Protein 8XJZ (pdb70)

B-factor: mean 41.78, std 33.72, range [0.27, 120.01]

InterPro domains:
  IPR001227 Acyl transferase domain superfamily [G3DSA:3.40.366.10] (530-833)
  IPR009081 Phosphopantetheine binding ACP domain [PF00550] (926-988)
  IPR009081 Phosphopantetheine binding ACP domain [PS50075] (917-992)
  IPR014030 Beta-ketoacyl synthase-like, N-terminal domain [PF00109] (8-256)
  IPR014031 Beta-ketoacyl synthase, C-terminal domain [PF02801] (264-382)
  IPR014043 Acyl transferase domain [PF00698] (532-808)
  IPR014043 Acyl transferase domain [SM00827] (532-848)
  IPR016035 Acyl transferase/acyl hydrolase/lysophospholipase [SSF52151] (530-813)
  IPR016036 Malonyl-CoA ACP transacylase, ACP-binding [SSF55048] (659-719)
  IPR016039 Thiolase-like [G3DSA:3.40.47.10] (2-448)
  IPR016039 Thiolase-like [SSF53901] (5-430)
  IPR020841 Polyketide synthase, beta-ketoacyl synthase domain [PS52004] (5-431)
  IPR020841 Polyketide synthase, beta-ketoacyl synthase domain [SM00825] (8-434)
  IPR029058 Alpha/Beta hydrolase fold [G3DSA:3.40.50.1820] (912-1006)
  IPR032821 Polyketide synthase, C-terminal extension [PF16197] (384-497)
  IPR036736 ACP-like superfamily [SSF47336] (915-989)
  IPR050091 Polyketide and Nonribosomal Peptide Biosynthesis Enzymes [PTHR43775] (8-886)

Nearest PDB structures (foldseek):
  8cjh-assembly2_F  TM=6.855E-01  e=2.044E+00  Escherichia coli
  7s6b-assembly1_A  TM=8.232E-01  e=2.427E-73  Streptomyces lasalocidi
  8tko-assembly1_A  TM=8.092E-01  e=7.259E-73  Saccharopolyspora erythraea
  8cg4-assembly1_B  TM=7.881E-01  e=8.859E-66  Aspergillus parasiticus
  6mhk-assembly1_B  TM=9.245E-01  e=1.000E-48  Bacillus amyloliquefaciens

Organism: Escherichia coli (NCBI:txid562)

Sequence (1806 aa):
FGIAIIGMAGRFPQADTVQAFWENLLASRECISFYSDEELLAMGISPEFVQHPDYVKAKGEVADIDKFDAAFFGIAPREAELMDPQHRVLLETAWAAFEDAGYVAADYPGDVGIFAGKSMDSYLMLNLMDKDSITTTIAYHLNLRGPAITVQTSSSTSLVAVCVACQSLLTWQCDMAIAGGVTLGPPAKTGYLSQEGGITAADGHCRAFSDNSSGFVPGTGAGLVVLKRVDEALRDGDNIYAVIKGFAVNNDGSEKISYTAPSVDAQARAIAQAQRLAGLTPQDITYVEAHGTGTRLGDPVEFSALSQAFAGASQKQYCALGSVKTNIGHLDTAAGVAGLIKTALAVQQGIIPATLHFERPNAQIDLTNSPFYINTTCQPWQPESGIRRAGVTSLGMGGTNAHVVLEQAPAVDLQARAPVPAYSILPFSAKTDSALSSGLARFADFLQHESLPDRRDLAWTLSQGRKAFAHRAALVTRDLHAAGTLLQQAATAPFARGVAQTQLGLGLLFSGQGSQYQRMGHQLYQVWPAYADAFDRCATLLEREYQLDIRHELFRAEVSLAQGERLAQTCLTQPLLFSVEYALAQLWLSWGITPTVMIGHSLGEWVAATLAGVFSLEDALRLVARRAELMHQAPSGAMLMVALPEAQIRALITAPLAIAAVNAPDYSVIAGPTSEILAVSQRLTEQNIINKRLHTSHAFHSSMMQDAAQALRQAFENVRLNPPTLTIISTVTGAHVSADTLTTPDYWIEQMLMPVQFSAALQEAQATFDVDFLEIGPGATLTQLTNGHALGDRLAFSSLPAGARSSDEHKHILDTVAALWVRGHNIDLSAFAGEQPRRVSLPTYAFDKIRYWVDSPEEFGIAIIGMAGRFPQADTVQAFWENLLASRECISFYSDEELLAMGISPEFVQHPDYVKAKGEVADIDKFDAAFFGIAPREAELMDPQHRVLLETAWAAFEDAGYVAADYPGDVGIFAGKSMDSYLMLNLMPHFIGNDKDSITTTIAYHLNLRGPAITVQTSSSTSLVAVCVACQSLLTWQCDMAIAGGVTLGPPAKTGYLSQEGGITAADGHCRAFSDNSSGFVPGTGAGLVVLKRVDEALRDGDNIYAVIKGFAVNNDGSEKISYTAPSVDAQARAIAQAQRLAGLTPQDITYVEAHGTGTRLGDPVEFSALSQAFAGASQKQYCALGSVKTNIGHLDTAAGVAGLIKTALAVQQGIIPATLHFERPNAQIDLTNSPFYINTTCQPWQPESGIRRAGVTSLGMGGTNAHVVLEQAPAVDLQARAPVPAYSILPFSAKTDSALSSGLARFADFLQHESLPDRRDLAWTLSQGRKAFAHRAALVTRDLHAAGTLLQQAATAPFARGVAQTQLGLGLLFSGQGSQYQRMGHQLYQVWPAYADAFDRCATLLEREYQLDIRHELFRAEVSLAQGERLAQTCLTQPLLFSVEYALAQLWLSWGITPTVMIGHSLGEWVAATLAGVFSLEDALRLVARRAELMHQAPSGAMLMVALPEAQIRALITAPLAIAAVNAPDYSVIAGPTSEILAVSQRLTEQNIINKRLHTSHAFHSSMMQDAAQALRQAFENVRLNPPTLTIISTVTGAHVSADTLTTPDYWIEQMLMPVQFSAALQEAQATFDVDFLEIGPGATLTQLTNGHALGDRLAFSSLPAGARSSDEHKHILDTVAALWVRGHNIDLSAFAGEQPRRVSLPTYAFDKIRYWVDSPEEQRLEQRLAEIWQQLGGHSLLLVQMQQYIGQQCGQHVALVDLLRFTTIKRLAEFLLA

Solvent-accessible surface area: 72803 Å² total; per-residue (Å²): 95,3,1,0,0,0,0,5,12,8,42,4,3,98,14,89,46,12,81,50,4,15,105,22,6,58,73,48,105,46,8,9,34,107,23,32,73,146,96,0,88,87,104,31,37,58,79,127,97,22,155,79,131,60,20,17,54,0,29,0,35,3,66,56,16,28,54,0,16,3,86,18,28,64,8,50,94,142,104,0,45,94,21,16,1,1,18,1,4,0,0,10,6,0,20,18,0,4,8,13,1,0,24,35,6,46,100,30,132,26,39,4,0,1,0,0,0,0,13,108,37,34,1,87,92,6,65,120,136,84,6,26,13,0,0,9,17,2,0,51,50,5,23,2,61,2,3,2,7,1,0,1,2,6,34,4,0,2,1,0,0,1,8,16,0,2,21,6,0,18,6,98,35,2,38,0,0,0,0,0,0,0,14,11,22,7,53,8,56,31,10,32,58,5,117,179,58,23,101,28,0,58,70,0,42,0,46,1,5,2,82,97,27,37,1,27,0,35,11,5,3,1,0,0,1,0,0,0,27,42,97,19,1,95,176,44,8,15,30,22,17,0,12,5,48,0,17,0,15,7,3,3,1,53,70,13,161,67,56,93,13,46,11,53,81,0,8,8,62,2,4,44,19,0,7,133,19,11,68,23,66,28,77,45,0,25,3,1,2,0,19,2,20,0,20,103,104,17,2,24,27,6,13,51,0,1,36,102,20,2,77,61,25,112,95,145,74,34,0,0,2,2,5,0,3,1,10,4,0,31,15,50,2,12,7,1,0,3,0,0,0,5,0,1,15,0,0,78,88,9,51,5,4,13,6,28,47,32,112,145,61,30,91,132,12,99,22,105,101,12,15,0,63,22,16,76,106,47,56,102,14,168,27,173,75,69,76,37,34,0,0,0,8,7,25,12,72,2,6,0,2,1,2,0,0,0,23,50,21,66,107,88,102,84,163,92,30,45,116,63,32,62,36,2,5,3,6,16,22,3,92,69,74,67,7,6,54,58,17,6,51,96,15,1,90,34,5,97,112,152,118,35,33,59,37,10,9,2,7,49,0,9,34,55,10,32,80,66,21,48,53,34,0,2,3,20,10,137,88,17,118,60,0,2,88,62,8,102,100,53,108,103,39,97,25,29,94,29,81,25,74,103,16,137,24,2,0,6,2,1,2,13,40,83,31,44,24,63,58,6,2,43,48,2,44,117,83,32,103,32,4,33,90,1,2,57,94,1,0,45,10,4,77,154,70,87,185,42,47,3,37,101,50,4,23,137,11,117,102,37,163,84,54,25,118,88,25,67,75,10,24,32,6,2,2,10,7,2,3,4,1,21,0,2,0,60,1,2,77,75,10,35,15,74,25,39,1,4,2,0,21,22,6,0,5,5,0,0,0,16,36,10,29,2,12,58,56,75,37,0,1,97,21,2,15,110,21,0,82,31,7,70,119,22,119,52,5,0,14,8,23,1,40,53,51,58,84,99,1,154,93,36,60,72,100,59,3,36,22,3,12,15,8,15,93,96,55,0,7,4,0,0,34,48,93,42,2,93,60,11,23,136,166,2,86,153,82,133,39,140,42,101,108,73,168,37,80,9,1,23,23,6,54,53,5,99,98,10,2,72,20,14,133,133,44,24,148,152,51,201,21,72,82,33,111,53,59,3,0,7,0,10,106,20,46,83,38,64,73,96,60,6,32,56,71,109,14,8,10,94,4,16,40,76,31,1,41,1,10,48,0,3,83,41,2,61,84,69,62,110,21,1,7,0,2,0,1,2,3,40,59,10,27,100,31,0,83,52,45,79,24,55,126,54,76,15,31,16,1,4,2,67,22,104,106,29,106,35,0,22,71,43,0,4,63,6,0,1,22,0,20,6,48,12,10,93,9,69,19,51,54,16,16,24,107,105,26,62,25,35,29,0,17,27,25,9,26,63,129,100,130,29,35,41,105,17,98,119,92,171,3,2,0,1,0,0,1,6,11,38,0,1,80,7,76,62,4,98,37,3,17,98,19,3,56,78,45,111,51,5,13,24,108,35,46,89,129,86,0,84,87,110,43,42,54,109,140,103,5,134,67,136,26,8,20,45,0,17,0,25,2,79,46,17,27,56,0,17,4,85,24,32,70,10,61,89,124,95,0,44,52,12,2,2,2,6,2,2,0,0,22,7,0,33,16,0,6,12,13,0,0,24,21,9,46,104,36,132,18,22,5,0,0,1,0,0,1,12,124,15,18,6,76,84,7,2,67,104,62,88,91,146,67,35,41,20,16,10,0,1,4,16,0,0,51,48,7,33,2,69,1,6,1,12,0,0,2,4,26,33,0,1,0,0,1,0,0,6,19,0,1,16,9,0,29,8,82,23,0,38,2,0,0,0,0,0,0,12,6,18,22,64,18,42,30,14,24,58,4,103,151,60,26,103,29,0,35,93,0,46,0,57,0,4,4,67,97,32,51,0,34,0,38,1,14,0,0,0,0,1,0,0,0,25,19,90,38,1,97,166,49,12,12,28,25,13,0,8,5,68,2,22,3,11,12,2,11,1,43,99,13,41,52,60,95,20,57,10,29,99,3,8,12,81,1,4,17,33,0,1,93,36,19,63,24,68,4,75,45,0,23,3,3,4,1,24,2,18,0,13,139,36,26,1,6,4,5,12,32,0,2,44,92,10,6,83,56,17,113,98,120,73,40,0,1,2,4,4,5,14,1,3,4,0,17,2,59,10,0,12,1,0,3,7,1,0,7,0,0,7,0,0,69,104,16,45,5,7,6,8,23,57,26,128,147,52,28,93,94,16,80,17,106,108,5,20,0,72,23,15,72,102,46,59,98,19,157,28,169,87,48,78,40,31,0,0,4,10,2,31,12,79,6,6,4,4,0,1,0,0,0,35,50,19,76,104,100,78,110,155,74,26,44,117,64,40,58,45,1,6,1,11,14,29,4,94,57,76,70,4,8,56,49,19,12,63,107,8,5,89,44,0,101,108,146,70,44,38,58,29,11,12,0,6,52,0,15,31,96,0,43,91,57,27,38,49,30,0,2,7,24,18,148,73,9,91,52,2,0,73,49,13,100,97,88,81,111,30,121,43,30,106,32,92,14,123,104,24,169,18,3,0,8,0,1,4,6,64,62,35,46,28,29,56,6,2,46,55,3,52,126,81,32,106,34,0,21,103,13,2,52,157,0,1,66,28,8,79,204,84,104,178,69,62,4,50,75,14,2,25,168,8,136,113,59,162,78,25,38,120,111,9,56,93,9,46,8,7,6,5,12,8,9,6,1,4,38,0,1,4,65,1,6,78,75,13,34,12,106,21,44,0,0,2,1,32,25,14,2,4,4,2,1,3,19,40,2,43,0,13,55,23,57,29,0,6,98,18,1,16,86,15,2,104,31,17,62,123,26,99,67,9,3,8,0,22,5,34,32,56,80,64,73,8,164,73,132,52,96,12,132,16,33,20,4,10,14,10,14,82,107,58,0,10,0,0,6,60,65,78,61,0,85,59,6,17,121,98,23,76,150,105,136,58,111,26,115,79,84,160,37,87,18,4,36,22,7,99,82,16,110,108,13,1,74,45,3,65,148,36,15,134,138,36,194,45,73,91,40,117,55,65,6,2,0,2,16,64,15,46,92,28,71,62,96,34,3,45,60,50,79,9,7,10,58,0,14,53,81,41,2,64,5,11,32,1,1,92,58,1,55,81,70,62,111,11,2,1,2,1,2,0,0,4,33,73,12,10,136,45,0,72,63,40,93,20,55,143,45,87,11,38,14,2,4,3,65,30,98,162,29,82,47,3,21,70,56,1,2,68,9,0,3,28,0,18,4,58,17,14,129,11,80,20,40,64,15,6,35,119,106,28,64,27,34,38,3,29,32,26,4,41,46,140,82,128,23,38,35,56,12,34,72,70,97,207,51,48,147,141,23,7,112,35,126,110,164,122,61,43,106,79,102,66,19,94,77,47,25,94,118,13,26,133,100,48,58,107,100,34,50,27,33,62,16,28,62,73,42,56,15,98,182,16,2,90,98,67,92,120,80,72,78,48,2,66,37,8,49,62,0,28,44,71,61,12,2,42,36,13,32,100,28,6,45,25

Foldseek 3Di:
DWKFFQFKWKFAFPDHTLVRVVVCLQVVAARKDAADLVNFVQLFDDPVQSPDPAFGFIEGFTDDQQFAQCPVLPHDQVNSLPDQSQLRVVLVRLCQRQLFQLAQQQDDPWFEEEEEEEDDRAQVVLVVLDGAPSQVVSCVSRVGPFYGGHQYDFLCRAQVQVVVVVVCCVVPRTFKYKGAYFFDHVSSRGTDGDDVVDQADRHHFAAFQAAPFAHWHYYGIIMMTMIGDPVVCVVQFTDTLWIFQFKDKDFCPPVAPDQFQAAQVVLQVGLQRRCVRRVHALVQAAEEEFQRRRGDRPRLSRLNNVQVNSVPDDDAAGHEYEAPCRRRIGYGRDSQNVVVSLVSNCQRPQKAGAHPNHDHGHPSDDRGRGRYDHGHHTGGHQDPDHWHKYWTWTARRSGIIMITIITHDDDDDPPPDDDWDQKAKQKDADADPVLCLVVLLQLLVLLPDPPHDDPLQRRSSRLRSFDHYWWMWMDIDRDSNVVSVQSNDPPVHPTAGDTADAAAEAAEEEDDQQAAWALACVVVCPPPPLLVVLLPPLQVVCVVPHDDGQPCRHHPDDDDVVSRCVCVQLLPRQSNFLSQLLSQVRVVVVLPHHYAEQEYALCSVLNVLCVQQQAPPCLSRVCSNVLSVLQNPFDWKWKKKWQAAPVPPVVQDDPFKDWAAAQARRITMIMDHDVVVVVVVVVCPVVPTPMDISPHGHGWQTDRVPPSCPVVVVPSVPDDGDFGHHFYQYFQPLGTDDRPLSNDSVNVVVSRRHYGNNHSNLVRCVVVDLHEYEYRGAADDVQVSSVPDPNDPHGYAYQHYHRPPSVCNVVRNVSVLSNVVSHHYPRNSPVVRDDSHHHRGGDGGDSGTDGRHNDHPRD/DWKFFFFKFKFAQPAHTLVSVVVCLQVVAARKDADDQVLQVVLQDDPVLPPDLQFGQIERETDDLFWAQQPVQPHDQVVSLVAQSQLRVVLVGLQQRLLQFLAALADDPWAEEEEEWEAQRQCCQFDVVVPHPPYDGFCSFVSSCVSRPGDFYTGHQYFWQCRALVQVVVVVVCCVVPSTFKYKTFYFFDHDCSRGTHRFDQQDADARPRFAAFQAAVFRHFHEYTMIMMTMIGDPVVCPVAFTDGLWIWQFKFWDFDPPPADDQFDDDQVVLLVRQLRRCVSSPHALVAAAEEEFARGRGDRVHLSRVNSVQSNSVPDDDAQRHEYAYCCRRRIDYGRRRQVVVVSQVSNCQRPFWDGAHPDHDHGHPSDDNRRGRYDHGHHIGGHAHPVGWHKHWGFDFGRRGIGIIIITTHDDDDDPPPFDDDDQKAKAKDADADDVLRLVVLVAVLVVQQDPPDDDVLQHNCSRFSRDDHHWWMWMDIDGHRNVVSVQSNPRPPHDTATDTADAFPAAAEEEDDDQQAAALFPAVCCVPDDQLVVLLVVLQVLCVVVHPDHPPCRRYPDDDDPVSGVVCNALLNVQSVFLSQLLSLVRVVVVQPHDHAEQEYDLRSVLVSQVVQPFDDPSVSSVLRNLLSVLQRPDAFWWKKKFQAADVCCVPVPDDPWFWAAAAARRIGMTIDHPVVCVVVQVVVVVVVTDMDTSDYRDTWQTDPPPPSLVVSLVVPPVGATFFGHHFYQYFLVLGTDDRCCVRDSCNVSVSRHGYGHNHSVQVVCCVVDPHAYEYRGAACPNQVRNVVDPNPPHGYAYQHYRHPPSVCNVVRNVSVVSNVVSHHHPGRSNVSNGDRYHHRRDDGRRRGTDGRGPSRVVSVD/DQVVLVVVVVVFDDDPPCLVVVLVVCCPPVNDSPDSVLVPDGGDRNVSVVVVVD

Radius of gyration: 49.85 Å; Cα contacts (8 Å, |Δi|>4): 3703; chains: 4; bounding box: 81×82×190 Å

Structure (mmCIF, N/CA/C/O backbone):
data_8XJZ
#
_entry.id   8XJZ
#
_cell.length_a   1.00
_cell.length_b   1.00
_cell.length_c   1.00
_cell.angle_alpha   90.00
_cell.angle_beta   90.00
_cell.angle_gamma   90.00
#
_symmetry.space_group_name_H-M   'P 1'
#
loop_
_entity.id
_entity.type
_entity.pdbx_description
1 polymer 'Polyketide synthase'
2 polymer 'Peptide synthetase'
3 polymer 'polypeptide from ClbH'
#
loop_
_atom_site.group_PDB
_atom_site.id
_atom_site.type_symbol
_atom_site.label_atom_id
_atom_site.label_alt_id
_atom_site.label_comp_id
_atom_site.label_asym_id
_atom_site.label_entity_id
_atom_site.label_seq_id
_atom_site.pdbx_PDB_ins_code
_atom_site.Cartn_x
_atom_site.Cartn_y
_atom_site.Cartn_z
_atom_site.occupancy
_atom_site.B_iso_or_equiv
_atom_site.auth_seq_id
_atom_site.auth_comp_id
_atom_site.auth_asym_id
_atom_site.auth_atom_id
_atom_site.pdbx_PDB_model_num
ATOM 1 N N . PHE A 1 6 ? 161.749 133.594 139.406 1.00 27.70 6 PHE A N 1
ATOM 2 C CA . PHE A 1 6 ? 160.865 134.292 140.325 1.00 27.70 6 PHE A CA 1
ATOM 3 C C . PHE A 1 6 ? 159.812 133.376 140.951 1.00 27.70 6 PHE A C 1
ATOM 4 O O . PHE A 1 6 ? 160.015 132.175 141.037 1.00 27.70 6 PHE A O 1
ATOM 12 N N . GLY A 1 7 ? 158.705 133.946 141.412 1.00 21.95 7 GLY A N 1
ATOM 13 C CA . GLY A 1 7 ? 157.657 133.144 142.017 1.00 21.95 7 GLY A CA 1
ATOM 14 C C . GLY A 1 7 ? 156.615 134.033 142.646 1.00 21.95 7 GLY A C 1
ATOM 15 O O . GLY A 1 7 ? 156.820 135.233 142.818 1.00 21.95 7 GLY A O 1
ATOM 16 N N . ILE A 1 8 ? 155.475 133.429 142.957 1.00 5.00 8 ILE A N 1
ATOM 17 C CA . ILE A 1 8 ? 154.404 134.061 143.716 1.00 5.00 8 ILE A CA 1
ATOM 18 C C . ILE A 1 8 ? 153.849 133.007 144.660 1.00 5.00 8 ILE A C 1
ATOM 19 O O . ILE A 1 8 ? 153.279 132.017 144.206 1.00 5.00 8 ILE A O 1
ATOM 24 N N . ALA A 1 9 ? 154.025 133.194 145.959 1.00 5.00 9 ALA A N 1
ATOM 25 C CA . ALA A 1 9 ? 153.542 132.226 146.927 1.00 5.00 9 ALA A CA 1
ATOM 26 C C . ALA A 1 9 ? 152.039 132.353 147.102 1.00 5.00 9 ALA A C 1
ATOM 27 O O . ALA A 1 9 ? 151.461 133.404 146.857 1.00 5.00 9 ALA A O 1
ATOM 29 N N . ILE A 1 10 ? 151.399 131.267 147.501 1.00 5.00 10 ILE A N 1
ATOM 30 C CA . ILE A 1 10 ? 149.994 131.280 147.882 1.00 5.00 10 ILE A CA 1
ATOM 31 C C . ILE A 1 10 ? 149.967 131.094 149.384 1.00 5.00 10 ILE A C 1
ATOM 32 O O . ILE A 1 10 ? 150.341 130.030 149.882 1.00 5.00 10 ILE A O 1
ATOM 37 N N . ILE A 1 11 ? 149.545 132.110 150.130 1.00 5.00 11 ILE A N 1
ATOM 38 C CA . ILE A 1 11 ? 149.693 132.055 151.575 1.00 5.00 11 ILE A CA 1
ATOM 39 C C . ILE A 1 11 ? 148.377 131.959 152.303 1.00 5.00 11 ILE A C 1
ATOM 40 O O . ILE A 1 11 ? 148.381 131.913 153.530 1.00 5.00 11 ILE A O 1
ATOM 45 N N . GLY A 1 12 ? 147.256 131.914 151.612 1.00 5.00 12 GLY A N 1
ATOM 46 C CA . GLY A 1 12 ? 145.999 131.730 152.301 1.00 5.00 12 GLY A CA 1
ATOM 47 C C . GLY A 1 12 ? 144.891 131.688 151.289 1.00 5.00 12 GLY A C 1
ATOM 48 O O . GLY A 1 12 ? 145.046 132.170 150.172 1.00 5.00 12 GLY A O 1
ATOM 49 N N . MET A 1 13 ? 143.768 131.109 151.704 1.00 5.00 13 MET A N 1
ATOM 50 C CA . MET A 1 13 ? 142.654 130.887 150.797 1.00 5.00 13 MET A CA 1
ATOM 51 C C . MET A 1 13 ? 141.402 130.536 151.570 1.00 5.00 13 MET A C 1
ATOM 52 O O . MET A 1 13 ? 141.469 130.137 152.727 1.00 5.00 13 MET A O 1
ATOM 57 N N . ALA A 1 14 ? 140.254 130.690 150.921 1.00 5.00 14 ALA A N 1
ATOM 58 C CA . ALA A 1 14 ? 138.979 130.355 151.537 1.00 5.00 14 ALA A CA 1
ATOM 59 C C . ALA A 1 14 ? 138.012 129.946 150.446 1.00 5.00 14 ALA A C 1
ATOM 60 O O . ALA A 1 14 ? 138.410 129.733 149.304 1.00 5.00 14 ALA A O 1
ATOM 62 N N . GLY A 1 15 ? 136.736 129.834 150.782 1.00 5.00 15 GLY A N 1
ATOM 63 C CA . GLY A 1 15 ? 135.762 129.495 149.768 1.00 5.00 15 GLY A CA 1
ATOM 64 C C . GLY A 1 15 ? 134.444 129.073 150.369 1.00 5.00 15 GLY A C 1
ATOM 65 O O . GLY A 1 15 ? 134.245 129.116 151.578 1.00 5.00 15 GLY A O 1
ATOM 66 N N . ARG A 1 16 ? 133.531 128.695 149.476 1.00 5.00 16 ARG A N 1
ATOM 67 C CA . ARG A 1 16 ? 132.230 128.156 149.860 1.00 5.00 16 ARG A CA 1
ATOM 68 C C . ARG A 1 16 ? 131.695 127.374 148.658 1.00 5.00 16 ARG A C 1
ATOM 69 O O . ARG A 1 16 ? 131.197 127.976 147.709 1.00 5.00 16 ARG A O 1
ATOM 77 N N . PHE A 1 17 ? 131.798 126.050 148.706 1.00 7.42 17 PHE A N 1
ATOM 78 C CA . PHE A 1 17 ? 131.544 125.156 147.580 1.00 7.42 17 PHE A CA 1
ATOM 79 C C . PHE A 1 17 ? 130.198 124.455 147.759 1.00 7.42 17 PHE A C 1
ATOM 80 O O . PHE A 1 17 ? 129.503 124.781 148.722 1.00 7.42 17 PHE A O 1
ATOM 88 N N . PRO A 1 18 ? 129.734 123.574 146.862 1.00 5.00 18 PRO A N 1
ATOM 89 C CA . PRO A 1 18 ? 128.546 122.773 147.198 1.00 5.00 18 PRO A CA 1
ATOM 90 C C . PRO A 1 18 ? 128.835 121.736 148.278 1.00 5.00 18 PRO A C 1
ATOM 91 O O . PRO A 1 18 ? 129.830 121.010 148.206 1.00 5.00 18 PRO A O 1
ATOM 95 N N . GLN A 1 19 ? 127.920 121.654 149.258 1.00 37.97 19 GLN A N 1
ATOM 96 C CA . GLN A 1 19 ? 128.018 120.795 150.447 1.00 37.97 19 GLN A CA 1
ATOM 97 C C . GLN A 1 19 ? 129.326 121.000 151.204 1.00 37.97 19 GLN A C 1
ATOM 98 O O . GLN A 1 19 ? 129.993 120.044 151.596 1.00 37.97 19 GLN A O 1
ATOM 104 N N . ALA A 1 20 ? 129.693 122.262 151.399 1.00 5.00 20 ALA A N 1
ATOM 105 C CA . ALA A 1 20 ? 130.823 122.653 152.227 1.00 5.00 20 ALA A CA 1
ATOM 106 C C . ALA A 1 20 ? 130.625 124.107 152.617 1.00 5.00 20 ALA A C 1
ATOM 107 O O . ALA A 1 20 ? 129.779 124.804 152.061 1.00 5.00 20 ALA A O 1
ATOM 109 N N . ASP A 1 21 ? 131.388 124.547 153.603 1.00 5.00 21 ASP A N 1
ATOM 110 C CA . ASP A 1 21 ? 131.393 125.943 153.985 1.00 5.00 21 ASP A CA 1
ATOM 111 C C . ASP A 1 21 ? 132.783 126.463 154.268 1.00 5.00 21 ASP A C 1
ATOM 112 O O . ASP A 1 21 ? 132.921 127.625 154.655 1.00 5.00 21 ASP A O 1
ATOM 117 N N . THR A 1 22 ? 133.806 125.633 154.134 1.00 5.00 22 THR A N 1
ATOM 118 C CA . THR A 1 22 ? 135.184 126.063 154.235 1.00 5.00 22 THR A CA 1
ATOM 119 C C . THR A 1 22 ? 135.971 125.373 153.144 1.00 5.00 22 THR A C 1
ATOM 120 O O . THR A 1 22 ? 135.428 124.616 152.346 1.00 5.00 22 THR A O 1
ATOM 124 N N . VAL A 1 23 ? 137.266 125.631 153.118 1.00 4.18 23 VAL A N 1
ATOM 125 C CA . VAL A 1 23 ? 138.169 124.775 152.374 1.00 4.18 23 VAL A CA 1
ATOM 126 C C . VAL A 1 23 ? 138.500 123.541 153.199 1.00 4.18 23 VAL A C 1
ATOM 127 O O . VAL A 1 23 ? 138.603 122.423 152.674 1.00 4.18 23 VAL A O 1
ATOM 131 N N . GLN A 1 24 ? 138.582 123.715 154.514 1.00 5.00 24 GLN A N 1
ATOM 132 C CA . GLN A 1 24 ? 138.941 122.659 155.446 1.00 5.00 24 GLN A CA 1
ATOM 133 C C . GLN A 1 24 ? 137.896 121.559 155.510 1.00 5.00 24 GLN A C 1
ATOM 134 O O . GLN A 1 24 ? 138.228 120.441 155.898 1.00 5.00 24 GLN A O 1
ATOM 140 N N . ALA A 1 25 ? 136.645 121.852 155.156 1.00 5.00 25 ALA A N 1
ATOM 141 C CA . ALA A 1 25 ? 135.574 120.866 155.092 1.00 5.00 25 ALA A CA 1
ATOM 142 C C . ALA A 1 25 ? 135.096 120.632 153.672 1.00 5.00 25 ALA A C 1
ATOM 143 O O . ALA A 1 25 ? 133.955 120.218 153.468 1.00 5.00 25 ALA A O 1
ATOM 145 N N . PHE A 1 26 ? 135.934 120.947 152.692 1.00 5.00 26 PHE A N 1
ATOM 146 C CA . PHE A 1 26 ? 135.793 120.525 151.305 1.00 5.00 26 PHE A CA 1
ATOM 147 C C . PHE A 1 26 ? 136.913 119.593 150.900 1.00 5.00 26 PHE A C 1
ATOM 148 O O . PHE A 1 26 ? 136.697 118.685 150.097 1.00 5.00 26 PHE A O 1
ATOM 156 N N . TRP A 1 27 ? 138.076 119.736 151.526 1.00 5.00 27 TRP A N 1
ATOM 157 C CA . TRP A 1 27 ? 139.080 118.690 151.440 1.00 5.00 27 TRP A CA 1
ATOM 158 C C . TRP A 1 27 ? 138.606 117.396 152.082 1.00 5.00 27 TRP A C 1
ATOM 159 O O . TRP A 1 27 ? 138.975 116.311 151.627 1.00 5.00 27 TRP A O 1
ATOM 170 N N . GLU A 1 28 ? 137.776 117.474 153.115 1.00 5.00 28 GLU A N 1
ATOM 171 C CA . GLU A 1 28 ? 137.280 116.255 153.736 1.00 5.00 28 GLU A CA 1
ATOM 172 C C . GLU A 1 28 ? 136.213 115.561 152.915 1.00 5.00 28 GLU A C 1
ATOM 173 O O . GLU A 1 28 ? 135.929 114.395 153.184 1.00 5.00 28 GLU A O 1
ATOM 179 N N . ASN A 1 29 ? 135.599 116.235 151.947 1.00 5.00 29 ASN A N 1
ATOM 180 C CA . ASN A 1 29 ? 134.744 115.563 150.982 1.00 5.00 29 ASN A CA 1
ATOM 181 C C . ASN A 1 29 ? 135.487 115.124 149.741 1.00 5.00 29 ASN A C 1
ATOM 182 O O . ASN A 1 29 ? 135.019 114.220 149.054 1.00 5.00 29 ASN A O 1
ATOM 187 N N . LEU A 1 30 ? 136.612 115.741 149.414 1.00 1.49 30 LEU A N 1
ATOM 188 C CA . LEU A 1 30 ? 137.401 115.188 148.324 1.00 1.49 30 LEU A CA 1
ATOM 189 C C . LEU A 1 30 ? 138.194 113.961 148.731 1.00 1.49 30 LEU A C 1
ATOM 190 O O . LEU A 1 30 ? 138.363 113.066 147.907 1.00 1.49 30 LEU A O 1
ATOM 195 N N . LEU A 1 31 ? 138.680 113.879 149.973 1.00 3.42 31 LEU A N 1
ATOM 196 C CA . LEU A 1 31 ? 139.412 112.683 150.388 1.00 3.42 31 LEU A CA 1
ATOM 197 C C . LEU A 1 31 ? 138.486 111.497 150.620 1.00 3.42 31 LEU A C 1
ATOM 198 O O . LEU A 1 31 ? 138.899 110.346 150.447 1.00 3.42 31 LEU A O 1
ATOM 203 N N . ALA A 1 32 ? 137.247 111.750 151.025 1.00 5.00 32 ALA A N 1
ATOM 204 C CA . ALA A 1 32 ? 136.292 110.686 151.288 1.00 5.00 32 ALA A CA 1
ATOM 205 C C . ALA A 1 32 ? 135.587 110.191 150.036 1.00 5.00 32 ALA A C 1
ATOM 206 O O . ALA A 1 32 ? 134.790 109.257 150.143 1.00 5.00 32 ALA A O 1
ATOM 208 N N . SER A 1 33 ? 135.844 110.817 148.880 1.00 23.95 33 SER A N 1
ATOM 209 C CA . SER A 1 33 ? 135.299 110.451 147.567 1.00 23.95 33 SER A CA 1
ATOM 210 C C . SER A 1 33 ? 133.771 110.444 147.564 1.00 23.95 33 SER A C 1
ATOM 211 O O . SER A 1 33 ? 133.128 109.425 147.330 1.00 23.95 33 SER A O 1
ATOM 214 N N . ARG A 1 34 ? 133.199 111.610 147.826 1.00 15.18 34 ARG A N 1
ATOM 215 C CA . ARG A 1 34 ? 131.758 111.775 147.858 1.00 15.18 34 ARG A CA 1
ATOM 216 C C . ARG A 1 34 ? 131.292 112.551 146.635 1.00 15.18 34 ARG A C 1
ATOM 217 O O . ARG A 1 34 ? 132.030 113.362 146.076 1.00 15.18 34 ARG A O 1
ATOM 225 N N . GLU A 1 35 ? 130.062 112.279 146.216 1.00 28.27 35 GLU A N 1
ATOM 226 C CA . GLU A 1 35 ? 129.398 113.038 145.168 1.00 28.27 35 GLU A CA 1
ATOM 227 C C . GLU A 1 35 ? 128.466 114.061 145.808 1.00 28.27 35 GLU A C 1
ATOM 228 O O . GLU A 1 35 ? 127.553 113.695 146.554 1.00 28.27 35 GLU A O 1
ATOM 234 N N . CYS A 1 36 ? 128.698 115.338 145.507 1.00 13.31 36 CYS A N 1
ATOM 235 C CA . CYS A 1 36 ? 127.996 116.447 146.131 1.00 13.31 36 CYS A CA 1
ATOM 236 C C . CYS A 1 36 ? 126.872 117.018 145.284 1.00 13.31 36 CYS A C 1
ATOM 237 O O . CYS A 1 36 ? 126.259 118.003 145.690 1.00 13.31 36 CYS A O 1
ATOM 240 N N . ILE A 1 37 ? 126.581 116.431 144.130 1.00 13.11 37 ILE A N 1
ATOM 241 C CA . ILE A 1 37 ? 125.443 116.873 143.335 1.00 13.11 37 ILE A CA 1
ATOM 242 C C . ILE A 1 37 ? 124.171 116.448 144.049 1.00 13.11 37 ILE A C 1
ATOM 243 O O . ILE A 1 37 ? 123.975 115.263 144.329 1.00 13.11 37 ILE A O 1
ATOM 248 N N . SER A 1 38 ? 123.305 117.403 144.358 1.00 15.22 38 SER A N 1
ATOM 249 C CA . SER A 1 38 ? 122.046 117.015 144.965 1.00 15.22 38 SER A CA 1
ATOM 250 C C . SER A 1 38 ? 121.115 116.448 143.906 1.00 15.22 38 SER A C 1
ATOM 251 O O . SER A 1 38 ? 121.318 116.638 142.711 1.00 15.22 38 SER A O 1
ATOM 254 N N . PHE A 1 39 ? 120.087 115.736 144.356 1.00 29.70 39 PHE A N 1
ATOM 255 C CA . PHE A 1 39 ? 119.064 115.188 143.471 1.00 29.70 39 PHE A CA 1
ATOM 256 C C . PHE A 1 39 ? 117.709 115.559 144.040 1.00 29.70 39 PHE A C 1
ATOM 257 O O . PHE A 1 39 ? 117.309 115.036 145.081 1.00 29.70 39 PHE A O 1
ATOM 265 N N . TYR A 1 40 ? 116.994 116.434 143.357 1.00 40.81 40 TYR A N 1
ATOM 266 C CA . TYR A 1 40 ? 115.760 116.970 143.906 1.00 40.81 40 TYR A CA 1
ATOM 267 C C . TYR A 1 40 ? 114.615 116.002 143.646 1.00 40.81 40 TYR A C 1
ATOM 268 O O . TYR A 1 40 ? 114.807 114.864 143.213 1.00 40.81 40 TYR A O 1
ATOM 277 N N . SER A 1 41 ? 113.397 116.458 143.906 1.00 53.02 41 SER A N 1
ATOM 278 C CA . SER A 1 41 ? 112.214 115.642 143.697 1.00 53.02 41 SER A CA 1
ATOM 279 C C . SER A 1 41 ? 111.242 116.395 142.816 1.00 53.02 41 SER A C 1
ATOM 280 O O . SER A 1 41 ? 111.600 117.417 142.230 1.00 53.02 41 SER A O 1
ATOM 283 N N . ASP A 1 42 ? 110.018 115.894 142.703 1.00 71.44 42 ASP A N 1
ATOM 284 C CA . ASP A 1 42 ? 108.937 116.647 142.090 1.00 71.44 42 ASP A CA 1
ATOM 285 C C . ASP A 1 42 ? 108.086 117.382 143.114 1.00 71.44 42 ASP A C 1
ATOM 286 O O . ASP A 1 42 ? 107.141 118.076 142.732 1.00 71.44 42 ASP A O 1
ATOM 291 N N . GLU A 1 43 ? 108.388 117.237 144.401 1.00 82.57 43 GLU A N 1
ATOM 292 C CA . GLU A 1 43 ? 107.718 118.001 145.437 1.00 82.57 43 GLU A CA 1
ATOM 293 C C . GLU A 1 43 ? 108.666 118.866 146.250 1.00 82.57 43 GLU A C 1
ATOM 294 O O . GLU A 1 43 ? 108.196 119.712 147.017 1.00 82.57 43 GLU A O 1
ATOM 300 N N . GLU A 1 44 ? 109.975 118.690 146.103 1.00 69.00 44 GLU A N 1
ATOM 301 C CA . GLU A 1 44 ? 110.956 119.614 146.653 1.00 69.00 44 GLU A CA 1
ATOM 302 C C . GLU A 1 44 ? 111.200 120.795 145.729 1.00 69.00 44 GLU A C 1
ATOM 303 O O . GLU A 1 44 ? 112.028 121.655 146.046 1.00 69.00 44 GLU A O 1
ATOM 309 N N . LEU A 1 45 ? 110.492 120.847 144.598 1.00 59.04 45 LEU A N 1
ATOM 310 C CA . LEU A 1 45 ? 110.796 121.742 143.490 1.00 59.04 45 LEU A CA 1
ATOM 311 C C . LEU A 1 45 ? 109.566 122.482 142.996 1.00 59.04 45 LEU A C 1
ATOM 312 O O . LEU A 1 45 ? 109.674 123.603 142.497 1.00 59.04 45 LEU A O 1
ATOM 317 N N . LEU A 1 46 ? 108.397 121.851 143.104 1.00 71.29 46 LEU A N 1
ATOM 318 C CA . LEU A 1 46 ? 107.206 122.362 142.432 1.00 71.29 46 LEU A CA 1
ATOM 319 C C . LEU A 1 46 ? 106.604 123.554 143.164 1.00 71.29 46 LEU A C 1
ATOM 320 O 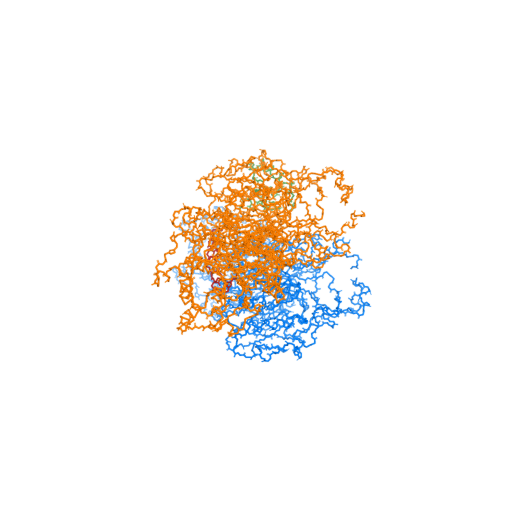O . LEU A 1 46 ? 106.084 124.479 142.530 1.00 71.29 46 LEU A O 1
ATOM 325 N N . ALA A 1 47 ? 106.670 123.561 144.493 1.00 75.64 47 ALA A N 1
ATOM 326 C CA . ALA A 1 47 ? 106.120 124.675 145.252 1.00 75.64 47 ALA A CA 1
ATOM 327 C C . ALA A 1 47 ? 107.055 125.873 145.302 1.00 75.64 47 ALA A C 1
ATOM 328 O O . ALA A 1 47 ? 106.646 126.936 145.781 1.00 75.64 47 ALA A O 1
ATOM 330 N N . MET A 1 48 ? 108.283 125.739 144.808 1.00 70.19 48 MET A N 1
ATOM 331 C CA . MET A 1 48 ? 109.267 126.807 144.870 1.00 70.19 48 MET A CA 1
ATOM 332 C C . MET A 1 48 ? 109.168 127.766 143.693 1.00 70.19 48 MET A C 1
ATOM 333 O O . MET A 1 48 ? 110.011 128.656 143.568 1.00 70.19 48 MET A O 1
ATOM 338 N N . GLY A 1 49 ? 108.181 127.597 142.822 1.00 66.18 49 GLY A N 1
ATOM 339 C CA . GLY A 1 49 ? 107.929 128.527 141.743 1.00 66.18 49 GLY A CA 1
ATOM 340 C C . GLY A 1 49 ? 108.255 128.012 140.363 1.00 66.18 49 GLY A C 1
ATOM 341 O O . GLY A 1 49 ? 107.969 128.711 139.384 1.00 66.18 49 GLY A O 1
ATOM 342 N N . ILE A 1 50 ? 108.842 126.820 140.247 1.00 65.02 50 ILE A N 1
ATOM 343 C CA . ILE A 1 50 ? 109.188 126.270 138.941 1.00 65.02 50 ILE A CA 1
ATOM 344 C C . ILE A 1 50 ? 107.913 125.871 138.211 1.00 65.02 50 ILE A C 1
ATOM 345 O O . ILE A 1 50 ? 107.038 125.207 138.780 1.00 65.02 50 ILE A O 1
ATOM 350 N N . SER A 1 51 ? 107.800 126.302 136.952 1.00 73.03 51 SER A N 1
ATOM 351 C CA . SER A 1 51 ? 106.552 126.228 136.203 1.00 73.03 51 SER A CA 1
ATOM 352 C C . SER A 1 51 ? 106.165 124.778 135.912 1.00 73.03 51 SER A C 1
ATOM 353 O O . SER A 1 51 ? 107.036 123.941 135.658 1.00 73.03 51 SER A O 1
ATOM 356 N N . PRO A 1 52 ? 104.870 124.450 135.940 1.00 79.92 52 PRO A N 1
ATOM 357 C CA . PRO A 1 52 ? 104.462 123.047 135.783 1.00 79.92 52 PRO A CA 1
ATOM 358 C C . PRO A 1 52 ? 104.558 122.518 134.363 1.00 79.92 52 PRO A C 1
ATOM 359 O O . PRO A 1 52 ? 104.360 121.313 134.169 1.00 79.92 52 PRO A O 1
ATOM 363 N N . GLU A 1 53 ? 104.838 123.357 133.366 1.00 77.91 53 GLU A N 1
ATOM 364 C CA . GLU A 1 53 ? 105.082 122.845 132.022 1.00 77.91 53 GLU A CA 1
ATOM 365 C C . GLU A 1 53 ? 106.470 122.241 131.874 1.00 77.91 53 GLU A C 1
ATOM 366 O O . GLU A 1 53 ? 106.722 121.545 130.885 1.00 77.91 53 GLU A O 1
ATOM 372 N N . PHE A 1 54 ? 107.370 122.494 132.825 1.00 68.30 54 PHE A N 1
ATOM 373 C CA . PHE A 1 54 ? 108.735 121.985 132.789 1.00 68.30 54 PHE A CA 1
ATOM 374 C C . PHE A 1 54 ? 108.952 120.770 133.675 1.00 68.30 54 PHE A C 1
ATOM 375 O O . PHE A 1 54 ? 109.763 119.907 133.334 1.00 68.30 54 PHE A O 1
ATOM 383 N N . VAL A 1 55 ? 108.270 120.698 134.815 1.00 70.11 55 VAL A N 1
ATOM 384 C CA . VAL A 1 55 ? 108.358 119.516 135.661 1.00 70.11 55 VAL A CA 1
ATOM 385 C C . VAL A 1 55 ? 107.699 118.327 134.973 1.00 70.11 55 VAL A C 1
ATOM 386 O O . VAL A 1 55 ? 108.187 117.193 135.054 1.00 70.11 55 VAL A O 1
ATOM 390 N N . GLN A 1 56 ? 106.601 118.572 134.257 1.00 74.84 56 GLN A N 1
ATOM 391 C CA . GLN A 1 56 ? 105.892 117.547 133.503 1.00 74.84 56 GLN A CA 1
ATOM 392 C C . GLN A 1 56 ? 106.472 117.316 132.109 1.00 74.84 56 GLN A C 1
ATOM 393 O O . GLN A 1 56 ? 105.775 116.762 131.253 1.00 74.84 56 GLN A O 1
ATOM 399 N N . HIS A 1 57 ? 107.709 117.735 131.859 1.00 64.99 57 HIS A N 1
ATOM 400 C CA . HIS A 1 57 ? 108.337 117.515 130.569 1.00 64.99 57 HIS A CA 1
ATOM 401 C C . HIS A 1 57 ? 108.770 116.057 130.433 1.00 64.99 57 HIS A C 1
ATOM 402 O O . HIS A 1 57 ? 109.002 115.378 131.435 1.00 64.99 57 HIS A O 1
ATOM 409 N N . PRO A 1 58 ? 108.847 115.539 129.205 1.00 60.95 58 PRO A N 1
ATOM 410 C CA . PRO A 1 58 ? 109.466 114.222 129.012 1.00 60.95 58 PRO A CA 1
ATOM 411 C C . PRO A 1 58 ? 110.926 114.184 129.381 1.00 60.95 58 PRO A C 1
ATOM 412 O O . PRO A 1 58 ? 111.424 113.110 129.733 1.00 60.95 58 PRO A O 1
ATOM 416 N N . ASP A 1 59 ? 111.632 115.313 129.319 1.00 53.61 59 ASP A N 1
ATOM 417 C CA . ASP A 1 59 ? 113.051 115.329 129.662 1.00 53.61 59 ASP A CA 1
ATOM 418 C C . ASP A 1 59 ? 113.381 116.652 130.344 1.00 53.61 59 ASP A C 1
ATOM 419 O O . ASP A 1 59 ? 113.478 117.687 129.682 1.00 53.61 59 ASP A O 1
ATOM 424 N N . TYR A 1 60 ? 113.558 116.598 131.666 1.00 34.89 60 TYR A N 1
ATOM 425 C CA . TYR A 1 60 ? 113.948 117.741 132.491 1.00 34.89 60 TYR A CA 1
ATOM 426 C C . TYR A 1 60 ? 114.757 117.161 133.646 1.00 34.89 60 TYR A C 1
ATOM 427 O O . TYR A 1 60 ? 114.188 116.736 134.650 1.00 34.89 60 TYR A O 1
ATOM 436 N N . VAL A 1 61 ? 116.078 117.138 133.486 1.00 26.22 61 VAL A N 1
ATOM 437 C CA . VAL A 1 61 ? 116.935 116.472 134.458 1.00 26.22 61 VAL A CA 1
ATOM 438 C C . VAL A 1 61 ? 117.025 117.316 135.713 1.00 26.22 61 VAL A C 1
ATOM 439 O O . VAL A 1 61 ? 117.498 118.453 135.668 1.00 26.22 61 VAL A O 1
ATOM 443 N N . LYS A 1 62 ? 116.608 116.752 136.841 1.00 20.23 62 LYS A N 1
ATOM 444 C CA . LYS A 1 62 ? 116.481 117.493 138.092 1.00 20.23 62 LYS A CA 1
ATOM 445 C C . LYS A 1 62 ? 117.683 117.176 138.969 1.00 20.23 62 LYS A C 1
ATOM 446 O O . LYS A 1 62 ? 117.616 116.329 139.851 1.00 20.23 62 LYS A O 1
ATOM 452 N N . ALA A 1 63 ? 118.790 117.867 138.722 1.00 4.68 63 ALA A N 1
ATOM 453 C CA . ALA A 1 63 ? 120.018 117.656 139.473 1.00 4.68 63 ALA A CA 1
ATOM 454 C C . ALA A 1 63 ? 120.868 118.903 139.363 1.00 4.68 63 ALA A C 1
ATOM 455 O O . ALA A 1 63 ? 121.077 119.400 138.260 1.00 4.68 63 ALA A O 1
ATOM 457 N N . LYS A 1 64 ? 121.376 119.390 140.488 1.00 5.00 64 LYS A N 1
ATOM 458 C CA . LYS A 1 64 ? 122.093 120.654 140.494 1.00 5.00 64 LYS A CA 1
ATOM 459 C C . LYS A 1 64 ? 122.985 120.712 141.716 1.00 5.00 64 LYS A C 1
ATOM 460 O O . LYS A 1 64 ? 122.565 120.310 142.798 1.00 5.00 64 LYS A O 1
ATOM 466 N N . GLY A 1 65 ? 124.209 121.201 141.542 1.00 60.81 65 GLY A N 1
ATOM 467 C CA . GLY A 1 65 ? 125.013 121.569 142.688 1.00 60.81 65 GLY A CA 1
ATOM 468 C C . GLY A 1 65 ? 124.377 122.728 143.429 1.00 60.81 65 GLY A C 1
ATOM 469 O O . GLY A 1 65 ? 123.620 123.509 142.863 1.00 60.81 65 GLY A O 1
ATOM 470 N N . GLU A 1 66 ? 124.657 122.841 144.722 1.00 9.32 66 GLU A N 1
ATOM 471 C CA . GLU A 1 66 ? 123.999 123.898 145.474 1.00 9.32 66 GLU A CA 1
ATOM 472 C C . GLU A 1 66 ? 124.878 124.363 146.623 1.00 9.32 66 GLU A C 1
ATOM 473 O O . GLU A 1 66 ? 125.335 123.540 147.417 1.00 9.32 66 GLU A O 1
ATOM 479 N N . VAL A 1 67 ? 125.122 125.679 146.703 1.00 5.00 67 VAL A N 1
ATOM 480 C CA . VAL A 1 67 ? 125.696 126.267 147.906 1.00 5.00 67 VAL A CA 1
ATOM 481 C C . VAL A 1 67 ? 124.576 126.460 148.910 1.00 5.00 67 VAL A C 1
ATOM 482 O O . VAL A 1 67 ? 123.412 126.634 148.538 1.00 5.00 67 VAL A O 1
ATOM 486 N N . ALA A 1 68 ? 124.932 126.440 150.192 1.00 31.29 68 ALA A N 1
ATOM 487 C CA . ALA A 1 68 ? 123.944 126.279 151.249 1.00 31.29 68 ALA A CA 1
ATOM 488 C C . ALA A 1 68 ? 123.033 127.486 151.403 1.00 31.29 68 ALA A C 1
ATOM 489 O O . ALA A 1 68 ? 121.848 127.421 151.064 1.00 31.29 68 ALA A O 1
ATOM 491 N N . ASP A 1 69 ? 123.578 128.604 151.858 1.00 28.49 69 ASP A N 1
ATOM 492 C CA . ASP A 1 69 ? 122.791 129.793 152.130 1.00 28.49 69 ASP A CA 1
ATOM 493 C C . ASP A 1 69 ? 123.342 130.954 151.331 1.00 28.49 69 ASP A C 1
ATOM 494 O O . ASP A 1 69 ? 124.542 131.233 151.380 1.00 28.49 69 ASP A O 1
ATOM 499 N N . ILE A 1 70 ? 122.463 131.627 150.603 1.00 12.02 70 ILE A N 1
ATOM 500 C CA . ILE A 1 70 ? 122.882 132.730 149.762 1.00 12.02 70 ILE A CA 1
ATOM 501 C C . ILE A 1 70 ? 122.233 134.007 150.270 1.00 12.02 70 ILE A C 1
ATOM 502 O O . ILE A 1 70 ? 122.785 135.097 150.110 1.00 12.02 70 ILE A O 1
ATOM 507 N N . ASP A 1 71 ? 121.087 133.887 150.929 1.00 29.01 71 ASP A N 1
ATOM 508 C CA . ASP A 1 71 ? 120.371 135.046 151.446 1.00 29.01 71 ASP A CA 1
ATOM 509 C C . ASP A 1 71 ? 120.673 135.290 152.907 1.00 29.01 71 ASP A C 1
ATOM 510 O O . ASP A 1 71 ? 119.782 135.660 153.668 1.00 29.01 71 ASP A O 1
ATOM 515 N N . LYS A 1 72 ? 121.912 135.082 153.339 1.00 16.32 72 LYS A N 1
ATOM 516 C CA . LYS A 1 72 ? 122.281 135.246 154.741 1.00 16.32 72 LYS A CA 1
ATOM 517 C C . LYS A 1 72 ? 123.472 136.193 154.807 1.00 16.32 72 LYS A C 1
ATOM 518 O O . LYS A 1 72 ? 124.622 135.758 154.720 1.00 16.32 72 LYS A O 1
ATOM 524 N N . PHE A 1 73 ? 123.192 137.479 154.975 1.00 36.29 73 PHE A N 1
ATOM 525 C CA . PHE A 1 73 ? 124.208 138.497 155.171 1.00 36.29 73 PHE A CA 1
ATOM 526 C C . PHE A 1 73 ? 124.279 138.845 156.645 1.00 36.29 73 PHE A C 1
ATOM 527 O O . PHE A 1 73 ? 123.370 138.541 157.417 1.00 36.29 73 PHE A O 1
ATOM 535 N N . ASP A 1 74 ? 125.380 139.469 157.031 1.00 39.30 74 ASP A N 1
ATOM 536 C CA . ASP A 1 74 ? 125.547 140.061 158.352 1.00 39.30 74 ASP A CA 1
ATOM 537 C C . ASP A 1 74 ? 125.685 141.563 158.146 1.00 39.30 74 ASP A C 1
ATOM 538 O O . ASP A 1 74 ? 126.795 142.087 158.078 1.00 39.30 74 ASP A O 1
ATOM 543 N N . ALA A 1 75 ? 124.547 142.254 158.078 1.00 37.66 75 ALA A N 1
ATOM 544 C CA . ALA A 1 75 ? 124.536 143.640 157.629 1.00 37.66 75 ALA A CA 1
ATOM 545 C C . ALA A 1 75 ? 125.197 144.578 158.615 1.00 37.66 75 ALA A C 1
ATOM 546 O O . ALA A 1 75 ? 125.795 145.571 158.204 1.00 37.66 75 ALA A O 1
ATOM 548 N N . ALA A 1 76 ? 125.123 144.283 159.905 1.00 7.33 76 ALA A N 1
ATOM 549 C CA . ALA A 1 76 ? 125.612 145.218 160.905 1.00 7.33 76 ALA A CA 1
ATOM 550 C C . ALA A 1 76 ? 127.099 145.092 161.202 1.00 7.33 76 ALA A C 1
ATOM 551 O O . ALA A 1 76 ? 127.616 145.922 161.948 1.00 7.33 76 ALA A O 1
ATOM 553 N N . PHE A 1 77 ? 127.793 144.080 160.681 1.00 5.00 77 PHE A N 1
ATOM 554 C CA . PHE A 1 77 ? 129.244 144.034 160.837 1.00 5.00 77 PHE A CA 1
ATOM 555 C C . PHE A 1 77 ? 129.896 145.160 160.056 1.00 5.00 77 PHE A C 1
ATOM 556 O O . PHE A 1 77 ? 130.751 145.880 160.580 1.00 5.00 77 PHE A O 1
ATOM 564 N N . PHE A 1 78 ? 129.542 145.294 158.787 1.00 18.37 78 PHE A N 1
ATOM 565 C CA . PHE A 1 78 ? 130.256 146.184 157.891 1.00 18.37 78 PHE A CA 1
ATOM 566 C C . PHE A 1 78 ? 129.706 147.599 157.910 1.00 18.37 78 PHE A C 1
ATOM 567 O O . PHE A 1 78 ? 130.314 148.494 157.322 1.00 18.37 78 PHE A O 1
ATOM 575 N N . GLY A 1 79 ? 128.593 147.826 158.589 1.00 5.00 79 GLY A N 1
ATOM 576 C CA . GLY A 1 79 ? 127.957 149.119 158.613 1.00 5.00 79 GLY A CA 1
ATOM 577 C C . GLY A 1 79 ? 126.815 149.274 157.646 1.00 5.00 79 GLY A C 1
ATOM 578 O O . GLY A 1 79 ? 126.146 150.308 157.675 1.00 5.00 79 GLY A O 1
ATOM 579 N N . ILE A 1 80 ? 126.559 148.274 156.806 1.00 5.00 80 ILE A N 1
ATOM 580 C CA . ILE A 1 80 ? 125.551 148.399 155.764 1.00 5.00 80 ILE A CA 1
ATOM 581 C C . ILE A 1 80 ? 124.167 148.362 156.385 1.00 5.00 80 ILE A C 1
ATOM 582 O O . ILE A 1 80 ? 123.839 147.445 157.141 1.00 5.00 80 ILE A O 1
ATOM 587 N N . ALA A 1 81 ? 123.352 149.357 156.060 1.00 12.91 81 ALA A N 1
ATOM 588 C CA . ALA A 1 81 ? 122.025 149.502 156.623 1.00 12.91 81 ALA A CA 1
ATOM 589 C C . ALA A 1 81 ? 121.114 148.363 156.169 1.00 12.91 81 ALA A C 1
ATOM 590 O O . ALA A 1 81 ? 121.410 147.676 155.194 1.00 12.91 81 ALA A O 1
ATOM 592 N N . PRO A 1 82 ? 120.019 148.109 156.885 1.00 39.99 82 PRO A N 1
ATOM 593 C CA . PRO A 1 82 ? 119.063 147.083 156.456 1.00 39.99 82 PRO A CA 1
ATOM 594 C C . PRO A 1 82 ? 118.129 147.481 155.323 1.00 39.99 82 PRO A C 1
ATOM 595 O O . PRO A 1 82 ? 117.119 146.803 155.121 1.00 39.99 82 PRO A O 1
ATOM 599 N N . ARG A 1 83 ? 118.398 148.560 154.602 1.00 42.85 83 ARG A N 1
ATOM 600 C CA . ARG A 1 83 ? 117.747 148.849 153.333 1.00 42.85 83 ARG A CA 1
ATOM 601 C C . ARG A 1 83 ? 118.722 148.825 152.171 1.00 42.85 83 ARG A C 1
ATOM 602 O O . ARG A 1 83 ? 118.375 148.363 151.090 1.00 42.85 83 ARG A O 1
ATOM 610 N N . GLU A 1 84 ? 119.953 149.280 152.380 1.00 48.31 84 GLU A N 1
ATOM 611 C CA . GLU A 1 84 ? 121.012 149.072 151.406 1.00 48.31 84 GLU A CA 1
ATOM 612 C C . GLU A 1 84 ? 121.396 147.600 151.288 1.00 48.31 84 GLU A C 1
ATOM 613 O O . GLU A 1 84 ? 122.001 147.212 150.290 1.00 48.31 84 GLU A O 1
ATOM 619 N N . ALA A 1 85 ? 121.044 146.758 152.260 1.00 22.18 85 ALA A N 1
ATOM 620 C CA . ALA A 1 85 ? 121.387 145.344 152.162 1.00 22.18 85 ALA A CA 1
ATOM 621 C C . ALA A 1 85 ? 120.454 144.569 151.251 1.00 22.18 85 ALA A C 1
ATOM 622 O O . ALA A 1 85 ? 120.902 143.638 150.585 1.00 22.18 85 ALA A O 1
ATOM 624 N N . GLU A 1 86 ? 119.170 144.924 151.190 1.00 7.39 86 GLU A N 1
ATOM 625 C CA . GLU A 1 86 ? 118.241 144.198 150.330 1.00 7.39 86 GLU A CA 1
ATOM 626 C C . GLU A 1 86 ? 118.505 144.406 148.851 1.00 7.39 86 GLU A C 1
ATOM 627 O O . GLU A 1 86 ? 117.974 143.650 148.037 1.00 7.39 86 GLU A O 1
ATOM 633 N N . LEU A 1 87 ? 119.278 145.417 148.481 1.00 5.00 87 LEU A N 1
ATOM 634 C CA . LEU A 1 87 ? 119.542 145.755 147.091 1.00 5.00 87 LEU A CA 1
ATOM 635 C C . LEU A 1 87 ? 120.995 145.483 146.724 1.00 5.00 87 LEU A C 1
ATOM 636 O O . LEU A 1 87 ? 121.656 146.290 146.075 1.00 5.00 87 LEU A O 1
ATOM 641 N N . MET A 1 88 ? 121.510 144.355 147.175 1.00 11.72 88 MET A N 1
ATOM 642 C CA . MET A 1 88 ? 122.781 143.831 146.719 1.00 11.72 88 MET A CA 1
ATOM 643 C C . MET A 1 88 ? 122.527 142.471 146.088 1.00 11.72 88 MET A C 1
ATOM 644 O O . MET A 1 88 ? 121.701 141.703 146.577 1.00 11.72 88 MET A O 1
ATOM 649 N N . ASP A 1 89 ? 123.189 142.209 144.976 1.00 39.65 89 ASP A N 1
ATOM 650 C CA . ASP A 1 89 ? 123.224 140.878 144.395 1.00 39.65 89 ASP A CA 1
ATOM 651 C C . ASP A 1 89 ? 123.830 139.912 145.408 1.00 39.65 89 ASP A C 1
ATOM 652 O O . ASP A 1 89 ? 124.791 140.274 146.087 1.00 39.65 89 ASP A O 1
ATOM 657 N N . PRO A 1 90 ? 123.330 138.670 145.530 1.00 30.69 90 PRO A N 1
ATOM 658 C CA . PRO A 1 90 ? 123.965 137.730 146.456 1.00 30.69 90 PRO A CA 1
ATOM 659 C C . PRO A 1 90 ? 125.361 137.278 146.081 1.00 30.69 90 PRO A C 1
ATOM 660 O O . PRO A 1 90 ? 125.921 136.440 146.776 1.00 30.69 90 PRO A O 1
ATOM 664 N N . GLN A 1 91 ? 125.943 137.776 145.009 1.00 3.42 91 GLN A N 1
ATOM 665 C CA . GLN A 1 91 ? 127.344 137.521 144.760 1.00 3.42 91 GLN A CA 1
ATOM 666 C C . GLN A 1 91 ? 128.243 138.609 145.308 1.00 3.42 91 GLN A C 1
ATOM 667 O O . GLN A 1 91 ? 129.462 138.473 145.219 1.00 3.42 91 GLN A O 1
ATOM 673 N N . HIS A 1 92 ? 127.677 139.688 145.850 1.00 5.00 92 HIS A N 1
ATOM 674 C CA . HIS A 1 92 ? 128.433 140.667 146.621 1.00 5.00 92 HIS A CA 1
ATOM 675 C C . HIS A 1 92 ? 128.436 140.328 148.103 1.00 5.00 92 HIS A C 1
ATOM 676 O O . HIS A 1 92 ? 129.488 140.354 148.755 1.00 5.00 92 HIS A O 1
ATOM 683 N N . ARG A 1 93 ? 127.262 139.991 148.635 1.00 5.28 93 ARG A N 1
ATOM 684 C CA . ARG A 1 93 ? 127.071 139.612 150.023 1.00 5.28 93 ARG A CA 1
ATOM 685 C C . ARG A 1 93 ? 127.820 138.351 150.409 1.00 5.28 93 ARG A C 1
ATOM 686 O O . ARG A 1 93 ? 127.958 138.085 151.601 1.00 5.28 93 ARG A O 1
ATOM 694 N N . VAL A 1 94 ? 128.268 137.555 149.449 1.00 5.00 94 VAL A N 1
ATOM 695 C CA . VAL A 1 94 ? 129.062 136.376 149.735 1.00 5.00 94 VAL A CA 1
ATOM 696 C C . VAL A 1 94 ? 130.540 136.605 149.450 1.00 5.00 94 VAL A C 1
ATOM 697 O O . VAL A 1 94 ? 131.391 136.048 150.166 1.00 5.00 94 VAL A O 1
ATOM 701 N N . LEU A 1 95 ? 130.871 137.407 148.434 1.00 5.00 95 LEU A N 1
ATOM 702 C CA . LEU A 1 95 ? 132.314 137.689 148.208 1.00 5.00 95 LEU A CA 1
ATOM 703 C C . LEU A 1 95 ? 132.821 138.731 149.211 1.00 5.00 95 LEU A C 1
ATOM 704 O O . LEU A 1 95 ? 134.044 138.928 149.274 1.00 5.00 95 LEU A O 1
ATOM 709 N N . LEU A 1 96 ? 131.924 139.360 149.973 1.00 5.00 96 LEU A N 1
ATOM 710 C CA . LEU A 1 96 ? 132.377 140.302 151.032 1.00 5.00 96 LEU A CA 1
ATOM 711 C C . LEU A 1 96 ? 132.809 139.473 152.243 1.00 5.00 96 LEU A C 1
ATOM 712 O O . LEU A 1 96 ? 133.853 139.797 152.843 1.00 5.00 96 LEU A O 1
ATOM 717 N N . GLU A 1 97 ? 132.032 138.439 152.574 1.00 23.24 97 GLU A N 1
ATOM 718 C CA . GLU A 1 97 ? 132.338 137.608 153.766 1.00 23.24 97 GLU A CA 1
ATOM 719 C C . GLU A 1 97 ? 133.472 136.628 153.439 1.00 23.24 97 GLU A C 1
ATOM 720 O O . GLU A 1 97 ? 134.266 136.339 154.355 1.00 23.24 97 GLU A O 1
ATOM 726 N N . THR A 1 98 ? 133.557 136.146 152.191 1.00 5.00 98 THR A N 1
ATOM 727 C CA . THR A 1 98 ? 134.663 135.271 151.839 1.00 5.00 98 THR A CA 1
ATOM 728 C C . THR A 1 98 ? 135.990 136.027 151.757 1.00 5.00 98 THR A C 1
ATOM 729 O O . THR A 1 98 ? 137.039 135.471 152.095 1.00 5.00 98 THR A O 1
ATOM 733 N N . ALA A 1 99 ? 135.967 137.319 151.412 1.00 5.00 99 ALA A N 1
ATOM 734 C CA . ALA A 1 99 ? 137.185 138.114 151.408 1.00 5.00 99 ALA A CA 1
ATOM 735 C C . ALA A 1 99 ? 137.641 138.461 152.805 1.00 5.00 99 ALA A C 1
ATOM 736 O O . ALA A 1 99 ? 138.823 138.731 153.010 1.00 5.00 99 ALA A O 1
ATOM 738 N N . TRP A 1 100 ? 136.732 138.500 153.771 1.00 5.00 100 TRP A N 1
ATOM 739 C CA . TRP A 1 100 ? 137.172 138.695 155.148 1.00 5.00 100 TRP A CA 1
ATOM 740 C C . TRP A 1 100 ? 137.832 137.437 155.684 1.00 5.00 100 TRP A C 1
ATOM 741 O O . TRP A 1 100 ? 138.903 137.498 156.303 1.00 5.00 100 TRP A O 1
ATOM 752 N N . ALA A 1 101 ? 137.222 136.287 155.428 1.00 5.00 101 ALA A N 1
ATOM 753 C CA . ALA A 1 101 ? 137.737 135.019 155.898 1.00 5.00 101 ALA A CA 1
ATOM 754 C C . ALA A 1 101 ? 138.910 134.512 155.087 1.00 5.00 101 ALA A C 1
ATOM 755 O O . ALA A 1 101 ? 139.511 133.521 155.486 1.00 5.00 101 ALA A O 1
ATOM 757 N N . ALA A 1 102 ? 139.235 135.128 153.957 1.00 5.00 102 ALA A N 1
ATOM 758 C CA . ALA A 1 102 ? 140.497 134.838 153.293 1.00 5.00 102 ALA A CA 1
ATOM 759 C C . ALA A 1 102 ? 141.661 135.594 153.888 1.00 5.00 102 ALA A C 1
ATOM 760 O O . ALA A 1 102 ? 142.806 135.184 153.704 1.00 5.00 102 ALA A O 1
ATOM 762 N N . PHE A 1 103 ? 141.397 136.705 154.567 1.00 3.13 103 PHE A N 1
ATOM 763 C CA . PHE A 1 103 ? 142.437 137.513 155.181 1.00 3.13 103 PHE A CA 1
ATOM 764 C C . PHE A 1 103 ? 142.672 137.146 156.629 1.00 3.13 103 PHE A C 1
ATOM 765 O O . PHE A 1 103 ? 143.803 137.241 157.100 1.00 3.13 103 PHE A O 1
ATOM 773 N N . GLU A 1 104 ? 141.633 136.708 157.343 1.00 17.31 104 GLU A N 1
ATOM 774 C CA . GLU A 1 104 ? 141.853 136.087 158.646 1.00 17.31 104 GLU A CA 1
ATOM 775 C C . GLU A 1 104 ? 142.552 134.738 158.537 1.00 17.31 104 GLU A C 1
ATOM 776 O O . GLU A 1 104 ? 143.040 134.231 159.547 1.00 17.31 104 GLU A O 1
ATOM 782 N N . ASP A 1 105 ? 142.585 134.135 157.348 1.00 14.51 105 ASP A N 1
ATOM 783 C CA . ASP A 1 105 ? 143.168 132.814 157.148 1.00 14.51 105 ASP A CA 1
ATOM 784 C C . ASP A 1 105 ? 144.645 132.876 156.800 1.00 14.51 105 ASP A C 1
ATOM 785 O O . ASP A 1 105 ? 145.373 131.911 157.038 1.00 14.51 105 ASP A O 1
ATOM 790 N N . ALA A 1 106 ? 145.107 133.976 156.216 1.00 5.00 106 ALA A N 1
ATOM 791 C CA . ALA A 1 106 ? 146.539 134.129 156.004 1.00 5.00 106 ALA A CA 1
ATOM 792 C C . ALA A 1 106 ? 147.266 134.421 157.296 1.00 5.00 106 ALA A C 1
ATOM 793 O O . ALA A 1 106 ? 148.476 134.203 157.373 1.00 5.00 106 ALA A O 1
ATOM 795 N N . GLY A 1 107 ? 146.548 134.896 158.306 1.00 5.00 107 GLY A N 1
ATOM 796 C CA . GLY A 1 107 ? 147.128 135.388 159.528 1.00 5.00 107 GLY A CA 1
ATOM 797 C C . GLY A 1 107 ? 147.198 136.891 159.644 1.00 5.00 107 GLY A C 1
ATOM 798 O O . GLY A 1 107 ? 147.771 137.381 160.618 1.00 5.00 107 GLY A O 1
ATOM 799 N N . TYR A 1 108 ? 146.644 137.635 158.687 1.00 5.00 108 TYR A N 1
ATOM 800 C CA . TYR A 1 108 ? 146.768 139.084 158.617 1.00 5.00 108 TYR A CA 1
ATOM 801 C C . TYR A 1 108 ? 145.451 139.749 158.956 1.00 5.00 108 TYR A C 1
ATOM 802 O O . TYR A 1 108 ? 144.428 139.105 159.168 1.00 5.00 108 TYR A O 1
ATOM 811 N N . VAL A 1 109 ? 145.500 141.068 159.013 1.00 5.00 109 VAL A N 1
ATOM 812 C CA . VAL A 1 109 ? 144.324 141.916 158.989 1.00 5.00 109 VAL A CA 1
ATOM 813 C C . VAL A 1 109 ? 144.489 142.833 157.787 1.00 5.00 109 VAL A C 1
ATOM 814 O O . VAL A 1 109 ? 145.610 143.231 157.460 1.00 5.00 109 VAL A O 1
ATOM 818 N N . ALA A 1 110 ? 143.398 143.067 157.060 1.00 2.20 110 ALA A N 1
ATOM 819 C CA . ALA A 1 110 ? 143.497 143.754 155.778 1.00 2.20 110 ALA A CA 1
ATOM 820 C C . ALA A 1 110 ? 143.905 145.204 155.952 1.00 2.20 110 ALA A C 1
ATOM 821 O O . ALA A 1 110 ? 144.886 145.658 155.356 1.00 2.20 110 ALA A O 1
ATOM 823 N N . ALA A 1 111 ? 143.210 145.918 156.831 1.00 5.00 111 ALA A N 1
ATOM 824 C CA . ALA A 1 111 ? 143.223 147.370 156.902 1.00 5.00 111 ALA A CA 1
ATOM 825 C C . ALA A 1 111 ? 144.472 147.947 157.540 1.00 5.00 111 ALA A C 1
ATOM 826 O O . ALA A 1 111 ? 144.581 149.169 157.623 1.00 5.00 111 ALA A O 1
ATOM 828 N N . ASP A 1 112 ? 145.402 147.121 158.013 1.00 5.00 112 ASP A N 1
ATOM 829 C CA . ASP A 1 112 ? 146.571 147.618 158.725 1.00 5.00 112 ASP A CA 1
ATOM 830 C C . ASP A 1 112 ? 147.877 147.083 158.154 1.00 5.00 112 ASP A C 1
ATOM 831 O O . ASP A 1 112 ? 148.874 147.028 158.873 1.00 5.00 112 ASP A O 1
ATOM 836 N N . TYR A 1 113 ? 147.895 146.662 156.902 1.00 5.50 113 TYR A N 1
ATOM 837 C CA . TYR A 1 113 ? 149.135 146.176 156.321 1.00 5.50 113 TYR A CA 1
ATOM 838 C C . TYR A 1 113 ? 150.075 147.354 156.052 1.00 5.50 113 TYR A C 1
ATOM 839 O O . TYR A 1 113 ? 149.609 148.453 155.746 1.00 5.50 113 TYR A O 1
ATOM 848 N N . PRO A 1 114 ? 151.389 147.179 156.250 1.00 5.00 114 PRO A N 1
ATOM 849 C CA . PRO A 1 114 ? 152.342 148.266 155.951 1.00 5.00 114 PRO A CA 1
ATOM 850 C C . PRO A 1 114 ? 152.354 148.737 154.508 1.00 5.00 114 PRO A C 1
ATOM 851 O O . PRO A 1 114 ? 152.546 149.931 154.255 1.00 5.00 114 PRO A O 1
ATOM 855 N N . GLY A 1 115 ? 152.185 147.841 153.552 1.00 24.70 115 GLY A N 1
ATOM 856 C CA . GLY A 1 115 ? 152.168 148.245 152.165 1.00 24.70 115 GLY A CA 1
ATOM 857 C C . GLY A 1 115 ? 150.755 148.503 151.711 1.00 24.70 115 GLY A C 1
ATOM 858 O O . GLY A 1 115 ? 149.995 149.183 152.404 1.00 24.70 115 GLY A O 1
ATOM 859 N N . ASP A 1 116 ? 150.381 147.955 150.562 1.00 28.66 116 ASP A N 1
ATOM 860 C CA . ASP A 1 116 ? 149.034 148.138 150.054 1.00 28.66 116 ASP A CA 1
ATOM 861 C C . ASP A 1 116 ? 148.565 146.920 149.271 1.00 28.66 116 ASP A C 1
ATOM 862 O O . ASP A 1 116 ? 149.369 146.148 148.751 1.00 28.66 116 ASP A O 1
ATOM 867 N N . VAL A 1 117 ? 147.246 146.764 149.210 1.00 5.00 117 VAL A N 1
ATOM 868 C CA . VAL A 1 117 ? 146.579 145.511 148.884 1.00 5.00 117 VAL A CA 1
ATOM 869 C C . VAL A 1 117 ? 145.685 145.727 147.675 1.00 5.00 117 VAL A C 1
ATOM 870 O O . VAL A 1 117 ? 144.883 146.660 147.661 1.00 5.00 117 VAL A O 1
ATOM 874 N N . GLY A 1 118 ? 145.797 144.865 146.674 1.00 5.00 118 GLY A N 1
ATOM 875 C CA . GLY A 1 118 ? 144.996 144.966 145.464 1.00 5.00 118 GLY A CA 1
ATOM 876 C C . GLY A 1 118 ? 144.021 143.812 145.323 1.00 5.00 118 GLY A C 1
ATOM 877 O O . GLY A 1 118 ? 144.331 142.686 145.692 1.00 5.00 118 GLY A O 1
ATOM 878 N N . ILE A 1 119 ? 142.862 144.101 144.754 1.00 5.00 119 ILE A N 1
ATOM 879 C CA . ILE A 1 119 ? 141.786 143.148 144.509 1.00 5.00 119 ILE A CA 1
ATOM 880 C C . ILE A 1 119 ? 141.622 142.978 143.001 1.00 5.00 119 ILE A C 1
ATOM 881 O O . ILE A 1 119 ? 141.726 143.951 142.253 1.00 5.00 119 ILE A O 1
ATOM 886 N N . PHE A 1 120 ? 141.426 141.740 142.537 1.00 5.00 120 PHE A N 1
ATOM 887 C CA . PHE A 1 120 ? 141.232 141.447 141.110 1.00 5.00 120 PHE A CA 1
ATOM 888 C C . PHE A 1 120 ? 140.223 140.313 141.002 1.00 5.00 120 PHE A C 1
ATOM 889 O O . PHE A 1 120 ? 140.623 139.158 141.093 1.00 5.00 120 PHE A O 1
ATOM 897 N N . ALA A 1 121 ? 138.945 140.595 140.781 1.00 5.00 121 ALA A N 1
ATOM 898 C CA . ALA A 1 121 ? 137.976 139.514 140.890 1.00 5.00 121 ALA A CA 1
ATOM 899 C C . ALA A 1 121 ? 136.939 139.560 139.792 1.00 5.00 121 ALA A C 1
ATOM 900 O O . ALA A 1 121 ? 136.631 140.619 139.267 1.00 5.00 121 ALA A O 1
ATOM 902 N N . GLY A 1 122 ? 136.365 138.407 139.487 1.00 5.00 122 GLY A N 1
ATOM 903 C CA . GLY A 1 122 ? 135.365 138.274 138.454 1.00 5.00 122 GLY A CA 1
ATOM 904 C C . GLY A 1 122 ? 133.961 138.367 138.999 1.00 5.00 122 GLY A C 1
ATOM 905 O O . GLY A 1 122 ? 133.723 138.946 140.059 1.00 5.00 122 GLY A O 1
ATOM 906 N N . LYS A 1 123 ? 133.019 137.795 138.262 1.00 5.00 123 LYS A N 1
ATOM 907 C CA . LYS A 1 123 ? 131.598 137.770 138.619 1.00 5.00 123 LYS A CA 1
ATOM 908 C C . LYS A 1 123 ? 130.898 136.784 137.693 1.00 5.00 123 LYS A C 1
ATOM 909 O O . LYS A 1 123 ? 131.548 136.020 136.976 1.00 5.00 123 LYS A O 1
ATOM 915 N N . SER A 1 124 ? 129.569 136.793 137.701 1.00 7.24 124 SER A N 1
ATOM 916 C CA . SER A 1 124 ? 128.794 136.056 136.718 1.00 7.24 124 SER A CA 1
ATOM 917 C C . SER A 1 124 ? 127.576 136.882 136.343 1.00 7.24 124 SER A C 1
ATOM 918 O O . SER A 1 124 ? 127.470 138.054 136.697 1.00 7.24 124 SER A O 1
ATOM 921 N N . MET A 1 125 ? 126.641 136.266 135.635 1.00 9.93 125 MET A N 1
ATOM 922 C CA . MET A 1 125 ? 125.478 136.979 135.137 1.00 9.93 125 MET A CA 1
ATOM 923 C C . MET A 1 125 ? 124.519 137.298 136.275 1.00 9.93 125 MET A C 1
ATOM 924 O O . MET A 1 125 ? 124.277 136.472 137.156 1.00 9.93 125 MET A O 1
ATOM 929 N N . ASP A 1 126 ? 123.990 138.517 136.254 1.00 19.64 126 ASP A N 1
ATOM 930 C CA . ASP A 1 126 ? 123.148 139.064 137.312 1.00 19.64 126 ASP A CA 1
ATOM 931 C C . ASP A 1 126 ? 121.753 138.478 137.176 1.00 19.64 126 ASP A C 1
ATOM 932 O O . ASP A 1 126 ? 120.968 138.922 136.340 1.00 19.64 126 ASP A O 1
ATOM 937 N N . SER A 1 127 ? 121.419 137.488 137.997 1.00 9.31 127 SER A N 1
ATOM 938 C CA . SER A 1 127 ? 120.090 136.904 137.908 1.00 9.31 127 SER A CA 1
ATOM 939 C C . SER A 1 127 ? 119.145 137.361 139.004 1.00 9.31 127 SER A C 1
ATOM 940 O O . SER A 1 127 ? 117.936 137.179 138.865 1.00 9.31 127 SER A O 1
ATOM 943 N N . TYR A 1 128 ? 119.661 137.918 140.098 1.00 5.00 128 TYR A N 1
ATOM 944 C CA . TYR A 1 128 ? 118.807 138.489 141.127 1.00 5.00 128 TYR A CA 1
ATOM 945 C C . TYR A 1 128 ? 118.172 139.774 140.663 1.00 5.00 128 TYR A C 1
ATOM 946 O O . TYR A 1 128 ? 117.133 140.160 141.195 1.00 5.00 128 TYR A O 1
ATOM 955 N N . LEU A 1 129 ? 118.752 140.431 139.661 1.00 10.58 129 LEU A N 1
ATOM 956 C CA . LEU A 1 129 ? 118.177 141.668 139.153 1.00 10.58 129 LEU A CA 1
ATOM 957 C C . LEU A 1 129 ? 116.925 141.399 138.316 1.00 10.58 129 LEU A C 1
ATOM 958 O O . LEU A 1 129 ? 116.197 142.336 137.985 1.00 10.58 129 LEU A O 1
ATOM 963 N N . MET A 1 130 ? 116.658 140.135 137.981 1.00 12.84 130 MET A N 1
ATOM 964 C CA . MET A 1 130 ? 115.317 139.682 137.613 1.00 12.84 130 MET A CA 1
ATOM 965 C C . MET A 1 130 ? 114.297 139.833 138.745 1.00 12.84 130 MET A C 1
ATOM 966 O O . MET A 1 130 ? 113.109 139.997 138.464 1.00 12.84 130 MET A O 1
ATOM 971 N N . LEU A 1 131 ? 114.704 139.731 140.021 1.00 14.28 131 LEU A N 1
ATOM 972 C CA . LEU A 1 131 ? 113.747 140.012 141.096 1.00 14.28 131 LEU A CA 1
ATOM 973 C C . LEU A 1 131 ? 113.550 141.502 141.305 1.00 14.28 131 LEU A C 1
ATOM 974 O O . LEU A 1 131 ? 112.473 141.931 141.725 1.00 14.28 131 LEU A O 1
ATOM 979 N N . ASN A 1 132 ? 114.576 142.300 141.034 1.00 10.45 132 ASN A N 1
ATOM 980 C CA . ASN A 1 132 ? 114.500 143.726 141.291 1.00 10.45 132 ASN A CA 1
ATOM 981 C C . ASN A 1 132 ? 113.622 144.460 140.283 1.00 10.45 132 ASN A C 1
ATOM 982 O O . ASN A 1 132 ? 113.219 145.591 140.555 1.00 10.45 132 ASN A O 1
ATOM 987 N N . LEU A 1 133 ? 113.314 143.862 139.133 1.00 16.83 133 LEU A N 1
ATOM 988 C CA . LEU A 1 133 ? 112.422 144.515 138.179 1.00 16.83 133 LEU A CA 1
ATOM 989 C C . LEU A 1 133 ? 110.947 144.267 138.478 1.00 16.83 133 LEU A C 1
ATOM 990 O O . LEU A 1 133 ? 110.201 145.206 138.769 1.00 16.83 133 LEU A O 1
ATOM 995 N N . MET A 1 134 ? 110.505 143.016 138.405 1.00 41.72 134 MET A N 1
ATOM 996 C CA . MET A 1 134 ? 109.071 142.706 138.454 1.00 41.72 134 MET A CA 1
ATOM 997 C C . MET A 1 134 ? 108.459 142.914 139.831 1.00 41.72 134 MET A C 1
ATOM 998 O O . MET A 1 134 ? 107.774 143.904 140.068 1.00 41.72 134 MET A O 1
ATOM 1003 N N . ASP A 1 153 ? 125.245 145.446 138.441 1.00 51.71 153 ASP A N 1
ATOM 1004 C CA . ASP A 1 153 ? 126.233 146.087 137.585 1.00 51.71 153 ASP A CA 1
ATOM 1005 C C . ASP A 1 153 ? 127.656 145.683 137.945 1.00 51.71 153 ASP A C 1
ATOM 1006 O O . ASP A 1 153 ? 128.149 145.968 139.028 1.00 51.71 153 ASP A O 1
ATOM 1011 N N . LYS A 1 154 ? 128.318 145.029 136.986 1.00 26.84 154 LYS A N 1
ATOM 1012 C CA . LYS A 1 154 ? 129.541 144.267 137.221 1.00 26.84 154 LYS A CA 1
ATOM 1013 C C . LYS A 1 154 ? 130.758 145.131 137.489 1.00 26.84 154 LYS A C 1
ATOM 1014 O O . LYS A 1 154 ? 131.823 144.584 137.795 1.00 26.84 154 LYS A O 1
ATOM 1020 N N . ASP A 1 155 ? 130.638 146.448 137.349 1.00 55.51 155 ASP A N 1
ATOM 1021 C CA . ASP A 1 155 ? 131.769 147.330 137.582 1.00 55.51 155 ASP A CA 1
ATOM 1022 C C . ASP A 1 155 ? 132.149 147.387 139.054 1.00 55.51 155 ASP A C 1
ATOM 1023 O O . ASP A 1 155 ? 133.326 147.563 139.384 1.00 55.51 155 ASP A O 1
ATOM 1028 N N . SER A 1 156 ? 131.181 147.216 139.947 1.00 38.31 156 SER A N 1
ATOM 1029 C CA . SER A 1 156 ? 131.334 147.583 141.345 1.00 38.31 156 SER A CA 1
ATOM 1030 C C . SER A 1 156 ? 131.324 146.388 142.283 1.00 38.31 156 SER A C 1
ATOM 1031 O O . SER A 1 156 ? 130.846 146.498 143.408 1.00 38.31 156 SER A O 1
ATOM 1034 N N . ILE A 1 157 ? 131.832 145.240 141.852 1.00 61.48 157 ILE A N 1
ATOM 1035 C CA . ILE A 1 157 ? 132.013 144.167 142.816 1.00 61.48 157 ILE A CA 1
ATOM 1036 C C . ILE A 1 157 ? 133.332 144.331 143.546 1.00 61.48 157 ILE A C 1
ATOM 1037 O O . ILE A 1 157 ? 133.378 144.226 144.767 1.00 61.48 157 ILE A O 1
ATOM 1042 N N . THR A 1 158 ? 134.409 144.668 142.850 1.00 5.00 158 THR A N 1
ATOM 1043 C CA . THR A 1 158 ? 135.708 144.739 143.492 1.00 5.00 158 THR A CA 1
ATOM 1044 C C . THR A 1 158 ? 136.082 146.134 143.920 1.00 5.00 158 THR A C 1
ATOM 1045 O O . THR A 1 158 ? 137.259 146.392 144.158 1.00 5.00 158 THR A O 1
ATOM 1049 N N . THR A 1 159 ? 135.130 147.050 143.996 1.00 3.13 159 THR A N 1
ATOM 1050 C CA . THR A 1 159 ? 135.356 148.285 144.726 1.00 3.13 159 THR A CA 1
ATOM 1051 C C . THR A 1 159 ? 134.675 148.271 146.079 1.00 3.13 159 THR A C 1
ATOM 1052 O O . THR A 1 159 ? 135.205 148.842 147.024 1.00 3.13 159 THR A O 1
ATOM 1056 N N . THR A 1 160 ? 133.506 147.634 146.187 1.00 5.00 160 THR A N 1
ATOM 1057 C CA . THR A 1 160 ? 132.851 147.463 147.480 1.00 5.00 160 THR A CA 1
ATOM 1058 C C . THR A 1 160 ? 133.717 146.637 148.418 1.00 5.00 160 THR A C 1
ATOM 1059 O O . THR A 1 160 ? 133.900 146.986 149.587 1.00 5.00 160 THR A O 1
ATOM 1063 N N . ILE A 1 161 ? 134.314 145.568 147.898 1.00 5.00 161 ILE A N 1
ATOM 1064 C CA . ILE A 1 161 ? 135.207 144.705 148.656 1.00 5.00 161 ILE A CA 1
ATOM 1065 C C . ILE A 1 161 ? 136.521 145.399 148.989 1.00 5.00 161 ILE A C 1
ATOM 1066 O O . ILE A 1 161 ? 137.222 144.989 149.911 1.00 5.00 161 ILE A O 1
ATOM 1071 N N . ALA A 1 162 ? 136.863 146.474 148.295 1.00 5.00 162 ALA A N 1
ATOM 1072 C CA . ALA A 1 162 ? 138.081 147.195 148.624 1.00 5.00 162 ALA A CA 1
ATOM 1073 C C . ALA A 1 162 ? 137.827 148.479 149.386 1.00 5.00 162 ALA A C 1
ATOM 1074 O O . ALA A 1 162 ? 138.786 149.121 149.816 1.00 5.00 162 ALA A O 1
ATOM 1076 N N . TYR A 1 163 ? 136.573 148.888 149.533 1.00 5.00 163 TYR A N 1
ATOM 1077 C CA . TYR A 1 163 ? 136.235 150.010 150.397 1.00 5.00 163 TYR A CA 1
ATOM 1078 C C . TYR A 1 163 ? 135.775 149.567 151.772 1.00 5.00 163 TYR A C 1
ATOM 1079 O O . TYR A 1 163 ? 136.136 150.201 152.758 1.00 5.00 163 TYR A O 1
ATOM 1088 N N . HIS A 1 164 ? 135.009 148.485 151.883 1.00 5.00 164 HIS A N 1
ATOM 1089 C CA . HIS A 1 164 ? 134.614 148.017 153.204 1.00 5.00 164 HIS A CA 1
ATOM 1090 C C . HIS A 1 164 ? 135.768 147.425 153.985 1.00 5.00 164 HIS A C 1
ATOM 1091 O O . HIS A 1 164 ? 135.655 147.258 155.198 1.00 5.00 164 HIS A O 1
ATOM 1098 N N . LEU A 1 165 ? 136.864 147.101 153.326 1.00 5.00 165 LEU A N 1
ATOM 1099 C CA . LEU A 1 165 ? 137.985 146.443 153.958 1.00 5.00 165 LEU A CA 1
ATOM 1100 C C . LEU A 1 165 ? 139.264 147.249 153.839 1.00 5.00 165 LEU A C 1
ATOM 1101 O O . LEU A 1 165 ? 140.320 146.747 154.228 1.00 5.00 165 LEU A O 1
ATOM 1106 N N . ASN A 1 166 ? 139.190 148.465 153.290 1.00 15.59 166 ASN A N 1
ATOM 1107 C CA . ASN A 1 166 ? 140.290 149.431 153.190 1.00 15.59 166 ASN A CA 1
ATOM 1108 C C . ASN A 1 166 ? 141.483 148.875 152.406 1.00 15.59 166 ASN A C 1
ATOM 1109 O O . ASN A 1 166 ? 142.586 148.716 152.925 1.00 15.59 166 ASN A O 1
ATOM 1114 N N . LEU A 1 167 ? 141.250 148.591 151.130 1.00 21.57 167 LEU A N 1
ATOM 1115 C CA . LEU A 1 167 ? 142.291 148.085 150.246 1.00 21.57 167 LEU A CA 1
ATOM 1116 C C . LEU A 1 167 ? 142.694 149.200 149.291 1.00 21.57 167 LEU A C 1
ATOM 1117 O O . LEU A 1 167 ? 141.856 149.705 148.544 1.00 21.57 167 LEU A O 1
ATOM 1122 N N . ARG A 1 168 ? 143.978 149.551 149.296 1.00 43.04 168 ARG A N 1
ATOM 1123 C CA . ARG A 1 168 ? 144.523 150.728 148.629 1.00 43.04 168 ARG A CA 1
ATOM 1124 C C . ARG A 1 168 ? 145.491 150.363 147.512 1.00 43.04 168 ARG A C 1
ATOM 1125 O O . ARG A 1 168 ? 146.574 150.932 147.397 1.00 43.04 168 ARG A O 1
ATOM 1133 N N . GLY A 1 169 ? 145.133 149.397 146.688 1.00 7.09 169 GLY A N 1
ATOM 1134 C CA . GLY A 1 169 ? 145.905 149.101 145.508 1.00 7.09 169 GLY A CA 1
ATOM 1135 C C . GLY A 1 169 ? 144.994 149.148 144.309 1.00 7.09 169 GLY A C 1
ATOM 1136 O O . GLY A 1 169 ? 143.938 149.778 144.361 1.00 7.09 169 GLY A O 1
ATOM 1137 N N . PRO A 1 170 ? 145.376 148.502 143.212 1.00 5.00 170 PRO A N 1
ATOM 1138 C CA . PRO A 1 170 ? 144.493 148.434 142.051 1.00 5.00 170 PRO A CA 1
ATOM 1139 C C . PRO A 1 170 ? 143.211 147.701 142.370 1.00 5.00 170 PRO A C 1
ATOM 1140 O O . PRO A 1 170 ? 143.157 146.884 143.278 1.00 5.00 170 PRO A O 1
ATOM 1144 N N . ALA A 1 171 ? 142.148 148.056 141.680 1.00 5.00 171 ALA A N 1
ATOM 1145 C CA . ALA A 1 171 ? 140.868 147.395 141.913 1.00 5.00 171 ALA A CA 1
ATOM 1146 C C . ALA A 1 171 ? 140.174 147.196 140.573 1.00 5.00 171 ALA A C 1
ATOM 1147 O O . ALA A 1 171 ? 139.319 147.997 140.200 1.00 5.00 171 ALA A O 1
ATOM 1149 N N . ILE A 1 172 ? 140.492 146.101 139.887 1.00 5.00 172 ILE A N 1
ATOM 1150 C CA . ILE A 1 172 ? 140.053 145.874 138.516 1.00 5.00 172 ILE A CA 1
ATOM 1151 C C . ILE A 1 172 ? 139.088 144.702 138.518 1.00 5.00 172 ILE A C 1
ATOM 1152 O O . ILE A 1 172 ? 139.254 143.773 139.306 1.00 5.00 172 ILE A O 1
ATOM 1157 N N . THR A 1 173 ? 138.073 144.744 137.657 1.00 5.00 173 THR A N 1
ATOM 1158 C CA . THR A 1 173 ? 137.149 143.620 137.500 1.00 5.00 173 THR A CA 1
ATOM 1159 C C . THR A 1 173 ? 137.496 142.866 136.223 1.00 5.00 173 THR A C 1
ATOM 1160 O O . THR A 1 173 ? 136.808 142.955 135.215 1.00 5.00 173 THR A O 1
ATOM 1164 N N . VAL A 1 174 ? 138.589 142.111 136.276 1.00 5.00 174 VAL A N 1
ATOM 1165 C CA . VAL A 1 174 ? 139.023 141.294 135.151 1.00 5.00 174 VAL A CA 1
ATOM 1166 C C . VAL A 1 174 ? 138.003 140.191 134.926 1.00 5.00 174 VAL A C 1
ATOM 1167 O O . VAL A 1 174 ? 137.730 139.391 135.821 1.00 5.00 174 VAL A O 1
ATOM 1171 N N . GLN A 1 175 ? 137.376 140.229 133.741 1.00 5.00 175 GLN A N 1
ATOM 1172 C CA . GLN A 1 175 ? 136.326 139.237 133.389 1.00 5.00 175 GLN A CA 1
ATOM 1173 C C . GLN A 1 175 ? 136.672 138.605 132.039 1.00 5.00 175 GLN A C 1
ATOM 1174 O O . GLN A 1 175 ? 136.960 139.359 131.092 1.00 5.00 175 GLN A O 1
ATOM 1180 N N . THR A 1 176 ? 136.655 137.271 131.965 1.00 5.00 176 THR A N 1
ATOM 1181 C CA . THR A 1 176 ? 136.977 136.558 130.701 1.00 5.00 176 THR A CA 1
ATOM 1182 C C . THR A 1 176 ? 135.957 135.438 130.499 1.00 5.00 176 THR A C 1
ATOM 1183 O O . THR A 1 176 ? 135.624 134.774 131.494 1.00 5.00 176 THR A O 1
ATOM 1187 N N . SER A 1 177 ? 135.474 135.256 129.267 1.00 10.01 177 SER A N 1
ATOM 1188 C CA . SER A 1 177 ? 134.439 134.225 128.985 1.00 10.01 177 SER A CA 1
ATOM 1189 C C . SER A 1 177 ? 134.837 132.896 129.630 1.00 10.01 177 SER A C 1
ATOM 1190 O O . SER A 1 177 ? 135.912 132.412 129.272 1.00 10.01 177 SER A O 1
ATOM 1193 N N . SER A 1 178 ? 134.046 132.380 130.582 1.00 5.00 178 SER A N 1
ATOM 1194 C CA . SER A 1 178 ? 134.283 131.059 131.239 1.00 5.00 178 SER A CA 1
ATOM 1195 C C . SER A 1 178 ? 135.755 130.764 131.573 1.00 5.00 178 SER A C 1
ATOM 1196 O O . SER A 1 178 ? 136.125 129.575 131.526 1.00 5.00 178 SER A O 1
ATOM 1199 N N . SER A 1 179 ? 136.546 131.775 131.939 1.00 4.97 179 SER A N 1
ATOM 1200 C CA . SER A 1 179 ? 137.965 131.570 132.339 1.00 4.97 179 SER A CA 1
ATOM 1201 C C . SER A 1 179 ? 138.315 132.680 133.324 1.00 4.97 179 SER A C 1
ATOM 1202 O O . SER A 1 179 ? 139.487 132.755 133.735 1.00 4.97 179 SER A O 1
ATOM 1205 N N . THR A 1 180 ? 137.319 133.487 133.691 1.00 5.00 180 THR A N 1
ATOM 1206 C CA . THR A 1 180 ? 137.513 134.633 134.616 1.00 5.00 180 THR A CA 1
ATOM 1207 C C . THR A 1 180 ? 138.386 134.270 135.818 1.00 5.00 180 THR A C 1
ATOM 1208 O O . THR A 1 180 ? 139.402 134.961 136.022 1.00 5.00 180 THR A O 1
ATOM 1212 N N . SER A 1 181 ? 137.991 133.257 136.592 1.00 3.12 181 SER A N 1
ATOM 1213 C CA . SER A 1 181 ? 138.723 132.898 137.837 1.00 3.12 181 SER A CA 1
ATOM 1214 C C . SER A 1 181 ? 140.231 132.763 137.599 1.00 3.12 181 SER A C 1
ATOM 1215 O O . SER A 1 181 ? 140.998 133.426 138.324 1.00 3.12 181 SER A O 1
ATOM 1218 N N . LEU A 1 182 ? 140.642 131.932 136.637 1.00 5.00 182 LEU A N 1
ATOM 1219 C CA . LEU A 1 182 ? 142.097 131.692 136.439 1.00 5.00 182 LEU A CA 1
ATOM 1220 C C . LEU A 1 182 ? 142.775 132.941 135.856 1.00 5.00 182 LEU A C 1
ATOM 1221 O O . LEU A 1 182 ? 143.943 133.185 136.214 1.00 5.00 182 LEU A O 1
ATOM 1226 N N . VAL A 1 183 ? 142.081 133.694 134.995 1.00 5.00 183 VAL A N 1
ATOM 1227 C CA . VAL A 1 183 ? 142.697 134.869 134.395 1.00 5.00 183 VAL A CA 1
ATOM 1228 C C . VAL A 1 183 ? 142.958 135.940 135.456 1.00 5.00 183 VAL A C 1
ATOM 1229 O O . VAL A 1 183 ? 143.977 136.635 135.390 1.00 5.00 183 VAL A O 1
ATOM 1233 N N . ALA A 1 184 ? 142.110 136.029 136.489 1.00 32.00 184 ALA A N 1
ATOM 1234 C CA . ALA A 1 184 ? 142.363 136.976 137.570 1.00 32.00 184 ALA A CA 1
ATOM 1235 C C . ALA A 1 184 ? 143.624 136.637 138.359 1.00 32.00 184 ALA A C 1
ATOM 1236 O O . ALA A 1 184 ? 144.351 137.544 138.764 1.00 32.00 184 ALA A O 1
ATOM 1238 N N . VAL A 1 185 ? 143.928 135.351 138.546 1.00 5.00 185 VAL A N 1
ATOM 1239 C CA . VAL A 1 185 ? 145.186 134.947 139.180 1.00 5.00 185 VAL A CA 1
ATOM 1240 C C . VAL A 1 185 ? 146.373 135.283 138.281 1.00 5.00 185 VAL A C 1
ATOM 1241 O O . VAL A 1 185 ? 147.438 135.695 138.756 1.00 5.00 185 VAL A O 1
ATOM 1245 N N . CYS A 1 186 ? 146.194 135.182 136.968 1.00 3.49 186 CYS A N 1
ATOM 1246 C CA . CYS A 1 186 ? 147.265 135.502 136.034 1.00 3.49 186 CYS A CA 1
ATOM 1247 C C . CYS A 1 186 ? 147.368 136.988 135.722 1.00 3.49 186 CYS A C 1
ATOM 1248 O O . CYS A 1 186 ? 148.239 137.371 134.943 1.00 3.49 186 CYS A O 1
ATOM 1251 N N . VAL A 1 187 ? 146.479 137.817 136.259 1.00 5.00 187 VAL A N 1
ATOM 1252 C CA . VAL A 1 187 ? 146.664 139.265 136.274 1.00 5.00 187 VAL A CA 1
ATOM 1253 C C . VAL A 1 187 ? 147.233 139.738 137.609 1.00 5.00 187 VAL A C 1
ATOM 1254 O O . VAL A 1 187 ? 148.062 140.648 137.650 1.00 5.00 187 VAL A O 1
ATOM 1258 N N . ALA A 1 188 ? 146.836 139.105 138.720 1.00 3.37 188 ALA A N 1
ATOM 1259 C CA . ALA A 1 188 ? 147.435 139.428 140.014 1.00 3.37 188 ALA A CA 1
ATOM 1260 C C . ALA A 1 188 ? 148.903 139.037 140.078 1.00 3.37 188 ALA A C 1
ATOM 1261 O O . ALA A 1 188 ? 149.708 139.772 140.655 1.00 3.37 188 ALA A O 1
ATOM 1263 N N . CYS A 1 189 ? 149.285 137.904 139.498 1.00 5.00 189 CYS A N 1
ATOM 1264 C CA . CYS A 1 189 ? 150.701 137.578 139.427 1.00 5.00 189 CYS A CA 1
ATOM 1265 C C . CYS A 1 189 ? 151.456 138.456 138.442 1.00 5.00 189 CYS A C 1
ATOM 1266 O O . CYS A 1 189 ? 152.686 138.483 138.472 1.00 5.00 189 CYS A O 1
ATOM 1269 N N . GLN A 1 190 ? 150.754 139.126 137.538 1.00 5.00 190 GLN A N 1
ATOM 1270 C CA . GLN A 1 190 ? 151.365 140.109 136.661 1.00 5.00 190 GLN A CA 1
ATOM 1271 C C . GLN A 1 190 ? 151.622 141.403 137.413 1.00 5.00 190 GLN A C 1
ATOM 1272 O O . GLN A 1 190 ? 152.628 142.069 137.167 1.00 5.00 190 GLN A O 1
ATOM 1278 N N . SER A 1 191 ? 150.708 141.784 138.313 1.00 5.00 191 SER A N 1
ATOM 1279 C CA . SER A 1 191 ? 150.906 142.995 139.106 1.00 5.00 191 SER A CA 1
ATOM 1280 C C . SER A 1 191 ? 151.998 142.821 140.145 1.00 5.00 191 SER A C 1
ATOM 1281 O O . SER A 1 191 ? 152.864 143.685 140.270 1.00 5.00 191 SER A O 1
ATOM 1284 N N . LEU A 1 192 ? 151.978 141.726 140.908 1.00 5.00 192 LEU A N 1
ATOM 1285 C CA . LEU A 1 192 ? 152.903 141.624 142.039 1.00 5.00 192 LEU A CA 1
ATOM 1286 C C . LEU A 1 192 ? 154.354 141.478 141.607 1.00 5.00 192 LEU A C 1
ATOM 1287 O O . LEU A 1 192 ? 155.256 141.816 142.371 1.00 5.00 192 LEU A O 1
ATOM 1292 N N . LEU A 1 193 ? 154.603 140.974 140.408 1.00 5.00 193 LEU A N 1
ATOM 1293 C CA . LEU A 1 193 ? 155.970 140.747 139.974 1.00 5.00 193 LEU A CA 1
ATOM 1294 C C . LEU A 1 193 ? 156.647 142.011 139.493 1.00 5.00 193 LEU A C 1
ATOM 1295 O O . LEU A 1 193 ? 157.876 142.076 139.516 1.00 5.00 193 LEU A O 1
ATOM 1300 N N . THR A 1 194 ? 155.878 143.007 139.055 1.00 5.00 194 THR A N 1
ATOM 1301 C CA . THR A 1 194 ? 156.401 144.300 138.632 1.00 5.00 194 THR A CA 1
ATOM 1302 C C . THR A 1 194 ? 156.031 145.411 139.606 1.00 5.00 194 THR A C 1
ATOM 1303 O O . THR A 1 194 ? 155.897 146.561 139.201 1.00 5.00 194 THR A O 1
ATOM 1307 N N . TRP A 1 195 ? 155.789 145.055 140.868 1.00 59.73 195 TRP A N 1
ATOM 1308 C CA . TRP A 1 195 ? 155.713 145.966 142.010 1.00 59.73 195 TRP A CA 1
ATOM 1309 C C . TRP A 1 195 ? 154.540 146.940 141.963 1.00 59.73 195 TRP A C 1
ATOM 1310 O O . TRP A 1 195 ? 154.626 148.019 142.534 1.00 59.73 195 TRP A O 1
ATOM 1321 N N . GLN A 1 196 ? 153.428 146.581 141.320 1.00 13.40 196 GLN A N 1
ATOM 1322 C CA . GLN A 1 196 ? 152.239 147.436 141.349 1.00 13.40 196 GLN A CA 1
ATOM 1323 C C . GLN A 1 196 ? 151.590 147.456 142.723 1.00 13.40 196 GLN A C 1
ATOM 1324 O O . GLN A 1 196 ? 151.106 148.500 143.169 1.00 13.40 196 GLN A O 1
ATOM 1330 N N . CYS A 1 197 ? 151.518 146.304 143.379 1.00 15.31 197 CYS A N 1
ATOM 1331 C CA . CYS A 1 197 ? 150.987 146.184 144.725 1.00 15.31 197 CYS A CA 1
ATOM 1332 C C . CYS A 1 197 ? 151.932 145.273 145.483 1.00 15.31 197 CYS A C 1
ATOM 1333 O O . CYS A 1 197 ? 153.037 144.996 145.020 1.00 15.31 197 CYS A O 1
ATOM 1336 N N . ASP A 1 198 ? 151.541 144.832 146.673 1.00 5.00 198 ASP A N 1
ATOM 1337 C CA . ASP A 1 198 ? 152.439 144.003 147.467 1.00 5.00 198 ASP A CA 1
ATOM 1338 C C . ASP A 1 198 ? 151.817 142.769 148.084 1.00 5.00 198 ASP A C 1
ATOM 1339 O O . ASP A 1 198 ? 152.564 141.842 148.396 1.00 5.00 198 ASP A O 1
ATOM 1344 N N . MET A 1 199 ? 150.503 142.707 148.261 1.00 5.00 199 MET A N 1
ATOM 1345 C CA . MET A 1 199 ? 149.871 141.460 148.676 1.00 5.00 199 MET A CA 1
ATOM 1346 C C . MET A 1 199 ? 148.444 141.473 148.161 1.00 5.00 199 MET A C 1
ATOM 1347 O O . MET A 1 199 ? 147.632 142.244 148.659 1.00 5.00 199 MET A O 1
ATOM 1352 N N . ALA A 1 200 ? 148.134 140.606 147.202 1.00 5.00 200 ALA A N 1
ATOM 1353 C CA . ALA A 1 200 ? 146.927 140.688 146.395 1.00 5.00 200 ALA A CA 1
ATOM 1354 C C . ALA A 1 200 ? 145.938 139.588 146.737 1.00 5.00 200 ALA A C 1
ATOM 1355 O O . ALA A 1 200 ? 146.219 138.695 147.520 1.00 5.00 200 ALA A O 1
ATOM 1357 N N . ILE A 1 201 ? 144.770 139.660 146.114 1.00 5.00 201 ILE A N 1
ATOM 1358 C CA . ILE A 1 201 ? 143.668 138.726 146.318 1.00 5.00 201 ILE A CA 1
ATOM 1359 C C . ILE A 1 201 ? 142.918 138.555 145.004 1.00 5.00 201 ILE A C 1
ATOM 1360 O O . ILE A 1 201 ? 142.720 139.524 144.273 1.00 5.00 201 ILE A O 1
ATOM 1365 N N . ALA A 1 202 ? 142.532 137.329 144.663 1.00 5.00 202 ALA A N 1
ATOM 1366 C CA . ALA A 1 202 ? 142.212 137.069 143.264 1.00 5.00 202 ALA A CA 1
ATOM 1367 C C . ALA A 1 202 ? 141.270 135.887 143.103 1.00 5.00 202 ALA A C 1
ATOM 1368 O O . ALA A 1 202 ? 141.729 134.750 143.144 1.00 5.00 202 ALA A O 1
ATOM 1370 N N . GLY A 1 203 ? 139.995 136.134 142.815 1.00 5.00 203 GLY A N 1
ATOM 1371 C CA . GLY A 1 203 ? 139.058 135.026 142.803 1.00 5.00 203 GLY A CA 1
ATOM 1372 C C . GLY A 1 203 ? 137.940 134.998 141.787 1.00 5.00 203 GLY A C 1
ATOM 1373 O O . GLY A 1 203 ? 138.178 135.184 140.605 1.00 5.00 203 GLY A O 1
ATOM 1374 N N . GLY A 1 204 ? 136.730 134.694 142.229 1.00 5.00 204 GLY A N 1
ATOM 1375 C CA . GLY A 1 204 ? 135.566 134.672 141.367 1.00 5.00 204 GLY A CA 1
ATOM 1376 C C . GLY A 1 204 ? 134.389 134.150 142.147 1.00 5.00 204 GLY A C 1
ATOM 1377 O O . GLY A 1 204 ? 134.544 133.608 143.230 1.00 5.00 204 GLY A O 1
ATOM 1378 N N . VAL A 1 205 ? 133.196 134.314 141.581 1.00 5.00 205 VAL A N 1
ATOM 1379 C CA . VAL A 1 205 ? 131.968 133.930 142.276 1.00 5.00 205 VAL A CA 1
ATOM 1380 C C . VAL A 1 205 ? 130.817 133.634 141.314 1.00 5.00 205 VAL A C 1
ATOM 1381 O O . VAL A 1 205 ? 130.614 134.363 140.346 1.00 5.00 205 VAL A O 1
ATOM 1385 N N . THR A 1 206 ? 130.118 132.517 141.535 1.00 59.47 206 THR A N 1
ATOM 1386 C CA . THR A 1 206 ? 128.985 132.160 140.645 1.00 59.47 206 THR A CA 1
ATOM 1387 C C . THR A 1 206 ? 127.842 131.538 141.436 1.00 59.47 206 THR A C 1
ATOM 1388 O O . THR A 1 206 ? 127.924 130.338 141.707 1.00 59.47 206 THR A O 1
ATOM 1392 N N . LEU A 1 207 ? 126.781 132.288 141.745 1.00 16.63 207 LEU A N 1
ATOM 1393 C CA . LEU A 1 207 ? 125.607 131.647 142.406 1.00 16.63 207 LEU A CA 1
ATOM 1394 C C . LEU A 1 207 ? 124.303 132.258 141.879 1.00 16.63 207 LEU A C 1
ATOM 1395 O O . LEU A 1 207 ? 124.349 133.399 141.377 1.00 16.63 207 LEU A O 1
ATOM 1400 N N . GLY A 1 208 ? 123.192 131.521 141.984 1.00 42.40 208 GLY A N 1
ATOM 1401 C CA . GLY A 1 208 ? 121.909 132.006 141.435 1.00 42.40 208 GLY A CA 1
ATOM 1402 C C . GLY A 1 208 ? 120.811 132.065 142.482 1.00 42.40 208 GLY A C 1
ATOM 1403 O O . GLY A 1 208 ? 120.716 131.124 143.293 1.00 42.40 208 GLY A O 1
ATOM 1404 N N . PRO A 1 209 ? 119.970 133.124 142.493 1.00 32.04 209 PRO A N 1
ATOM 1405 C CA . PRO A 1 209 ? 118.858 133.264 143.450 1.00 32.04 209 PRO A CA 1
ATOM 1406 C C . PRO A 1 209 ? 117.976 132.042 143.783 1.00 32.04 209 PRO A C 1
ATOM 1407 O O . PRO A 1 209 ? 117.792 131.817 144.963 1.00 32.04 209 PRO A O 1
ATOM 1411 N N . PRO A 1 210 ? 117.393 131.259 142.840 1.00 7.49 210 PRO A N 1
ATOM 1412 C CA . PRO A 1 210 ? 116.530 130.138 143.225 1.00 7.49 210 PRO A CA 1
ATOM 1413 C C . PRO A 1 210 ? 117.326 128.989 143.856 1.00 7.49 210 PRO A C 1
ATOM 1414 O O . PRO A 1 210 ? 116.927 128.569 144.929 1.00 7.49 210 PRO A O 1
ATOM 1418 N N . ALA A 1 211 ? 118.374 128.496 143.176 1.00 24.64 211 ALA A N 1
ATOM 1419 C CA . ALA A 1 211 ? 119.191 127.347 143.654 1.00 24.64 211 ALA A CA 1
ATOM 1420 C C . ALA A 1 211 ? 118.335 126.075 143.752 1.00 24.64 211 ALA A C 1
ATOM 1421 O O . ALA A 1 211 ? 118.808 125.098 144.366 1.00 24.64 211 ALA A O 1
ATOM 1423 N N . LYS A 1 212 ? 117.133 126.085 143.164 1.00 48.40 212 LYS A N 1
ATOM 1424 C CA . LYS A 1 212 ? 116.233 124.902 143.164 1.00 48.40 212 LYS A CA 1
ATOM 1425 C C . LYS A 1 212 ? 115.707 124.728 141.740 1.00 48.40 212 LYS A C 1
ATOM 1426 O O . LYS A 1 212 ? 114.510 125.009 141.528 1.00 48.40 212 LYS A O 1
ATOM 1432 N N . THR A 1 213 ? 116.571 124.332 140.799 1.00 32.24 213 THR A N 1
ATOM 1433 C CA . THR A 1 213 ? 116.160 124.124 139.414 1.00 32.24 213 THR A CA 1
ATOM 1434 C C . THR A 1 213 ? 116.749 122.839 138.856 1.00 32.24 213 THR A C 1
ATOM 1435 O O . THR A 1 213 ? 117.742 122.313 139.356 1.00 32.24 213 THR A O 1
ATOM 1439 N N . GLY A 1 214 ? 116.114 122.346 137.801 1.00 29.79 214 GLY A N 1
ATOM 1440 C CA . GLY A 1 214 ? 116.710 121.376 136.908 1.00 29.79 214 GLY A CA 1
ATOM 1441 C C . GLY A 1 214 ? 117.452 122.097 135.811 1.00 29.79 214 GLY A C 1
ATOM 1442 O O . GLY A 1 214 ? 117.753 123.285 135.921 1.00 29.79 214 GLY A O 1
ATOM 1443 N N . TYR A 1 215 ? 117.761 121.382 134.732 1.00 24.11 215 TYR A N 1
ATOM 1444 C CA . TYR A 1 215 ? 118.511 122.063 133.691 1.00 24.11 215 TYR A CA 1
ATOM 1445 C C . TYR A 1 215 ? 118.199 121.703 132.245 1.00 24.11 215 TYR A C 1
ATOM 1446 O O . TYR A 1 215 ? 118.887 122.227 131.366 1.00 24.11 215 TYR A O 1
ATOM 1455 N N . LEU A 1 216 ? 117.213 120.845 131.965 1.00 34.05 216 LEU A N 1
ATOM 1456 C CA . LEU A 1 216 ? 116.621 120.650 130.629 1.00 34.05 216 LEU A CA 1
ATOM 1457 C C . LEU A 1 216 ? 117.654 120.213 129.581 1.00 34.05 216 LEU A C 1
ATOM 1458 O O . LEU A 1 216 ? 118.039 120.977 128.697 1.00 34.05 216 LEU A O 1
ATOM 1463 N N . SER A 1 217 ? 118.135 118.983 129.733 1.00 40.75 217 SER A N 1
ATOM 1464 C CA . SER A 1 217 ? 119.079 118.439 128.765 1.00 40.75 217 SER A CA 1
ATOM 1465 C C . SER A 1 217 ? 118.402 118.169 127.431 1.00 40.75 217 SER A C 1
ATOM 1466 O O . SER A 1 217 ? 117.263 117.699 127.378 1.00 40.75 217 SER A O 1
ATOM 1469 N N . GLN A 1 218 ? 119.117 118.464 126.345 1.00 48.42 218 GLN A N 1
ATOM 1470 C CA . GLN A 1 218 ? 118.618 118.263 124.994 1.00 48.42 218 GLN A CA 1
ATOM 1471 C C . GLN A 1 218 ? 119.626 117.461 124.192 1.00 48.42 218 GLN A C 1
ATOM 1472 O O . GLN A 1 218 ? 120.817 117.425 124.506 1.00 48.42 218 GLN A O 1
ATOM 1478 N N . GLU A 1 219 ? 119.121 116.820 123.142 1.00 59.41 219 GLU A N 1
ATOM 1479 C CA . GLU A 1 219 ? 119.927 115.892 122.364 1.00 59.41 219 GLU A CA 1
ATOM 1480 C C . GLU A 1 219 ? 120.939 116.660 121.524 1.00 59.41 219 GLU A C 1
ATOM 1481 O O . GLU A 1 219 ? 120.588 117.603 120.808 1.00 59.41 219 GLU A O 1
ATOM 1487 N N . GLY A 1 220 ? 122.207 116.274 121.638 1.00 56.16 220 GLY A N 1
ATOM 1488 C CA . GLY A 1 220 ? 123.282 117.042 121.063 1.00 56.16 220 GLY A CA 1
ATOM 1489 C C . GLY A 1 220 ? 123.737 118.204 121.913 1.00 56.16 220 GLY A C 1
ATOM 1490 O O . GLY A 1 220 ? 124.783 118.794 121.618 1.00 56.16 220 GLY A O 1
ATOM 1491 N N . GLY A 1 221 ? 122.991 118.551 122.963 1.00 45.96 221 GLY A N 1
ATOM 1492 C CA . GLY A 1 221 ? 123.398 119.598 123.868 1.00 45.96 221 GLY A CA 1
ATOM 1493 C C . GLY A 1 221 ? 124.486 119.137 124.799 1.00 45.96 221 GLY A C 1
ATOM 1494 O O . GLY A 1 221 ? 124.787 117.956 124.917 1.00 45.96 221 GLY A O 1
ATOM 1495 N N . ILE A 1 222 ? 125.072 120.096 125.498 1.00 28.26 222 ILE A N 1
ATOM 1496 C CA . ILE A 1 222 ? 126.299 119.850 126.238 1.00 28.26 222 ILE A CA 1
ATOM 1497 C C . ILE A 1 222 ? 126.033 119.488 127.694 1.00 28.26 222 ILE A C 1
ATOM 1498 O O . ILE A 1 222 ? 126.967 119.383 128.490 1.00 28.26 222 ILE A O 1
ATOM 1503 N N . THR A 1 223 ? 124.772 119.255 128.048 1.00 25.44 223 THR A N 1
ATOM 1504 C CA . THR A 1 223 ? 124.375 118.936 129.415 1.00 25.44 223 THR A CA 1
ATOM 1505 C C . THR A 1 223 ? 123.980 117.469 129.515 1.00 25.44 223 THR A C 1
ATOM 1506 O O . THR A 1 223 ? 123.197 116.980 128.694 1.00 25.44 223 THR A O 1
ATOM 1510 N N . ALA A 1 224 ? 124.505 116.778 130.528 1.00 19.59 224 ALA A N 1
ATOM 1511 C CA . ALA A 1 224 ? 124.291 115.341 130.672 1.00 19.59 224 ALA A CA 1
ATOM 1512 C C . ALA A 1 224 ? 122.858 115.026 131.076 1.00 19.59 224 ALA A C 1
ATOM 1513 O O . ALA A 1 224 ? 122.250 115.748 131.863 1.00 19.59 224 ALA A O 1
ATOM 1515 N N . ALA A 1 225 ? 122.323 113.924 130.555 1.00 23.80 225 ALA A N 1
ATOM 1516 C CA . ALA A 1 225 ? 120.903 113.622 130.691 1.00 23.80 225 ALA A CA 1
ATOM 1517 C C . ALA A 1 225 ? 120.580 112.604 131.776 1.00 23.80 225 ALA A C 1
ATOM 1518 O O . ALA A 1 225 ? 119.411 112.234 131.916 1.00 23.80 225 ALA A O 1
ATOM 1520 N N . ASP A 1 226 ? 121.568 112.136 132.536 1.00 32.05 226 ASP A N 1
ATOM 1521 C CA . ASP A 1 226 ? 121.316 111.295 133.703 1.00 32.05 226 ASP A CA 1
ATOM 1522 C C . ASP A 1 226 ? 121.579 112.006 135.018 1.00 32.05 226 ASP A C 1
ATOM 1523 O O . ASP A 1 226 ? 120.802 111.854 135.958 1.00 32.05 226 ASP A O 1
ATOM 1528 N N . GLY A 1 227 ? 122.646 112.787 135.110 1.00 23.44 227 GLY A N 1
ATOM 1529 C CA . GLY A 1 227 ? 122.836 113.618 136.274 1.00 23.44 227 GLY A CA 1
ATOM 1530 C C . GLY A 1 227 ? 124.266 113.717 136.747 1.00 23.44 227 GLY A C 1
ATOM 1531 O O . GLY A 1 227 ? 124.559 114.489 137.657 1.00 23.44 227 GLY A O 1
ATOM 1532 N N . HIS A 1 228 ? 125.174 112.972 136.145 1.00 23.68 228 HIS A N 1
ATOM 1533 C CA . HIS A 1 228 ? 126.545 112.943 136.620 1.00 23.68 228 HIS A CA 1
ATOM 1534 C C . HIS A 1 228 ? 127.479 113.384 135.509 1.00 23.68 228 HIS A C 1
ATOM 1535 O O . HIS A 1 228 ? 127.268 113.054 134.343 1.00 23.68 228 HIS A O 1
ATOM 1542 N N . CYS A 1 229 ? 128.503 114.144 135.870 1.00 15.85 229 CYS A N 1
ATOM 1543 C CA . CYS A 1 229 ? 129.650 114.275 134.992 1.00 15.85 229 CYS A CA 1
ATOM 1544 C C . CYS A 1 229 ? 130.363 112.945 134.945 1.00 15.85 229 CYS A C 1
ATOM 1545 O O . CYS A 1 229 ? 130.398 112.220 135.936 1.00 15.85 229 CYS A O 1
ATOM 1548 N N . ARG A 1 230 ? 130.916 112.604 133.787 1.00 17.67 230 ARG A N 1
ATOM 1549 C CA . ARG A 1 230 ? 131.780 111.434 133.642 1.00 17.67 230 ARG A CA 1
ATOM 1550 C C . ARG A 1 230 ? 132.977 111.879 132.817 1.00 17.67 230 ARG A C 1
ATOM 1551 O O . ARG A 1 230 ? 132.968 111.764 131.593 1.00 17.67 230 ARG A O 1
ATOM 1559 N N . ALA A 1 231 ? 134.007 112.381 133.479 1.00 13.89 231 ALA A N 1
ATOM 1560 C CA . ALA A 1 231 ? 135.118 112.999 132.776 1.00 13.89 231 ALA A CA 1
ATOM 1561 C C . ALA A 1 231 ? 136.052 111.944 132.209 1.00 13.89 231 ALA A C 1
ATOM 1562 O O . ALA A 1 231 ? 136.458 111.031 132.927 1.00 13.89 231 ALA A O 1
ATOM 1564 N N . PHE A 1 232 ? 136.385 112.086 130.920 1.00 20.80 232 PHE A N 1
ATOM 1565 C CA . PHE A 1 232 ? 137.311 111.216 130.176 1.00 20.80 232 PHE A CA 1
ATOM 1566 C C . PHE A 1 232 ? 136.866 109.758 130.133 1.00 20.80 232 PHE A C 1
ATOM 1567 O O . PHE A 1 232 ? 137.692 108.853 130.213 1.00 20.80 232 PHE A O 1
ATOM 1575 N N . SER A 1 233 ? 135.571 109.505 129.982 1.00 23.72 233 SER A N 1
ATOM 1576 C CA . SER A 1 233 ? 135.101 108.126 130.024 1.00 23.72 233 SER A CA 1
ATOM 1577 C C . SER A 1 233 ? 134.137 107.839 128.884 1.00 23.72 233 SER A C 1
ATOM 1578 O O . SER A 1 233 ? 133.613 108.746 128.235 1.00 23.72 233 SER A O 1
ATOM 1581 N N . ASP A 1 234 ? 133.890 106.535 128.701 1.00 30.85 234 ASP A N 1
ATOM 1582 C CA . ASP A 1 234 ? 133.162 105.999 127.553 1.00 30.85 234 ASP A CA 1
ATOM 1583 C C . ASP A 1 234 ? 131.714 106.477 127.556 1.00 30.85 234 ASP A C 1
ATOM 1584 O O . ASP A 1 234 ? 131.165 106.823 126.507 1.00 30.85 234 ASP A O 1
ATOM 1589 N N . ASN A 1 235 ? 131.094 106.544 128.729 1.00 25.33 235 ASN A N 1
ATOM 1590 C CA . ASN A 1 235 ? 129.682 106.877 128.846 1.00 25.33 235 ASN A CA 1
ATOM 1591 C C . ASN A 1 235 ? 129.439 108.373 129.027 1.00 25.33 235 ASN A C 1
ATOM 1592 O O . ASN A 1 235 ? 128.450 108.762 129.661 1.00 25.33 235 ASN A O 1
ATOM 1597 N N . SER A 1 236 ? 130.324 109.214 128.494 1.00 21.45 236 SER A N 1
ATOM 1598 C CA . SER A 1 236 ? 130.221 110.660 128.635 1.00 21.45 236 SER A CA 1
ATOM 1599 C C . SER A 1 236 ? 128.999 111.184 127.902 1.00 21.45 236 SER A C 1
ATOM 1600 O O . SER A 1 236 ? 128.698 110.755 126.789 1.00 21.45 236 SER A O 1
ATOM 1603 N N . SER A 1 237 ? 128.280 112.103 128.520 1.00 16.21 237 SER A N 1
ATOM 1604 C CA . SER A 1 237 ? 127.209 112.749 127.785 1.00 16.21 237 SER A CA 1
ATOM 1605 C C . SER A 1 237 ? 127.070 114.239 128.038 1.00 16.21 237 SER A C 1
ATOM 1606 O O . SER A 1 237 ? 126.267 114.874 127.353 1.00 16.21 237 SER A O 1
ATOM 1609 N N . GLY A 1 238 ? 127.822 114.824 128.958 1.00 14.96 238 GLY A N 1
ATOM 1610 C CA . GLY A 1 238 ? 127.662 116.230 129.264 1.00 14.96 238 GLY A CA 1
ATOM 1611 C C . GLY A 1 238 ? 128.221 116.546 130.637 1.00 14.96 238 GLY A C 1
ATOM 1612 O O . GLY A 1 238 ? 128.945 115.752 131.225 1.00 14.96 238 GLY A O 1
ATOM 1613 N N . PHE A 1 239 ? 127.877 117.735 131.123 1.00 47.23 239 PHE A N 1
ATOM 1614 C CA . PHE A 1 239 ? 128.217 118.142 132.479 1.00 47.23 239 PHE A CA 1
ATOM 1615 C C . PHE A 1 239 ? 126.933 118.374 133.274 1.00 47.23 239 PHE A C 1
ATOM 1616 O O . PHE A 1 239 ? 125.833 118.058 132.820 1.00 47.23 239 PHE A O 1
ATOM 1624 N N . VAL A 1 240 ? 127.086 118.920 134.475 1.00 5.00 240 VAL A N 1
ATOM 1625 C CA . VAL A 1 240 ? 125.964 119.284 135.335 1.00 5.00 240 VAL A CA 1
ATOM 1626 C C . VAL A 1 240 ? 126.282 120.654 135.934 1.00 5.00 240 VAL A C 1
ATOM 1627 O O . VAL A 1 240 ? 127.437 120.913 136.296 1.00 5.00 240 VAL A O 1
ATOM 1631 N N . PRO A 1 241 ? 125.344 121.599 135.958 1.00 5.00 241 PRO A N 1
ATOM 1632 C CA . PRO A 1 241 ? 125.676 122.958 136.398 1.00 5.00 241 PRO A CA 1
ATOM 1633 C C . PRO A 1 241 ? 125.876 123.049 137.899 1.00 5.00 241 PRO A C 1
ATOM 1634 O O . PRO A 1 241 ? 125.497 122.160 138.656 1.00 5.00 241 PRO A O 1
ATOM 1638 N N . GLY A 1 242 ? 126.473 124.154 138.333 1.00 24.44 242 GLY A N 1
ATOM 1639 C CA . GLY A 1 242 ? 126.807 124.297 139.733 1.00 24.44 242 GLY A CA 1
ATOM 1640 C C . GLY A 1 242 ? 126.806 125.742 140.179 1.00 24.44 242 GLY A C 1
ATOM 1641 O O . GLY A 1 242 ? 126.480 126.647 139.412 1.00 24.44 242 GLY A O 1
ATOM 1642 N N . THR A 1 243 ? 127.109 125.943 141.465 1.00 24.35 243 THR A N 1
ATOM 1643 C CA . THR A 1 243 ? 127.263 127.251 142.092 1.00 24.35 243 THR A CA 1
ATOM 1644 C C . THR A 1 243 ? 128.475 127.186 143.016 1.00 24.35 243 THR A C 1
ATOM 1645 O O . THR A 1 243 ? 128.858 126.110 143.459 1.00 24.35 243 THR A O 1
ATOM 1649 N N . GLY A 1 244 ? 129.077 128.328 143.333 1.00 34.51 244 GLY A N 1
ATOM 1650 C CA . GLY A 1 244 ? 130.269 128.301 144.169 1.00 34.51 244 GLY A CA 1
ATOM 1651 C C . GLY A 1 244 ? 130.749 129.688 144.536 1.00 34.5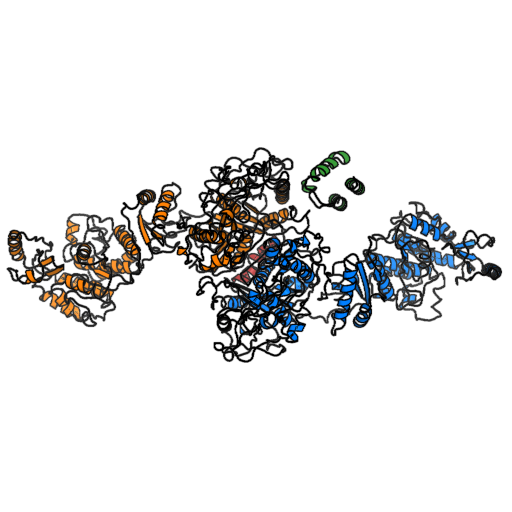1 244 GLY A C 1
ATOM 1652 O O . GLY A 1 244 ? 130.038 130.669 144.355 1.00 34.51 244 GLY A O 1
ATOM 1653 N N . ALA A 1 245 ? 131.956 129.751 145.089 1.00 5.00 245 ALA A N 1
ATOM 1654 C CA . ALA A 1 245 ? 132.679 130.999 145.353 1.00 5.00 245 ALA A CA 1
ATOM 1655 C C . ALA A 1 245 ? 134.157 130.653 145.490 1.00 5.00 245 ALA A C 1
ATOM 1656 O O . ALA A 1 245 ? 134.584 129.576 145.064 1.00 5.00 245 ALA A O 1
ATOM 1658 N N . GLY A 1 246 ? 134.951 131.557 146.041 1.00 5.00 246 GLY A N 1
ATOM 1659 C CA . GLY A 1 246 ? 136.294 131.147 146.401 1.00 5.00 246 GLY A CA 1
ATOM 1660 C C . GLY A 1 246 ? 137.435 132.029 145.956 1.00 5.00 246 GLY A C 1
ATOM 1661 O O . GLY A 1 246 ? 137.571 132.264 144.763 1.00 5.00 246 GLY A O 1
ATOM 1662 N N . LEU A 1 247 ? 138.291 132.468 146.884 1.00 5.00 247 LEU A N 1
ATOM 1663 C CA . LEU A 1 247 ? 139.332 133.458 146.641 1.00 5.00 247 LEU A CA 1
ATOM 1664 C C . LEU A 1 247 ? 140.652 132.955 147.196 1.00 5.00 247 LEU A C 1
ATOM 1665 O O . LEU A 1 247 ? 140.659 132.167 148.131 1.00 5.00 247 LEU A O 1
ATOM 1670 N N . VAL A 1 248 ? 141.774 133.402 146.636 1.00 5.00 248 VAL A N 1
ATOM 1671 C CA . VAL A 1 248 ? 143.093 133.089 147.172 1.00 5.00 248 VAL A CA 1
ATOM 1672 C C . VAL A 1 248 ? 143.819 134.389 147.466 1.00 5.00 248 VAL A C 1
ATOM 1673 O O . VAL A 1 248 ? 143.324 135.463 147.177 1.00 5.00 248 VAL A O 1
ATOM 1677 N N . VAL A 1 249 ? 144.997 134.286 148.080 1.00 5.00 249 VAL A N 1
ATOM 1678 C CA . VAL A 1 249 ? 145.787 135.432 148.537 1.00 5.00 249 VAL A CA 1
ATOM 1679 C C . VAL A 1 249 ? 147.256 135.184 148.207 1.00 5.00 249 VAL A C 1
ATOM 1680 O O . VAL A 1 249 ? 147.795 134.133 148.548 1.00 5.00 249 VAL A O 1
ATOM 1684 N N . LEU A 1 250 ? 147.910 136.144 147.561 1.00 5.00 250 LEU A N 1
ATOM 1685 C CA . LEU A 1 250 ? 149.210 135.923 146.945 1.00 5.00 250 LEU A CA 1
ATOM 1686 C C . LEU A 1 250 ? 150.225 136.874 147.565 1.00 5.00 250 LEU A C 1
ATOM 1687 O O . LEU A 1 250 ? 149.844 137.796 148.267 1.00 5.00 250 LEU A O 1
ATOM 1692 N N . LYS A 1 251 ? 151.512 136.657 147.292 1.00 5.00 251 LYS A N 1
ATOM 1693 C CA . LYS A 1 251 ? 152.627 137.444 147.825 1.00 5.00 251 LYS A CA 1
ATOM 1694 C C . LYS A 1 251 ? 153.909 136.949 147.184 1.00 5.00 251 LYS A C 1
ATOM 1695 O O . LYS A 1 251 ? 153.976 135.800 146.762 1.00 5.00 251 LYS A O 1
ATOM 1701 N N . ARG A 1 252 ? 154.939 137.792 147.153 1.00 5.00 252 ARG A N 1
ATOM 1702 C CA . ARG A 1 252 ? 156.233 137.364 146.628 1.00 5.00 252 ARG A CA 1
ATOM 1703 C C . ARG A 1 252 ? 156.869 136.307 147.518 1.00 5.00 252 ARG A C 1
ATOM 1704 O O . ARG A 1 252 ? 156.654 136.260 148.725 1.00 5.00 252 ARG A O 1
ATOM 1712 N N . VAL A 1 253 ? 157.601 135.383 146.892 1.00 5.00 253 VAL A N 1
ATOM 1713 C CA . VAL A 1 253 ? 158.222 134.273 147.675 1.00 5.00 253 VAL A CA 1
ATOM 1714 C C . VAL A 1 253 ? 159.304 134.878 148.577 1.00 5.00 253 VAL A C 1
ATOM 1715 O O . VAL A 1 253 ? 159.664 134.240 149.581 1.00 5.00 253 VAL A O 1
ATOM 1719 N N . ASP A 1 254 ? 159.753 136.096 148.260 1.00 5.00 254 ASP A N 1
ATOM 1720 C CA . ASP A 1 254 ? 160.797 136.774 149.074 1.00 5.00 254 ASP A CA 1
ATOM 1721 C C . ASP A 1 254 ? 160.209 137.149 150.437 1.00 5.00 254 ASP A C 1
ATOM 1722 O O . ASP A 1 254 ? 160.740 136.673 151.461 1.00 5.00 254 ASP A O 1
ATOM 1727 N N . GLU A 1 255 ? 159.146 137.960 150.444 1.00 17.09 255 GLU A N 1
ATOM 1728 C CA . GLU A 1 255 ? 158.550 138.427 151.725 1.00 17.09 255 GLU A CA 1
ATOM 1729 C C . GLU A 1 255 ? 157.903 137.243 152.450 1.00 17.09 255 GLU A C 1
ATOM 1730 O O . GLU A 1 255 ? 157.871 137.266 153.687 1.00 17.09 255 GLU A O 1
ATOM 1736 N N . ALA A 1 256 ? 157.412 136.253 151.701 1.00 5.00 256 ALA A N 1
ATOM 1737 C CA . ALA A 1 256 ? 156.785 135.064 152.321 1.00 5.00 256 ALA A CA 1
ATOM 1738 C C . ALA A 1 256 ? 157.798 134.341 153.215 1.00 5.00 256 ALA A C 1
ATOM 1739 O O . ALA A 1 256 ? 157.404 133.943 154.331 1.00 5.00 256 ALA A O 1
ATOM 1741 N N . LEU A 1 257 ? 159.049 134.184 152.760 1.00 5.00 257 LEU A N 1
ATOM 1742 C CA . LEU A 1 257 ? 159.992 133.414 153.552 1.00 5.00 257 LEU A CA 1
ATOM 1743 C C . LEU A 1 257 ? 160.628 134.245 154.649 1.00 5.00 257 LEU A C 1
ATOM 1744 O O . LEU A 1 257 ? 161.384 133.706 155.460 1.00 5.00 257 LEU A O 1
ATOM 1749 N N . ARG A 1 258 ? 160.339 135.541 154.687 1.00 14.62 258 ARG A N 1
ATOM 1750 C CA . ARG A 1 258 ? 160.877 136.458 155.676 1.00 14.62 258 ARG A CA 1
ATOM 1751 C C . ARG A 1 258 ? 159.869 136.777 156.768 1.00 14.62 258 ARG A C 1
ATOM 1752 O O . ARG A 1 258 ? 160.219 136.800 157.946 1.00 14.62 258 ARG A O 1
ATOM 1760 N N . ASP A 1 259 ? 158.613 137.014 156.397 1.00 27.31 259 ASP A N 1
ATOM 1761 C CA . ASP A 1 259 ? 157.571 137.200 157.392 1.00 27.31 259 ASP A CA 1
ATOM 1762 C C . ASP A 1 259 ? 157.193 135.898 158.079 1.00 27.31 259 ASP A C 1
ATOM 1763 O O . ASP A 1 259 ? 156.554 135.931 159.134 1.00 27.31 259 ASP A O 1
ATOM 1768 N N . GLY A 1 260 ? 157.561 134.760 157.505 1.00 5.00 260 GLY A N 1
ATOM 1769 C CA . GLY A 1 260 ? 157.243 133.474 158.077 1.00 5.00 260 GLY A CA 1
ATOM 1770 C C . GLY A 1 260 ? 155.769 133.165 158.019 1.00 5.00 260 GLY A C 1
ATOM 1771 O O . GLY A 1 260 ? 155.114 133.141 159.057 1.00 5.00 260 GLY A O 1
ATOM 1772 N N . ASP A 1 261 ? 155.227 132.958 156.829 1.00 4.92 261 ASP A N 1
ATOM 1773 C CA . ASP A 1 261 ? 153.833 132.588 156.672 1.00 4.92 261 ASP A CA 1
ATOM 1774 C C . ASP A 1 261 ? 153.736 131.099 156.388 1.00 4.92 261 ASP A C 1
ATOM 1775 O O . ASP A 1 261 ? 154.731 130.376 156.429 1.00 4.92 261 ASP A O 1
ATOM 1780 N N . ASN A 1 262 ? 152.533 130.622 156.101 1.00 5.00 262 ASN A N 1
ATOM 1781 C CA . ASN A 1 262 ? 152.368 129.266 155.613 1.00 5.00 262 ASN A CA 1
ATOM 1782 C C . ASN A 1 262 ? 152.214 129.339 154.104 1.00 5.00 262 ASN A C 1
ATOM 1783 O O . ASN A 1 262 ? 151.339 130.038 153.590 1.00 5.00 262 ASN A O 1
ATOM 1788 N N . ILE A 1 263 ? 153.084 128.649 153.394 1.00 5.38 263 ILE A N 1
ATOM 1789 C CA . ILE A 1 263 ? 153.059 128.627 151.948 1.00 5.38 263 ILE A CA 1
ATOM 1790 C C . ILE A 1 263 ? 152.379 127.340 151.537 1.00 5.38 263 ILE A C 1
ATOM 1791 O O . ILE A 1 263 ? 152.795 126.255 151.949 1.00 5.38 263 ILE A O 1
ATOM 1796 N N . TYR A 1 264 ? 151.319 127.441 150.751 1.00 5.00 264 TYR A N 1
ATOM 1797 C CA . TYR A 1 264 ? 150.758 126.220 150.201 1.00 5.00 264 TYR A CA 1
ATOM 1798 C C . TYR A 1 264 ? 151.537 125.776 148.970 1.00 5.00 264 TYR A C 1
ATOM 1799 O O . TYR A 1 264 ? 151.995 124.637 148.896 1.00 5.00 264 TYR A O 1
ATOM 1808 N N . ALA A 1 265 ? 151.726 126.676 148.009 1.00 5.00 265 ALA A N 1
ATOM 1809 C CA . ALA A 1 265 ? 152.404 126.373 146.761 1.00 5.00 265 ALA A CA 1
ATOM 1810 C C . ALA A 1 265 ? 152.997 127.650 146.196 1.00 5.00 265 ALA A C 1
ATOM 1811 O O . ALA A 1 265 ? 152.607 128.748 146.576 1.00 5.00 265 ALA A O 1
ATOM 1813 N N . VAL A 1 266 ? 153.940 127.498 145.280 1.00 7.40 266 VAL A N 1
ATOM 1814 C CA . VAL A 1 266 ? 154.691 128.609 144.712 1.00 7.40 266 VAL A CA 1
ATOM 1815 C C . VAL A 1 266 ? 154.397 128.643 143.219 1.00 7.40 266 VAL A C 1
ATOM 1816 O O . VAL A 1 266 ? 154.961 127.847 142.464 1.00 7.40 266 VAL A O 1
ATOM 1820 N N . ILE A 1 267 ? 153.520 129.548 142.786 1.00 5.00 267 ILE A N 1
ATOM 1821 C CA . ILE A 1 267 ? 153.141 129.642 141.378 1.00 5.00 267 ILE A CA 1
ATOM 1822 C C . ILE A 1 267 ? 154.339 130.106 140.565 1.00 5.00 267 ILE A C 1
ATOM 1823 O O . ILE A 1 267 ? 154.827 131.224 140.739 1.00 5.00 267 ILE A O 1
ATOM 1828 N N . LYS A 1 268 ? 154.814 129.260 139.659 1.00 6.21 268 LYS A N 1
ATOM 1829 C CA . LYS A 1 268 ? 156.047 129.552 138.946 1.00 6.21 268 LYS A CA 1
ATOM 1830 C C . LYS A 1 268 ? 155.866 129.977 137.498 1.00 6.21 268 LYS A C 1
ATOM 1831 O O . LYS A 1 268 ? 156.809 130.516 136.918 1.00 6.21 268 LYS A O 1
ATOM 1837 N N . GLY A 1 269 ? 154.715 129.734 136.888 1.00 5.00 269 GLY A N 1
ATOM 1838 C CA . GLY A 1 269 ? 154.538 130.100 135.498 1.00 5.00 269 GLY A CA 1
ATOM 1839 C C . GLY A 1 269 ? 153.078 130.288 135.184 1.00 5.00 269 GLY A C 1
ATOM 1840 O O . GLY A 1 269 ? 152.207 129.734 135.855 1.00 5.00 269 GLY A O 1
ATOM 1841 N N . PHE A 1 270 ? 152.818 131.065 134.139 1.00 5.00 270 PHE A N 1
ATOM 1842 C CA . PHE A 1 270 ? 151.457 131.390 133.747 1.00 5.00 270 PHE A CA 1
ATOM 1843 C C . PHE A 1 270 ? 151.466 131.914 132.319 1.00 5.00 270 PHE A C 1
ATOM 1844 O O . PHE A 1 270 ? 152.452 132.503 131.877 1.00 5.00 270 PHE A O 1
ATOM 1852 N N . ALA A 1 271 ? 150.360 131.689 131.604 1.00 6.11 271 ALA A N 1
ATOM 1853 C CA . ALA A 1 271 ? 150.228 132.104 130.215 1.00 6.11 271 ALA A CA 1
ATOM 1854 C C . ALA A 1 271 ? 148.761 132.175 129.839 1.00 6.11 271 ALA A C 1
ATOM 1855 O O . ALA A 1 271 ? 147.978 131.321 130.244 1.00 6.11 271 ALA A O 1
ATOM 1857 N N . VAL A 1 272 ? 148.398 133.190 129.060 1.00 5.00 272 VAL A N 1
ATOM 1858 C CA . VAL A 1 272 ? 147.039 133.388 128.560 1.00 5.00 272 VAL A CA 1
ATOM 1859 C C . VAL A 1 272 ? 147.141 133.703 127.074 1.00 5.00 272 VAL A C 1
ATOM 1860 O O . VAL A 1 272 ? 148.028 134.459 126.674 1.00 5.00 272 VAL A O 1
ATOM 1864 N N . ASN A 1 273 ? 146.302 133.075 126.252 1.00 5.00 273 ASN A N 1
ATOM 1865 C CA . ASN A 1 273 ? 146.124 133.521 124.873 1.00 5.00 273 ASN A CA 1
ATOM 1866 C C . ASN A 1 273 ? 144.721 133.160 124.408 1.00 5.00 273 ASN A C 1
ATOM 1867 O O . ASN A 1 273 ? 143.813 132.982 125.221 1.00 5.00 273 ASN A O 1
ATOM 1872 N N . ASN A 1 274 ? 144.521 133.108 123.084 1.00 5.00 274 ASN A N 1
ATOM 1873 C CA . ASN A 1 274 ? 143.167 132.831 122.527 1.00 5.00 274 ASN A CA 1
ATOM 1874 C C . ASN A 1 274 ? 143.293 132.104 121.185 1.00 5.00 274 ASN A C 1
ATOM 1875 O O . ASN A 1 274 ? 144.381 132.171 120.579 1.00 5.00 274 ASN A O 1
ATOM 1880 N N . ASP A 1 275 ? 142.228 131.418 120.759 1.00 25.30 275 ASP A N 1
ATOM 1881 C CA . ASP A 1 275 ? 142.226 130.721 119.445 1.00 25.30 275 ASP A CA 1
ATOM 1882 C C . ASP A 1 275 ? 141.313 131.487 118.486 1.00 25.30 275 ASP A C 1
ATOM 1883 O O . ASP A 1 275 ? 140.468 130.840 117.838 1.00 25.30 275 ASP A O 1
ATOM 1888 N N . GLY A 1 276 ? 141.483 132.808 118.402 1.00 33.30 276 GLY A N 1
ATOM 1889 C CA . GLY A 1 276 ? 140.619 133.633 117.536 1.00 33.30 276 GLY A CA 1
ATOM 1890 C C . GLY A 1 276 ? 140.677 133.194 116.086 1.00 33.30 276 GLY A C 1
ATOM 1891 O O . GLY A 1 276 ? 141.807 133.066 115.588 1.00 33.30 276 GLY A O 1
ATOM 1892 N N . SER A 1 277 ? 139.528 132.899 115.462 1.00 6.13 277 SER A N 1
ATOM 1893 C CA . SER A 1 277 ? 139.433 132.543 114.014 1.00 6.13 277 SER A CA 1
ATOM 1894 C C . SER A 1 277 ? 139.964 131.147 113.649 1.00 6.13 277 SER A C 1
ATOM 1895 O O . SER A 1 277 ? 139.568 130.652 112.576 1.00 6.13 277 SER A O 1
ATOM 1898 N N . GLU A 1 278 ? 140.779 130.503 114.493 1.00 24.09 278 GLU A N 1
ATOM 1899 C CA . GLU A 1 278 ? 141.205 129.111 114.173 1.00 24.09 278 GLU A CA 1
ATOM 1900 C C . GLU A 1 278 ? 140.191 128.120 114.756 1.00 24.09 278 GLU A C 1
ATOM 1901 O O . GLU A 1 278 ? 140.605 127.015 115.158 1.00 24.09 278 GLU A O 1
ATOM 1907 N N . LYS A 1 279 ? 138.912 128.503 114.789 1.00 16.86 279 LYS A N 1
ATOM 1908 C CA . LYS A 1 279 ? 137.838 127.612 115.296 1.00 16.86 279 LYS A CA 1
ATOM 1909 C C . LYS A 1 279 ? 136.787 127.481 114.189 1.00 16.86 279 LYS A C 1
ATOM 1910 O O . LYS A 1 279 ? 136.513 128.503 113.529 1.00 16.86 279 LYS A O 1
ATOM 1916 N N . ILE A 1 280 ? 136.248 126.275 113.981 1.00 31.17 280 ILE A N 1
ATOM 1917 C CA . ILE A 1 280 ? 135.241 126.037 112.901 1.00 31.17 280 ILE A CA 1
ATOM 1918 C C . ILE A 1 280 ? 134.137 127.088 113.028 1.00 31.17 280 ILE A C 1
ATOM 1919 O O . ILE A 1 280 ? 133.936 127.850 112.059 1.00 31.17 280 ILE A O 1
ATOM 1924 N N . SER A 1 281 ? 133.437 127.114 114.165 1.00 25.29 281 SER A N 1
ATOM 1925 C CA . SER A 1 281 ? 132.427 128.135 114.403 1.00 25.29 281 SER A CA 1
ATOM 1926 C C . SER A 1 281 ? 132.896 128.957 115.593 1.00 25.29 281 SER A C 1
ATOM 1927 O O . SER A 1 281 ? 134.087 128.972 115.907 1.00 25.29 281 SER A O 1
ATOM 1930 N N . TYR A 1 282 ? 131.977 129.684 116.229 1.00 19.33 282 TYR A N 1
ATOM 1931 C CA . TYR A 1 282 ? 132.350 130.486 117.391 1.00 19.33 282 TYR A CA 1
ATOM 1932 C C . TYR A 1 282 ? 132.765 129.602 118.566 1.00 19.33 282 TYR A C 1
ATOM 1933 O O . TYR A 1 282 ? 133.776 129.866 119.222 1.00 19.33 282 TYR A O 1
ATOM 1942 N N . THR A 1 283 ? 132.025 128.526 118.817 1.00 24.73 283 THR A N 1
ATOM 1943 C CA . THR A 1 283 ? 132.110 127.820 120.086 1.00 24.73 283 THR A CA 1
ATOM 1944 C C . THR A 1 283 ? 132.979 126.571 120.066 1.00 24.73 283 THR A C 1
ATOM 1945 O O . THR A 1 283 ? 133.300 126.063 121.140 1.00 24.73 283 THR A O 1
ATOM 1949 N N . ALA A 1 284 ? 133.359 126.059 118.904 1.00 32.38 284 ALA A N 1
ATOM 1950 C CA . ALA A 1 284 ? 134.094 124.802 118.861 1.00 32.38 284 ALA A CA 1
ATOM 1951 C C . ALA A 1 284 ? 135.542 124.999 119.305 1.00 32.38 284 ALA A C 1
ATOM 1952 O O . ALA A 1 284 ? 136.187 125.960 118.895 1.00 32.38 284 ALA A O 1
ATOM 1954 N N . PRO A 1 285 ? 136.084 124.102 120.122 1.00 16.97 285 PRO A N 1
ATOM 1955 C CA . PRO A 1 285 ? 137.441 124.286 120.646 1.00 16.97 285 PRO A CA 1
ATOM 1956 C C . PRO A 1 285 ? 138.505 124.020 119.600 1.00 16.97 285 PRO A C 1
ATOM 1957 O O . PRO A 1 285 ? 138.238 123.540 118.501 1.00 16.97 285 PRO A O 1
ATOM 1961 N N . SER A 1 286 ? 139.742 124.334 119.966 1.00 10.72 286 SER A N 1
ATOM 1962 C CA . SER A 1 286 ? 140.883 124.118 119.098 1.00 10.72 286 SER A CA 1
ATOM 1963 C C . SER A 1 286 ? 141.980 123.383 119.844 1.00 10.72 286 SER A C 1
ATOM 1964 O O . SER A 1 286 ? 141.895 123.152 121.049 1.00 10.72 286 SER A O 1
ATOM 1967 N N . VAL A 1 287 ? 143.025 123.038 119.100 1.00 14.94 287 VAL A N 1
ATOM 1968 C CA . VAL A 1 287 ? 144.088 122.173 119.591 1.00 14.94 287 VAL A CA 1
ATOM 1969 C C . VAL A 1 287 ? 145.432 122.894 119.661 1.00 14.94 287 VAL A C 1
ATOM 1970 O O . VAL A 1 287 ? 146.250 122.566 120.532 1.00 14.94 287 VAL A O 1
ATOM 1974 N N . ASP A 1 288 ? 145.666 123.902 118.831 1.00 58.04 288 ASP A N 1
ATOM 1975 C CA . ASP A 1 288 ? 146.962 124.566 118.831 1.00 58.04 288 ASP A CA 1
ATOM 1976 C C . ASP A 1 288 ? 147.094 125.642 119.902 1.00 58.04 288 ASP A C 1
ATOM 1977 O O . ASP A 1 288 ? 148.181 125.822 120.468 1.00 58.04 288 ASP A O 1
ATOM 1982 N N . ALA A 1 289 ? 146.025 126.384 120.187 1.00 19.29 289 ALA A N 1
ATOM 1983 C CA . ALA A 1 289 ? 146.133 127.419 121.204 1.00 19.29 289 ALA A CA 1
ATOM 1984 C C . ALA A 1 289 ? 146.056 126.861 122.613 1.00 19.29 289 ALA A C 1
ATOM 1985 O O . ALA A 1 289 ? 146.365 127.585 123.559 1.00 19.29 289 ALA A O 1
ATOM 1987 N N . GLN A 1 290 ? 145.640 125.606 122.781 1.00 5.00 290 GLN A N 1
ATOM 1988 C CA . GLN A 1 290 ? 145.809 124.893 124.034 1.00 5.00 290 GLN A CA 1
ATOM 1989 C C . GLN A 1 290 ? 147.098 124.120 124.079 1.00 5.00 290 GLN A C 1
ATOM 1990 O O . GLN A 1 290 ? 147.262 123.279 124.955 1.00 5.00 290 GLN A O 1
ATOM 1996 N N . ALA A 1 291 ? 147.975 124.314 123.118 1.00 5.00 291 ALA A N 1
ATOM 1997 C CA . ALA A 1 291 ? 149.319 123.780 123.193 1.00 5.00 291 ALA A CA 1
ATOM 1998 C C . ALA A 1 291 ? 150.363 124.855 123.319 1.00 5.00 291 ALA A C 1
ATOM 1999 O O . ALA A 1 291 ? 151.393 124.619 123.948 1.00 5.00 291 ALA A O 1
ATOM 2001 N N . ARG A 1 292 ? 150.112 126.033 122.746 1.00 68.09 292 ARG A N 1
ATOM 2002 C CA . ARG A 1 292 ? 150.998 127.173 122.964 1.00 68.09 292 ARG A CA 1
ATOM 2003 C C . ARG A 1 292 ? 151.008 127.589 124.428 1.00 68.09 292 ARG A C 1
ATOM 2004 O O . ARG A 1 292 ? 152.068 127.907 124.975 1.00 68.09 292 ARG A O 1
ATOM 2012 N N . ALA A 1 293 ? 149.837 127.579 125.080 1.00 14.41 293 ALA A N 1
ATOM 2013 C CA . ALA A 1 293 ? 149.749 127.923 126.498 1.00 14.41 293 ALA A CA 1
ATOM 2014 C C . ALA A 1 293 ? 150.507 126.927 127.368 1.00 14.41 293 ALA A C 1
ATOM 2015 O O . ALA A 1 293 ? 151.269 127.326 128.249 1.00 14.41 293 ALA A O 1
ATOM 2017 N N . ILE A 1 294 ? 150.347 125.630 127.109 1.00 5.00 294 ILE A N 1
ATOM 2018 C CA . ILE A 1 294 ? 151.029 124.615 127.897 1.00 5.00 294 ILE A CA 1
ATOM 2019 C C . ILE A 1 294 ? 152.528 124.584 127.618 1.00 5.00 294 ILE A C 1
ATOM 2020 O O . ILE A 1 294 ? 153.307 124.235 128.506 1.00 5.00 294 ILE A O 1
ATOM 2025 N N . ALA A 1 295 ? 152.981 124.962 126.425 1.00 11.01 295 ALA A N 1
ATOM 2026 C CA . ALA A 1 295 ? 154.427 125.039 126.238 1.00 11.01 295 ALA A CA 1
ATOM 2027 C C . ALA A 1 295 ? 155.011 126.294 126.861 1.00 11.01 295 ALA A C 1
ATOM 2028 O O . ALA A 1 295 ? 156.103 126.249 127.433 1.00 11.01 295 ALA A O 1
ATOM 2030 N N . GLN A 1 296 ? 154.297 127.420 126.770 1.00 16.40 296 GLN A N 1
ATOM 2031 C CA . GLN A 1 296 ? 154.808 128.683 127.296 1.00 16.40 296 GLN A CA 1
ATOM 2032 C C . GLN A 1 296 ? 154.837 128.690 128.817 1.00 16.40 296 GLN A C 1
ATOM 2033 O O . GLN A 1 296 ? 155.804 129.171 129.418 1.00 16.40 296 GLN A O 1
ATOM 2039 N N . ALA A 1 297 ? 153.799 128.140 129.455 1.00 3.47 297 ALA A N 1
ATOM 2040 C CA . ALA A 1 297 ? 153.717 128.122 130.907 1.00 3.47 297 ALA A CA 1
ATOM 2041 C C . ALA A 1 297 ? 154.806 127.290 131.547 1.00 3.47 297 ALA A C 1
ATOM 2042 O O . ALA A 1 297 ? 155.117 127.508 132.712 1.00 3.47 297 ALA A O 1
ATOM 2044 N N . GLN A 1 298 ? 155.403 126.356 130.823 1.00 5.00 298 GLN A N 1
ATOM 2045 C CA . GLN A 1 298 ? 156.527 125.613 131.356 1.00 5.00 298 GLN A CA 1
ATOM 2046 C C . GLN A 1 298 ? 157.871 126.075 130.825 1.00 5.00 298 GLN A C 1
ATOM 2047 O O . GLN A 1 298 ? 158.891 125.753 131.436 1.00 5.00 298 GLN A O 1
ATOM 2053 N N . ARG A 1 299 ? 157.908 126.794 129.703 1.00 4.43 299 ARG A N 1
ATOM 2054 C CA . ARG A 1 299 ? 159.161 127.399 129.274 1.00 4.43 299 ARG A CA 1
ATOM 2055 C C . ARG A 1 299 ? 159.463 128.652 130.078 1.00 4.43 299 ARG A C 1
ATOM 2056 O O . ARG A 1 299 ? 160.631 129.038 130.203 1.00 4.43 299 ARG A O 1
ATOM 2064 N N . LEU A 1 300 ? 158.433 129.257 130.675 1.00 3.75 300 LEU A N 1
ATOM 2065 C CA . LEU A 1 300 ? 158.618 130.396 131.568 1.00 3.75 300 LEU A CA 1
ATOM 2066 C C . LEU A 1 300 ? 159.125 129.976 132.941 1.00 3.75 300 LEU A C 1
ATOM 2067 O O . LEU A 1 300 ? 159.944 130.676 133.541 1.00 3.75 300 LEU A O 1
ATOM 2072 N N . ALA A 1 301 ? 158.653 128.848 133.454 1.00 5.00 301 ALA A N 1
ATOM 2073 C CA . ALA A 1 301 ? 158.974 128.413 134.801 1.00 5.00 301 ALA A CA 1
ATOM 2074 C C . ALA A 1 301 ? 160.219 127.553 134.866 1.00 5.00 301 ALA A C 1
ATOM 2075 O O . ALA A 1 301 ? 160.533 127.032 135.935 1.00 5.00 301 ALA A O 1
ATOM 2077 N N . GLY A 1 302 ? 160.930 127.391 133.760 1.00 33.51 302 GLY A N 1
ATOM 2078 C CA . GLY A 1 302 ? 162.153 126.610 133.753 1.00 33.51 302 GLY A CA 1
ATOM 2079 C C . GLY A 1 302 ? 161.970 125.123 133.954 1.00 33.51 302 GLY A C 1
ATOM 2080 O O . GLY A 1 302 ? 162.776 124.493 134.648 1.00 33.51 302 GLY A O 1
ATOM 2081 N N . LEU A 1 303 ? 160.942 124.539 133.351 1.00 37.21 303 LEU A N 1
ATOM 2082 C CA . LEU A 1 303 ? 160.661 123.124 133.500 1.00 37.21 303 LEU A CA 1
ATOM 2083 C C . LEU A 1 303 ? 160.539 122.464 132.136 1.00 37.21 303 LEU A C 1
ATOM 2084 O O . LEU A 1 303 ? 160.258 123.112 131.127 1.00 37.21 303 LEU A O 1
ATOM 2089 N N . THR A 1 304 ? 160.633 121.130 132.145 1.00 28.74 304 THR A N 1
ATOM 2090 C CA . THR A 1 304 ? 160.391 120.341 130.910 1.00 28.74 304 THR A CA 1
ATOM 2091 C C . THR A 1 304 ? 159.151 119.490 131.219 1.00 28.74 304 THR A C 1
ATOM 2092 O O . THR A 1 304 ? 158.885 119.288 132.419 1.00 28.74 304 THR A O 1
ATOM 2096 N N . PRO A 1 305 ? 158.365 119.007 130.230 1.00 24.99 305 PRO A N 1
ATOM 2097 C CA . PRO A 1 305 ? 157.216 118.126 130.500 1.00 24.99 305 PRO A CA 1
ATOM 2098 C C . PRO A 1 305 ? 157.438 116.993 131.515 1.00 24.99 305 PRO A C 1
ATOM 2099 O O . PRO A 1 305 ? 156.511 116.686 132.240 1.00 24.99 305 PRO A O 1
ATOM 2103 N N . GLN A 1 306 ? 158.641 116.413 131.564 1.00 32.49 306 GLN A N 1
ATOM 2104 C CA . GLN A 1 306 ? 158.906 115.246 132.452 1.00 32.49 306 GLN A CA 1
ATOM 2105 C C . GLN A 1 306 ? 158.814 115.619 133.936 1.00 32.49 306 GLN A C 1
ATOM 2106 O O . GLN A 1 306 ? 158.566 114.706 134.746 1.00 32.49 306 GLN A O 1
ATOM 2112 N N . ASP A 1 307 ? 158.994 116.895 134.284 1.00 19.50 307 ASP A N 1
ATOM 2113 C CA . ASP A 1 307 ? 159.031 117.288 135.720 1.00 19.50 307 ASP A CA 1
ATOM 2114 C C . ASP A 1 307 ? 157.615 117.427 136.293 1.00 19.50 307 ASP A C 1
ATOM 2115 O O . ASP A 1 307 ? 157.492 117.454 137.533 1.00 19.50 307 ASP A O 1
ATOM 2120 N N . ILE A 1 308 ? 156.590 117.500 135.438 1.00 5.66 308 ILE A N 1
ATOM 2121 C CA . ILE A 1 308 ? 155.226 117.689 135.908 1.00 5.66 308 ILE A CA 1
ATOM 2122 C C . ILE A 1 308 ? 154.587 116.331 136.160 1.00 5.66 308 ILE A C 1
ATOM 2123 O O . ILE A 1 308 ? 154.665 115.434 135.318 1.00 5.66 308 ILE A O 1
ATOM 2128 N N . THR A 1 309 ? 153.954 116.166 137.316 1.00 5.00 309 THR A N 1
ATOM 2129 C CA . THR A 1 309 ? 153.429 114.871 137.734 1.00 5.00 309 THR A CA 1
ATOM 2130 C C . THR A 1 309 ? 151.913 114.810 137.835 1.00 5.00 309 THR A C 1
ATOM 2131 O O . THR A 1 309 ? 151.315 113.864 137.343 1.00 5.00 309 THR A O 1
ATOM 2135 N N . TYR A 1 310 ? 151.255 115.769 138.454 1.00 5.00 310 TYR A N 1
ATOM 2136 C CA . TYR A 1 310 ? 149.806 115.867 138.411 1.00 5.00 310 TYR A CA 1
ATOM 2137 C C . TYR A 1 310 ? 149.449 116.916 137.379 1.00 5.00 310 TYR A C 1
ATOM 2138 O O . TYR A 1 310 ? 150.164 117.903 137.238 1.00 5.00 310 TYR A O 1
ATOM 2147 N N . VAL A 1 311 ? 148.381 116.698 136.619 1.00 5.00 311 VAL A N 1
ATOM 2148 C CA . VAL A 1 311 ? 147.888 117.709 135.685 1.00 5.00 311 VAL A CA 1
ATOM 2149 C C . VAL A 1 311 ? 146.375 117.735 135.808 1.00 5.00 311 VAL A C 1
ATOM 2150 O O . VAL A 1 311 ? 145.704 116.771 135.433 1.00 5.00 311 VAL A O 1
ATOM 2154 N N . GLU A 1 312 ? 145.841 118.805 136.368 1.00 4.00 312 GLU A N 1
ATOM 2155 C CA . GLU A 1 312 ? 144.411 119.035 136.318 1.00 4.00 312 GLU A CA 1
ATOM 2156 C C . GLU A 1 312 ? 144.026 119.298 134.878 1.00 4.00 312 GLU A C 1
ATOM 2157 O O . GLU A 1 312 ? 144.786 119.899 134.125 1.00 4.00 312 GLU A O 1
ATOM 2163 N N . ALA A 1 313 ? 142.866 118.832 134.472 1.00 16.99 313 ALA A N 1
ATOM 2164 C CA . ALA A 1 313 ? 142.366 119.194 133.163 1.00 16.99 313 ALA A CA 1
ATOM 2165 C C . ALA A 1 313 ? 141.085 119.968 133.355 1.00 16.99 313 ALA A C 1
ATOM 2166 O O . ALA A 1 313 ? 140.583 120.092 134.469 1.00 16.99 313 ALA A O 1
ATOM 2168 N N . HIS A 1 314 ? 140.579 120.539 132.268 1.00 34.71 314 HIS A N 1
ATOM 2169 C CA . HIS A 1 314 ? 139.235 121.085 132.329 1.00 34.71 314 HIS A CA 1
ATOM 2170 C C . HIS A 1 314 ? 138.242 119.965 132.570 1.00 34.71 314 HIS A C 1
ATOM 2171 O O . HIS A 1 314 ? 137.502 119.983 133.559 1.00 34.71 314 HIS A O 1
ATOM 2178 N N . GLY A 1 315 ? 138.289 118.939 131.725 1.00 14.52 315 GLY A N 1
ATOM 2179 C CA . GLY A 1 315 ? 137.571 117.693 131.940 1.00 14.52 315 GLY A CA 1
ATOM 2180 C C . GLY A 1 315 ? 136.071 117.824 132.031 1.00 14.52 315 GLY A C 1
ATOM 2181 O O . GLY A 1 315 ? 135.450 117.194 132.892 1.00 14.52 315 GLY A O 1
ATOM 2182 N N . THR A 1 316 ? 135.470 118.629 131.167 1.00 14.39 316 THR A N 1
ATOM 2183 C CA . THR A 1 316 ? 134.059 118.928 131.328 1.00 14.39 316 THR A CA 1
ATOM 2184 C C . THR A 1 316 ? 133.151 117.811 130.845 1.00 14.39 316 THR A C 1
ATOM 2185 O O . THR A 1 316 ? 131.933 117.930 131.000 1.00 14.39 316 THR A O 1
ATOM 2189 N N . GLY A 1 317 ? 133.704 116.739 130.286 1.00 16.66 317 GLY A N 1
ATOM 2190 C CA . GLY A 1 317 ? 132.926 115.561 129.953 1.00 16.66 317 GLY A CA 1
ATOM 2191 C C . GLY A 1 317 ? 131.919 115.760 128.849 1.00 16.66 317 GLY A C 1
ATOM 2192 O O . GLY A 1 317 ? 130.770 115.336 128.985 1.00 16.66 317 GLY A O 1
ATOM 2193 N N . THR A 1 318 ? 132.315 116.426 127.774 1.00 27.65 318 THR A N 1
ATOM 2194 C CA . THR A 1 318 ? 131.464 116.666 126.622 1.00 27.65 318 THR A CA 1
ATOM 2195 C C . THR A 1 318 ? 132.105 115.997 125.414 1.00 27.65 318 THR A C 1
ATOM 2196 O O . THR A 1 318 ? 133.281 115.633 125.447 1.00 27.65 318 THR A O 1
ATOM 2200 N N . ARG A 1 319 ? 131.317 115.807 124.350 1.00 31.81 319 ARG A N 1
ATOM 2201 C CA . ARG A 1 319 ? 131.733 114.927 123.256 1.00 31.81 319 ARG A CA 1
ATOM 2202 C C . ARG A 1 319 ? 132.870 115.520 122.433 1.00 31.81 319 ARG A C 1
ATOM 2203 O O . ARG A 1 319 ? 133.843 114.828 122.119 1.00 31.81 319 ARG A O 1
ATOM 2211 N N . LEU A 1 320 ? 132.760 116.789 122.057 1.00 32.27 320 LEU A N 1
ATOM 2212 C CA . LEU A 1 320 ? 133.841 117.405 121.302 1.00 32.27 320 LEU A CA 1
ATOM 2213 C C . LEU A 1 320 ? 135.018 117.789 122.181 1.00 32.27 320 LEU A C 1
ATOM 2214 O O . LEU A 1 320 ? 136.161 117.742 121.723 1.00 32.27 320 LEU A O 1
ATOM 2219 N N . GLY A 1 321 ? 134.770 118.166 123.433 1.00 27.80 321 GLY A N 1
ATOM 2220 C CA . GLY A 1 321 ? 135.810 118.788 124.231 1.00 27.80 321 GLY A CA 1
ATOM 2221 C C . GLY A 1 321 ? 136.820 117.842 124.832 1.00 27.80 321 GLY A C 1
ATOM 2222 O O . GLY A 1 321 ? 137.869 118.300 125.294 1.00 27.80 321 GLY A O 1
ATOM 2223 N N . ASP A 1 322 ? 136.523 116.549 124.872 1.00 31.97 322 ASP A N 1
ATOM 2224 C CA . ASP A 1 322 ? 137.433 115.589 125.491 1.00 31.97 322 ASP A CA 1
ATOM 2225 C C . ASP A 1 322 ? 138.554 115.012 124.618 1.00 31.97 322 ASP A C 1
ATOM 2226 O O . ASP A 1 322 ? 139.667 114.856 125.135 1.00 31.97 322 ASP A O 1
ATOM 2231 N N . PRO A 1 323 ? 138.352 114.636 123.344 1.00 25.71 323 PRO A N 1
ATOM 2232 C CA . PRO A 1 323 ? 139.522 114.206 122.567 1.00 25.71 323 PRO A CA 1
ATOM 2233 C C . PRO A 1 323 ? 140.440 115.346 122.189 1.00 25.71 323 PRO A C 1
ATOM 2234 O O . PRO A 1 323 ? 141.638 115.114 121.991 1.00 25.71 323 PRO A O 1
ATOM 2238 N N . VAL A 1 324 ? 139.924 116.574 122.099 1.00 20.97 324 VAL A N 1
ATOM 2239 C CA . VAL A 1 324 ? 140.785 117.713 121.799 1.00 20.97 324 VAL A CA 1
ATOM 2240 C C . VAL A 1 324 ? 141.651 118.077 123.003 1.00 20.97 324 VAL A C 1
ATOM 2241 O O . VAL A 1 324 ? 142.804 118.495 122.840 1.00 20.97 324 VAL A O 1
ATOM 2245 N N . GLU A 1 325 ? 141.140 117.888 124.222 1.00 31.66 325 GLU A N 1
ATOM 2246 C CA . GLU A 1 325 ? 141.932 118.182 125.407 1.00 31.66 325 GLU A CA 1
ATOM 2247 C C . GLU A 1 325 ? 143.050 117.168 125.579 1.00 31.66 325 GLU A C 1
ATOM 2248 O O . GLU A 1 325 ? 144.194 117.539 125.872 1.00 31.66 325 GLU A O 1
ATOM 2254 N N . PHE A 1 326 ? 142.753 115.888 125.356 1.00 18.17 326 PHE A N 1
ATOM 2255 C CA . PHE A 1 326 ? 143.794 114.871 125.408 1.00 18.17 326 PHE A CA 1
ATOM 2256 C C . PHE A 1 326 ? 144.796 115.027 124.267 1.00 18.17 326 PHE A C 1
ATOM 2257 O O . PHE A 1 326 ? 145.987 114.759 124.456 1.00 18.17 326 PHE A O 1
ATOM 2265 N N . SER A 1 327 ? 144.339 115.478 123.091 1.00 12.26 327 SER A N 1
ATOM 2266 C CA . SER A 1 327 ? 145.250 115.718 121.975 1.00 12.26 327 SER A CA 1
ATOM 2267 C C . SER A 1 327 ? 146.203 116.862 122.270 1.00 12.26 327 SER A C 1
ATOM 2268 O O . SER A 1 327 ? 147.405 116.752 122.000 1.00 12.26 327 SER A O 1
ATOM 2271 N N . ALA A 1 328 ? 145.685 117.961 122.827 1.00 11.21 328 ALA A N 1
ATOM 2272 C CA . ALA A 1 328 ? 146.529 119.092 123.194 1.00 11.21 328 ALA A CA 1
ATOM 2273 C C . ALA A 1 328 ? 147.518 118.718 124.282 1.00 11.21 328 ALA A C 1
ATOM 2274 O O . ALA A 1 328 ? 148.686 119.118 124.231 1.00 11.21 328 ALA A O 1
ATOM 2276 N N . LEU A 1 329 ? 147.070 117.934 125.265 1.00 71.26 329 LEU A N 1
ATOM 2277 C CA . LEU A 1 329 ? 147.961 117.481 126.326 1.00 71.26 329 LEU A CA 1
ATOM 2278 C C . LEU A 1 329 ? 149.060 116.568 125.797 1.00 71.26 329 LEU A C 1
ATOM 2279 O O . LEU A 1 329 ? 150.222 116.716 126.185 1.00 71.26 329 LEU A O 1
ATOM 2284 N N . SER A 1 330 ? 148.724 115.648 124.885 1.00 19.26 330 SER A N 1
ATOM 2285 C CA . SER A 1 330 ? 149.728 114.732 124.347 1.00 19.26 330 SER A CA 1
ATOM 2286 C C . SER A 1 330 ? 150.733 115.457 123.464 1.00 19.26 330 SER A C 1
ATOM 2287 O O . SER A 1 330 ? 151.935 115.169 123.521 1.00 19.26 330 SER A O 1
ATOM 2290 N N . GLN A 1 331 ? 150.260 116.411 122.658 1.00 9.44 331 GLN A N 1
ATOM 2291 C CA . GLN A 1 331 ? 151.157 117.184 121.806 1.00 9.44 331 GLN A CA 1
ATOM 2292 C C . GLN A 1 331 ? 152.066 118.094 122.622 1.00 9.44 331 GLN A C 1
ATOM 2293 O O . GLN A 1 331 ? 153.253 118.235 122.307 1.00 9.44 331 GLN A O 1
ATOM 2299 N N . ALA A 1 332 ? 151.540 118.705 123.688 1.00 14.20 332 ALA A N 1
ATOM 2300 C CA . ALA A 1 332 ? 152.367 119.580 124.509 1.00 14.20 332 ALA A CA 1
ATOM 2301 C C . ALA A 1 332 ? 153.334 118.798 125.381 1.00 14.20 332 ALA A C 1
ATOM 2302 O O . ALA A 1 332 ? 154.416 119.299 125.695 1.00 14.20 332 ALA A O 1
ATOM 2304 N N . PHE A 1 333 ? 152.964 117.579 125.782 1.00 27.44 333 PHE A N 1
ATOM 2305 C CA . PHE A 1 333 ? 153.778 116.725 126.635 1.00 27.44 333 PHE A CA 1
ATOM 2306 C C . PHE A 1 333 ? 154.600 115.721 125.845 1.00 27.44 333 PHE A C 1
ATOM 2307 O O . PHE A 1 333 ? 155.233 114.848 126.445 1.00 27.44 333 PHE A O 1
ATOM 2315 N N . ALA A 1 334 ? 154.623 115.837 124.514 1.00 29.42 334 ALA A N 1
ATOM 2316 C CA . ALA A 1 334 ? 155.255 114.853 123.639 1.00 29.42 334 ALA A CA 1
ATOM 2317 C C . ALA A 1 334 ? 156.771 114.752 123.781 1.00 29.42 334 ALA A C 1
ATOM 2318 O O . ALA A 1 334 ? 157.366 113.885 123.139 1.00 29.42 334 ALA A O 1
ATOM 2320 N N . GLY A 1 335 ? 157.413 115.582 124.591 1.00 31.65 335 GLY A N 1
ATOM 2321 C CA . GLY A 1 335 ? 158.854 115.518 124.707 1.00 31.65 335 GLY A CA 1
ATOM 2322 C C . GLY A 1 335 ? 159.386 114.624 125.814 1.00 31.65 335 GLY A C 1
ATOM 2323 O O . GLY A 1 335 ? 160.545 114.763 126.217 1.00 31.65 335 GLY A O 1
ATOM 2324 N N . ALA A 1 336 ? 158.565 113.708 126.317 1.00 36.11 336 ALA A N 1
ATOM 2325 C CA . ALA A 1 336 ? 158.953 112.844 127.423 1.00 36.11 336 ALA A CA 1
ATOM 2326 C C . ALA A 1 336 ? 159.338 111.460 126.921 1.00 36.11 336 ALA A C 1
ATOM 2327 O O . ALA A 1 336 ? 158.781 110.966 125.937 1.00 36.11 336 ALA A O 1
ATOM 2329 N N . SER A 1 337 ? 160.281 110.827 127.618 1.00 33.34 337 SER A N 1
ATOM 2330 C CA . SER A 1 337 ? 160.819 109.530 127.233 1.00 33.34 337 SER A CA 1
ATOM 2331 C C . SER A 1 337 ? 160.313 108.385 128.109 1.00 33.34 337 SER A C 1
ATOM 2332 O O . SER A 1 337 ? 160.930 107.317 128.131 1.00 33.34 337 SER A O 1
ATOM 2335 N N . GLN A 1 338 ? 159.223 108.587 128.841 1.00 33.05 338 GLN A N 1
ATOM 2336 C CA . GLN A 1 338 ? 158.589 107.539 129.626 1.00 33.05 338 GLN A CA 1
ATOM 2337 C C . GLN A 1 338 ? 157.149 107.370 129.169 1.00 33.05 338 GLN A C 1
ATOM 2338 O O . GLN A 1 338 ? 156.650 108.120 128.333 1.00 33.05 338 GLN A O 1
ATOM 2344 N N . LYS A 1 339 ? 156.481 106.353 129.702 1.00 32.25 339 LYS A N 1
ATOM 2345 C CA . LYS A 1 339 ? 155.077 106.114 129.397 1.00 32.25 339 LYS A CA 1
ATOM 2346 C C . LYS A 1 339 ? 154.316 105.887 130.692 1.00 32.25 339 LYS A C 1
ATOM 2347 O O . LYS A 1 339 ? 154.767 105.121 131.548 1.00 32.25 339 LYS A O 1
ATOM 2353 N N . GLN A 1 340 ? 153.172 106.563 130.821 1.00 15.69 340 GLN A N 1
ATOM 2354 C CA . GLN A 1 340 ? 152.208 106.418 131.914 1.00 15.69 340 GLN A CA 1
ATOM 2355 C C . GLN A 1 340 ? 152.846 106.693 133.280 1.00 15.69 340 GLN A C 1
ATOM 2356 O O . GLN A 1 340 ? 153.005 105.808 134.118 1.00 15.69 340 GLN A O 1
ATOM 2362 N N . TYR A 1 341 ? 153.230 107.953 133.471 1.00 14.57 341 TYR A N 1
ATOM 2363 C CA . TYR A 1 341 ? 153.684 108.427 134.772 1.00 14.57 341 TYR A CA 1
ATOM 2364 C C . TYR A 1 341 ? 152.865 109.589 135.305 1.00 14.57 341 TYR A C 1
ATOM 2365 O O . TYR A 1 341 ? 152.600 109.642 136.503 1.00 14.57 341 TYR A O 1
ATOM 2374 N N . CYS A 1 342 ? 152.451 110.518 134.456 1.00 8.36 342 CYS A N 1
ATOM 2375 C CA . CYS A 1 342 ? 151.733 111.696 134.910 1.00 8.36 342 CYS A CA 1
ATOM 2376 C C . CYS A 1 342 ? 150.288 111.344 135.197 1.00 8.36 342 CYS A C 1
ATOM 2377 O O . CYS A 1 342 ? 149.689 110.547 134.485 1.00 8.36 342 CYS A O 1
ATOM 2380 N N . ALA A 1 343 ? 149.729 111.916 136.250 1.00 7.08 343 ALA A N 1
ATOM 2381 C CA . ALA A 1 343 ? 148.376 111.571 136.648 1.00 7.08 343 ALA A CA 1
ATOM 2382 C C . ALA A 1 343 ? 147.395 112.441 135.892 1.00 7.08 343 ALA A C 1
ATOM 2383 O O . ALA A 1 343 ? 147.777 113.213 135.019 1.00 7.08 343 ALA A O 1
ATOM 2385 N N . LEU A 1 344 ? 146.118 112.334 136.222 1.00 16.04 344 LEU A N 1
ATOM 2386 C CA . LEU A 1 344 ? 145.101 113.178 135.612 1.00 16.04 344 LEU A CA 1
ATOM 2387 C C . LEU A 1 344 ? 143.905 113.214 136.542 1.00 16.04 344 LEU A C 1
ATOM 2388 O O . LEU A 1 344 ? 143.809 112.433 137.488 1.00 16.04 344 LEU A O 1
ATOM 2393 N N . GLY A 1 345 ? 142.998 114.136 136.271 1.00 5.00 345 GLY A N 1
ATOM 2394 C CA . GLY A 1 345 ? 141.756 114.187 137.011 1.00 5.00 345 GLY A CA 1
ATOM 2395 C C . GLY A 1 345 ? 141.044 115.490 136.768 1.00 5.00 345 GLY A C 1
ATOM 2396 O O . GLY A 1 345 ? 141.586 116.419 136.191 1.00 5.00 345 GLY A O 1
ATOM 2397 N N . SER A 1 346 ? 139.808 115.549 137.240 1.00 5.00 346 SER A N 1
ATOM 2398 C CA . SER A 1 346 ? 139.034 116.765 137.092 1.00 5.00 346 SER A CA 1
ATOM 2399 C C . SER A 1 346 ? 138.042 116.880 138.231 1.00 5.00 346 SER A C 1
ATOM 2400 O O . SER A 1 346 ? 137.312 115.934 138.520 1.00 5.00 346 SER A O 1
ATOM 2403 N N . VAL A 1 347 ? 137.988 118.065 138.843 1.00 46.80 347 VAL A N 1
ATOM 2404 C CA . VAL A 1 347 ? 137.157 118.291 140.024 1.00 46.80 347 VAL A CA 1
ATOM 2405 C C . VAL A 1 347 ? 135.682 118.406 139.672 1.00 46.80 347 VAL A C 1
ATOM 2406 O O . VAL A 1 347 ? 134.831 118.372 140.561 1.00 46.80 347 VAL A O 1
ATOM 2410 N N . LYS A 1 348 ? 135.334 118.481 138.393 1.00 9.81 348 LYS A N 1
ATOM 2411 C CA . LYS A 1 348 ? 133.941 118.708 138.048 1.00 9.81 348 LYS A CA 1
ATOM 2412 C C . LYS A 1 348 ? 133.081 117.466 138.182 1.00 9.81 348 LYS A C 1
ATOM 2413 O O . LYS A 1 348 ? 131.866 117.569 138.018 1.00 9.81 348 LYS A O 1
ATOM 2419 N N . THR A 1 349 ? 133.666 116.301 138.461 1.00 5.00 349 THR A N 1
ATOM 2420 C CA . THR A 1 349 ? 132.856 115.133 138.785 1.00 5.00 349 THR A CA 1
ATOM 2421 C C . THR A 1 349 ? 132.212 115.268 140.163 1.00 5.00 349 THR A C 1
ATOM 2422 O O . THR A 1 349 ? 131.034 114.939 140.338 1.00 5.00 349 THR A O 1
ATOM 2426 N N . ASN A 1 350 ? 132.969 115.761 141.152 1.00 5.00 350 ASN A N 1
ATOM 2427 C CA . ASN A 1 350 ? 132.442 115.908 142.508 1.00 5.00 350 ASN A CA 1
ATOM 2428 C C . ASN A 1 350 ? 131.430 117.045 142.611 1.00 5.00 350 ASN A C 1
ATOM 2429 O O . ASN A 1 350 ? 130.342 116.865 143.159 1.00 5.00 350 ASN A O 1
ATOM 2434 N N . ILE A 1 351 ? 131.774 118.228 142.107 1.00 5.00 351 ILE A N 1
ATOM 2435 C CA . ILE A 1 351 ? 130.959 119.411 142.321 1.00 5.00 351 ILE A CA 1
ATOM 2436 C C . ILE A 1 351 ? 130.195 119.858 141.075 1.00 5.00 351 ILE A C 1
ATOM 2437 O O . ILE A 1 351 ? 129.037 120.272 141.195 1.00 5.00 351 ILE A O 1
ATOM 2442 N N . GLY A 1 352 ? 130.779 119.766 139.892 1.00 5.00 352 GLY A N 1
ATOM 2443 C CA . GLY A 1 352 ? 130.134 120.220 138.679 1.00 5.00 352 GLY A CA 1
ATOM 2444 C C . GLY A 1 352 ? 130.808 121.455 138.112 1.00 5.00 352 GLY A C 1
ATOM 2445 O O . GLY A 1 352 ? 131.677 122.069 138.723 1.00 5.00 352 GLY A O 1
ATOM 2446 N N . HIS A 1 353 ? 130.424 121.783 136.869 1.00 4.24 353 HIS A N 1
ATOM 2447 C CA . HIS A 1 353 ? 131.050 122.923 136.146 1.00 4.24 353 HIS A CA 1
ATOM 2448 C C . HIS A 1 353 ? 130.145 124.154 136.215 1.00 4.24 353 HIS A C 1
ATOM 2449 O O . HIS A 1 353 ? 128.914 123.984 136.134 1.00 4.24 353 HIS A O 1
ATOM 2456 N N . LEU A 1 354 ? 130.781 125.324 136.353 1.00 5.00 354 LEU A N 1
ATOM 2457 C CA . LEU A 1 354 ? 130.077 126.628 136.416 1.00 5.00 354 LEU A CA 1
ATOM 2458 C C . LEU A 1 354 ? 131.153 127.668 136.079 1.00 5.00 354 LEU A C 1
ATOM 2459 O O . LEU A 1 354 ? 132.322 127.443 136.455 1.00 5.00 354 LEU A O 1
ATOM 2464 N N . ASP A 1 355 ? 130.799 128.727 135.340 1.00 5.00 355 ASP A N 1
ATOM 2465 C CA . ASP A 1 355 ? 131.802 129.740 134.896 1.00 5.00 355 ASP A CA 1
ATOM 2466 C C . ASP A 1 355 ? 132.348 130.491 136.114 1.00 5.00 355 ASP A C 1
ATOM 2467 O O . ASP A 1 355 ? 131.749 130.359 137.178 1.00 5.00 355 ASP A O 1
ATOM 2472 N N . THR A 1 356 ? 133.444 131.243 135.947 1.00 5.00 356 THR A N 1
ATOM 2473 C CA . THR A 1 356 ? 134.058 132.022 137.063 1.00 5.00 356 THR A CA 1
ATOM 2474 C C . THR A 1 356 ? 134.279 131.119 138.281 1.00 5.00 356 THR A C 1
ATOM 2475 O O . THR A 1 356 ? 134.229 131.634 139.419 1.00 5.00 356 THR A O 1
ATOM 2479 N N . ALA A 1 357 ? 134.514 129.827 138.051 1.00 5.00 357 ALA A N 1
ATOM 2480 C CA . ALA A 1 357 ? 134.839 128.896 139.157 1.00 5.00 357 ALA A CA 1
ATOM 2481 C C . ALA A 1 357 ? 135.417 127.630 138.535 1.00 5.00 357 ALA A C 1
ATOM 2482 O O . ALA A 1 357 ? 135.587 127.648 137.296 1.00 5.00 357 ALA A O 1
ATOM 2484 N N . ALA A 1 358 ? 135.747 126.618 139.350 1.00 5.00 358 ALA A N 1
ATOM 2485 C CA . ALA A 1 358 ? 136.375 125.355 138.874 1.00 5.00 358 ALA A CA 1
ATOM 2486 C C . ALA A 1 358 ? 137.811 125.608 138.396 1.00 5.00 358 ALA A C 1
ATOM 2487 O O . ALA A 1 358 ? 138.544 124.617 138.219 1.00 5.00 358 ALA A O 1
ATOM 2489 N N . GLY A 1 359 ? 138.197 126.869 138.181 1.00 29.10 359 GLY A N 1
ATOM 2490 C CA . GLY A 1 359 ? 139.590 127.212 137.844 1.00 29.10 359 GLY A CA 1
ATOM 2491 C C . GLY A 1 359 ? 140.260 127.674 139.119 1.00 29.10 359 GLY A C 1
ATOM 2492 O O . GLY A 1 359 ? 141.429 127.319 139.319 1.00 29.10 359 GLY A O 1
ATOM 2493 N N . VAL A 1 360 ? 139.533 128.426 139.956 1.00 5.00 360 VAL A N 1
ATOM 2494 C CA . VAL A 1 360 ? 140.072 128.826 141.290 1.00 5.00 360 VAL A CA 1
ATOM 2495 C C . VAL A 1 360 ? 139.714 127.697 142.263 1.00 5.00 360 VAL A C 1
ATOM 2496 O O . VAL A 1 360 ? 140.475 127.493 143.223 1.00 5.00 360 VAL A O 1
ATOM 2500 N N . ALA A 1 361 ? 138.610 126.982 142.014 1.00 5.00 361 ALA A N 1
ATOM 2501 C CA . ALA A 1 361 ? 138.262 125.803 142.842 1.00 5.00 361 ALA A CA 1
ATOM 2502 C C . ALA A 1 361 ? 139.231 124.672 142.495 1.00 5.00 361 ALA A C 1
ATOM 2503 O O . ALA A 1 361 ? 139.648 123.949 143.421 1.00 5.00 361 ALA A O 1
ATOM 2505 N N . GLY A 1 362 ? 139.571 124.530 141.210 1.00 5.00 362 GLY A N 1
ATOM 2506 C CA . GLY A 1 362 ? 140.507 123.521 140.792 1.00 5.00 362 GLY A CA 1
ATOM 2507 C C . GLY A 1 362 ? 141.918 124.001 141.005 1.00 5.00 362 GLY A C 1
ATOM 2508 O O . GLY A 1 362 ? 142.868 123.291 140.687 1.00 5.00 362 GLY A O 1
ATOM 2509 N N . LEU A 1 363 ? 142.074 125.217 141.513 1.00 5.00 363 LEU A N 1
ATOM 2510 C CA . LEU A 1 363 ? 143.365 125.686 141.996 1.00 5.00 363 LEU A CA 1
ATOM 2511 C C . LEU A 1 363 ? 143.530 125.458 143.485 1.00 5.00 363 LEU A C 1
ATOM 2512 O O . LEU A 1 363 ? 144.630 125.153 143.944 1.00 5.00 363 LEU A O 1
ATOM 2517 N N . ILE A 1 364 ? 142.437 125.566 144.232 1.00 5.00 364 ILE A N 1
ATOM 2518 C CA . ILE A 1 364 ? 142.416 125.223 145.646 1.00 5.00 364 ILE A CA 1
ATOM 2519 C C . ILE A 1 364 ? 142.713 123.737 145.856 1.00 5.00 364 ILE A C 1
ATOM 2520 O O . ILE A 1 364 ? 143.521 123.376 146.716 1.00 5.00 364 ILE A O 1
ATOM 2525 N N . LYS A 1 365 ? 142.090 122.858 145.063 1.00 8.24 365 LYS A N 1
ATOM 2526 C CA . LYS A 1 365 ? 142.291 121.416 145.202 1.00 8.24 365 LYS A CA 1
ATOM 2527 C C . LYS A 1 365 ? 143.726 121.015 144.884 1.00 8.24 365 LYS A C 1
ATOM 2528 O O . LYS A 1 365 ? 144.348 120.244 145.625 1.00 8.24 365 LYS A O 1
ATOM 2534 N N . THR A 1 366 ? 144.295 121.581 143.828 1.00 4.81 366 THR A N 1
ATOM 2535 C CA . THR A 1 366 ? 145.681 121.279 143.508 1.00 4.81 366 THR A CA 1
ATOM 2536 C C . THR A 1 366 ? 146.638 121.923 144.507 1.00 4.81 366 THR A C 1
ATOM 2537 O O . THR A 1 366 ? 147.671 121.330 144.844 1.00 4.81 366 THR A O 1
ATOM 2541 N N . ALA A 1 367 ? 146.295 123.102 145.039 1.00 6.18 367 ALA A N 1
ATOM 2542 C CA . ALA A 1 367 ? 147.185 123.776 145.975 1.00 6.18 367 ALA A CA 1
ATOM 2543 C C . ALA A 1 367 ? 147.218 123.066 147.314 1.00 6.18 367 ALA A C 1
ATOM 2544 O O . ALA A 1 367 ? 148.257 123.042 147.974 1.00 6.18 367 ALA A O 1
ATOM 2546 N N . LEU A 1 368 ? 146.098 122.479 147.733 1.00 5.00 368 LEU A N 1
ATOM 2547 C CA . LEU A 1 368 ? 146.111 121.617 148.908 1.00 5.00 368 LEU A CA 1
ATOM 2548 C C . LEU A 1 368 ? 146.928 120.360 148.653 1.00 5.00 368 LEU A C 1
ATOM 2549 O O . LEU A 1 368 ? 147.816 120.023 149.444 1.00 5.00 368 LEU A O 1
ATOM 2554 N N . ALA A 1 369 ? 146.659 119.666 147.535 1.00 5.00 369 ALA A N 1
ATOM 2555 C CA . ALA A 1 369 ? 147.308 118.390 147.248 1.00 5.00 369 ALA A CA 1
ATOM 2556 C C . ALA A 1 369 ? 148.811 118.511 147.040 1.00 5.00 369 ALA A C 1
ATOM 2557 O O . ALA A 1 369 ? 149.515 117.513 147.176 1.00 5.00 369 ALA A O 1
ATOM 2559 N N . VAL A 1 370 ? 149.324 119.688 146.694 1.00 14.81 370 VAL A N 1
ATOM 2560 C CA . VAL A 1 370 ? 150.774 119.854 146.665 1.00 14.81 370 VAL A CA 1
ATOM 2561 C C . VAL A 1 370 ? 151.329 119.922 148.085 1.00 14.81 370 VAL A C 1
ATOM 2562 O O . VAL A 1 370 ? 152.359 119.313 148.393 1.00 14.81 370 VAL A O 1
ATOM 2566 N N . GLN A 1 371 ? 150.634 120.627 148.984 1.00 5.00 371 GLN A N 1
ATOM 2567 C CA . GLN A 1 371 ? 151.126 120.820 150.348 1.00 5.00 371 GLN A CA 1
ATOM 2568 C C . GLN A 1 371 ? 151.074 119.532 151.160 1.00 5.00 371 GLN A C 1
ATOM 2569 O O . GLN A 1 371 ? 152.024 119.213 151.882 1.00 5.00 371 GLN A O 1
ATOM 2575 N N . GLN A 1 372 ? 149.977 118.776 151.050 1.00 5.00 372 GLN A N 1
ATOM 2576 C CA . GLN A 1 372 ? 149.848 117.529 151.800 1.00 5.00 372 GLN A CA 1
ATOM 2577 C C . GLN A 1 372 ? 150.746 116.442 151.227 1.00 5.00 372 GLN A C 1
ATOM 2578 O O . GLN A 1 372 ? 151.706 116.007 151.869 1.00 5.00 372 GLN A O 1
ATOM 2584 N N . GLY A 1 373 ? 150.459 116.005 150.006 1.00 5.00 373 GLY A N 1
ATOM 2585 C CA . GLY A 1 373 ? 151.142 114.888 149.391 1.00 5.00 373 GLY A CA 1
ATOM 2586 C C . GLY A 1 373 ? 150.181 113.790 148.988 1.00 5.00 373 GLY A C 1
ATOM 2587 O O . GLY A 1 373 ? 150.587 112.649 148.788 1.00 5.00 373 GLY A O 1
ATOM 2588 N N . ILE A 1 374 ? 148.906 114.124 148.846 1.00 5.50 374 ILE A N 1
ATOM 2589 C CA . ILE A 1 374 ? 147.856 113.159 148.562 1.00 5.50 374 ILE A CA 1
ATOM 2590 C C . ILE A 1 374 ? 147.100 113.592 147.323 1.00 5.50 374 ILE A C 1
ATOM 2591 O O . ILE A 1 374 ? 146.537 114.688 147.295 1.00 5.50 374 ILE A O 1
ATOM 2596 N N . ILE A 1 375 ? 147.067 112.731 146.313 1.00 5.00 375 ILE A N 1
ATOM 2597 C CA . ILE A 1 375 ? 146.283 112.958 145.103 1.00 5.00 375 ILE A CA 1
ATOM 2598 C C . ILE A 1 375 ? 144.896 112.373 145.332 1.00 5.00 375 ILE A C 1
ATOM 2599 O O . ILE A 1 375 ? 144.785 111.162 145.540 1.00 5.00 375 ILE A O 1
ATOM 2604 N N . PRO A 1 376 ? 143.844 113.155 145.296 1.00 5.00 376 PRO A N 1
ATOM 2605 C CA . PRO A 1 376 ? 142.526 112.597 145.597 1.00 5.00 376 PRO A CA 1
ATOM 2606 C C . PRO A 1 376 ? 141.954 111.763 144.463 1.00 5.00 376 PRO A C 1
ATOM 2607 O O . PRO A 1 376 ? 142.635 111.496 143.473 1.00 5.00 376 PRO A O 1
ATOM 2611 N N . ALA A 1 377 ? 140.713 111.323 144.597 1.00 56.04 377 ALA A N 1
ATOM 2612 C CA . ALA A 1 377 ? 140.161 110.339 143.685 1.00 56.04 377 ALA A CA 1
ATOM 2613 C C . ALA A 1 377 ? 139.556 111.002 142.455 1.00 56.04 377 ALA A C 1
ATOM 2614 O O . ALA A 1 377 ? 139.666 112.209 142.248 1.00 56.04 377 ALA A O 1
ATOM 2616 N N . THR A 1 378 ? 138.909 110.191 141.618 1.00 8.90 378 THR A N 1
ATOM 2617 C CA . THR A 1 378 ? 138.180 110.669 140.445 1.00 8.90 378 THR A CA 1
ATOM 2618 C C . THR A 1 378 ? 136.967 109.777 140.258 1.00 8.90 378 THR A C 1
ATOM 2619 O O . THR A 1 378 ? 137.118 108.595 139.947 1.00 8.90 378 THR A O 1
ATOM 2623 N N . LEU A 1 379 ? 135.777 110.329 140.432 1.00 8.21 379 LEU A N 1
ATOM 2624 C CA . LEU A 1 379 ? 134.576 109.520 140.345 1.00 8.21 379 LEU A CA 1
ATOM 2625 C C . LEU A 1 379 ? 134.264 109.155 138.899 1.00 8.21 379 LEU A C 1
ATOM 2626 O O . LEU A 1 379 ? 134.806 109.743 137.959 1.00 8.21 379 LEU A O 1
ATOM 2631 N N . HIS A 1 380 ? 133.400 108.141 138.745 1.00 26.29 380 HIS A N 1
ATOM 2632 C CA . HIS A 1 380 ? 132.701 107.823 137.498 1.00 26.29 380 HIS A CA 1
ATOM 2633 C C . HIS A 1 380 ? 133.651 107.485 136.356 1.00 26.29 380 HIS A C 1
ATOM 2634 O O . HIS A 1 380 ? 133.700 108.183 135.347 1.00 26.29 380 HIS A O 1
ATOM 2641 N N . PHE A 1 381 ? 134.424 106.418 136.510 1.00 30.66 381 PHE A N 1
ATOM 2642 C CA . PHE A 1 381 ? 135.409 106.079 135.489 1.00 30.66 381 PHE A CA 1
ATOM 2643 C C . PHE A 1 381 ? 135.663 104.582 135.482 1.00 30.66 381 PHE A C 1
ATOM 2644 O O . PHE A 1 381 ? 136.330 104.067 136.381 1.00 30.66 381 PHE A O 1
ATOM 2652 N N . GLU A 1 382 ? 135.158 103.889 134.459 1.00 33.90 382 GLU A N 1
ATOM 2653 C CA . GLU A 1 382 ? 135.445 102.470 134.282 1.00 33.90 382 GLU A CA 1
ATOM 2654 C C . GLU A 1 382 ? 136.254 102.202 133.019 1.00 33.90 382 GLU A C 1
ATOM 2655 O O . GLU A 1 382 ? 137.353 101.646 133.105 1.00 33.90 382 GLU A O 1
ATOM 2661 N N . ARG A 1 383 ? 135.753 102.597 131.847 1.00 36.49 383 ARG A N 1
ATOM 2662 C CA . ARG A 1 383 ? 136.396 102.354 130.567 1.00 36.49 383 ARG A CA 1
ATOM 2663 C C . ARG A 1 383 ? 136.739 103.676 129.895 1.00 36.49 383 ARG A C 1
ATOM 2664 O O . ARG A 1 383 ? 135.949 104.621 129.974 1.00 36.49 383 ARG A O 1
ATOM 2672 N N . PRO A 1 384 ? 137.873 103.770 129.201 1.00 27.49 384 PRO A N 1
ATOM 2673 C CA . PRO A 1 384 ? 138.226 105.021 128.520 1.00 27.49 384 PRO A CA 1
ATOM 2674 C C . PRO A 1 384 ? 137.333 105.282 127.317 1.00 27.49 384 PRO A C 1
ATOM 2675 O O . PRO A 1 384 ? 136.521 104.455 126.911 1.00 27.49 384 PRO A O 1
ATOM 2679 N N . ASN A 1 385 ? 137.494 106.468 126.746 1.00 31.06 385 ASN A N 1
ATOM 2680 C CA . ASN A 1 385 ? 136.741 106.886 125.574 1.00 31.06 385 ASN A CA 1
ATOM 2681 C C . ASN A 1 385 ? 137.261 106.183 124.325 1.00 31.06 385 ASN A C 1
ATOM 2682 O O . ASN A 1 385 ? 138.309 105.535 124.333 1.00 31.06 385 ASN A O 1
ATOM 2687 N N . ALA A 1 386 ? 136.507 106.321 123.234 1.00 32.95 386 ALA A N 1
ATOM 2688 C CA . ALA A 1 386 ? 136.901 105.705 121.973 1.00 32.95 386 ALA A CA 1
ATOM 2689 C C . ALA A 1 386 ? 138.116 106.398 121.366 1.00 32.95 386 ALA A C 1
ATOM 2690 O O . ALA A 1 386 ? 139.088 105.740 120.979 1.00 32.95 386 ALA A O 1
ATOM 2692 N N . GLN A 1 387 ? 138.094 107.730 121.299 1.00 34.22 387 GLN A N 1
ATOM 2693 C CA . GLN A 1 387 ? 139.158 108.500 120.672 1.00 34.22 387 GLN A CA 1
ATOM 2694 C C . GLN A 1 387 ? 140.305 108.816 121.619 1.00 34.22 387 GLN A C 1
ATOM 2695 O O . GLN A 1 387 ? 141.067 109.750 121.353 1.00 34.22 387 GLN A O 1
ATOM 2701 N N . ILE A 1 388 ? 140.441 108.081 122.719 1.00 30.89 388 ILE A N 1
ATOM 2702 C CA . ILE A 1 388 ? 141.503 108.305 123.692 1.00 30.89 388 ILE A CA 1
ATOM 2703 C C . ILE A 1 388 ? 142.224 106.985 123.925 1.00 30.89 388 ILE A C 1
ATOM 2704 O O . ILE A 1 388 ? 141.597 105.996 124.316 1.00 30.89 388 ILE A O 1
ATOM 2709 N N . ASP A 1 389 ? 143.534 106.968 123.702 1.00 39.73 389 ASP A N 1
ATOM 2710 C CA . ASP A 1 389 ? 144.374 105.822 124.048 1.00 39.73 389 ASP A CA 1
ATOM 2711 C C . ASP A 1 389 ? 145.432 106.192 125.093 1.00 39.73 389 ASP A C 1
ATOM 2712 O O . ASP A 1 389 ? 146.435 106.849 124.812 1.00 39.73 389 ASP A O 1
ATOM 2717 N N . LEU A 1 390 ? 145.194 105.769 126.332 1.00 29.82 390 LEU A N 1
ATOM 2718 C CA . LEU A 1 390 ? 146.033 106.228 127.428 1.00 29.82 390 LEU A CA 1
ATOM 2719 C C . LEU A 1 390 ? 147.397 105.564 127.420 1.00 29.82 390 LEU A C 1
ATOM 2720 O O . LEU A 1 390 ? 148.392 106.222 127.735 1.00 29.82 390 LEU A O 1
ATOM 2725 N N . THR A 1 391 ? 147.458 104.299 126.997 1.00 33.26 391 THR A N 1
ATOM 2726 C CA . THR A 1 391 ? 148.588 103.423 127.296 1.00 33.26 391 THR A CA 1
ATOM 2727 C C . THR A 1 391 ? 149.868 103.858 126.585 1.00 33.26 391 THR A C 1
ATOM 2728 O O . THR A 1 391 ? 150.968 103.676 127.119 1.00 33.26 391 THR A O 1
ATOM 2732 N N . ASN A 1 392 ? 149.753 104.467 125.412 1.00 39.39 392 ASN A N 1
ATOM 2733 C CA . ASN A 1 392 ? 150.922 104.994 124.724 1.00 39.39 392 ASN A CA 1
ATOM 2734 C C . ASN A 1 392 ? 151.326 106.387 125.190 1.00 39.39 392 ASN A C 1
ATOM 2735 O O . ASN A 1 392 ? 152.441 106.823 124.889 1.00 39.39 392 ASN A O 1
ATOM 2740 N N . SER A 1 393 ? 150.456 107.091 125.908 1.00 24.60 393 SER A N 1
ATOM 2741 C CA . SER A 1 393 ? 150.650 108.457 126.363 1.00 24.60 393 SER A CA 1
ATOM 2742 C C . SER A 1 393 ? 151.107 108.464 127.806 1.00 24.60 393 SER A C 1
ATOM 2743 O O . SER A 1 393 ? 150.910 107.484 128.522 1.00 24.60 393 SER A O 1
ATOM 2746 N N . PRO A 1 394 ? 151.737 109.538 128.286 1.00 15.59 394 PRO A N 1
ATOM 2747 C CA . PRO A 1 394 ? 152.188 109.564 129.679 1.00 15.59 394 PRO A CA 1
ATOM 2748 C C . PRO A 1 394 ? 151.103 109.795 130.720 1.00 15.59 394 PRO A C 1
ATOM 2749 O O . PRO A 1 394 ? 151.442 110.077 131.870 1.00 15.59 394 PRO A O 1
ATOM 2753 N N . PHE A 1 395 ? 149.824 109.667 130.403 1.00 15.00 395 PHE A N 1
ATOM 2754 C CA . PHE A 1 395 ? 148.775 109.939 131.368 1.00 15.00 395 PHE A CA 1
ATOM 2755 C C . PHE A 1 395 ? 148.165 108.651 131.890 1.00 15.00 395 PHE A C 1
ATOM 2756 O O . PHE A 1 395 ? 148.283 107.593 131.280 1.00 15.00 395 PHE A O 1
ATOM 2764 N N . TYR A 1 396 ? 147.522 108.753 133.047 1.00 14.08 396 TYR A N 1
ATOM 2765 C CA . TYR A 1 396 ? 146.627 107.719 133.548 1.00 14.08 396 TYR A CA 1
ATOM 2766 C C . TYR A 1 396 ? 145.622 108.387 134.464 1.00 14.08 396 TYR A C 1
ATOM 2767 O O . TYR A 1 396 ? 145.740 109.565 134.780 1.00 14.08 396 TYR A O 1
ATOM 2776 N N . ILE A 1 397 ? 144.613 107.638 134.874 1.00 20.60 397 ILE A N 1
ATOM 2777 C CA . ILE A 1 397 ? 143.543 108.188 135.689 1.00 20.60 397 ILE A CA 1
ATOM 2778 C C . ILE A 1 397 ? 143.354 107.303 136.908 1.00 20.60 397 ILE A C 1
ATOM 2779 O O . ILE A 1 397 ? 143.266 106.079 136.779 1.00 20.60 397 ILE A O 1
ATOM 2784 N N . ASN A 1 398 ? 143.326 107.919 138.090 1.00 24.40 398 ASN A N 1
ATOM 2785 C CA . ASN A 1 398 ? 143.093 107.249 139.357 1.00 24.40 398 ASN A CA 1
ATOM 2786 C C . ASN A 1 398 ? 141.609 106.972 139.563 1.00 24.40 398 ASN A C 1
ATOM 2787 O O . ASN A 1 398 ? 140.742 107.543 138.903 1.00 24.40 398 ASN A O 1
ATOM 2792 N N . THR A 1 399 ? 141.317 106.091 140.512 1.00 29.89 399 THR A N 1
ATOM 2793 C CA . THR A 1 399 ? 139.983 106.010 141.085 1.00 29.89 399 THR A CA 1
ATOM 2794 C C . THR A 1 399 ? 140.012 105.927 142.609 1.00 29.89 399 THR A C 1
ATOM 2795 O O . THR A 1 399 ? 139.016 106.277 143.252 1.00 29.89 399 THR A O 1
ATOM 2799 N N . THR A 1 400 ? 141.133 105.546 143.209 1.00 17.18 400 THR A N 1
ATOM 2800 C CA . THR A 1 400 ? 141.289 105.522 144.652 1.00 17.18 400 THR A CA 1
ATOM 2801 C C . THR A 1 400 ? 142.307 106.564 145.099 1.00 17.18 400 THR A C 1
ATOM 2802 O O . THR A 1 400 ? 143.272 106.864 144.394 1.00 17.18 400 THR A O 1
ATOM 2806 N N . CYS A 1 401 ? 142.102 107.076 146.310 1.00 6.72 401 CYS A N 1
ATOM 2807 C CA . CYS A 1 401 ? 142.800 108.252 146.827 1.00 6.72 401 CYS A CA 1
ATOM 2808 C C . CYS A 1 401 ? 144.241 107.902 147.176 1.00 6.72 401 CYS A C 1
ATOM 2809 O O . CYS A 1 401 ? 144.597 107.665 148.329 1.00 6.72 401 CYS A O 1
ATOM 2812 N N . GLN A 1 402 ? 145.092 107.883 146.166 1.00 5.00 402 GLN A N 1
ATOM 2813 C CA . GLN A 1 402 ? 146.426 107.350 146.366 1.00 5.00 402 GLN A CA 1
ATOM 2814 C C . GLN A 1 402 ? 147.356 108.384 146.987 1.00 5.00 402 GLN A C 1
ATOM 2815 O O . GLN A 1 402 ? 147.107 109.580 146.902 1.00 5.00 402 GLN A O 1
ATOM 2821 N N . PRO A 1 403 ? 148.424 107.943 147.653 1.00 12.98 403 PRO A N 1
ATOM 2822 C CA . PRO A 1 403 ? 149.480 108.879 148.052 1.00 12.98 403 PRO A CA 1
ATOM 2823 C C . PRO A 1 403 ? 150.327 109.314 146.874 1.00 12.98 403 PRO A C 1
ATOM 2824 O O . PRO A 1 403 ? 150.169 108.793 145.770 1.00 12.98 403 PRO A O 1
ATOM 2828 N N . TRP A 1 404 ? 151.237 110.256 147.091 1.00 8.57 404 TRP A N 1
ATOM 2829 C CA . TRP A 1 404 ? 151.981 110.862 145.997 1.00 8.57 404 TRP A CA 1
ATOM 2830 C C . TRP A 1 404 ? 153.418 111.040 146.435 1.00 8.57 404 TRP A C 1
ATOM 2831 O O . TRP A 1 404 ? 153.685 111.745 147.407 1.00 8.57 404 TRP A O 1
ATOM 2842 N N . GLN A 1 405 ? 154.330 110.414 145.708 1.00 25.55 405 GLN A N 1
ATOM 2843 C CA . GLN A 1 405 ? 155.767 110.555 145.886 1.00 25.55 405 GLN A CA 1
ATOM 2844 C C . GLN A 1 405 ? 156.438 110.470 144.522 1.00 25.55 405 GLN A C 1
ATOM 2845 O O . GLN A 1 405 ? 156.444 109.400 143.906 1.00 25.55 405 GLN A O 1
ATOM 2851 N N . PRO A 1 406 ? 157.004 111.555 144.012 1.00 28.99 406 PRO A N 1
ATOM 2852 C CA . PRO A 1 406 ? 157.695 111.492 142.726 1.00 28.99 406 PRO A CA 1
ATOM 2853 C C . PRO A 1 406 ? 159.021 110.766 142.850 1.00 28.99 406 PRO A C 1
ATOM 2854 O O . PRO A 1 406 ? 159.511 110.490 143.943 1.00 28.99 406 PRO A O 1
ATOM 2858 N N . GLU A 1 407 ? 159.601 110.444 141.693 1.00 39.09 407 GLU A N 1
ATOM 2859 C CA . GLU A 1 407 ? 160.893 109.764 141.677 1.00 39.09 407 GLU A CA 1
ATOM 2860 C C . GLU A 1 407 ? 162.024 110.716 142.034 1.00 39.09 407 GLU A C 1
ATOM 2861 O O . GLU A 1 407 ? 163.013 110.306 142.650 1.00 39.09 407 GLU A O 1
ATOM 2867 N N . SER A 1 408 ? 161.909 111.981 141.648 1.00 40.06 408 SER A N 1
ATOM 2868 C CA . SER A 1 408 ? 162.711 113.016 142.276 1.00 40.06 408 SER A CA 1
ATOM 2869 C C . SER A 1 408 ? 161.999 113.476 143.546 1.00 40.06 408 SER A C 1
ATOM 2870 O O . SER A 1 408 ? 160.898 113.025 143.863 1.00 40.06 408 SER A O 1
ATOM 2873 N N . GLY A 1 409 ? 162.622 114.381 144.298 1.00 33.42 409 GLY A N 1
ATOM 2874 C CA . GLY A 1 409 ? 162.062 114.719 145.594 1.00 33.42 409 GLY A CA 1
ATOM 2875 C C . GLY A 1 409 ? 160.877 115.662 145.572 1.00 33.42 409 GLY A C 1
ATOM 2876 O O . GLY A 1 409 ? 160.100 115.672 146.529 1.00 33.42 409 GLY A O 1
ATOM 2877 N N . ILE A 1 410 ? 160.704 116.430 144.500 1.00 17.93 410 ILE A N 1
ATOM 2878 C CA . ILE A 1 410 ? 159.846 117.610 144.492 1.00 17.93 410 ILE A CA 1
ATOM 2879 C C . ILE A 1 410 ? 158.562 117.311 143.731 1.00 17.93 410 ILE A C 1
ATOM 2880 O O . ILE A 1 410 ? 158.583 116.601 142.724 1.00 17.93 410 ILE A O 1
ATOM 2885 N N . ARG A 1 411 ? 157.442 117.845 144.212 1.00 18.80 411 ARG A N 1
ATOM 2886 C CA . ARG A 1 411 ? 156.128 117.591 143.640 1.00 18.80 411 ARG A CA 1
ATOM 2887 C C . ARG A 1 411 ? 155.639 118.832 142.917 1.00 18.80 411 ARG A C 1
ATOM 2888 O O . ARG A 1 411 ? 155.520 119.888 143.534 1.00 18.80 411 ARG A O 1
ATOM 2896 N N . ARG A 1 412 ? 155.336 118.701 141.624 1.00 5.00 412 ARG A N 1
ATOM 2897 C CA . ARG A 1 412 ? 154.875 119.793 140.775 1.00 5.00 412 ARG A CA 1
ATOM 2898 C C . ARG A 1 412 ? 153.485 119.472 140.255 1.00 5.00 412 ARG A C 1
ATOM 2899 O O . ARG A 1 412 ? 152.959 118.397 140.505 1.00 5.00 412 ARG A O 1
ATOM 2907 N N . ALA A 1 413 ? 152.875 120.400 139.530 1.00 5.00 413 ALA A N 1
ATOM 2908 C CA . ALA A 1 413 ? 151.470 120.215 139.191 1.00 5.00 413 ALA A CA 1
ATOM 2909 C C . ALA A 1 413 ? 151.122 121.028 137.947 1.00 5.00 413 ALA A C 1
ATOM 2910 O O . ALA A 1 413 ? 152.011 121.427 137.189 1.00 5.00 413 ALA A O 1
ATOM 2912 N N . GLY A 1 414 ? 149.829 121.245 137.713 1.00 5.00 414 GLY A N 1
ATOM 2913 C CA . GLY A 1 414 ? 149.381 122.103 136.633 1.00 5.00 414 GLY A CA 1
ATOM 2914 C C . GLY A 1 414 ? 147.874 122.196 136.566 1.00 5.00 414 GLY A C 1
ATOM 2915 O O . GLY A 1 414 ? 147.210 121.180 136.733 1.00 5.00 414 GLY A O 1
ATOM 2916 N N . VAL A 1 415 ? 147.305 123.380 136.347 1.00 4.75 415 VAL A N 1
ATOM 2917 C CA . VAL A 1 415 ? 145.858 123.578 136.329 1.00 4.75 415 VAL A CA 1
ATOM 2918 C C . VAL A 1 415 ? 145.469 124.282 135.042 1.00 4.75 415 VAL A C 1
ATOM 2919 O O . VAL A 1 415 ? 146.090 125.278 134.673 1.00 4.75 415 VAL A O 1
ATOM 2923 N N . THR A 1 416 ? 144.434 123.797 134.367 1.00 28.84 416 THR A N 1
ATOM 2924 C CA . THR A 1 416 ? 144.008 124.363 133.098 1.00 28.84 416 THR A CA 1
ATOM 2925 C C . THR A 1 416 ? 142.518 124.656 133.142 1.00 28.84 416 THR A C 1
ATOM 2926 O O . THR A 1 416 ? 141.735 123.819 133.590 1.00 28.84 416 THR A O 1
ATOM 2930 N N . SER A 1 417 ? 142.130 125.850 132.708 1.00 5.00 417 SER A N 1
ATOM 2931 C CA . SER A 1 417 ? 140.735 126.183 132.474 1.00 5.00 417 SER A CA 1
ATOM 2932 C C . SER A 1 417 ? 140.607 126.863 131.124 1.00 5.00 417 SER A C 1
ATOM 2933 O O . SER A 1 417 ? 141.432 127.706 130.774 1.00 5.00 417 SER A O 1
ATOM 2936 N N . LEU A 1 418 ? 139.571 126.500 130.371 1.00 10.71 418 LEU A N 1
ATOM 2937 C CA . LEU A 1 418 ? 139.355 126.986 129.016 1.00 10.71 418 LEU A CA 1
ATOM 2938 C C . LEU A 1 418 ? 138.045 127.741 128.955 1.00 10.71 418 LEU A C 1
ATOM 2939 O O . LEU A 1 418 ? 137.035 127.277 129.481 1.00 10.71 418 LEU A O 1
ATOM 2944 N N . GLY A 1 419 ? 138.061 128.908 128.302 1.00 13.72 419 GLY A N 1
ATOM 2945 C CA . GLY A 1 419 ? 136.851 129.752 128.241 1.00 13.72 419 GLY A CA 1
ATOM 2946 C C . GLY A 1 419 ? 136.006 129.486 127.008 1.00 13.72 419 GLY A C 1
ATOM 2947 O O . GLY A 1 419 ? 136.464 128.724 126.134 1.00 13.72 419 GLY A O 1
ATOM 2948 N N . MET A 1 420 ? 134.815 130.093 126.939 1.00 39.30 420 MET A N 1
ATOM 2949 C CA . MET A 1 420 ? 133.911 129.918 125.770 1.00 39.30 420 MET A CA 1
ATOM 2950 C C . MET A 1 420 ? 134.597 130.471 124.517 1.00 39.30 420 MET A C 1
ATOM 2951 O O . MET A 1 420 ? 134.731 129.712 123.535 1.00 39.30 420 MET A O 1
ATOM 2956 N N . GLY A 1 421 ? 135.025 131.739 124.559 1.00 14.60 421 GLY A N 1
ATOM 2957 C CA . GLY A 1 421 ? 135.745 132.342 123.419 1.00 14.60 421 GLY A CA 1
ATOM 2958 C C . GLY A 1 421 ? 137.040 131.601 123.144 1.00 14.60 421 GLY A C 1
ATOM 2959 O O . GLY A 1 421 ? 137.562 131.722 122.018 1.00 14.60 421 GLY A O 1
ATOM 2960 N N . GLY A 1 422 ? 137.540 130.856 124.134 1.00 36.41 422 GLY A N 1
ATOM 2961 C CA . GLY A 1 422 ? 138.769 130.061 123.949 1.00 36.41 422 GLY A CA 1
ATOM 2962 C C . GLY A 1 422 ? 139.957 130.682 124.658 1.00 36.41 422 GLY A C 1
ATOM 2963 O O . GLY A 1 422 ? 141.081 130.589 124.134 1.00 36.41 422 GLY A O 1
ATOM 2964 N N . THR A 1 423 ? 139.723 131.298 125.817 1.00 28.13 423 THR A N 1
ATOM 2965 C CA . THR A 1 423 ? 140.851 131.861 126.602 1.00 28.13 423 THR A CA 1
ATOM 2966 C C . THR A 1 423 ? 141.494 130.732 127.411 1.00 28.13 423 THR A C 1
ATOM 2967 O O . THR A 1 423 ? 140.871 130.283 128.391 1.00 28.13 423 THR A O 1
ATOM 2971 N N . ASN A 1 424 ? 142.688 130.291 127.008 1.00 5.00 424 ASN A N 1
ATOM 2972 C CA . ASN A 1 424 ? 143.347 129.137 127.677 1.00 5.00 424 ASN A CA 1
ATOM 2973 C C . ASN A 1 424 ? 144.349 129.648 128.715 1.00 5.00 424 ASN A C 1
ATOM 2974 O O . ASN A 1 424 ? 145.232 130.442 128.337 1.00 5.00 424 ASN A O 1
ATOM 2979 N N . ALA A 1 425 ? 144.215 129.200 129.968 1.00 5.00 425 ALA A N 1
ATOM 2980 C CA . ALA A 1 425 ? 145.133 129.636 131.047 1.00 5.00 425 ALA A CA 1
ATOM 2981 C C . ALA A 1 425 ? 145.775 128.413 131.711 1.00 5.00 425 ALA A C 1
ATOM 2982 O O . ALA A 1 425 ? 145.023 127.549 132.201 1.00 5.00 425 ALA A O 1
ATOM 2984 N N . HIS A 1 426 ? 147.111 128.346 131.722 1.00 5.00 426 HIS A N 1
ATOM 2985 C CA . HIS A 1 426 ? 147.828 127.215 132.373 1.00 5.00 426 HIS A CA 1
ATOM 2986 C C . HIS A 1 426 ? 148.706 127.752 133.508 1.00 5.00 426 HIS A C 1
ATOM 2987 O O . HIS A 1 426 ? 149.510 128.661 133.236 1.00 5.00 426 HIS A O 1
ATOM 2994 N N . VAL A 1 427 ? 148.552 127.219 134.728 1.00 5.00 427 VAL A N 1
ATOM 2995 C CA . VAL A 1 427 ? 149.299 127.713 135.880 1.00 5.00 427 VAL A CA 1
ATOM 2996 C C . VAL A 1 427 ? 150.146 126.590 136.464 1.00 5.00 427 VAL A C 1
ATOM 2997 O O . VAL A 1 427 ? 149.614 125.698 137.122 1.00 5.00 427 VAL A O 1
ATOM 3001 N N . VAL A 1 428 ? 151.454 126.640 136.198 1.00 5.00 428 VAL A N 1
ATOM 3002 C CA . VAL A 1 428 ? 152.385 125.607 136.741 1.00 5.00 428 VAL A CA 1
ATOM 3003 C C . VAL A 1 428 ? 152.541 125.850 138.245 1.00 5.00 428 VAL A C 1
ATOM 3004 O O . VAL A 1 428 ? 152.927 126.974 138.632 1.00 5.00 428 VAL A O 1
ATOM 3008 N N . LEU A 1 429 ? 152.210 124.842 139.056 1.00 5.00 429 LEU A N 1
ATOM 3009 C CA . LEU A 1 429 ? 152.346 124.971 140.529 1.00 5.00 429 LEU A CA 1
ATOM 3010 C C . LEU A 1 429 ? 153.597 124.213 140.972 1.00 5.00 429 LEU A C 1
ATOM 3011 O O . LEU A 1 429 ? 153.852 123.129 140.416 1.00 5.00 429 LEU A O 1
ATOM 3016 N N . GLU A 1 430 ? 154.350 124.769 141.923 1.00 12.84 430 GLU A N 1
ATOM 3017 C CA . GLU A 1 430 ? 155.534 124.052 142.463 1.00 12.84 430 GLU A CA 1
ATOM 3018 C C . GLU A 1 430 ? 155.316 123.812 143.958 1.00 12.84 430 GLU A C 1
ATOM 3019 O O . GLU A 1 430 ? 154.357 124.384 144.506 1.00 12.84 430 GLU A O 1
ATOM 3025 N N . GLN A 1 431 ? 156.175 123.006 144.586 1.00 41.18 431 GLN A N 1
ATOM 3026 C CA . GLN A 1 431 ? 156.019 122.696 146.001 1.00 41.18 431 GLN A CA 1
ATOM 3027 C C . GLN A 1 431 ? 156.694 123.754 146.852 1.00 41.18 431 GLN A C 1
ATOM 3028 O O . GLN A 1 431 ? 157.739 124.283 146.474 1.00 41.18 431 GLN A O 1
ATOM 3034 N N . ALA A 1 432 ? 156.097 124.045 148.003 1.00 6.06 432 ALA A N 1
ATOM 3035 C CA . ALA A 1 432 ? 156.647 125.025 148.925 1.00 6.06 432 ALA A CA 1
ATOM 3036 C C . ALA A 1 432 ? 157.971 124.531 149.495 1.00 6.06 432 ALA A C 1
ATOM 3037 O O . ALA A 1 432 ? 158.103 123.348 149.803 1.00 6.06 432 ALA A O 1
ATOM 3039 N N . PRO A 1 433 ? 158.967 125.398 149.631 1.00 9.32 433 PRO A N 1
ATOM 3040 C CA . PRO A 1 433 ? 160.262 124.941 150.143 1.00 9.32 433 PRO A CA 1
ATOM 3041 C C . PRO A 1 433 ? 160.197 124.666 151.636 1.00 9.32 433 PRO A C 1
ATOM 3042 O O . PRO A 1 433 ? 159.543 125.386 152.391 1.00 9.32 433 PRO A O 1
ATOM 3046 N N . ALA A 1 434 ? 160.869 123.597 152.053 1.00 48.91 434 ALA A N 1
ATOM 3047 C CA . ALA A 1 434 ? 160.793 123.133 153.428 1.00 48.91 434 ALA A CA 1
ATOM 3048 C C . ALA A 1 434 ? 161.663 123.987 154.346 1.00 48.91 434 ALA A C 1
ATOM 3049 O O . ALA A 1 434 ? 162.640 124.610 153.922 1.00 48.91 434 ALA A O 1
ATOM 3051 N N . VAL A 1 435 ? 161.300 123.991 155.632 1.00 59.60 435 VAL A N 1
ATOM 3052 C CA . VAL A 1 435 ? 161.932 124.835 156.640 1.00 59.60 435 VAL A CA 1
ATOM 3053 C C . VAL A 1 435 ? 162.485 123.978 157.772 1.00 59.60 435 VAL A C 1
ATOM 3054 O O . VAL A 1 435 ? 162.025 122.860 158.027 1.00 59.60 435 VAL A O 1
ATOM 3058 N N . ASP A 1 436 ? 163.487 124.526 158.456 1.00 76.92 436 ASP A N 1
ATOM 3059 C CA . ASP A 1 436 ? 164.209 123.840 159.529 1.00 76.92 436 ASP A CA 1
ATOM 3060 C C . ASP A 1 436 ? 163.677 124.365 160.861 1.00 76.92 436 ASP A C 1
ATOM 3061 O O . ASP A 1 436 ? 164.187 125.340 161.415 1.00 76.92 436 ASP A O 1
ATOM 3066 N N . LEU A 1 437 ? 162.644 123.701 161.384 1.00 65.59 437 LEU A N 1
ATOM 3067 C CA . LEU A 1 437 ? 161.971 124.163 162.593 1.00 65.59 437 LEU A CA 1
ATOM 3068 C C . LEU A 1 437 ? 162.632 123.684 163.876 1.00 65.59 437 LEU A C 1
ATOM 3069 O O . LEU A 1 437 ? 162.159 124.036 164.962 1.00 65.59 437 LEU A O 1
ATOM 3074 N N . GLN A 1 438 ? 163.694 122.887 163.785 1.00 65.21 438 GLN A N 1
ATOM 3075 C CA . GLN A 1 438 ? 164.314 122.325 164.975 1.00 65.21 438 GLN A CA 1
ATOM 3076 C C . GLN A 1 438 ? 165.259 123.294 165.668 1.00 65.21 438 GLN A C 1
ATOM 3077 O O . GLN A 1 438 ? 165.579 123.091 166.842 1.00 65.21 438 GLN A O 1
ATOM 3083 N N . ALA A 1 439 ? 165.698 124.345 164.984 1.00 45.17 439 ALA A N 1
ATOM 3084 C CA . ALA A 1 439 ? 166.647 125.281 165.566 1.00 45.17 439 ALA A CA 1
ATOM 3085 C C . ALA A 1 439 ? 165.987 126.335 166.441 1.00 45.17 439 ALA A C 1
ATOM 3086 O O . ALA A 1 439 ? 166.697 127.163 167.020 1.00 45.17 439 ALA A O 1
ATOM 3088 N N . ARG A 1 440 ? 164.661 126.334 166.542 1.00 32.18 440 ARG A N 1
ATOM 3089 C CA . ARG A 1 440 ? 163.966 127.289 167.391 1.00 32.18 440 ARG A CA 1
ATOM 3090 C C . ARG A 1 440 ? 164.169 126.937 168.861 1.00 32.18 440 ARG A C 1
ATOM 3091 O O . ARG A 1 440 ? 164.279 125.767 169.234 1.00 32.18 440 ARG A O 1
ATOM 3099 N N . ALA A 1 441 ? 164.244 127.969 169.694 1.00 31.00 441 ALA A N 1
ATOM 3100 C CA . ALA A 1 441 ? 164.248 127.779 171.134 1.00 31.00 441 ALA A CA 1
ATOM 3101 C C . ALA A 1 441 ? 162.891 127.233 171.580 1.00 31.00 441 ALA A C 1
ATOM 3102 O O . ALA A 1 441 ? 161.882 127.461 170.908 1.00 31.00 441 ALA A O 1
ATOM 3104 N N . PRO A 1 442 ? 162.843 126.484 172.684 1.00 34.71 442 PRO A N 1
ATOM 3105 C CA . PRO A 1 442 ? 161.587 125.845 173.089 1.00 34.71 442 PRO A CA 1
ATOM 3106 C C . PRO A 1 442 ? 160.501 126.831 173.487 1.00 34.71 442 PRO A C 1
ATOM 3107 O O . PRO A 1 442 ? 160.749 128.000 173.783 1.00 34.71 442 PRO A O 1
ATOM 3111 N N . VAL A 1 443 ? 159.278 126.311 173.478 1.00 32.95 443 VAL A N 1
ATOM 3112 C CA . VAL A 1 443 ? 158.012 127.019 173.665 1.00 32.95 443 VAL A CA 1
ATOM 3113 C C . VAL A 1 443 ? 157.972 127.708 175.029 1.00 32.95 443 VAL A C 1
ATOM 3114 O O . VAL A 1 443 ? 158.608 127.225 175.978 1.00 32.95 443 VAL A O 1
ATOM 3118 N N . PRO A 1 444 ? 157.333 128.876 175.159 1.00 26.82 444 PRO A N 1
ATOM 3119 C CA . PRO A 1 444 ? 157.094 129.441 176.490 1.00 26.82 444 PRO A CA 1
ATOM 3120 C C . PRO A 1 444 ? 156.206 128.537 177.330 1.00 26.82 444 PRO A C 1
ATOM 3121 O O . PRO A 1 444 ? 155.406 127.761 176.807 1.00 26.82 444 PRO A O 1
ATOM 3125 N N . ALA A 1 445 ? 156.368 128.636 178.653 1.00 8.40 445 ALA A N 1
ATOM 3126 C CA . ALA A 1 445 ? 155.714 127.691 179.550 1.00 8.40 445 ALA A CA 1
ATOM 3127 C C . ALA A 1 445 ? 154.207 127.901 179.626 1.00 8.40 445 ALA A C 1
ATOM 3128 O O . ALA A 1 445 ? 153.474 126.946 179.883 1.00 8.40 445 ALA A O 1
ATOM 3130 N N . TYR A 1 446 ? 153.722 129.121 179.419 1.00 8.84 446 TYR A N 1
ATOM 3131 C CA . TYR A 1 446 ? 152.289 129.378 179.343 1.00 8.84 446 TYR A CA 1
ATOM 3132 C C . TYR A 1 446 ? 152.022 130.350 178.202 1.00 8.84 446 TYR A C 1
ATOM 3133 O O . TYR A 1 446 ? 152.946 130.954 177.657 1.00 8.84 446 TYR A O 1
ATOM 3142 N N . SER A 1 447 ? 150.748 130.499 177.839 1.00 9.05 447 SER A N 1
ATOM 3143 C CA . SER A 1 447 ? 150.389 131.412 176.766 1.00 9.05 447 SER A CA 1
ATOM 3144 C C . SER A 1 447 ? 148.929 131.811 176.889 1.00 9.05 447 SER A C 1
ATOM 3145 O O . SER A 1 447 ? 148.087 131.010 177.291 1.00 9.05 447 SER A O 1
ATOM 3148 N N . ILE A 1 448 ? 148.641 133.054 176.535 1.00 5.00 448 ILE A N 1
ATOM 3149 C CA . ILE A 1 448 ? 147.289 133.595 176.583 1.00 5.00 448 ILE A CA 1
ATOM 3150 C C . ILE A 1 448 ? 146.648 133.348 175.226 1.00 5.00 448 ILE A C 1
ATOM 3151 O O . ILE A 1 448 ? 147.276 133.587 174.191 1.00 5.00 448 ILE A O 1
ATOM 3156 N N . LEU A 1 449 ? 145.411 132.861 175.213 1.00 9.08 449 LEU A N 1
ATOM 3157 C CA . LEU A 1 449 ? 144.705 132.673 173.951 1.00 9.08 449 LEU A CA 1
ATOM 3158 C C . LEU A 1 449 ? 143.534 133.637 173.888 1.00 9.08 449 LEU A C 1
ATOM 3159 O O . LEU A 1 449 ? 142.486 133.352 174.477 1.00 9.08 449 LEU A O 1
ATOM 3164 N N . PRO A 1 450 ? 143.643 134.765 173.204 1.00 5.00 450 PRO A N 1
ATOM 3165 C CA . PRO A 1 450 ? 142.536 135.729 173.180 1.00 5.00 450 PRO A CA 1
ATOM 3166 C C . PRO A 1 450 ? 141.545 135.587 172.036 1.00 5.00 450 PRO A C 1
ATOM 3167 O O . PRO A 1 450 ? 141.955 135.527 170.882 1.00 5.00 450 PRO A O 1
ATOM 3171 N N . PHE A 1 451 ? 140.241 135.584 172.314 1.00 5.00 451 PHE A N 1
ATOM 3172 C CA . PHE A 1 451 ? 139.212 135.610 171.279 1.00 5.00 451 PHE A CA 1
ATOM 3173 C C . PHE A 1 451 ? 138.365 136.854 171.462 1.00 5.00 451 PHE A C 1
ATOM 3174 O O . PHE A 1 451 ? 138.207 137.337 172.578 1.00 5.00 451 PHE A O 1
ATOM 3182 N N . SER A 1 452 ? 137.800 137.361 170.373 1.00 5.00 452 SER A N 1
ATOM 3183 C CA . SER A 1 452 ? 137.161 138.666 170.401 1.00 5.00 452 SER A CA 1
ATOM 3184 C C . SER A 1 452 ? 136.188 138.817 169.243 1.00 5.00 452 SER A C 1
ATOM 3185 O O . SER A 1 452 ? 136.511 138.455 168.115 1.00 5.00 452 SER A O 1
ATOM 3188 N N . ALA A 1 453 ? 135.009 139.372 169.515 1.00 3.67 453 ALA A N 1
ATOM 3189 C CA . ALA A 1 453 ? 133.952 139.387 168.518 1.00 3.67 453 ALA A CA 1
ATOM 3190 C C . ALA A 1 453 ? 132.982 140.520 168.781 1.00 3.67 453 ALA A C 1
ATOM 3191 O O . ALA A 1 453 ? 132.758 140.908 169.919 1.00 3.67 453 ALA A O 1
ATOM 3193 N N . LYS A 1 454 ? 132.356 141.003 167.712 1.00 5.00 454 LYS A N 1
ATOM 3194 C CA . LYS A 1 454 ? 131.561 142.224 167.755 1.00 5.00 454 LYS A CA 1
ATOM 3195 C C . LYS A 1 454 ? 130.236 142.072 168.479 1.00 5.00 454 LYS A C 1
ATOM 3196 O O . LYS A 1 454 ? 129.658 143.078 168.890 1.00 5.00 454 LYS A O 1
ATOM 3202 N N . THR A 1 455 ? 129.719 140.864 168.617 1.00 10.32 455 THR A N 1
ATOM 3203 C CA . THR A 1 455 ? 128.415 140.661 169.218 1.00 10.32 455 THR A CA 1
ATOM 3204 C C . THR A 1 455 ? 128.560 139.492 170.179 1.00 10.32 455 THR A C 1
ATOM 3205 O O . THR A 1 455 ? 129.524 138.731 170.090 1.00 10.32 455 THR A O 1
ATOM 3209 N N . ASP A 1 456 ? 127.637 139.379 171.138 1.00 51.75 456 ASP A N 1
ATOM 3210 C CA . ASP A 1 456 ? 127.699 138.282 172.096 1.00 51.75 456 ASP A CA 1
ATOM 3211 C C . ASP A 1 456 ? 127.516 136.930 171.421 1.00 51.75 456 ASP A C 1
ATOM 3212 O O . ASP A 1 456 ? 128.216 135.968 171.751 1.00 51.75 456 ASP A O 1
ATOM 3217 N N . SER A 1 457 ? 126.588 136.839 170.467 1.00 60.94 457 SER A N 1
ATOM 3218 C CA . SER A 1 457 ? 126.332 135.567 169.800 1.00 60.94 457 SER A CA 1
ATOM 3219 C C . SER A 1 457 ? 127.499 135.150 168.915 1.00 60.94 457 SER A C 1
ATOM 3220 O O . SER A 1 457 ? 127.815 133.961 168.819 1.00 60.94 457 SER A O 1
ATOM 3223 N N . ALA A 1 458 ? 128.169 136.104 168.283 1.00 5.00 458 ALA A N 1
ATOM 3224 C CA . ALA A 1 458 ? 129.308 135.779 167.442 1.00 5.00 458 ALA A CA 1
ATOM 3225 C C . ALA A 1 458 ? 130.563 135.483 168.239 1.00 5.00 458 ALA A C 1
ATOM 3226 O O . ALA A 1 458 ? 131.598 135.185 167.640 1.00 5.00 458 ALA A O 1
ATOM 3228 N N . LEU A 1 459 ? 130.517 135.612 169.560 1.00 24.84 459 LEU A N 1
ATOM 3229 C CA . LEU A 1 459 ? 131.519 135.009 170.421 1.00 24.84 459 LEU A CA 1
ATOM 3230 C C . LEU A 1 459 ? 131.070 133.665 170.970 1.00 24.84 459 LEU A C 1
ATOM 3231 O O . LEU A 1 459 ? 131.875 132.729 171.024 1.00 24.84 459 LEU A O 1
ATOM 3236 N N . SER A 1 460 ? 129.787 133.530 171.317 1.00 65.41 460 SER A N 1
ATOM 3237 C CA . SER A 1 460 ? 129.286 132.267 171.839 1.00 65.41 460 SER A CA 1
ATOM 3238 C C . SER A 1 460 ? 129.261 131.166 170.795 1.00 65.41 460 SER A C 1
ATOM 3239 O O . SER A 1 460 ? 129.289 129.992 171.165 1.00 65.41 460 SER A O 1
ATOM 3242 N N . SER A 1 461 ? 129.212 131.505 169.508 1.00 5.00 461 SER A N 1
ATOM 3243 C CA . SER A 1 461 ? 129.260 130.485 168.467 1.00 5.00 461 SER A CA 1
ATOM 3244 C C . SER A 1 461 ? 130.642 130.291 167.879 1.00 5.00 461 SER A C 1
ATOM 3245 O O . SER A 1 461 ? 130.940 129.205 167.387 1.00 5.00 461 SER A O 1
ATOM 3248 N N . GLY A 1 462 ? 131.482 131.310 167.893 1.00 5.00 462 GLY A N 1
ATOM 3249 C CA . GLY A 1 462 ? 132.854 131.142 167.476 1.00 5.00 462 GLY A CA 1
ATOM 3250 C C . GLY A 1 462 ? 133.788 130.676 168.558 1.00 5.00 462 GLY A C 1
ATOM 3251 O O . GLY A 1 462 ? 134.986 130.546 168.308 1.00 5.00 462 GLY A O 1
ATOM 3252 N N . LEU A 1 463 ? 133.279 130.466 169.770 1.00 12.81 463 LEU A N 1
ATOM 3253 C CA . LEU A 1 463 ? 134.052 129.765 170.784 1.00 12.81 463 LEU A CA 1
ATOM 3254 C C . LEU A 1 463 ? 134.089 128.261 170.545 1.00 12.81 463 LEU A C 1
ATOM 3255 O O . LEU A 1 463 ? 135.092 127.617 170.858 1.00 12.81 463 LEU A O 1
ATOM 3260 N N . ALA A 1 464 ? 133.010 127.689 170.003 1.00 26.83 464 ALA A N 1
ATOM 3261 C CA . ALA A 1 464 ? 132.899 126.239 169.864 1.00 26.83 464 ALA A CA 1
ATOM 3262 C C . ALA A 1 464 ? 133.729 125.697 168.705 1.00 26.83 464 ALA A C 1
ATOM 3263 O O . ALA A 1 464 ? 134.158 124.535 168.736 1.00 26.83 464 ALA A O 1
ATOM 3265 N N . ARG A 1 465 ? 133.938 126.502 167.668 1.00 29.85 465 ARG A N 1
ATOM 3266 C CA . ARG A 1 465 ? 134.769 126.081 166.553 1.00 29.85 465 ARG A CA 1
ATOM 3267 C C . ARG A 1 465 ? 136.222 125.916 166.953 1.00 29.85 465 ARG A C 1
ATOM 3268 O O . ARG A 1 465 ? 136.919 125.099 166.353 1.00 29.85 465 ARG A O 1
ATOM 3276 N N . PHE A 1 466 ? 136.682 126.608 167.987 1.00 11.78 466 PHE A N 1
ATOM 3277 C CA . PHE A 1 466 ? 137.982 126.274 168.543 1.00 11.78 466 PHE A CA 1
ATOM 3278 C C . PHE A 1 466 ? 137.949 125.095 169.504 1.00 11.78 466 PHE A C 1
ATOM 3279 O O . PHE A 1 466 ? 139.005 124.704 170.001 1.00 11.78 466 PHE A O 1
ATOM 3287 N N . ALA A 1 467 ? 136.786 124.520 169.800 1.00 35.96 467 ALA A N 1
ATOM 3288 C CA . ALA A 1 467 ? 136.797 123.202 170.421 1.00 35.96 467 ALA A CA 1
ATOM 3289 C C . ALA A 1 467 ? 136.904 122.120 169.360 1.00 35.96 467 ALA A C 1
ATOM 3290 O O . ALA A 1 467 ? 137.732 121.203 169.469 1.00 35.96 467 ALA A O 1
ATOM 3292 N N . ASP A 1 468 ? 136.091 122.239 168.309 1.00 50.34 468 ASP A N 1
ATOM 3293 C CA . ASP A 1 468 ? 136.115 121.257 167.228 1.00 50.34 468 ASP A CA 1
ATOM 3294 C C . ASP A 1 468 ? 137.417 121.293 166.439 1.00 50.34 468 ASP A C 1
ATOM 3295 O O . ASP A 1 468 ? 137.799 120.282 165.850 1.00 50.34 468 ASP A O 1
ATOM 3300 N N . PHE A 1 469 ? 138.101 122.436 166.386 1.00 18.22 469 PHE A N 1
ATOM 3301 C CA . PHE A 1 469 ? 139.435 122.443 165.806 1.00 18.22 469 PHE A CA 1
ATOM 3302 C C . PHE A 1 469 ? 140.427 121.747 166.720 1.00 18.22 469 PHE A C 1
ATOM 3303 O O . PHE A 1 469 ? 141.333 121.065 166.237 1.00 18.22 469 PHE A O 1
ATOM 3311 N N . LEU A 1 470 ? 140.277 121.898 168.031 1.00 19.47 470 LEU A N 1
ATOM 3312 C CA . LEU A 1 470 ? 141.275 121.418 168.975 1.00 19.47 470 LEU A CA 1
ATOM 3313 C C . LEU A 1 470 ? 141.072 119.964 169.379 1.00 19.47 470 LEU A C 1
ATOM 3314 O O . LEU A 1 470 ? 141.893 119.428 170.127 1.00 19.47 470 LEU A O 1
ATOM 3319 N N . GLN A 1 471 ? 140.008 119.311 168.909 1.00 22.25 471 GLN A N 1
ATOM 3320 C CA . GLN A 1 471 ? 139.805 117.885 169.147 1.00 22.25 471 GLN A CA 1
ATOM 3321 C C . GLN A 1 471 ? 140.348 117.013 168.020 1.00 22.25 471 GLN A C 1
ATOM 3322 O O . GLN A 1 471 ? 139.781 115.958 167.729 1.00 22.25 471 GLN A O 1
ATOM 3328 N N . HIS A 1 472 ? 141.409 117.452 167.356 1.00 27.46 472 HIS A N 1
ATOM 3329 C CA . HIS A 1 472 ? 142.141 116.652 166.387 1.00 27.46 472 HIS A CA 1
ATOM 3330 C C . HIS A 1 472 ? 143.379 116.055 167.050 1.00 27.46 472 HIS A C 1
ATOM 3331 O O . HIS A 1 472 ? 143.518 116.049 168.274 1.00 27.46 472 HIS A O 1
ATOM 3338 N N . GLU A 1 473 ? 144.289 115.532 166.239 1.00 34.00 473 GLU A N 1
ATOM 3339 C CA . GLU A 1 473 ? 145.620 115.163 166.687 1.00 34.00 473 GLU A CA 1
ATOM 3340 C C . GLU A 1 473 ? 146.637 115.807 165.759 1.00 34.00 473 GLU A C 1
ATOM 3341 O O . GLU A 1 473 ? 146.311 116.197 164.633 1.00 34.00 473 GLU A O 1
ATOM 3347 N N . SER A 1 474 ? 147.876 115.900 166.255 1.00 37.15 474 SER A N 1
ATOM 3348 C CA . SER A 1 474 ? 148.966 116.683 165.659 1.00 37.15 474 SER A CA 1
ATOM 3349 C C . SER A 1 474 ? 148.532 118.133 165.428 1.00 37.15 474 SER A C 1
ATOM 3350 O O . SER A 1 474 ? 148.442 118.622 164.301 1.00 37.15 474 SER A O 1
ATOM 3353 N N . LEU A 1 475 ? 148.241 118.806 166.537 1.00 20.63 475 LEU A N 1
ATOM 3354 C CA . LEU A 1 475 ? 147.730 120.162 166.518 1.00 20.63 475 LEU A CA 1
ATOM 3355 C C . LEU A 1 475 ? 148.858 121.141 166.202 1.00 20.63 475 LEU A C 1
ATOM 3356 O O . LEU A 1 475 ? 150.033 120.789 166.316 1.00 20.63 475 LEU A O 1
ATOM 3361 N N . PRO A 1 476 ? 148.535 122.361 165.763 1.00 18.95 476 PRO A N 1
ATOM 3362 C CA . PRO A 1 476 ? 149.584 123.361 165.545 1.00 18.95 476 PRO A CA 1
ATOM 3363 C C . PRO A 1 476 ? 150.246 123.781 166.844 1.00 18.95 476 PRO A C 1
ATOM 3364 O O . PRO A 1 476 ? 149.701 123.597 167.932 1.00 18.95 476 PRO A O 1
ATOM 3368 N N . ASP A 1 477 ? 151.450 124.333 166.703 1.00 32.16 477 ASP A N 1
ATOM 3369 C CA . ASP A 1 477 ? 152.305 124.672 167.833 1.00 32.16 477 ASP A CA 1
ATOM 3370 C C . ASP A 1 477 ? 151.638 125.704 168.731 1.00 32.16 477 ASP A C 1
ATOM 3371 O O . ASP A 1 477 ? 150.842 126.525 168.276 1.00 32.16 477 ASP A O 1
ATOM 3376 N N . ARG A 1 478 ? 151.925 125.630 170.032 1.00 24.03 478 ARG A N 1
ATOM 3377 C CA . ARG A 1 478 ? 151.279 126.560 170.951 1.00 24.03 478 ARG A CA 1
ATOM 3378 C C . ARG A 1 478 ? 151.887 127.950 170.859 1.00 24.03 478 ARG A C 1
ATOM 3379 O O . ARG A 1 478 ? 151.213 128.940 171.161 1.00 24.03 478 ARG A O 1
ATOM 3387 N N . ARG A 1 479 ? 153.153 128.046 170.459 1.00 17.15 479 ARG A N 1
ATOM 3388 C CA . ARG A 1 479 ? 153.744 129.352 170.202 1.00 17.15 479 ARG A CA 1
ATOM 3389 C C . ARG A 1 479 ? 153.095 130.022 168.995 1.00 17.15 479 ARG A C 1
ATOM 3390 O O . ARG A 1 479 ? 152.798 131.219 169.027 1.00 17.15 479 ARG A O 1
ATOM 3398 N N . ASP A 1 480 ? 152.816 129.255 167.944 1.00 5.00 480 ASP A N 1
ATOM 3399 C CA . ASP A 1 480 ? 152.188 129.742 166.727 1.00 5.00 480 ASP A CA 1
ATOM 3400 C C . ASP A 1 480 ? 150.677 129.738 166.801 1.00 5.00 480 ASP A C 1
ATOM 3401 O O . ASP A 1 480 ? 150.015 129.734 165.765 1.00 5.00 480 ASP A O 1
ATOM 3406 N N . LEU A 1 481 ? 150.113 129.725 167.987 1.00 22.47 481 LEU A N 1
ATOM 3407 C CA . LEU A 1 481 ? 148.680 129.813 168.151 1.00 22.47 481 LEU A CA 1
ATOM 3408 C C . LEU A 1 481 ? 148.282 131.023 168.980 1.00 22.47 481 LEU A C 1
ATOM 3409 O O . LEU A 1 481 ? 147.108 131.400 168.981 1.00 22.47 481 LEU A O 1
ATOM 3414 N N . ALA A 1 482 ? 149.232 131.668 169.650 1.00 5.00 482 ALA A N 1
ATOM 3415 C CA . ALA A 1 482 ? 148.989 132.977 170.230 1.00 5.00 482 ALA A CA 1
ATOM 3416 C C . ALA A 1 482 ? 149.333 134.103 169.272 1.00 5.00 482 ALA A C 1
ATOM 3417 O O . ALA A 1 482 ? 148.653 135.135 169.269 1.00 5.00 482 ALA A O 1
ATOM 3419 N N . TRP A 1 483 ? 150.349 133.917 168.429 1.00 10.39 483 TRP A N 1
ATOM 3420 C CA . TRP A 1 483 ? 150.778 134.937 167.483 1.00 10.39 483 TRP A CA 1
ATOM 3421 C C . TRP A 1 483 ? 150.059 134.806 166.147 1.00 10.39 483 TRP A C 1
ATOM 3422 O O . TRP A 1 483 ? 150.629 135.070 165.089 1.00 10.39 483 TRP A O 1
ATOM 3433 N N . THR A 1 484 ? 148.828 134.330 166.176 1.00 13.39 484 THR A N 1
ATOM 3434 C CA . THR A 1 484 ? 147.928 134.394 165.048 1.00 13.39 484 THR A CA 1
ATOM 3435 C C . THR A 1 484 ? 146.600 134.874 165.595 1.00 13.39 484 THR A C 1
ATOM 3436 O O . THR A 1 484 ? 145.766 135.408 164.864 1.00 13.39 484 THR A O 1
ATOM 3440 N N . LEU A 1 485 ? 146.408 134.721 166.900 1.00 6.20 485 LEU A N 1
ATOM 3441 C CA . LEU A 1 485 ? 145.181 135.189 167.516 1.00 6.20 485 LEU A CA 1
ATOM 3442 C C . LEU A 1 485 ? 145.320 136.579 168.109 1.00 6.20 485 LEU A C 1
ATOM 3443 O O . LEU A 1 485 ? 144.311 137.275 168.252 1.00 6.20 485 LEU A O 1
ATOM 3448 N N . SER A 1 486 ? 146.550 136.960 168.464 1.00 5.00 486 SER A N 1
ATOM 3449 C CA . SER A 1 486 ? 146.808 138.346 168.930 1.00 5.00 486 SER A CA 1
ATOM 3450 C C . SER A 1 486 ? 147.403 139.091 167.735 1.00 5.00 486 SER A C 1
ATOM 3451 O O . SER A 1 486 ? 147.463 140.334 167.777 1.00 5.00 486 SER A O 1
ATOM 3454 N N . GLN A 1 487 ? 147.819 138.339 166.710 1.00 11.91 487 GLN A N 1
ATOM 3455 C CA . GLN A 1 487 ? 148.388 138.952 165.481 1.00 11.91 487 GLN A CA 1
ATOM 3456 C C . GLN A 1 487 ? 147.672 138.369 164.261 1.00 11.91 487 GLN A C 1
ATOM 3457 O O . GLN A 1 487 ? 148.273 137.515 163.582 1.00 11.91 487 GLN A O 1
ATOM 3463 N N . GLY A 1 488 ? 146.440 138.815 164.004 1.00 5.00 488 GLY A N 1
ATOM 3464 C CA . GLY A 1 488 ? 145.663 138.310 162.856 1.00 5.00 488 GLY A CA 1
ATOM 3465 C C . GLY A 1 488 ? 144.176 138.472 163.090 1.00 5.00 488 GLY A C 1
ATOM 3466 O O . GLY A 1 488 ? 143.523 139.163 162.283 1.00 5.00 488 GLY A O 1
ATOM 3467 N N . ARG A 1 489 ? 143.657 137.860 164.157 1.00 5.00 489 ARG A N 1
ATOM 3468 C CA . ARG A 1 489 ? 142.222 138.041 164.501 1.00 5.00 489 ARG A CA 1
ATOM 3469 C C . ARG A 1 489 ? 142.037 139.474 165.006 1.00 5.00 489 ARG A C 1
ATOM 3470 O O . ARG A 1 489 ? 142.652 139.815 166.036 1.00 5.00 489 ARG A O 1
ATOM 3478 N N . LYS A 1 490 ? 141.233 140.277 164.302 1.00 28.63 490 LYS A N 1
ATOM 3479 C CA . LYS A 1 490 ? 141.048 141.707 164.673 1.00 28.63 490 LYS A CA 1
ATOM 3480 C C . LYS A 1 490 ? 140.459 141.815 166.084 1.00 28.63 490 LYS A C 1
ATOM 3481 O O . LYS A 1 490 ? 139.585 140.995 166.426 1.00 28.63 490 LYS A O 1
ATOM 3487 N N . ALA A 1 491 ? 140.927 142.790 166.870 1.00 12.93 491 ALA A N 1
ATOM 3488 C CA . ALA A 1 491 ? 140.381 143.003 168.231 1.00 12.93 491 ALA A CA 1
ATOM 3489 C C . ALA A 1 491 ? 139.016 143.687 168.128 1.00 12.93 491 ALA A C 1
ATOM 3490 O O . ALA A 1 491 ? 138.879 144.598 167.285 1.00 12.93 491 ALA A O 1
ATOM 3492 N N . PHE A 1 492 ? 138.049 143.268 168.951 1.00 38.63 492 PHE A N 1
ATOM 3493 C CA . PHE A 1 492 ? 136.710 143.830 168.909 1.00 38.63 492 PHE A CA 1
ATOM 3494 C C . PHE A 1 492 ? 136.215 144.116 170.321 1.00 38.63 492 PHE A C 1
ATOM 3495 O O . PHE A 1 492 ? 136.986 144.135 171.281 1.00 38.63 492 PHE A O 1
ATOM 3503 N N . ALA A 1 493 ? 134.907 144.345 170.457 1.00 9.99 493 ALA A N 1
ATOM 3504 C CA . ALA A 1 493 ? 134.333 144.774 171.732 1.00 9.99 493 ALA A CA 1
ATOM 3505 C C . ALA A 1 493 ? 134.249 143.635 172.745 1.00 9.99 493 ALA A C 1
ATOM 3506 O O . ALA A 1 493 ? 134.977 143.633 173.736 1.00 9.99 493 ALA A O 1
ATOM 3508 N N . HIS A 1 494 ? 133.397 142.644 172.502 1.00 6.18 494 HIS A N 1
ATOM 3509 C CA . HIS A 1 494 ? 133.234 141.539 173.439 1.00 6.18 494 HIS A CA 1
ATOM 3510 C C . HIS A 1 494 ? 134.451 140.628 173.375 1.00 6.18 494 HIS A C 1
ATOM 3511 O O . HIS A 1 494 ? 134.848 140.208 172.291 1.00 6.18 494 HIS A O 1
ATOM 3518 N N . ARG A 1 495 ? 135.065 140.326 174.519 1.00 5.00 495 ARG A N 1
ATOM 3519 C CA . ARG A 1 495 ? 136.269 139.503 174.532 1.00 5.00 495 ARG A CA 1
ATOM 3520 C C . ARG A 1 495 ? 136.135 138.342 175.509 1.00 5.00 495 ARG A C 1
ATOM 3521 O O . ARG A 1 495 ? 135.143 138.215 176.222 1.00 5.00 495 ARG A O 1
ATOM 3529 N N . ALA A 1 496 ? 137.143 137.469 175.480 1.00 4.27 496 ALA A N 1
ATOM 3530 C CA . ALA A 1 496 ? 137.375 136.378 176.419 1.00 4.27 496 ALA A CA 1
ATOM 3531 C C . ALA A 1 496 ? 138.829 135.976 176.255 1.00 4.27 496 ALA A C 1
ATOM 3532 O O . ALA A 1 496 ? 139.439 136.273 175.233 1.00 4.27 496 ALA A O 1
ATOM 3534 N N . ALA A 1 497 ? 139.396 135.310 177.254 1.00 5.59 497 ALA A N 1
ATOM 3535 C CA . ALA A 1 497 ? 140.814 134.982 177.194 1.00 5.59 497 ALA A CA 1
ATOM 3536 C C . ALA A 1 497 ? 141.121 133.836 178.136 1.00 5.59 497 ALA A C 1
ATOM 3537 O O . ALA A 1 497 ? 140.666 133.840 179.276 1.00 5.59 497 ALA A O 1
ATOM 3539 N N . LEU A 1 498 ? 141.920 132.880 177.677 1.00 5.00 498 LEU A N 1
ATOM 3540 C CA . LEU A 1 498 ? 142.296 131.719 178.470 1.00 5.00 498 LEU A CA 1
ATOM 3541 C C . LEU A 1 498 ? 143.804 131.660 178.644 1.00 5.00 498 LEU A C 1
ATOM 3542 O O . LEU A 1 498 ? 144.562 132.155 177.813 1.00 5.00 498 LEU A O 1
ATOM 3547 N N . VAL A 1 499 ? 144.240 131.036 179.733 1.00 57.09 499 VAL A N 1
ATOM 3548 C CA . VAL A 1 499 ? 145.654 130.819 180.011 1.00 57.09 499 VAL A CA 1
ATOM 3549 C C . VAL A 1 499 ? 145.876 129.320 180.107 1.00 57.09 499 VAL A C 1
ATOM 3550 O O . VAL A 1 499 ? 145.699 128.735 181.181 1.00 57.09 499 VAL A O 1
ATOM 3554 N N . THR A 1 500 ? 146.285 128.694 179.006 1.00 20.28 500 THR A N 1
ATOM 3555 C CA . THR A 1 500 ? 146.397 127.244 178.936 1.00 20.28 500 THR A CA 1
ATOM 3556 C C . THR A 1 500 ? 147.851 126.829 178.792 1.00 20.28 500 THR A C 1
ATOM 3557 O O . THR A 1 500 ? 148.718 127.641 178.473 1.00 20.28 500 THR A O 1
ATOM 3561 N N . ARG A 1 501 ? 148.110 125.547 179.033 1.00 29.56 501 ARG A N 1
ATOM 3562 C CA . ARG A 1 501 ? 149.426 124.969 178.792 1.00 29.56 501 ARG A CA 1
ATOM 3563 C C . ARG A 1 501 ? 149.407 123.693 177.964 1.00 29.56 501 ARG A C 1
ATOM 3564 O O . ARG A 1 501 ? 150.415 123.397 177.314 1.00 29.56 501 ARG A O 1
ATOM 3572 N N . ASP A 1 502 ? 148.318 122.928 177.967 1.00 39.03 502 ASP A N 1
ATOM 3573 C CA . ASP A 1 502 ? 148.107 121.844 177.021 1.00 39.03 502 ASP A CA 1
ATOM 3574 C C . ASP A 1 502 ? 146.819 122.102 176.265 1.00 39.03 502 ASP A C 1
ATOM 3575 O O . ASP A 1 502 ? 145.794 122.421 176.873 1.00 39.03 502 ASP A O 1
ATOM 3580 N N . LEU A 1 503 ? 146.877 121.944 174.944 1.00 21.95 503 LEU A N 1
ATOM 3581 C CA . LEU A 1 503 ? 145.740 122.271 174.098 1.00 21.95 503 LEU A CA 1
ATOM 3582 C C . LEU A 1 503 ? 144.581 121.307 174.298 1.00 21.95 503 LEU A C 1
ATOM 3583 O O . LEU A 1 503 ? 143.417 121.712 174.179 1.00 21.95 503 LEU A O 1
ATOM 3588 N N . HIS A 1 504 ? 144.873 120.041 174.601 1.00 29.32 504 HIS A N 1
ATOM 3589 C CA . HIS A 1 504 ? 143.812 119.055 174.779 1.00 29.32 504 HIS A CA 1
ATOM 3590 C C . HIS A 1 504 ? 142.968 119.341 176.017 1.00 29.32 504 HIS A C 1
ATOM 3591 O O . HIS A 1 504 ? 141.772 119.031 176.035 1.00 29.32 504 HIS A O 1
ATOM 3598 N N . ALA A 1 505 ? 143.567 119.922 177.059 1.00 30.24 505 ALA A N 1
ATOM 3599 C CA . ALA A 1 505 ? 142.775 120.377 178.195 1.00 30.24 505 ALA A CA 1
ATOM 3600 C C . ALA A 1 505 ? 141.948 121.601 177.829 1.00 30.24 505 ALA A C 1
ATOM 3601 O O . ALA A 1 505 ? 140.817 121.761 178.305 1.00 30.24 505 ALA A O 1
ATOM 3603 N N . ALA A 1 506 ? 142.497 122.468 176.972 1.00 23.23 506 ALA A N 1
ATOM 3604 C CA . ALA A 1 506 ? 141.771 123.648 176.523 1.00 23.23 506 ALA A CA 1
ATOM 3605 C C . ALA A 1 506 ? 140.574 123.281 175.666 1.00 23.23 506 ALA A C 1
ATOM 3606 O O . ALA A 1 506 ? 139.601 124.035 175.619 1.00 23.23 506 ALA A O 1
ATOM 3608 N N . GLY A 1 507 ? 140.616 122.128 174.999 1.00 23.04 507 GLY A N 1
ATOM 3609 C CA . GLY A 1 507 ? 139.446 121.678 174.259 1.00 23.04 507 GLY A CA 1
ATOM 3610 C C . GLY A 1 507 ? 138.252 121.395 175.153 1.00 23.04 507 GLY A C 1
ATOM 3611 O O . GLY A 1 507 ? 137.149 121.898 174.915 1.00 23.04 507 GLY A O 1
ATOM 3612 N N . THR A 1 508 ? 138.467 120.628 176.225 1.00 25.66 508 THR A N 1
ATOM 3613 C CA . THR A 1 508 ? 137.382 120.350 177.161 1.00 25.66 508 THR A CA 1
ATOM 3614 C C . THR A 1 508 ? 137.014 121.580 177.972 1.00 25.66 508 THR A C 1
ATOM 3615 O O . THR A 1 508 ? 135.882 121.685 178.453 1.00 25.66 508 THR A O 1
ATOM 3619 N N . LEU A 1 509 ? 137.954 122.511 178.140 1.00 22.42 509 LEU A N 1
ATOM 3620 C CA . LEU A 1 509 ? 137.638 123.774 178.795 1.00 22.42 509 LEU A CA 1
ATOM 3621 C C . LEU A 1 509 ? 136.683 124.610 177.954 1.00 22.42 509 LEU A C 1
ATOM 3622 O O . LEU A 1 509 ? 135.673 125.109 178.458 1.00 22.42 509 LEU A O 1
ATOM 3627 N N . LEU A 1 510 ? 136.980 124.760 176.662 1.00 18.51 510 LEU A N 1
ATOM 3628 C CA . LEU A 1 510 ? 136.148 125.555 175.769 1.00 18.51 510 LEU A CA 1
ATOM 3629 C C . LEU A 1 510 ? 134.864 124.844 175.366 1.00 18.51 510 LEU A C 1
ATOM 3630 O O . LEU A 1 510 ? 133.966 125.495 174.820 1.00 18.51 510 LEU A O 1
ATOM 3635 N N . GLN A 1 511 ? 134.771 123.529 175.607 1.00 27.93 511 GLN A N 1
ATOM 3636 C CA . GLN A 1 511 ? 133.573 122.769 175.254 1.00 27.93 511 GLN A CA 1
ATOM 3637 C C . GLN A 1 511 ? 132.344 123.228 176.033 1.00 27.93 511 GLN A C 1
ATOM 3638 O O . GLN A 1 511 ? 131.228 123.193 175.505 1.00 27.93 511 GLN A O 1
ATOM 3644 N N . GLN A 1 512 ? 132.527 123.659 177.278 1.00 28.13 512 GLN A N 1
ATOM 3645 C CA . GLN A 1 512 ? 131.454 124.163 178.124 1.00 28.13 512 GLN A CA 1
ATOM 3646 C C . GLN A 1 512 ? 131.533 125.683 178.172 1.00 28.13 512 GLN A C 1
ATOM 3647 O O . GLN A 1 512 ? 132.604 126.245 178.417 1.00 28.13 512 GLN A O 1
ATOM 3653 N N . ALA A 1 513 ? 130.403 126.348 177.943 1.00 29.39 513 ALA A N 1
ATOM 3654 C CA . ALA A 1 513 ? 130.426 127.792 177.741 1.00 29.39 513 ALA A CA 1
ATOM 3655 C C . ALA A 1 513 ? 130.204 128.561 179.035 1.00 29.39 513 ALA A C 1
ATOM 3656 O O . ALA A 1 513 ? 131.079 129.310 179.472 1.00 29.39 513 ALA A O 1
ATOM 3658 N N . ALA A 1 514 ? 129.050 128.376 179.664 1.00 31.27 514 ALA A N 1
ATOM 3659 C CA . ALA A 1 514 ? 128.664 129.163 180.828 1.00 31.27 514 ALA A CA 1
ATOM 3660 C C . ALA A 1 514 ? 129.298 128.674 182.121 1.00 31.27 514 ALA A C 1
ATOM 3661 O O . ALA A 1 514 ? 129.124 129.317 183.160 1.00 31.27 514 ALA A O 1
ATOM 3663 N N . THR A 1 515 ? 130.029 127.565 182.085 1.00 35.25 515 THR A N 1
ATOM 3664 C CA . THR A 1 515 ? 130.722 127.024 183.249 1.00 35.25 515 THR A CA 1
ATOM 3665 C C . THR A 1 515 ? 132.202 127.381 183.162 1.00 35.25 515 THR A C 1
ATOM 3666 O O . THR A 1 515 ? 133.103 126.556 183.310 1.00 35.25 515 THR A O 1
ATOM 3670 N N . ALA A 1 516 ? 132.464 128.632 182.822 1.00 36.49 516 ALA A N 1
ATOM 3671 C CA . ALA A 1 516 ? 133.785 129.059 182.393 1.00 36.49 516 ALA A CA 1
ATOM 3672 C C . ALA A 1 516 ? 134.674 129.377 183.584 1.00 36.49 516 ALA A C 1
ATOM 3673 O O . ALA A 1 516 ? 134.284 130.188 184.433 1.00 36.49 516 ALA A O 1
ATOM 3675 N N . PRO A 1 517 ? 135.851 128.766 183.700 1.00 34.41 517 PRO A N 1
ATOM 3676 C CA . PRO A 1 517 ? 136.938 129.337 184.500 1.00 34.41 517 PRO A CA 1
ATOM 3677 C C . PRO A 1 517 ? 137.911 130.182 183.673 1.00 34.41 517 PRO A C 1
ATOM 3678 O O . PRO A 1 517 ? 139.128 129.985 183.715 1.00 34.41 517 PRO A O 1
ATOM 3682 N N . PHE A 1 518 ? 137.380 131.130 182.904 1.00 12.44 518 PHE A N 1
ATOM 3683 C CA . PHE A 1 518 ? 138.222 132.056 182.166 1.00 12.44 518 PHE A CA 1
ATOM 3684 C C . PHE A 1 518 ? 137.550 133.420 182.118 1.00 12.44 518 PHE A C 1
ATOM 3685 O O . PHE A 1 518 ? 136.330 133.540 182.240 1.00 12.44 518 PHE A O 1
ATOM 3693 N N . ALA A 1 519 ? 138.367 134.446 181.910 1.00 5.00 519 ALA A N 1
ATOM 3694 C CA . ALA A 1 519 ? 137.933 135.828 182.042 1.00 5.00 519 ALA A CA 1
ATOM 3695 C C . ALA A 1 519 ? 137.071 136.237 180.862 1.00 5.00 519 ALA A C 1
ATOM 3696 O O . ALA A 1 519 ? 137.577 136.378 179.752 1.00 5.00 519 ALA A O 1
ATOM 3698 N N . ARG A 1 520 ? 135.785 136.465 181.100 1.00 23.40 520 ARG A N 1
ATOM 3699 C CA . ARG A 1 520 ? 134.840 136.799 180.042 1.00 23.40 520 ARG A CA 1
ATOM 3700 C C . ARG A 1 520 ? 134.093 138.080 180.374 1.00 23.40 520 ARG A C 1
ATOM 3701 O O . ARG A 1 520 ? 133.492 138.183 181.445 1.00 23.40 520 ARG A O 1
ATOM 3709 N N . GLY A 1 521 ? 134.097 139.034 179.451 1.00 5.00 521 GLY A N 1
ATOM 3710 C CA . GLY A 1 521 ? 133.379 140.276 179.668 1.00 5.00 521 GLY A CA 1
ATOM 3711 C C . GLY A 1 521 ? 133.439 141.167 178.448 1.00 5.00 521 GLY A C 1
ATOM 3712 O O . GLY A 1 521 ? 134.092 140.854 177.454 1.00 5.00 521 GLY A O 1
ATOM 3713 N N . VAL A 1 522 ? 132.722 142.288 178.543 1.00 5.00 522 VAL A N 1
ATOM 3714 C CA . VAL A 1 522 ? 132.649 143.338 177.530 1.00 5.00 522 VAL A CA 1
ATOM 3715 C C . VAL A 1 522 ? 133.851 144.248 177.767 1.00 5.00 522 VAL A C 1
ATOM 3716 O O . VAL A 1 522 ? 134.564 144.069 178.754 1.00 5.00 522 VAL A O 1
ATOM 3720 N N . ALA A 1 523 ? 134.146 145.156 176.828 1.00 5.00 523 ALA A N 1
ATOM 3721 C CA . ALA A 1 523 ? 135.342 146.025 176.960 1.00 5.00 523 ALA A CA 1
ATOM 3722 C C . ALA A 1 523 ? 134.928 147.491 177.109 1.00 5.00 523 ALA A C 1
ATOM 3723 O O . ALA A 1 523 ? 133.865 147.862 176.575 1.00 5.00 523 ALA A O 1
ATOM 3725 N N . GLN A 1 524 ? 135.741 148.285 177.814 1.00 20.91 524 GLN A N 1
ATOM 3726 C CA . GLN A 1 524 ? 135.451 149.730 178.013 1.00 20.91 524 GLN A CA 1
ATOM 3727 C C . GLN A 1 524 ? 136.665 150.531 177.529 1.00 20.91 524 GLN A C 1
ATOM 3728 O O . GLN A 1 524 ? 137.578 149.911 176.949 1.00 20.91 524 GLN A O 1
ATOM 3734 N N . THR A 1 525 ? 136.675 151.847 177.763 1.00 49.06 525 THR A N 1
ATOM 3735 C CA . THR A 1 525 ? 137.824 152.704 177.360 1.00 49.06 525 THR A CA 1
ATOM 3736 C C . THR A 1 525 ? 139.066 152.277 178.145 1.00 49.06 525 THR A C 1
ATOM 3737 O O . THR A 1 525 ? 140.029 151.823 177.493 1.00 49.06 525 THR A O 1
ATOM 3741 N N . GLN A 1 526 ? 139.044 152.432 179.475 1.00 34.58 526 GLN A N 1
ATOM 3742 C CA . GLN A 1 526 ? 140.166 151.992 180.353 1.00 34.58 526 GLN A CA 1
ATOM 3743 C C . GLN A 1 526 ? 141.519 152.458 179.807 1.00 34.58 526 GLN A C 1
ATOM 3744 O O . GLN A 1 526 ? 142.333 151.592 179.431 1.00 34.58 526 GLN A O 1
ATOM 3750 N N . LEU A 1 527 ? 141.759 153.771 179.808 1.00 38.97 527 LEU A N 1
ATOM 3751 C CA . LEU A 1 527 ? 143.048 154.321 179.311 1.00 38.97 527 LEU A CA 1
ATOM 3752 C C . LEU A 1 527 ? 143.942 154.674 180.504 1.00 38.97 527 LEU A C 1
ATOM 3753 O O . LEU A 1 527 ? 145.046 155.205 180.275 1.00 38.97 527 LEU A O 1
ATOM 3758 N N . GLY A 1 528 ? 143.481 154.387 181.726 1.00 34.13 528 GLY A N 1
ATOM 3759 C CA . GLY A 1 528 ? 144.268 154.694 182.937 1.00 34.13 528 GLY A CA 1
ATOM 3760 C C . GLY A 1 528 ? 144.178 153.581 183.965 1.00 34.13 528 GLY A C 1
ATOM 3761 O O . GLY A 1 528 ? 143.144 152.884 183.989 1.00 34.13 528 GLY A O 1
ATOM 3762 N N . LEU A 1 529 ? 145.221 153.419 184.784 1.00 25.83 529 LEU A N 1
ATOM 3763 C CA . LEU A 1 529 ? 145.229 152.372 185.840 1.00 25.83 529 LEU A CA 1
ATOM 3764 C C . LEU A 1 529 ? 145.781 152.986 187.131 1.00 25.83 529 LEU A C 1
ATOM 3765 O O . LEU A 1 529 ? 146.687 153.833 187.031 1.00 25.83 529 LEU A O 1
ATOM 3770 N N . GLY A 1 530 ? 145.248 152.588 188.291 1.00 23.52 530 GLY A N 1
ATOM 3771 C CA . GLY A 1 530 ? 145.729 153.118 189.553 1.00 23.52 530 GLY A CA 1
ATOM 3772 C C . GLY A 1 530 ? 146.462 152.054 190.344 1.00 23.52 530 GLY A C 1
ATOM 3773 O O . GLY A 1 530 ? 146.162 150.870 190.237 1.00 23.52 530 GLY A O 1
ATOM 3774 N N . LEU A 1 531 ? 147.418 152.484 191.148 1.00 14.92 531 LEU A N 1
ATOM 3775 C CA . LEU A 1 531 ? 148.418 151.571 191.684 1.00 14.92 531 LEU A CA 1
ATOM 3776 C C . LEU A 1 531 ? 148.429 151.612 193.206 1.00 14.92 531 LEU A C 1
ATOM 3777 O O . LEU A 1 531 ? 149.084 152.470 193.796 1.00 14.92 531 LEU A O 1
ATOM 3782 N N . LEU A 1 532 ? 147.746 150.677 193.851 1.00 17.07 532 LEU A N 1
ATOM 3783 C CA . LEU A 1 532 ? 148.013 150.448 195.261 1.00 17.07 532 LEU A CA 1
ATOM 3784 C C . LEU A 1 532 ? 149.397 149.853 195.450 1.00 17.07 532 LEU A C 1
ATOM 3785 O O . LEU A 1 532 ? 149.982 149.272 194.542 1.00 17.07 532 LEU A O 1
ATOM 3790 N N . PHE A 1 533 ? 149.933 150.023 196.646 1.00 20.77 533 PHE A N 1
ATOM 3791 C CA . PHE A 1 533 ? 151.157 149.357 197.051 1.00 20.77 533 PHE A CA 1
ATOM 3792 C C . PHE A 1 533 ? 150.892 148.709 198.400 1.00 20.77 533 PHE A C 1
ATOM 3793 O O . PHE A 1 533 ? 149.946 149.073 199.097 1.00 20.77 533 PHE A O 1
ATOM 3801 N N . SER A 1 534 ? 151.700 147.723 198.759 1.00 31.76 534 SER A N 1
ATOM 3802 C CA . SER A 1 534 ? 151.349 146.865 199.880 1.00 31.76 534 SER A CA 1
ATOM 3803 C C . SER A 1 534 ? 152.112 147.237 201.147 1.00 31.76 534 SER A C 1
ATOM 3804 O O . SER A 1 534 ? 153.028 148.059 201.140 1.00 31.76 534 SER A O 1
ATOM 3807 N N . GLY A 1 535 ? 151.718 146.595 202.247 1.00 45.77 535 GLY A N 1
ATOM 3808 C CA . GLY A 1 535 ? 152.225 146.898 203.571 1.00 45.77 535 GLY A CA 1
ATOM 3809 C C . GLY A 1 535 ? 153.565 146.267 203.881 1.00 45.77 535 GLY A C 1
ATOM 3810 O O . GLY A 1 535 ? 154.520 146.445 203.120 1.00 45.77 535 GLY A O 1
ATOM 3811 N N . GLN A 1 536 ? 153.670 145.551 205.005 1.00 51.39 536 GLN A N 1
ATOM 3812 C CA . GLN A 1 536 ? 154.950 144.955 205.376 1.00 51.39 536 GLN A CA 1
ATOM 3813 C C . GLN A 1 536 ? 154.843 143.542 205.942 1.00 51.39 536 GLN A C 1
ATOM 3814 O O . GLN A 1 536 ? 155.864 142.855 206.008 1.00 51.39 536 GLN A O 1
ATOM 3820 N N . GLY A 1 537 ? 153.664 143.058 206.313 1.00 44.49 537 GLY A N 1
ATOM 3821 C CA . GLY A 1 537 ? 153.614 141.787 207.012 1.00 44.49 537 GLY A CA 1
ATOM 3822 C C . GLY A 1 537 ? 152.995 140.607 206.284 1.00 44.49 537 GLY A C 1
ATOM 3823 O O . GLY A 1 537 ? 152.255 139.833 206.900 1.00 44.49 537 GLY A O 1
ATOM 3824 N N . SER A 1 538 ? 153.277 140.437 204.985 1.00 49.98 538 SER A N 1
ATOM 3825 C CA . SER A 1 538 ? 152.618 139.368 204.244 1.00 49.98 538 SER A CA 1
ATOM 3826 C C . SER A 1 538 ? 153.511 138.637 203.241 1.00 49.98 538 SER A C 1
ATOM 3827 O O . SER A 1 538 ? 152.986 137.955 202.356 1.00 49.98 538 SER A O 1
ATOM 3830 N N . GLN A 1 539 ? 154.834 138.726 203.358 1.00 57.96 539 GLN A N 1
ATOM 3831 C CA . GLN A 1 539 ? 155.726 138.148 202.359 1.00 57.96 539 GLN A CA 1
ATOM 3832 C C . GLN A 1 539 ? 155.935 136.656 202.614 1.00 57.96 539 GLN A C 1
ATOM 3833 O O . GLN A 1 539 ? 155.299 136.048 203.476 1.00 57.96 539 GLN A O 1
ATOM 3839 N N . TYR A 1 540 ? 156.837 136.051 201.844 1.00 63.67 540 TYR A N 1
ATOM 3840 C CA . TYR A 1 540 ? 157.182 134.638 201.967 1.00 63.67 540 TYR A CA 1
ATOM 3841 C C . TYR A 1 540 ? 158.558 134.423 201.348 1.00 63.67 540 TYR A C 1
ATOM 3842 O O . TYR A 1 540 ? 159.194 135.366 200.867 1.00 63.67 540 TYR A O 1
ATOM 3851 N N . GLN A 1 541 ? 159.023 133.180 201.366 1.00 75.34 541 GLN A N 1
ATOM 3852 C CA . GLN A 1 541 ? 160.307 132.823 200.785 1.00 75.34 541 GLN A CA 1
ATOM 3853 C C . GLN A 1 541 ? 160.092 132.190 199.419 1.00 75.34 541 GLN A C 1
ATOM 3854 O O . GLN A 1 541 ? 158.981 131.776 199.077 1.00 75.34 541 GLN A O 1
ATOM 3860 N N . ARG A 1 542 ? 161.190 132.127 198.652 1.00 79.76 542 ARG A N 1
ATOM 3861 C CA . ARG A 1 542 ? 161.189 131.844 197.212 1.00 79.76 542 ARG A CA 1
ATOM 3862 C C . ARG A 1 542 ? 160.247 132.782 196.464 1.00 79.76 542 ARG A C 1
ATOM 3863 O O . ARG A 1 542 ? 159.588 132.384 195.503 1.00 79.76 542 ARG A O 1
ATOM 3871 N N . MET A 1 543 ? 160.207 134.040 196.890 1.00 73.80 543 MET A N 1
ATOM 3872 C CA . MET A 1 543 ? 159.231 135.001 196.405 1.00 73.80 543 MET A CA 1
ATOM 3873 C C . MET A 1 543 ? 159.842 135.810 195.277 1.00 73.80 543 MET A C 1
ATOM 3874 O O . MET A 1 543 ? 160.943 136.348 195.407 1.00 73.80 543 MET A O 1
ATOM 3879 N N . GLY A 1 544 ? 159.116 135.898 194.170 1.00 61.49 544 GLY A N 1
ATOM 3880 C CA . GLY A 1 544 ? 159.669 136.502 192.973 1.00 61.49 544 GLY A CA 1
ATOM 3881 C C . GLY A 1 544 ? 160.794 135.698 192.359 1.00 61.49 544 GLY A C 1
ATOM 3882 O O . GLY A 1 544 ? 161.823 136.270 191.977 1.00 61.49 544 GLY A O 1
ATOM 3883 N N . HIS A 1 545 ? 160.630 134.379 192.269 1.00 62.83 545 HIS A N 1
ATOM 3884 C CA . HIS A 1 545 ? 161.622 133.504 191.660 1.00 62.83 545 HIS A CA 1
ATOM 3885 C C . HIS A 1 545 ? 161.266 133.100 190.241 1.00 62.83 545 HIS A C 1
ATOM 3886 O O . HIS A 1 545 ? 162.165 132.954 189.410 1.00 62.83 545 HIS A O 1
ATOM 3893 N N . GLN A 1 546 ? 159.977 132.894 189.955 1.00 49.50 546 GLN A N 1
ATOM 3894 C CA . GLN A 1 546 ? 159.556 132.538 188.603 1.00 49.50 546 GLN A CA 1
ATOM 3895 C C . GLN A 1 546 ? 159.795 133.684 187.630 1.00 49.50 546 GLN A C 1
ATOM 3896 O O . GLN A 1 546 ? 160.199 133.458 186.484 1.00 49.50 546 GLN A O 1
ATOM 3902 N N . LEU A 1 547 ? 159.566 134.920 188.073 1.00 40.56 547 LEU A N 1
ATOM 3903 C CA . LEU A 1 547 ? 159.679 136.069 187.188 1.00 40.56 547 LEU A CA 1
ATOM 3904 C C . LEU A 1 547 ? 161.113 136.489 186.927 1.00 40.56 547 LEU A C 1
ATOM 3905 O O . LEU A 1 547 ? 161.353 137.242 185.982 1.00 40.56 547 LEU A O 1
ATOM 3910 N N . TYR A 1 548 ? 162.066 136.043 187.741 1.00 48.36 548 TYR A N 1
ATOM 3911 C CA . TYR A 1 548 ? 163.423 136.553 187.601 1.00 48.36 548 TYR A CA 1
ATOM 3912 C C . TYR A 1 548 ? 164.123 135.962 186.394 1.00 48.36 548 TYR A C 1
ATOM 3913 O O . TYR A 1 548 ? 164.936 136.637 185.757 1.00 48.36 548 TYR A O 1
ATOM 3922 N N . GLN A 1 549 ? 163.816 134.717 186.060 1.00 40.14 549 GLN A N 1
ATOM 3923 C CA . GLN A 1 549 ? 164.503 134.023 184.985 1.00 40.14 549 GLN A CA 1
ATOM 3924 C C . GLN A 1 549 ? 163.749 134.063 183.667 1.00 40.14 549 GLN A C 1
ATOM 3925 O O . GLN A 1 549 ? 164.378 134.026 182.606 1.00 40.14 549 GLN A O 1
ATOM 3931 N N . VAL A 1 550 ? 162.423 134.161 183.704 1.00 41.35 550 VAL A N 1
ATOM 3932 C CA . VAL A 1 550 ? 161.642 134.111 182.478 1.00 41.35 550 VAL A CA 1
ATOM 3933 C C . VAL A 1 550 ? 161.629 135.470 181.793 1.00 41.35 550 VAL A C 1
ATOM 3934 O O . VAL A 1 550 ? 161.914 135.581 180.597 1.00 41.35 550 VAL A O 1
ATOM 3938 N N . TRP A 1 551 ? 161.308 136.520 182.532 1.00 31.70 551 TRP A N 1
ATOM 3939 C CA . TRP A 1 551 ? 161.270 137.868 181.986 1.00 31.70 551 TRP A CA 1
ATOM 3940 C C . TRP A 1 551 ? 162.609 138.567 182.200 1.00 31.70 551 TRP A C 1
ATOM 3941 O O . TRP A 1 551 ? 163.258 138.353 183.222 1.00 31.70 551 TRP A O 1
ATOM 3952 N N . PRO A 1 552 ? 163.066 139.396 181.265 1.00 42.32 552 PRO A N 1
ATOM 3953 C CA . PRO A 1 552 ? 164.383 140.026 181.431 1.00 42.32 552 PRO A CA 1
ATOM 3954 C C . PRO A 1 552 ? 164.355 141.395 182.101 1.00 42.32 552 PRO A C 1
ATOM 3955 O O . PRO A 1 552 ? 165.375 141.835 182.645 1.00 42.32 552 PRO A O 1
ATOM 3959 N N . ALA A 1 553 ? 163.210 142.082 182.079 1.00 41.58 553 ALA A N 1
ATOM 3960 C CA . ALA A 1 553 ? 163.136 143.399 182.703 1.00 41.58 553 ALA A CA 1
ATOM 3961 C C . ALA A 1 553 ? 163.179 143.293 184.221 1.00 41.58 553 ALA A C 1
ATOM 3962 O O . ALA A 1 553 ? 163.756 144.153 184.892 1.00 41.58 553 ALA A O 1
ATOM 3964 N N . TYR A 1 554 ? 162.593 142.232 184.776 1.00 40.81 554 TYR A N 1
ATOM 3965 C CA . TYR A 1 554 ? 162.678 141.994 186.211 1.00 40.81 554 TYR A CA 1
ATOM 3966 C C . TYR A 1 554 ? 164.098 141.639 186.615 1.00 40.81 554 TYR A C 1
ATOM 3967 O O . TYR A 1 554 ? 164.544 141.978 187.712 1.00 40.81 554 TYR A O 1
ATOM 3976 N N . ALA A 1 555 ? 164.825 140.949 185.742 1.00 47.08 555 ALA A N 1
ATOM 3977 C CA . ALA A 1 555 ? 166.215 140.637 186.036 1.00 47.08 555 ALA A CA 1
ATOM 3978 C C . ALA A 1 555 ? 167.122 141.835 185.844 1.00 47.08 555 ALA A C 1
ATOM 3979 O O . ALA A 1 555 ? 168.236 141.843 186.373 1.00 47.08 555 ALA A O 1
ATOM 3981 N N . ASP A 1 556 ? 166.682 142.830 185.081 1.00 51.01 556 ASP A N 1
ATOM 3982 C CA . ASP A 1 556 ? 167.463 144.040 184.894 1.00 51.01 556 ASP A CA 1
ATOM 3983 C C . ASP A 1 556 ? 167.118 145.122 185.908 1.00 51.01 556 ASP A C 1
ATOM 3984 O O . ASP A 1 556 ? 167.900 146.062 186.081 1.00 51.01 556 ASP A O 1
ATOM 3989 N N . ALA A 1 557 ? 165.968 144.961 186.578 1.00 44.62 557 ALA A N 1
ATOM 3990 C CA . ALA A 1 557 ? 165.532 145.922 187.621 1.00 44.62 557 ALA A CA 1
ATOM 3991 C C . ALA A 1 557 ? 165.818 145.324 188.999 1.00 44.62 557 ALA A C 1
ATOM 3992 O O . ALA A 1 557 ? 165.877 146.101 189.969 1.00 44.62 557 ALA A O 1
ATOM 3994 N N . PHE A 1 558 ? 165.982 144.000 189.089 1.00 47.85 558 PHE A N 1
ATOM 3995 C CA . PHE A 1 558 ? 166.415 143.405 190.381 1.00 47.85 558 PHE A CA 1
ATOM 3996 C C . PHE A 1 558 ? 167.888 143.781 190.513 1.00 47.85 558 PHE A C 1
ATOM 3997 O O . PHE A 1 558 ? 168.374 143.964 191.644 1.00 47.85 558 PHE A O 1
ATOM 4005 N N . ASP A 1 559 ? 168.563 143.929 189.368 1.00 71.15 559 ASP A N 1
ATOM 4006 C CA . ASP A 1 559 ? 169.984 144.368 189.375 1.00 71.15 559 ASP A CA 1
ATOM 4007 C C . ASP A 1 559 ? 170.022 145.859 189.715 1.00 71.15 559 ASP A C 1
ATOM 4008 O O . ASP A 1 559 ? 168.944 146.483 189.625 1.00 71.15 559 ASP A O 1
ATOM 4013 N N . ARG A 1 560 ? 171.196 146.405 190.069 1.00 69.87 560 ARG A N 1
ATOM 4014 C CA . ARG A 1 560 ? 171.347 147.827 190.512 1.00 69.87 560 ARG A CA 1
ATOM 4015 C C . ARG A 1 560 ? 170.761 147.982 191.922 1.00 69.87 560 ARG A C 1
ATOM 4016 O O . ARG A 1 560 ? 171.472 148.523 192.783 1.00 69.87 560 ARG A O 1
ATOM 4024 N N . CYS A 1 561 ? 169.523 147.532 192.147 1.00 74.31 561 CYS A N 1
ATOM 4025 C CA . CYS A 1 561 ? 168.930 147.549 193.509 1.00 74.31 561 CYS A CA 1
ATOM 4026 C C . CYS A 1 561 ? 169.734 146.594 194.395 1.00 74.31 561 CYS A C 1
ATOM 4027 O O . CYS A 1 561 ? 170.237 147.041 195.443 1.00 74.31 561 CYS A O 1
ATOM 4030 N N . ALA A 1 562 ? 169.862 145.332 193.973 1.00 80.37 562 ALA A N 1
ATOM 4031 C CA . ALA A 1 562 ? 170.657 144.345 194.738 1.00 80.37 562 ALA A CA 1
ATOM 4032 C C . ALA A 1 562 ? 172.139 144.719 194.661 1.00 80.37 562 ALA A C 1
ATOM 4033 O O . ALA A 1 562 ? 172.829 144.583 195.687 1.00 80.37 562 ALA A O 1
ATOM 4035 N N . THR A 1 563 ? 172.598 145.170 193.490 1.00 86.44 563 THR A N 1
ATOM 4036 C CA . THR A 1 563 ? 174.035 145.506 193.300 1.00 86.44 563 THR A CA 1
ATOM 4037 C C . THR A 1 563 ? 174.473 146.556 194.329 1.00 86.44 563 THR A C 1
ATOM 4038 O O . THR A 1 563 ? 175.586 146.414 194.867 1.00 86.44 563 THR A O 1
ATOM 4042 N N . LEU A 1 564 ? 173.637 147.564 194.595 1.00 91.01 564 LEU A N 1
ATOM 4043 C CA . LEU A 1 564 ? 174.033 148.610 195.528 1.00 91.01 564 LEU A CA 1
ATOM 4044 C C . LEU A 1 564 ? 174.240 148.055 196.926 1.00 91.01 564 LEU A C 1
ATOM 4045 O O . LEU A 1 564 ? 175.173 148.467 197.627 1.00 91.01 564 LEU A O 1
ATOM 4050 N N . LEU A 1 565 ? 173.395 147.123 197.339 1.00 85.47 565 LEU A N 1
ATOM 4051 C CA . LEU A 1 565 ? 173.460 146.572 198.680 1.00 85.47 565 LEU A CA 1
ATOM 4052 C C . LEU A 1 565 ? 174.469 145.446 198.812 1.00 85.47 565 LEU A C 1
ATOM 4053 O O . LEU A 1 565 ? 174.671 144.951 199.924 1.00 85.47 565 LEU A O 1
ATOM 4058 N N . GLU A 1 566 ? 175.094 145.019 197.715 1.00 104.09 566 GLU A N 1
ATOM 4059 C CA . GLU A 1 566 ? 176.284 144.178 197.780 1.00 104.09 566 GLU A CA 1
ATOM 4060 C C . GLU A 1 566 ? 177.536 144.939 197.361 1.00 104.09 566 GLU A C 1
ATOM 4061 O O . GLU A 1 566 ? 178.565 144.324 197.070 1.00 104.09 566 GLU A O 1
ATOM 4067 N N . ARG A 1 567 ? 177.466 146.269 197.319 1.00 100.38 567 ARG A N 1
ATOM 4068 C CA . ARG A 1 567 ? 178.638 147.092 197.084 1.00 100.38 567 ARG A CA 1
ATOM 4069 C C . ARG A 1 567 ? 178.849 148.126 198.181 1.00 100.38 567 ARG A C 1
ATOM 4070 O O . ARG A 1 567 ? 179.977 148.605 198.350 1.00 100.38 567 ARG A O 1
ATOM 4078 N N . GLU A 1 568 ? 177.806 148.476 198.943 1.00 95.97 568 GLU A N 1
ATOM 4079 C CA . GLU A 1 568 ? 177.977 149.473 199.992 1.00 95.97 568 GLU A CA 1
ATOM 4080 C C . GLU A 1 568 ? 177.621 148.980 201.391 1.00 95.97 568 GLU A C 1
ATOM 4081 O O . GLU A 1 568 ? 177.586 149.797 202.318 1.00 95.97 568 GLU A O 1
ATOM 4087 N N . TYR A 1 569 ? 177.357 147.687 201.582 1.00 100.62 569 TYR A N 1
ATOM 4088 C CA . TYR A 1 569 ? 177.050 147.143 202.901 1.00 100.62 569 TYR A CA 1
ATOM 4089 C C . TYR A 1 569 ? 177.620 145.733 203.003 1.00 100.62 569 TYR A C 1
ATOM 4090 O O . TYR A 1 569 ? 178.233 145.217 202.063 1.00 100.62 569 TYR A O 1
ATOM 4099 N N . GLN A 1 570 ? 177.424 145.107 204.167 1.00 96.87 570 GLN A N 1
ATOM 4100 C CA . GLN A 1 570 ? 177.899 143.741 204.358 1.00 96.87 570 GLN A CA 1
ATOM 4101 C C . GLN A 1 570 ? 177.057 142.724 203.601 1.00 96.87 570 GLN A C 1
ATOM 4102 O O . GLN A 1 570 ? 177.584 141.693 203.168 1.00 96.87 570 GLN A O 1
ATOM 4108 N N . LEU A 1 571 ? 175.763 142.988 203.436 1.00 98.85 571 LEU A N 1
ATOM 4109 C CA . LEU A 1 571 ? 174.817 141.960 203.030 1.00 98.85 571 LEU A CA 1
ATOM 4110 C C . LEU A 1 571 ? 174.826 141.775 201.514 1.00 98.85 571 LEU A C 1
ATOM 4111 O O . LEU A 1 571 ? 175.608 142.390 200.784 1.00 98.85 571 LEU A O 1
ATOM 4116 N N . ASP A 1 572 ? 173.940 140.895 201.047 1.00 104.54 572 ASP A N 1
ATOM 4117 C CA . ASP A 1 572 ? 173.767 140.614 199.628 1.00 104.54 572 ASP A CA 1
ATOM 4118 C C . ASP A 1 572 ? 172.362 140.065 199.429 1.00 104.54 572 ASP A C 1
ATOM 4119 O O . ASP A 1 572 ? 171.993 139.070 200.058 1.00 104.54 572 ASP A O 1
ATOM 4124 N N . ILE A 1 573 ? 171.592 140.719 198.560 1.00 89.72 573 ILE A N 1
ATOM 4125 C CA . ILE A 1 573 ? 170.155 140.474 198.456 1.00 89.72 573 ILE A CA 1
ATOM 4126 C C . ILE A 1 573 ? 169.854 139.120 197.827 1.00 89.72 573 ILE A C 1
ATOM 4127 O O . ILE A 1 573 ? 168.999 138.373 198.319 1.00 89.72 573 ILE A O 1
ATOM 4132 N N . ARG A 1 574 ? 170.551 138.772 196.744 1.00 87.96 574 ARG A N 1
ATOM 4133 C CA . ARG A 1 574 ? 170.105 137.661 195.908 1.00 87.96 574 ARG A CA 1
ATOM 4134 C C . ARG A 1 574 ? 170.361 136.288 196.515 1.00 87.96 574 ARG A C 1
ATOM 4135 O O . ARG A 1 574 ? 169.852 135.297 195.983 1.00 87.96 574 ARG A O 1
ATOM 4143 N N . HIS A 1 575 ? 171.109 136.195 197.612 1.00 101.35 575 HIS A N 1
ATOM 4144 C CA . HIS A 1 575 ? 171.335 134.889 198.214 1.00 101.35 575 HIS A CA 1
ATOM 4145 C C . HIS A 1 575 ? 170.125 134.388 198.994 1.00 101.35 575 HIS A C 1
ATOM 4146 O O . HIS A 1 575 ? 169.888 133.179 199.034 1.00 101.35 575 HIS A O 1
ATOM 4153 N N . GLU A 1 576 ? 169.343 135.279 199.605 1.00 94.21 576 GLU A N 1
ATOM 4154 C CA . GLU A 1 576 ? 168.281 134.837 200.502 1.00 94.21 576 GLU A CA 1
ATOM 4155 C C . GLU A 1 576 ? 166.985 134.487 199.786 1.00 94.21 576 GLU A C 1
ATOM 4156 O O . GLU A 1 576 ? 166.013 134.133 200.459 1.00 94.21 576 GLU A O 1
ATOM 4162 N N . LEU A 1 577 ? 166.927 134.595 198.459 1.00 96.75 577 LEU A N 1
ATOM 4163 C CA . LEU A 1 577 ? 165.727 134.216 197.716 1.00 96.75 577 LEU A CA 1
ATOM 4164 C C . LEU A 1 577 ? 165.979 133.051 196.768 1.00 96.75 577 LEU A C 1
ATOM 4165 O O . LEU A 1 577 ? 165.302 132.023 196.869 1.00 96.75 577 LEU A O 1
ATOM 4170 N N . PHE A 1 578 ? 166.938 133.175 195.853 1.00 91.90 578 PHE A N 1
ATOM 4171 C CA . PHE A 1 578 ? 167.141 132.184 194.807 1.00 91.90 578 PHE A CA 1
ATOM 4172 C C . PHE A 1 578 ? 168.227 131.167 195.125 1.00 91.90 578 PHE A C 1
ATOM 4173 O O . PHE A 1 578 ? 168.383 130.202 194.370 1.00 91.90 578 PHE A O 1
ATOM 4181 N N . ARG A 1 579 ? 168.995 131.357 196.192 1.00 100.01 579 ARG A N 1
ATOM 4182 C CA . ARG A 1 579 ? 170.071 130.433 196.501 1.00 100.01 579 ARG A CA 1
ATOM 4183 C C . ARG A 1 579 ? 170.104 130.001 197.960 1.00 100.01 579 ARG A C 1
ATOM 4184 O O . ARG A 1 579 ? 170.980 129.215 198.333 1.00 100.01 579 ARG A O 1
ATOM 4192 N N . ALA A 1 580 ? 169.187 130.486 198.792 1.00 95.69 580 ALA A N 1
ATOM 4193 C CA . ALA A 1 580 ? 169.095 130.016 200.164 1.00 95.69 580 ALA A CA 1
ATOM 4194 C C . ALA A 1 580 ? 168.362 128.684 200.209 1.00 95.69 580 ALA A C 1
ATOM 4195 O O . ALA A 1 580 ? 167.383 128.475 199.486 1.00 95.69 580 ALA A O 1
ATOM 4197 N N . GLU A 1 581 ? 168.851 127.781 201.057 1.00 94.41 581 GLU A N 1
ATOM 4198 C CA . GLU A 1 581 ? 168.202 126.489 201.235 1.00 94.41 581 GLU A CA 1
ATOM 4199 C C . GLU A 1 581 ? 166.845 126.661 201.909 1.00 94.41 581 GLU A C 1
ATOM 4200 O O . GLU A 1 581 ? 166.684 127.465 202.830 1.00 94.41 581 GLU A O 1
ATOM 4206 N N . VAL A 1 582 ? 165.860 125.918 201.422 1.00 87.95 582 VAL A N 1
ATOM 4207 C CA . VAL A 1 582 ? 164.495 126.058 201.911 1.00 87.95 582 VAL A CA 1
ATOM 4208 C C . VAL A 1 582 ? 164.381 125.328 203.241 1.00 87.95 582 VAL A C 1
ATOM 4209 O O . VAL A 1 582 ? 164.619 124.118 203.319 1.00 87.95 582 VAL A O 1
ATOM 4213 N N . SER A 1 583 ? 164.015 126.063 204.286 1.00 80.20 583 SER A N 1
ATOM 4214 C CA . SER A 1 583 ? 163.837 125.493 205.614 1.00 80.20 583 SER A CA 1
ATOM 4215 C C . SER A 1 583 ? 162.883 126.386 206.390 1.00 80.20 583 SER A C 1
ATOM 4216 O O . SER A 1 583 ? 162.434 127.424 205.900 1.00 80.20 583 SER A O 1
ATOM 4219 N N . LEU A 1 584 ? 162.567 125.960 207.608 1.00 78.52 584 LEU A N 1
ATOM 4220 C CA . LEU A 1 584 ? 161.723 126.750 208.493 1.00 78.52 584 LEU A CA 1
ATOM 4221 C C . LEU A 1 584 ? 162.535 127.693 209.378 1.00 78.52 584 LEU A C 1
ATOM 4222 O O . LEU A 1 584 ? 161.972 128.641 209.939 1.00 78.52 584 LEU A O 1
ATOM 4227 N N . ALA A 1 585 ? 163.846 127.482 209.488 1.00 75.82 585 ALA A N 1
ATOM 4228 C CA . ALA A 1 585 ? 164.675 128.415 210.240 1.00 75.82 585 ALA A CA 1
ATOM 4229 C C . ALA A 1 585 ? 164.810 129.744 209.506 1.00 75.82 585 ALA A C 1
ATOM 4230 O O . ALA A 1 585 ? 164.627 130.813 210.100 1.00 75.82 585 ALA A O 1
ATOM 4232 N N . GLN A 1 586 ? 165.104 129.699 208.209 1.00 85.61 586 GLN A N 1
ATOM 4233 C CA . GLN A 1 586 ? 165.221 130.907 207.402 1.00 85.61 586 GLN A CA 1
ATOM 4234 C C . GLN A 1 586 ? 163.879 131.353 206.834 1.00 85.61 586 GLN A C 1
ATOM 4235 O O . GLN A 1 586 ? 163.822 132.345 206.101 1.00 85.61 586 GLN A O 1
ATOM 4241 N N . GLY A 1 587 ? 162.795 130.646 207.158 1.00 83.95 587 GLY A N 1
ATOM 4242 C CA . GLY A 1 587 ? 161.472 131.153 206.851 1.00 83.95 587 GLY A CA 1
ATOM 4243 C C . GLY A 1 587 ? 161.075 132.351 207.684 1.00 83.95 587 GLY A C 1
ATOM 4244 O O . GLY A 1 587 ? 160.187 133.108 207.281 1.00 83.95 587 GLY A O 1
ATOM 4245 N N . GLU A 1 588 ? 161.716 132.543 208.837 1.00 81.97 588 GLU A N 1
ATOM 4246 C CA . GLU A 1 588 ? 161.449 133.678 209.708 1.00 81.97 588 GLU A CA 1
ATOM 4247 C C . GLU A 1 588 ? 162.695 134.513 209.974 1.00 81.97 588 GLU A C 1
ATOM 4248 O O . GLU A 1 588 ? 162.679 135.354 210.880 1.00 81.97 588 GLU A O 1
ATOM 4254 N N . ARG A 1 589 ? 163.781 134.284 209.232 1.00 88.88 589 ARG A N 1
ATOM 4255 C CA . ARG A 1 589 ? 164.923 135.191 209.290 1.00 88.88 589 ARG A CA 1
ATOM 4256 C C . ARG A 1 589 ? 164.558 136.563 208.739 1.00 88.88 589 ARG A C 1
ATOM 4257 O O . ARG A 1 589 ? 164.933 137.591 209.316 1.00 88.88 589 ARG A O 1
ATOM 4265 N N . LEU A 1 590 ? 163.797 136.602 207.647 1.00 87.89 590 LEU A N 1
ATOM 4266 C CA . LEU A 1 590 ? 163.378 137.860 207.043 1.00 87.89 590 LEU A CA 1
ATOM 4267 C C . LEU A 1 590 ? 162.137 138.446 207.707 1.00 87.89 590 LEU A C 1
ATOM 4268 O O . LEU A 1 590 ? 161.623 139.469 207.243 1.00 87.89 590 LEU A O 1
ATOM 4273 N N . ALA A 1 591 ? 161.642 137.815 208.775 1.00 84.06 591 ALA A N 1
ATOM 4274 C CA . ALA A 1 591 ? 160.652 138.452 209.631 1.00 84.06 591 ALA A CA 1
ATOM 4275 C C . ALA A 1 591 ? 161.268 139.540 210.502 1.00 84.06 591 ALA A C 1
ATOM 4276 O O . ALA A 1 591 ? 160.533 140.368 211.050 1.00 84.06 591 ALA A O 1
ATOM 4278 N N . GLN A 1 592 ? 162.589 139.554 210.653 1.00 92.90 592 GLN A N 1
ATOM 4279 C CA . GLN A 1 592 ? 163.247 140.665 211.321 1.00 92.90 592 GLN A CA 1
ATOM 4280 C C . GLN A 1 592 ? 163.236 141.895 210.421 1.00 92.90 592 GLN A C 1
ATOM 4281 O O . GLN A 1 592 ? 163.371 141.792 209.200 1.00 92.90 592 GLN A O 1
ATOM 4287 N N . THR A 1 593 ? 163.086 143.069 211.041 1.00 92.43 593 THR A N 1
ATOM 4288 C CA . THR A 1 593 ? 162.902 144.325 210.319 1.00 92.43 593 THR A CA 1
ATOM 4289 C C . THR A 1 593 ? 164.173 144.759 209.583 1.00 92.43 593 THR A C 1
ATOM 4290 O O . THR A 1 593 ? 164.081 145.462 208.569 1.00 92.43 593 THR A O 1
ATOM 4294 N N . CYS A 1 594 ? 165.342 144.275 210.021 1.00 93.46 594 CYS A N 1
ATOM 4295 C CA . CYS A 1 594 ? 166.631 144.781 209.549 1.00 93.46 594 CYS A CA 1
ATOM 4296 C C . CYS A 1 594 ? 166.878 144.498 208.068 1.00 93.46 594 CYS A C 1
ATOM 4297 O O . CYS A 1 594 ? 167.338 145.382 207.338 1.00 93.46 594 CYS A O 1
ATOM 4300 N N . LEU A 1 595 ? 166.584 143.283 207.601 1.00 90.24 595 LEU A N 1
ATOM 4301 C CA . LEU A 1 595 ? 166.754 142.918 206.195 1.00 90.24 595 LEU A CA 1
ATOM 4302 C C . LEU A 1 595 ? 165.435 142.609 205.500 1.00 90.24 595 LEU A C 1
ATOM 4303 O O . LEU A 1 595 ? 165.392 141.775 204.596 1.00 90.24 595 LEU A O 1
ATOM 4308 N N . THR A 1 596 ? 164.354 143.260 205.909 1.00 70.28 596 THR A N 1
ATOM 4309 C CA . THR A 1 596 ? 163.073 143.126 205.233 1.00 70.28 596 THR A CA 1
ATOM 4310 C C . THR A 1 596 ? 162.705 144.360 204.432 1.00 70.28 596 THR A C 1
ATOM 4311 O O . THR A 1 596 ? 162.163 144.236 203.330 1.00 70.28 596 THR A O 1
ATOM 4315 N N . GLN A 1 597 ? 163.010 145.545 204.959 1.00 69.88 597 GLN A N 1
ATOM 4316 C CA . GLN A 1 597 ? 162.662 146.789 204.274 1.00 69.88 597 GLN A CA 1
ATOM 4317 C C . GLN A 1 597 ? 163.360 146.984 202.927 1.00 69.88 597 GLN A C 1
ATOM 4318 O O . GLN A 1 597 ? 162.647 147.241 201.941 1.00 69.88 597 GLN A O 1
ATOM 4324 N N . PRO A 1 598 ? 164.694 146.862 202.779 1.00 58.88 598 PRO A N 1
ATOM 4325 C CA . PRO A 1 598 ? 165.246 147.053 201.432 1.00 58.88 598 PRO A CA 1
ATOM 4326 C C . PRO A 1 598 ? 164.947 145.894 200.504 1.00 58.88 598 PRO A C 1
ATOM 4327 O O . PRO A 1 598 ? 164.844 146.103 199.289 1.00 58.88 598 PRO A O 1
ATOM 4331 N N . LEU A 1 599 ? 164.749 144.694 201.056 1.00 53.18 599 LEU A N 1
ATOM 4332 C CA . LEU A 1 599 ? 164.374 143.531 200.262 1.00 53.18 599 LEU A CA 1
ATOM 4333 C C . LEU A 1 599 ? 163.018 143.743 199.608 1.00 53.18 599 LEU A C 1
ATOM 4334 O O . LEU A 1 599 ? 162.866 143.602 198.386 1.00 53.18 599 LEU A O 1
ATOM 4339 N N . LEU A 1 600 ? 162.035 144.147 200.405 1.00 40.21 600 LEU A N 1
ATOM 4340 C CA . LEU A 1 600 ? 160.696 144.306 199.872 1.00 40.21 600 LEU A CA 1
ATOM 4341 C C . LEU A 1 600 ? 160.577 145.581 199.047 1.00 40.21 600 LEU A C 1
ATOM 4342 O O . LEU A 1 600 ? 159.777 145.621 198.105 1.00 40.21 600 LEU A O 1
ATOM 4347 N N . PHE A 1 601 ? 161.378 146.613 199.346 1.00 43.45 601 PHE A N 1
ATOM 4348 C CA . PHE A 1 601 ? 161.411 147.780 198.467 1.00 43.45 601 PHE A CA 1
ATOM 4349 C C . PHE A 1 601 ? 161.986 147.425 197.107 1.00 43.45 601 PHE A C 1
ATOM 4350 O O . PHE A 1 601 ? 161.482 147.884 196.074 1.00 43.45 601 PHE A O 1
ATOM 4358 N N . SER A 1 602 ? 163.036 146.601 197.088 1.00 46.41 602 SER A N 1
ATOM 4359 C CA . SER A 1 602 ? 163.633 146.173 195.830 1.00 46.41 602 SER A CA 1
ATOM 4360 C C . SER A 1 602 ? 162.665 145.334 195.006 1.00 46.41 602 SER A C 1
ATOM 4361 O O . SER A 1 602 ? 162.553 145.526 193.789 1.00 46.41 602 SER A O 1
ATOM 4364 N N . VAL A 1 603 ? 161.938 144.421 195.661 1.00 36.60 603 VAL A N 1
ATOM 4365 C CA . VAL A 1 603 ? 160.951 143.597 194.963 1.00 36.60 603 VAL A CA 1
ATOM 4366 C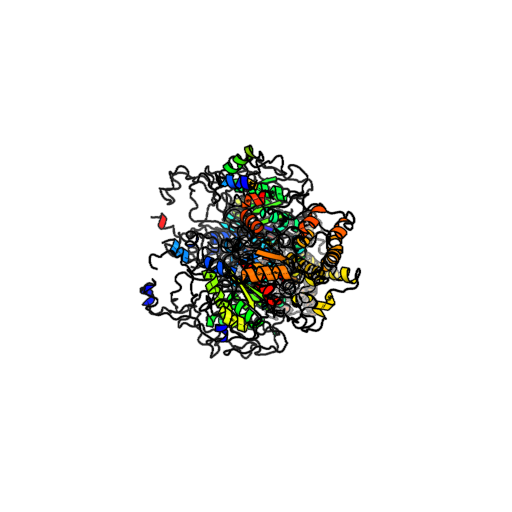 C . VAL A 1 603 ? 159.830 144.454 194.395 1.00 36.60 603 VAL A C 1
ATOM 4367 O O . VAL A 1 603 ? 159.441 144.285 193.234 1.00 36.60 603 VAL A O 1
ATOM 4371 N N . GLU A 1 604 ? 159.320 145.405 195.181 1.00 34.58 604 GLU A N 1
ATOM 4372 C CA . GLU A 1 604 ? 158.211 146.229 194.713 1.00 34.58 604 GLU A CA 1
ATOM 4373 C C . GLU A 1 604 ? 158.632 147.146 193.574 1.00 34.58 604 GLU A C 1
ATOM 4374 O O . GLU A 1 604 ? 157.879 147.325 192.608 1.00 34.58 604 GLU A O 1
ATOM 4380 N N . TYR A 1 605 ? 159.847 147.689 193.639 1.00 33.11 605 TYR A N 1
ATOM 4381 C CA . TYR A 1 605 ? 160.334 148.528 192.551 1.00 33.11 605 TYR A CA 1
ATOM 4382 C C . TYR A 1 605 ? 160.605 147.715 191.293 1.00 33.11 605 TYR A C 1
ATOM 4383 O O . TYR A 1 605 ? 160.325 148.182 190.187 1.00 33.11 605 TYR A O 1
ATOM 4392 N N . ALA A 1 606 ? 161.116 146.487 191.433 1.00 35.03 606 ALA A N 1
ATOM 4393 C CA . ALA A 1 606 ? 161.378 145.665 190.255 1.00 35.03 606 ALA A CA 1
ATOM 4394 C C . ALA A 1 606 ? 160.087 145.223 189.580 1.00 35.03 606 ALA A C 1
ATOM 4395 O O . ALA A 1 606 ? 159.987 145.242 188.348 1.00 35.03 606 ALA A O 1
ATOM 4397 N N . LEU A 1 607 ? 159.085 144.845 190.371 1.00 32.76 607 LEU A N 1
ATOM 4398 C CA . LEU A 1 607 ? 157.792 144.459 189.820 1.00 32.76 607 LEU A CA 1
ATOM 4399 C C . LEU A 1 607 ? 157.091 145.636 189.157 1.00 32.76 607 LEU A C 1
ATOM 4400 O O . LEU A 1 607 ? 156.512 145.489 188.073 1.00 32.76 607 LEU A O 1
ATOM 4405 N N . ALA A 1 608 ? 157.148 146.818 189.772 1.00 21.21 608 ALA A N 1
ATOM 4406 C CA . ALA A 1 608 ? 156.553 147.981 189.132 1.00 21.21 608 ALA A CA 1
ATOM 4407 C C . ALA A 1 608 ? 157.375 148.483 187.959 1.00 21.21 608 ALA A C 1
ATOM 4408 O O . ALA A 1 608 ? 156.858 149.249 187.149 1.00 21.21 608 ALA A O 1
ATOM 4410 N N . GLN A 1 609 ? 158.644 148.102 187.861 1.00 24.91 609 GLN A N 1
ATOM 4411 C CA . GLN A 1 609 ? 159.387 148.385 186.644 1.00 24.91 609 GLN A CA 1
ATOM 4412 C C . GLN A 1 609 ? 158.969 147.455 185.515 1.00 24.91 609 GLN A C 1
ATOM 4413 O O . GLN A 1 609 ? 158.883 147.881 184.359 1.00 24.91 609 GLN A O 1
ATOM 4419 N N . LEU A 1 610 ? 158.733 146.179 185.834 1.00 22.16 610 LEU A N 1
ATOM 4420 C CA . LEU A 1 610 ? 158.279 145.223 184.823 1.00 22.16 610 LEU A CA 1
ATOM 4421 C C . LEU A 1 610 ? 156.905 145.577 184.300 1.00 22.16 610 LEU A C 1
ATOM 4422 O O . LEU A 1 610 ? 156.655 145.474 183.099 1.00 22.16 610 LEU A O 1
ATOM 4427 N N . TRP A 1 611 ? 156.004 146.002 185.181 1.00 17.56 611 TRP A N 1
ATOM 4428 C CA . TRP A 1 611 ? 154.657 146.333 184.740 1.00 17.56 611 TRP A CA 1
ATOM 4429 C C . TRP A 1 611 ? 154.614 147.555 183.829 1.00 17.56 611 TRP A C 1
ATOM 4430 O O . TRP A 1 611 ? 153.618 147.744 183.133 1.00 17.56 611 TRP A O 1
ATOM 4441 N N . LEU A 1 612 ? 155.660 148.388 183.813 1.00 20.17 612 LEU A N 1
ATOM 4442 C CA . LEU A 1 612 ? 155.736 149.508 182.880 1.00 20.17 612 LEU A CA 1
ATOM 4443 C C . LEU A 1 612 ? 156.237 149.114 181.502 1.00 20.17 612 LEU A C 1
ATOM 4444 O O . LEU A 1 612 ? 156.116 149.916 180.572 1.00 20.17 612 LEU A O 1
ATOM 4449 N N . SER A 1 613 ? 156.802 147.925 181.342 1.00 21.93 613 SER A N 1
ATOM 4450 C CA . SER A 1 613 ? 157.271 147.501 180.034 1.00 21.93 613 SER A CA 1
ATOM 4451 C C . SER A 1 613 ? 156.215 146.759 179.236 1.00 21.93 613 SER A C 1
ATOM 4452 O O . SER A 1 613 ? 156.470 146.405 178.084 1.00 21.93 613 SER A O 1
ATOM 4455 N N . TRP A 1 614 ? 155.047 146.502 179.815 1.00 20.40 614 TRP A N 1
ATOM 4456 C CA . TRP A 1 614 ? 153.922 145.955 179.075 1.00 20.40 614 TRP A CA 1
ATOM 4457 C C . TRP A 1 614 ? 152.927 147.035 178.704 1.00 20.40 614 TRP A C 1
ATOM 4458 O O . TRP A 1 614 ? 151.788 146.724 178.351 1.00 20.40 614 TRP A O 1
ATOM 4469 N N . GLY A 1 615 ? 153.324 148.295 178.798 1.00 23.56 615 GLY A N 1
ATOM 4470 C CA . GLY A 1 615 ? 152.449 149.374 178.405 1.00 23.56 615 GLY A CA 1
ATOM 4471 C C . GLY A 1 615 ? 151.381 149.709 179.422 1.00 23.56 615 GLY A C 1
ATOM 4472 O O . GLY A 1 615 ? 150.189 149.538 179.160 1.00 23.56 615 GLY A O 1
ATOM 4473 N N . ILE A 1 616 ? 151.792 150.189 180.588 1.00 28.85 616 ILE A N 1
ATOM 4474 C CA . ILE A 1 616 ? 150.872 150.603 181.638 1.00 28.85 616 ILE A CA 1
ATOM 4475 C C . ILE A 1 616 ? 151.076 152.086 181.907 1.00 28.85 616 ILE A C 1
ATOM 4476 O O . ILE A 1 616 ? 152.207 152.537 182.124 1.00 28.85 616 ILE A O 1
ATOM 4481 N N . THR A 1 617 ? 149.979 152.843 181.865 1.00 32.12 617 THR A N 1
ATOM 4482 C CA . THR A 1 617 ? 149.991 154.259 182.184 1.00 32.12 617 THR A CA 1
ATOM 4483 C C . THR A 1 617 ? 149.402 154.452 183.571 1.00 32.12 617 THR A C 1
ATOM 4484 O O . THR A 1 617 ? 148.186 154.288 183.742 1.00 32.12 617 THR A O 1
ATOM 4488 N N . PRO A 1 618 ? 150.203 154.773 184.586 1.00 32.99 618 PRO A N 1
ATOM 4489 C CA . PRO A 1 618 ? 149.654 154.963 185.930 1.00 32.99 618 PRO A CA 1
ATOM 4490 C C . PRO A 1 618 ? 149.194 156.391 186.154 1.00 32.99 618 PRO A C 1
ATOM 4491 O O . PRO A 1 618 ? 149.822 157.351 185.708 1.00 32.99 618 PRO A O 1
ATOM 4495 N N . THR A 1 619 ? 148.061 156.531 186.841 1.00 32.85 619 THR A N 1
ATOM 4496 C CA . THR A 1 619 ? 147.532 157.849 187.172 1.00 32.85 619 THR A CA 1
ATOM 4497 C C . THR A 1 619 ? 147.789 158.224 188.629 1.00 32.85 619 THR A C 1
ATOM 4498 O O . THR A 1 619 ? 148.468 159.216 188.895 1.00 32.85 619 THR A O 1
ATOM 4502 N N . VAL A 1 620 ? 147.281 157.447 189.579 1.00 27.73 620 VAL A N 1
ATOM 4503 C CA . VAL A 1 620 ? 147.497 157.730 190.990 1.00 27.73 620 VAL A CA 1
ATOM 4504 C C . VAL A 1 620 ? 148.364 156.631 191.576 1.00 27.73 620 VAL A C 1
ATOM 4505 O O . VAL A 1 620 ? 148.366 155.494 191.108 1.00 27.73 620 VAL A O 1
ATOM 4509 N N . MET A 1 621 ? 149.188 156.995 192.553 1.00 23.72 621 MET A N 1
ATOM 4510 C CA . MET A 1 621 ? 150.116 156.030 193.150 1.00 23.72 621 MET A CA 1
ATOM 4511 C C . MET A 1 621 ? 150.059 156.157 194.669 1.00 23.72 621 MET A C 1
ATOM 4512 O O . MET A 1 621 ? 150.976 156.708 195.278 1.00 23.72 621 MET A O 1
ATOM 4517 N N . ILE A 1 622 ? 149.041 155.568 195.287 1.00 21.75 622 ILE A N 1
ATOM 4518 C CA . ILE A 1 622 ? 148.880 155.710 196.727 1.00 21.75 622 ILE A CA 1
ATOM 4519 C C . ILE A 1 622 ? 149.807 154.709 197.395 1.00 21.75 622 ILE A C 1
ATOM 4520 O O . ILE A 1 622 ? 150.389 153.856 196.725 1.00 21.75 622 ILE A O 1
ATOM 4525 N N . GLY A 1 623 ? 149.978 154.805 198.711 1.00 40.97 623 GLY A N 1
ATOM 4526 C CA . GLY A 1 623 ? 150.815 153.876 199.440 1.00 40.97 623 GLY A CA 1
ATOM 4527 C C . GLY A 1 623 ? 150.117 153.359 200.685 1.00 40.97 623 GLY A C 1
ATOM 4528 O O . GLY A 1 623 ? 148.976 153.718 200.973 1.00 40.97 623 GLY A O 1
ATOM 4529 N N . HIS A 1 624 ? 150.817 152.475 201.394 1.00 56.65 624 HIS A N 1
ATOM 4530 C CA . HIS A 1 624 ? 150.370 152.051 202.722 1.0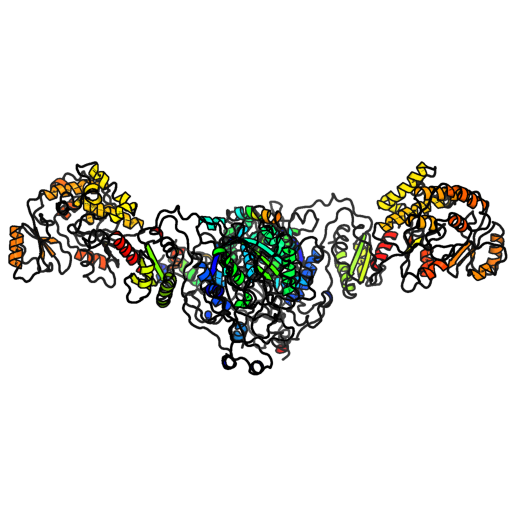0 56.65 624 HIS A CA 1
ATOM 4531 C C . HIS A 1 624 ? 151.619 151.710 203.534 1.00 56.65 624 HIS A C 1
ATOM 4532 O O . HIS A 1 624 ? 152.088 150.571 203.514 1.00 56.65 624 HIS A O 1
ATOM 4539 N N . SER A 1 625 ? 152.158 152.732 204.208 1.00 67.72 625 SER A N 1
ATOM 4540 C CA . SER A 1 625 ? 153.232 152.724 205.206 1.00 67.72 625 SER A CA 1
ATOM 4541 C C . SER A 1 625 ? 154.625 152.439 204.648 1.00 67.72 625 SER A C 1
ATOM 4542 O O . SER A 1 625 ? 155.623 152.628 205.348 1.00 67.72 625 SER A O 1
ATOM 4545 N N . LEU A 1 626 ? 154.713 151.988 203.404 1.00 66.70 626 LEU A N 1
ATOM 4546 C CA . LEU A 1 626 ? 155.969 151.966 202.665 1.00 66.70 626 LEU A CA 1
ATOM 4547 C C . LEU A 1 626 ? 155.801 152.365 201.214 1.00 66.70 626 LEU A C 1
ATOM 4548 O O . LEU A 1 626 ? 156.782 152.776 200.587 1.00 66.70 626 LEU A O 1
ATOM 4553 N N . GLY A 1 627 ? 154.590 152.278 200.662 1.00 64.01 627 GLY A N 1
ATOM 4554 C CA . GLY A 1 627 ? 154.359 152.524 199.253 1.00 64.01 627 GLY A CA 1
ATOM 4555 C C . GLY A 1 627 ? 154.536 153.962 198.835 1.00 64.01 627 GLY A C 1
ATOM 4556 O O . GLY A 1 627 ? 154.736 154.230 197.645 1.00 64.01 627 GLY A O 1
ATOM 4557 N N . GLU A 1 628 ? 154.467 154.894 199.783 1.00 77.32 628 GLU A N 1
ATOM 4558 C CA . GLU A 1 628 ? 154.882 156.254 199.482 1.00 77.32 628 GLU A CA 1
ATOM 4559 C C . GLU A 1 628 ? 156.368 156.314 199.164 1.00 77.32 628 GLU A C 1
ATOM 4560 O O . GLU A 1 628 ? 156.776 157.056 198.266 1.00 77.32 628 GLU A O 1
ATOM 4566 N N . TRP A 1 629 ? 157.177 155.491 199.829 1.00 76.03 629 TRP A N 1
ATOM 4567 C CA . TRP A 1 629 ? 158.617 155.589 199.667 1.00 76.03 629 TRP A CA 1
ATOM 4568 C C . TRP A 1 629 ? 159.100 155.022 198.338 1.00 76.03 629 TRP A C 1
ATOM 4569 O O . TRP A 1 629 ? 160.242 155.283 197.950 1.00 76.03 629 TRP A O 1
ATOM 4580 N N . VAL A 1 630 ? 158.264 154.248 197.644 1.00 58.23 630 VAL A N 1
ATOM 4581 C CA . VAL A 1 630 ? 158.583 153.740 196.320 1.00 58.23 630 VAL A CA 1
ATOM 4582 C C . VAL A 1 630 ? 157.804 154.457 195.214 1.00 58.23 630 VAL A C 1
ATOM 4583 O O . VAL A 1 630 ? 158.354 154.680 194.124 1.00 58.23 630 VAL A O 1
ATOM 4587 N N . ALA A 1 631 ? 156.570 154.899 195.487 1.00 48.82 631 ALA A N 1
ATOM 4588 C CA . ALA A 1 631 ? 155.864 155.757 194.546 1.00 48.82 631 ALA A CA 1
ATOM 4589 C C . ALA A 1 631 ? 156.558 157.101 194.405 1.00 48.82 631 ALA A C 1
ATOM 4590 O O . ALA A 1 631 ? 156.488 157.729 193.342 1.00 48.82 631 ALA A O 1
ATOM 4592 N N . ALA A 1 632 ? 157.253 157.535 195.456 1.00 61.81 632 ALA A N 1
ATOM 4593 C CA . ALA A 1 632 ? 158.094 158.716 195.384 1.00 61.81 632 ALA A CA 1
ATOM 4594 C C . ALA A 1 632 ? 159.266 158.509 194.434 1.00 61.81 632 ALA A C 1
ATOM 4595 O O . ALA A 1 632 ? 159.656 159.435 193.714 1.00 61.81 632 ALA A O 1
ATOM 4597 N N . THR A 1 633 ? 159.851 157.310 194.433 1.00 49.44 633 THR A N 1
ATOM 4598 C CA . THR A 1 633 ? 160.953 157.025 193.521 1.00 49.44 633 THR A CA 1
ATOM 4599 C C . THR A 1 633 ? 160.477 156.989 192.078 1.00 49.44 633 THR A C 1
ATOM 4600 O O . THR A 1 633 ? 161.123 157.554 191.189 1.00 49.44 633 THR A O 1
ATOM 4604 N N . LEU A 1 634 ? 159.343 156.321 191.840 1.00 43.79 634 LEU A N 1
ATOM 4605 C CA . LEU A 1 634 ? 158.851 156.147 190.445 1.00 43.79 634 LEU A CA 1
ATOM 4606 C C . LEU A 1 634 ? 158.221 157.443 189.923 1.00 43.79 634 LEU A C 1
ATOM 4607 O O . LEU A 1 634 ? 158.047 157.549 188.694 1.00 43.79 634 LEU A O 1
ATOM 4612 N N . ALA A 1 635 ? 157.891 158.389 190.808 1.00 52.12 635 ALA A N 1
ATOM 4613 C CA . ALA A 1 635 ? 157.368 159.693 190.335 1.00 52.12 635 ALA A CA 1
ATOM 4614 C C . ALA A 1 635 ? 158.527 160.513 189.765 1.00 52.12 635 ALA A C 1
ATOM 4615 O O . ALA A 1 635 ? 158.408 160.990 188.622 1.00 52.12 635 ALA A O 1
ATOM 4617 N N . GLY A 1 636 ? 159.609 160.656 190.536 1.00 60.04 636 GLY A N 1
ATOM 4618 C CA . GLY A 1 636 ? 160.780 161.427 190.075 1.00 60.04 636 GLY A CA 1
ATOM 4619 C C . GLY A 1 636 ? 161.332 162.304 191.182 1.00 60.04 636 GLY A C 1
ATOM 4620 O O . GLY A 1 636 ? 162.419 162.880 190.988 1.00 60.04 636 GLY A O 1
ATOM 4621 N N . VAL A 1 637 ? 160.620 162.386 192.310 1.00 70.28 637 VAL A N 1
ATOM 4622 C CA . VAL A 1 637 ? 161.070 163.224 193.463 1.00 70.28 637 VAL A CA 1
ATOM 4623 C C . VAL A 1 637 ? 162.345 162.608 194.055 1.00 70.28 637 VAL A C 1
ATOM 4624 O O . VAL A 1 637 ? 163.217 163.380 194.511 1.00 70.28 637 VAL A O 1
ATOM 4628 N N . PHE A 1 638 ? 162.477 161.279 193.991 1.00 69.58 638 PHE A N 1
ATOM 4629 C CA . PHE A 1 638 ? 163.650 160.595 194.594 1.00 69.58 638 PHE A CA 1
ATOM 4630 C C . PHE A 1 638 ? 164.479 159.905 193.509 1.00 69.58 638 PHE A C 1
ATOM 4631 O O . PHE A 1 638 ? 163.879 159.256 192.630 1.00 69.58 638 PHE A O 1
ATOM 4639 N N . SER A 1 639 ? 165.810 160.034 193.571 1.00 75.16 639 SER A N 1
ATOM 4640 C CA . SER A 1 639 ? 166.687 159.301 192.617 1.00 75.16 639 SER A CA 1
ATOM 4641 C C . SER A 1 639 ? 166.836 157.867 193.126 1.00 75.16 639 SER A C 1
ATOM 4642 O O . SER A 1 639 ? 166.546 157.650 194.317 1.00 75.16 639 SER A O 1
ATOM 4645 N N . LEU A 1 640 ? 167.286 156.930 192.284 1.00 71.67 640 LEU A N 1
ATOM 4646 C CA . LEU A 1 640 ? 167.318 155.543 192.730 1.00 71.67 640 LEU A CA 1
ATOM 4647 C C . LEU A 1 640 ? 168.236 155.382 193.934 1.00 71.67 640 LEU A C 1
ATOM 4648 O O . LEU A 1 640 ? 167.841 154.818 194.962 1.00 71.67 640 LEU A O 1
ATOM 4653 N N . GLU A 1 641 ? 169.457 155.913 193.831 1.00 82.67 641 GLU A N 1
ATOM 4654 C CA . GLU A 1 641 ? 170.461 155.708 194.865 1.00 82.67 641 GLU A CA 1
ATOM 4655 C C . GLU A 1 641 ? 170.146 156.519 196.112 1.00 82.67 641 GLU A C 1
ATOM 4656 O O . GLU A 1 641 ? 170.407 156.055 197.226 1.00 82.67 641 GLU A O 1
ATOM 4662 N N . ASP A 1 642 ? 169.561 157.710 195.940 1.00 84.72 642 ASP A N 1
ATOM 4663 C CA . ASP A 1 642 ? 169.115 158.509 197.078 1.00 84.72 642 ASP A CA 1
ATOM 4664 C C . ASP A 1 642 ? 168.026 157.793 197.866 1.00 84.72 642 ASP A C 1
ATOM 4665 O O . ASP A 1 642 ? 168.043 157.789 199.103 1.00 84.72 642 ASP A O 1
ATOM 4670 N N . ALA A 1 643 ? 167.076 157.173 197.165 1.00 77.30 643 ALA A N 1
ATOM 4671 C CA . ALA A 1 643 ? 165.996 156.468 197.836 1.00 77.30 643 ALA A CA 1
ATOM 4672 C C . ALA A 1 643 ? 166.461 155.153 198.435 1.00 77.30 643 ALA A C 1
ATOM 4673 O O . ALA A 1 643 ? 165.882 154.688 199.420 1.00 77.30 643 ALA A O 1
ATOM 4675 N N . LEU A 1 644 ? 167.494 154.546 197.865 1.00 75.55 644 LEU A N 1
ATOM 4676 C CA . LEU A 1 644 ? 167.933 153.237 198.319 1.00 75.55 644 LEU A CA 1
ATOM 4677 C C . LEU A 1 644 ? 168.979 153.299 199.419 1.00 75.55 644 LEU A C 1
ATOM 4678 O O . LEU A 1 644 ? 169.069 152.355 200.212 1.00 75.55 644 LEU A O 1
ATOM 4683 N N . ARG A 1 645 ? 169.749 154.392 199.492 1.00 85.55 645 ARG A N 1
ATOM 4684 C CA . ARG A 1 645 ? 170.876 154.500 200.413 1.00 85.55 645 ARG A CA 1
ATOM 4685 C C . ARG A 1 645 ? 170.440 154.464 201.869 1.00 85.55 645 ARG A C 1
ATOM 4686 O O . ARG A 1 645 ? 171.138 153.897 202.717 1.00 85.55 645 ARG A O 1
ATOM 4694 N N . LEU A 1 646 ? 169.283 155.032 202.167 1.00 81.92 646 LEU A N 1
ATOM 4695 C CA . LEU A 1 646 ? 168.888 155.313 203.533 1.00 81.92 646 LEU A CA 1
ATOM 4696 C C . LEU A 1 646 ? 167.686 154.510 204.013 1.00 81.92 646 LEU A C 1
ATOM 4697 O O . LEU A 1 646 ? 167.312 154.639 205.181 1.00 81.92 646 LEU A O 1
ATOM 4702 N N . VAL A 1 647 ? 167.079 153.687 203.154 1.00 84.81 647 VAL A N 1
ATOM 4703 C CA . VAL A 1 647 ? 166.044 152.764 203.612 1.00 84.81 647 VAL A CA 1
ATOM 4704 C C . VAL A 1 647 ? 166.652 151.724 204.543 1.00 84.81 647 VAL A C 1
ATOM 4705 O O . VAL A 1 647 ? 166.075 151.387 205.586 1.00 84.81 647 VAL A O 1
ATOM 4709 N N . ALA A 1 648 ? 167.854 151.244 204.208 1.00 87.70 648 ALA A N 1
ATOM 4710 C CA . ALA A 1 648 ? 168.586 150.349 205.099 1.00 87.70 648 ALA A CA 1
ATOM 4711 C C . ALA A 1 648 ? 168.932 151.035 206.415 1.00 87.70 648 ALA A C 1
ATOM 4712 O O . ALA A 1 648 ? 168.854 150.417 207.483 1.00 87.70 648 ALA A O 1
ATOM 4714 N N . ARG A 1 649 ? 169.298 152.321 206.357 1.00 92.65 649 ARG A N 1
ATOM 4715 C CA . ARG A 1 649 ? 169.607 153.073 207.570 1.00 92.65 649 ARG A CA 1
ATOM 4716 C C . ARG A 1 649 ? 168.366 153.276 208.430 1.00 92.65 649 ARG A C 1
ATOM 4717 O O . ARG A 1 649 ? 168.443 153.212 209.661 1.00 92.65 649 ARG A O 1
ATOM 4725 N N . ARG A 1 650 ? 167.218 153.523 207.793 1.00 83.13 650 ARG A N 1
ATOM 4726 C CA . ARG A 1 650 ? 165.953 153.631 208.514 1.00 83.13 650 ARG A CA 1
ATOM 4727 C C . ARG A 1 650 ? 165.585 152.312 209.176 1.00 83.13 650 ARG A C 1
ATOM 4728 O O . ARG A 1 650 ? 165.120 152.293 210.321 1.00 83.13 650 ARG A O 1
ATOM 4736 N N . ALA A 1 651 ? 165.821 151.198 208.477 1.00 94.31 651 ALA A N 1
ATOM 4737 C CA . ALA A 1 651 ? 165.587 149.873 209.046 1.00 94.31 651 ALA A CA 1
ATOM 4738 C C . ALA A 1 651 ? 166.505 149.601 210.229 1.00 94.31 651 ALA A C 1
ATOM 4739 O O . ALA A 1 651 ? 166.070 149.045 211.245 1.00 94.31 651 ALA A O 1
ATOM 4741 N N . GLU A 1 652 ? 167.774 150.002 210.119 1.00 103.15 652 GLU A N 1
ATOM 4742 C CA . GLU A 1 652 ? 168.720 149.791 211.209 1.00 103.15 652 GLU A CA 1
ATOM 4743 C C . GLU A 1 652 ? 168.382 150.643 212.427 1.00 103.15 652 GLU A C 1
ATOM 4744 O O . GLU A 1 652 ? 168.425 150.152 213.561 1.00 103.15 652 GLU A O 1
ATOM 4750 N N . LEU A 1 653 ? 168.024 151.911 212.213 1.00 96.38 653 LEU A N 1
ATOM 4751 C CA . LEU A 1 653 ? 167.629 152.772 213.324 1.00 96.38 653 LEU A CA 1
ATOM 4752 C C . LEU A 1 653 ? 166.291 152.352 213.913 1.00 96.38 653 LEU A C 1
ATOM 4753 O O . LEU A 1 653 ? 166.012 152.628 215.083 1.00 96.38 653 LEU A O 1
ATOM 4758 N N . MET A 1 654 ? 165.464 151.681 213.129 1.00 91.54 654 MET A N 1
ATOM 4759 C CA . MET A 1 654 ? 164.139 151.297 213.565 1.00 91.54 654 MET A CA 1
ATOM 4760 C C . MET A 1 654 ? 164.152 149.956 214.286 1.00 91.54 654 MET A C 1
ATOM 4761 O O . MET A 1 654 ? 163.266 149.692 215.107 1.00 91.54 654 MET A O 1
ATOM 4766 N N . HIS A 1 655 ? 165.158 149.123 214.019 1.00 94.30 655 HIS A N 1
ATOM 4767 C CA . HIS A 1 655 ? 165.282 147.842 214.699 1.00 94.30 655 HIS A CA 1
ATOM 4768 C C . HIS A 1 655 ? 165.802 147.965 216.124 1.00 94.30 655 HIS A C 1
ATOM 4769 O O . HIS A 1 655 ? 165.610 147.039 216.918 1.00 94.30 655 HIS A O 1
ATOM 4776 N N . GLN A 1 656 ? 166.438 149.083 216.475 1.00 96.33 656 GLN A N 1
ATOM 4777 C CA . GLN A 1 656 ? 167.046 149.246 217.791 1.00 96.33 656 GLN A CA 1
ATOM 4778 C C . GLN A 1 656 ? 166.054 149.683 218.862 1.00 96.33 656 GLN A C 1
ATOM 4779 O O . GLN A 1 656 ? 166.466 149.918 220.002 1.00 96.33 656 GLN A O 1
ATOM 4785 N N . ALA A 1 657 ? 164.775 149.816 218.516 1.00 98.73 657 ALA A N 1
ATOM 4786 C CA . ALA A 1 657 ? 163.733 150.076 219.495 1.00 98.73 657 ALA A CA 1
ATOM 4787 C C . ALA A 1 657 ? 163.552 148.857 220.402 1.00 98.73 657 ALA A C 1
ATOM 4788 O O . ALA A 1 657 ? 163.763 147.722 219.967 1.00 98.73 657 ALA A O 1
ATOM 4790 N N . PRO A 1 658 ? 163.194 149.071 221.691 1.00 96.71 658 PRO A N 1
ATOM 4791 C CA . PRO A 1 658 ? 163.161 147.952 222.649 1.00 96.71 658 PRO A CA 1
ATOM 4792 C C . PRO A 1 658 ? 162.130 146.862 222.376 1.00 96.71 658 PRO A C 1
ATOM 4793 O O . PRO A 1 658 ? 162.505 145.703 222.173 1.00 96.71 658 PRO A O 1
ATOM 4797 N N . SER A 1 659 ? 160.847 147.207 222.346 1.00 100.38 659 SER A N 1
ATOM 4798 C CA . SER A 1 659 ? 159.809 146.192 222.228 1.00 100.38 659 SER A CA 1
ATOM 4799 C C . SER A 1 659 ? 158.541 146.835 221.693 1.00 100.38 659 SER A C 1
ATOM 4800 O O . SER A 1 659 ? 158.388 148.058 221.699 1.00 100.38 659 SER A O 1
ATOM 4803 N N . GLY A 1 660 ? 157.628 145.987 221.238 1.00 95.20 660 GLY A N 1
ATOM 4804 C CA . GLY A 1 660 ? 156.329 146.447 220.783 1.00 95.20 660 GLY A CA 1
ATOM 4805 C C . GLY A 1 660 ? 155.502 145.270 220.319 1.00 95.20 660 GLY A C 1
ATOM 4806 O O . GLY A 1 660 ? 156.014 144.169 220.095 1.00 95.20 660 GLY A O 1
ATOM 4807 N N . ALA A 1 661 ? 154.203 145.520 220.185 1.00 95.04 661 ALA A N 1
ATOM 4808 C CA . ALA A 1 661 ? 153.269 144.516 219.697 1.00 95.04 661 ALA A CA 1
ATOM 4809 C C . ALA A 1 661 ? 152.051 145.232 219.139 1.00 95.04 661 ALA A C 1
ATOM 4810 O O . ALA A 1 661 ? 151.778 146.383 219.485 1.00 95.04 661 ALA A O 1
ATOM 4812 N N . MET A 1 662 ? 151.313 144.533 218.280 1.00 92.79 662 MET A N 1
ATOM 4813 C CA . MET A 1 662 ? 150.128 145.097 217.652 1.00 92.79 662 MET A CA 1
ATOM 4814 C C . MET A 1 662 ? 148.906 144.237 217.921 1.00 92.79 662 MET A C 1
ATOM 4815 O O . MET A 1 662 ? 149.001 143.073 218.315 1.00 92.79 662 MET A O 1
ATOM 4820 N N . LEU A 1 663 ? 147.743 144.837 217.683 1.00 89.50 663 LEU A N 1
ATOM 4821 C CA . LEU A 1 663 ? 146.477 144.207 218.012 1.00 89.50 663 LEU A CA 1
ATOM 4822 C C . LEU A 1 663 ? 145.424 144.798 217.085 1.00 89.50 663 LEU A C 1
ATOM 4823 O O . LEU A 1 663 ? 145.142 145.996 217.169 1.00 89.50 663 LEU A O 1
ATOM 4828 N N . MET A 1 664 ? 144.847 143.976 216.209 1.00 90.50 664 MET A N 1
ATOM 4829 C CA . MET A 1 664 ? 143.885 144.442 215.213 1.00 90.50 664 MET A CA 1
ATOM 4830 C C . MET A 1 664 ? 142.477 144.335 215.777 1.00 90.50 664 MET A C 1
ATOM 4831 O O . MET A 1 664 ? 141.949 143.229 215.922 1.00 90.50 664 MET A O 1
ATOM 4836 N N . VAL A 1 665 ? 141.841 145.479 216.012 1.00 91.90 665 VAL A N 1
ATOM 4837 C CA . VAL A 1 665 ? 140.499 145.536 216.576 1.00 91.90 665 VAL A CA 1
ATOM 4838 C C . VAL A 1 665 ? 139.525 145.937 215.478 1.00 91.90 665 VAL A C 1
ATOM 4839 O O . VAL A 1 665 ? 139.759 146.914 214.757 1.00 91.90 665 VAL A O 1
ATOM 4843 N N . ALA A 1 666 ? 138.433 145.183 215.354 1.00 91.35 666 ALA A N 1
ATOM 4844 C CA . ALA A 1 666 ? 137.455 145.398 214.288 1.00 91.35 666 ALA A CA 1
ATOM 4845 C C . ALA A 1 666 ? 136.349 146.355 214.739 1.00 91.35 666 ALA A C 1
ATOM 4846 O O . ALA A 1 666 ? 135.166 146.022 214.769 1.00 91.35 666 ALA A O 1
ATOM 4848 N N . LEU A 1 667 ? 136.759 147.577 215.080 1.00 96.93 667 LEU A N 1
ATOM 4849 C CA . LEU A 1 667 ? 135.849 148.628 215.510 1.00 96.93 667 LEU A CA 1
ATOM 4850 C C . LEU A 1 667 ? 136.249 149.908 214.789 1.00 96.93 667 LEU A C 1
ATOM 4851 O O . LEU A 1 667 ? 137.446 150.137 214.571 1.00 96.93 667 LEU A O 1
ATOM 4856 N N . PRO A 1 668 ? 135.289 150.749 214.405 1.00 94.26 668 PRO A N 1
ATOM 4857 C CA . PRO A 1 668 ? 135.623 151.965 213.649 1.00 94.26 668 PRO A CA 1
ATOM 4858 C C . PRO A 1 668 ? 136.345 152.993 214.506 1.00 94.26 668 PRO A C 1
ATOM 4859 O O . PRO A 1 668 ? 136.417 152.895 215.730 1.00 94.26 668 PRO A O 1
ATOM 4863 N N . GLU A 1 669 ? 136.896 154.002 213.824 1.00 95.56 669 GLU A N 1
ATOM 4864 C CA . GLU A 1 669 ? 137.706 155.013 214.496 1.00 95.56 669 GLU A CA 1
ATOM 4865 C C . GLU A 1 669 ? 136.881 155.953 215.363 1.00 95.56 669 GLU A C 1
ATOM 4866 O O . GLU A 1 669 ? 137.450 156.645 216.215 1.00 95.56 669 GLU A O 1
ATOM 4872 N N . ALA A 1 670 ? 135.560 155.996 215.173 1.00 88.70 670 ALA A N 1
ATOM 4873 C CA . ALA A 1 670 ? 134.684 156.739 216.072 1.00 88.70 670 ALA A CA 1
ATOM 4874 C C . ALA A 1 670 ? 134.473 156.032 217.402 1.00 88.70 670 ALA A C 1
ATOM 4875 O O . ALA A 1 670 ? 133.885 156.624 218.311 1.00 88.70 670 ALA A O 1
ATOM 4877 N N . GLN A 1 671 ? 134.933 154.788 217.534 1.00 92.73 671 GLN A N 1
ATOM 4878 C CA . GLN A 1 671 ? 134.717 153.994 218.728 1.00 92.73 671 GLN A CA 1
ATOM 4879 C C . GLN A 1 671 ? 135.993 153.445 219.347 1.00 92.73 671 GLN A C 1
ATOM 4880 O O . GLN A 1 671 ? 135.950 152.993 220.496 1.00 92.73 671 GLN A O 1
ATOM 4886 N N . ILE A 1 672 ? 137.121 153.460 218.632 1.00 98.46 672 ILE A N 1
ATOM 4887 C CA . ILE A 1 672 ? 138.357 152.915 219.194 1.00 98.46 672 ILE A CA 1
ATOM 4888 C C . ILE A 1 672 ? 139.016 153.879 220.164 1.00 98.46 672 ILE A C 1
ATOM 4889 O O . ILE A 1 672 ? 139.887 153.468 220.939 1.00 98.46 672 ILE A O 1
ATOM 4894 N N . ARG A 1 673 ? 138.595 155.138 220.184 1.00 91.50 673 ARG A N 1
ATOM 4895 C CA . ARG A 1 673 ? 139.211 156.121 221.060 1.00 91.50 673 ARG A CA 1
ATOM 4896 C C . ARG A 1 673 ? 138.727 156.008 222.497 1.00 91.50 673 ARG A C 1
ATOM 4897 O O . ARG A 1 673 ? 139.251 156.712 223.368 1.00 91.50 673 ARG A O 1
ATOM 4905 N N . ALA A 1 674 ? 137.756 155.135 222.762 1.00 95.51 674 ALA A N 1
ATOM 4906 C CA . ALA A 1 674 ? 137.173 154.949 224.082 1.00 95.51 674 ALA A CA 1
ATOM 4907 C C . ALA A 1 674 ? 137.879 153.874 224.898 1.00 95.51 674 ALA A C 1
ATOM 4908 O O . ALA A 1 674 ? 137.352 153.458 225.934 1.00 95.51 674 ALA A O 1
ATOM 4910 N N . LEU A 1 675 ? 139.035 153.385 224.443 1.00 102.13 675 LEU A N 1
ATOM 4911 C CA . LEU A 1 675 ? 139.822 152.491 225.283 1.00 102.13 675 LEU A CA 1
ATOM 4912 C C . LEU A 1 675 ? 141.329 152.707 225.135 1.00 102.13 675 LEU A C 1
ATOM 4913 O O . LEU A 1 675 ? 142.111 151.862 225.590 1.00 102.13 675 LEU A O 1
ATOM 4918 N N . ILE A 1 676 ? 141.767 153.814 224.541 1.00 97.93 676 ILE A N 1
ATOM 4919 C CA . ILE A 1 676 ? 143.192 154.066 224.353 1.00 97.93 676 ILE A CA 1
ATOM 4920 C C . ILE A 1 676 ? 143.735 154.892 225.513 1.00 97.93 676 ILE A C 1
ATOM 4921 O O . ILE A 1 676 ? 143.154 155.912 225.903 1.00 97.93 676 ILE A O 1
ATOM 4926 N N . THR A 1 677 ? 144.842 154.429 226.081 1.00 87.97 677 THR A N 1
ATOM 4927 C CA . THR A 1 677 ? 145.506 155.093 227.190 1.00 87.97 677 THR A CA 1
ATOM 4928 C C . THR A 1 677 ? 146.574 156.042 226.648 1.00 87.97 677 THR A C 1
ATOM 4929 O O . THR A 1 677 ? 146.579 156.400 225.468 1.00 87.97 677 THR A O 1
ATOM 4933 N N . ALA A 1 678 ? 147.484 156.477 227.525 1.00 84.33 678 ALA A N 1
ATOM 4934 C CA . ALA A 1 678 ? 148.487 157.461 227.117 1.00 84.33 678 ALA A CA 1
ATOM 4935 C C . ALA A 1 678 ? 149.559 156.910 226.174 1.00 84.33 678 ALA A C 1
ATOM 4936 O O . ALA A 1 678 ? 149.783 157.535 225.123 1.00 84.33 678 ALA A O 1
ATOM 4938 N N . PRO A 1 679 ? 150.292 155.772 226.472 1.00 86.38 679 PRO A N 1
ATOM 4939 C CA . PRO A 1 679 ? 151.373 155.379 225.547 1.00 86.38 679 PRO A CA 1
ATOM 4940 C C . PRO A 1 679 ? 150.896 154.866 224.194 1.00 86.38 679 PRO A C 1
ATOM 4941 O O . PRO A 1 679 ? 151.360 155.341 223.153 1.00 86.38 679 PRO A O 1
ATOM 4945 N N . LEU A 1 680 ? 149.979 153.902 224.193 1.00 81.67 680 LEU A N 1
ATOM 4946 C CA . LEU A 1 680 ? 149.494 153.335 222.946 1.00 81.67 680 LEU A CA 1
ATOM 4947 C C . LEU A 1 680 ? 148.532 154.292 222.249 1.00 81.67 680 LEU A C 1
ATOM 4948 O O . LEU A 1 680 ? 147.910 155.158 222.870 1.00 81.67 680 LEU A O 1
ATOM 4953 N N . ALA A 1 681 ? 148.410 154.113 220.938 1.00 81.29 681 ALA A N 1
ATOM 4954 C CA . ALA A 1 681 ? 147.549 154.945 220.113 1.00 81.29 681 ALA A CA 1
ATOM 4955 C C . ALA A 1 681 ? 147.116 154.136 218.894 1.00 81.29 681 ALA A C 1
ATOM 4956 O O . ALA A 1 681 ? 147.254 152.910 218.856 1.00 81.29 681 ALA A O 1
ATOM 4958 N N . ILE A 1 682 ? 146.573 154.834 217.900 1.00 79.18 682 ILE A N 1
ATOM 4959 C CA . ILE A 1 682 ? 146.196 154.206 216.642 1.00 79.18 682 ILE A CA 1
ATOM 4960 C C . ILE A 1 682 ? 147.454 153.922 215.835 1.00 79.18 682 ILE A C 1
ATOM 4961 O O . ILE A 1 682 ? 148.328 154.787 215.698 1.00 79.18 682 ILE A O 1
ATOM 4966 N N . ALA A 1 683 ? 147.575 152.694 215.329 1.00 83.27 683 ALA A N 1
ATOM 4967 C CA . ALA A 1 683 ? 148.665 152.349 214.424 1.00 83.27 683 ALA A CA 1
ATOM 4968 C C . ALA A 1 683 ? 148.286 152.500 212.958 1.00 83.27 683 ALA A C 1
ATOM 4969 O O . ALA A 1 683 ? 149.062 153.061 212.182 1.00 83.27 683 ALA A O 1
ATOM 4971 N N . ALA A 1 684 ? 147.112 152.023 212.557 1.00 76.18 684 ALA A N 1
ATOM 4972 C CA . ALA A 1 684 ? 146.691 152.140 211.172 1.00 76.18 684 ALA A CA 1
ATOM 4973 C C . ALA A 1 684 ? 145.176 152.089 211.093 1.00 76.18 684 ALA A C 1
ATOM 4974 O O . ALA A 1 684 ? 144.532 151.347 211.838 1.00 76.18 684 ALA A O 1
ATOM 4976 N N . VAL A 1 685 ? 144.619 152.883 210.186 1.00 78.61 685 VAL A N 1
ATOM 4977 C CA . VAL A 1 685 ? 143.201 152.853 209.855 1.00 78.61 685 VAL A CA 1
ATOM 4978 C C . VAL A 1 685 ? 143.093 152.474 208.388 1.00 78.61 685 VAL A C 1
ATOM 4979 O O . VAL A 1 685 ? 143.607 153.190 207.522 1.00 78.61 685 VAL A O 1
ATOM 4983 N N . ASN A 1 686 ? 142.429 151.363 208.106 1.00 76.08 686 ASN A N 1
ATOM 4984 C CA . ASN A 1 686 ? 142.386 150.844 206.746 1.00 76.08 686 ASN A CA 1
ATOM 4985 C C . ASN A 1 686 ? 140.989 150.796 206.161 1.00 76.08 686 ASN A C 1
ATOM 4986 O O . ASN A 1 686 ? 140.812 151.103 204.983 1.00 76.08 686 ASN A O 1
ATOM 4991 N N . ALA A 1 687 ? 139.995 150.417 206.945 1.00 79.75 687 ALA A N 1
ATOM 4992 C CA . ALA A 1 687 ? 138.632 150.266 206.469 1.00 79.75 687 ALA A CA 1
ATOM 4993 C C . ALA A 1 687 ? 137.696 150.771 207.556 1.00 79.75 687 ALA A C 1
ATOM 4994 O O . ALA A 1 687 ? 138.096 150.877 208.721 1.00 79.75 687 ALA A O 1
ATOM 4996 N N . PRO A 1 688 ? 136.444 151.097 207.211 1.00 80.07 688 PRO A N 1
ATOM 4997 C CA . PRO A 1 688 ? 135.462 151.454 208.249 1.00 80.07 688 PRO A CA 1
ATOM 4998 C C . PRO A 1 688 ? 135.026 150.309 209.162 1.00 80.07 688 PRO A C 1
ATOM 4999 O O . PRO A 1 688 ? 134.143 150.524 209.999 1.00 80.07 688 PRO A O 1
ATOM 5003 N N . ASP A 1 689 ? 135.583 149.107 209.036 1.00 88.29 689 ASP A N 1
ATOM 5004 C CA . ASP A 1 689 ? 135.407 148.028 210.001 1.00 88.29 689 ASP A CA 1
ATOM 5005 C C . ASP A 1 689 ? 136.782 147.431 210.322 1.00 88.29 689 ASP A C 1
ATOM 5006 O O . ASP A 1 689 ? 136.984 146.215 210.359 1.00 88.29 689 ASP A O 1
ATOM 5011 N N . TYR A 1 690 ? 137.766 148.304 210.534 1.00 81.87 690 TYR A N 1
ATOM 5012 C CA . TYR A 1 690 ? 139.151 147.870 210.672 1.00 81.87 690 TYR A CA 1
ATOM 5013 C C . TYR A 1 690 ? 139.957 148.974 211.337 1.00 81.87 690 TYR A C 1
ATOM 5014 O O . TYR A 1 690 ? 139.838 150.141 210.950 1.00 81.87 690 TYR A O 1
ATOM 5023 N N . SER A 1 691 ? 140.768 148.605 212.331 1.00 85.65 691 SER A N 1
ATOM 5024 C CA . SER A 1 691 ? 141.789 149.483 212.890 1.00 85.65 691 SER A CA 1
ATOM 5025 C C . SER A 1 691 ? 142.846 148.631 213.571 1.00 85.65 691 SER A C 1
ATOM 5026 O O . SER A 1 691 ? 142.548 147.560 214.105 1.00 85.65 691 SER A O 1
ATOM 5029 N N . VAL A 1 692 ? 144.081 149.121 213.550 1.00 81.05 692 VAL A N 1
ATOM 5030 C CA . VAL A 1 692 ? 145.223 148.432 214.136 1.00 81.05 692 VAL A CA 1
ATOM 5031 C C . VAL A 1 692 ? 145.760 149.295 215.270 1.00 81.05 692 VAL A C 1
ATOM 5032 O O . VAL A 1 692 ? 145.902 150.512 215.110 1.00 81.05 692 VAL A O 1
ATOM 5036 N N . ILE A 1 693 ? 146.033 148.672 216.418 1.00 79.46 693 ILE A N 1
ATOM 5037 C CA . ILE A 1 693 ? 146.521 149.357 217.610 1.00 79.46 693 ILE A CA 1
ATOM 5038 C C . ILE A 1 693 ? 147.868 148.769 218.002 1.00 79.46 693 ILE A C 1
ATOM 5039 O O . ILE A 1 693 ? 147.987 147.552 218.177 1.00 79.46 693 ILE A O 1
ATOM 5044 N N . ALA A 1 694 ? 148.872 149.630 218.154 1.00 87.72 694 ALA A N 1
ATOM 5045 C CA . ALA A 1 694 ? 150.218 149.231 218.539 1.00 87.72 694 ALA A CA 1
ATOM 5046 C C . ALA A 1 694 ? 150.578 149.807 219.900 1.00 87.72 694 ALA A C 1
ATOM 5047 O O . ALA A 1 694 ? 150.073 150.856 220.305 1.00 87.72 694 ALA A O 1
ATOM 5049 N N . GLY A 1 695 ? 151.469 149.110 220.603 1.00 92.45 695 GLY A N 1
ATOM 5050 C CA . GLY A 1 695 ? 151.915 149.537 221.910 1.00 92.45 695 GLY A CA 1
ATOM 5051 C C . GLY A 1 695 ? 152.802 148.510 222.588 1.00 92.45 695 GLY A C 1
ATOM 5052 O O . GLY A 1 695 ? 153.185 147.502 221.984 1.00 92.45 695 GLY A O 1
ATOM 5053 N N . PRO A 1 696 ? 153.156 148.751 223.854 1.00 88.07 696 PRO A N 1
ATOM 5054 C CA . PRO A 1 696 ? 154.006 147.798 224.579 1.00 88.07 696 PRO A CA 1
ATOM 5055 C C . PRO A 1 696 ? 153.261 146.516 224.909 1.00 88.07 696 PRO A C 1
ATOM 5056 O O . PRO A 1 696 ? 152.046 146.515 225.118 1.00 88.07 696 PRO A O 1
ATOM 5060 N N . THR A 1 697 ? 154.032 145.424 224.988 1.00 90.17 697 THR A N 1
ATOM 5061 C CA . THR A 1 697 ? 153.475 144.073 224.912 1.00 90.17 697 THR A CA 1
ATOM 5062 C C . THR A 1 697 ? 152.612 143.735 226.125 1.00 90.17 697 THR A C 1
ATOM 5063 O O . THR A 1 697 ? 151.556 143.104 225.987 1.00 90.17 697 THR A O 1
ATOM 5067 N N . SER A 1 698 ? 153.045 144.146 227.320 1.00 86.84 698 SER A N 1
ATOM 5068 C CA . SER A 1 698 ? 152.219 143.957 228.509 1.00 86.84 698 SER A CA 1
ATOM 5069 C C . SER A 1 698 ? 150.956 144.804 228.439 1.00 86.84 698 SER A C 1
ATOM 5070 O O . SER A 1 698 ? 149.867 144.330 228.778 1.00 86.84 698 SER A O 1
ATOM 5073 N N . GLU A 1 699 ? 151.077 146.048 227.965 1.00 88.98 699 GLU A N 1
ATOM 5074 C CA . GLU A 1 699 ? 149.909 146.913 227.844 1.00 88.98 699 GLU A CA 1
ATOM 5075 C C . GLU A 1 699 ? 148.978 146.442 226.732 1.00 88.98 699 GLU A C 1
ATOM 5076 O O . GLU A 1 699 ? 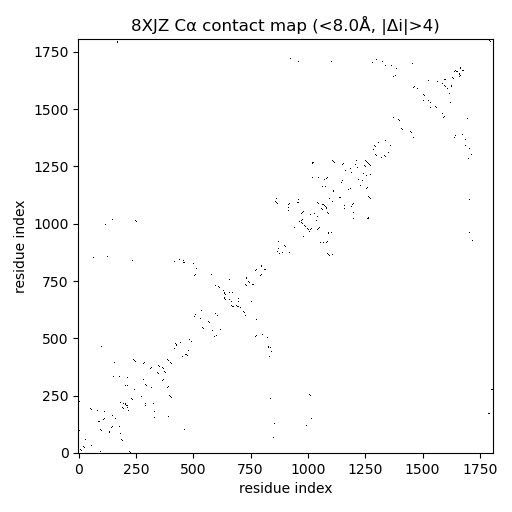147.753 146.525 226.872 1.00 88.98 699 GLU A O 1
ATOM 5082 N N . ILE A 1 700 ? 149.538 145.931 225.629 1.00 85.83 700 ILE A N 1
ATOM 5083 C CA . ILE A 1 700 ? 148.718 145.396 224.541 1.00 85.83 700 ILE A CA 1
ATOM 5084 C C . ILE A 1 700 ? 147.994 144.132 224.987 1.00 85.83 700 ILE A C 1
ATOM 5085 O O . ILE A 1 700 ? 146.814 143.936 224.674 1.00 85.83 700 ILE A O 1
ATOM 5090 N N . LEU A 1 701 ? 148.672 143.276 225.755 1.00 85.64 701 LEU A N 1
ATOM 5091 C CA . LEU A 1 701 ? 148.009 142.095 226.301 1.00 85.64 701 LEU A CA 1
ATOM 5092 C C . LEU A 1 701 ? 146.955 142.466 227.339 1.00 85.64 701 LEU A C 1
ATOM 5093 O O . LEU A 1 701 ? 145.928 141.788 227.438 1.00 85.64 701 LEU A O 1
ATOM 5098 N N . ALA A 1 702 ? 147.177 143.545 228.095 1.00 81.95 702 ALA A N 1
ATOM 5099 C CA . ALA A 1 702 ? 146.151 144.050 229.003 1.00 81.95 702 ALA A CA 1
ATOM 5100 C C . ALA A 1 702 ? 144.934 144.562 228.241 1.00 81.95 702 ALA A C 1
ATOM 5101 O O . ALA A 1 702 ? 143.792 144.317 228.648 1.00 81.95 702 ALA A O 1
ATOM 5103 N N . VAL A 1 703 ? 145.167 145.264 227.130 1.00 85.51 703 VAL A N 1
ATOM 5104 C CA . VAL A 1 703 ? 144.080 145.753 226.284 1.00 85.51 703 VAL A CA 1
ATOM 5105 C C . VAL A 1 703 ? 143.322 144.586 225.659 1.00 85.51 703 VAL A C 1
ATOM 5106 O O . VAL A 1 703 ? 142.087 144.592 225.594 1.00 85.51 703 VAL A O 1
ATOM 5110 N N . SER A 1 704 ? 144.044 143.545 225.239 1.00 85.58 704 SER A N 1
ATOM 5111 C CA . SER A 1 704 ? 143.407 142.363 224.664 1.00 85.58 704 SER A CA 1
ATOM 5112 C C . SER A 1 704 ? 142.584 141.606 225.701 1.00 85.58 704 SER A C 1
ATOM 5113 O O . SER A 1 704 ? 141.486 141.124 225.396 1.00 85.58 704 SER A O 1
ATOM 5116 N N . GLN A 1 705 ? 143.094 141.496 226.932 1.00 83.60 705 GLN A N 1
ATOM 5117 C CA . GLN A 1 705 ? 142.337 140.826 227.983 1.00 83.60 705 GLN A CA 1
ATOM 5118 C C . GLN A 1 705 ? 141.144 141.659 228.428 1.00 83.60 705 GLN A C 1
ATOM 5119 O O . GLN A 1 705 ? 140.148 141.105 228.904 1.00 83.60 705 GLN A O 1
ATOM 5125 N N . ARG A 1 706 ? 141.228 142.985 228.286 1.00 87.52 706 ARG A N 1
ATOM 5126 C CA . ARG A 1 706 ? 140.042 143.824 228.417 1.00 87.52 706 ARG A CA 1
ATOM 5127 C C . ARG A 1 706 ? 139.060 143.578 227.277 1.00 87.52 706 ARG A C 1
ATOM 5128 O O . ARG A 1 706 ? 137.842 143.624 227.482 1.00 87.52 706 ARG A O 1
ATOM 5136 N N . LEU A 1 707 ? 139.574 143.301 226.081 1.00 87.31 707 LEU A N 1
ATOM 5137 C CA . LEU A 1 707 ? 138.766 143.095 224.888 1.00 87.31 707 LEU A CA 1
ATOM 5138 C C . LEU A 1 707 ? 138.303 141.654 224.715 1.00 87.31 707 LEU A C 1
ATOM 5139 O O . LEU A 1 707 ? 137.690 141.338 223.691 1.00 87.31 707 LEU A O 1
ATOM 5144 N N . THR A 1 708 ? 138.617 140.774 225.669 1.00 82.60 708 THR A N 1
ATOM 5145 C CA . THR A 1 708 ? 138.162 139.388 225.592 1.00 82.60 708 THR A CA 1
ATOM 5146 C C . THR A 1 708 ? 136.643 139.293 225.688 1.00 82.60 708 THR A C 1
ATOM 5147 O O . THR A 1 708 ? 136.003 138.591 224.895 1.00 82.60 708 THR A O 1
ATOM 5151 N N . GLU A 1 709 ? 136.046 140.010 226.636 1.00 81.75 709 GLU A N 1
ATOM 5152 C CA . GLU A 1 709 ? 134.612 139.929 226.876 1.00 81.75 709 GLU A CA 1
ATOM 5153 C C . GLU A 1 709 ? 133.811 140.877 225.996 1.00 81.75 709 GLU A C 1
ATOM 5154 O O . GLU A 1 709 ? 132.578 140.881 226.068 1.00 81.75 709 GLU A O 1
ATOM 5160 N N . GLN A 1 710 ? 134.471 141.660 225.152 1.00 88.62 710 GLN A N 1
ATOM 5161 C CA . GLN A 1 710 ? 133.780 142.574 224.259 1.00 88.62 710 GLN A CA 1
ATOM 5162 C C . GLN A 1 710 ? 133.383 141.914 222.948 1.00 88.62 710 GLN A C 1
ATOM 5163 O O . GLN A 1 710 ? 132.880 142.605 222.054 1.00 88.62 710 GLN A O 1
ATOM 5169 N N . ASN A 1 711 ? 133.611 140.598 222.830 1.00 87.13 711 ASN A N 1
ATOM 5170 C CA . ASN A 1 711 ? 133.211 139.769 221.688 1.00 87.13 711 ASN A CA 1
ATOM 5171 C C . ASN A 1 711 ? 133.814 140.282 220.381 1.00 87.13 711 ASN A C 1
ATOM 5172 O O . ASN A 1 711 ? 133.116 140.524 219.394 1.00 87.13 711 ASN A O 1
ATOM 5177 N N . ILE A 1 712 ? 135.131 140.467 220.395 1.00 92.74 712 ILE A N 1
ATOM 5178 C CA . ILE A 1 712 ? 135.897 140.874 219.224 1.00 92.74 712 ILE A CA 1
ATOM 5179 C C . ILE A 1 712 ? 136.843 139.739 218.862 1.00 92.74 712 ILE A C 1
ATOM 5180 O O . ILE A 1 712 ? 137.609 139.270 219.712 1.00 92.74 712 ILE A O 1
ATOM 5185 N N . ILE A 1 713 ? 136.785 139.292 217.609 1.00 89.20 713 ILE A N 1
ATOM 5186 C CA . ILE A 1 713 ? 137.803 138.377 217.109 1.00 89.20 713 ILE A CA 1
ATOM 5187 C C . ILE A 1 713 ? 139.076 139.180 216.905 1.00 89.20 713 ILE A C 1
ATOM 5188 O O . ILE A 1 713 ? 139.138 140.069 216.050 1.00 89.20 713 ILE A O 1
ATOM 5193 N N . ASN A 1 714 ? 140.093 138.882 217.702 1.00 93.69 714 ASN A N 1
ATOM 5194 C CA . ASN A 1 714 ? 141.142 139.845 217.982 1.00 93.69 714 ASN A CA 1
ATOM 5195 C C . ASN A 1 714 ? 142.490 139.148 217.845 1.00 93.69 714 ASN A C 1
ATOM 5196 O O . ASN A 1 714 ? 142.696 138.083 218.436 1.00 93.69 714 ASN A O 1
ATOM 5201 N N . LYS A 1 715 ? 143.407 139.737 217.072 1.00 92.82 715 LYS A N 1
ATOM 5202 C CA . LYS A 1 715 ? 144.643 139.058 216.701 1.00 92.82 715 LYS A CA 1
ATOM 5203 C C . LYS A 1 715 ? 145.853 139.958 216.899 1.00 92.82 715 LYS A C 1
ATOM 5204 O O . LYS A 1 715 ? 145.751 141.184 216.859 1.00 92.82 715 LYS A O 1
ATOM 5210 N N . ARG A 1 716 ? 147.009 139.321 217.073 1.00 104.03 716 ARG A N 1
ATOM 5211 C CA . ARG A 1 716 ? 148.298 140.001 217.094 1.00 104.03 716 ARG A CA 1
ATOM 5212 C C . ARG A 1 716 ? 148.971 139.869 215.733 1.00 104.03 716 ARG A C 1
ATOM 5213 O O . ARG A 1 716 ? 148.942 138.800 215.116 1.00 104.03 716 ARG A O 1
ATOM 5221 N N . LEU A 1 717 ? 149.577 140.961 215.264 1.00 94.26 717 LEU A N 1
ATOM 5222 C CA . LEU A 1 717 ? 150.144 141.015 213.925 1.00 94.26 717 LEU A CA 1
ATOM 5223 C C . LEU A 1 717 ? 151.591 140.549 213.862 1.00 94.26 717 LEU A C 1
ATOM 5224 O O . LEU A 1 717 ? 152.309 140.957 212.941 1.00 94.26 717 LEU A O 1
ATOM 5229 N N . HIS A 1 718 ? 152.036 139.752 214.839 1.00 91.34 718 HIS A N 1
ATOM 5230 C CA . HIS A 1 718 ? 153.245 138.924 214.745 1.00 91.34 718 HIS A CA 1
ATOM 5231 C C . HIS A 1 718 ? 154.519 139.770 214.620 1.00 91.34 718 HIS A C 1
ATOM 5232 O O . HIS A 1 718 ? 155.531 139.323 214.076 1.00 91.34 718 HIS A O 1
ATOM 5239 N N . THR A 1 719 ? 154.484 141.000 215.127 1.00 89.25 719 THR A N 1
ATOM 5240 C CA . THR A 1 719 ? 155.567 141.959 214.963 1.00 89.25 719 THR A CA 1
ATOM 5241 C C . THR A 1 719 ? 156.125 142.352 216.325 1.00 89.25 719 THR A C 1
ATOM 5242 O O . THR A 1 719 ? 155.369 142.572 217.275 1.00 89.25 719 THR A O 1
ATOM 5246 N N . SER A 1 720 ? 157.453 142.435 216.413 1.00 91.17 720 SER A N 1
ATOM 5247 C CA . SER A 1 720 ? 158.149 142.682 217.669 1.00 91.17 720 SER A CA 1
ATOM 5248 C C . SER A 1 720 ? 158.334 144.162 217.978 1.00 91.17 720 SER A C 1
ATOM 5249 O O . SER A 1 720 ? 158.896 144.495 219.027 1.00 91.17 720 SER A O 1
ATOM 5252 N N . HIS A 1 721 ? 157.890 145.055 217.103 1.00 95.45 721 HIS A N 1
ATOM 5253 C CA . HIS A 1 721 ? 157.936 146.484 217.366 1.00 95.45 721 HIS A CA 1
ATOM 5254 C C . HIS A 1 721 ? 156.524 147.054 217.285 1.00 95.45 721 HIS A C 1
ATOM 5255 O O . HIS A 1 721 ? 155.564 146.354 216.950 1.00 95.45 721 HIS A O 1
ATOM 5262 N N . ALA A 1 722 ? 156.392 148.337 217.610 1.00 93.94 722 ALA A N 1
ATOM 5263 C CA . ALA A 1 722 ? 155.095 149.015 217.621 1.00 93.94 722 ALA A CA 1
ATOM 5264 C C . ALA A 1 722 ? 155.171 150.226 216.698 1.00 93.94 722 ALA A C 1
ATOM 5265 O O . ALA A 1 722 ? 155.433 151.344 217.147 1.00 93.94 722 ALA A O 1
ATOM 5267 N N . PHE A 1 723 ? 154.911 149.999 215.410 1.00 91.82 723 PHE A N 1
ATOM 5268 C CA . PHE A 1 723 ? 155.038 151.049 214.408 1.00 91.82 723 PHE A CA 1
ATOM 5269 C C . PHE A 1 723 ? 153.901 152.056 214.543 1.00 91.82 723 PHE A C 1
ATOM 5270 O O . PHE A 1 723 ? 152.829 151.747 215.072 1.00 91.82 723 PHE A O 1
ATOM 5278 N N . HIS A 1 724 ? 154.164 153.275 214.049 1.00 84.67 724 HIS A N 1
ATOM 5279 C CA . HIS A 1 724 ? 153.182 154.364 213.948 1.00 84.67 724 HIS A CA 1
ATOM 5280 C C . HIS A 1 724 ? 152.572 154.728 215.300 1.00 84.67 724 HIS A C 1
ATOM 5281 O O . HIS A 1 724 ? 151.368 154.966 215.409 1.00 84.67 724 HIS A O 1
ATOM 5288 N N . SER A 1 725 ? 153.396 154.755 216.343 1.00 86.83 725 SER A N 1
ATOM 5289 C CA . SER A 1 725 ? 152.920 155.061 217.688 1.00 86.83 725 SER A CA 1
ATOM 5290 C C . SER A 1 725 ? 153.905 156.024 218.335 1.00 86.83 725 SER A C 1
ATOM 5291 O O . SER A 1 725 ? 154.801 156.561 217.679 1.00 86.83 725 SER A O 1
ATOM 5294 N N . SER A 1 726 ? 153.742 156.235 219.638 1.00 94.17 726 SER A N 1
ATOM 5295 C CA . SER A 1 726 ? 154.517 157.227 220.370 1.00 94.17 726 SER A CA 1
ATOM 5296 C C . SER A 1 726 ? 155.793 156.661 220.981 1.00 94.17 726 SER A C 1
ATOM 5297 O O . SER A 1 726 ? 156.325 157.251 221.925 1.00 94.17 726 SER A O 1
ATOM 5300 N N . MET A 1 727 ? 156.302 155.546 220.467 1.00 96.00 727 MET A N 1
ATOM 5301 C CA . MET A 1 727 ? 157.472 154.904 221.043 1.00 96.00 727 MET A CA 1
ATOM 5302 C C . MET A 1 727 ? 158.730 155.082 220.206 1.00 96.00 727 MET A C 1
ATOM 5303 O O . MET A 1 727 ? 159.796 154.611 220.612 1.00 96.00 727 MET A O 1
ATOM 5308 N N . MET A 1 728 ? 158.642 155.750 219.057 1.00 104.32 728 MET A N 1
ATOM 5309 C CA . MET A 1 728 ? 159.785 155.975 218.171 1.00 104.32 728 MET A CA 1
ATOM 5310 C C . MET A 1 728 ? 159.947 157.453 217.841 1.00 104.32 728 MET A C 1
ATOM 5311 O O . MET A 1 728 ? 160.037 157.852 216.679 1.00 104.32 728 MET A O 1
ATOM 5316 N N . GLN A 1 729 ? 159.980 158.294 218.875 1.00 104.58 729 GLN A N 1
ATOM 5317 C CA . GLN A 1 729 ? 160.429 159.673 218.705 1.00 104.58 729 GLN A CA 1
ATOM 5318 C C . GLN A 1 729 ? 161.935 159.777 218.522 1.00 104.58 729 GLN A C 1
ATOM 5319 O O . GLN A 1 729 ? 162.425 160.850 218.155 1.00 104.58 729 GLN A O 1
ATOM 5325 N N . ASP A 1 730 ? 162.673 158.698 218.778 1.00 100.09 730 ASP A N 1
ATOM 5326 C CA . ASP A 1 730 ? 164.127 158.699 218.762 1.00 100.09 730 ASP A CA 1
ATOM 5327 C C . ASP A 1 730 ? 164.716 158.123 217.486 1.00 100.09 730 ASP A C 1
ATOM 5328 O O . ASP A 1 730 ? 165.901 158.348 217.212 1.00 100.09 730 ASP A O 1
ATOM 5333 N N . ALA A 1 731 ? 163.926 157.383 216.708 1.00 96.03 731 ALA A N 1
ATOM 5334 C CA . ALA A 1 731 ? 164.469 156.658 215.567 1.00 96.03 731 ALA A CA 1
ATOM 5335 C C . ALA A 1 731 ? 164.798 157.574 214.396 1.00 96.03 731 ALA A C 1
ATOM 5336 O O . ALA A 1 731 ? 165.770 157.325 213.673 1.00 96.03 731 ALA A O 1
ATOM 5338 N N . ALA A 1 732 ? 164.020 158.632 214.199 1.00 96.63 732 ALA A N 1
ATOM 5339 C CA . ALA A 1 732 ? 164.161 159.495 213.037 1.00 96.63 732 ALA A CA 1
ATOM 5340 C C . ALA A 1 732 ? 165.187 160.602 213.237 1.00 96.63 732 ALA A C 1
ATOM 5341 O O . ALA A 1 732 ? 165.397 161.413 212.328 1.00 96.63 732 ALA A O 1
ATOM 5343 N N . GLN A 1 733 ? 165.826 160.662 214.402 1.00 97.53 733 GLN A N 1
ATOM 5344 C CA . GLN A 1 733 ? 166.772 161.737 214.659 1.00 97.53 733 GLN A CA 1
ATOM 5345 C C . GLN A 1 733 ? 168.072 161.551 213.892 1.00 97.53 733 GLN A C 1
ATOM 5346 O O . GLN A 1 733 ? 168.681 162.539 213.464 1.00 97.53 733 GLN A O 1
ATOM 5352 N N . ALA A 1 734 ? 168.498 160.305 213.677 1.00 93.07 734 ALA A N 1
ATOM 5353 C CA . ALA A 1 734 ? 169.652 160.072 212.814 1.00 93.07 734 ALA A CA 1
ATOM 5354 C C . ALA A 1 734 ? 169.319 160.356 211.357 1.00 93.07 734 ALA A C 1
ATOM 5355 O O . ALA A 1 734 ? 170.217 160.665 210.571 1.00 93.07 734 ALA A O 1
ATOM 5357 N N . LEU A 1 735 ? 168.039 160.252 210.980 1.00 93.32 735 LEU A N 1
ATOM 5358 C CA . LEU A 1 735 ? 167.602 160.705 209.663 1.00 93.32 735 LEU A CA 1
ATOM 5359 C C . LEU A 1 735 ? 167.621 162.223 209.561 1.00 93.32 735 LEU A C 1
ATOM 5360 O O . LEU A 1 735 ? 167.938 162.763 208.497 1.00 93.32 735 LEU A O 1
ATOM 5365 N N . ARG A 1 736 ? 167.253 162.904 210.648 1.00 92.51 736 ARG A N 1
ATOM 5366 C CA . ARG A 1 736 ? 167.178 164.389 210.616 1.00 92.51 736 ARG A CA 1
ATOM 5367 C C . ARG A 1 736 ? 168.562 164.958 210.294 1.00 92.51 736 ARG A C 1
ATOM 5368 O O . ARG A 1 736 ? 168.623 166.009 209.628 1.00 92.51 736 ARG A O 1
ATOM 5376 N N . GLN A 1 737 ? 169.627 164.282 210.736 1.00 102.95 737 GLN A N 1
ATOM 5377 C CA . GLN A 1 737 ? 170.997 164.824 210.528 1.00 102.95 737 GLN A CA 1
ATOM 5378 C C . GLN A 1 737 ? 171.630 164.207 209.275 1.00 102.95 737 GLN A C 1
ATOM 5379 O O . GLN A 1 737 ? 172.467 164.887 208.652 1.00 102.95 737 GLN A O 1
ATOM 5385 N N . ALA A 1 738 ? 171.251 162.976 208.918 1.00 93.74 738 ALA A N 1
ATOM 5386 C CA . ALA A 1 738 ? 171.894 162.303 207.764 1.00 93.74 738 ALA A CA 1
ATOM 5387 C C . ALA A 1 738 ? 170.997 162.390 206.527 1.00 93.74 738 ALA A C 1
ATOM 5388 O O . ALA A 1 738 ? 170.761 161.341 205.897 1.00 93.74 738 ALA A O 1
ATOM 5390 N N . PHE A 1 739 ? 170.516 163.590 206.195 1.00 99.17 739 PHE A N 1
ATOM 5391 C CA . PHE A 1 739 ? 169.734 163.758 204.942 1.00 99.17 739 PHE A CA 1
ATOM 5392 C C . PHE A 1 739 ? 170.700 164.225 203.852 1.00 99.17 739 PHE A C 1
ATOM 5393 O O . PHE A 1 739 ? 170.279 164.255 202.680 1.00 99.17 739 PHE A O 1
ATOM 5401 N N . GLU A 1 740 ? 171.938 164.566 204.236 1.00 100.08 740 GLU A N 1
ATOM 5402 C CA . GLU A 1 740 ? 172.990 164.990 203.269 1.00 100.08 740 GLU A CA 1
ATOM 5403 C C . GLU A 1 740 ? 172.473 166.111 202.363 1.00 100.08 740 GLU A C 1
ATOM 5404 O O . GLU A 1 740 ? 173.077 166.299 201.287 1.00 100.08 740 GLU A O 1
ATOM 5410 N N . ASN A 1 741 ? 171.427 166.830 202.792 1.00 94.74 741 ASN A N 1
ATOM 5411 C CA . ASN A 1 741 ? 170.857 167.927 202.006 1.00 94.74 741 ASN A CA 1
ATOM 5412 C C . ASN A 1 741 ? 170.797 167.573 200.519 1.00 94.74 741 ASN A C 1
ATOM 5413 O O . ASN A 1 741 ? 171.212 168.348 199.655 1.00 94.74 741 ASN A O 1
ATOM 5418 N N . VAL A 1 742 ? 170.270 166.375 200.225 1.00 89.80 742 VAL A N 1
ATOM 5419 C CA . VAL A 1 742 ? 170.322 165.841 198.865 1.00 89.80 742 VAL A CA 1
ATOM 5420 C C . VAL A 1 742 ? 169.356 166.593 197.961 1.00 89.80 742 VAL A C 1
ATOM 5421 O O . VAL A 1 742 ? 168.309 167.094 198.396 1.00 89.80 742 VAL A O 1
ATOM 5425 N N . ARG A 1 743 ? 169.717 166.670 196.685 1.00 86.10 743 ARG A N 1
ATOM 5426 C CA . ARG A 1 743 ? 168.917 167.363 195.682 1.00 86.10 743 ARG A CA 1
ATOM 5427 C C . ARG A 1 743 ? 167.685 166.527 195.373 1.00 86.10 743 ARG A C 1
ATOM 5428 O O . ARG A 1 743 ? 167.761 165.511 194.680 1.00 86.10 743 ARG A O 1
ATOM 5436 N N . LEU A 1 744 ? 166.542 166.948 195.893 1.00 79.15 744 LEU A N 1
ATOM 5437 C CA . LEU A 1 744 ? 165.273 166.333 195.540 1.00 79.15 744 LEU A CA 1
ATOM 5438 C C . LEU A 1 744 ? 164.721 167.042 194.300 1.00 79.15 744 LEU A C 1
ATOM 5439 O O . LEU A 1 744 ? 165.446 167.754 193.604 1.00 79.15 744 LEU A O 1
ATOM 5444 N N . ASN A 1 745 ? 163.439 166.859 194.001 1.00 72.65 745 ASN A N 1
ATOM 5445 C CA . ASN A 1 745 ? 162.956 167.226 192.682 1.00 72.65 745 ASN A CA 1
ATOM 5446 C C . ASN A 1 745 ? 161.458 167.377 192.883 1.00 72.65 745 ASN A C 1
ATOM 5447 O O . ASN A 1 745 ? 160.912 166.695 193.758 1.00 72.65 745 ASN A O 1
ATOM 5452 N N . PRO A 1 746 ? 160.783 168.295 192.194 1.00 82.19 746 PRO A N 1
ATOM 5453 C CA . PRO A 1 746 ? 159.325 168.305 192.245 1.00 82.19 746 PRO A CA 1
ATOM 5454 C C . PRO A 1 746 ? 158.745 167.049 191.629 1.00 82.19 746 PRO A C 1
ATOM 5455 O O . PRO A 1 746 ? 159.359 166.431 190.740 1.00 82.19 746 PRO A O 1
ATOM 5459 N N . PRO A 1 747 ? 157.568 166.618 192.088 1.00 71.30 747 PRO A N 1
ATOM 5460 C CA . PRO A 1 747 ? 156.983 165.372 191.581 1.00 71.30 747 PRO A CA 1
ATOM 5461 C C . PRO A 1 747 ? 156.414 165.528 190.180 1.00 71.30 747 PRO A C 1
ATOM 5462 O O . PRO A 1 747 ? 156.154 166.630 189.694 1.00 71.30 747 PRO A O 1
ATOM 5466 N N . THR A 1 748 ? 156.209 164.379 189.536 1.00 63.62 748 THR A N 1
ATOM 5467 C CA . THR A 1 748 ? 155.640 164.292 188.198 1.00 63.62 748 THR A CA 1
ATOM 5468 C C . THR A 1 748 ? 154.304 163.564 188.170 1.00 63.62 748 THR A C 1
ATOM 5469 O O . THR A 1 748 ? 153.350 164.045 187.550 1.00 63.62 748 THR A O 1
ATOM 5473 N N . LEU A 1 749 ? 154.197 162.424 188.846 1.00 50.93 749 LEU A N 1
ATOM 5474 C CA . LEU A 1 749 ? 152.992 161.610 188.801 1.00 50.93 749 LEU A CA 1
ATOM 5475 C C . LEU A 1 749 ? 152.133 161.839 190.040 1.00 50.93 749 LEU A C 1
ATOM 5476 O O . LEU A 1 749 ? 152.642 162.086 191.135 1.00 50.93 749 LEU A O 1
ATOM 5481 N N . THR A 1 750 ? 150.817 161.716 189.851 1.00 35.22 750 THR A N 1
ATOM 5482 C CA . THR A 1 750 ? 149.815 162.262 190.767 1.00 35.22 750 THR A CA 1
ATOM 5483 C C . THR A 1 750 ? 149.733 161.397 192.024 1.00 35.22 750 THR A C 1
ATOM 5484 O O . THR A 1 750 ? 148.817 160.594 192.212 1.00 35.22 750 THR A O 1
ATOM 5488 N N . ILE A 1 751 ? 150.712 161.576 192.910 1.00 29.66 751 ILE A N 1
ATOM 5489 C CA . ILE A 1 751 ? 150.732 160.835 194.164 1.00 29.66 751 ILE A CA 1
ATOM 5490 C C . ILE A 1 751 ? 149.629 161.354 195.074 1.00 29.66 751 ILE A C 1
ATOM 5491 O O . ILE A 1 751 ? 149.429 162.567 195.198 1.00 29.66 751 ILE A O 1
ATOM 5496 N N . ILE A 1 752 ? 148.880 160.441 195.683 1.00 24.19 752 ILE A N 1
ATOM 5497 C CA . ILE A 1 752 ? 148.015 160.758 196.808 1.00 24.19 752 ILE A CA 1
ATOM 5498 C C . ILE A 1 752 ? 148.709 160.284 198.075 1.00 24.19 752 ILE A C 1
ATOM 5499 O O . ILE A 1 752 ? 149.161 159.138 198.150 1.00 24.19 752 ILE A O 1
ATOM 5504 N N . SER A 1 753 ? 148.834 161.175 199.055 1.00 55.67 753 SER A N 1
ATOM 5505 C CA . SER A 1 753 ? 149.446 160.840 200.332 1.00 55.67 753 SER A CA 1
ATOM 5506 C C . SER A 1 753 ? 148.456 160.100 201.229 1.00 55.67 753 SER A C 1
ATOM 5507 O O . SER A 1 753 ? 147.257 160.024 200.953 1.00 55.67 753 SER A O 1
ATOM 5510 N N . THR A 1 754 ? 148.975 159.542 202.324 1.00 71.52 754 THR A N 1
ATOM 5511 C CA . THR A 1 754 ? 148.140 158.835 203.281 1.00 71.52 754 THR A CA 1
ATOM 5512 C C . THR A 1 754 ? 148.220 159.374 204.700 1.00 71.52 754 THR A C 1
ATOM 5513 O O . THR A 1 754 ? 147.483 158.886 205.564 1.00 71.52 754 THR A O 1
ATOM 5517 N N . VAL A 1 755 ? 149.086 160.350 204.975 1.00 80.28 755 VAL A N 1
ATOM 5518 C CA . VAL A 1 755 ? 149.129 160.942 206.306 1.00 80.28 755 VAL A CA 1
ATOM 5519 C C . VAL A 1 755 ? 148.199 162.140 206.440 1.00 80.28 755 VAL A C 1
ATOM 5520 O O . VAL A 1 755 ? 147.666 162.375 207.534 1.00 80.28 755 VAL A O 1
ATOM 5524 N N . THR A 1 756 ? 147.954 162.880 205.362 1.00 77.33 756 THR A N 1
ATOM 5525 C CA . THR A 1 756 ? 146.976 163.960 205.406 1.00 77.33 756 THR A CA 1
ATOM 5526 C C . THR A 1 756 ? 145.584 163.450 205.049 1.00 77.33 756 THR A C 1
ATOM 5527 O O . THR A 1 756 ? 144.664 163.519 205.867 1.00 77.33 756 THR A O 1
ATOM 5531 N N . GLY A 1 757 ? 145.426 162.912 203.842 1.00 79.41 757 GLY A N 1
ATOM 5532 C CA . GLY A 1 757 ? 144.135 162.434 203.388 1.00 79.41 757 GLY A CA 1
ATOM 5533 C C . GLY A 1 757 ? 143.646 163.112 202.124 1.00 79.41 757 GLY A C 1
ATOM 5534 O O . GLY A 1 757 ? 142.475 162.982 201.757 1.00 79.41 757 GLY A O 1
ATOM 5535 N N . ALA A 1 758 ? 144.531 163.838 201.448 1.00 74.81 758 ALA A N 1
ATOM 5536 C CA . ALA A 1 758 ? 144.194 164.532 200.213 1.00 74.81 758 ALA A CA 1
ATOM 5537 C C . ALA A 1 758 ? 145.387 164.427 199.275 1.00 74.81 758 ALA A C 1
ATOM 5538 O O . ALA A 1 758 ? 146.320 163.656 199.519 1.00 74.81 758 ALA A O 1
ATOM 5540 N N . HIS A 1 759 ? 145.372 165.234 198.212 1.00 73.15 759 HIS A N 1
ATOM 5541 C CA . HIS A 1 759 ? 146.421 165.222 197.198 1.00 73.15 759 HIS A CA 1
ATOM 5542 C C . HIS A 1 759 ? 147.766 165.688 197.744 1.00 73.15 759 HIS A C 1
ATOM 5543 O O . HIS A 1 759 ? 147.933 166.023 198.918 1.00 73.15 759 HIS A O 1
ATOM 5550 N N . VAL A 1 760 ? 148.728 165.709 196.861 1.00 76.46 760 VAL A N 1
ATOM 5551 C CA . VAL A 1 760 ? 150.049 166.218 197.165 1.00 76.46 760 VAL A CA 1
ATOM 5552 C C . VAL A 1 760 ? 150.086 167.661 196.691 1.00 76.46 760 VAL A C 1
ATOM 5553 O O . VAL A 1 760 ? 149.331 168.068 195.798 1.00 76.46 760 VAL A O 1
ATOM 5557 N N . SER A 1 761 ? 150.907 168.465 197.348 1.00 90.60 761 SER A N 1
ATOM 5558 C CA . SER A 1 761 ? 151.315 169.760 196.835 1.00 90.60 761 SER A CA 1
ATOM 5559 C C . SER A 1 761 ? 152.720 169.631 196.270 1.00 90.60 761 SER A C 1
ATOM 5560 O O . SER A 1 761 ? 153.428 168.656 196.524 1.00 90.60 761 SER A O 1
ATOM 5563 N N . ALA A 1 762 ? 153.131 170.633 195.498 1.00 86.79 762 ALA A N 1
ATOM 5564 C CA . ALA A 1 762 ? 154.454 170.574 194.893 1.00 86.79 762 ALA A CA 1
ATOM 5565 C C . ALA A 1 762 ? 155.579 170.784 195.900 1.00 86.79 762 ALA A C 1
ATOM 5566 O O . ALA A 1 762 ? 156.741 170.533 195.561 1.00 86.79 762 ALA A O 1
ATOM 5568 N N . ASP A 1 763 ? 155.267 171.219 197.127 1.00 90.70 763 ASP A N 1
ATOM 5569 C CA . ASP A 1 763 ? 156.281 171.461 198.145 1.00 90.70 763 ASP A CA 1
ATOM 5570 C C . ASP A 1 763 ? 155.965 170.804 199.484 1.00 90.70 763 ASP A C 1
ATOM 5571 O O . ASP A 1 763 ? 156.643 171.102 200.473 1.00 90.70 763 ASP A O 1
ATOM 5576 N N . THR A 1 764 ? 154.956 169.937 199.560 1.00 85.08 764 THR A N 1
ATOM 5577 C CA . THR A 1 764 ? 154.724 169.199 200.794 1.00 85.08 764 THR A CA 1
ATOM 5578 C C . THR A 1 764 ? 155.469 167.880 200.835 1.00 85.08 764 THR A C 1
ATOM 5579 O O . THR A 1 764 ? 155.471 167.219 201.878 1.00 85.08 764 THR A O 1
ATOM 5583 N N . LEU A 1 765 ? 156.104 167.490 199.736 1.00 93.10 765 LEU A N 1
ATOM 5584 C CA . LEU A 1 765 ? 156.650 166.152 199.612 1.00 93.10 765 LEU A CA 1
ATOM 5585 C C . LEU A 1 765 ? 158.169 166.144 199.636 1.00 93.10 765 LEU A C 1
ATOM 5586 O O . LEU A 1 765 ? 158.769 165.116 199.967 1.00 93.10 765 LEU A O 1
ATOM 5591 N N . THR A 1 766 ? 158.788 167.282 199.337 1.00 96.96 766 THR A N 1
ATOM 5592 C CA . THR A 1 766 ? 160.233 167.422 199.251 1.00 96.96 766 THR A CA 1
ATOM 5593 C C . THR A 1 766 ? 160.838 168.166 200.434 1.00 96.96 766 THR A C 1
ATOM 5594 O O . THR A 1 766 ? 162.000 168.575 200.364 1.00 96.96 766 THR A O 1
ATOM 5598 N N . THR A 1 767 ? 160.083 168.369 201.496 1.00 97.45 767 THR A N 1
ATOM 5599 C CA . THR A 1 767 ? 160.616 168.918 202.738 1.00 97.45 767 THR A CA 1
ATOM 5600 C C . THR A 1 767 ? 161.055 167.785 203.656 1.00 97.45 767 THR A C 1
ATOM 5601 O O . THR A 1 767 ? 160.311 166.811 203.815 1.00 97.45 767 THR A O 1
ATOM 5605 N N . PRO A 1 768 ? 162.261 167.860 204.227 1.00 91.31 768 PRO A N 1
ATOM 5606 C CA . PRO A 1 768 ? 162.737 166.803 205.125 1.00 91.31 768 PRO A CA 1
ATOM 5607 C C . PRO A 1 768 ? 161.866 166.523 206.341 1.00 91.31 768 PRO A C 1
ATOM 5608 O O . PRO A 1 768 ? 161.942 165.415 206.879 1.00 91.31 768 PRO A O 1
ATOM 5612 N N . ASP A 1 769 ? 161.056 167.477 206.797 1.00 98.24 769 ASP A N 1
ATOM 5613 C CA . ASP A 1 769 ? 160.124 167.226 207.890 1.00 98.24 769 ASP A CA 1
ATOM 5614 C C . ASP A 1 769 ? 159.034 166.227 207.534 1.00 98.24 769 ASP A C 1
ATOM 5615 O O . ASP A 1 769 ? 158.467 165.612 208.445 1.00 98.24 769 ASP A O 1
ATOM 5620 N N . TYR A 1 770 ? 158.734 166.051 206.244 1.00 97.54 770 TYR A N 1
ATOM 5621 C CA . TYR A 1 770 ? 157.573 165.265 205.844 1.00 97.54 770 TYR A CA 1
ATOM 5622 C C . TYR A 1 770 ? 157.768 163.773 206.101 1.00 97.54 770 TYR A C 1
ATOM 5623 O O . TYR A 1 770 ? 156.852 163.109 206.597 1.00 97.54 770 TYR A O 1
ATOM 5632 N N . TRP A 1 771 ? 158.944 163.228 205.772 1.00 91.71 771 TRP A N 1
ATOM 5633 C CA . TRP A 1 771 ? 159.190 161.811 206.025 1.00 91.71 771 TRP A CA 1
ATOM 5634 C C . TRP A 1 771 ? 159.345 161.525 207.510 1.00 91.71 771 TRP A C 1
ATOM 5635 O O . TRP A 1 771 ? 159.034 160.418 207.963 1.00 91.71 771 TRP A O 1
ATOM 5646 N N . ILE A 1 772 ? 159.840 162.500 208.273 1.00 101.17 772 ILE A N 1
ATOM 5647 C CA . ILE A 1 772 ? 159.984 162.331 209.714 1.00 101.17 772 ILE A CA 1
ATOM 5648 C C . ILE A 1 772 ? 158.621 162.324 210.392 1.00 101.17 772 ILE A C 1
ATOM 5649 O O . ILE A 1 772 ? 158.365 161.511 211.289 1.00 101.17 772 ILE A O 1
ATOM 5654 N N . GLU A 1 773 ? 157.730 163.232 209.983 1.00 97.01 773 GLU A N 1
ATOM 5655 C CA . GLU A 1 773 ? 156.362 163.216 210.490 1.00 97.01 773 GLU A CA 1
ATOM 5656 C C . GLU A 1 773 ? 155.627 161.969 210.017 1.00 97.01 773 GLU A C 1
ATOM 5657 O O . GLU A 1 773 ? 154.807 161.404 210.751 1.00 97.01 773 GLU A O 1
ATOM 5663 N N . GLN A 1 774 ? 155.952 161.506 208.806 1.00 93.62 774 GLN A N 1
ATOM 5664 C CA . GLN A 1 774 ? 155.309 160.333 208.224 1.00 93.62 774 GLN A CA 1
ATOM 5665 C C . GLN A 1 774 ? 155.632 159.063 208.996 1.00 93.62 774 GLN A C 1
ATOM 5666 O O . GLN A 1 774 ? 154.832 158.121 209.000 1.00 93.62 774 GLN A O 1
ATOM 5672 N N . MET A 1 775 ? 156.792 159.018 209.652 1.00 88.42 775 MET A N 1
ATOM 5673 C CA . MET A 1 775 ? 157.178 157.820 210.384 1.00 88.42 775 MET A CA 1
ATOM 5674 C C . MET A 1 775 ? 156.351 157.659 211.651 1.00 88.42 775 MET A C 1
ATOM 5675 O O . MET A 1 775 ? 156.067 156.530 212.063 1.00 88.42 775 MET A O 1
ATOM 5680 N N . LEU A 1 776 ? 155.929 158.766 212.258 1.00 85.29 776 LEU A N 1
ATOM 5681 C CA . LEU A 1 776 ? 155.226 158.735 213.534 1.00 85.29 776 LEU A CA 1
ATOM 5682 C C . LEU A 1 776 ? 153.713 158.761 213.379 1.00 85.29 776 LEU A C 1
ATOM 5683 O O . LEU A 1 776 ? 153.004 158.096 214.141 1.00 85.29 776 LEU A O 1
ATOM 5688 N N . MET A 1 777 ? 153.211 159.529 212.422 1.00 86.12 777 MET A N 1
ATOM 5689 C CA . MET A 1 777 ? 151.777 159.704 212.270 1.00 86.12 777 MET A CA 1
ATOM 5690 C C . MET A 1 777 ? 151.145 158.429 211.711 1.00 86.12 777 MET A C 1
ATOM 5691 O O . MET A 1 777 ? 151.757 157.744 210.888 1.00 86.12 777 MET A O 1
ATOM 5696 N N . PRO A 1 778 ? 149.935 158.076 212.151 1.00 81.05 778 PRO A N 1
ATOM 5697 C CA . PRO A 1 778 ? 149.262 156.889 211.608 1.00 81.05 778 PRO A CA 1
ATOM 5698 C C . PRO A 1 778 ? 148.822 157.018 210.157 1.00 81.05 778 PRO A C 1
ATOM 5699 O O . PRO A 1 778 ? 148.976 158.072 209.534 1.00 81.05 778 PRO A O 1
ATOM 5703 N N . VAL A 1 779 ? 148.267 155.934 209.618 1.00 78.92 779 VAL A N 1
ATOM 5704 C CA . VAL A 1 779 ? 147.835 155.856 208.228 1.00 78.92 779 VAL A CA 1
ATOM 5705 C C . VAL A 1 779 ? 146.320 155.751 208.200 1.00 78.92 779 VAL A C 1
ATOM 5706 O O . VAL A 1 779 ? 145.740 154.875 208.852 1.00 78.92 779 VAL A O 1
ATOM 5710 N N . GLN A 1 780 ? 145.682 156.631 207.429 1.00 75.25 780 GLN A N 1
ATOM 5711 C CA . GLN A 1 780 ? 144.230 156.646 207.291 1.00 75.25 780 GLN A CA 1
ATOM 5712 C C . GLN A 1 780 ? 143.826 156.395 205.836 1.00 75.25 780 GLN A C 1
ATOM 5713 O O . GLN A 1 780 ? 142.995 157.101 205.252 1.00 75.25 780 GLN A O 1
ATOM 5719 N N . PHE A 1 781 ? 144.391 155.315 205.286 1.00 64.75 781 PHE A N 1
ATOM 5720 C CA . PHE A 1 781 ? 144.254 154.785 203.931 1.00 64.75 781 PHE A CA 1
ATOM 5721 C C . PHE A 1 781 ? 142.834 154.807 203.367 1.00 64.75 781 PHE A C 1
ATOM 5722 O O . PHE A 1 781 ? 142.651 155.044 202.167 1.00 64.75 781 PHE A O 1
ATOM 5730 N N . SER A 1 782 ? 141.832 154.580 204.226 1.00 65.47 782 SER A N 1
ATOM 5731 C CA . SER A 1 782 ? 140.440 154.518 203.781 1.00 65.47 782 SER A CA 1
ATOM 5732 C C . SER A 1 782 ? 139.955 155.845 203.210 1.00 65.47 782 SER A C 1
ATOM 5733 O O . SER A 1 782 ? 139.282 155.870 202.173 1.00 65.47 782 SER A O 1
ATOM 5736 N N . ALA A 1 783 ? 140.290 156.959 203.866 1.00 66.00 783 ALA A N 1
ATOM 5737 C CA . ALA A 1 783 ? 139.891 158.260 203.340 1.00 66.00 783 ALA A CA 1
ATOM 5738 C C . ALA A 1 783 ? 140.640 158.597 202.059 1.00 66.00 783 ALA A C 1
ATOM 5739 O O . ALA A 1 783 ? 140.097 159.298 201.197 1.00 66.00 783 ALA A O 1
ATOM 5741 N N . ALA A 1 784 ? 141.866 158.086 201.905 1.00 63.10 784 ALA A N 1
ATOM 5742 C CA . ALA A 1 784 ? 142.575 158.228 200.637 1.00 63.10 784 ALA A CA 1
ATOM 5743 C C . ALA A 1 784 ? 141.856 157.484 199.520 1.00 63.10 784 ALA A C 1
ATOM 5744 O O . ALA A 1 784 ? 141.743 157.994 198.399 1.00 63.10 784 ALA A O 1
ATOM 5746 N N . LEU A 1 785 ? 141.347 156.283 199.814 1.00 61.94 785 LEU A N 1
ATOM 5747 C CA . LEU A 1 785 ? 140.583 155.550 198.809 1.00 61.94 785 LEU A CA 1
ATOM 5748 C C . LEU A 1 785 ? 139.266 156.236 198.476 1.00 61.94 785 LEU A C 1
ATOM 5749 O O . LEU A 1 785 ? 138.843 156.221 197.314 1.00 61.94 785 LEU A O 1
ATOM 5754 N N . GLN A 1 786 ? 138.589 156.815 199.475 1.00 61.23 786 GLN A N 1
ATOM 5755 C CA . GLN A 1 786 ? 137.374 157.575 199.178 1.00 61.23 786 GLN A CA 1
ATOM 5756 C C . GLN A 1 786 ? 137.676 158.804 198.330 1.00 61.23 786 GLN A C 1
ATOM 5757 O O . GLN A 1 786 ? 136.899 159.148 197.434 1.00 61.23 786 GLN A O 1
ATOM 5763 N N . GLU A 1 787 ? 138.816 159.456 198.571 1.00 68.05 787 GLU A N 1
ATOM 5764 C CA . GLU A 1 787 ? 139.210 160.592 197.743 1.00 68.05 787 GLU A CA 1
ATOM 5765 C C . GLU A 1 787 ? 139.514 160.165 196.308 1.00 68.05 787 GLU A C 1
ATOM 5766 O O . GLU A 1 787 ? 139.091 160.833 195.352 1.00 68.05 787 GLU A O 1
ATOM 5772 N N . ALA A 1 788 ? 140.228 159.047 196.136 1.00 60.66 788 ALA A N 1
ATOM 5773 C CA . ALA A 1 788 ? 140.565 158.582 194.792 1.00 60.66 788 ALA A CA 1
ATOM 5774 C C . ALA A 1 788 ? 139.339 158.085 194.036 1.00 60.66 788 ALA A C 1
ATOM 5775 O O . ALA A 1 788 ? 139.216 158.332 192.833 1.00 60.66 788 ALA A O 1
ATOM 5777 N N . GLN A 1 789 ? 138.421 157.405 194.720 1.00 57.78 789 GLN A N 1
ATOM 5778 C CA . GLN A 1 789 ? 137.167 157.003 194.100 1.00 57.78 789 GLN A CA 1
ATOM 5779 C C . GLN A 1 789 ? 136.279 158.204 193.794 1.00 57.78 789 GLN A C 1
ATOM 5780 O O . GLN A 1 789 ? 135.483 158.162 192.850 1.00 57.78 789 GLN A O 1
ATOM 5786 N N . ALA A 1 790 ? 136.398 159.284 194.570 1.00 68.68 790 ALA A N 1
ATOM 5787 C CA . ALA A 1 790 ? 135.601 160.475 194.302 1.00 68.68 790 ALA A CA 1
ATOM 5788 C C . ALA A 1 790 ? 136.110 161.223 193.077 1.00 68.68 790 ALA A C 1
ATOM 5789 O O . ALA A 1 790 ? 135.321 161.648 192.227 1.00 68.68 790 ALA A O 1
ATOM 5791 N N . THR A 1 791 ? 137.424 161.390 192.965 1.00 69.57 791 THR A N 1
ATOM 5792 C CA . THR A 1 791 ? 137.986 162.187 191.883 1.00 69.57 791 THR A CA 1
ATOM 5793 C C . THR A 1 791 ? 138.411 161.371 190.670 1.00 69.57 791 THR A C 1
ATOM 5794 O O . THR A 1 791 ? 138.883 161.956 189.692 1.00 69.57 791 THR A O 1
ATOM 5798 N N . PHE A 1 792 ? 138.252 160.049 190.695 1.00 72.44 792 PHE A N 1
ATOM 5799 C CA . PHE A 1 792 ? 138.612 159.208 189.562 1.00 72.44 792 PHE A CA 1
ATOM 5800 C C . PHE A 1 792 ? 137.666 158.017 189.522 1.00 72.44 792 PHE A C 1
ATOM 5801 O O . PHE A 1 792 ? 137.039 157.671 190.524 1.00 72.44 792 PHE A O 1
ATOM 5809 N N . ASP A 1 793 ? 137.570 157.381 188.358 1.00 69.46 793 ASP A N 1
ATOM 5810 C CA . ASP A 1 793 ? 136.851 156.113 188.200 1.00 69.46 793 ASP A CA 1
ATOM 5811 C C . ASP A 1 793 ? 137.832 155.128 187.580 1.00 69.46 793 ASP A C 1
ATOM 5812 O O . ASP A 1 793 ? 137.906 154.990 186.358 1.00 69.46 793 ASP A O 1
ATOM 5817 N N . VAL A 1 794 ? 138.589 154.442 188.431 1.00 52.86 794 VAL A N 1
ATOM 5818 C CA . VAL A 1 794 ? 139.853 153.827 188.048 1.00 52.86 794 VAL A CA 1
ATOM 5819 C C . VAL A 1 794 ? 139.952 152.438 188.675 1.00 52.86 794 VAL A C 1
ATOM 5820 O O . VAL A 1 794 ? 139.653 152.271 189.861 1.00 52.86 794 VAL A O 1
ATOM 5824 N N . ASP A 1 795 ? 140.340 151.436 187.880 1.00 43.59 795 ASP A N 1
ATOM 5825 C CA . ASP A 1 795 ? 140.658 150.122 188.433 1.00 43.59 795 ASP A CA 1
ATOM 5826 C C . ASP A 1 795 ? 142.034 150.118 189.073 1.00 43.59 795 ASP A C 1
ATOM 5827 O O . ASP A 1 795 ? 142.958 150.786 188.610 1.00 43.59 795 ASP A O 1
ATOM 5832 N N . PHE A 1 796 ? 142.176 149.318 190.123 1.00 29.33 796 PHE A N 1
ATOM 5833 C CA . PHE A 1 796 ? 143.340 149.355 190.993 1.00 29.33 796 PHE A CA 1
ATOM 5834 C C . PHE A 1 796 ? 144.180 148.099 190.834 1.00 29.33 796 PHE A C 1
ATOM 5835 O O . PHE A 1 796 ? 143.644 146.995 190.761 1.00 29.33 796 PHE A O 1
ATOM 5843 N N . LEU A 1 797 ? 145.497 148.267 190.807 1.00 20.07 797 LEU A N 1
ATOM 5844 C CA . LEU A 1 797 ? 146.436 147.154 190.719 1.00 20.07 797 LEU A CA 1
ATOM 5845 C C . LEU A 1 797 ? 147.385 147.186 191.909 1.00 20.07 797 LEU A C 1
ATOM 5846 O O . LEU A 1 797 ? 148.252 148.058 191.986 1.00 20.07 797 LEU A O 1
ATOM 5851 N N . GLU A 1 798 ? 147.236 146.235 192.822 1.00 27.85 798 GLU A N 1
ATOM 5852 C CA . GLU A 1 798 ? 148.180 146.086 193.917 1.00 27.85 798 GLU A CA 1
ATOM 5853 C C . GLU A 1 798 ? 149.526 145.624 193.382 1.00 27.85 798 GLU A C 1
ATOM 5854 O O . GLU A 1 798 ? 149.600 144.875 192.415 1.00 27.85 798 GLU A O 1
ATOM 5860 N N . ILE A 1 799 ? 150.606 146.109 193.981 1.00 19.64 799 ILE A N 1
ATOM 5861 C CA . ILE A 1 799 ? 151.958 145.686 193.623 1.00 19.64 799 ILE A CA 1
ATOM 5862 C C . ILE A 1 799 ? 152.634 145.267 194.925 1.00 19.64 799 ILE A C 1
ATOM 5863 O O . ILE A 1 799 ? 153.220 146.087 195.636 1.00 19.64 799 ILE A O 1
ATOM 5868 N N . GLY A 1 800 ? 152.538 143.990 195.259 1.00 41.58 800 GLY A N 1
ATOM 5869 C CA . GLY A 1 800 ? 153.073 143.509 196.507 1.00 41.58 800 GLY A CA 1
ATOM 5870 C C . GLY A 1 800 ? 152.837 142.030 196.714 1.00 41.58 800 GLY A C 1
ATOM 5871 O O . GLY A 1 800 ? 151.920 141.434 196.145 1.00 41.58 800 GLY A O 1
ATOM 5872 N N . PRO A 1 801 ? 153.636 141.417 197.566 1.00 45.50 801 PRO A N 1
ATOM 5873 C CA . PRO A 1 801 ? 153.630 139.951 197.647 1.00 45.50 801 PRO A CA 1
ATOM 5874 C C . PRO A 1 801 ? 152.511 139.412 198.526 1.00 45.50 801 PRO A C 1
ATOM 5875 O O . PRO A 1 801 ? 152.723 138.848 199.594 1.00 45.50 801 PRO A O 1
ATOM 5879 N N . GLY A 1 802 ? 151.280 139.568 198.077 1.00 40.41 802 GLY A N 1
ATOM 5880 C CA . GLY A 1 802 ? 150.180 138.971 198.799 1.00 40.41 802 GLY A CA 1
ATOM 5881 C C . GLY A 1 802 ? 148.846 139.547 198.387 1.00 40.41 802 GLY A C 1
ATOM 5882 O O . GLY A 1 802 ? 148.749 140.433 197.541 1.00 40.41 802 GLY A O 1
ATOM 5883 N N . ALA A 1 803 ? 147.813 139.013 199.022 1.00 60.60 803 ALA A N 1
ATOM 5884 C CA . ALA A 1 803 ? 146.439 139.381 198.730 1.00 60.60 803 ALA A CA 1
ATOM 5885 C C . ALA A 1 803 ? 145.750 139.901 199.983 1.00 60.60 803 ALA A C 1
ATOM 5886 O O . ALA A 1 803 ? 144.711 139.370 200.383 1.00 60.60 803 ALA A O 1
ATOM 5888 N N . THR A 1 804 ? 146.355 140.882 200.651 1.00 55.64 804 THR A N 1
ATOM 5889 C CA . THR A 1 804 ? 145.718 141.511 201.803 1.00 55.64 804 THR A CA 1
ATOM 5890 C C . THR A 1 804 ? 145.006 142.814 201.453 1.00 55.64 804 THR A C 1
ATOM 5891 O O . THR A 1 804 ? 143.917 143.071 201.969 1.00 55.64 804 THR A O 1
ATOM 5895 N N . LEU A 1 805 ? 145.576 143.643 200.581 1.00 44.33 805 LEU A N 1
ATOM 5896 C CA . LEU A 1 805 ? 144.964 144.925 200.230 1.00 44.33 805 LEU A CA 1
ATOM 5897 C C . LEU A 1 805 ? 144.127 144.847 198.969 1.00 44.33 805 LEU A C 1
ATOM 5898 O O . LEU A 1 805 ? 144.055 145.810 198.201 1.00 44.33 805 LEU A O 1
ATOM 5903 N N . THR A 1 806 ? 143.485 143.714 198.728 1.00 57.26 806 THR A N 1
ATOM 5904 C CA . THR A 1 806 ? 142.533 143.590 197.640 1.00 57.26 806 THR A CA 1
ATOM 5905 C C . THR A 1 806 ? 141.109 143.432 198.144 1.00 57.26 806 THR A C 1
ATOM 5906 O O . THR A 1 806 ? 140.204 144.111 197.660 1.00 57.26 806 THR A O 1
ATOM 5910 N N . GLN A 1 807 ? 140.895 142.564 199.133 1.00 69.11 807 GLN A N 1
ATOM 5911 C CA . GLN A 1 807 ? 139.576 142.427 199.741 1.00 69.11 807 GLN A CA 1
ATOM 5912 C C . GLN A 1 807 ? 139.222 143.638 200.594 1.00 69.11 807 GLN A C 1
ATOM 5913 O O . GLN A 1 807 ? 138.038 143.939 200.775 1.00 69.11 807 GLN A O 1
ATOM 5919 N N . LEU A 1 808 ? 140.227 144.351 201.107 1.00 64.47 808 LEU A N 1
ATOM 5920 C CA . LEU A 1 808 ? 139.967 145.615 201.782 1.00 64.47 808 LEU A CA 1
ATOM 5921 C C . LEU A 1 808 ? 139.502 146.668 200.793 1.00 64.47 808 LEU A C 1
ATOM 5922 O O . LEU A 1 808 ? 138.631 147.485 201.111 1.00 64.47 808 LEU A O 1
ATOM 5927 N N . THR A 1 809 ? 140.071 146.667 199.589 1.00 57.61 809 THR A N 1
ATOM 5928 C CA . THR A 1 809 ? 139.639 147.615 198.575 1.00 57.61 809 THR A CA 1
ATOM 5929 C C . THR A 1 809 ? 138.284 147.226 197.999 1.00 57.61 809 THR A C 1
ATOM 5930 O O . THR A 1 809 ? 137.448 148.096 197.742 1.00 57.61 809 THR A O 1
ATOM 5934 N N . ASN A 1 810 ? 138.028 145.932 197.838 1.00 69.32 810 ASN A N 1
ATOM 5935 C CA . ASN A 1 810 ? 136.743 145.471 197.335 1.00 69.32 810 ASN A CA 1
ATOM 5936 C C . ASN A 1 810 ? 135.634 145.545 198.372 1.00 69.32 810 ASN A C 1
ATOM 5937 O O . ASN A 1 810 ? 134.459 145.547 197.991 1.00 69.32 810 ASN A O 1
ATOM 5942 N N . GLY A 1 811 ? 135.961 145.611 199.658 1.00 62.18 811 GLY A N 1
ATOM 5943 C CA . GLY A 1 811 ? 134.945 145.855 200.664 1.00 62.18 811 GLY A CA 1
ATOM 5944 C C . GLY A 1 811 ? 134.662 147.335 200.799 1.00 62.18 811 GLY A C 1
ATOM 5945 O O . GLY A 1 811 ? 134.978 147.952 201.821 1.00 62.18 811 GLY A O 1
ATOM 5946 N N . HIS A 1 812 ? 134.091 147.922 199.756 1.00 66.46 812 HIS A N 1
ATOM 5947 C CA . HIS A 1 812 ? 133.906 149.359 199.678 1.00 66.46 812 HIS A CA 1
ATOM 5948 C C . HIS A 1 812 ? 132.693 149.635 198.803 1.00 66.46 812 HIS A C 1
ATOM 5949 O O . HIS A 1 812 ? 131.883 148.745 198.534 1.00 66.46 812 HIS A O 1
ATOM 5956 N N . ALA A 1 813 ? 132.570 150.881 198.355 1.00 71.40 813 ALA A N 1
ATOM 5957 C CA . ALA A 1 813 ? 131.493 151.286 197.459 1.00 71.40 813 ALA A CA 1
ATOM 5958 C C . ALA A 1 813 ? 131.967 151.371 196.018 1.00 71.40 813 ALA A C 1
ATOM 5959 O O . ALA A 1 813 ? 131.481 152.203 195.246 1.00 71.40 813 ALA A O 1
ATOM 5961 N N . LEU A 1 814 ? 132.913 150.518 195.634 1.00 61.90 814 LEU A N 1
ATOM 5962 C CA . LEU A 1 814 ? 133.409 150.471 194.260 1.00 61.90 814 LEU A CA 1
ATOM 5963 C C . LEU A 1 814 ? 132.321 149.884 193.374 1.00 61.90 814 LEU A C 1
ATOM 5964 O O . LEU A 1 814 ? 132.191 148.667 193.244 1.00 61.90 814 LEU A O 1
ATOM 5969 N N . GLY A 1 815 ? 131.514 150.754 192.779 1.00 62.72 815 GLY A N 1
ATOM 5970 C CA . GLY A 1 815 ? 130.476 150.304 191.881 1.00 62.72 815 GLY A CA 1
ATOM 5971 C C . GLY A 1 815 ? 131.057 149.849 190.563 1.00 62.72 815 GLY A C 1
ATOM 5972 O O . GLY A 1 815 ? 131.652 150.652 189.841 1.00 62.72 815 GLY A O 1
ATOM 5973 N N . ASP A 1 816 ? 130.895 148.556 190.264 1.00 67.17 816 ASP A N 1
ATOM 5974 C CA . ASP A 1 816 ? 131.372 147.818 189.089 1.00 67.17 816 ASP A CA 1
ATOM 5975 C C . ASP A 1 816 ? 132.805 148.127 188.657 1.00 67.17 816 ASP A C 1
ATOM 5976 O O . ASP A 1 816 ? 133.120 148.090 187.465 1.00 67.17 816 ASP A O 1
ATOM 5981 N N . ARG A 1 817 ? 133.684 148.400 189.615 1.00 51.42 817 ARG A N 1
ATOM 5982 C CA . ARG A 1 817 ? 135.121 148.429 189.394 1.00 51.42 817 ARG A CA 1
ATOM 5983 C C . ARG A 1 817 ? 135.757 147.466 190.378 1.00 51.42 817 ARG A C 1
ATOM 5984 O O . ARG A 1 817 ? 135.303 147.346 191.516 1.00 51.42 817 ARG A O 1
ATOM 5992 N N . LEU A 1 818 ? 136.782 146.761 189.944 1.00 34.16 818 LEU A N 1
ATOM 5993 C CA . LEU A 1 818 ? 137.422 145.772 190.790 1.00 34.16 818 LEU A CA 1
ATOM 5994 C C . LEU A 1 818 ? 138.861 146.189 191.037 1.00 34.16 818 LEU A C 1
ATOM 5995 O O . LEU A 1 818 ? 139.339 147.185 190.500 1.00 34.16 818 LEU A O 1
ATOM 6000 N N . ALA A 1 819 ? 139.550 145.424 191.874 1.00 24.04 819 ALA A N 1
ATOM 6001 C CA . ALA A 1 819 ? 140.974 145.608 192.103 1.00 24.04 819 ALA A CA 1
ATOM 6002 C C . ALA A 1 819 ? 141.658 144.256 192.021 1.00 24.04 819 ALA A C 1
ATOM 6003 O O . ALA A 1 819 ? 141.171 143.281 192.595 1.00 24.04 819 ALA A O 1
ATOM 6005 N N . PHE A 1 820 ? 142.783 144.199 191.322 1.00 15.79 820 PHE A N 1
ATOM 6006 C CA . PHE A 1 820 ? 143.449 142.947 191.013 1.00 15.79 820 PHE A CA 1
ATOM 6007 C C . PHE A 1 820 ? 144.798 142.878 191.712 1.00 15.79 820 PHE A C 1
ATOM 6008 O O . PHE A 1 820 ? 145.439 143.897 191.965 1.00 15.79 820 PHE A O 1
ATOM 6016 N N . SER A 1 821 ? 145.220 141.662 192.020 1.00 16.03 821 SER A N 1
ATOM 6017 C CA . SER A 1 821 ? 146.470 141.432 192.723 1.00 16.03 821 SER A CA 1
ATOM 6018 C C . SER A 1 821 ? 147.608 141.323 191.719 1.00 16.03 821 SER A C 1
ATOM 6019 O O . SER A 1 821 ? 147.452 141.634 190.540 1.00 16.03 821 SER A O 1
ATOM 6022 N N . SER A 1 822 ? 148.780 140.914 192.177 1.00 22.58 822 SER A N 1
ATOM 6023 C CA . SER A 1 822 ? 149.892 140.729 191.266 1.00 22.58 822 SER A CA 1
ATOM 6024 C C . SER A 1 822 ? 150.764 139.534 191.597 1.00 22.58 822 SER A C 1
ATOM 6025 O O . SER A 1 822 ? 151.724 139.281 190.869 1.00 22.58 822 SER A O 1
ATOM 6028 N N . LEU A 1 823 ? 150.463 138.800 192.663 1.00 33.75 823 LEU A N 1
ATOM 6029 C CA . LEU A 1 823 ? 151.237 137.672 193.160 1.00 33.75 823 LEU A CA 1
ATOM 6030 C C . LEU A 1 823 ? 150.270 136.831 193.987 1.00 33.75 823 LEU A C 1
ATOM 6031 O O . LEU A 1 823 ? 149.281 137.376 194.483 1.00 33.75 823 LEU A O 1
ATOM 6036 N N . PRO A 1 824 ? 150.474 135.524 194.122 1.00 43.77 824 PRO A N 1
ATOM 6037 C CA . PRO A 1 824 ? 149.442 134.707 194.756 1.00 43.77 824 PRO A CA 1
ATOM 6038 C C . PRO A 1 824 ? 149.502 134.770 196.280 1.00 43.77 824 PRO A C 1
ATOM 6039 O O . PRO A 1 824 ? 150.364 135.402 196.880 1.00 43.77 824 PRO A O 1
ATOM 6043 N N . ALA A 1 825 ? 148.542 134.093 196.909 1.00 58.38 825 ALA A N 1
ATOM 6044 C CA . ALA A 1 825 ? 148.233 134.295 198.326 1.00 58.38 825 ALA A CA 1
ATOM 6045 C C . ALA A 1 825 ? 149.211 133.530 199.219 1.00 58.38 825 ALA A C 1
ATOM 6046 O O . ALA A 1 825 ? 148.864 132.575 199.917 1.00 58.38 825 ALA A O 1
ATOM 6048 N N . GLY A 1 826 ? 150.461 133.981 199.198 1.00 61.42 826 GLY A N 1
ATOM 6049 C CA . GLY A 1 826 ? 151.432 133.532 200.172 1.00 61.42 826 GLY A CA 1
ATOM 6050 C C . GLY A 1 826 ? 152.100 132.200 199.907 1.00 61.42 826 GLY A C 1
ATOM 6051 O O . GLY A 1 826 ? 153.263 132.155 199.506 1.00 61.42 826 GLY A O 1
ATOM 6052 N N . ALA A 1 827 ? 151.381 131.104 200.131 1.00 54.55 827 ALA A N 1
ATOM 6053 C CA . ALA A 1 827 ? 151.965 129.770 200.091 1.00 54.55 827 ALA A CA 1
ATOM 6054 C C . ALA A 1 827 ? 151.909 129.132 198.712 1.00 54.55 827 ALA A C 1
ATOM 6055 O O . ALA A 1 827 ? 152.168 127.931 198.590 1.00 54.55 827 ALA A O 1
ATOM 6057 N N . ARG A 1 828 ? 151.589 129.900 197.675 1.00 47.33 828 ARG A N 1
ATOM 6058 C CA . ARG A 1 828 ? 151.460 129.388 196.314 1.00 47.33 828 ARG A CA 1
ATOM 6059 C C . ARG A 1 828 ? 152.676 129.734 195.471 1.00 47.33 828 ARG A C 1
ATOM 6060 O O . ARG A 1 828 ? 152.549 130.105 194.305 1.00 47.33 828 ARG A O 1
ATOM 6068 N N . SER A 1 829 ? 153.875 129.597 196.045 1.00 49.07 829 SER A N 1
ATOM 6069 C CA . SER A 1 829 ? 155.135 130.078 195.477 1.00 49.07 829 SER A CA 1
ATOM 6070 C C . SER A 1 829 ? 155.572 129.382 194.192 1.00 49.07 829 SER A C 1
ATOM 6071 O O . SER A 1 829 ? 156.654 129.700 193.689 1.00 49.07 829 SER A O 1
ATOM 6074 N N . SER A 1 830 ? 154.802 128.428 193.673 1.00 45.44 830 SER A N 1
ATOM 6075 C CA . SER A 1 830 ? 155.034 127.845 192.360 1.00 45.44 830 SER A CA 1
ATOM 6076 C C . SER A 1 830 ? 154.001 128.297 191.340 1.00 45.44 830 SER A C 1
ATOM 6077 O O . SER A 1 830 ? 153.910 127.711 190.259 1.00 45.44 830 SER A O 1
ATOM 6080 N N . ASP A 1 831 ? 153.221 129.323 191.656 1.00 41.59 831 ASP A N 1
ATOM 6081 C CA . ASP A 1 831 ? 152.088 129.690 190.825 1.00 41.59 831 ASP A CA 1
ATOM 6082 C C . ASP A 1 831 ? 152.128 131.175 190.490 1.00 41.59 831 ASP A C 1
ATOM 6083 O O . ASP A 1 831 ? 151.115 131.756 190.085 1.00 41.59 831 ASP A O 1
ATOM 6088 N N . GLU A 1 832 ? 153.299 131.799 190.669 1.00 42.56 832 GLU A N 1
ATOM 6089 C CA . GLU A 1 832 ? 153.485 133.200 190.300 1.00 42.56 832 GLU A CA 1
ATOM 6090 C C . GLU A 1 832 ? 153.295 133.405 188.807 1.00 42.56 832 GLU A C 1
ATOM 6091 O O . GLU A 1 832 ? 152.629 134.351 188.376 1.00 42.56 832 GLU A O 1
ATOM 6097 N N . HIS A 1 833 ? 153.891 132.524 188.004 1.00 32.41 833 HIS A N 1
ATOM 6098 C CA . HIS A 1 833 ? 153.939 132.671 186.558 1.00 32.41 833 HIS A CA 1
ATOM 6099 C C . HIS A 1 833 ? 152.623 132.324 185.897 1.00 32.41 833 HIS A C 1
ATOM 6100 O O . HIS A 1 833 ? 152.455 132.591 184.709 1.00 32.41 833 HIS A O 1
ATOM 6107 N N . LYS A 1 834 ? 151.699 131.718 186.618 1.00 16.21 834 LYS A N 1
ATOM 6108 C CA . LYS A 1 834 ? 150.344 131.612 186.123 1.00 16.21 834 LYS A CA 1
ATOM 6109 C C . LYS A 1 834 ? 149.455 132.697 186.692 1.00 16.21 834 LYS A C 1
ATOM 6110 O O . LYS A 1 834 ? 148.534 133.148 186.010 1.00 16.21 834 LYS A O 1
ATOM 6116 N N . HIS A 1 835 ? 149.746 133.193 187.895 1.00 18.84 835 HIS A N 1
ATOM 6117 C CA . HIS A 1 835 ? 148.886 134.244 188.422 1.00 18.84 835 HIS A CA 1
ATOM 6118 C C . HIS A 1 835 ? 149.139 135.604 187.789 1.00 18.84 835 HIS A C 1
ATOM 6119 O O . HIS A 1 835 ? 148.195 136.385 187.639 1.00 18.84 835 HIS A O 1
ATOM 6126 N N . ILE A 1 836 ? 150.377 135.918 187.407 1.00 14.45 836 ILE A N 1
ATOM 6127 C CA . ILE A 1 836 ? 150.609 137.193 186.736 1.00 14.45 836 ILE A CA 1
ATOM 6128 C C . ILE A 1 836 ? 150.026 137.167 185.325 1.00 14.45 836 ILE A C 1
ATOM 6129 O O . ILE A 1 836 ? 149.453 138.158 184.858 1.00 14.45 836 ILE A O 1
ATOM 6134 N N . LEU A 1 837 ? 150.055 136.010 184.668 1.00 5.00 837 LEU A N 1
ATOM 6135 C CA . LEU A 1 837 ? 149.429 135.864 183.365 1.00 5.00 837 LEU A CA 1
ATOM 6136 C C . LEU A 1 837 ? 147.937 135.635 183.472 1.00 5.00 837 LEU A C 1
ATOM 6137 O O . LEU A 1 837 ? 147.264 135.592 182.446 1.00 5.00 837 LEU A O 1
ATOM 6142 N N . ASP A 1 838 ? 147.412 135.439 184.669 1.00 35.88 838 ASP A N 1
ATOM 6143 C CA . ASP A 1 838 ? 145.976 135.467 184.867 1.00 35.88 838 ASP A CA 1
ATOM 6144 C C . ASP A 1 838 ? 145.474 136.819 185.333 1.00 35.88 838 ASP A C 1
ATOM 6145 O O . ASP A 1 838 ? 144.264 137.044 185.334 1.00 35.88 838 ASP A O 1
ATOM 6150 N N . THR A 1 839 ? 146.364 137.701 185.773 1.00 28.47 839 THR A N 1
ATOM 6151 C CA . THR A 1 839 ? 145.984 139.096 185.964 1.00 28.47 839 THR A CA 1
ATOM 6152 C C . THR A 1 839 ? 146.053 139.871 184.653 1.00 28.47 839 THR A C 1
ATOM 6153 O O . THR A 1 839 ? 145.214 140.747 184.410 1.00 28.47 839 THR A O 1
ATOM 6157 N N . VAL A 1 840 ? 147.042 139.558 183.799 1.00 5.00 840 VAL A N 1
ATOM 6158 C CA . VAL A 1 840 ? 147.156 140.201 182.488 1.00 5.00 840 VAL A CA 1
ATOM 6159 C C . VAL A 1 840 ? 145.926 139.911 181.644 1.00 5.00 840 VAL A C 1
ATOM 6160 O O . VAL A 1 840 ? 145.328 140.818 181.055 1.00 5.00 840 VAL A O 1
ATOM 6164 N N . ALA A 1 841 ? 145.485 138.662 181.635 1.00 4.10 841 ALA A N 1
ATOM 6165 C CA . ALA A 1 841 ? 144.316 138.277 180.868 1.00 4.10 841 ALA A CA 1
ATOM 6166 C C . ALA A 1 841 ? 143.015 138.700 181.515 1.00 4.10 841 ALA A C 1
ATOM 6167 O O . ALA A 1 841 ? 141.963 138.455 180.931 1.00 4.10 841 ALA A O 1
ATOM 6169 N N . ALA A 1 842 ? 143.041 139.280 182.709 1.00 5.00 842 ALA A N 1
ATOM 6170 C CA . ALA A 1 842 ? 141.843 139.872 183.277 1.00 5.00 842 ALA A CA 1
ATOM 6171 C C . ALA A 1 842 ? 141.827 141.383 183.153 1.00 5.00 842 ALA A C 1
ATOM 6172 O O . ALA A 1 842 ? 140.749 141.982 183.178 1.00 5.00 842 ALA A O 1
ATOM 6174 N N . LEU A 1 843 ? 142.997 142.005 183.021 1.00 5.00 843 LEU A N 1
ATOM 6175 C CA . LEU A 1 843 ? 143.053 143.415 182.660 1.00 5.00 843 LEU A CA 1
ATOM 6176 C C . LEU A 1 843 ? 142.725 143.620 181.187 1.00 5.00 843 LEU A C 1
ATOM 6177 O O . LEU A 1 843 ? 142.098 144.618 180.822 1.00 5.00 843 LEU A O 1
ATOM 6182 N N . TRP A 1 844 ? 143.147 142.686 180.323 1.00 5.00 844 TRP A N 1
ATOM 6183 C CA . TRP A 1 844 ? 142.953 142.841 178.884 1.00 5.00 844 TRP A CA 1
ATOM 6184 C C . TRP A 1 844 ? 141.490 142.776 178.484 1.00 5.00 844 TRP A C 1
ATOM 6185 O O . TRP A 1 844 ? 141.094 143.456 177.539 1.00 5.00 844 TRP A O 1
ATOM 6196 N N . VAL A 1 845 ? 140.685 141.966 179.170 1.00 5.00 845 VAL A N 1
ATOM 6197 C CA . VAL A 1 845 ? 139.284 141.788 178.801 1.00 5.00 845 VAL A CA 1
ATOM 6198 C C . VAL A 1 845 ? 138.499 143.077 178.997 1.00 5.00 845 VAL A C 1
ATOM 6199 O O . VAL A 1 845 ? 137.672 143.450 178.160 1.00 5.00 845 VAL A O 1
ATOM 6203 N N . ARG A 1 846 ? 138.764 143.797 180.081 1.00 13.92 846 ARG A N 1
ATOM 6204 C CA . ARG A 1 846 ? 138.005 145.006 180.368 1.00 13.92 846 ARG A CA 1
ATOM 6205 C C . ARG A 1 846 ? 138.403 146.189 179.496 1.00 13.92 846 ARG A C 1
ATOM 6206 O O . ARG A 1 846 ? 137.676 147.181 179.475 1.00 13.92 846 ARG A O 1
ATOM 6214 N N . GLY A 1 847 ? 139.527 146.128 178.792 1.00 45.21 847 GLY A N 1
ATOM 6215 C CA . GLY A 1 847 ? 139.780 147.120 177.768 1.00 45.21 847 GLY A CA 1
ATOM 6216 C C . GLY A 1 847 ? 141.121 147.816 177.791 1.00 45.21 847 GLY A C 1
ATOM 6217 O O . GLY A 1 847 ? 141.399 148.627 176.910 1.00 45.21 847 GLY A O 1
ATOM 6218 N N . HIS A 1 848 ? 141.960 147.512 178.772 1.00 17.48 848 HIS A N 1
ATOM 6219 C CA . HIS A 1 848 ? 143.216 148.227 178.917 1.00 17.48 848 HIS A CA 1
ATOM 6220 C C . HIS A 1 848 ? 144.175 147.854 177.794 1.00 17.48 848 HIS A C 1
ATOM 6221 O O . HIS A 1 848 ? 143.991 146.871 177.086 1.00 17.48 848 HIS A O 1
ATOM 6228 N N . ASN A 1 849 ? 145.185 148.686 177.607 1.00 14.20 849 ASN A N 1
ATOM 6229 C CA . ASN A 1 849 ? 146.108 148.515 176.489 1.00 14.20 849 ASN A CA 1
ATOM 6230 C C . ASN A 1 849 ? 147.378 147.731 176.823 1.00 14.20 849 ASN A C 1
ATOM 6231 O O . ASN A 1 849 ? 148.494 148.052 176.422 1.00 14.20 849 ASN A O 1
ATOM 6236 N N . ILE A 1 850 ? 147.166 146.592 177.482 1.00 14.76 850 ILE A N 1
ATOM 6237 C CA . ILE A 1 850 ? 148.173 145.545 177.507 1.00 14.76 850 ILE A CA 1
ATOM 6238 C C . ILE A 1 850 ? 148.362 145.043 176.085 1.00 14.76 850 ILE A C 1
ATOM 6239 O O . ILE A 1 850 ? 147.382 144.807 175.370 1.00 14.76 850 ILE A O 1
ATOM 6244 N N . ASP A 1 851 ? 149.614 144.934 175.639 1.00 23.50 851 ASP A N 1
ATOM 6245 C CA . ASP A 1 851 ? 149.906 144.353 174.332 1.00 23.50 851 ASP A CA 1
ATOM 6246 C C . ASP A 1 851 ? 150.272 142.886 174.513 1.00 23.50 851 ASP A C 1
ATOM 6247 O O . ASP A 1 851 ? 151.225 142.559 175.227 1.00 23.50 851 ASP A O 1
ATOM 6252 N N . LEU A 1 852 ? 149.518 142.004 173.871 1.00 11.12 852 LEU A N 1
ATOM 6253 C CA . LEU A 1 852 ? 149.732 140.578 174.045 1.00 11.12 852 LEU A CA 1
ATOM 6254 C C . LEU A 1 852 ? 150.785 140.024 173.104 1.00 11.12 852 LEU A C 1
ATOM 6255 O O . LEU A 1 852 ? 151.015 138.815 173.102 1.00 11.12 852 LEU A O 1
ATOM 6260 N N . SER A 1 853 ? 151.426 140.877 172.306 1.00 21.22 853 SER A N 1
ATOM 6261 C CA . SER A 1 853 ? 152.441 140.419 171.369 1.00 21.22 853 SER A CA 1
ATOM 6262 C C . SER A 1 853 ? 153.747 140.078 172.055 1.00 21.22 853 SER A C 1
ATOM 6263 O O . SER A 1 853 ? 154.561 139.361 171.472 1.00 21.22 853 SER A O 1
ATOM 6266 N N . ALA A 1 854 ? 153.975 140.575 173.262 1.00 26.36 854 ALA A N 1
ATOM 6267 C CA . ALA A 1 854 ? 155.228 140.344 173.965 1.00 26.36 854 ALA A CA 1
ATOM 6268 C C . ALA A 1 854 ? 155.214 139.080 174.810 1.00 26.36 854 ALA A C 1
ATOM 6269 O O . ALA A 1 854 ? 156.189 138.819 175.521 1.00 26.36 854 ALA A O 1
ATOM 6271 N N . PHE A 1 855 ? 154.137 138.296 174.758 1.00 25.03 855 PHE A N 1
ATOM 6272 C CA . PHE A 1 855 ? 154.021 137.082 175.550 1.00 25.03 855 PHE A CA 1
ATOM 6273 C C . PHE A 1 855 ? 154.253 135.815 174.746 1.00 25.03 855 PHE A C 1
ATOM 6274 O O . PHE A 1 855 ? 154.462 134.758 175.345 1.00 25.03 855 PHE A O 1
ATOM 6282 N N . ALA A 1 856 ? 154.213 135.884 173.418 1.00 23.74 856 ALA A N 1
ATOM 6283 C CA . ALA A 1 856 ? 154.549 134.737 172.590 1.00 23.74 856 ALA A CA 1
ATOM 6284 C C . ALA A 1 856 ? 156.062 134.593 172.505 1.00 23.74 856 ALA A C 1
ATOM 6285 O O . ALA A 1 856 ? 156.819 135.423 173.006 1.00 23.74 856 ALA A O 1
ATOM 6287 N N . GLY A 1 857 ? 156.511 133.535 171.848 1.00 13.71 857 GLY A N 1
ATOM 6288 C CA . GLY A 1 857 ? 157.887 133.089 171.949 1.00 13.71 857 GLY A CA 1
ATOM 6289 C C . GLY A 1 857 ? 158.883 133.889 171.144 1.00 13.71 857 GLY A C 1
ATOM 6290 O O . GLY A 1 857 ? 158.776 135.110 171.001 1.00 13.71 857 GLY A O 1
ATOM 6291 N N . GLU A 1 858 ? 159.878 133.187 170.609 1.00 21.58 858 GLU A N 1
ATOM 6292 C CA . GLU A 1 858 ? 160.999 133.861 169.964 1.00 21.58 858 GLU A CA 1
ATOM 6293 C C . GLU A 1 858 ? 160.704 134.211 168.510 1.00 21.58 858 GLU A C 1
ATOM 6294 O O . GLU A 1 858 ? 160.611 135.389 168.155 1.00 21.58 858 GLU A O 1
ATOM 6300 N N . GLN A 1 859 ? 160.534 133.205 167.655 1.00 17.90 859 GLN A N 1
ATOM 6301 C CA . GLN A 1 859 ? 160.361 133.418 166.219 1.00 17.90 859 GLN A CA 1
ATOM 6302 C C . GLN A 1 859 ? 159.085 132.741 165.755 1.00 17.90 859 GLN A C 1
ATOM 6303 O O . GLN A 1 859 ? 159.131 131.710 165.081 1.00 17.90 859 GLN A O 1
ATOM 6309 N N . PRO A 1 860 ? 157.931 133.295 166.079 1.00 16.32 860 PRO A N 1
ATOM 6310 C CA . PRO A 1 860 ? 156.683 132.644 165.706 1.00 16.32 860 PRO A CA 1
ATOM 6311 C C . PRO A 1 860 ? 156.346 132.873 164.242 1.00 16.32 860 PRO A C 1
ATOM 6312 O O . PRO A 1 860 ? 156.841 133.794 163.597 1.00 16.32 860 PRO A O 1
ATOM 6316 N N . ARG A 1 861 ? 155.505 131.985 163.719 1.00 16.50 861 ARG A N 1
ATOM 6317 C CA . ARG A 1 861 ? 154.974 132.041 162.365 1.00 16.50 861 ARG A CA 1
ATOM 6318 C C . ARG A 1 861 ? 153.455 132.043 162.439 1.00 16.50 861 ARG A C 1
ATOM 6319 O O . ARG A 1 861 ? 152.874 132.127 163.511 1.00 16.50 861 ARG A O 1
ATOM 6327 N N . ARG A 1 862 ? 152.809 131.939 161.295 1.00 5.00 862 ARG A N 1
ATOM 6328 C CA . ARG A 1 862 ? 151.362 131.983 161.245 1.00 5.00 862 ARG A CA 1
ATOM 6329 C C . ARG A 1 862 ? 150.818 130.623 160.859 1.00 5.00 862 ARG A C 1
ATOM 6330 O O . ARG A 1 862 ? 151.523 129.790 160.297 1.00 5.00 862 ARG A O 1
ATOM 6338 N N . VAL A 1 863 ? 149.552 130.402 161.192 1.00 5.00 863 VAL A N 1
ATOM 6339 C CA . VAL A 1 863 ? 148.886 129.107 161.084 1.00 5.00 863 VAL A CA 1
ATOM 6340 C C . VAL A 1 863 ? 147.424 129.373 160.737 1.00 5.00 863 VAL A C 1
ATOM 6341 O O . VAL A 1 863 ? 146.841 130.345 161.213 1.00 5.00 863 VAL A O 1
ATOM 6345 N N . SER A 1 864 ? 146.844 128.549 159.868 1.00 9.93 864 SER A N 1
ATOM 6346 C CA . SER A 1 864 ? 145.424 128.643 159.554 1.00 9.93 864 SER A CA 1
ATOM 6347 C C . SER A 1 864 ? 144.564 128.152 160.703 1.00 9.93 864 SER A C 1
ATOM 6348 O O . SER A 1 864 ? 144.761 127.041 161.187 1.00 9.93 864 SER A O 1
ATOM 6351 N N . LEU A 1 865 ? 143.564 128.934 161.084 1.00 5.00 865 LEU A N 1
ATOM 6352 C CA . LEU A 1 865 ? 142.654 128.643 162.182 1.00 5.00 865 LEU A CA 1
ATOM 6353 C C . LEU A 1 865 ? 141.236 128.881 161.705 1.00 5.00 865 LEU A C 1
ATOM 6354 O O . LEU A 1 865 ? 141.031 129.471 160.642 1.00 5.00 865 LEU A O 1
ATOM 6359 N N . PRO A 1 866 ? 140.227 128.407 162.439 1.00 5.00 866 PRO A N 1
ATOM 6360 C CA . PRO A 1 866 ? 138.854 128.809 162.131 1.00 5.00 866 PRO A CA 1
ATOM 6361 C C . PRO A 1 866 ? 138.641 130.303 162.301 1.00 5.00 866 PRO A C 1
ATOM 6362 O O . PRO A 1 866 ? 139.116 130.911 163.257 1.00 5.00 866 PRO A O 1
ATOM 6366 N N . THR A 1 867 ? 137.904 130.890 161.369 1.00 14.30 867 THR A N 1
ATOM 6367 C CA . THR A 1 867 ? 137.795 132.334 161.247 1.00 14.30 867 THR A CA 1
ATOM 6368 C C . THR A 1 867 ? 136.598 132.858 162.037 1.00 14.30 867 THR A C 1
ATOM 6369 O O . THR A 1 867 ? 136.044 132.171 162.895 1.00 14.30 867 THR A O 1
ATOM 6373 N N . TYR A 1 868 ? 136.212 134.101 161.766 1.00 5.00 868 TYR A N 1
ATOM 6374 C CA . TYR A 1 868 ? 135.060 134.721 162.405 1.00 5.00 868 TYR A CA 1
ATOM 6375 C C . TYR A 1 868 ? 133.790 133.994 161.987 1.00 5.00 868 TYR A C 1
ATOM 6376 O O . TYR A 1 868 ? 133.734 133.372 160.929 1.00 5.00 868 TYR A O 1
ATOM 6385 N N . ALA A 1 869 ? 132.775 134.041 162.838 1.00 23.33 869 ALA A N 1
ATOM 6386 C CA . ALA A 1 869 ? 131.517 133.344 162.591 1.00 23.33 869 ALA A CA 1
ATOM 6387 C C . ALA A 1 869 ? 130.389 134.352 162.439 1.00 23.33 869 ALA A C 1
ATOM 6388 O O . ALA A 1 869 ? 129.694 134.662 163.400 1.00 23.33 869 ALA A O 1
ATOM 6390 N N . PHE A 1 870 ? 130.197 134.832 161.215 1.00 16.81 870 PHE A N 1
ATOM 6391 C CA . PHE A 1 870 ? 129.158 135.808 160.914 1.00 16.81 870 PHE A CA 1
ATOM 6392 C C . PHE A 1 870 ? 127.791 135.185 161.109 1.00 16.81 870 PHE A C 1
ATOM 6393 O O . PHE A 1 870 ? 127.518 134.110 160.577 1.00 16.81 870 PHE A O 1
ATOM 6401 N N . ASP A 1 871 ? 126.918 135.861 161.842 1.00 25.54 871 ASP A N 1
ATOM 6402 C CA . ASP A 1 871 ? 125.607 135.275 162.054 1.00 25.54 871 ASP A CA 1
ATOM 6403 C C . ASP A 1 871 ? 124.701 135.542 160.858 1.00 25.54 871 ASP A C 1
ATOM 6404 O O . ASP A 1 871 ? 125.018 136.320 159.965 1.00 25.54 871 ASP A O 1
ATOM 6409 N N . LYS A 1 872 ? 123.563 134.870 160.843 1.00 19.05 872 LYS A N 1
ATOM 6410 C CA . LYS A 1 872 ? 122.730 134.769 159.655 1.00 19.05 872 LYS A CA 1
ATOM 6411 C C . LYS A 1 872 ? 121.393 135.445 159.906 1.00 19.05 872 LYS A C 1
ATOM 6412 O O . LYS A 1 872 ? 120.590 134.964 160.708 1.00 19.05 872 LYS A O 1
ATOM 6418 N N . ILE A 1 873 ? 121.149 136.539 159.198 1.00 10.79 873 ILE A N 1
ATOM 6419 C CA . ILE A 1 873 ? 119.845 137.174 159.140 1.00 10.79 873 ILE A CA 1
ATOM 6420 C C . ILE A 1 873 ? 119.541 137.428 157.668 1.00 10.79 873 ILE A C 1
ATOM 6421 O O . ILE A 1 873 ? 120.450 137.642 156.861 1.00 10.79 873 ILE A O 1
ATOM 6426 N N . ARG A 1 874 ? 118.266 137.345 157.302 1.00 25.42 874 ARG A N 1
ATOM 6427 C CA . ARG A 1 874 ? 117.861 137.190 155.910 1.00 25.42 874 ARG A CA 1
ATOM 6428 C C . ARG A 1 874 ? 117.263 138.471 155.349 1.00 25.42 874 ARG A C 1
ATOM 6429 O O . ARG A 1 874 ? 116.316 139.015 155.921 1.00 25.42 874 ARG A O 1
ATOM 6437 N N . TYR A 1 875 ? 117.800 138.933 154.218 1.00 23.20 875 TYR A N 1
ATOM 6438 C CA . TYR A 1 875 ? 117.223 140.025 153.441 1.00 23.20 875 TYR A CA 1
ATOM 6439 C C . TYR A 1 875 ? 117.007 139.546 152.015 1.00 23.20 875 TYR A C 1
ATOM 6440 O O . TYR A 1 875 ? 117.969 139.189 151.330 1.00 23.20 875 TYR A O 1
ATOM 6449 N N . TRP A 1 876 ? 115.761 139.580 151.556 1.00 17.59 876 TRP A N 1
ATOM 6450 C CA . TRP A 1 876 ? 115.397 139.038 150.254 1.00 17.59 876 TRP A CA 1
ATOM 6451 C C . TRP A 1 876 ? 114.188 139.793 149.739 1.00 17.59 876 TRP A C 1
ATOM 6452 O O . TRP A 1 876 ? 113.232 139.999 150.488 1.00 17.59 876 TRP A O 1
ATOM 6463 N N . VAL A 1 877 ? 114.231 140.204 148.478 1.00 23.48 877 VAL A N 1
ATOM 6464 C CA . VAL A 1 877 ? 113.097 140.848 147.831 1.00 23.48 877 VAL A CA 1
ATOM 6465 C C . VAL A 1 877 ? 112.242 139.775 147.180 1.00 23.48 877 VAL A C 1
ATOM 6466 O O . VAL A 1 877 ? 112.752 138.927 146.442 1.00 23.48 877 VAL A O 1
ATOM 6470 N N . ASP A 1 878 ? 110.945 139.797 147.461 1.00 38.37 878 ASP A N 1
ATOM 6471 C CA . ASP A 1 878 ? 110.055 138.734 147.025 1.00 38.37 878 ASP A CA 1
ATOM 6472 C C . ASP A 1 878 ? 109.755 138.854 145.541 1.00 38.37 878 ASP A C 1
ATOM 6473 O O . ASP A 1 878 ? 109.518 139.952 145.030 1.00 38.37 878 ASP A O 1
ATOM 6478 N N . SER A 1 879 ? 109.762 137.725 144.861 1.00 56.48 879 SER A N 1
ATOM 6479 C CA . SER A 1 879 ? 109.228 137.616 143.518 1.00 56.48 879 SER A CA 1
ATOM 6480 C C . SER A 1 879 ? 107.705 137.579 143.570 1.00 56.48 879 SER A C 1
ATOM 6481 O O . SER A 1 879 ? 107.117 137.325 144.624 1.00 56.48 879 SER A O 1
ATOM 6484 N N . PRO A 1 880 ? 107.034 137.844 142.448 1.00 64.40 880 PRO A N 1
ATOM 6485 C CA . PRO A 1 880 ? 105.634 137.407 142.323 1.00 64.40 880 PRO A CA 1
ATOM 6486 C C . PRO A 1 880 ? 105.461 135.893 142.348 1.00 64.40 880 PRO A C 1
ATOM 6487 O O . PRO A 1 880 ? 104.348 135.419 142.610 1.00 64.40 880 PRO A O 1
ATOM 6491 N N . GLU A 1 881 ? 106.520 135.124 142.087 1.00 69.38 881 GLU A N 1
ATOM 6492 C CA . GLU A 1 881 ? 106.505 133.669 142.161 1.00 69.38 881 GLU A CA 1
ATOM 6493 C C . GLU A 1 881 ? 107.023 133.127 143.488 1.00 69.38 881 GLU A C 1
ATOM 6494 O O . GLU A 1 881 ? 106.313 132.376 144.161 1.00 69.38 881 GLU A O 1
ATOM 6500 N N . GLU A 1 882 ? 108.242 133.495 143.877 1.00 58.32 882 GLU A N 1
ATOM 6501 C CA . GLU A 1 882 ? 108.912 132.926 145.048 1.00 58.32 882 GLU A CA 1
ATOM 6502 C C . GLU A 1 882 ? 108.242 133.294 146.362 1.00 58.32 882 GLU A C 1
ATOM 6503 O O . GLU A 1 882 ? 108.805 133.068 147.431 1.00 58.32 882 GLU A O 1
ATOM 6509 N N . PHE B 1 6 ? 160.401 152.485 129.837 1.00 55.06 6 PHE B N 1
ATOM 6510 C CA . PHE B 1 6 ? 161.079 152.801 128.582 1.00 55.06 6 PHE B CA 1
ATOM 6511 C C . PHE B 1 6 ? 160.167 153.623 127.686 1.00 55.06 6 PHE B C 1
ATOM 6512 O O . PHE B 1 6 ? 160.437 154.784 127.415 1.00 55.06 6 PHE B O 1
ATOM 6520 N N . GLY B 1 7 ? 159.093 153.004 127.210 1.00 5.00 7 GLY B N 1
ATOM 6521 C CA . GLY B 1 7 ? 158.093 153.722 126.454 1.00 5.00 7 GLY B CA 1
ATOM 6522 C C . GLY B 1 7 ? 157.138 152.816 125.721 1.00 5.00 7 GLY B C 1
ATOM 6523 O O . GLY B 1 7 ? 157.492 151.683 125.416 1.00 5.00 7 GLY B O 1
ATOM 6524 N N . ILE B 1 8 ? 155.923 153.291 125.452 1.00 5.00 8 ILE B N 1
ATOM 6525 C CA . ILE B 1 8 ? 154.910 152.565 124.690 1.00 5.00 8 ILE B CA 1
ATOM 6526 C C . ILE B 1 8 ? 154.259 153.570 123.745 1.00 5.00 8 ILE B C 1
ATOM 6527 O O . ILE B 1 8 ? 153.549 154.467 124.198 1.00 5.00 8 ILE B O 1
ATOM 6532 N N . ALA B 1 9 ? 154.499 153.433 122.444 1.00 5.00 9 ALA B N 1
ATOM 6533 C CA . ALA B 1 9 ? 153.997 154.400 121.477 1.00 5.00 9 ALA B CA 1
ATOM 6534 C C . ALA B 1 9 ? 152.496 154.260 121.292 1.00 5.00 9 ALA B C 1
ATOM 6535 O O . ALA B 1 9 ? 151.917 153.232 121.615 1.00 5.00 9 ALA B O 1
ATOM 6537 N N . ILE B 1 10 ? 151.854 155.311 120.802 1.00 5.00 10 ILE B N 1
ATOM 6538 C CA . ILE B 1 10 ? 150.447 155.259 120.417 1.00 5.00 10 ILE B CA 1
ATOM 6539 C C . ILE B 1 10 ? 150.408 155.459 118.916 1.00 5.00 10 ILE B C 1
ATOM 6540 O O . ILE B 1 10 ? 150.488 156.589 118.433 1.00 5.00 10 ILE B O 1
ATOM 6545 N N . ILE B 1 11 ? 150.254 154.377 118.167 1.00 5.00 11 ILE B N 1
ATOM 6546 C CA . ILE B 1 11 ? 150.500 154.410 116.732 1.00 5.00 11 ILE B CA 1
ATOM 6547 C C . ILE B 1 11 ? 149.264 154.808 115.938 1.00 5.00 11 ILE B C 1
ATOM 6548 O O . ILE B 1 11 ? 149.344 155.652 115.050 1.00 5.00 11 ILE B O 1
ATOM 6553 N N . GLY B 1 12 ? 148.100 154.267 116.218 1.00 5.00 12 GLY B N 1
ATOM 6554 C CA . GLY B 1 12 ? 146.921 154.628 115.462 1.00 5.00 12 GLY B CA 1
ATOM 6555 C C . GLY B 1 12 ? 145.760 154.825 116.394 1.00 5.00 12 GLY B C 1
ATOM 6556 O O . GLY B 1 12 ? 145.748 154.317 117.503 1.00 5.00 12 GLY B O 1
ATOM 6557 N N . MET B 1 13 ? 144.798 155.609 115.953 1.00 5.00 13 MET B N 1
ATOM 6558 C CA . MET B 1 13 ? 143.638 155.898 116.766 1.00 5.00 13 MET B CA 1
ATOM 6559 C C . MET B 1 13 ? 142.408 155.846 115.889 1.00 5.00 13 MET B C 1
ATOM 6560 O O . MET B 1 13 ? 142.504 155.899 114.672 1.00 5.00 13 MET B O 1
ATOM 6565 N N . ALA B 1 14 ? 141.246 155.752 116.516 1.00 5.00 14 ALA B N 1
ATOM 6566 C CA . ALA B 1 14 ? 139.988 155.736 115.792 1.00 5.00 14 ALA B CA 1
ATOM 6567 C C . ALA B 1 14 ? 138.887 156.042 116.776 1.00 5.00 14 ALA B C 1
ATOM 6568 O O . ALA B 1 14 ? 139.072 155.907 117.981 1.00 5.00 14 ALA B O 1
ATOM 6570 N N . GLY B 1 15 ? 137.732 156.426 116.264 1.00 5.00 15 GLY B N 1
ATOM 6571 C CA . GLY B 1 15 ? 136.666 156.766 117.181 1.00 5.00 15 GLY B CA 1
ATOM 6572 C C . GLY B 1 15 ? 135.391 157.058 116.440 1.00 5.00 15 GLY B C 1
ATOM 6573 O O . GLY B 1 15 ? 135.330 156.987 115.216 1.00 5.00 15 GLY B O 1
ATOM 6574 N N . ARG B 1 16 ? 134.355 157.351 117.207 1.00 5.00 16 ARG B N 1
ATOM 6575 C CA . ARG B 1 16 ? 133.100 157.838 116.652 1.00 5.00 16 ARG B CA 1
ATOM 6576 C C . ARG B 1 16 ? 132.423 158.682 117.728 1.00 5.00 16 ARG B C 1
ATOM 6577 O O . ARG B 1 16 ? 131.582 158.183 118.468 1.00 5.00 16 ARG B O 1
ATOM 6585 N N . PHE B 1 17 ? 132.732 159.971 117.741 1.00 5.00 17 PHE B N 1
ATOM 6586 C CA . PHE B 1 17 ? 132.459 160.915 118.823 1.00 5.00 17 PHE B CA 1
ATOM 6587 C C . PHE B 1 17 ? 131.131 161.637 118.582 1.00 5.00 17 PHE B C 1
ATOM 6588 O O . PHE B 1 17 ? 130.494 161.350 117.568 1.00 5.00 17 PHE B O 1
ATOM 6596 N N . PRO B 1 18 ? 130.624 162.514 119.461 1.00 42.38 18 PRO B N 1
ATOM 6597 C CA . PRO B 1 18 ? 129.394 163.241 119.111 1.00 42.38 18 PRO B CA 1
ATOM 6598 C C . PRO B 1 18 ? 129.657 164.355 118.108 1.00 42.38 18 PRO B C 1
ATOM 6599 O O . PRO B 1 18 ? 130.534 165.192 118.322 1.00 42.38 18 PRO B O 1
ATOM 6603 N N . GLN B 1 19 ? 128.868 164.368 117.024 1.00 5.00 19 GLN B N 1
ATOM 6604 C CA . GLN B 1 19 ? 128.945 165.344 115.926 1.00 5.00 19 GLN B CA 1
ATOM 6605 C C . GLN B 1 19 ? 130.326 165.405 115.286 1.00 5.00 19 GLN B C 1
ATOM 6606 O O . GLN B 1 19 ? 130.759 166.464 114.834 1.00 5.00 19 GLN B O 1
ATOM 6612 N N . ALA B 1 20 ? 131.007 164.262 115.241 1.00 5.00 20 ALA B N 1
ATOM 6613 C CA . ALA B 1 20 ? 132.294 164.068 114.587 1.00 5.00 20 ALA B CA 1
ATOM 6614 C C . ALA B 1 20 ? 132.493 162.569 114.471 1.00 5.00 20 ALA B C 1
ATOM 6615 O O . ALA B 1 20 ? 132.312 161.863 115.459 1.00 5.00 20 ALA B O 1
ATOM 6617 N N . ASP B 1 21 ? 132.823 162.047 113.292 1.00 5.00 21 ASP B N 1
ATOM 6618 C CA . ASP B 1 21 ? 132.852 160.602 113.099 1.00 5.00 21 ASP B CA 1
ATOM 6619 C C . ASP B 1 21 ? 134.203 160.077 112.645 1.00 5.00 21 ASP B C 1
ATOM 6620 O O . ASP B 1 21 ? 134.265 159.022 112.019 1.00 5.00 21 ASP B O 1
ATOM 6625 N N . THR B 1 22 ? 135.286 160.788 112.914 1.00 5.00 22 THR B N 1
ATOM 6626 C CA . THR B 1 22 ? 136.624 160.285 112.649 1.00 5.00 22 THR B CA 1
ATOM 6627 C C . THR B 1 22 ? 137.474 160.858 113.790 1.00 5.00 22 THR B C 1
ATOM 6628 O O . THR B 1 22 ? 136.930 161.353 114.776 1.00 5.00 22 THR B O 1
ATOM 6632 N N . VAL B 1 23 ? 138.794 160.787 113.709 1.00 10.73 23 VAL B N 1
ATOM 6633 C CA . VAL B 1 23 ? 139.607 161.655 114.536 1.00 10.73 23 VAL B CA 1
ATOM 6634 C C . VAL B 1 23 ? 140.267 162.753 113.706 1.00 10.73 23 VAL B C 1
ATOM 6635 O O . VAL B 1 23 ? 141.242 163.349 114.140 1.00 10.73 23 VAL B O 1
ATOM 6639 N N . GLN B 1 24 ? 139.754 163.032 112.509 1.00 5.00 24 GLN B N 1
ATOM 6640 C CA . GLN B 1 24 ? 139.978 164.322 111.872 1.00 5.00 24 GLN B CA 1
ATOM 6641 C C . GLN B 1 24 ? 138.678 165.049 111.601 1.00 5.00 24 GLN B C 1
ATOM 6642 O O . GLN B 1 24 ? 138.631 165.913 110.732 1.00 5.00 24 GLN B O 1
ATOM 6648 N N . ALA B 1 25 ? 137.612 164.689 112.292 1.00 5.00 25 ALA B N 1
ATOM 6649 C CA . ALA B 1 25 ? 136.528 165.619 112.529 1.00 5.00 25 ALA B CA 1
ATOM 6650 C C . ALA B 1 25 ? 136.448 166.012 113.989 1.00 5.00 25 ALA B C 1
ATOM 6651 O O . ALA B 1 25 ? 135.769 166.983 114.320 1.00 5.00 25 ALA B O 1
ATOM 6653 N N . PHE B 1 26 ? 137.116 165.268 114.863 1.00 61.39 26 PHE B N 1
ATOM 6654 C CA . PHE B 1 26 ? 137.298 165.683 116.245 1.00 61.39 26 PHE B CA 1
ATOM 6655 C C . PHE B 1 26 ? 138.303 166.821 116.319 1.00 61.39 26 PHE B C 1
ATOM 6656 O O . PHE B 1 26 ? 138.073 167.824 117.000 1.00 61.39 26 PHE B O 1
ATOM 6664 N N . TRP B 1 27 ? 139.392 166.716 115.571 1.00 5.00 27 TRP B N 1
ATOM 6665 C CA . TRP B 1 27 ? 140.423 167.741 115.562 1.00 5.00 27 TRP B CA 1
ATOM 6666 C C . TRP B 1 27 ? 140.096 168.904 114.645 1.00 5.00 27 TRP B C 1
ATOM 6667 O O . TRP B 1 27 ? 140.914 169.811 114.500 1.00 5.00 27 TRP B O 1
ATOM 6678 N N . GLU B 1 28 ? 138.942 168.906 113.996 1.00 27.67 28 GLU B N 1
ATOM 6679 C CA . GLU B 1 28 ? 138.462 170.118 113.357 1.00 27.67 28 GLU B CA 1
ATOM 6680 C C . GLU B 1 28 ? 137.159 170.565 113.983 1.00 27.67 28 GLU B C 1
ATOM 6681 O O . GLU B 1 28 ? 136.411 171.333 113.380 1.00 27.67 28 GLU B O 1
ATOM 6687 N N . ASN B 1 29 ? 136.857 170.071 115.170 1.00 5.00 29 ASN B N 1
ATOM 6688 C CA . ASN B 1 29 ? 135.841 170.680 115.997 1.00 5.00 29 ASN B CA 1
ATOM 6689 C C . ASN B 1 29 ? 136.388 171.161 117.321 1.00 5.00 29 ASN B C 1
ATOM 6690 O O . ASN B 1 29 ? 135.740 171.980 117.974 1.00 5.00 29 ASN B O 1
ATOM 6695 N N . LEU B 1 30 ? 137.547 170.672 117.744 1.00 5.00 30 LEU B N 1
ATOM 6696 C CA . LEU B 1 30 ? 138.227 171.355 118.832 1.00 5.00 30 LEU B CA 1
ATOM 6697 C C . LEU B 1 30 ? 138.915 172.623 118.358 1.00 5.00 30 LEU B C 1
ATOM 6698 O O . LEU B 1 30 ? 138.912 173.622 119.078 1.00 5.00 30 LEU B O 1
ATOM 6703 N N . LEU B 1 31 ? 139.510 172.606 117.164 1.00 5.00 31 LEU B N 1
ATOM 6704 C CA . LEU B 1 31 ? 140.245 173.772 116.687 1.00 5.00 31 LEU B CA 1
ATOM 6705 C C . LEU B 1 31 ? 139.323 174.930 116.342 1.00 5.00 31 LEU B C 1
ATOM 6706 O O . LEU B 1 31 ? 139.680 176.091 116.554 1.00 5.00 31 LEU B O 1
ATOM 6711 N N . ALA B 1 32 ? 138.142 174.650 115.828 1.00 5.00 32 ALA B N 1
ATOM 6712 C CA . ALA B 1 32 ? 137.200 175.723 115.578 1.00 5.00 32 ALA B CA 1
ATOM 6713 C C . ALA B 1 32 ? 136.429 176.118 116.824 1.00 5.00 32 ALA B C 1
ATOM 6714 O O . ALA B 1 32 ? 135.613 177.039 116.741 1.00 5.00 32 ALA B O 1
ATOM 6716 N N . SER B 1 33 ? 136.671 175.438 117.948 1.00 5.75 33 SER B N 1
ATOM 6717 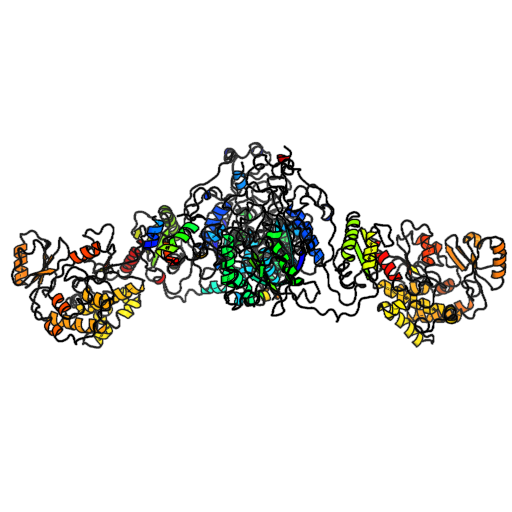C CA . SER B 1 33 ? 136.024 175.662 119.243 1.00 5.75 33 SER B CA 1
ATOM 6718 C C . SER B 1 33 ? 134.505 175.595 119.126 1.00 5.75 33 SER B C 1
ATOM 6719 O O . SER B 1 33 ? 133.793 176.580 119.301 1.00 5.75 33 SER B O 1
ATOM 6722 N N . ARG B 1 34 ? 134.017 174.412 118.799 1.00 51.32 34 ARG B N 1
ATOM 6723 C CA . ARG B 1 34 ? 132.599 174.216 118.570 1.00 51.32 34 ARG B CA 1
ATOM 6724 C C . ARG B 1 34 ? 131.977 173.475 119.740 1.00 51.32 34 ARG B C 1
ATOM 6725 O O . ARG B 1 34 ? 132.608 172.623 120.365 1.00 51.32 34 ARG B O 1
ATOM 6733 N N . GLU B 1 35 ? 130.734 173.820 120.036 1.00 40.25 35 GLU B N 1
ATOM 6734 C CA . GLU B 1 35 ? 129.944 173.093 121.012 1.00 40.25 35 GLU B CA 1
ATOM 6735 C C . GLU B 1 35 ? 129.207 171.964 120.302 1.00 40.25 35 GLU B C 1
ATOM 6736 O O . GLU B 1 35 ? 128.362 172.218 119.439 1.00 40.25 35 GLU B O 1
ATOM 6742 N N . CYS B 1 36 ? 129.513 170.723 120.677 1.00 13.91 36 CYS B N 1
ATOM 6743 C CA . CYS B 1 36 ? 129.001 169.547 119.996 1.00 13.91 36 CYS B CA 1
ATOM 6744 C C . CYS B 1 36 ? 127.721 169.006 120.614 1.00 13.91 36 CYS B C 1
ATOM 6745 O O . CYS B 1 36 ? 127.242 167.956 120.191 1.00 13.91 36 CYS B O 1
ATOM 6748 N N . ILE B 1 37 ? 127.153 169.692 121.588 1.00 13.33 37 ILE B N 1
ATOM 6749 C CA . ILE B 1 37 ? 125.959 169.214 122.274 1.00 13.33 37 ILE B CA 1
ATOM 6750 C C . ILE B 1 37 ? 124.738 169.634 121.472 1.00 13.33 37 ILE B C 1
ATOM 6751 O O . ILE B 1 37 ? 124.641 170.781 121.032 1.00 13.33 37 ILE B O 1
ATOM 6756 N N . SER B 1 38 ? 123.810 168.713 121.267 1.00 20.09 38 SER B N 1
ATOM 6757 C CA . SER B 1 38 ? 122.673 168.932 120.384 1.00 20.09 38 SER B CA 1
ATOM 6758 C C . SER B 1 38 ? 121.403 169.095 121.201 1.00 20.09 38 SER B C 1
ATOM 6759 O O . SER B 1 38 ? 120.963 168.148 121.853 1.00 20.09 38 SER B O 1
ATOM 6762 N N . PHE B 1 39 ? 120.794 170.277 121.134 1.00 14.12 39 PHE B N 1
ATOM 6763 C CA . PHE B 1 39 ? 119.546 170.542 121.838 1.00 14.12 39 PHE B CA 1
ATOM 6764 C C . PHE B 1 39 ? 118.355 170.082 121.012 1.00 14.12 39 PHE B C 1
ATOM 6765 O O . PHE B 1 39 ? 118.391 170.084 119.782 1.00 14.12 39 PHE B O 1
ATOM 6773 N N . TYR B 1 40 ? 117.290 169.705 121.693 1.00 23.95 40 TYR B N 1
ATOM 6774 C CA . TYR B 1 40 ? 116.119 169.125 121.055 1.00 23.95 40 TYR B CA 1
ATOM 6775 C C . TYR B 1 40 ? 114.961 170.099 121.135 1.00 23.95 40 TYR B C 1
ATOM 6776 O O . TYR B 1 40 ? 115.124 171.268 121.486 1.00 23.95 40 TYR B O 1
ATOM 6785 N N . SER B 1 41 ? 113.780 169.607 120.803 1.00 48.34 41 SER B N 1
ATOM 6786 C CA . SER B 1 41 ? 112.554 170.376 120.852 1.00 48.34 41 SER B CA 1
ATOM 6787 C C . SER B 1 41 ? 111.536 169.639 121.708 1.00 48.34 41 SER B C 1
ATOM 6788 O O . SER B 1 41 ? 111.862 168.700 122.431 1.00 48.34 41 SER B O 1
ATOM 6791 N N . ASP B 1 42 ? 110.294 170.097 121.631 1.00 72.35 42 ASP B N 1
ATOM 6792 C CA . ASP B 1 42 ? 109.162 169.463 122.289 1.00 72.35 42 ASP B CA 1
ATOM 6793 C C . ASP B 1 42 ? 108.477 168.416 121.422 1.00 72.35 42 ASP B C 1
ATOM 6794 O O . ASP B 1 42 ? 107.688 167.621 121.939 1.00 72.35 42 ASP B O 1
ATOM 6799 N N . GLU B 1 43 ? 108.758 168.409 120.123 1.00 73.40 43 GLU B N 1
ATOM 6800 C CA . GLU B 1 43 ? 108.162 167.484 119.173 1.00 73.40 43 GLU B CA 1
ATOM 6801 C C . GLU B 1 43 ? 109.101 166.358 118.783 1.00 73.40 43 GLU B C 1
ATOM 6802 O O . GLU B 1 43 ? 108.641 165.266 118.448 1.00 73.40 43 GLU B O 1
ATOM 6808 N N . GLU B 1 44 ? 110.411 166.590 118.865 1.00 63.80 44 GLU B N 1
ATOM 6809 C CA . GLU B 1 44 ? 111.409 165.555 118.637 1.00 63.80 44 GLU B CA 1
ATOM 6810 C C . GLU B 1 44 ? 111.471 164.527 119.762 1.00 63.80 44 GLU B C 1
ATOM 6811 O O . GLU B 1 44 ? 112.190 163.533 119.625 1.00 63.80 44 GLU B O 1
ATOM 6817 N N . LEU B 1 45 ? 110.769 164.749 120.872 1.00 63.03 45 LEU B N 1
ATOM 6818 C CA . LEU B 1 45 ? 110.640 163.760 121.932 1.00 63.03 45 LEU B CA 1
ATOM 6819 C C . LEU B 1 45 ? 109.282 163.080 121.951 1.00 63.03 45 LEU B C 1
ATOM 6820 O O . LEU B 1 45 ? 109.216 161.861 122.111 1.00 63.03 45 LEU B O 1
ATOM 6825 N N . LEU B 1 46 ? 108.186 163.812 121.765 1.00 72.70 46 LEU B N 1
ATOM 6826 C CA . LEU B 1 46 ? 106.887 163.144 121.720 1.00 72.70 46 LEU B CA 1
ATOM 6827 C C . LEU B 1 46 ? 106.548 162.647 120.321 1.00 72.70 46 LEU B C 1
ATOM 6828 O O . LEU B 1 46 ? 105.425 162.809 119.838 1.00 72.70 46 LEU B O 1
ATOM 6833 N N . ALA B 1 47 ? 107.524 162.039 119.655 1.00 75.39 47 ALA B N 1
ATOM 6834 C CA . ALA B 1 47 ? 107.336 161.118 118.550 1.00 75.39 47 ALA B CA 1
ATOM 6835 C C . ALA B 1 47 ? 108.328 159.972 118.612 1.00 75.39 47 ALA B C 1
ATOM 6836 O O . ALA B 1 47 ? 108.141 158.981 117.902 1.00 75.39 47 ALA B O 1
ATOM 6838 N N . MET B 1 48 ? 109.378 160.076 119.429 1.00 69.65 48 MET B N 1
ATOM 6839 C CA . MET B 1 48 ? 110.334 159.006 119.658 1.00 69.65 48 MET B CA 1
ATOM 6840 C C . MET B 1 48 ? 109.958 158.137 120.844 1.00 69.65 48 MET B C 1
ATOM 6841 O O . MET B 1 48 ? 110.835 157.490 121.424 1.00 69.65 48 MET B O 1
ATOM 6846 N N . GLY B 1 49 ? 108.683 158.126 121.221 1.00 67.11 49 GLY B N 1
ATOM 6847 C CA . GLY B 1 49 ? 108.165 157.202 122.215 1.00 67.11 49 GLY B CA 1
ATOM 6848 C C . GLY B 1 49 ? 108.680 157.375 123.625 1.00 67.11 49 GLY B C 1
ATOM 6849 O O . GLY B 1 49 ? 109.019 156.382 124.279 1.00 67.11 49 GLY B O 1
ATOM 6850 N N . ILE B 1 50 ? 108.754 158.608 124.114 1.00 67.42 50 ILE B N 1
ATOM 6851 C CA . ILE B 1 50 ? 109.153 158.867 125.490 1.00 67.42 50 ILE B CA 1
ATOM 6852 C C . ILE B 1 50 ? 107.915 159.395 126.207 1.00 67.42 50 ILE B C 1
ATOM 6853 O O . ILE B 1 50 ? 106.977 159.893 125.572 1.00 67.42 50 ILE B O 1
ATOM 6858 N N . SER B 1 51 ? 107.890 159.225 127.527 1.00 72.38 51 SER B N 1
ATOM 6859 C CA . SER B 1 51 ? 106.662 159.377 128.293 1.00 72.38 51 SER B CA 1
ATOM 6860 C C . SER B 1 51 ? 106.241 160.845 128.381 1.00 72.38 51 SER B C 1
ATOM 6861 O O . SER B 1 51 ? 107.085 161.742 128.383 1.00 72.38 51 SER B O 1
ATOM 6864 N N . PRO B 1 52 ? 104.935 161.114 128.426 1.00 73.00 52 PRO B N 1
ATOM 6865 C CA . PRO B 1 52 ? 104.455 162.494 128.528 1.00 73.00 52 PRO B CA 1
ATOM 6866 C C . PRO B 1 52 ? 104.417 163.056 129.940 1.00 73.00 52 PRO B C 1
ATOM 6867 O O . PRO B 1 52 ? 103.772 164.085 130.155 1.00 73.00 52 PRO B O 1
ATOM 6871 N N . GLU B 1 53 ? 105.068 162.416 130.909 1.00 77.04 53 GLU B N 1
ATOM 6872 C CA . GLU B 1 53 ? 105.218 162.990 132.238 1.00 77.04 53 GLU B CA 1
ATOM 6873 C C . GLU B 1 53 ? 106.591 163.601 132.477 1.00 77.04 53 GLU B C 1
ATOM 6874 O O . GLU B 1 53 ? 106.710 164.496 133.319 1.00 77.04 53 GLU B O 1
ATOM 6880 N N . PHE B 1 54 ? 107.604 163.101 131.759 1.00 57.61 54 PHE B N 1
ATOM 6881 C CA . PHE B 1 54 ? 108.983 163.639 131.887 1.00 57.61 54 PHE B CA 1
ATOM 6882 C C . PHE B 1 54 ? 109.026 164.976 131.154 1.00 57.61 54 PHE B C 1
ATOM 6883 O O . PHE B 1 54 ? 109.550 165.953 131.717 1.00 57.61 54 PHE B O 1
ATOM 6891 N N . VAL B 1 55 ? 108.465 165.016 129.941 1.00 62.72 55 VAL B N 1
ATOM 6892 C CA . VAL B 1 55 ? 108.466 166.267 129.124 1.00 62.72 55 VAL B CA 1
ATOM 6893 C C . VAL B 1 55 ? 107.541 167.299 129.777 1.00 62.72 55 VAL B C 1
ATOM 6894 O O . VAL B 1 55 ? 106.659 166.885 130.566 1.00 62.72 55 VAL B O 1
ATOM 6898 N N . GLN B 1 56 ? 107.711 168.580 129.419 1.00 73.17 56 GLN B N 1
ATOM 6899 C CA . GLN B 1 56 ? 106.893 169.695 129.982 1.00 73.17 56 GLN B CA 1
ATOM 6900 C C . GLN B 1 56 ? 107.176 169.835 131.481 1.00 73.17 56 GLN B C 1
ATOM 6901 O O . GLN B 1 56 ? 106.343 170.440 132.183 1.00 73.17 56 GLN B O 1
ATOM 6907 N N . HIS B 1 57 ? 108.310 169.302 131.947 1.00 64.38 57 HIS B N 1
ATOM 6908 C CA . HIS B 1 57 ? 108.701 169.486 133.370 1.00 64.38 57 HIS B CA 1
ATOM 6909 C C . HIS B 1 57 ? 109.685 170.657 133.451 1.00 64.38 57 HIS B C 1
ATOM 6910 O O . HIS B 1 57 ? 110.599 170.708 132.606 1.00 64.38 57 HIS B O 1
ATOM 6917 N N . PRO B 1 58 ? 109.524 171.603 134.403 1.00 61.46 58 PRO B N 1
ATOM 6918 C CA . PRO B 1 58 ? 110.442 172.737 134.567 1.00 61.46 58 PRO B CA 1
ATOM 6919 C C . PRO B 1 58 ? 111.929 172.433 134.330 1.00 61.46 58 PRO B C 1
ATOM 6920 O O . PRO B 1 58 ? 112.528 173.104 133.510 1.00 61.46 58 PRO B O 1
ATOM 6924 N N . ASP B 1 59 ? 112.488 171.449 135.041 1.00 50.05 59 ASP B N 1
ATOM 6925 C CA . ASP B 1 59 ? 113.945 171.172 134.926 1.00 50.05 59 ASP B CA 1
ATOM 6926 C C . ASP B 1 59 ? 114.204 169.904 134.107 1.00 50.05 59 ASP B C 1
ATOM 6927 O O . ASP B 1 59 ? 115.139 169.166 134.465 1.00 50.05 59 ASP B O 1
ATOM 6932 N N . TYR B 1 60 ? 113.423 169.659 133.051 1.00 33.39 60 TYR B N 1
ATOM 6933 C CA . TYR B 1 60 ? 113.728 168.502 132.168 1.00 33.39 60 TYR B CA 1
ATOM 6934 C C . TYR B 1 60 ? 114.638 168.984 131.035 1.00 33.39 60 TYR B C 1
ATOM 6935 O O . TYR B 1 60 ? 114.126 169.353 129.963 1.00 33.39 60 TYR B O 1
ATOM 6944 N N . VAL B 1 61 ? 115.949 168.997 131.281 1.00 23.92 61 VAL B N 1
ATOM 6945 C CA . VAL B 1 61 ? 116.910 169.483 130.248 1.00 23.92 61 VAL B CA 1
ATOM 6946 C C . VAL B 1 61 ? 116.978 168.439 129.129 1.00 23.92 61 VAL B C 1
ATOM 6947 O O . VAL B 1 61 ? 117.410 167.309 129.418 1.00 23.92 61 VAL B O 1
ATOM 6951 N N . LYS B 1 62 ? 116.564 168.804 127.911 1.00 6.45 62 LYS B N 1
ATOM 6952 C CA . LYS B 1 62 ? 116.520 167.833 126.785 1.00 6.45 62 LYS B CA 1
ATOM 6953 C C . LYS B 1 62 ? 117.810 167.895 125.963 1.00 6.45 62 LYS B C 1
ATOM 6954 O O . LYS B 1 62 ? 117.712 167.804 124.725 1.00 6.45 62 LYS B O 1
ATOM 6960 N N . ALA B 1 63 ? 118.968 168.059 126.610 1.00 5.00 63 ALA B N 1
ATOM 6961 C CA . ALA B 1 63 ? 120.214 168.013 125.871 1.00 5.00 63 ALA B CA 1
ATOM 6962 C C . ALA B 1 63 ? 120.924 166.701 126.133 1.00 5.00 63 ALA B C 1
ATOM 6963 O O . ALA B 1 63 ? 120.712 166.072 127.167 1.00 5.00 63 ALA B O 1
ATOM 6965 N N . LYS B 1 64 ? 121.754 166.292 125.176 1.00 49.18 64 LYS B N 1
ATOM 6966 C CA . LYS B 1 64 ? 122.741 165.231 125.341 1.00 49.18 64 LYS B CA 1
ATOM 6967 C C . LYS B 1 64 ? 123.730 165.340 124.194 1.00 49.18 64 LYS B C 1
ATOM 6968 O O . LYS B 1 64 ? 123.388 165.848 123.129 1.00 49.18 64 LYS B O 1
ATOM 6974 N N . GLY B 1 65 ? 124.965 164.901 124.419 1.00 48.47 65 GLY B N 1
ATOM 6975 C CA . GLY B 1 65 ? 125.951 164.953 123.356 1.00 48.47 65 GLY B CA 1
ATOM 6976 C C . GLY B 1 65 ? 126.038 163.645 122.606 1.00 48.47 65 GLY B C 1
ATOM 6977 O O . GLY B 1 65 ? 126.743 162.750 123.057 1.00 48.47 65 GLY B O 1
ATOM 6978 N N . GLU B 1 66 ? 125.373 163.515 121.461 1.00 16.45 66 GLU B N 1
ATOM 6979 C CA . GLU B 1 66 ? 125.012 162.205 120.937 1.00 16.45 66 GLU B CA 1
ATOM 6980 C C . GLU B 1 66 ? 125.693 161.875 119.613 1.00 16.45 66 GLU B C 1
ATOM 6981 O O . GLU B 1 66 ? 126.129 162.758 118.874 1.00 16.45 66 GLU B O 1
ATOM 6987 N N . VAL B 1 67 ? 125.783 160.557 119.330 1.00 5.00 67 VAL B N 1
ATOM 6988 C CA . VAL B 1 67 ? 126.306 160.043 118.067 1.00 5.00 67 VAL B CA 1
ATOM 6989 C C . VAL B 1 67 ? 125.139 159.757 117.135 1.00 5.00 67 VAL B C 1
ATOM 6990 O O . VAL B 1 67 ? 123.989 159.626 117.557 1.00 5.00 67 VAL B O 1
ATOM 6994 N N . ALA B 1 68 ? 125.438 159.642 115.844 1.00 30.05 68 ALA B N 1
ATOM 6995 C CA . ALA B 1 68 ? 124.370 159.616 114.853 1.00 30.05 68 ALA B CA 1
ATOM 6996 C C . ALA B 1 68 ? 123.790 158.219 114.658 1.00 30.05 68 ALA B C 1
ATOM 6997 O O . ALA B 1 68 ? 122.621 157.970 114.966 1.00 30.05 68 ALA B O 1
ATOM 6999 N N . ASP B 1 69 ? 124.599 157.296 114.162 1.00 27.13 69 ASP B N 1
ATOM 7000 C CA . ASP B 1 69 ? 124.128 156.007 113.671 1.00 27.13 69 ASP B CA 1
ATOM 7001 C C . ASP B 1 69 ? 124.538 154.912 114.646 1.00 27.13 69 ASP B C 1
ATOM 7002 O O . ASP B 1 69 ? 125.672 154.431 114.613 1.00 27.13 69 ASP B O 1
ATOM 7007 N N . ILE B 1 70 ? 123.608 154.520 115.513 1.00 5.00 70 ILE B N 1
ATOM 7008 C CA . ILE B 1 70 ? 123.826 153.415 116.435 1.00 5.00 70 ILE B CA 1
ATOM 7009 C C . ILE B 1 70 ? 123.275 152.104 115.906 1.00 5.00 70 ILE B C 1
ATOM 7010 O O . ILE B 1 70 ? 123.545 151.051 116.502 1.00 5.00 70 ILE B O 1
ATOM 7015 N N . ASP B 1 71 ? 122.505 152.127 114.820 1.00 11.92 71 ASP B N 1
ATOM 7016 C CA . ASP B 1 71 ? 121.849 150.949 114.273 1.00 11.92 71 ASP B CA 1
ATOM 7017 C C . ASP B 1 71 ? 122.231 150.730 112.825 1.00 11.92 71 ASP B C 1
ATOM 7018 O O . ASP B 1 71 ? 121.387 150.448 111.983 1.00 11.92 71 ASP B O 1
ATOM 7023 N N . LYS B 1 72 ? 123.506 150.887 112.505 1.00 32.46 72 LYS B N 1
ATOM 7024 C CA . LYS B 1 72 ? 123.984 150.708 111.141 1.00 32.46 72 LYS B CA 1
ATOM 7025 C C . LYS B 1 72 ? 125.177 149.767 111.200 1.00 32.46 72 LYS B C 1
ATOM 7026 O O . LYS B 1 72 ? 126.287 150.181 111.536 1.00 32.46 72 LYS B O 1
ATOM 7032 N N . PHE B 1 73 ? 124.939 148.510 110.870 1.00 37.54 73 PHE B N 1
ATOM 7033 C CA . PHE B 1 73 ? 125.975 147.502 110.790 1.00 37.54 73 PHE B CA 1
ATOM 7034 C C . PHE B 1 73 ? 126.098 147.071 109.345 1.00 37.54 73 PHE B C 1
ATOM 7035 O O . PHE B 1 73 ? 125.114 147.070 108.607 1.00 37.54 73 PHE B O 1
ATOM 7043 N N . ASP B 1 74 ? 127.308 146.731 108.934 1.00 18.12 74 ASP B N 1
ATOM 7044 C CA . ASP B 1 74 ? 127.536 146.111 107.636 1.00 18.12 74 ASP B CA 1
ATOM 7045 C C . ASP B 1 74 ? 127.848 144.652 107.895 1.00 18.12 74 ASP B C 1
ATOM 7046 O O . ASP B 1 74 ? 129.011 144.278 108.021 1.00 18.12 74 ASP B O 1
ATOM 7051 N N . ALA B 1 75 ? 126.795 143.834 107.934 1.00 5.00 75 ALA B N 1
ATOM 7052 C CA . ALA B 1 75 ? 126.893 142.469 108.432 1.00 5.00 75 ALA B CA 1
ATOM 7053 C C . ALA B 1 75 ? 127.765 141.598 107.546 1.00 5.00 75 ALA B C 1
ATOM 7054 O O . ALA B 1 75 ? 128.597 140.839 108.046 1.00 5.00 75 ALA B O 1
ATOM 7056 N N . ALA B 1 76 ? 127.625 141.725 106.232 1.00 21.55 76 ALA B N 1
ATOM 7057 C CA . ALA B 1 76 ? 128.223 140.763 105.321 1.00 21.55 76 ALA B CA 1
ATOM 7058 C C . ALA B 1 76 ? 129.728 140.892 105.200 1.00 21.55 76 ALA B C 1
ATOM 7059 O O . ALA B 1 76 ? 130.344 140.026 104.580 1.00 21.55 76 ALA B O 1
ATOM 7061 N N . PHE B 1 77 ? 130.328 141.945 105.749 1.00 11.82 77 PHE B N 1
ATOM 7062 C CA . PHE B 1 77 ? 131.776 142.086 105.680 1.00 11.82 77 PHE B CA 1
ATOM 7063 C C . PHE B 1 77 ? 132.475 141.043 106.536 1.00 11.82 77 PHE B C 1
ATOM 7064 O O . PHE B 1 77 ? 133.579 140.608 106.195 1.00 11.82 77 PHE B O 1
ATOM 7072 N N . PHE B 1 78 ? 131.858 140.627 107.641 1.00 5.00 78 PHE B N 1
ATOM 7073 C CA . PHE B 1 78 ? 132.506 139.729 108.582 1.00 5.00 78 PHE B CA 1
ATOM 7074 C C . PHE B 1 78 ? 131.993 138.301 108.520 1.00 5.00 78 PHE B C 1
ATOM 7075 O O . PHE B 1 78 ? 132.670 137.402 109.020 1.00 5.00 78 PHE B O 1
ATOM 7083 N N . GLY B 1 79 ? 130.836 138.062 107.922 1.00 12.99 79 GLY B N 1
ATOM 7084 C CA . GLY B 1 79 ? 130.291 136.729 107.824 1.00 12.99 79 GLY B CA 1
ATOM 7085 C C . GLY B 1 79 ? 129.080 136.474 108.679 1.00 12.99 79 GLY B C 1
ATOM 7086 O O . GLY B 1 79 ? 128.778 135.313 108.955 1.00 12.99 79 GLY B O 1
ATOM 7087 N N . ILE B 1 80 ? 128.375 137.507 109.094 1.00 20.57 80 ILE B N 1
ATOM 7088 C CA . ILE B 1 80 ? 127.300 137.389 110.066 1.00 20.57 80 ILE B CA 1
ATOM 7089 C C . ILE B 1 80 ? 125.973 137.365 109.327 1.00 20.57 80 ILE B C 1
ATOM 7090 O O . ILE B 1 80 ? 125.706 138.230 108.492 1.00 20.57 80 ILE B O 1
ATOM 7095 N N . ALA B 1 81 ? 125.151 136.363 109.612 1.00 51.00 81 ALA B N 1
ATOM 7096 C CA . ALA B 1 81 ? 123.829 136.265 109.020 1.00 51.00 81 ALA B CA 1
ATOM 7097 C C . ALA B 1 81 ? 122.931 137.365 109.572 1.00 51.00 81 ALA B C 1
ATOM 7098 O O . ALA B 1 81 ? 123.162 137.859 110.670 1.00 51.00 81 ALA B O 1
ATOM 7100 N N . PRO B 1 82 ? 121.883 137.759 108.852 1.00 16.70 82 PRO B N 1
ATOM 7101 C CA . PRO B 1 82 ? 121.015 138.820 109.380 1.00 16.70 82 PRO B CA 1
ATOM 7102 C C . PRO B 1 82 ? 119.966 138.348 110.373 1.00 16.70 82 PRO B C 1
ATOM 7103 O O . PRO B 1 82 ? 118.809 138.773 110.325 1.00 16.70 82 PRO B O 1
ATOM 7107 N N . ARG B 1 83 ? 120.367 137.467 111.278 1.00 17.33 83 ARG B N 1
ATOM 7108 C CA . ARG B 1 83 ? 119.645 137.177 112.502 1.00 17.33 83 ARG B CA 1
ATOM 7109 C C . ARG B 1 83 ? 120.573 137.130 113.701 1.00 17.33 83 ARG B C 1
ATOM 7110 O O . ARG B 1 83 ? 120.121 137.364 114.822 1.00 17.33 83 ARG B O 1
ATOM 7118 N N . GLU B 1 84 ? 121.863 136.894 113.500 1.00 65.95 84 GLU B N 1
ATOM 7119 C CA . GLU B 1 84 ? 122.855 137.238 114.503 1.00 65.95 84 GLU B CA 1
ATOM 7120 C C . GLU B 1 84 ? 123.267 138.706 114.416 1.00 65.95 84 GLU B C 1
ATOM 7121 O O . GLU B 1 84 ? 124.174 139.134 115.131 1.00 65.95 84 GLU B O 1
ATOM 7127 N N . ALA B 1 85 ? 122.655 139.496 113.546 1.00 14.46 85 ALA B N 1
ATOM 7128 C CA . ALA B 1 85 ? 122.893 140.926 113.623 1.00 14.46 85 ALA B CA 1
ATOM 7129 C C . ALA B 1 85 ? 121.814 141.652 114.400 1.00 14.46 85 ALA B C 1
ATOM 7130 O O . ALA B 1 85 ? 122.102 142.673 115.021 1.00 14.46 85 ALA B O 1
ATOM 7132 N N . GLU B 1 86 ? 120.583 141.156 114.406 1.00 14.20 86 GLU B N 1
ATOM 7133 C CA . GLU B 1 86 ? 119.574 141.762 115.258 1.00 14.20 86 GLU B CA 1
ATOM 7134 C C . GLU B 1 86 ? 119.663 141.292 116.692 1.00 14.20 86 GLU B C 1
ATOM 7135 O O . GLU B 1 86 ? 118.905 141.774 117.528 1.00 14.20 86 GLU B O 1
ATOM 7141 N N . LEU B 1 87 ? 120.532 140.343 116.989 1.00 13.95 87 LEU B N 1
ATOM 7142 C CA . LEU B 1 87 ? 120.711 139.810 118.330 1.00 13.95 87 LEU B CA 1
ATOM 7143 C C . LEU B 1 87 ? 122.112 140.122 118.831 1.00 13.95 87 LEU B C 1
ATOM 7144 O O . LEU B 1 87 ? 122.791 139.268 119.395 1.00 13.95 87 LEU B O 1
ATOM 7149 N N . MET B 1 88 ? 122.572 141.338 118.578 1.00 5.00 88 MET B N 1
ATOM 7150 C CA . MET B 1 88 ? 123.825 141.836 119.108 1.00 5.00 88 MET B CA 1
ATOM 7151 C C . MET B 1 88 ? 123.562 143.175 119.770 1.00 5.00 88 MET B C 1
ATOM 7152 O O . MET B 1 88 ? 122.695 143.932 119.336 1.00 5.00 88 MET B O 1
ATOM 7157 N N . ASP B 1 89 ? 124.282 143.432 120.833 1.00 45.14 89 ASP B N 1
ATOM 7158 C CA . ASP B 1 89 ? 124.252 144.722 121.494 1.00 45.14 89 ASP B CA 1
ATOM 7159 C C . ASP B 1 89 ? 124.818 145.775 120.552 1.00 45.14 89 ASP B C 1
ATOM 7160 O O . ASP B 1 89 ? 125.844 145.524 119.921 1.00 45.14 89 ASP B O 1
ATOM 7165 N N . PRO B 1 90 ? 124.209 146.974 120.442 1.00 5.00 90 PRO B N 1
ATOM 7166 C CA . PRO B 1 90 ? 124.750 148.004 119.543 1.00 5.00 90 PRO B CA 1
ATOM 7167 C C . PRO B 1 90 ? 126.112 148.551 119.921 1.00 5.00 90 PRO B C 1
ATOM 7168 O O . PRO B 1 90 ? 126.674 149.357 119.184 1.00 5.00 90 PRO B O 1
ATOM 7172 N N . GLN B 1 91 ? 126.645 148.156 121.061 1.00 4.24 91 GLN B N 1
ATOM 7173 C CA . GLN B 1 91 ? 128.001 148.485 121.433 1.00 4.24 91 GLN B CA 1
ATOM 7174 C C . GLN B 1 91 ? 128.995 147.435 120.989 1.00 4.24 91 GLN B C 1
ATOM 7175 O O . GLN B 1 91 ? 130.194 147.635 121.167 1.00 4.24 91 GLN B O 1
ATOM 7181 N N . HIS B 1 92 ? 128.532 146.324 120.425 1.00 5.00 92 HIS B N 1
ATOM 7182 C CA . HIS B 1 92 ? 129.433 145.349 119.830 1.00 5.00 92 HIS B CA 1
ATOM 7183 C C . HIS B 1 92 ? 129.715 145.669 118.371 1.00 5.00 92 HIS B C 1
ATOM 7184 O O . HIS B 1 92 ? 130.864 145.564 117.927 1.00 5.00 92 HIS B O 1
ATOM 7191 N N . ARG B 1 93 ? 128.679 146.059 117.622 1.00 5.00 93 ARG B N 1
ATOM 7192 C CA . ARG B 1 93 ? 128.846 146.366 116.206 1.00 5.00 93 ARG B CA 1
ATOM 7193 C C . ARG B 1 93 ? 129.756 147.568 115.997 1.00 5.00 93 ARG B C 1
ATOM 7194 O O . ARG B 1 93 ? 130.658 147.539 115.152 1.00 5.00 93 ARG B O 1
ATOM 7202 N N . VAL B 1 94 ? 129.543 148.629 116.772 1.00 5.00 94 VAL B N 1
ATOM 7203 C CA . VAL B 1 94 ? 130.343 149.837 116.636 1.00 5.00 94 VAL B CA 1
ATOM 7204 C C . VAL B 1 94 ? 131.772 149.612 117.107 1.00 5.00 94 VAL B C 1
ATOM 7205 O O . VAL B 1 94 ? 132.714 150.169 116.532 1.00 5.00 94 VAL B O 1
ATOM 7209 N N . LEU B 1 95 ? 131.983 148.749 118.097 1.00 5.00 95 LEU B N 1
ATOM 7210 C CA . LEU B 1 95 ? 133.361 148.458 118.457 1.00 5.00 95 LEU B CA 1
ATOM 7211 C C . LEU B 1 95 ? 134.045 147.558 117.435 1.00 5.00 95 LEU B C 1
ATOM 7212 O O . LEU B 1 95 ? 135.263 147.653 117.282 1.00 5.00 95 LEU B O 1
ATOM 7217 N N . LEU B 1 96 ? 133.300 146.730 116.694 1.00 39.48 96 LEU B N 1
ATOM 7218 C CA . LEU B 1 96 ? 133.898 146.048 115.542 1.00 39.48 96 LEU B CA 1
ATOM 7219 C C . LEU B 1 96 ? 134.317 147.032 114.457 1.00 39.48 96 LEU B C 1
ATOM 7220 O O . LEU B 1 96 ? 135.462 147.007 113.985 1.00 39.48 96 LEU B O 1
ATOM 7225 N N . GLU B 1 97 ? 133.408 147.909 114.052 1.00 10.31 97 GLU B N 1
ATOM 7226 C CA . GLU B 1 97 ? 133.732 148.827 112.974 1.00 10.31 97 GLU B CA 1
ATOM 7227 C C . GLU B 1 97 ? 134.717 149.906 113.390 1.00 10.31 97 GLU B C 1
ATOM 7228 O O . GLU B 1 97 ? 135.186 150.641 112.520 1.00 10.31 97 GLU B O 1
ATOM 7234 N N . THR B 1 98 ? 135.010 150.051 114.686 1.00 4.48 98 THR B N 1
ATOM 7235 C CA . THR B 1 98 ? 136.093 150.915 115.144 1.00 4.48 98 THR B CA 1
ATOM 7236 C C . THR B 1 98 ? 137.401 150.153 115.312 1.00 4.48 98 THR B C 1
ATOM 7237 O O . THR B 1 98 ? 138.473 150.706 115.043 1.00 4.48 98 THR B O 1
ATOM 7241 N N . ALA B 1 99 ? 137.345 148.870 115.687 1.00 6.86 99 ALA B N 1
ATOM 7242 C CA . ALA B 1 99 ? 138.560 148.077 115.803 1.00 6.86 99 ALA B CA 1
ATOM 7243 C C . ALA B 1 99 ? 139.103 147.652 114.456 1.00 6.86 99 ALA B C 1
ATOM 7244 O O . ALA B 1 99 ? 140.236 147.175 114.385 1.00 6.86 99 ALA B O 1
ATOM 7246 N N . TRP B 1 100 ? 138.313 147.781 113.395 1.00 5.00 100 TRP B N 1
ATOM 7247 C CA . TRP B 1 100 ? 138.871 147.622 112.057 1.00 5.00 100 TRP B CA 1
ATOM 7248 C C . TRP B 1 100 ? 139.584 148.889 111.605 1.00 5.00 100 TRP B C 1
ATOM 7249 O O . TRP B 1 100 ? 140.722 148.836 111.126 1.00 5.00 100 TRP B O 1
ATOM 7260 N N . ALA B 1 101 ? 138.945 150.046 111.782 1.00 5.00 101 ALA B N 1
ATOM 7261 C CA . ALA B 1 101 ? 139.531 151.300 111.336 1.00 5.00 101 ALA B CA 1
ATOM 7262 C C . ALA B 1 101 ? 140.718 151.736 112.183 1.00 5.00 101 ALA B C 1
ATOM 7263 O O . ALA B 1 101 ? 141.554 152.489 111.687 1.00 5.00 101 ALA B O 1
ATOM 7265 N N . ALA B 1 102 ? 140.833 151.274 113.431 1.00 5.00 102 ALA B N 1
ATOM 7266 C CA . ALA B 1 102 ? 142.044 151.531 114.208 1.00 5.00 102 ALA B CA 1
ATOM 7267 C C . ALA B 1 102 ? 143.251 150.808 113.635 1.00 5.00 102 ALA B C 1
ATOM 7268 O O . ALA B 1 102 ? 144.351 151.357 113.616 1.00 5.00 102 ALA B O 1
ATOM 7270 N N . PHE B 1 103 ? 143.075 149.573 113.177 1.00 5.00 103 PHE B N 1
ATOM 7271 C CA . PHE B 1 103 ? 144.166 148.852 112.539 1.00 5.00 103 PHE B CA 1
ATOM 7272 C C . PHE B 1 103 ? 144.406 149.309 111.117 1.00 5.00 103 PHE B C 1
ATOM 7273 O O . PHE B 1 103 ? 145.466 149.021 110.568 1.00 5.00 103 PHE B O 1
ATOM 7281 N N . GLU B 1 104 ? 143.450 149.984 110.495 1.00 5.00 104 GLU B N 1
ATOM 7282 C CA . GLU B 1 104 ? 143.730 150.562 109.188 1.00 5.00 104 GLU B CA 1
ATOM 7283 C C . GLU B 1 104 ? 144.274 151.985 109.249 1.00 5.00 104 GLU B C 1
ATOM 7284 O O . GLU B 1 104 ? 144.843 152.444 108.258 1.00 5.00 104 GLU B O 1
ATOM 7290 N N . ASP B 1 105 ? 144.128 152.696 110.370 1.00 5.00 105 ASP B N 1
ATOM 7291 C CA . ASP B 1 105 ? 144.816 153.973 110.540 1.00 5.00 105 ASP B CA 1
ATOM 7292 C C . ASP B 1 105 ? 146.251 153.828 111.004 1.00 5.00 105 ASP B C 1
ATOM 7293 O O . ASP B 1 105 ? 146.920 154.841 111.200 1.00 5.00 105 ASP B O 1
ATOM 7298 N N . ALA B 1 106 ? 146.732 152.618 111.217 1.00 5.00 106 ALA B N 1
ATOM 7299 C CA . ALA B 1 106 ? 148.133 152.400 111.509 1.00 5.00 106 ALA B CA 1
ATOM 7300 C C . ALA B 1 106 ? 148.875 151.833 110.325 1.00 5.00 106 ALA B C 1
ATOM 7301 O O . ALA B 1 106 ? 150.091 151.667 110.404 1.00 5.00 106 ALA B O 1
ATOM 7303 N N . GLY B 1 107 ? 148.176 151.538 109.236 1.00 5.00 107 GLY B N 1
ATOM 7304 C CA . GLY B 1 107 ? 148.760 150.868 108.092 1.00 5.00 107 GLY B CA 1
ATOM 7305 C C . GLY B 1 107 ? 149.177 149.440 108.353 1.00 5.00 107 GLY B C 1
ATOM 7306 O O . GLY B 1 107 ? 150.263 149.035 107.929 1.00 5.00 107 GLY B O 1
ATOM 7307 N N . TYR B 1 108 ? 148.343 148.668 109.044 1.00 4.46 108 TYR B N 1
ATOM 7308 C CA . TYR B 1 108 ? 148.623 147.284 109.394 1.00 4.46 108 TYR B CA 1
ATOM 7309 C C . TYR B 1 108 ? 147.416 146.439 109.042 1.00 4.46 108 TYR B C 1
ATOM 7310 O O . TYR B 1 108 ? 146.328 146.952 108.789 1.00 4.46 108 TYR B O 1
ATOM 7319 N N . VAL B 1 109 ? 147.609 145.126 109.019 1.00 12.03 109 VAL B N 1
ATOM 7320 C CA . VAL B 1 109 ? 146.505 144.178 108.961 1.00 12.03 109 VAL B CA 1
ATOM 7321 C C . VAL B 1 109 ? 146.614 143.297 110.197 1.00 12.03 109 VAL B C 1
ATOM 7322 O O . VAL B 1 109 ? 147.706 142.827 110.531 1.00 12.03 109 VAL B O 1
ATOM 7326 N N . ALA B 1 110 ? 145.499 143.114 110.901 1.00 5.00 110 ALA B N 1
ATOM 7327 C CA . ALA B 1 110 ? 145.534 142.335 112.129 1.00 5.00 110 ALA B CA 1
ATOM 7328 C C . ALA B 1 110 ? 145.813 140.872 111.857 1.00 5.00 110 ALA B C 1
ATOM 7329 O O . ALA B 1 110 ? 146.489 140.219 112.654 1.00 5.00 110 ALA B O 1
ATOM 7331 N N . ALA B 1 111 ? 145.331 140.356 110.729 1.00 5.00 111 ALA B N 1
ATOM 7332 C CA . ALA B 1 111 ? 145.311 138.918 110.507 1.00 5.00 111 ALA B CA 1
ATOM 7333 C C . ALA B 1 111 ? 146.690 138.348 110.231 1.00 5.00 111 ALA B C 1
ATOM 7334 O O . ALA B 1 111 ? 146.921 137.166 110.491 1.00 5.00 111 ALA B O 1
ATOM 7336 N N . ASP B 1 112 ? 147.616 139.141 109.716 1.00 21.36 112 ASP B N 1
ATOM 7337 C CA . ASP B 1 112 ? 148.892 138.586 109.283 1.00 21.36 112 ASP B CA 1
ATOM 7338 C C . ASP B 1 112 ? 150.069 139.449 109.731 1.00 21.36 112 ASP B C 1
ATOM 7339 O O . ASP B 1 112 ? 150.931 139.834 108.945 1.00 21.36 112 ASP B O 1
ATOM 7344 N N . TYR B 1 113 ? 150.113 139.755 111.020 1.00 13.71 113 TYR B N 1
ATOM 7345 C CA . TYR B 1 113 ? 151.256 140.282 111.755 1.00 13.71 113 TYR B CA 1
ATOM 7346 C C . TYR B 1 113 ? 152.094 139.124 112.301 1.00 13.71 113 TYR B C 1
ATOM 7347 O O . TYR B 1 113 ? 151.536 138.098 112.696 1.00 13.71 113 TYR B O 1
ATOM 7356 N N . PRO B 1 114 ? 153.430 139.237 112.290 1.00 29.23 114 PRO B N 1
ATOM 7357 C CA . PRO B 1 114 ? 154.279 138.132 112.793 1.00 29.23 114 PRO B CA 1
ATOM 7358 C C . PRO B 1 114 ? 154.104 137.758 114.265 1.00 29.23 114 PRO B C 1
ATOM 7359 O O . PRO B 1 114 ? 154.189 136.572 114.602 1.00 29.23 114 PRO B O 1
ATOM 7363 N N . GLY B 1 115 ? 153.873 138.713 115.150 1.00 11.78 115 GLY B N 1
ATOM 7364 C CA . GLY B 1 115 ? 153.759 138.450 116.572 1.00 11.78 115 GLY B CA 1
ATOM 7365 C C . GLY B 1 115 ? 152.346 138.126 116.994 1.00 11.78 115 GLY B C 1
ATOM 7366 O O . GLY B 1 115 ? 151.556 137.569 116.228 1.00 11.78 115 GLY B O 1
ATOM 7367 N N . ASP B 1 116 ? 152.025 138.464 118.238 1.00 10.77 116 ASP B N 1
ATOM 7368 C CA . ASP B 1 116 ? 150.683 138.327 118.775 1.00 10.77 116 ASP B CA 1
ATOM 7369 C C . ASP B 1 116 ? 150.027 139.695 118.856 1.00 10.77 116 ASP B C 1
ATOM 7370 O O . ASP B 1 116 ? 150.699 140.721 118.877 1.00 10.77 116 ASP B O 1
ATOM 7375 N N . VAL B 1 117 ? 148.697 139.708 118.863 1.00 2.89 117 VAL B N 1
ATOM 7376 C CA . VAL B 1 117 ? 147.913 140.929 119.011 1.00 2.89 117 VAL B CA 1
ATOM 7377 C C . VAL B 1 117 ? 146.878 140.691 120.100 1.00 2.89 117 VAL B C 1
ATOM 7378 O O . VAL B 1 117 ? 146.233 139.646 120.108 1.00 2.89 117 VAL B O 1
ATOM 7382 N N . GLY B 1 118 ? 146.698 141.649 121.000 1.00 5.00 118 GLY B N 1
ATOM 7383 C CA . GLY B 1 118 ? 145.773 141.483 122.102 1.00 5.00 118 GLY B CA 1
ATOM 7384 C C . GLY B 1 118 ? 144.830 142.652 122.264 1.00 5.00 118 GLY B C 1
ATOM 7385 O O . GLY B 1 118 ? 145.159 143.781 121.948 1.00 5.00 118 GLY B O 1
ATOM 7386 N N . ILE B 1 119 ? 143.601 142.352 122.701 1.00 1.59 119 ILE B N 1
ATOM 7387 C CA . ILE B 1 119 ? 142.562 143.418 122.839 1.00 1.59 119 ILE B CA 1
ATOM 7388 C C . ILE B 1 119 ? 142.096 143.481 124.296 1.00 1.59 119 ILE B C 1
ATOM 7389 O O . ILE B 1 119 ? 141.721 142.429 124.855 1.00 1.59 119 ILE B O 1
ATOM 7394 N N . PHE B 1 120 ? 142.156 144.671 124.895 1.00 5.00 120 PHE B N 1
ATOM 7395 C CA . PHE B 1 120 ? 141.747 144.846 126.312 1.00 5.00 120 PHE B CA 1
ATOM 7396 C C . PHE B 1 120 ? 140.793 146.038 126.371 1.00 5.00 120 PHE B C 1
ATOM 7397 O O . PHE B 1 120 ? 141.274 147.168 126.536 1.00 5.00 120 PHE B O 1
ATOM 7405 N N . ALA B 1 121 ? 139.491 145.795 126.205 1.00 5.00 121 ALA B N 1
ATOM 7406 C CA . ALA B 1 121 ? 138.522 146.915 126.164 1.00 5.00 121 ALA B CA 1
ATOM 7407 C C . ALA B 1 121 ? 137.556 146.822 127.348 1.00 5.00 121 ALA B C 1
ATOM 7408 O O . ALA B 1 121 ? 137.872 146.100 128.315 1.00 5.00 121 ALA B O 1
ATOM 7410 N N . GLY B 1 122 ? 136.428 147.533 127.269 1.00 5.00 122 GLY B N 1
ATOM 7411 C CA . GLY B 1 122 ? 135.423 147.503 128.349 1.00 5.00 122 GLY B CA 1
ATOM 7412 C C . GLY B 1 122 ? 134.062 147.936 127.840 1.00 5.00 122 GLY B C 1
ATOM 7413 O O . GLY B 1 122 ? 134.000 148.940 127.103 1.00 5.00 122 GLY B O 1
ATOM 7414 N N . LYS B 1 123 ? 133.007 147.209 128.216 1.00 5.00 123 LYS B N 1
ATOM 7415 C CA . LYS B 1 123 ? 131.638 147.528 127.730 1.00 5.00 123 LYS B CA 1
ATOM 7416 C C . LYS B 1 123 ? 130.978 148.528 128.682 1.00 5.00 123 LYS B C 1
ATOM 7417 O O . LYS B 1 123 ? 131.489 148.698 129.805 1.00 5.00 123 LYS B O 1
ATOM 7423 N N . SER B 1 124 ? 129.891 149.170 128.248 1.00 4.20 124 SER B N 1
ATOM 7424 C CA . SER B 1 124 ? 129.139 150.073 129.156 1.00 4.20 124 SER B CA 1
ATOM 7425 C C . SER B 1 124 ? 127.979 149.287 129.772 1.00 4.20 124 SER B C 1
ATOM 7426 O O . SER B 1 124 ? 127.928 148.059 129.569 1.00 4.20 124 SER B O 1
ATOM 7429 N N . MET B 1 125 ? 127.084 149.967 130.491 1.00 5.00 125 MET B N 1
ATOM 7430 C CA . MET B 1 125 ? 125.891 149.277 131.048 1.00 5.00 125 MET B CA 1
ATOM 7431 C C . MET B 1 125 ? 125.045 148.751 129.884 1.00 5.00 125 MET B C 1
ATOM 7432 O O . MET B 1 125 ? 124.652 149.571 129.029 1.00 5.00 125 MET B O 1
ATOM 7437 N N . ASP B 1 126 ? 124.792 147.438 129.847 1.00 20.93 126 ASP B N 1
ATOM 7438 C CA . ASP B 1 126 ? 123.928 146.853 128.788 1.00 20.93 126 ASP B CA 1
ATOM 7439 C C . ASP B 1 126 ? 122.525 147.456 128.911 1.00 20.93 126 ASP B C 1
ATOM 7440 O O . ASP B 1 126 ? 121.807 147.077 129.857 1.00 20.93 126 ASP B O 1
ATOM 7445 N N . SER B 1 127 ? 122.145 148.314 127.957 1.00 26.40 127 SER B N 1
ATOM 7446 C CA . SER B 1 127 ? 120.795 148.936 127.959 1.00 26.40 127 SER B CA 1
ATOM 7447 C C . SER B 1 127 ? 119.927 148.287 126.876 1.00 26.40 127 SER B C 1
ATOM 7448 O O . SER B 1 127 ? 118.885 148.870 126.532 1.00 26.40 127 SER B O 1
ATOM 7451 N N . TYR B 1 128 ? 120.343 147.126 126.358 1.00 10.26 128 TYR B N 1
ATOM 7452 C CA . TYR B 1 128 ? 119.517 146.395 125.360 1.00 10.26 128 TYR B CA 1
ATOM 7453 C C . TYR B 1 128 ? 118.680 145.343 126.092 1.00 10.26 128 TYR B C 1
ATOM 7454 O O . TYR B 1 128 ? 118.036 144.511 125.424 1.00 10.26 128 TYR B O 1
ATOM 7463 N N . LEU B 1 129 ? 118.681 145.390 127.429 1.00 13.67 129 LEU B N 1
ATOM 7464 C CA . LEU B 1 129 ? 117.891 144.424 128.240 1.00 13.67 129 LEU B CA 1
ATOM 7465 C C . LEU B 1 129 ? 116.487 144.993 128.460 1.00 13.67 129 LEU B C 1
ATOM 7466 O O . LEU B 1 129 ? 115.789 144.502 129.366 1.00 13.67 129 LEU B O 1
ATOM 7471 N N . MET B 1 130 ? 116.107 146.012 127.688 1.00 9.75 130 MET B N 1
ATOM 7472 C CA . MET B 1 130 ? 114.736 146.579 127.757 1.00 9.75 130 MET B CA 1
ATOM 7473 C C . MET B 1 130 ? 114.301 146.799 126.310 1.00 9.75 130 MET B C 1
ATOM 7474 O O . MET B 1 130 ? 113.208 147.353 126.095 1.00 9.75 130 MET B O 1
ATOM 7479 N N . LEU B 1 131 ? 115.142 146.374 125.364 1.00 13.18 131 LEU B N 1
ATOM 7480 C CA . LEU B 1 131 ? 114.848 146.561 123.920 1.00 13.18 131 LEU B CA 1
ATOM 7481 C C . LEU B 1 131 ? 114.685 145.183 123.281 1.00 13.18 131 LEU B C 1
ATOM 7482 O O . LEU B 1 131 ? 113.764 145.020 122.459 1.00 13.18 131 LEU B O 1
ATOM 7487 N N . ASN B 1 132 ? 115.563 144.243 123.637 1.00 15.20 132 ASN B N 1
ATOM 7488 C CA . ASN B 1 132 ? 115.526 142.894 123.014 1.00 15.20 132 ASN B CA 1
ATOM 7489 C C . ASN B 1 132 ? 115.008 141.871 124.028 1.00 15.20 132 ASN B C 1
ATOM 7490 O O . ASN B 1 132 ? 114.461 140.856 123.587 1.00 15.20 132 ASN B O 1
ATOM 7495 N N . LEU B 1 133 ? 115.162 142.133 125.328 1.00 21.36 133 LEU B N 1
ATOM 7496 C CA . LEU B 1 133 ? 114.762 141.126 126.349 1.00 21.36 133 LEU B CA 1
ATOM 7497 C C . LEU B 1 133 ? 113.250 140.876 126.289 1.00 21.36 133 LEU B C 1
ATOM 7498 O O . LEU B 1 133 ? 112.847 139.700 126.322 1.00 21.36 133 LEU B O 1
ATOM 7503 N N . MET B 1 134 ? 112.450 141.942 126.226 1.00 35.74 134 MET B N 1
ATOM 7504 C CA . MET B 1 134 ? 110.970 141.792 126.163 1.00 35.74 134 MET B CA 1
ATOM 7505 C C . MET B 1 134 ? 110.572 140.973 124.913 1.00 35.74 134 MET B C 1
ATOM 7506 O O . MET B 1 134 ? 109.877 139.961 125.131 1.00 35.74 134 MET B O 1
ATOM 7511 N N . PRO B 1 135 ? 110.923 141.297 123.627 1.00 31.45 135 PRO B N 1
ATOM 7512 C CA . PRO B 1 135 ? 110.585 140.399 122.511 1.00 31.45 135 PRO B CA 1
ATOM 7513 C C . PRO B 1 135 ? 111.271 139.032 122.648 1.00 31.45 135 PRO B C 1
ATOM 7514 O O . PRO B 1 135 ? 110.572 138.045 122.784 1.00 31.45 135 PRO B O 1
ATOM 7518 N N . HIS B 1 136 ? 112.607 139.004 122.604 1.00 20.82 136 HIS B N 1
ATOM 7519 C CA . HIS B 1 136 ? 113.346 137.714 122.667 1.00 20.82 136 HIS B CA 1
ATOM 7520 C C . HIS B 1 136 ? 114.371 137.744 123.805 1.00 20.82 136 HIS B C 1
ATOM 7521 O O . HIS B 1 136 ? 113.984 137.415 124.941 1.00 20.82 136 HIS B O 1
ATOM 7528 N N . PHE B 1 137 ? 115.624 138.109 123.504 1.00 30.00 137 PHE B N 1
ATOM 7529 C CA . PHE B 1 137 ? 116.704 138.134 124.527 1.00 30.00 137 PHE B CA 1
ATOM 7530 C C . PHE B 1 137 ? 117.696 139.251 124.189 1.00 30.00 137 PHE B C 1
ATOM 7531 O O . PHE B 1 137 ? 117.945 140.080 125.082 1.00 30.00 137 PHE B O 1
ATOM 7539 N N . ILE B 1 150 ? 120.948 136.051 127.128 1.00 66.00 150 ILE B N 1
ATOM 7540 C CA . ILE B 1 150 ? 121.631 134.897 127.690 1.00 66.00 150 ILE B CA 1
ATOM 7541 C C . ILE B 1 150 ? 123.093 134.956 127.268 1.00 66.00 150 ILE B C 1
ATOM 7542 O O . ILE B 1 150 ? 124.004 134.799 128.081 1.00 66.00 150 ILE B O 1
ATOM 7547 N N . GLY B 1 151 ? 123.305 135.177 125.975 1.00 58.92 151 GLY B N 1
ATOM 7548 C CA . GLY B 1 151 ? 124.606 135.053 125.358 1.00 58.92 151 GLY B CA 1
ATOM 7549 C C . GLY B 1 151 ? 125.301 136.337 124.967 1.00 58.92 151 GLY B C 1
ATOM 7550 O O . GLY B 1 151 ? 126.336 136.275 124.293 1.00 58.92 151 GLY B O 1
ATOM 7551 N N . ASN B 1 152 ? 124.764 137.504 125.339 1.00 59.53 152 ASN B N 1
ATOM 7552 C CA . ASN B 1 152 ? 125.454 138.775 125.095 1.00 59.53 152 ASN B CA 1
ATOM 7553 C C . ASN B 1 152 ? 125.417 139.681 126.341 1.00 59.53 152 ASN B C 1
ATOM 7554 O O . ASN B 1 152 ? 124.585 140.571 126.520 1.00 59.53 152 ASN B O 1
ATOM 7559 N N . ASP B 1 153 ? 126.395 139.484 127.209 1.00 27.30 153 ASP B N 1
ATOM 7560 C CA . ASP B 1 153 ? 126.597 140.326 128.374 1.00 27.30 153 ASP B CA 1
ATOM 7561 C C . ASP B 1 153 ? 127.975 140.958 128.255 1.00 27.30 153 ASP B C 1
ATOM 7562 O O . ASP B 1 153 ? 128.644 140.816 127.234 1.00 27.30 153 ASP B O 1
ATOM 7567 N N . LYS B 1 154 ? 128.427 141.613 129.334 1.00 5.38 154 LYS B N 1
ATOM 7568 C CA . LYS B 1 154 ? 129.642 142.436 129.336 1.00 5.38 154 LYS B CA 1
ATOM 7569 C C . LYS B 1 154 ? 130.926 141.634 129.214 1.00 5.38 154 LYS B C 1
ATOM 7570 O O . LYS B 1 154 ? 132.009 142.217 129.299 1.00 5.38 154 LYS B O 1
ATOM 7576 N N . ASP B 1 155 ? 130.829 140.336 129.005 1.00 53.04 155 ASP B N 1
ATOM 7577 C CA . ASP B 1 155 ? 131.907 139.395 129.172 1.00 53.04 155 ASP B CA 1
ATOM 7578 C C . ASP B 1 155 ? 132.506 139.021 127.824 1.00 53.04 155 ASP B C 1
ATOM 7579 O O . ASP B 1 155 ? 133.679 138.648 127.750 1.00 53.04 155 ASP B O 1
ATOM 7584 N N . SER B 1 156 ? 131.713 139.136 126.758 1.00 10.81 156 SER B N 1
ATOM 7585 C CA . SER B 1 156 ? 132.052 138.693 125.415 1.00 10.81 156 SER B CA 1
ATOM 7586 C C . SER B 1 156 ? 132.101 139.814 124.392 1.00 10.81 156 SER B C 1
ATOM 7587 O O . SER B 1 156 ? 131.911 139.542 123.209 1.00 10.81 156 SER B O 1
ATOM 7590 N N . ILE B 1 157 ? 132.303 141.062 124.809 1.00 5.00 157 ILE B N 1
ATOM 7591 C CA . ILE B 1 157 ? 132.632 142.113 123.853 1.00 5.00 157 ILE B CA 1
ATOM 7592 C C . ILE B 1 157 ? 133.967 141.828 123.182 1.00 5.00 157 ILE B C 1
ATOM 7593 O O . ILE B 1 157 ? 134.071 141.818 121.950 1.00 5.00 157 ILE B O 1
ATOM 7598 N N . THR B 1 158 ? 134.977 141.492 123.961 1.00 5.00 158 THR B N 1
ATOM 7599 C CA . THR B 1 158 ? 136.301 141.449 123.400 1.00 5.00 158 THR B CA 1
ATOM 7600 C C . THR B 1 158 ? 136.608 140.149 122.681 1.00 5.00 158 THR B C 1
ATOM 7601 O O . THR B 1 158 ? 137.478 140.147 121.817 1.00 5.00 158 THR B O 1
ATOM 7605 N N . THR B 1 159 ? 135.904 139.050 122.949 1.00 5.00 159 THR B N 1
ATOM 7606 C CA . THR B 1 159 ? 136.160 137.867 122.134 1.00 5.00 159 THR B CA 1
ATOM 7607 C C . THR B 1 159 ? 135.489 137.963 120.773 1.00 5.00 159 THR B C 1
ATOM 7608 O O . THR B 1 159 ? 136.003 137.407 119.804 1.00 5.00 159 THR B O 1
ATOM 7612 N N . THR B 1 160 ? 134.355 138.656 120.668 1.00 5.00 160 THR B N 1
ATOM 7613 C CA . THR B 1 160 ? 133.796 138.946 119.353 1.00 5.00 160 THR B CA 1
ATOM 7614 C C . THR B 1 160 ? 134.695 139.898 118.574 1.00 5.00 160 THR B C 1
ATOM 7615 O O . THR B 1 160 ? 134.920 139.691 117.381 1.00 5.00 160 THR B O 1
ATOM 7619 N N . ILE B 1 161 ? 135.280 140.903 119.239 1.00 8.56 161 ILE B N 1
ATOM 7620 C CA . ILE B 1 161 ? 136.303 141.733 118.583 1.00 8.56 161 ILE B CA 1
ATOM 7621 C C . ILE B 1 161 ? 137.544 140.904 118.227 1.00 8.56 161 ILE B C 1
ATOM 7622 O O . ILE B 1 161 ? 138.278 141.240 117.296 1.00 8.56 161 ILE B O 1
ATOM 7627 N N . ALA B 1 162 ? 137.796 139.810 118.935 1.00 5.00 162 ALA B N 1
ATOM 7628 C CA . ALA B 1 162 ? 139.022 139.059 118.711 1.00 5.00 162 ALA B CA 1
ATOM 7629 C C . ALA B 1 162 ? 138.867 137.868 117.784 1.00 5.00 162 ALA B C 1
ATOM 7630 O O . ALA B 1 162 ? 139.880 137.317 117.355 1.00 5.00 162 ALA B O 1
ATOM 7632 N N . TYR B 1 163 ? 137.652 137.430 117.494 1.00 3.31 163 TYR B N 1
ATOM 7633 C CA . TYR B 1 163 ? 137.454 136.297 116.599 1.00 3.31 163 TYR B CA 1
ATOM 7634 C C . TYR B 1 163 ? 137.287 136.713 115.148 1.00 3.31 163 TYR B C 1
ATOM 7635 O O . TYR B 1 163 ? 137.825 136.054 114.264 1.00 3.31 163 TYR B O 1
ATOM 7644 N N . HIS B 1 164 ? 136.572 137.801 114.872 1.00 5.00 164 HIS B N 1
ATOM 7645 C CA . HIS B 1 164 ? 136.374 138.210 113.492 1.00 5.00 164 HIS B CA 1
ATOM 7646 C C . HIS B 1 164 ? 137.613 138.831 112.878 1.00 5.00 164 HIS B C 1
ATOM 7647 O O . HIS B 1 164 ? 137.648 139.013 111.664 1.00 5.00 164 HIS B O 1
ATOM 7654 N N . LEU B 1 165 ? 138.619 139.181 113.664 1.00 10.00 165 LEU B N 1
ATOM 7655 C CA . LEU B 1 165 ? 139.819 139.777 113.109 1.00 10.00 165 LEU B CA 1
ATOM 7656 C C . LEU B 1 165 ? 141.078 138.975 113.380 1.00 10.00 165 LEU B C 1
ATOM 7657 O O . LEU B 1 165 ? 142.166 139.500 113.137 1.00 10.00 165 LEU B O 1
ATOM 7662 N N . ASN B 1 166 ? 140.962 137.748 113.899 1.00 9.84 166 ASN B N 1
ATOM 7663 C CA . ASN B 1 166 ? 142.067 136.806 114.115 1.00 9.84 166 ASN B CA 1
ATOM 7664 C C . ASN B 1 166 ? 143.114 137.372 115.082 1.00 9.84 166 ASN B C 1
ATOM 7665 O O . ASN B 1 166 ? 144.283 137.550 114.745 1.00 9.84 166 ASN B O 1
ATOM 7670 N N . LEU B 1 167 ? 142.671 137.643 116.306 1.00 6.65 167 LEU B N 1
ATOM 7671 C CA . LEU B 1 167 ? 143.549 138.163 117.348 1.00 6.65 167 LEU B CA 1
ATOM 7672 C C . LEU B 1 167 ? 143.949 137.033 118.284 1.00 6.65 167 LEU B C 1
ATOM 7673 O O . LEU B 1 167 ? 143.098 136.460 118.959 1.00 6.65 167 LEU B O 1
ATOM 7678 N N . ARG B 1 168 ? 145.244 136.740 118.343 1.00 57.56 168 ARG B N 1
ATOM 7679 C CA . ARG B 1 168 ? 145.782 135.558 119.005 1.00 57.56 168 ARG B CA 1
ATOM 7680 C C . ARG B 1 168 ? 146.645 135.902 120.212 1.00 57.56 168 ARG B C 1
ATOM 7681 O O . ARG B 1 168 ? 147.634 135.230 120.488 1.00 57.56 168 ARG B O 1
ATOM 7689 N N . GLY B 1 169 ? 146.301 136.950 120.943 1.00 16.12 169 GLY B N 1
ATOM 7690 C CA . GLY B 1 169 ? 146.982 137.262 122.177 1.00 16.12 169 GLY B CA 1
ATOM 7691 C C . GLY B 1 169 ? 145.989 137.163 123.302 1.00 16.12 169 GLY B C 1
ATOM 7692 O O . GLY B 1 169 ? 144.966 136.502 123.157 1.00 16.12 169 GLY B O 1
ATOM 7693 N N . PRO B 1 170 ? 146.251 137.803 124.435 1.00 5.00 170 PRO B N 1
ATOM 7694 C CA . PRO B 1 170 ? 145.261 137.835 125.507 1.00 5.00 170 PRO B CA 1
ATOM 7695 C C . PRO B 1 170 ? 144.021 138.595 125.091 1.00 5.00 170 PRO B C 1
ATOM 7696 O O . PRO B 1 170 ? 144.041 139.391 124.162 1.00 5.00 170 PRO B O 1
ATOM 7700 N N . ALA B 1 171 ? 142.915 138.313 125.752 1.00 5.00 171 ALA B N 1
ATOM 7701 C CA . ALA B 1 171 ? 141.685 138.997 125.373 1.00 5.00 171 ALA B CA 1
ATOM 7702 C C . ALA B 1 171 ? 140.801 139.117 126.610 1.00 5.00 171 ALA B C 1
ATOM 7703 O O . ALA B 1 171 ? 139.959 138.257 126.860 1.00 5.00 171 ALA B O 1
ATOM 7705 N N . ILE B 1 172 ? 140.945 140.232 127.322 1.00 2.50 172 ILE B N 1
ATOM 7706 C CA . ILE B 1 172 ? 140.392 140.445 128.652 1.00 2.50 172 ILE B CA 1
ATOM 7707 C C . ILE B 1 172 ? 139.355 141.559 128.542 1.00 2.50 172 ILE B C 1
ATOM 7708 O O . ILE B 1 172 ? 139.307 142.252 127.528 1.00 2.50 172 ILE B O 1
ATOM 7713 N N . THR B 1 173 ? 138.481 141.694 129.537 1.00 5.00 173 THR B N 1
ATOM 7714 C CA . THR B 1 173 ? 137.522 142.790 129.617 1.00 5.00 173 THR B CA 1
ATOM 7715 C C . THR B 1 173 ? 137.676 143.456 130.970 1.00 5.00 173 THR B C 1
ATOM 7716 O O . THR B 1 173 ? 137.058 143.020 131.939 1.00 5.00 173 THR B O 1
ATOM 7720 N N . VAL B 1 174 ? 138.482 144.487 131.061 1.00 5.00 174 VAL B N 1
ATOM 7721 C CA . VAL B 1 174 ? 138.635 145.189 132.327 1.00 5.00 174 VAL B CA 1
ATOM 7722 C C . VAL B 1 174 ? 137.434 146.101 132.495 1.00 5.00 174 VAL B C 1
ATOM 7723 O O . VAL B 1 174 ? 136.843 146.542 131.516 1.00 5.00 174 VAL B O 1
ATOM 7727 N N . GLN B 1 175 ? 136.984 146.291 133.723 1.00 5.00 175 GLN B N 1
ATOM 7728 C CA . GLN B 1 175 ? 135.641 146.810 133.931 1.00 5.00 175 GLN B CA 1
ATOM 7729 C C . GLN B 1 175 ? 135.554 147.743 135.142 1.00 5.00 175 GLN B C 1
ATOM 7730 O O . GLN B 1 175 ? 134.645 147.640 135.962 1.00 5.00 175 GLN B O 1
ATOM 7736 N N . THR B 1 176 ? 136.486 148.677 135.295 1.00 6.02 176 THR B N 1
ATOM 7737 C CA . THR B 1 176 ? 136.314 149.668 136.353 1.00 6.02 176 THR B CA 1
ATOM 7738 C C . THR B 1 176 ? 135.203 150.655 135.963 1.00 6.02 176 THR B C 1
ATOM 7739 O O . THR B 1 176 ? 134.687 150.631 134.845 1.00 6.02 176 THR B O 1
ATOM 7743 N N . SER B 1 177 ? 134.812 151.546 136.874 1.00 5.00 177 SER B N 1
ATOM 7744 C CA . SER B 1 177 ? 133.473 152.121 136.747 1.00 5.00 177 SER B CA 1
ATOM 7745 C C . SER B 1 177 ? 133.382 153.226 135.696 1.00 5.00 177 SER B C 1
ATOM 7746 O O . SER B 1 177 ? 132.649 153.085 134.716 1.00 5.00 177 SER B O 1
ATOM 7749 N N . SER B 1 178 ? 134.094 154.339 135.884 1.00 5.00 178 SER B N 1
ATOM 7750 C CA . SER B 1 178 ? 134.136 155.419 134.900 1.00 5.00 178 SER B CA 1
ATOM 7751 C C . SER B 1 178 ? 135.517 155.650 134.326 1.00 5.00 178 SER B C 1
ATOM 7752 O O . SER B 1 178 ? 135.688 156.572 133.529 1.00 5.00 178 SER B O 1
ATOM 7755 N N . SER B 1 179 ? 136.507 154.875 134.730 1.00 3.37 179 SER B N 1
ATOM 7756 C CA . SER B 1 179 ? 137.855 154.978 134.208 1.00 3.37 179 SER B CA 1
ATOM 7757 C C . SER B 1 179 ? 138.261 153.670 133.575 1.00 3.37 179 SER B C 1
ATOM 7758 O O . SER B 1 179 ? 139.415 153.254 133.662 1.00 3.37 179 SER B O 1
ATOM 7761 N N . THR B 1 180 ? 137.284 152.997 132.959 1.00 5.41 180 THR B N 1
ATOM 7762 C CA . THR B 1 180 ? 137.522 151.749 132.243 1.00 5.41 180 THR B CA 1
ATOM 7763 C C . THR B 1 180 ? 138.491 151.947 131.097 1.00 5.41 180 THR B C 1
ATOM 7764 O O . THR B 1 180 ? 139.394 151.131 130.874 1.00 5.41 180 THR B O 1
ATOM 7768 N N . SER B 1 181 ? 138.330 153.052 130.386 1.00 4.82 181 SER B N 1
ATOM 7769 C CA . SER B 1 181 ? 139.053 153.349 129.172 1.00 4.82 181 SER B CA 1
ATOM 7770 C C . SER B 1 181 ? 140.500 153.717 129.417 1.00 4.82 181 SER B C 1
ATOM 7771 O O . SER B 1 181 ? 141.288 153.718 128.476 1.00 4.82 181 SER B O 1
ATOM 7774 N N . LEU B 1 182 ? 140.865 154.047 130.643 1.00 5.00 182 LEU B N 1
ATOM 7775 C CA . LEU B 1 182 ? 142.225 154.433 130.947 1.00 5.00 182 LEU B CA 1
ATOM 7776 C C . LEU B 1 182 ? 142.796 153.540 132.040 1.00 5.00 182 LEU B C 1
ATOM 7777 O O . LEU B 1 182 ? 143.948 153.718 132.446 1.00 5.00 182 LEU B O 1
ATOM 7782 N N . VAL B 1 183 ? 142.022 152.571 132.520 1.00 16.87 183 VAL B N 1
ATOM 7783 C CA . VAL B 1 183 ? 142.595 151.407 133.181 1.00 16.87 183 VAL B CA 1
ATOM 7784 C C . VAL B 1 183 ? 142.940 150.322 132.157 1.00 16.87 183 VAL B C 1
ATOM 7785 O O . VAL B 1 183 ? 143.922 149.591 132.336 1.00 16.87 183 VAL B O 1
ATOM 7789 N N . ALA B 1 184 ? 142.201 150.259 131.037 1.00 5.00 184 ALA B N 1
ATOM 7790 C CA . ALA B 1 184 ? 142.536 149.332 129.957 1.00 5.00 184 ALA B CA 1
ATOM 7791 C C . ALA B 1 184 ? 143.886 149.648 129.332 1.00 5.00 184 ALA B C 1
ATOM 7792 O O . ALA B 1 184 ? 144.667 148.738 129.040 1.00 5.00 184 ALA B O 1
ATOM 7794 N N . VAL B 1 185 ? 144.185 150.931 129.134 1.00 5.00 185 VAL B N 1
ATOM 7795 C CA . VAL B 1 185 ? 145.498 151.336 128.645 1.00 5.00 185 VAL B CA 1
ATOM 7796 C C . VAL B 1 185 ? 146.571 151.004 129.669 1.00 5.00 185 VAL B C 1
ATOM 7797 O O . VAL B 1 185 ? 147.683 150.612 129.312 1.00 5.00 185 VAL B O 1
ATOM 7801 N N . CYS B 1 186 ? 146.251 151.103 130.954 1.00 97.14 186 CYS B N 1
ATOM 7802 C CA . CYS B 1 186 ? 147.256 150.832 131.973 1.00 97.14 186 CYS B CA 1
ATOM 7803 C C . CYS B 1 186 ? 147.429 149.346 132.272 1.00 97.14 186 CYS B C 1
ATOM 7804 O O . CYS B 1 186 ? 148.357 148.989 133.002 1.00 97.14 186 CYS B O 1
ATOM 7807 N N . VAL B 1 187 ? 146.554 148.482 131.768 1.00 4.89 187 VAL B N 1
ATOM 7808 C CA . VAL B 1 187 ? 146.850 147.047 131.734 1.00 4.89 187 VAL B CA 1
ATOM 7809 C C . VAL B 1 187 ? 147.625 146.687 130.475 1.00 4.89 187 VAL B C 1
ATOM 7810 O O . VAL B 1 187 ? 148.640 145.985 130.541 1.00 4.89 187 VAL B O 1
ATOM 7814 N N . ALA B 1 188 ? 147.179 147.191 129.317 1.00 12.63 188 ALA B N 1
ATOM 7815 C CA . ALA B 1 188 ? 147.838 146.898 128.051 1.00 12.63 188 ALA B CA 1
ATOM 7816 C C . ALA B 1 188 ? 149.211 147.527 127.923 1.00 12.63 188 ALA B C 1
ATOM 7817 O O . ALA B 1 188 ? 149.927 147.177 126.993 1.00 12.63 188 ALA B O 1
ATOM 7819 N N . CYS B 1 189 ? 149.586 148.467 128.784 1.00 4.20 189 CYS B N 1
ATOM 7820 C CA . CYS B 1 189 ? 150.958 148.941 128.816 1.00 4.20 189 CYS B CA 1
ATOM 7821 C C . CYS B 1 189 ? 151.839 148.102 129.716 1.00 4.20 189 CYS B C 1
ATOM 7822 O O . CYS B 1 189 ? 153.052 148.303 129.731 1.00 4.20 189 CYS B O 1
ATOM 7825 N N . GLN B 1 190 ? 151.268 147.180 130.475 1.00 6.49 190 GLN B N 1
ATOM 7826 C CA . GLN B 1 190 ? 152.071 146.255 131.256 1.00 6.49 190 GLN B CA 1
ATOM 7827 C C . GLN B 1 190 ? 152.178 144.898 130.601 1.00 6.49 190 GLN B C 1
ATOM 7828 O O . GLN B 1 190 ? 153.208 144.224 130.735 1.00 6.49 190 GLN B O 1
ATOM 7834 N N . SER B 1 191 ? 151.127 144.513 129.885 1.00 5.00 191 SER B N 1
ATOM 7835 C CA . SER B 1 191 ? 151.154 143.294 129.094 1.00 5.00 191 SER B CA 1
ATOM 7836 C C . SER B 1 191 ? 152.225 143.358 128.008 1.00 5.00 191 SER B C 1
ATOM 7837 O O . SER B 1 191 ? 152.943 142.383 127.787 1.00 5.00 191 SER B O 1
ATOM 7840 N N . LEU B 1 192 ? 152.370 144.506 127.343 1.00 5.00 192 LEU B N 1
ATOM 7841 C CA . LEU B 1 192 ? 153.457 144.693 126.381 1.00 5.00 192 LEU B CA 1
ATOM 7842 C C . LEU B 1 192 ? 154.818 144.768 127.038 1.00 5.00 192 LEU B C 1
ATOM 7843 O O . LEU B 1 192 ? 155.802 144.304 126.464 1.00 5.00 192 LEU B O 1
ATOM 7848 N N . LEU B 1 193 ? 154.919 145.392 128.192 1.00 5.00 193 LEU B N 1
ATOM 7849 C CA . LEU B 1 193 ? 156.228 145.630 128.761 1.00 5.00 193 LEU B CA 1
ATOM 7850 C C . LEU B 1 193 ? 156.759 144.423 129.506 1.00 5.00 193 LEU B C 1
ATOM 7851 O O . LEU B 1 193 ? 157.939 144.410 129.858 1.00 5.00 193 LEU B O 1
ATOM 7856 N N . THR B 1 194 ? 155.919 143.415 129.754 1.00 5.00 194 THR B N 1
ATOM 7857 C CA . THR B 1 194 ? 156.382 142.110 130.210 1.00 5.00 194 THR B CA 1
ATOM 7858 C C . THR B 1 194 ? 156.228 141.031 129.138 1.00 5.00 194 THR B C 1
ATOM 7859 O O . THR B 1 194 ? 156.207 139.844 129.465 1.00 5.00 194 THR B O 1
ATOM 7863 N N . TRP B 1 195 ? 156.081 141.437 127.872 1.00 12.50 195 TRP B N 1
ATOM 7864 C CA . TRP B 1 195 ? 156.140 140.579 126.682 1.00 12.50 195 TRP B CA 1
ATOM 7865 C C . TRP B 1 195 ? 155.049 139.515 126.645 1.00 12.50 195 TRP B C 1
ATOM 7866 O O . TRP B 1 195 ? 155.287 138.411 126.169 1.00 12.50 195 TRP B O 1
ATOM 7877 N N . GLN B 1 196 ? 153.848 139.812 127.147 1.00 9.93 196 GLN B N 1
ATOM 7878 C CA . GLN B 1 196 ? 152.708 138.932 126.887 1.00 9.93 196 GLN B CA 1
ATOM 7879 C C . GLN B 1 196 ? 152.283 138.970 125.432 1.00 9.93 196 GLN B C 1
ATOM 7880 O O . GLN B 1 196 ? 151.733 137.987 124.931 1.00 9.93 196 GLN B O 1
ATOM 7886 N N . CYS B 1 197 ? 152.455 140.103 124.765 1.00 5.00 197 CYS B N 1
ATOM 7887 C CA . CYS B 1 197 ? 152.043 140.265 123.384 1.00 5.00 197 CYS B CA 1
ATOM 7888 C C . CYS B 1 197 ? 152.967 141.285 122.746 1.00 5.00 197 CYS B C 1
ATOM 7889 O O . CYS B 1 197 ? 153.939 141.725 123.359 1.00 5.00 197 CYS B O 1
ATOM 7892 N N . ASP B 1 198 ? 152.698 141.638 121.497 1.00 19.75 198 ASP B N 1
ATOM 7893 C CA . ASP B 1 198 ? 153.606 142.484 120.736 1.00 19.75 198 ASP B CA 1
ATOM 7894 C C . ASP B 1 198 ? 152.957 143.731 120.163 1.00 19.75 198 ASP B C 1
ATOM 7895 O O . ASP B 1 198 ? 153.679 144.604 119.683 1.00 19.75 198 ASP B O 1
ATOM 7900 N N . MET B 1 199 ? 151.635 143.838 120.207 1.00 5.00 199 MET B N 1
ATOM 7901 C CA . MET B 1 199 ? 150.889 144.978 119.706 1.00 5.00 199 MET B CA 1
ATOM 7902 C C . MET B 1 199 ? 149.481 144.935 120.264 1.00 5.00 199 MET B C 1
ATOM 7903 O O . MET B 1 199 ? 148.784 143.959 120.023 1.00 5.00 199 MET B O 1
ATOM 7908 N N . ALA B 1 200 ? 149.016 145.945 120.972 1.00 5.00 200 ALA B N 1
ATOM 7909 C CA . ALA B 1 200 ? 147.722 145.815 121.611 1.00 5.00 200 ALA B CA 1
ATOM 7910 C C . ALA B 1 200 ? 146.721 146.755 120.991 1.00 5.00 200 ALA B C 1
ATOM 7911 O O . ALA B 1 200 ? 146.982 147.382 119.983 1.00 5.00 200 ALA B O 1
ATOM 7913 N N . ILE B 1 201 ? 145.549 146.812 121.603 1.00 5.00 201 ILE B N 1
ATOM 7914 C CA . ILE B 1 201 ? 144.468 147.723 121.256 1.00 5.00 201 ILE B CA 1
ATOM 7915 C C . ILE B 1 201 ? 143.546 147.854 122.459 1.00 5.00 201 ILE B C 1
ATOM 7916 O O . ILE B 1 201 ? 143.134 146.850 123.031 1.00 5.00 201 ILE B O 1
ATOM 7921 N N . ALA B 1 202 ? 143.201 149.075 122.861 1.00 5.00 202 ALA B N 1
ATOM 7922 C CA . ALA B 1 202 ? 142.674 149.267 124.207 1.00 5.00 202 ALA B CA 1
ATOM 7923 C C . ALA B 1 202 ? 141.770 150.487 124.282 1.00 5.00 202 ALA B C 1
ATOM 7924 O O . ALA B 1 202 ? 142.274 151.604 124.284 1.00 5.00 202 ALA B O 1
ATOM 7926 N N . GLY B 1 203 ? 140.463 150.287 124.405 1.00 5.00 203 GLY B N 1
ATOM 7927 C CA . GLY B 1 203 ? 139.550 151.413 124.461 1.00 5.00 203 GLY B CA 1
ATOM 7928 C C . GLY B 1 203 ? 138.277 151.198 125.244 1.00 5.00 203 GLY B C 1
ATOM 7929 O O . GLY B 1 203 ? 138.318 150.570 126.288 1.00 5.00 203 GLY B O 1
ATOM 7930 N N . GLY B 1 204 ? 137.147 151.700 124.767 1.00 5.00 204 GLY B N 1
ATOM 7931 C CA . GLY B 1 204 ? 135.881 151.537 125.457 1.00 5.00 204 GLY B CA 1
ATOM 7932 C C . GLY B 1 204 ? 134.763 151.966 124.542 1.00 5.00 204 GLY B C 1
ATOM 7933 O O . GLY B 1 204 ? 135.001 152.352 123.402 1.00 5.00 204 GLY B O 1
ATOM 7934 N N . VAL B 1 205 ? 133.527 151.916 125.047 1.00 1.91 205 VAL B N 1
ATOM 7935 C CA . VAL B 1 205 ? 132.352 152.231 124.233 1.00 1.91 205 VAL B CA 1
ATOM 7936 C C . VAL B 1 205 ? 131.202 152.644 125.145 1.00 1.91 205 VAL B C 1
ATOM 7937 O O . VAL B 1 205 ? 131.151 152.255 126.307 1.00 1.91 205 VAL B O 1
ATOM 7941 N N . THR B 1 206 ? 130.307 153.509 124.646 1.00 5.00 206 THR B N 1
ATOM 7942 C CA . THR B 1 206 ? 129.087 153.887 125.372 1.00 5.00 206 THR B CA 1
ATOM 7943 C C . THR B 1 206 ? 128.010 154.294 124.370 1.00 5.00 206 THR B C 1
ATOM 7944 O O . THR B 1 206 ? 128.031 155.420 123.883 1.00 5.00 206 THR B O 1
ATOM 7948 N N . LEU B 1 207 ? 127.071 153.401 124.080 1.00 1.33 207 LEU B N 1
ATOM 7949 C CA . LEU B 1 207 ? 125.957 153.701 123.192 1.00 1.33 207 LEU B CA 1
ATOM 7950 C C . LEU B 1 207 ? 124.717 153.023 123.738 1.00 1.33 207 LEU B C 1
ATOM 7951 O O . LEU B 1 207 ? 124.806 151.950 124.333 1.00 1.33 207 LEU B O 1
ATOM 7956 N N . GLY B 1 208 ? 123.561 153.671 123.568 1.00 6.59 208 GLY B N 1
ATOM 7957 C CA . GLY B 1 208 ? 122.314 153.121 124.133 1.00 6.59 208 GLY B CA 1
ATOM 7958 C C . GLY B 1 208 ? 121.105 153.433 123.275 1.00 6.59 208 GLY B C 1
ATOM 7959 O O . GLY B 1 208 ? 121.119 154.472 122.584 1.00 6.59 208 GLY B O 1
ATOM 7960 N N . PRO B 1 209 ? 120.058 152.580 123.289 1.00 12.03 209 PRO B N 1
ATOM 7961 C CA . PRO B 1 209 ? 118.821 152.839 122.539 1.00 12.03 209 PRO B CA 1
ATOM 7962 C C . PRO B 1 209 ? 118.239 154.264 122.627 1.00 12.03 209 PRO B C 1
ATOM 7963 O O . PRO B 1 209 ? 117.937 154.783 121.569 1.00 12.03 209 PRO B O 1
ATOM 7967 N N . PRO B 1 210 ? 118.056 154.922 123.801 1.00 17.73 210 PRO B N 1
ATOM 7968 C CA . PRO B 1 210 ? 117.565 156.303 123.830 1.00 17.73 210 PRO B CA 1
ATOM 7969 C C . PRO B 1 210 ? 118.648 157.303 123.405 1.00 17.73 210 PRO B C 1
ATOM 7970 O O . PRO B 1 210 ? 119.264 157.893 124.272 1.00 17.73 210 PRO B O 1
ATOM 7974 N N . ALA B 1 211 ? 118.853 157.470 122.095 1.00 27.59 211 ALA B N 1
ATOM 7975 C CA . ALA B 1 211 ? 119.820 158.478 121.604 1.00 27.59 211 ALA B CA 1
ATOM 7976 C C . ALA B 1 211 ? 119.124 159.840 121.609 1.00 27.59 211 ALA B C 1
ATOM 7977 O O . ALA B 1 211 ? 119.823 160.861 121.552 1.00 27.59 211 ALA B O 1
ATOM 7979 N N . LYS B 1 212 ? 117.790 159.843 121.665 1.00 38.91 212 LYS B N 1
ATOM 7980 C CA . LYS B 1 212 ? 117.026 161.115 121.742 1.00 38.91 212 LYS B CA 1
ATOM 7981 C C . LYS B 1 212 ? 116.328 161.169 123.102 1.00 38.91 212 LYS B C 1
ATOM 7982 O O . LYS B 1 212 ? 115.187 160.671 123.182 1.00 38.91 212 LYS B O 1
ATOM 7988 N N . THR B 1 213 ? 117.006 161.690 124.126 1.00 30.68 213 THR B N 1
ATOM 7989 C CA . THR B 1 213 ? 116.419 161.697 125.491 1.00 30.68 213 THR B CA 1
ATOM 7990 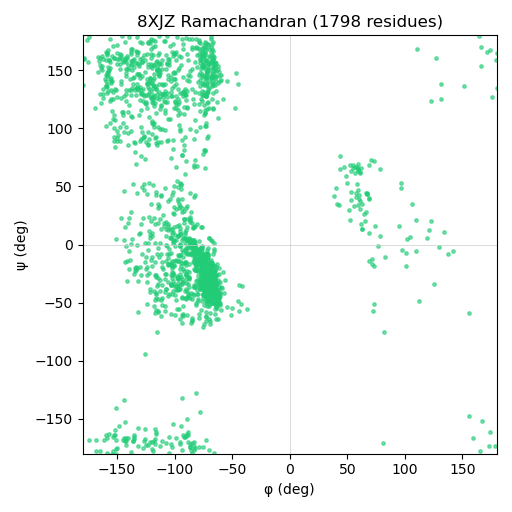C C . THR B 1 213 ? 116.891 162.936 126.250 1.00 30.68 213 THR B C 1
ATOM 7991 O O . THR B 1 213 ? 117.859 163.581 125.792 1.00 30.68 213 THR B O 1
ATOM 7995 N N . GLY B 1 214 ? 116.212 163.266 127.348 1.00 19.68 214 GLY B N 1
ATOM 7996 C CA . GLY B 1 214 ? 116.659 164.388 128.190 1.00 19.68 214 GLY B CA 1
ATOM 7997 C C . GLY B 1 214 ? 117.043 163.881 129.565 1.00 19.68 214 GLY B C 1
ATOM 7998 O O . GLY B 1 214 ? 117.155 162.649 129.725 1.00 19.68 214 GLY B O 1
ATOM 7999 N N . TYR B 1 215 ? 117.223 164.789 130.525 1.00 19.49 215 TYR B N 1
ATOM 8000 C CA . TYR B 1 215 ? 117.564 164.388 131.913 1.00 19.49 215 TYR B CA 1
ATOM 8001 C C . TYR B 1 215 ? 116.873 165.338 132.896 1.00 19.49 215 TYR B C 1
ATOM 8002 O O . TYR B 1 215 ? 116.979 166.569 132.729 1.00 19.49 215 TYR B O 1
ATOM 8011 N N . LEU B 1 216 ? 116.150 164.777 133.868 1.00 24.13 216 LEU B N 1
ATOM 8012 C CA . LEU B 1 216 ? 115.500 165.619 134.905 1.00 24.13 216 LEU B CA 1
ATOM 8013 C C . LEU B 1 216 ? 116.593 166.126 135.848 1.00 24.13 216 LEU B C 1
ATOM 8014 O O . LEU B 1 216 ? 117.043 165.339 136.701 1.00 24.13 216 LEU B O 1
ATOM 8019 N N . SER B 1 217 ? 117.011 167.384 135.689 1.00 35.39 217 SER B N 1
ATOM 8020 C CA . SER B 1 217 ? 118.122 167.930 136.511 1.00 35.39 217 SER B CA 1
ATOM 8021 C C . SER B 1 217 ? 117.645 168.213 137.938 1.00 35.39 217 SER B C 1
ATOM 8022 O O . SER B 1 217 ? 116.441 168.483 138.120 1.00 35.39 217 SER B O 1
ATOM 8025 N N . GLN B 1 218 ? 118.565 168.163 138.905 1.00 42.66 218 GLN B N 1
ATOM 8026 C CA . GLN B 1 218 ? 118.188 168.376 140.327 1.00 42.66 218 GLN B CA 1
ATOM 8027 C C . GLN B 1 218 ? 118.972 169.561 140.899 1.00 42.66 218 GLN B C 1
ATOM 8028 O O . GLN B 1 218 ? 120.151 169.721 140.525 1.00 42.66 218 GLN B O 1
ATOM 8034 N N . GLU B 1 219 ? 118.336 170.353 141.768 1.00 50.77 219 GLU B N 1
ATOM 8035 C CA . GLU B 1 219 ? 119.011 171.514 142.406 1.00 50.77 219 GLU B CA 1
ATOM 8036 C C . GLU B 1 219 ? 119.832 170.982 143.582 1.00 50.77 219 GLU B C 1
ATOM 8037 O O . GLU B 1 219 ? 119.240 170.770 144.659 1.00 50.77 219 GLU B O 1
ATOM 8043 N N . GLY B 1 220 ? 121.135 170.766 143.380 1.00 56.21 220 GLY B N 1
ATOM 8044 C CA . GLY B 1 220 ? 121.968 170.164 144.438 1.00 56.21 220 GLY B CA 1
ATOM 8045 C C . GLY B 1 220 ? 122.574 168.850 143.980 1.00 56.21 220 GLY B C 1
ATOM 8046 O O . GLY B 1 220 ? 123.220 168.183 144.812 1.00 56.21 220 GLY B O 1
ATOM 8047 N N . GLY B 1 221 ? 122.381 168.490 142.706 1.00 46.97 221 GLY B N 1
ATOM 8048 C CA . GLY B 1 221 ? 122.907 167.249 142.192 1.00 46.97 221 GLY B CA 1
ATOM 8049 C C . GLY B 1 221 ? 124.174 167.408 141.381 1.00 46.97 221 GLY B C 1
ATOM 8050 O O . GLY B 1 221 ? 124.942 168.363 141.551 1.00 46.97 221 GLY B O 1
ATOM 8051 N N . ILE B 1 222 ? 124.392 166.448 140.486 1.00 35.75 222 ILE B N 1
ATOM 8052 C CA . ILE B 1 222 ? 125.577 166.376 139.648 1.00 35.75 222 ILE B CA 1
ATOM 8053 C C . ILE B 1 222 ? 125.287 166.722 138.206 1.00 35.75 222 ILE B C 1
ATOM 8054 O O . ILE B 1 222 ? 126.207 166.693 137.382 1.00 35.75 222 ILE B O 1
ATOM 8059 N N . THR B 1 223 ? 124.043 167.028 137.863 1.00 25.06 223 THR B N 1
ATOM 8060 C CA . THR B 1 223 ? 123.632 167.247 136.485 1.00 25.06 223 THR B CA 1
ATOM 8061 C C . THR B 1 223 ? 123.363 168.725 136.275 1.00 25.06 223 THR B C 1
ATOM 8062 O O . THR B 1 223 ? 122.620 169.330 137.051 1.00 25.06 223 THR B O 1
ATOM 8066 N N . ALA B 1 224 ? 123.953 169.297 135.225 1.00 19.13 224 ALA B N 1
ATOM 8067 C CA . ALA B 1 224 ? 123.846 170.732 134.992 1.00 19.13 224 ALA B CA 1
ATOM 8068 C C . ALA B 1 224 ? 122.453 171.083 134.508 1.00 19.13 224 ALA B C 1
ATOM 8069 O O . ALA B 1 224 ? 121.943 170.474 133.568 1.00 19.13 224 ALA B O 1
ATOM 8071 N N . ALA B 1 225 ? 121.839 172.064 135.156 1.00 25.01 225 ALA B N 1
ATOM 8072 C CA . ALA B 1 225 ? 120.424 172.342 134.981 1.00 25.01 225 ALA B CA 1
ATOM 8073 C C . ALA B 1 225 ? 120.148 173.342 133.877 1.00 25.01 225 ALA B C 1
ATOM 8074 O O . ALA B 1 225 ? 118.992 173.739 133.698 1.00 25.01 225 ALA B O 1
ATOM 8076 N N . ASP B 1 226 ? 121.174 173.766 133.146 1.00 31.30 226 ASP B N 1
ATOM 8077 C CA . ASP B 1 226 ? 121.013 174.670 132.018 1.00 31.30 226 ASP B CA 1
ATOM 8078 C C . ASP B 1 226 ? 121.226 174.002 130.673 1.00 31.30 226 ASP B C 1
ATOM 8079 O O . ASP B 1 226 ? 120.624 174.422 129.687 1.00 31.30 226 ASP B O 1
ATOM 8084 N N . GLY B 1 227 ? 122.062 172.975 130.615 1.00 27.85 227 GLY B N 1
ATOM 8085 C CA . GLY B 1 227 ? 122.374 172.298 129.377 1.00 27.85 227 GLY B CA 1
ATOM 8086 C C . GLY B 1 227 ? 123.867 172.256 129.146 1.00 27.85 227 GLY B C 1
ATOM 8087 O O . GLY B 1 227 ? 124.398 171.290 128.599 1.00 27.85 227 GLY B O 1
ATOM 8088 N N . HIS B 1 228 ? 124.558 173.293 129.581 1.00 23.67 228 HIS B N 1
ATOM 8089 C CA . HIS B 1 228 ? 125.967 173.428 129.285 1.00 23.67 228 HIS B CA 1
ATOM 8090 C C . HIS B 1 228 ? 126.782 172.916 130.460 1.00 23.67 228 HIS B C 1
ATOM 8091 O O . HIS B 1 228 ? 126.370 173.007 131.613 1.00 23.67 228 HIS B O 1
ATOM 8098 N N . CYS B 1 229 ? 127.964 172.411 130.167 1.00 25.24 229 CYS B N 1
ATOM 8099 C CA . CYS B 1 229 ? 128.871 171.912 131.196 1.00 25.24 229 CYS B CA 1
ATOM 8100 C C . CYS B 1 229 ? 130.056 172.861 131.274 1.00 25.24 229 CYS B C 1
ATOM 8101 O O . CYS B 1 229 ? 130.972 172.779 130.456 1.00 25.24 229 CYS B O 1
ATOM 8104 N N . ARG B 1 230 ? 130.039 173.763 132.252 1.00 27.78 230 ARG B N 1
ATOM 8105 C CA . ARG B 1 230 ? 131.156 174.670 132.477 1.00 27.78 230 ARG B CA 1
ATOM 8106 C C . ARG B 1 230 ? 132.123 174.046 133.464 1.00 27.78 230 ARG B C 1
ATOM 8107 O O . ARG B 1 230 ? 131.718 173.598 134.536 1.00 27.78 230 ARG B O 1
ATOM 8115 N N . ALA B 1 231 ? 133.393 174.014 133.107 1.00 25.67 231 ALA B N 1
ATOM 8116 C CA . ALA B 1 231 ? 134.397 173.362 133.926 1.00 25.67 231 ALA B CA 1
ATOM 8117 C C . ALA B 1 231 ? 135.300 174.413 134.541 1.00 25.67 231 ALA B C 1
ATOM 8118 O O . ALA B 1 231 ? 135.812 175.275 133.823 1.00 25.67 231 ALA B O 1
ATOM 8120 N N . PHE B 1 232 ? 135.482 174.328 135.865 1.00 23.97 232 PHE B N 1
ATOM 8121 C CA . PHE B 1 232 ? 136.322 175.220 136.675 1.00 23.97 232 PHE B CA 1
ATOM 8122 C C . PHE B 1 232 ? 135.862 176.667 136.625 1.00 23.97 232 PHE B C 1
ATOM 8123 O O . PHE B 1 232 ? 136.667 177.583 136.755 1.00 23.97 232 PHE B O 1
ATOM 8131 N N . SER B 1 233 ? 134.571 176.890 136.457 1.00 29.61 233 SER B N 1
ATOM 8132 C CA . SER B 1 233 ? 134.014 178.228 136.462 1.00 29.61 233 SER B CA 1
ATOM 8133 C C . SER B 1 233 ? 133.120 178.387 137.676 1.00 29.61 233 SER B C 1
ATOM 8134 O O . SER B 1 233 ? 132.599 177.412 138.214 1.00 29.61 233 SER B O 1
ATOM 8137 N N . ASP B 1 234 ? 132.936 179.637 138.099 1.00 32.04 234 ASP B N 1
ATOM 8138 C CA . ASP B 1 234 ? 132.117 179.924 139.270 1.00 32.04 234 ASP B CA 1
ATOM 8139 C C . ASP B 1 234 ? 130.622 179.735 139.045 1.00 32.04 234 ASP B C 1
ATOM 8140 O O . ASP B 1 234 ? 129.858 179.811 140.011 1.00 32.04 234 ASP B O 1
ATOM 8145 N N . ASN B 1 235 ? 130.187 179.506 137.809 1.00 29.65 235 ASN B N 1
ATOM 8146 C CA . ASN B 1 235 ? 128.793 179.227 137.504 1.00 29.65 235 ASN B CA 1
ATOM 8147 C C . ASN B 1 235 ? 128.531 177.739 137.290 1.00 29.65 235 ASN B C 1
ATOM 8148 O O . ASN B 1 235 ? 127.592 177.377 136.574 1.00 29.65 235 ASN B O 1
ATOM 8153 N N . SER B 1 236 ? 129.343 176.874 137.899 1.00 26.94 236 SER B N 1
ATOM 8154 C CA . SER B 1 236 ? 129.268 175.438 137.655 1.00 26.94 236 SER B CA 1
ATOM 8155 C C . SER B 1 236 ? 127.977 174.847 138.196 1.00 26.94 236 SER B C 1
ATOM 8156 O O . SER B 1 236 ? 127.551 175.156 139.308 1.00 26.94 236 SER B O 1
ATOM 8159 N N . SER B 1 237 ? 127.373 173.992 137.421 1.00 20.53 237 SER B N 1
ATOM 8160 C CA . SER B 1 237 ? 126.099 173.412 137.816 1.00 20.53 237 SER B CA 1
ATOM 8161 C C . SER B 1 237 ? 126.120 171.896 137.831 1.00 20.53 237 SER B C 1
ATOM 8162 O O . SER B 1 237 ? 125.426 171.292 138.651 1.00 20.53 237 SER B O 1
ATOM 8165 N N . GLY B 1 238 ? 126.897 171.271 136.949 1.00 16.89 238 GLY B N 1
ATOM 8166 C CA . GLY B 1 238 ? 126.908 169.820 136.828 1.00 16.89 238 GLY B CA 1
ATOM 8167 C C . GLY B 1 238 ? 127.613 169.398 135.561 1.00 16.89 238 GLY B C 1
ATOM 8168 O O . GLY B 1 238 ? 128.517 170.086 135.087 1.00 16.89 238 GLY B O 1
ATOM 8169 N N . PHE B 1 239 ? 127.212 168.246 135.033 1.00 16.97 239 PHE B N 1
ATOM 8170 C CA . PHE B 1 239 ? 127.663 167.840 133.708 1.00 16.97 239 PHE B CA 1
ATOM 8171 C C . PHE B 1 239 ? 126.453 167.636 132.802 1.00 16.97 239 PHE B C 1
ATOM 8172 O O . PHE B 1 239 ? 125.327 167.975 133.158 1.00 16.97 239 PHE B O 1
ATOM 8180 N N . VAL B 1 240 ? 126.699 167.073 131.623 1.00 7.19 240 VAL B N 1
ATOM 8181 C CA . VAL B 1 240 ? 125.631 166.721 130.694 1.00 7.19 240 VAL B CA 1
ATOM 8182 C C . VAL B 1 240 ? 126.010 165.398 130.026 1.00 7.19 240 VAL B C 1
ATOM 8183 O O . VAL B 1 240 ? 127.178 165.197 129.670 1.00 7.19 240 VAL B O 1
ATOM 8187 N N . PRO B 1 241 ? 125.102 164.430 129.936 1.00 25.06 241 PRO B N 1
ATOM 8188 C CA . PRO B 1 241 ? 125.489 163.087 129.496 1.00 25.06 241 PRO B CA 1
ATOM 8189 C C . PRO B 1 241 ? 125.727 162.981 128.001 1.00 25.06 241 PRO B C 1
ATOM 8190 O O . PRO B 1 241 ? 125.030 163.588 127.192 1.00 25.06 241 PRO B O 1
ATOM 8194 N N . GLY B 1 242 ? 126.706 162.162 127.635 1.00 7.87 242 GLY B N 1
ATOM 8195 C CA . GLY B 1 242 ? 127.064 162.009 126.237 1.00 7.87 242 GLY B CA 1
ATOM 8196 C C . GLY B 1 242 ? 127.546 160.610 125.922 1.00 7.87 242 GLY B C 1
ATOM 8197 O O . GLY B 1 242 ? 127.923 159.848 126.810 1.00 7.87 242 GLY B O 1
ATOM 8198 N N . THR B 1 243 ? 127.518 160.275 124.636 1.00 5.00 243 THR B N 1
ATOM 8199 C CA . THR B 1 243 ? 127.813 158.940 124.149 1.00 5.00 243 THR B CA 1
ATOM 8200 C C . THR B 1 243 ? 128.997 158.990 123.192 1.00 5.00 243 THR B C 1
ATOM 8201 O O . THR B 1 243 ? 129.318 160.038 122.648 1.00 5.00 243 THR B O 1
ATOM 8205 N N . GLY B 1 244 ? 129.652 157.858 122.972 1.00 5.00 244 GLY B N 1
ATOM 8206 C CA . GLY B 1 244 ? 130.815 157.869 122.101 1.00 5.00 244 GLY B CA 1
ATOM 8207 C C . GLY B 1 244 ? 131.447 156.503 121.999 1.00 5.00 244 GLY B C 1
ATOM 8208 O O . GLY B 1 244 ? 130.907 155.513 122.480 1.00 5.00 244 GLY B O 1
ATOM 8209 N N . ALA B 1 245 ? 132.597 156.457 121.337 1.00 5.00 245 ALA B N 1
ATOM 8210 C CA . ALA B 1 245 ? 133.402 155.249 121.241 1.00 5.00 245 ALA B CA 1
ATOM 8211 C C . ALA B 1 245 ? 134.855 155.665 121.122 1.00 5.00 245 ALA B C 1
ATOM 8212 O O . ALA B 1 245 ? 135.181 156.839 121.232 1.00 5.00 245 ALA B O 1
ATOM 8214 N N . GLY B 1 246 ? 135.740 154.701 120.930 1.00 5.00 246 GLY B N 1
ATOM 8215 C CA . GLY B 1 246 ? 137.114 155.072 120.663 1.00 5.00 246 GLY B CA 1
ATOM 8216 C C . GLY B 1 246 ? 138.146 154.073 121.112 1.00 5.00 246 GLY B C 1
ATOM 8217 O O . GLY B 1 246 ? 138.042 153.571 122.222 1.00 5.00 246 GLY B O 1
ATOM 8218 N N . LEU B 1 247 ? 139.152 153.792 120.288 1.00 5.00 247 LEU B N 1
ATOM 8219 C CA . LEU B 1 247 ? 140.153 152.773 120.565 1.00 5.00 247 LEU B CA 1
ATOM 8220 C C . LEU B 1 247 ? 141.504 153.278 120.098 1.00 5.00 247 LEU B C 1
ATOM 8221 O O . LEU B 1 247 ? 141.576 154.074 119.175 1.00 5.00 247 LEU B O 1
ATOM 8226 N N . VAL B 1 248 ? 142.577 152.830 120.736 1.00 5.00 248 VAL B N 1
ATOM 8227 C CA . VAL B 1 248 ? 143.916 153.210 120.302 1.00 5.00 248 VAL B CA 1
ATOM 8228 C C . VAL B 1 248 ? 144.673 151.952 119.933 1.00 5.00 248 VAL B C 1
ATOM 8229 O O . VAL B 1 248 ? 144.093 150.875 119.921 1.00 5.00 248 VAL B O 1
ATOM 8233 N N . VAL B 1 249 ? 145.950 152.074 119.580 1.00 5.00 249 VAL B N 1
ATOM 8234 C CA . VAL B 1 249 ? 146.806 150.950 119.210 1.00 5.00 249 VAL B CA 1
ATOM 8235 C C . VAL B 1 249 ? 148.189 151.220 119.780 1.00 5.00 249 VAL B C 1
ATOM 8236 O O . VAL B 1 249 ? 148.736 152.300 119.574 1.00 5.00 249 VAL B O 1
ATOM 8240 N N . LEU B 1 250 ? 148.762 150.260 120.486 1.00 5.00 250 LEU B N 1
ATOM 8241 C CA . LEU B 1 250 ? 149.976 150.468 121.252 1.00 5.00 250 LEU B CA 1
ATOM 8242 C C . LEU B 1 250 ? 151.035 149.488 120.790 1.00 5.00 250 LEU B C 1
ATOM 8243 O O . LEU B 1 250 ? 150.714 148.408 120.317 1.00 5.00 250 LEU B O 1
ATOM 8248 N N . LYS B 1 251 ? 152.298 149.858 120.938 1.00 5.00 251 LYS B N 1
ATOM 8249 C CA . LYS B 1 251 ? 153.416 149.036 120.496 1.00 5.00 251 LYS B CA 1
ATOM 8250 C C . LYS B 1 251 ? 154.682 149.590 121.112 1.00 5.00 251 LYS B C 1
ATOM 8251 O O . LYS B 1 251 ? 154.775 150.796 121.322 1.00 5.00 251 LYS B O 1
ATOM 8257 N N . ARG B 1 252 ? 155.650 148.719 121.391 1.00 5.00 252 ARG B N 1
ATOM 8258 C CA . ARG B 1 252 ? 156.888 149.142 122.033 1.00 5.00 252 ARG B CA 1
ATOM 8259 C C . ARG B 1 252 ? 157.676 150.099 121.151 1.00 5.00 252 ARG B C 1
ATOM 8260 O O . ARG B 1 252 ? 157.624 150.040 119.923 1.00 5.00 252 ARG B O 1
ATOM 8268 N N . VAL B 1 253 ? 158.411 151.002 121.794 1.00 5.00 253 VAL B N 1
ATOM 8269 C CA . VAL B 1 253 ? 158.983 152.129 121.076 1.00 5.00 253 VAL B CA 1
ATOM 8270 C C . VAL B 1 253 ? 160.305 151.751 120.428 1.00 5.00 253 VAL B C 1
ATOM 8271 O O . VAL B 1 253 ? 160.857 152.531 119.643 1.00 5.00 253 VAL B O 1
ATOM 8275 N N . ASP B 1 254 ? 160.830 150.573 120.704 1.00 53.28 254 ASP B N 1
ATOM 8276 C CA . ASP B 1 254 ? 161.954 150.079 119.927 1.00 53.28 254 ASP B CA 1
ATOM 8277 C C . ASP B 1 254 ? 161.519 149.162 118.795 1.00 53.28 254 ASP B C 1
ATOM 8278 O O . ASP B 1 254 ? 162.347 148.789 117.965 1.00 53.28 254 ASP B O 1
ATOM 8283 N N . GLU B 1 255 ? 160.247 148.780 118.760 1.00 18.95 255 GLU B N 1
ATOM 8284 C CA . GLU B 1 255 ? 159.632 148.155 117.602 1.00 18.95 255 GLU B CA 1
ATOM 8285 C C . GLU B 1 255 ? 158.744 149.096 116.814 1.00 18.95 255 GLU B C 1
ATOM 8286 O O . GLU B 1 255 ? 158.017 148.632 115.936 1.00 18.95 255 GLU B O 1
ATOM 8292 N N . ALA B 1 256 ? 158.712 150.377 117.153 1.00 5.00 256 ALA B N 1
ATOM 8293 C CA . ALA B 1 256 ? 158.107 151.363 116.274 1.00 5.00 256 ALA B CA 1
ATOM 8294 C C . ALA B 1 256 ? 159.116 152.352 115.735 1.00 5.00 256 ALA B C 1
ATOM 8295 O O . ALA B 1 256 ? 158.729 153.434 115.296 1.00 5.00 256 ALA B O 1
ATOM 8297 N N . LEU B 1 257 ? 160.398 152.025 115.785 1.00 25.34 257 LEU B N 1
ATOM 8298 C CA . LEU B 1 257 ? 161.434 152.856 115.189 1.00 25.34 257 LEU B CA 1
ATOM 8299 C C . LEU B 1 257 ? 162.288 152.117 114.180 1.00 25.34 257 LEU B C 1
ATOM 8300 O O . LEU B 1 257 ? 162.850 152.751 113.290 1.00 25.34 257 LEU B O 1
ATOM 8305 N N . ARG B 1 258 ? 162.408 150.803 114.295 1.00 5.00 258 ARG B N 1
ATOM 8306 C CA . ARG B 1 258 ? 163.047 149.996 113.275 1.00 5.00 258 ARG B CA 1
ATOM 8307 C C . ARG B 1 258 ? 162.054 149.432 112.276 1.00 5.00 258 ARG B C 1
ATOM 8308 O O . ARG B 1 258 ? 162.448 148.652 111.409 1.00 5.00 258 ARG B O 1
ATOM 8316 N N . ASP B 1 259 ? 160.774 149.781 112.391 1.00 8.56 259 ASP B N 1
ATOM 8317 C CA . ASP B 1 259 ? 159.788 149.479 111.365 1.00 8.56 259 ASP B CA 1
ATOM 8318 C C . ASP B 1 259 ? 159.296 150.710 110.632 1.00 8.56 259 ASP B C 1
ATOM 8319 O O . ASP B 1 259 ? 158.746 150.576 109.539 1.00 8.56 259 ASP B O 1
ATOM 8324 N N . GLY B 1 260 ? 159.475 151.893 111.201 1.00 39.92 260 GLY B N 1
ATOM 8325 C CA . GLY B 1 260 ? 158.984 153.109 110.599 1.00 39.92 260 GLY B CA 1
ATOM 8326 C C . GLY B 1 260 ? 157.479 153.233 110.628 1.00 39.92 260 GLY B C 1
ATOM 8327 O O . GLY B 1 260 ? 156.841 153.059 109.593 1.00 39.92 260 GLY B O 1
ATOM 8328 N N . ASP B 1 261 ? 156.887 153.491 111.784 1.00 5.00 261 ASP B N 1
ATOM 8329 C CA . ASP B 1 261 ? 155.471 153.808 111.869 1.00 5.00 261 ASP B CA 1
ATOM 8330 C C . ASP B 1 261 ? 155.310 155.289 112.154 1.00 5.00 261 ASP B C 1
ATOM 8331 O O . ASP B 1 261 ? 156.286 156.023 112.290 1.00 5.00 261 ASP B O 1
ATOM 8336 N N . ASN B 1 262 ? 154.066 155.740 112.249 1.00 5.00 262 ASN B N 1
ATOM 8337 C CA . ASN B 1 262 ? 153.821 157.083 112.740 1.00 5.00 262 ASN B CA 1
ATOM 8338 C C . ASN B 1 262 ? 153.591 156.995 114.241 1.00 5.00 262 ASN B C 1
ATOM 8339 O O . ASN B 1 262 ? 152.801 156.177 114.711 1.00 5.00 262 ASN B O 1
ATOM 8344 N N . ILE B 1 263 ? 154.321 157.798 114.997 1.00 5.00 263 ILE B N 1
ATOM 8345 C CA . ILE B 1 263 ? 154.221 157.795 116.443 1.00 5.00 263 ILE B CA 1
ATOM 8346 C C . ILE B 1 263 ? 153.544 159.088 116.839 1.00 5.00 263 ILE B C 1
ATOM 8347 O O . ILE B 1 263 ? 154.016 160.169 116.481 1.00 5.00 263 ILE B O 1
ATOM 8352 N N . TYR B 1 264 ? 152.440 158.992 117.561 1.00 5.00 264 TYR B N 1
ATOM 8353 C CA . TYR B 1 264 ? 151.802 160.212 118.027 1.00 5.00 264 TYR B CA 1
ATOM 8354 C C . TYR B 1 264 ? 152.453 160.733 119.302 1.00 5.00 264 TYR B C 1
ATOM 8355 O O . TYR B 1 264 ? 152.698 161.934 119.424 1.00 5.00 264 TYR B O 1
ATOM 8364 N N . ALA B 1 265 ? 152.739 159.847 120.249 1.00 5.00 265 ALA B N 1
ATOM 8365 C CA . ALA B 1 265 ? 153.276 160.202 121.550 1.00 5.00 265 ALA B CA 1
ATOM 8366 C C . ALA B 1 265 ? 153.823 158.940 122.182 1.00 5.00 265 ALA B C 1
ATOM 8367 O O . ALA B 1 265 ? 153.459 157.836 121.796 1.00 5.00 265 ALA B O 1
ATOM 8369 N N . VAL B 1 266 ? 154.688 159.103 123.164 1.00 5.00 266 VAL B N 1
ATOM 8370 C CA . VAL B 1 266 ? 155.380 157.984 123.782 1.00 5.00 266 VAL B CA 1
ATOM 8371 C C . VAL B 1 266 ? 155.003 157.969 125.254 1.00 5.00 266 VAL B C 1
ATOM 8372 O O . VAL B 1 266 ? 155.490 158.804 126.020 1.00 5.00 266 VAL B O 1
ATOM 8376 N N . ILE B 1 267 ? 154.155 157.024 125.660 1.00 5.00 267 ILE B N 1
ATOM 8377 C CA . ILE B 1 267 ? 153.725 156.923 127.054 1.00 5.00 267 ILE B CA 1
ATOM 8378 C C . ILE B 1 267 ? 154.917 156.515 127.904 1.00 5.00 267 ILE B C 1
ATOM 8379 O O . ILE B 1 267 ? 155.561 155.499 127.633 1.00 5.00 267 ILE B O 1
ATOM 8384 N N . LYS B 1 268 ? 155.224 157.302 128.932 1.00 5.00 268 LYS B N 1
ATOM 8385 C CA . LYS B 1 268 ? 156.392 157.045 129.760 1.00 5.00 268 LYS B CA 1
ATOM 8386 C C . LYS B 1 268 ? 156.080 156.652 131.195 1.00 5.00 268 LYS B C 1
ATOM 8387 O O . LYS B 1 268 ? 156.995 156.239 131.905 1.00 5.00 268 LYS B O 1
ATOM 8393 N N . GLY B 1 269 ? 154.842 156.774 131.650 1.00 9.15 269 GLY B N 1
ATOM 8394 C CA . GLY B 1 269 ? 154.520 156.373 133.004 1.00 9.15 269 GLY B CA 1
ATOM 8395 C C . GLY B 1 269 ? 153.030 156.268 133.210 1.00 9.15 269 GLY B C 1
ATOM 8396 O O . GLY B 1 269 ? 152.241 156.892 132.500 1.00 9.15 269 GLY B O 1
ATOM 8397 N N . PHE B 1 270 ? 152.660 155.494 134.224 1.00 42.39 270 PHE B N 1
ATOM 8398 C CA . PHE B 1 270 ? 151.266 155.202 134.516 1.00 42.39 270 PHE B CA 1
ATOM 8399 C C . PHE B 1 270 ? 151.164 154.673 135.940 1.00 42.39 270 PHE B C 1
ATOM 8400 O O . PHE B 1 270 ? 152.120 154.097 136.462 1.00 42.39 270 PHE B O 1
ATOM 8408 N N . ALA B 1 271 ? 150.001 154.864 136.561 1.00 2.60 271 ALA B N 1
ATOM 8409 C CA . ALA B 1 271 ? 149.738 154.294 137.875 1.00 2.60 271 ALA B CA 1
ATOM 8410 C C . ALA B 1 271 ? 148.242 154.188 138.085 1.00 2.60 271 ALA B C 1
ATOM 8411 O O . ALA B 1 271 ? 147.478 154.992 137.555 1.00 2.60 271 ALA B O 1
ATOM 8413 N N . VAL B 1 272 ? 147.831 153.189 138.861 1.00 5.00 272 VAL B N 1
ATOM 8414 C CA . VAL B 1 272 ? 146.423 152.962 139.180 1.00 5.00 272 VAL B CA 1
ATOM 8415 C C . VAL B 1 272 ? 146.293 152.561 140.650 1.00 5.00 272 VAL B C 1
ATOM 8416 O O . VAL B 1 272 ? 147.071 151.747 141.152 1.00 5.00 272 VAL B O 1
ATOM 8420 N N . ASN B 1 273 ? 145.346 153.181 141.356 1.00 5.00 273 ASN B N 1
ATOM 8421 C CA . ASN B 1 273 ? 145.244 153.124 142.816 1.00 5.00 273 ASN B CA 1
ATOM 8422 C C . ASN B 1 273 ? 143.777 153.012 143.200 1.00 5.00 273 ASN B C 1
ATOM 8423 O O . ASN B 1 273 ? 142.920 152.768 142.350 1.00 5.00 273 ASN B O 1
ATOM 8428 N N . ASN B 1 274 ? 143.484 153.220 144.485 1.00 5.34 274 ASN B N 1
ATOM 8429 C CA . ASN B 1 274 ? 142.115 153.281 144.996 1.00 5.34 274 ASN B CA 1
ATOM 8430 C C . ASN B 1 274 ? 142.114 154.036 146.324 1.00 5.34 274 ASN B C 1
ATOM 8431 O O . ASN B 1 274 ? 143.162 154.261 146.929 1.00 5.34 274 ASN B O 1
ATOM 8436 N N . ASP B 1 275 ? 140.924 154.459 146.766 1.00 5.00 275 ASP B N 1
ATOM 8437 C CA . ASP B 1 275 ? 140.804 155.228 148.010 1.00 5.00 275 ASP B CA 1
ATOM 8438 C C . ASP B 1 275 ? 140.696 154.340 149.246 1.00 5.00 275 ASP B C 1
ATOM 8439 O O . ASP B 1 275 ? 141.597 154.307 150.085 1.00 5.00 275 ASP B O 1
ATOM 8444 N N . GLY B 1 276 ? 139.596 153.618 149.376 1.00 51.70 276 GLY B N 1
ATOM 8445 C CA . GLY B 1 276 ? 139.455 152.717 150.494 1.00 51.70 276 GLY B CA 1
ATOM 8446 C C . GLY B 1 276 ? 139.193 153.349 151.843 1.00 51.70 276 GLY B C 1
ATOM 8447 O O . GLY B 1 276 ? 140.089 153.396 152.685 1.00 51.70 276 GLY B O 1
ATOM 8448 N N . SER B 1 277 ? 137.986 153.875 152.044 1.00 17.09 277 SER B N 1
ATOM 8449 C CA . SER B 1 277 ? 137.407 154.278 153.328 1.00 17.09 277 SER B CA 1
ATOM 8450 C C . SER B 1 277 ? 138.159 155.397 154.030 1.00 17.09 277 SER B C 1
ATOM 8451 O O . SER B 1 277 ? 137.895 155.667 155.201 1.00 17.09 277 SER B O 1
ATOM 8454 N N . GLU B 1 278 ? 139.065 156.081 153.339 1.00 40.40 278 GLU B N 1
ATOM 8455 C CA . GLU B 1 278 ? 139.689 157.298 153.834 1.00 40.40 278 GLU B CA 1
ATOM 8456 C C . GLU B 1 278 ? 138.988 158.525 153.282 1.00 40.40 278 GLU B C 1
ATOM 8457 O O . GLU B 1 278 ? 139.636 159.494 152.882 1.00 40.40 278 GLU B O 1
ATOM 8463 N N . LYS B 1 279 ? 137.667 158.458 153.185 1.00 19.57 279 LYS B N 1
ATOM 8464 C CA . LYS B 1 279 ? 136.861 159.558 152.698 1.00 19.57 279 LYS B CA 1
ATOM 8465 C C . LYS B 1 279 ? 135.560 159.623 153.480 1.00 19.57 279 LYS B C 1
ATOM 8466 O O . LYS B 1 279 ? 135.418 158.951 154.504 1.00 19.57 279 LYS B O 1
ATOM 8472 N N . ILE B 1 280 ? 134.608 160.428 153.019 1.00 38.20 280 ILE B N 1
ATOM 8473 C CA . ILE B 1 280 ? 133.334 160.552 153.718 1.00 38.20 280 ILE B CA 1
ATOM 8474 C C . ILE B 1 280 ? 132.494 159.302 153.524 1.00 38.20 280 ILE B C 1
ATOM 8475 O O . ILE B 1 280 ? 132.197 158.580 154.481 1.00 38.20 280 ILE B O 1
ATOM 8480 N N . SER B 1 281 ? 132.135 159.009 152.284 1.00 25.91 281 SER B N 1
ATOM 8481 C CA . SER B 1 281 ? 131.058 158.088 151.970 1.00 25.91 281 SER B CA 1
ATOM 8482 C C . SER B 1 281 ? 131.497 157.157 150.847 1.00 25.91 281 SER B C 1
ATOM 8483 O O . SER B 1 281 ? 132.682 157.059 150.524 1.00 25.91 281 SER B O 1
ATOM 8486 N N . TYR B 1 282 ? 130.532 156.439 150.272 1.00 19.05 282 TYR B N 1
ATOM 8487 C CA . TYR B 1 282 ? 130.859 155.577 149.145 1.00 19.05 282 TYR B CA 1
ATOM 8488 C C . TYR B 1 282 ? 131.176 156.403 147.908 1.00 19.05 282 TYR B C 1
ATOM 8489 O O . TYR B 1 282 ? 132.201 156.187 147.256 1.00 19.05 282 TYR B O 1
ATOM 8498 N N . THR B 1 283 ? 130.334 157.381 147.595 1.00 26.92 283 THR B N 1
ATOM 8499 C CA . THR B 1 283 ? 130.536 158.273 146.457 1.00 26.92 283 THR B CA 1
ATOM 8500 C C . THR B 1 283 ? 130.843 159.666 146.991 1.00 26.92 283 THR B C 1
ATOM 8501 O O . THR B 1 283 ? 129.946 160.488 147.176 1.00 26.92 283 THR B O 1
ATOM 8505 N N . ALA B 1 284 ? 132.121 159.917 147.230 1.00 39.28 284 ALA B N 1
ATOM 8506 C CA . ALA B 1 284 ? 132.676 161.194 147.648 1.00 39.28 284 ALA B CA 1
ATOM 8507 C C . ALA B 1 284 ? 134.167 161.119 147.373 1.00 39.28 284 ALA B C 1
ATOM 8508 O O . ALA B 1 284 ? 134.808 160.139 147.760 1.00 39.28 284 ALA B O 1
ATOM 8510 N N . PRO B 1 285 ? 134.746 162.097 146.691 1.00 21.22 285 PRO B N 1
ATOM 8511 C CA . PRO B 1 285 ? 136.132 161.965 146.244 1.00 21.22 285 PRO B CA 1
ATOM 8512 C C . PRO B 1 285 ? 137.121 162.112 147.385 1.00 21.22 285 PRO B C 1
ATOM 8513 O O . PRO B 1 285 ? 136.786 162.476 148.508 1.00 21.22 285 PRO B O 1
ATOM 8517 N N . SER B 1 286 ? 138.364 161.787 147.068 1.00 30.58 286 SER B N 1
ATOM 8518 C CA . SER B 1 286 ? 139.479 161.834 147.992 1.00 30.58 286 SER B CA 1
ATOM 8519 C C . SER B 1 286 ? 140.582 162.689 147.401 1.00 30.58 286 SER B C 1
ATOM 8520 O O . SER B 1 286 ? 140.635 162.904 146.193 1.00 30.58 286 SER B O 1
ATOM 8523 N N . VAL B 1 287 ? 141.465 163.183 148.267 1.00 16.36 287 VAL B N 1
ATOM 8524 C CA . VAL B 1 287 ? 142.606 163.969 147.830 1.00 16.36 287 VAL B CA 1
ATOM 8525 C C . VAL B 1 287 ? 143.927 163.240 148.037 1.00 16.36 287 VAL B C 1
ATOM 8526 O O . VAL B 1 287 ? 144.830 163.361 147.199 1.00 16.36 287 VAL B O 1
ATOM 8530 N N . ASP B 1 288 ? 144.051 162.450 149.096 1.00 29.03 288 ASP B N 1
ATOM 8531 C CA . ASP B 1 288 ? 145.322 161.826 149.414 1.00 29.03 288 ASP B CA 1
ATOM 8532 C C . ASP B 1 288 ? 145.656 160.661 148.494 1.00 29.03 288 ASP B C 1
ATOM 8533 O O . ASP B 1 288 ? 146.788 160.177 148.529 1.00 29.03 288 ASP B O 1
ATOM 8538 N N . ALA B 1 289 ? 144.710 160.195 147.680 1.00 24.97 289 ALA B N 1
ATOM 8539 C CA . ALA B 1 289 ? 145.000 159.171 146.683 1.00 24.97 289 ALA B CA 1
ATOM 8540 C C . ALA B 1 289 ? 145.245 159.739 145.301 1.00 24.97 289 ALA B C 1
ATOM 8541 O O . ALA B 1 289 ? 146.100 159.222 144.568 1.00 24.97 289 ALA B O 1
ATOM 8543 N N . GLN B 1 290 ? 144.515 160.785 144.925 1.00 52.60 290 GLN B N 1
ATOM 8544 C CA . GLN B 1 290 ? 144.810 161.478 143.686 1.00 52.60 290 GLN B CA 1
ATOM 8545 C C . GLN B 1 290 ? 146.117 162.232 143.742 1.00 52.60 290 GLN B C 1
ATOM 8546 O O . GLN B 1 290 ? 146.676 162.519 142.685 1.00 52.60 290 GLN B O 1
ATOM 8552 N N . ALA B 1 291 ? 146.623 162.557 144.923 1.00 5.00 291 ALA B N 1
ATOM 8553 C CA . ALA B 1 291 ? 147.965 163.098 144.997 1.00 5.00 291 ALA B CA 1
ATOM 8554 C C . ALA B 1 291 ? 149.038 162.027 144.996 1.00 5.00 291 ALA B C 1
ATOM 8555 O O . ALA B 1 291 ? 150.216 162.371 144.913 1.00 5.00 291 ALA B O 1
ATOM 8557 N N . ARG B 1 292 ? 148.673 160.750 145.115 1.00 58.21 292 ARG B N 1
ATOM 8558 C CA . ARG B 1 292 ? 149.641 159.665 144.996 1.00 58.21 292 ARG B CA 1
ATOM 8559 C C . ARG B 1 292 ? 149.711 159.085 143.598 1.00 58.21 292 ARG B C 1
ATOM 8560 O O . ARG B 1 292 ? 150.797 158.696 143.163 1.00 58.21 292 ARG B O 1
ATOM 8568 N N . ALA B 1 293 ? 148.583 159.018 142.885 1.00 21.47 293 ALA B N 1
ATOM 8569 C CA . ALA B 1 293 ? 148.615 158.534 141.503 1.00 21.47 293 ALA B CA 1
ATOM 8570 C C . ALA B 1 293 ? 149.443 159.454 140.608 1.00 21.47 293 ALA B C 1
ATOM 8571 O O . ALA B 1 293 ? 150.273 158.981 139.822 1.00 21.47 293 ALA B O 1
ATOM 8573 N N . ILE B 1 294 ? 149.268 160.771 140.761 1.00 5.00 294 ILE B N 1
ATOM 8574 C CA . ILE B 1 294 ? 149.985 161.761 139.958 1.00 5.00 294 ILE B CA 1
ATOM 8575 C C . ILE B 1 294 ? 151.481 161.720 140.249 1.00 5.00 294 ILE B C 1
ATOM 8576 O O . ILE B 1 294 ? 152.317 161.689 139.333 1.00 5.00 294 ILE B O 1
ATOM 8581 N N . ALA B 1 295 ? 151.844 161.682 141.516 1.00 5.00 295 ALA B N 1
ATOM 8582 C CA . ALA B 1 295 ? 153.246 161.692 141.879 1.00 5.00 295 ALA B CA 1
ATOM 8583 C C . ALA B 1 295 ? 153.861 160.313 141.887 1.00 5.00 295 ALA B C 1
ATOM 8584 O O . ALA B 1 295 ? 155.003 160.180 142.313 1.00 5.00 295 ALA B O 1
ATOM 8586 N N . GLN B 1 296 ? 153.130 159.275 141.498 1.00 5.00 296 GLN B N 1
ATOM 8587 C CA . GLN B 1 296 ? 153.804 158.044 141.109 1.00 5.00 296 GLN B CA 1
ATOM 8588 C C . GLN B 1 296 ? 153.989 157.924 139.610 1.00 5.00 296 GLN B C 1
ATOM 8589 O O . GLN B 1 296 ? 155.001 157.368 139.173 1.00 5.00 296 GLN B O 1
ATOM 8595 N N . ALA B 1 297 ? 153.053 158.457 138.817 1.00 5.00 297 ALA B N 1
ATOM 8596 C CA . ALA B 1 297 ? 153.254 158.530 137.373 1.00 5.00 297 ALA B CA 1
ATOM 8597 C C . ALA B 1 297 ? 154.471 159.370 137.028 1.00 5.00 297 ALA B C 1
ATOM 8598 O O . ALA B 1 297 ? 155.361 158.919 136.299 1.00 5.00 297 ALA B O 1
ATOM 8600 N N . GLN B 1 298 ? 154.556 160.579 137.586 1.00 19.66 298 GLN B N 1
ATOM 8601 C CA . GLN B 1 298 ? 155.668 161.461 137.237 1.00 19.66 298 GLN B CA 1
ATOM 8602 C C . GLN B 1 298 ? 157.013 161.012 137.790 1.00 19.66 298 GLN B C 1
ATOM 8603 O O . GLN B 1 298 ? 158.039 161.506 137.318 1.00 19.66 298 GLN B O 1
ATOM 8609 N N . ARG B 1 299 ? 157.049 160.118 138.774 1.00 15.49 299 ARG B N 1
ATOM 8610 C CA . ARG B 1 299 ? 158.321 159.602 139.257 1.00 15.49 299 ARG B CA 1
ATOM 8611 C C . ARG B 1 299 ? 158.715 158.299 138.601 1.00 15.49 299 ARG B C 1
ATOM 8612 O O . ARG B 1 299 ? 159.911 158.010 138.503 1.00 15.49 299 ARG B O 1
ATOM 8620 N N . LEU B 1 300 ? 157.744 157.497 138.165 1.00 5.00 300 LEU B N 1
ATOM 8621 C CA . LEU B 1 300 ? 158.066 156.340 137.342 1.00 5.00 300 LEU B CA 1
ATOM 8622 C C . LEU B 1 300 ? 158.572 156.773 135.976 1.00 5.00 300 LEU B C 1
ATOM 8623 O O . LEU B 1 300 ? 159.468 156.133 135.416 1.00 5.00 300 LEU B O 1
ATOM 8628 N N . ALA B 1 301 ? 158.022 157.868 135.439 1.00 5.00 301 ALA B N 1
ATOM 8629 C CA . ALA B 1 301 ? 158.416 158.334 134.113 1.00 5.00 301 ALA B CA 1
ATOM 8630 C C . ALA B 1 301 ? 159.852 158.825 134.094 1.00 5.00 301 ALA B C 1
ATOM 8631 O O . ALA B 1 301 ? 160.562 158.639 133.102 1.00 5.00 301 ALA B O 1
ATOM 8633 N N . GLY B 1 302 ? 160.305 159.424 135.185 1.00 20.27 302 GLY B N 1
ATOM 8634 C CA . GLY B 1 302 ? 161.601 160.064 135.236 1.00 20.27 302 GLY B CA 1
ATOM 8635 C C . GLY B 1 302 ? 161.560 161.572 135.194 1.00 20.27 302 GLY B C 1
ATOM 8636 O O . GLY B 1 302 ? 162.619 162.197 135.110 1.00 20.27 302 GLY B O 1
ATOM 8637 N N . LEU B 1 303 ? 160.383 162.173 135.253 1.00 10.38 303 LEU B N 1
ATOM 8638 C CA . LEU B 1 303 ? 160.240 163.607 135.140 1.00 10.38 303 LEU B CA 1
ATOM 8639 C C . LEU B 1 303 ? 160.187 164.224 136.528 1.00 10.38 303 LEU B C 1
ATOM 8640 O O . LEU B 1 303 ? 160.454 163.569 137.536 1.00 10.38 303 LEU B O 1
ATOM 8645 N N . THR B 1 304 ? 159.841 165.510 136.578 1.00 4.28 304 THR B N 1
ATOM 8646 C CA . THR B 1 304 ? 159.904 166.395 137.723 1.00 4.28 304 THR B CA 1
ATOM 8647 C C . THR B 1 304 ? 158.829 167.408 137.366 1.00 4.28 304 THR B C 1
ATOM 8648 O O . THR B 1 304 ? 158.713 167.756 136.186 1.00 4.28 304 THR B O 1
ATOM 8652 N N . PRO B 1 305 ? 158.024 167.891 138.319 1.00 5.57 305 PRO B N 1
ATOM 8653 C CA . PRO B 1 305 ? 156.830 168.666 137.952 1.00 5.57 305 PRO B CA 1
ATOM 8654 C C . PRO B 1 305 ? 157.072 170.044 137.365 1.00 5.57 305 PRO B C 1
ATOM 8655 O O . PRO B 1 305 ? 156.088 170.750 137.142 1.00 5.57 305 PRO B O 1
ATOM 8659 N N . GLN B 1 306 ? 158.311 170.473 137.095 1.00 64.90 306 GLN B N 1
ATOM 8660 C CA . GLN B 1 306 ? 158.484 171.674 136.283 1.00 64.90 306 GLN B CA 1
ATOM 8661 C C . GLN B 1 306 ? 158.293 171.404 134.801 1.00 64.90 306 GLN B C 1
ATOM 8662 O O . GLN B 1 306 ? 158.378 172.343 134.006 1.00 64.90 306 GLN B O 1
ATOM 8668 N N . ASP B 1 307 ? 158.073 170.159 134.401 1.00 23.20 307 ASP B N 1
ATOM 8669 C CA . ASP B 1 307 ? 158.091 169.811 132.995 1.00 23.20 307 ASP B CA 1
ATOM 8670 C C . ASP B 1 307 ? 156.727 169.510 132.405 1.00 23.20 307 ASP B C 1
ATOM 8671 O O . ASP B 1 307 ? 156.546 169.693 131.206 1.00 23.20 307 ASP B O 1
ATOM 8676 N N . ILE B 1 308 ? 155.759 169.081 133.205 1.00 8.88 308 ILE B N 1
ATOM 8677 C CA . ILE B 1 308 ? 154.436 168.767 132.683 1.00 8.88 308 ILE B CA 1
ATOM 8678 C C . ILE B 1 308 ? 153.731 170.072 132.324 1.00 8.88 308 ILE B C 1
ATOM 8679 O O . ILE B 1 308 ? 153.192 170.756 133.194 1.00 8.88 308 ILE B O 1
ATOM 8684 N N . THR B 1 309 ? 153.701 170.402 131.038 1.00 0.47 309 THR B N 1
ATOM 8685 C CA . THR B 1 309 ? 153.181 171.675 130.564 1.00 0.47 309 THR B CA 1
ATOM 8686 C C . THR B 1 309 ? 151.676 171.661 130.309 1.00 0.47 309 THR B C 1
ATOM 8687 O O . THR B 1 309 ? 151.030 172.703 130.446 1.00 0.47 309 THR B O 1
ATOM 8691 N N . TYR B 1 310 ? 151.080 170.520 129.982 1.00 53.72 310 TYR B N 1
ATOM 8692 C CA . TYR B 1 310 ? 149.643 170.443 129.733 1.00 53.72 310 TYR B CA 1
ATOM 8693 C C . TYR B 1 310 ? 149.063 169.312 130.564 1.00 53.72 310 TYR B C 1
ATOM 8694 O O . TYR B 1 310 ? 149.377 168.150 130.326 1.00 53.72 310 TYR B O 1
ATOM 8703 N N . VAL B 1 311 ? 148.196 169.633 131.514 1.00 5.00 311 VAL B N 1
ATOM 8704 C CA . VAL B 1 311 ? 147.580 168.636 132.377 1.00 5.00 311 VAL B CA 1
ATOM 8705 C C . VAL B 1 311 ? 146.094 168.589 132.082 1.00 5.00 311 VAL B C 1
ATOM 8706 O O . VAL B 1 311 ? 145.409 169.612 132.152 1.00 5.00 311 VAL B O 1
ATOM 8710 N N . GLU B 1 312 ? 145.594 167.407 131.761 1.00 5.00 312 GLU B N 1
ATOM 8711 C CA . GLU B 1 312 ? 144.197 167.229 131.392 1.00 5.00 312 GLU B CA 1
ATOM 8712 C C . GLU B 1 312 ? 143.434 166.799 132.631 1.00 5.00 312 GLU B C 1
ATOM 8713 O O . GLU B 1 312 ? 143.458 165.632 133.010 1.00 5.00 312 GLU B O 1
ATOM 8719 N N . ALA B 1 313 ? 142.759 167.731 133.277 1.00 29.67 313 ALA B N 1
ATOM 8720 C CA . ALA B 1 313 ? 142.023 167.359 134.468 1.00 29.67 313 ALA B CA 1
ATOM 8721 C C . ALA B 1 313 ? 140.749 166.626 134.094 1.00 29.67 313 ALA B C 1
ATOM 8722 O O . ALA B 1 313 ? 140.325 166.629 132.942 1.00 29.67 313 ALA B O 1
ATOM 8724 N N . HIS B 1 314 ? 140.152 165.965 135.087 1.00 12.92 314 HIS B N 1
ATOM 8725 C CA . HIS B 1 314 ? 138.840 165.357 134.887 1.00 12.92 314 HIS B CA 1
ATOM 8726 C C . HIS B 1 314 ? 137.791 166.427 134.612 1.00 12.92 314 HIS B C 1
ATOM 8727 O O . HIS B 1 314 ? 137.098 166.381 133.591 1.00 12.92 314 HIS B O 1
ATOM 8734 N N . GLY B 1 315 ? 137.701 167.421 135.493 1.00 14.17 315 GLY B N 1
ATOM 8735 C CA . GLY B 1 315 ? 136.967 168.649 135.261 1.00 14.17 315 GLY B CA 1
ATOM 8736 C C . GLY B 1 315 ? 135.496 168.507 134.968 1.00 14.17 315 GLY B C 1
ATOM 8737 O O . GLY B 1 315 ? 134.999 169.124 134.026 1.00 14.17 315 GLY B O 1
ATOM 8738 N N . THR B 1 316 ? 134.788 167.698 135.751 1.00 23.93 316 THR B N 1
ATOM 8739 C CA . THR B 1 316 ? 133.449 167.301 135.347 1.00 23.93 316 THR B CA 1
ATOM 8740 C C . THR B 1 316 ? 132.415 168.401 135.508 1.00 23.93 316 THR B C 1
ATOM 8741 O O . THR B 1 316 ? 131.369 168.330 134.860 1.00 23.93 316 THR B O 1
ATOM 8745 N N . GLY B 1 317 ? 132.678 169.417 136.325 1.00 20.26 317 GLY B N 1
ATOM 8746 C CA . GLY B 1 317 ? 131.749 170.521 136.461 1.00 20.26 317 GLY B CA 1
ATOM 8747 C C . GLY B 1 317 ? 130.762 170.429 137.599 1.00 20.26 317 GLY B C 1
ATOM 8748 O O . GLY B 1 317 ? 129.771 171.162 137.588 1.00 20.26 317 GLY B O 1
ATOM 8749 N N . THR B 1 318 ? 130.988 169.551 138.573 1.00 34.22 318 THR B N 1
ATOM 8750 C CA . THR B 1 318 ? 130.107 169.401 139.723 1.00 34.22 318 THR B CA 1
ATOM 8751 C C . THR B 1 318 ? 130.492 170.374 140.830 1.00 34.22 318 THR B C 1
ATOM 8752 O O . THR B 1 318 ? 131.488 171.089 140.750 1.00 34.22 318 THR B O 1
ATOM 8756 N N . ARG B 1 319 ? 129.710 170.365 141.915 1.00 44.16 319 ARG B N 1
ATOM 8757 C CA . ARG B 1 319 ? 129.944 171.315 143.038 1.00 44.16 319 ARG B CA 1
ATOM 8758 C C . ARG B 1 319 ? 131.230 170.973 143.797 1.00 44.16 319 ARG B C 1
ATOM 8759 O O . ARG B 1 319 ? 132.156 171.805 143.777 1.00 44.16 319 ARG B O 1
ATOM 8767 N N . LEU B 1 320 ? 131.286 169.805 144.446 1.00 41.97 320 LEU B N 1
ATOM 8768 C CA . LEU B 1 320 ? 132.460 169.473 145.301 1.00 41.97 320 LEU B CA 1
ATOM 8769 C C . LEU B 1 320 ? 133.547 168.764 144.488 1.00 41.97 320 LEU B C 1
ATOM 8770 O O . LEU B 1 320 ? 134.714 168.804 144.919 1.00 41.97 320 LEU B O 1
ATOM 8775 N N . GLY B 1 321 ? 133.181 168.133 143.371 1.00 36.31 321 GLY B N 1
ATOM 8776 C CA . GLY B 1 321 ? 134.168 167.365 142.587 1.00 36.31 321 GLY B CA 1
ATOM 8777 C C . GLY B 1 321 ? 135.227 168.258 141.965 1.00 36.31 321 GLY B C 1
ATOM 8778 O O . GLY B 1 321 ? 136.207 167.708 141.426 1.00 36.31 321 GLY B O 1
ATOM 8779 N N . ASP B 1 322 ? 135.056 169.583 142.040 1.00 35.53 322 ASP B N 1
ATOM 8780 C CA . ASP B 1 322 ? 135.998 170.483 141.377 1.00 35.53 322 ASP B CA 1
ATOM 8781 C C . ASP B 1 322 ? 137.072 171.121 142.273 1.00 35.53 322 ASP B C 1
ATOM 8782 O O . ASP B 1 322 ? 138.224 171.193 141.830 1.00 35.53 322 ASP B O 1
ATOM 8787 N N . PRO B 1 323 ? 136.793 171.619 143.489 1.00 25.21 323 PRO B N 1
ATOM 8788 C CA . PRO B 1 323 ? 137.918 172.072 144.318 1.00 25.21 323 PRO B CA 1
ATOM 8789 C C . PRO B 1 323 ? 138.759 170.937 144.861 1.00 25.21 323 PRO B C 1
ATOM 8790 O O . PRO B 1 323 ? 139.929 171.161 145.198 1.00 25.21 323 PRO B O 1
ATOM 8794 N N . VAL B 1 324 ? 138.195 169.729 144.957 1.00 16.41 324 VAL B N 1
ATOM 8795 C CA . VAL B 1 324 ? 138.955 168.556 145.382 1.00 16.41 324 VAL B CA 1
ATOM 8796 C C . VAL B 1 324 ? 140.037 168.225 144.362 1.00 16.41 324 VAL B C 1
ATOM 8797 O O . VAL B 1 324 ? 141.200 167.987 144.716 1.00 16.41 324 VAL B O 1
ATOM 8801 N N . GLU B 1 325 ? 139.681 168.257 143.076 1.00 22.27 325 GLU B N 1
ATOM 8802 C CA . GLU B 1 325 ? 140.639 167.962 142.014 1.00 22.27 325 GLU B CA 1
ATOM 8803 C C . GLU B 1 325 ? 141.726 169.029 141.913 1.00 22.27 325 GLU B C 1
ATOM 8804 O O . GLU B 1 325 ? 142.907 168.698 141.748 1.00 22.27 325 GLU B O 1
ATOM 8810 N N . PHE B 1 326 ? 141.354 170.310 142.032 1.00 23.86 326 PHE B N 1
ATOM 8811 C CA . PHE B 1 326 ? 142.348 171.382 142.010 1.00 23.86 326 PHE B CA 1
ATOM 8812 C C . PHE B 1 326 ? 143.285 171.303 143.208 1.00 23.86 326 PHE B C 1
ATOM 8813 O O . PHE B 1 326 ? 144.487 171.564 143.075 1.00 23.86 326 PHE B O 1
ATOM 8821 N N . SER B 1 327 ? 142.753 170.961 144.385 1.00 5.00 327 SER B N 1
ATOM 8822 C CA . SER B 1 327 ? 143.605 170.767 145.551 1.00 5.00 327 SER B CA 1
ATOM 8823 C C . SER B 1 327 ? 144.555 169.600 145.348 1.00 5.00 327 SER B C 1
ATOM 8824 O O . SER B 1 327 ? 145.726 169.679 145.735 1.00 5.00 327 SER B O 1
ATOM 8827 N N . ALA B 1 328 ? 144.073 168.524 144.716 1.00 9.13 328 ALA B N 1
ATOM 8828 C CA . ALA B 1 328 ? 144.919 167.369 144.435 1.00 9.13 328 ALA B CA 1
ATOM 8829 C C . ALA B 1 328 ? 146.023 167.695 143.440 1.00 9.13 328 ALA B C 1
ATOM 8830 O O . ALA B 1 328 ? 147.115 167.123 143.513 1.00 9.13 328 ALA B O 1
ATOM 8832 N N . LEU B 1 329 ? 145.749 168.593 142.495 1.00 28.23 329 LEU B N 1
ATOM 8833 C CA . LEU B 1 329 ? 146.769 168.996 141.533 1.00 28.23 329 LEU B CA 1
ATOM 8834 C C . LEU B 1 329 ? 147.805 169.918 142.167 1.00 28.23 329 LEU B C 1
ATOM 8835 O O . LEU B 1 329 ? 149.014 169.751 141.945 1.00 28.23 329 LEU B O 1
ATOM 8840 N N . SER B 1 330 ? 147.356 170.893 142.966 1.00 32.46 330 SER B N 1
ATOM 8841 C CA . SER B 1 330 ? 148.287 171.797 143.635 1.00 32.46 330 SER B CA 1
ATOM 8842 C C . SER B 1 330 ? 149.115 171.098 144.696 1.00 32.46 330 SER B C 1
ATOM 8843 O O . SER B 1 330 ? 150.220 171.553 144.992 1.00 32.46 330 SER B O 1
ATOM 8846 N N . GLN B 1 331 ? 148.601 170.015 145.281 1.00 36.34 331 GLN B N 1
ATOM 8847 C CA . GLN B 1 331 ? 149.387 169.241 146.234 1.00 36.34 331 GLN B CA 1
ATOM 8848 C C . GLN B 1 331 ? 150.526 168.501 145.547 1.00 36.34 331 GLN B C 1
ATOM 8849 O O . GLN B 1 331 ? 151.637 168.427 146.084 1.00 36.34 331 GLN B O 1
ATOM 8855 N N . ALA B 1 332 ? 150.274 167.950 144.360 1.00 5.00 332 ALA B N 1
ATOM 8856 C CA . ALA B 1 332 ? 151.252 167.111 143.681 1.00 5.00 332 ALA B CA 1
ATOM 8857 C C . ALA B 1 332 ? 152.222 167.886 142.816 1.00 5.00 332 ALA B C 1
ATOM 8858 O O . ALA B 1 332 ? 153.251 167.326 142.434 1.00 5.00 332 ALA B O 1
ATOM 8860 N N . PHE B 1 333 ? 151.919 169.142 142.481 1.00 10.37 333 PHE B N 1
ATOM 8861 C CA . PHE B 1 333 ? 152.874 170.011 141.801 1.00 10.37 333 PHE B CA 1
ATOM 8862 C C . PHE B 1 333 ? 153.627 170.912 142.778 1.00 10.37 333 PHE B C 1
ATOM 8863 O O . PHE B 1 333 ? 153.942 172.057 142.448 1.00 10.37 333 PHE B O 1
ATOM 8871 N N . ALA B 1 334 ? 153.916 170.416 143.981 1.00 11.20 334 ALA B N 1
ATOM 8872 C CA . ALA B 1 334 ? 154.464 171.242 145.049 1.00 11.20 334 ALA B CA 1
ATOM 8873 C C . ALA B 1 334 ? 155.945 171.535 144.893 1.00 11.20 334 ALA B C 1
ATOM 8874 O O . ALA B 1 334 ? 156.458 172.424 145.575 1.00 11.20 334 ALA B O 1
ATOM 8876 N N . GLY B 1 335 ? 156.648 170.811 144.036 1.00 41.63 335 GLY B N 1
ATOM 8877 C CA . GLY B 1 335 ? 158.070 171.056 143.919 1.00 41.63 335 GLY B CA 1
ATOM 8878 C C . GLY B 1 335 ? 158.466 172.167 142.974 1.00 41.63 335 GLY B C 1
ATOM 8879 O O . GLY B 1 335 ? 159.639 172.548 142.954 1.00 41.63 335 GLY B O 1
ATOM 8880 N N . ALA B 1 336 ? 157.529 172.706 142.206 1.00 38.02 336 ALA B N 1
ATOM 8881 C CA . ALA B 1 336 ? 157.855 173.641 141.140 1.00 38.02 336 ALA B CA 1
ATOM 8882 C C . ALA B 1 336 ? 157.803 175.073 141.655 1.00 38.02 336 ALA B C 1
ATOM 8883 O O . ALA B 1 336 ? 156.743 175.553 142.069 1.00 38.02 336 ALA B O 1
ATOM 8885 N N . SER B 1 337 ? 158.942 175.757 141.603 1.00 38.45 337 SER B N 1
ATOM 8886 C CA . SER B 1 337 ? 159.059 177.131 142.088 1.00 38.45 337 SER B CA 1
ATOM 8887 C C . SER B 1 337 ? 158.972 178.114 140.922 1.00 38.45 337 SER B C 1
ATOM 8888 O O . SER B 1 337 ? 159.928 178.812 140.589 1.00 38.45 337 SER B O 1
ATOM 8891 N N . GLN B 1 338 ? 157.792 178.168 140.310 1.00 34.92 338 GLN B N 1
ATOM 8892 C CA . GLN B 1 338 ? 157.548 179.082 139.202 1.00 34.92 338 GLN B CA 1
ATOM 8893 C C . GLN B 1 338 ? 156.046 179.311 139.140 1.00 34.92 338 GLN B C 1
ATOM 8894 O O . GLN B 1 338 ? 155.269 178.527 139.680 1.00 34.92 338 GLN B O 1
ATOM 8900 N N . LYS B 1 339 ? 155.639 180.406 138.510 1.00 37.87 339 LYS B N 1
ATOM 8901 C CA . LYS B 1 339 ? 154.276 180.895 138.644 1.00 37.87 339 LYS B CA 1
ATOM 8902 C C . LYS B 1 339 ? 153.585 180.905 137.290 1.00 37.87 339 LYS B C 1
ATOM 8903 O O . LYS B 1 339 ? 154.059 181.568 136.364 1.00 37.87 339 LYS B O 1
ATOM 8909 N N . GLN B 1 340 ? 152.465 180.178 137.194 1.00 21.20 340 GLN B N 1
ATOM 8910 C CA . GLN B 1 340 ? 151.542 180.165 136.053 1.00 21.20 340 GLN B CA 1
ATOM 8911 C C . GLN B 1 340 ? 152.260 179.788 134.752 1.00 21.20 340 GLN B C 1
ATOM 8912 O O . GLN B 1 340 ? 152.419 180.585 133.831 1.00 21.20 340 GLN B O 1
ATOM 8918 N N . TYR B 1 341 ? 152.706 178.535 134.721 1.00 18.29 341 TYR B N 1
ATOM 8919 C CA . TYR B 1 341 ? 153.495 178.005 133.622 1.00 18.29 341 TYR B CA 1
ATOM 8920 C C . TYR B 1 341 ? 152.927 176.740 133.004 1.00 18.29 341 TYR B C 1
ATOM 8921 O O . TYR B 1 341 ? 153.549 176.194 132.091 1.00 18.29 341 TYR B O 1
ATOM 8930 N N . CYS B 1 342 ? 151.783 176.253 133.470 1.00 9.19 342 CYS B N 1
ATOM 8931 C CA . CYS B 1 342 ? 151.239 174.964 133.063 1.00 9.19 342 CYS B CA 1
ATOM 8932 C C . CYS B 1 342 ? 149.779 175.133 132.699 1.00 9.19 342 CYS B C 1
ATOM 8933 O O . CYS B 1 342 ? 149.041 175.793 133.424 1.00 9.19 342 CYS B O 1
ATOM 8936 N N . ALA B 1 343 ? 149.358 174.546 131.587 1.00 5.00 343 ALA B N 1
ATOM 8937 C CA . ALA B 1 343 ? 147.984 174.723 131.160 1.00 5.00 343 ALA B CA 1
ATOM 8938 C C . ALA B 1 343 ? 147.073 173.819 131.963 1.00 5.00 343 ALA B C 1
ATOM 8939 O O . ALA B 1 343 ? 147.523 173.019 132.773 1.00 5.00 343 ALA B O 1
ATOM 8941 N N . LEU B 1 344 ? 145.775 173.966 131.751 1.00 4.65 344 LEU B N 1
ATOM 8942 C CA . LEU B 1 344 ? 144.810 173.051 132.339 1.00 4.65 344 LEU B CA 1
ATOM 8943 C C . LEU B 1 344 ? 143.558 173.139 131.490 1.00 4.65 344 LEU B C 1
ATOM 8944 O O . LEU B 1 344 ? 143.256 174.203 130.953 1.00 4.65 344 LEU B O 1
ATOM 8949 N N . GLY B 1 345 ? 142.851 172.030 131.337 1.00 5.00 345 GLY B N 1
ATOM 8950 C CA . GLY B 1 345 ? 141.728 172.044 130.433 1.00 5.00 345 GLY B CA 1
ATOM 8951 C C . GLY B 1 345 ? 140.779 170.901 130.680 1.00 5.00 345 GLY B C 1
ATOM 8952 O O . GLY B 1 345 ? 140.858 170.211 131.691 1.00 5.00 345 GLY B O 1
ATOM 8953 N N . SER B 1 346 ? 139.871 170.712 129.732 1.00 5.00 346 SER B N 1
ATOM 8954 C CA . SER B 1 346 ? 138.864 169.669 129.811 1.00 5.00 346 SER B CA 1
ATOM 8955 C C . SER B 1 346 ? 138.339 169.400 128.413 1.00 5.00 346 SER B C 1
ATOM 8956 O O . SER B 1 346 ? 138.454 170.242 127.522 1.00 5.00 346 SER B O 1
ATOM 8959 N N . VAL B 1 347 ? 137.754 168.219 128.227 1.00 5.00 347 VAL B N 1
ATOM 8960 C CA . VAL B 1 347 ? 137.128 167.890 126.953 1.00 5.00 347 VAL B CA 1
ATOM 8961 C C . VAL B 1 347 ? 135.634 168.042 127.146 1.00 5.00 347 VAL B C 1
ATOM 8962 O O . VAL B 1 347 ? 134.908 168.413 126.222 1.00 5.00 347 VAL B O 1
ATOM 8966 N N . LYS B 1 348 ? 135.175 167.837 128.374 1.00 12.34 348 LYS B N 1
ATOM 8967 C CA . LYS B 1 348 ? 133.756 167.679 128.644 1.00 12.34 348 LYS B CA 1
ATOM 8968 C C . LYS B 1 348 ? 132.966 168.961 128.503 1.00 12.34 348 LYS B C 1
ATOM 8969 O O . LYS B 1 348 ? 131.743 168.919 128.643 1.00 12.34 348 LYS B O 1
ATOM 8975 N N . THR B 1 349 ? 133.626 170.093 128.255 1.00 25.88 349 THR B N 1
ATOM 8976 C CA . THR B 1 349 ? 132.932 171.288 127.805 1.00 25.88 349 THR B CA 1
ATOM 8977 C C . THR B 1 349 ? 132.508 171.161 126.348 1.00 25.88 349 THR B C 1
ATOM 8978 O O . THR B 1 349 ? 131.409 171.588 125.980 1.00 25.88 349 THR B O 1
ATOM 8982 N N . ASN B 1 350 ? 133.358 170.561 125.509 1.00 5.00 350 ASN B N 1
ATOM 8983 C CA . ASN B 1 350 ? 133.053 170.420 124.087 1.00 5.00 350 ASN B CA 1
ATOM 8984 C C . ASN B 1 350 ? 131.974 169.368 123.843 1.00 5.00 350 ASN B C 1
ATOM 8985 O O . ASN B 1 350 ? 130.900 169.672 123.318 1.00 5.00 350 ASN B O 1
ATOM 8990 N N . ILE B 1 351 ? 132.247 168.116 124.214 1.00 5.00 351 ILE B N 1
ATOM 8991 C CA . ILE B 1 351 ? 131.416 166.988 123.812 1.00 5.00 351 ILE B CA 1
ATOM 8992 C C . ILE B 1 351 ? 130.518 166.485 124.920 1.00 5.00 351 ILE B C 1
ATOM 8993 O O . ILE B 1 351 ? 129.856 165.464 124.737 1.00 5.00 351 ILE B O 1
ATOM 8998 N N . GLY B 1 352 ? 130.476 167.147 126.056 1.00 5.00 352 GLY B N 1
ATOM 8999 C CA . GLY B 1 352 ? 129.710 166.636 127.168 1.00 5.00 352 GLY B CA 1
ATOM 9000 C C . GLY B 1 352 ? 130.474 165.564 127.912 1.00 5.00 352 GLY B C 1
ATOM 9001 O O . GLY B 1 352 ? 131.650 165.331 127.671 1.00 5.00 352 GLY B O 1
ATOM 9002 N N . HIS B 1 353 ? 129.790 164.900 128.831 1.00 5.00 353 HIS B N 1
ATOM 9003 C CA . HIS B 1 353 ? 130.399 163.839 129.620 1.00 5.00 353 HIS B CA 1
ATOM 9004 C C . HIS B 1 353 ? 130.047 162.511 128.984 1.00 5.00 353 HIS B C 1
ATOM 9005 O O . HIS B 1 353 ? 128.886 162.103 129.000 1.00 5.00 353 HIS B O 1
ATOM 9012 N N . LEU B 1 354 ? 131.040 161.843 128.417 1.00 4.22 354 LEU B N 1
ATOM 9013 C CA . LEU B 1 354 ? 130.882 160.436 128.103 1.00 4.22 354 LEU B CA 1
ATOM 9014 C C . LEU B 1 354 ? 131.007 159.645 129.400 1.00 4.22 354 LEU B C 1
ATOM 9015 O O . LEU B 1 354 ? 131.480 160.157 130.413 1.00 4.22 354 LEU B O 1
ATOM 9020 N N . ASP B 1 355 ? 130.544 158.400 129.397 1.00 5.00 355 ASP B N 1
ATOM 9021 C CA . ASP B 1 355 ? 130.452 157.679 130.662 1.00 5.00 355 ASP B CA 1
ATOM 9022 C C . ASP B 1 355 ? 131.615 156.724 130.881 1.00 5.00 355 ASP B C 1
ATOM 9023 O O . ASP B 1 355 ? 132.365 156.872 131.843 1.00 5.00 355 ASP B O 1
ATOM 9028 N N . THR B 1 356 ? 131.785 155.756 129.996 1.00 5.00 356 THR B N 1
ATOM 9029 C CA . THR B 1 356 ? 132.824 154.743 130.091 1.00 5.00 356 THR B CA 1
ATOM 9030 C C . THR B 1 356 ? 133.978 155.016 129.143 1.00 5.00 356 THR B C 1
ATOM 9031 O O . THR B 1 356 ? 135.138 154.808 129.498 1.00 5.00 356 THR B O 1
ATOM 9035 N N . ALA B 1 357 ? 133.678 155.561 127.970 1.00 5.00 357 ALA B N 1
ATOM 9036 C CA . ALA B 1 357 ? 134.659 155.915 126.958 1.00 5.00 357 ALA B CA 1
ATOM 9037 C C . ALA B 1 357 ? 135.287 157.272 127.180 1.00 5.00 357 ALA B C 1
ATOM 9038 O O . ALA B 1 357 ? 135.916 157.779 126.253 1.00 5.00 357 ALA B O 1
ATOM 9040 N N . ALA B 1 358 ? 135.154 157.858 128.370 1.00 5.00 358 ALA B N 1
ATOM 9041 C CA . ALA B 1 358 ? 135.591 159.219 128.643 1.00 5.00 358 ALA B CA 1
ATOM 9042 C C . ALA B 1 358 ? 136.970 159.298 129.238 1.00 5.00 358 ALA B C 1
ATOM 9043 O O . ALA B 1 358 ? 137.343 160.355 129.735 1.00 5.00 358 ALA B O 1
ATOM 9045 N N . GLY B 1 359 ? 137.720 158.221 129.238 1.00 5.00 359 GLY B N 1
ATOM 9046 C CA . GLY B 1 359 ? 139.107 158.333 129.610 1.00 5.00 359 GLY B CA 1
ATOM 9047 C C . GLY B 1 359 ? 139.959 158.333 128.369 1.00 5.00 359 GLY B C 1
ATOM 9048 O O . GLY B 1 359 ? 141.074 158.853 128.370 1.00 5.00 359 GLY B O 1
ATOM 9049 N N . VAL B 1 360 ? 139.423 157.752 127.296 1.00 5.00 360 VAL B N 1
ATOM 9050 C CA . VAL B 1 360 ? 140.155 157.634 126.044 1.00 5.00 360 VAL B CA 1
ATOM 9051 C C . VAL B 1 360 ? 139.825 158.779 125.091 1.00 5.00 360 VAL B C 1
ATOM 9052 O O . VAL B 1 360 ? 140.646 159.105 124.222 1.00 5.00 360 VAL B O 1
ATOM 9056 N N . ALA B 1 361 ? 138.690 159.458 125.271 1.00 10.61 361 ALA B N 1
ATOM 9057 C CA . ALA B 1 361 ? 138.429 160.649 124.481 1.00 10.61 361 ALA B CA 1
ATOM 9058 C C . ALA B 1 361 ? 139.231 161.841 124.951 1.00 10.61 361 ALA B C 1
ATOM 9059 O O . ALA B 1 361 ? 139.205 162.872 124.288 1.00 10.61 361 ALA B O 1
ATOM 9061 N N . GLY B 1 362 ? 139.912 161.742 126.077 1.00 17.47 362 GLY B N 1
ATOM 9062 C CA . GLY B 1 362 ? 140.865 162.749 126.473 1.00 17.47 362 GLY B CA 1
ATOM 9063 C C . GLY B 1 362 ? 142.271 162.333 126.110 1.00 17.47 362 GLY B C 1
ATOM 9064 O O . GLY B 1 362 ? 143.132 163.177 125.859 1.00 17.47 362 GLY B O 1
ATOM 9065 N N . LEU B 1 363 ? 142.510 161.022 126.073 1.00 13.95 363 LEU B N 1
ATOM 9066 C CA . LEU B 1 363 ? 143.805 160.508 125.643 1.00 13.95 363 LEU B CA 1
ATOM 9067 C C . LEU B 1 363 ? 144.028 160.761 124.166 1.00 13.95 363 LEU B C 1
ATOM 9068 O O . LEU B 1 363 ? 145.149 161.053 123.748 1.00 13.95 363 LEU B O 1
ATOM 9073 N N . ILE B 1 364 ? 142.968 160.682 123.365 1.00 5.00 364 ILE B N 1
ATOM 9074 C CA . ILE B 1 364 ? 143.070 161.032 121.954 1.00 5.00 364 ILE B CA 1
ATOM 9075 C C . ILE B 1 364 ? 143.381 162.517 121.776 1.00 5.00 364 ILE B C 1
ATOM 9076 O O . ILE B 1 364 ? 144.271 162.877 121.000 1.00 5.00 364 ILE B O 1
ATOM 9081 N N . LYS B 1 365 ? 142.690 163.393 122.513 1.00 5.00 365 LYS B N 1
ATOM 9082 C CA . LYS B 1 365 ? 142.908 164.833 122.384 1.00 5.00 365 LYS B CA 1
ATOM 9083 C C . LYS B 1 365 ? 144.303 165.235 122.825 1.00 5.00 365 LYS B C 1
ATOM 9084 O O . LYS B 1 365 ? 144.975 166.011 122.140 1.00 5.00 365 LYS B O 1
ATOM 9090 N N . THR B 1 366 ? 144.782 164.682 123.932 1.00 5.96 366 THR B N 1
ATOM 9091 C CA . THR B 1 366 ? 146.128 165.025 124.366 1.00 5.96 366 THR B CA 1
ATOM 9092 C C . THR B 1 366 ? 147.190 164.387 123.474 1.00 5.96 366 THR B C 1
ATOM 9093 O O . THR B 1 366 ? 148.218 165.012 123.205 1.00 5.96 366 THR B O 1
ATOM 9097 N N . ALA B 1 367 ? 146.956 163.180 122.955 1.00 5.00 367 ALA B N 1
ATOM 9098 C CA . ALA B 1 367 ? 147.946 162.542 122.102 1.00 5.00 367 ALA B CA 1
ATOM 9099 C C . ALA B 1 367 ? 147.946 163.086 120.692 1.00 5.00 367 ALA B C 1
ATOM 9100 O O . ALA B 1 367 ? 148.851 162.752 119.931 1.00 5.00 367 ALA B O 1
ATOM 9102 N N . LEU B 1 368 ? 146.939 163.866 120.312 1.00 5.00 368 LEU B N 1
ATOM 9103 C CA . LEU B 1 368 ? 146.990 164.634 119.076 1.00 5.00 368 LEU B CA 1
ATOM 9104 C C . LEU B 1 368 ? 147.638 165.993 119.287 1.00 5.00 368 LEU B C 1
ATOM 9105 O O . LEU B 1 368 ? 148.464 166.414 118.469 1.00 5.00 368 LEU B O 1
ATOM 9110 N N . ALA B 1 369 ? 147.282 166.687 120.376 1.00 5.00 369 ALA B N 1
ATOM 9111 C CA . ALA B 1 369 ? 147.875 167.983 120.679 1.00 5.00 369 ALA B CA 1
ATOM 9112 C C . ALA B 1 369 ? 149.342 167.891 121.044 1.00 5.00 369 ALA B C 1
ATOM 9113 O O . ALA B 1 369 ? 150.030 168.906 121.012 1.00 5.00 369 ALA B O 1
ATOM 9115 N N . VAL B 1 370 ? 149.832 166.721 121.439 1.00 5.00 370 VAL B N 1
ATOM 9116 C CA . VAL B 1 370 ? 151.270 166.554 121.587 1.00 5.00 370 VAL B CA 1
ATOM 9117 C C . VAL B 1 370 ? 151.941 166.528 120.219 1.00 5.00 370 VAL B C 1
ATOM 9118 O O . VAL B 1 370 ? 152.963 167.185 120.006 1.00 5.00 370 VAL B O 1
ATOM 9122 N N . GLN B 1 371 ? 151.353 165.808 119.260 1.00 5.00 371 GLN B N 1
ATOM 9123 C CA . GLN B 1 371 ? 151.970 165.641 117.945 1.00 5.00 371 GLN B CA 1
ATOM 9124 C C . GLN B 1 371 ? 151.945 166.932 117.134 1.00 5.00 371 GLN B C 1
ATOM 9125 O O . GLN B 1 371 ? 152.967 167.333 116.569 1.00 5.00 371 GLN B O 1
ATOM 9131 N N . GLN B 1 372 ? 150.787 167.594 117.056 1.00 5.00 372 GLN B N 1
ATOM 9132 C CA . GLN B 1 372 ? 150.680 168.798 116.233 1.00 5.00 372 GLN B CA 1
ATOM 9133 C C . GLN B 1 372 ? 151.432 169.968 116.852 1.00 5.00 372 GLN B C 1
ATOM 9134 O O . GLN B 1 372 ? 152.193 170.660 116.171 1.00 5.00 372 GLN B O 1
ATOM 9140 N N . GLY B 1 373 ? 151.235 170.199 118.146 1.00 5.00 373 GLY B N 1
ATOM 9141 C CA . GLY B 1 373 ? 151.787 171.348 118.830 1.00 5.00 373 GLY B CA 1
ATOM 9142 C C . GLY B 1 373 ? 150.808 172.494 118.941 1.00 5.00 373 GLY B C 1
ATOM 9143 O O . GLY B 1 373 ? 151.158 173.630 118.631 1.00 5.00 373 GLY B O 1
ATOM 9144 N N . ILE B 1 374 ? 149.583 172.217 119.374 1.00 5.00 374 ILE B N 1
ATOM 9145 C CA . ILE B 1 374 ? 148.559 173.239 119.537 1.00 5.00 374 ILE B CA 1
ATOM 9146 C C . ILE B 1 374 ? 147.532 172.842 120.591 1.00 5.00 374 ILE B C 1
ATOM 9147 O O . ILE B 1 374 ? 146.934 171.769 120.527 1.00 5.00 374 ILE B O 1
ATOM 9152 N N . ILE B 1 375 ? 147.330 173.699 121.582 1.00 5.00 375 ILE B N 1
ATOM 9153 C CA . ILE B 1 375 ? 146.445 173.413 122.705 1.00 5.00 375 ILE B CA 1
ATOM 9154 C C . ILE B 1 375 ? 145.084 174.018 122.392 1.00 5.00 375 ILE B C 1
ATOM 9155 O O . ILE B 1 375 ? 144.965 175.245 122.374 1.00 5.00 375 ILE B O 1
ATOM 9160 N N . PRO B 1 376 ? 144.050 173.225 122.188 1.00 5.00 376 PRO B N 1
ATOM 9161 C CA . PRO B 1 376 ? 142.737 173.796 121.878 1.00 5.00 376 PRO B CA 1
ATOM 9162 C C . PRO B 1 376 ? 142.094 174.539 123.034 1.00 5.00 376 PRO B C 1
ATOM 9163 O O . PRO B 1 376 ? 142.648 174.613 124.130 1.00 5.00 376 PRO B O 1
ATOM 9167 N N . ALA B 1 377 ? 140.922 175.099 122.790 1.00 34.23 377 ALA B N 1
ATOM 9168 C CA . ALA B 1 377 ? 140.326 176.076 123.682 1.00 34.23 377 ALA B CA 1
ATOM 9169 C C . ALA B 1 377 ? 139.282 175.440 124.576 1.00 34.23 377 ALA B C 1
ATOM 9170 O O . ALA B 1 377 ? 138.581 174.511 124.174 1.00 34.23 377 ALA B O 1
ATOM 9172 N N . THR B 1 378 ? 139.164 175.967 125.789 1.00 5.00 378 THR B N 1
ATOM 9173 C CA . THR B 1 378 ? 138.157 175.520 126.739 1.00 5.00 378 THR B CA 1
ATOM 9174 C C . THR B 1 378 ? 136.951 176.440 126.657 1.00 5.00 378 THR B C 1
ATOM 9175 O O . THR B 1 378 ? 137.072 177.649 126.848 1.00 5.00 378 THR B O 1
ATOM 9179 N N . LEU B 1 379 ? 135.797 175.861 126.376 1.00 5.00 379 LEU B N 1
ATOM 9180 C CA . LEU B 1 379 ? 134.561 176.606 126.267 1.00 5.00 379 LEU B CA 1
ATOM 9181 C C . LEU B 1 379 ? 134.102 177.073 127.637 1.00 5.00 379 LEU B C 1
ATOM 9182 O O . LEU B 1 379 ? 134.498 176.521 128.662 1.00 5.00 379 LEU B O 1
ATOM 9187 N N . HIS B 1 380 ? 133.275 178.121 127.635 1.00 23.04 380 HIS B N 1
ATOM 9188 C CA . HIS B 1 380 ? 132.421 178.522 128.753 1.00 23.04 380 HIS B CA 1
ATOM 9189 C C . HIS B 1 380 ? 133.229 178.825 130.017 1.00 23.04 380 HIS B C 1
ATOM 9190 O O . HIS B 1 380 ? 133.145 178.117 131.014 1.00 23.04 380 HIS B O 1
ATOM 9197 N N . PHE B 1 381 ? 134.050 179.862 129.951 1.00 31.54 381 PHE B N 1
ATOM 9198 C CA . PHE B 1 381 ? 134.914 180.143 131.095 1.00 31.54 381 PHE B CA 1
ATOM 9199 C C . PHE B 1 381 ? 135.082 181.643 131.266 1.00 31.54 381 PHE B C 1
ATOM 9200 O O . PHE B 1 381 ? 135.702 182.293 130.420 1.00 31.54 381 PHE B O 1
ATOM 9208 N N . GLU B 1 382 ? 134.562 182.186 132.368 1.00 33.89 382 GLU B N 1
ATOM 9209 C CA . GLU B 1 382 ? 134.720 183.605 132.660 1.00 33.89 382 GLU B CA 1
ATOM 9210 C C . GLU B 1 382 ? 135.499 183.868 133.942 1.00 33.89 382 GLU B C 1
ATOM 9211 O O . GLU B 1 382 ? 136.546 184.521 133.889 1.00 33.89 382 GLU B O 1
ATOM 9217 N N . ARG B 1 383 ? 135.042 183.375 135.087 1.00 34.38 383 ARG B N 1
ATOM 9218 C CA . ARG B 1 383 ? 135.715 183.665 136.343 1.00 34.38 383 ARG B CA 1
ATOM 9219 C C . ARG B 1 383 ? 135.910 182.384 137.141 1.00 34.38 383 ARG B C 1
ATOM 9220 O O . ARG B 1 383 ? 135.068 181.484 137.087 1.00 34.38 383 ARG B O 1
ATOM 9228 N N . PRO B 1 384 ? 136.997 182.280 137.899 1.00 29.78 384 PRO B N 1
ATOM 9229 C CA . PRO B 1 384 ? 137.239 181.069 138.689 1.00 29.78 384 PRO B CA 1
ATOM 9230 C C . PRO B 1 384 ? 136.248 180.921 139.828 1.00 29.78 384 PRO B C 1
ATOM 9231 O O . PRO B 1 384 ? 135.558 181.858 140.218 1.00 29.78 384 PRO B O 1
ATOM 9235 N N . ASN B 1 385 ? 136.221 179.713 140.388 1.00 35.67 385 ASN B N 1
ATOM 9236 C CA . ASN B 1 385 ? 135.326 179.348 141.477 1.00 35.67 385 ASN B CA 1
ATOM 9237 C C . ASN B 1 385 ? 135.696 180.093 142.757 1.00 35.67 385 ASN B C 1
ATOM 9238 O O . ASN B 1 385 ? 136.718 180.774 142.849 1.00 35.67 385 ASN B O 1
ATOM 9243 N N . ALA B 1 386 ? 134.847 179.944 143.769 1.00 35.12 386 ALA B N 1
ATOM 9244 C CA . ALA B 1 386 ? 135.104 180.630 145.025 1.00 35.12 386 ALA B CA 1
ATOM 9245 C C . ALA B 1 386 ? 136.234 179.978 145.808 1.00 35.12 386 ALA B C 1
ATOM 9246 O O . ALA B 1 386 ? 136.966 180.674 146.514 1.00 35.12 386 ALA B O 1
ATOM 9248 N N . GLN B 1 387 ? 136.407 178.663 145.691 1.00 37.32 387 GLN B N 1
ATOM 9249 C CA . GLN B 1 387 ? 137.414 177.944 146.460 1.00 37.32 387 GLN B CA 1
ATOM 9250 C C . GLN B 1 387 ? 138.702 177.695 145.686 1.00 37.32 387 GLN B C 1
ATOM 9251 O O . GLN B 1 387 ? 139.501 176.852 146.100 1.00 37.32 387 GLN B O 1
ATOM 9257 N N . ILE B 1 388 ? 138.924 178.394 144.579 1.00 37.77 388 ILE B N 1
ATOM 9258 C CA . ILE B 1 388 ? 140.088 178.175 143.733 1.00 37.77 388 ILE B CA 1
ATOM 9259 C C . ILE B 1 388 ? 140.814 179.506 143.593 1.00 37.77 388 ILE B C 1
ATOM 9260 O O . ILE B 1 388 ? 140.172 180.549 143.432 1.00 37.77 388 ILE B O 1
ATOM 9265 N N . ASP B 1 389 ? 142.142 179.489 143.671 1.00 41.30 389 ASP B N 1
ATOM 9266 C CA . ASP B 1 389 ? 142.940 180.654 143.293 1.00 41.30 389 ASP B CA 1
ATOM 9267 C C . ASP B 1 389 ? 143.856 180.275 142.134 1.00 41.30 389 ASP B C 1
ATOM 9268 O O . ASP B 1 389 ? 144.862 179.585 142.323 1.00 41.30 389 ASP B O 1
ATOM 9273 N N . LEU B 1 390 ? 143.498 180.717 140.923 1.00 36.28 390 LEU B N 1
ATOM 9274 C CA . LEU B 1 390 ? 144.380 180.498 139.781 1.00 36.28 390 LEU B CA 1
ATOM 9275 C C . LEU B 1 390 ? 145.674 181.283 139.925 1.00 36.28 390 LEU B C 1
ATOM 9276 O O . LEU B 1 390 ? 146.753 180.763 139.621 1.00 36.28 390 LEU B O 1
ATOM 9281 N N . THR B 1 391 ? 145.583 182.520 140.424 1.00 43.41 391 THR B N 1
ATOM 9282 C CA . THR B 1 391 ? 146.702 183.456 140.372 1.00 43.41 391 THR B CA 1
ATOM 9283 C C . THR B 1 391 ? 147.831 183.031 141.302 1.00 43.41 391 THR B C 1
ATOM 9284 O O . THR B 1 391 ? 149.006 183.266 141.000 1.00 43.41 391 THR B O 1
ATOM 9288 N N . ASN B 1 392 ? 147.502 182.362 142.404 1.00 45.63 392 ASN B N 1
ATOM 9289 C CA . ASN B 1 392 ? 148.501 181.832 143.321 1.00 45.63 392 ASN B CA 1
ATOM 9290 C C . ASN B 1 392 ? 148.730 180.331 143.154 1.00 45.63 392 ASN B C 1
ATOM 9291 O O . ASN B 1 392 ? 149.123 179.663 144.115 1.00 45.63 392 ASN B O 1
ATOM 9296 N N . SER B 1 393 ? 148.499 179.794 141.964 1.00 38.43 393 SER B N 1
ATOM 9297 C CA . SER B 1 393 ? 148.756 178.405 141.618 1.00 38.43 393 SER B CA 1
ATOM 9298 C C . SER B 1 393 ? 149.395 178.362 140.241 1.00 38.43 393 SER B C 1
ATOM 9299 O O . SER B 1 393 ? 149.261 179.314 139.467 1.00 38.43 393 SER B O 1
ATOM 9302 N N . PRO B 1 394 ? 150.115 177.285 139.897 1.00 15.52 394 PRO B N 1
ATOM 9303 C CA . PRO B 1 394 ? 150.803 177.276 138.598 1.00 15.52 394 PRO B CA 1
ATOM 9304 C C . PRO B 1 394 ? 149.957 176.932 137.375 1.00 15.52 394 PRO B C 1
ATOM 9305 O O . PRO B 1 394 ? 150.527 176.613 136.332 1.00 15.52 394 PRO B O 1
ATOM 9309 N N . PHE B 1 395 ? 148.633 177.004 137.451 1.00 17.69 395 PHE B N 1
ATOM 9310 C CA . PHE B 1 395 ? 147.775 176.684 136.319 1.00 17.69 395 PHE B CA 1
ATOM 9311 C C . PHE B 1 395 ? 147.145 177.931 135.719 1.00 17.69 395 PHE B C 1
ATOM 9312 O O . PHE B 1 395 ? 147.119 178.992 136.339 1.00 17.69 395 PHE B O 1
ATOM 9320 N N . TYR B 1 396 ? 146.642 177.793 134.497 1.00 16.99 396 TYR B N 1
ATOM 9321 C CA . TYR B 1 396 ? 145.792 178.800 133.881 1.00 16.99 396 TYR B CA 1
ATOM 9322 C C . TYR B 1 396 ? 144.874 178.131 132.876 1.00 16.99 396 TYR B C 1
ATOM 9323 O O . TYR B 1 396 ? 145.131 177.023 132.417 1.00 16.99 396 TYR B O 1
ATOM 9332 N N . ILE B 1 397 ? 143.798 178.813 132.527 1.00 18.22 397 ILE B N 1
ATOM 9333 C CA . ILE B 1 397 ? 142.771 178.258 131.662 1.00 18.22 397 ILE B CA 1
ATOM 9334 C C . ILE B 1 397 ? 142.679 179.119 130.416 1.00 18.22 397 ILE B C 1
ATOM 9335 O O . ILE B 1 397 ? 142.535 180.342 130.513 1.00 18.22 397 ILE B O 1
ATOM 9340 N N . ASN B 1 398 ? 142.743 178.488 129.248 1.00 18.08 398 ASN B N 1
ATOM 9341 C CA . ASN B 1 398 ? 142.589 179.209 127.999 1.00 18.08 398 ASN B CA 1
ATOM 9342 C C . ASN B 1 398 ? 141.119 179.510 127.735 1.00 18.08 398 ASN B C 1
ATOM 9343 O O . ASN B 1 398 ? 140.220 179.008 128.407 1.00 18.08 398 ASN B O 1
ATOM 9348 N N . THR B 1 399 ? 140.875 180.376 126.762 1.00 37.88 399 THR B N 1
ATOM 9349 C CA . THR B 1 399 ? 139.543 180.484 126.179 1.00 37.88 399 THR B CA 1
ATOM 9350 C C . THR B 1 399 ? 139.572 180.547 124.657 1.00 37.88 399 THR B C 1
ATOM 9351 O O . THR B 1 399 ? 138.603 180.126 124.016 1.00 37.88 399 THR B O 1
ATOM 9355 N N . THR B 1 400 ? 140.662 181.006 124.053 1.00 23.04 400 THR B N 1
ATOM 9356 C CA . THR B 1 400 ? 140.874 180.938 122.620 1.00 23.04 400 THR B CA 1
ATOM 9357 C C . THR B 1 400 ? 141.916 179.873 122.318 1.00 23.04 400 THR B C 1
ATOM 9358 O O . THR B 1 400 ? 142.739 179.533 123.170 1.00 23.04 400 THR B O 1
ATOM 9362 N N . CYS B 1 401 ? 141.860 179.350 121.091 1.00 36.61 401 CYS B N 1
ATOM 9363 C CA . CYS B 1 401 ? 142.841 178.382 120.612 1.00 36.61 401 CYS B CA 1
ATOM 9364 C C . CYS B 1 401 ? 144.233 179.002 120.605 1.00 36.61 401 CYS B C 1
ATOM 9365 O O . CYS B 1 401 ? 144.393 180.195 120.351 1.00 36.61 401 CYS B O 1
ATOM 9368 N N . GLN B 1 402 ? 145.245 178.198 120.907 1.00 10.25 402 GLN B N 1
ATOM 9369 C CA . GLN B 1 402 ? 146.473 178.815 121.305 1.00 10.25 402 GLN B CA 1
ATOM 9370 C C . GLN B 1 402 ? 147.681 177.942 121.011 1.00 10.25 402 GLN B C 1
ATOM 9371 O O . GLN B 1 402 ? 147.645 176.754 121.326 1.00 10.25 402 GLN B O 1
ATOM 9377 N N . PRO B 1 403 ? 148.726 178.478 120.386 1.00 5.00 403 PRO B N 1
ATOM 9378 C CA . PRO B 1 403 ? 149.913 177.673 120.086 1.00 5.00 403 PRO B CA 1
ATOM 9379 C C . PRO B 1 403 ? 150.658 177.259 121.340 1.00 5.00 403 PRO B C 1
ATOM 9380 O O . PRO B 1 403 ? 150.407 177.733 122.444 1.00 5.00 403 PRO B O 1
ATOM 9384 N N . TRP B 1 404 ? 151.591 176.339 121.149 1.00 5.00 404 TRP B N 1
ATOM 9385 C CA . TRP B 1 404 ? 152.260 175.692 122.264 1.00 5.00 404 TRP B CA 1
ATOM 9386 C C . TRP B 1 404 ? 153.717 175.490 121.893 1.00 5.00 404 TRP B C 1
ATOM 9387 O O . TRP B 1 404 ? 154.021 174.877 120.869 1.00 5.00 404 TRP B O 1
ATOM 9398 N N . GLN B 1 405 ? 154.610 176.028 122.719 1.00 18.89 405 GLN B N 1
ATOM 9399 C CA . GLN B 1 405 ? 156.025 175.762 122.666 1.00 18.89 405 GLN B CA 1
ATOM 9400 C C . GLN B 1 405 ? 156.538 176.036 124.074 1.00 18.89 405 GLN B C 1
ATOM 9401 O O . GLN B 1 405 ? 156.278 177.118 124.617 1.00 18.89 405 GLN B O 1
ATOM 9407 N N . PRO B 1 406 ? 157.201 175.094 124.694 1.00 19.16 406 PRO B N 1
ATOM 9408 C CA . PRO B 1 406 ? 157.650 175.301 126.068 1.00 19.16 406 PRO B CA 1
ATOM 9409 C C . PRO B 1 406 ? 159.032 175.914 126.131 1.00 19.16 406 PRO B C 1
ATOM 9410 O O . PRO B 1 406 ? 159.668 176.131 125.098 1.00 19.16 406 PRO B O 1
ATOM 9414 N N . GLU B 1 407 ? 159.507 176.193 127.344 1.00 32.97 407 GLU B N 1
ATOM 9415 C CA . GLU B 1 407 ? 160.847 176.742 127.514 1.00 32.97 407 GLU B CA 1
ATOM 9416 C C . GLU B 1 407 ? 161.917 175.703 127.198 1.00 32.97 407 GLU B C 1
ATOM 9417 O O . GLU B 1 407 ? 162.946 176.025 126.595 1.00 32.97 407 GLU B O 1
ATOM 9423 N N . SER B 1 408 ? 161.688 174.451 127.582 1.00 25.24 408 SER B N 1
ATOM 9424 C CA . SER B 1 408 ? 162.683 173.413 127.365 1.00 25.24 408 SER B CA 1
ATOM 9425 C C . SER B 1 408 ? 162.723 172.918 125.925 1.00 25.24 408 SER B C 1
ATOM 9426 O O . SER B 1 408 ? 163.751 172.384 125.498 1.00 25.24 408 SER B O 1
ATOM 9429 N N . GLY B 1 409 ? 161.637 173.076 125.171 1.00 27.67 409 GLY B N 1
ATOM 9430 C CA . GLY B 1 409 ? 161.587 172.695 123.777 1.00 27.67 409 GLY B CA 1
ATOM 9431 C C . GLY B 1 409 ? 160.895 171.378 123.489 1.00 27.67 409 GLY B C 1
ATOM 9432 O O . GLY B 1 409 ? 160.498 171.147 122.344 1.00 27.67 409 GLY B O 1
ATOM 9433 N N . ILE B 1 410 ? 160.735 170.515 124.490 1.00 52.64 410 ILE B N 1
ATOM 9434 C CA . ILE B 1 410 ? 160.087 169.218 124.340 1.00 52.64 410 ILE B CA 1
ATOM 9435 C C . ILE B 1 410 ? 158.767 169.276 125.083 1.00 52.64 410 ILE B C 1
ATOM 9436 O O . ILE B 1 410 ? 158.728 169.693 126.243 1.00 52.64 410 ILE B O 1
ATOM 9441 N N . ARG B 1 411 ? 157.690 168.876 124.425 1.00 25.59 411 ARG B N 1
ATOM 9442 C CA . ARG B 1 411 ? 156.363 168.984 125.006 1.00 25.59 411 ARG B CA 1
ATOM 9443 C C . ARG B 1 411 ? 156.015 167.705 125.741 1.00 25.59 411 ARG B C 1
ATOM 9444 O O . ARG B 1 411 ? 156.185 166.618 125.197 1.00 25.59 411 ARG B O 1
ATOM 9452 N N . ARG B 1 412 ? 155.552 167.831 126.982 1.00 7.84 412 ARG B N 1
ATOM 9453 C CA . ARG B 1 412 ? 155.099 166.709 127.792 1.00 7.84 412 ARG B CA 1
ATOM 9454 C C . ARG B 1 412 ? 153.666 166.970 128.224 1.00 7.84 412 ARG B C 1
ATOM 9455 O O . ARG B 1 412 ? 153.122 168.037 127.962 1.00 7.84 412 ARG B O 1
ATOM 9463 N N . ALA B 1 413 ? 153.025 165.995 128.855 1.00 5.00 413 ALA B N 1
ATOM 9464 C CA . ALA B 1 413 ? 151.592 166.129 129.080 1.00 5.00 413 ALA B CA 1
ATOM 9465 C C . ALA B 1 413 ? 151.145 165.228 130.218 1.00 5.00 413 ALA B C 1
ATOM 9466 O O . ALA B 1 413 ? 151.961 164.712 130.982 1.00 5.00 413 ALA B O 1
ATOM 9468 N N . GLY B 1 414 ? 149.832 165.053 130.337 1.00 11.81 414 GLY B N 1
ATOM 9469 C CA . GLY B 1 414 ? 149.256 164.152 131.314 1.00 11.81 414 GLY B CA 1
ATOM 9470 C C . GLY B 1 414 ? 147.743 164.107 131.278 1.00 11.81 414 GLY B C 1
ATOM 9471 O O . GLY B 1 414 ? 147.102 165.152 131.202 1.00 11.81 414 GLY B O 1
ATOM 9472 N N . VAL B 1 415 ? 147.155 162.916 131.331 1.00 5.00 415 VAL B N 1
ATOM 9473 C CA . VAL B 1 415 ? 145.708 162.736 131.315 1.00 5.00 415 VAL B CA 1
ATOM 9474 C C . VAL B 1 415 ? 145.316 162.049 132.609 1.00 5.00 415 VAL B C 1
ATOM 9475 O O . VAL B 1 415 ? 146.048 161.182 133.088 1.00 5.00 415 VAL B O 1
ATOM 9479 N N . THR B 1 416 ? 144.186 162.436 133.194 1.00 5.00 416 THR B N 1
ATOM 9480 C CA . THR B 1 416 ? 143.725 161.822 134.426 1.00 5.00 416 THR B CA 1
ATOM 9481 C C . THR B 1 416 ? 142.251 161.481 134.298 1.00 5.00 416 THR B C 1
ATOM 9482 O O . THR B 1 416 ? 141.465 162.302 133.828 1.00 5.00 416 THR B O 1
ATOM 9486 N N . SER B 1 417 ? 141.871 160.274 134.712 1.00 38.71 417 SER B N 1
ATOM 9487 C CA . SER B 1 417 ? 140.462 159.947 134.868 1.00 38.71 417 SER B CA 1
ATOM 9488 C C . SER B 1 417 ? 140.238 159.300 136.225 1.00 38.71 417 SER B C 1
ATOM 9489 O O . SER B 1 417 ? 141.089 158.551 136.706 1.00 38.71 417 SER B O 1
ATOM 9492 N N . LEU B 1 418 ? 139.076 159.567 136.830 1.00 42.46 418 LEU B N 1
ATOM 9493 C CA . LEU B 1 418 ? 138.743 158.945 138.141 1.00 42.46 418 LEU B CA 1
ATOM 9494 C C . LEU B 1 418 ? 137.496 158.070 137.981 1.00 42.46 418 LEU B C 1
ATOM 9495 O O . LEU B 1 418 ? 136.610 158.450 137.191 1.00 42.46 418 LEU B O 1
ATOM 9500 N N . GLY B 1 419 ? 137.416 156.966 138.731 1.00 7.25 419 GLY B N 1
ATOM 9501 C CA . GLY B 1 419 ? 136.222 156.097 138.699 1.00 7.25 419 GLY B CA 1
ATOM 9502 C C . GLY B 1 419 ? 135.376 156.301 139.942 1.00 7.25 419 GLY B C 1
ATOM 9503 O O . GLY B 1 419 ? 135.838 157.021 140.849 1.00 7.25 419 GLY B O 1
ATOM 9504 N N . MET B 1 420 ? 134.165 155.729 139.969 1.00 23.00 420 MET B N 1
ATOM 9505 C CA . MET B 1 420 ? 133.222 155.937 141.105 1.00 23.00 420 MET B CA 1
ATOM 9506 C C . MET B 1 420 ? 133.840 155.415 142.408 1.00 23.00 420 MET B C 1
ATOM 9507 O O . MET B 1 420 ? 133.885 156.187 143.389 1.00 23.00 420 MET B O 1
ATOM 9512 N N . GLY B 1 421 ? 134.323 154.168 142.412 1.00 17.94 421 GLY B N 1
ATOM 9513 C CA . GLY B 1 421 ? 134.982 153.618 143.612 1.00 17.94 421 GLY B CA 1
ATOM 9514 C C . GLY B 1 421 ? 136.336 154.266 143.818 1.00 17.94 421 GLY B C 1
ATOM 9515 O O . GLY B 1 421 ? 136.744 154.420 144.986 1.00 17.94 421 GLY B O 1
ATOM 9516 N N . GLY B 1 422 ? 136.998 154.653 142.724 1.00 73.68 422 GLY B N 1
ATOM 9517 C CA . GLY B 1 422 ? 138.335 155.268 142.808 1.00 73.68 422 GLY B CA 1
ATOM 9518 C C . GLY B 1 422 ? 139.336 154.466 142.000 1.00 73.68 422 GLY B C 1
ATOM 9519 O O . GLY B 1 422 ? 139.448 153.251 142.238 1.00 73.68 422 GLY B O 1
ATOM 9520 N N . THR B 1 423 ? 140.008 155.108 141.044 1.00 17.59 423 THR B N 1
ATOM 9521 C CA . THR B 1 423 ? 141.053 154.410 140.252 1.00 17.59 423 THR B CA 1
ATOM 9522 C C . THR B 1 423 ? 142.207 155.380 140.013 1.00 17.59 423 THR B C 1
ATOM 9523 O O . THR B 1 423 ? 143.355 154.902 139.954 1.00 17.59 423 THR B O 1
ATOM 9527 N N . ASN B 1 424 ? 141.902 156.678 139.905 1.00 5.00 424 ASN B N 1
ATOM 9528 C CA . ASN B 1 424 ? 142.945 157.722 139.707 1.00 5.00 424 ASN B CA 1
ATOM 9529 C C . ASN B 1 424 ? 143.959 157.248 138.659 1.00 5.00 424 ASN B C 1
ATOM 9530 O O . ASN B 1 424 ? 145.131 157.041 139.012 1.00 5.00 424 ASN B O 1
ATOM 9535 N N . ALA B 1 425 ? 143.516 157.076 137.412 1.00 5.00 425 ALA B N 1
ATOM 9536 C CA . ALA B 1 425 ? 144.423 156.595 136.346 1.00 5.00 425 ALA B CA 1
ATOM 9537 C C . ALA B 1 425 ? 145.156 157.790 135.726 1.00 5.00 425 ALA B C 1
ATOM 9538 O O . ALA B 1 425 ? 144.553 158.477 134.885 1.00 5.00 425 ALA B O 1
ATOM 9540 N N . HIS B 1 426 ? 146.403 158.033 136.144 1.00 5.00 426 HIS B N 1
ATOM 9541 C CA . HIS B 1 426 ? 147.203 159.147 135.566 1.00 5.00 426 HIS B CA 1
ATOM 9542 C C . HIS B 1 426 ? 148.230 158.587 134.575 1.00 5.00 426 HIS B C 1
ATOM 9543 O O . HIS B 1 426 ? 148.975 157.670 134.965 1.00 5.00 426 HIS B O 1
ATOM 9550 N N . VAL B 1 427 ? 148.263 159.125 133.351 1.00 5.00 427 VAL B N 1
ATOM 9551 C CA . VAL B 1 427 ? 149.231 158.663 132.310 1.00 5.00 427 VAL B CA 1
ATOM 9552 C C . VAL B 1 427 ? 150.105 159.858 131.900 1.00 5.00 427 VAL B C 1
ATOM 9553 O O . VAL B 1 427 ? 149.649 160.999 132.107 1.00 5.00 427 VAL B O 1
ATOM 9557 N N . VAL B 1 428 ? 151.326 159.616 131.395 1.00 5.00 428 VAL B N 1
ATOM 9558 C CA . VAL B 1 428 ? 152.234 160.709 131.039 1.00 5.00 428 VAL B CA 1
ATOM 9559 C C . VAL B 1 428 ? 152.756 160.511 129.616 1.00 5.00 428 VAL B C 1
ATOM 9560 O O . VAL B 1 428 ? 153.281 159.444 129.292 1.00 5.00 428 VAL B O 1
ATOM 9564 N N . LEU B 1 429 ? 152.657 161.557 128.782 1.00 5.00 429 LEU B N 1
ATOM 9565 C CA . LEU B 1 429 ? 152.753 161.487 127.317 1.00 5.00 429 LEU B CA 1
ATOM 9566 C C . LEU B 1 429 ? 153.847 162.388 126.740 1.00 5.00 429 LEU B C 1
ATOM 9567 O O . LEU B 1 429 ? 153.544 163.486 126.289 1.00 5.00 429 LEU B O 1
ATOM 9572 N N . GLU B 1 430 ? 155.086 161.919 126.674 1.00 5.00 430 GLU B N 1
ATOM 9573 C CA . GLU B 1 430 ? 156.163 162.678 126.044 1.00 5.00 430 GLU B CA 1
ATOM 9574 C C . GLU B 1 430 ? 156.002 162.721 124.522 1.00 5.00 430 GLU B C 1
ATOM 9575 O O . GLU B 1 430 ? 155.460 161.798 123.923 1.00 5.00 430 GLU B O 1
ATOM 9581 N N . GLN B 1 431 ? 156.435 163.832 123.907 1.00 38.98 431 GLN B N 1
ATOM 9582 C CA . GLN B 1 431 ? 156.522 163.975 122.452 1.00 38.98 431 GLN B CA 1
ATOM 9583 C C . GLN B 1 431 ? 157.341 162.865 121.803 1.00 38.98 431 GLN B C 1
ATOM 9584 O O . GLN B 1 431 ? 158.368 162.442 122.334 1.00 38.98 431 GLN B O 1
ATOM 9590 N N . ALA B 1 432 ? 156.873 162.407 120.642 1.00 12.63 432 ALA B N 1
ATOM 9591 C CA . ALA B 1 432 ? 157.601 161.450 119.825 1.00 12.63 432 ALA B CA 1
ATOM 9592 C C . ALA B 1 432 ? 158.907 162.059 119.330 1.00 12.63 432 ALA B C 1
ATOM 9593 O O . ALA B 1 432 ? 158.950 163.255 119.040 1.00 12.63 432 ALA B O 1
ATOM 9595 N N . PRO B 1 433 ? 159.974 161.271 119.205 1.00 10.17 433 PRO B N 1
ATOM 9596 C CA . PRO B 1 433 ? 161.265 161.820 118.779 1.00 10.17 433 PRO B CA 1
ATOM 9597 C C . PRO B 1 433 ? 161.249 162.302 117.335 1.00 10.17 433 PRO B C 1
ATOM 9598 O O . PRO B 1 433 ? 160.438 161.873 116.514 1.00 10.17 433 PRO B O 1
ATOM 9602 N N . ALA B 1 434 ? 162.156 163.230 117.043 1.00 42.40 434 ALA B N 1
ATOM 9603 C CA . ALA B 1 434 ? 162.287 163.770 115.700 1.00 42.40 434 ALA B CA 1
ATOM 9604 C C . ALA B 1 434 ? 162.914 162.746 114.760 1.00 42.40 434 ALA B C 1
ATOM 9605 O O . ALA B 1 434 ? 163.595 161.808 115.179 1.00 42.40 434 ALA B O 1
ATOM 9607 N N . VAL B 1 435 ? 162.680 162.946 113.464 1.00 57.37 435 VAL B N 1
ATOM 9608 C CA . VAL B 1 435 ? 163.121 162.015 112.431 1.00 57.37 435 VAL B CA 1
ATOM 9609 C C . VAL B 1 435 ? 164.076 162.701 111.467 1.00 57.37 435 VAL B C 1
ATOM 9610 O O . VAL B 1 435 ? 164.422 163.875 111.637 1.00 57.37 435 VAL B O 1
ATOM 9614 N N . ASP B 1 436 ? 164.508 161.966 110.447 1.00 78.17 436 ASP B N 1
ATOM 9615 C CA . ASP B 1 436 ? 165.480 162.443 109.465 1.00 78.17 436 ASP B CA 1
ATOM 9616 C C . ASP B 1 436 ? 164.896 162.171 108.077 1.00 78.17 436 ASP B C 1
ATOM 9617 O O . ASP B 1 436 ? 165.098 161.093 107.512 1.00 78.17 436 ASP B O 1
ATOM 9622 N N . LEU B 1 437 ? 164.167 163.147 107.531 1.00 78.17 437 LEU B N 1
ATOM 9623 C CA . LEU B 1 437 ? 163.429 162.975 106.284 1.00 78.17 437 LEU B CA 1
ATOM 9624 C C . LEU B 1 437 ? 164.163 163.499 105.055 1.00 78.17 437 LEU B C 1
ATOM 9625 O O . LEU B 1 437 ? 163.572 163.530 103.971 1.00 78.17 437 LEU B O 1
ATOM 9630 N N . GLN B 1 438 ? 165.423 163.919 105.188 1.00 80.92 438 GLN B N 1
ATOM 9631 C CA . GLN B 1 438 ? 166.211 164.299 104.022 1.00 80.92 438 GLN B CA 1
ATOM 9632 C C . GLN B 1 438 ? 167.272 163.274 103.652 1.00 80.92 438 GLN B C 1
ATOM 9633 O O . GLN B 1 438 ? 167.839 163.367 102.559 1.00 80.92 438 GLN B O 1
ATOM 9639 N N . ALA B 1 439 ? 167.546 162.298 104.517 1.00 60.56 439 ALA B N 1
ATOM 9640 C CA . ALA B 1 439 ? 168.502 161.247 104.202 1.00 60.56 439 ALA B CA 1
ATOM 9641 C C . ALA B 1 439 ? 167.922 160.173 103.295 1.00 60.56 439 ALA B C 1
ATOM 9642 O O . ALA B 1 439 ? 168.673 159.312 102.829 1.00 60.56 439 ALA B O 1
ATOM 9644 N N . ARG B 1 440 ? 166.618 160.189 103.047 1.00 41.97 440 ARG B N 1
ATOM 9645 C CA . ARG B 1 440 ? 166.033 159.254 102.100 1.00 41.97 440 ARG B CA 1
ATOM 9646 C C . ARG B 1 440 ? 166.435 159.631 100.680 1.00 41.97 440 ARG B C 1
ATOM 9647 O O . ARG B 1 440 ? 166.457 160.809 100.316 1.00 41.97 440 ARG B O 1
ATOM 9655 N N . ALA B 1 441 ? 166.779 158.621 99.888 1.00 35.64 441 ALA B N 1
ATOM 9656 C CA . ALA B 1 441 ? 166.983 158.800 98.461 1.00 35.64 441 ALA B CA 1
ATOM 9657 C C . ALA B 1 441 ? 165.653 159.177 97.801 1.00 35.64 441 ALA B C 1
ATOM 9658 O O . ALA B 1 441 ? 164.595 158.773 98.286 1.00 35.64 441 ALA B O 1
ATOM 9660 N N . PRO B 1 442 ? 165.673 159.963 96.713 1.00 32.64 442 PRO B N 1
ATOM 9661 C CA . PRO B 1 442 ? 164.447 160.645 96.269 1.00 32.64 442 PRO B CA 1
ATOM 9662 C C . PRO B 1 442 ? 163.388 159.698 95.727 1.00 32.64 442 PRO B C 1
ATOM 9663 O O . PRO B 1 442 ? 163.611 158.509 95.503 1.00 32.64 442 PRO B O 1
ATOM 9667 N N . VAL B 1 443 ? 162.212 160.278 95.530 1.00 28.22 443 VAL B N 1
ATOM 9668 C CA . VAL B 1 443 ? 160.979 159.556 95.195 1.00 28.22 443 VAL B CA 1
ATOM 9669 C C . VAL B 1 443 ? 161.105 158.948 93.800 1.00 28.22 443 VAL B C 1
ATOM 9670 O O . VAL B 1 443 ? 161.799 159.521 92.944 1.00 28.22 443 VAL B O 1
ATOM 9674 N N . PRO B 1 444 ? 160.554 157.761 93.549 1.00 26.25 444 PRO B N 1
ATOM 9675 C CA . PRO B 1 444 ? 160.517 157.237 92.183 1.00 26.25 444 PRO B CA 1
ATOM 9676 C C . PRO B 1 444 ? 159.618 158.061 91.276 1.00 26.25 444 PRO B C 1
ATOM 9677 O O . PRO B 1 444 ? 158.770 158.835 91.725 1.00 26.25 444 PRO B O 1
ATOM 9681 N N . ALA B 1 445 ? 159.823 157.873 89.971 1.00 25.66 445 ALA B N 1
ATOM 9682 C CA . ALA B 1 445 ? 159.195 158.725 88.968 1.00 25.66 445 ALA B CA 1
ATOM 9683 C C . ALA B 1 445 ? 157.682 158.538 88.913 1.00 25.66 445 ALA B C 1
ATOM 9684 O O . ALA B 1 445 ? 156.945 159.503 88.696 1.00 25.66 445 ALA B O 1
ATOM 9686 N N . TYR B 1 446 ? 157.197 157.312 89.093 1.00 29.66 446 TYR B N 1
ATOM 9687 C CA . TYR B 1 446 ? 155.771 157.021 89.047 1.00 29.66 446 TYR B CA 1
ATOM 9688 C C . TYR B 1 446 ? 155.448 155.948 90.075 1.00 29.66 446 TYR B C 1
ATOM 9689 O O . TYR B 1 446 ? 156.318 155.176 90.481 1.00 29.66 446 TYR B O 1
ATOM 9698 N N . SER B 1 447 ? 154.184 155.892 90.491 1.00 43.04 447 SER B N 1
ATOM 9699 C CA . SER B 1 447 ? 153.773 154.884 91.458 1.00 43.04 447 SER B CA 1
ATOM 9700 C C . SER B 1 447 ? 152.314 154.519 91.241 1.00 43.04 447 SER B C 1
ATOM 9701 O O . SER B 1 447 ? 151.533 155.305 90.706 1.00 43.04 447 SER B O 1
ATOM 9704 N N . ILE B 1 448 ? 151.955 153.308 91.678 1.00 35.69 448 ILE B N 1
ATOM 9705 C CA . ILE B 1 448 ? 150.631 152.727 91.474 1.00 35.69 448 ILE B CA 1
ATOM 9706 C C . ILE B 1 448 ? 149.829 152.895 92.757 1.00 35.69 448 ILE B C 1
ATOM 9707 O O . ILE B 1 448 ? 150.352 152.660 93.850 1.00 35.69 448 ILE B O 1
ATOM 9712 N N . LEU B 1 449 ? 148.559 153.295 92.638 1.00 49.20 449 LEU B N 1
ATOM 9713 C CA . LEU B 1 449 ? 147.699 153.562 93.792 1.00 49.20 449 LEU B CA 1
ATOM 9714 C C . LEU B 1 449 ? 146.526 152.589 93.832 1.00 49.20 449 LEU B C 1
ATOM 9715 O O . LEU B 1 449 ? 145.465 152.881 93.271 1.00 49.20 449 LEU B O 1
ATOM 9720 N N . PRO B 1 450 ? 146.641 151.461 94.529 1.00 5.00 450 PRO B N 1
ATOM 9721 C CA . PRO B 1 450 ? 145.589 150.432 94.459 1.00 5.00 450 PRO B CA 1
ATOM 9722 C C . PRO B 1 450 ? 144.460 150.490 95.486 1.00 5.00 450 PRO B C 1
ATOM 9723 O O . PRO B 1 450 ? 144.732 150.503 96.681 1.00 5.00 450 PRO B O 1
ATOM 9727 N N . PHE B 1 451 ? 143.198 150.448 95.053 1.00 5.00 451 PHE B N 1
ATOM 9728 C CA . PHE B 1 451 ? 142.035 150.618 95.922 1.00 5.00 451 PHE B CA 1
ATOM 9729 C C . PHE B 1 451 ? 141.109 149.417 95.786 1.00 5.00 451 PHE B C 1
ATOM 9730 O O . PHE B 1 451 ? 140.526 149.224 94.722 1.00 5.00 451 PHE B O 1
ATOM 9738 N N . SER B 1 452 ? 140.891 148.660 96.860 1.00 5.00 452 SER B N 1
ATOM 9739 C CA . SER B 1 452 ? 140.116 147.426 96.768 1.00 5.00 452 SER B CA 1
ATOM 9740 C C . SER B 1 452 ? 139.031 147.358 97.831 1.00 5.00 452 SER B C 1
ATOM 9741 O O . SER B 1 452 ? 139.246 147.788 98.961 1.00 5.00 452 SER B O 1
ATOM 9744 N N . ALA B 1 453 ? 137.871 146.807 97.475 1.00 5.00 453 ALA B N 1
ATOM 9745 C CA . ALA B 1 453 ? 136.712 146.815 98.358 1.00 5.00 453 ALA B CA 1
ATOM 9746 C C . ALA B 1 453 ? 135.777 145.664 98.031 1.00 5.00 453 ALA B C 1
ATOM 9747 O O . ALA B 1 453 ? 135.509 145.396 96.867 1.00 5.00 453 ALA B O 1
ATOM 9749 N N . LYS B 1 454 ? 135.214 145.038 99.065 1.00 8.81 454 LYS B N 1
ATOM 9750 C CA . LYS B 1 454 ? 134.504 143.767 98.923 1.00 8.81 454 LYS B CA 1
ATOM 9751 C C . LYS B 1 454 ? 133.166 143.867 98.207 1.00 8.81 454 LYS B C 1
ATOM 9752 O O . LYS B 1 454 ? 132.572 142.828 97.914 1.00 8.81 454 LYS B O 1
ATOM 9758 N N . THR B 1 455 ? 132.661 145.064 97.942 1.00 30.43 455 THR B N 1
ATOM 9759 C CA . THR B 1 455 ? 131.455 145.217 97.145 1.00 30.43 455 THR B CA 1
ATOM 9760 C C . THR B 1 455 ? 131.542 146.549 96.417 1.00 30.43 455 THR B C 1
ATOM 9761 O O . THR B 1 455 ? 132.376 147.390 96.747 1.00 30.43 455 THR B O 1
ATOM 9765 N N . ASP B 1 456 ? 130.695 146.725 95.400 1.00 72.98 456 ASP B N 1
ATOM 9766 C CA . ASP B 1 456 ? 130.824 147.882 94.513 1.00 72.98 456 ASP B CA 1
ATOM 9767 C C . ASP B 1 456 ? 130.464 149.189 95.211 1.00 72.98 456 ASP B C 1
ATOM 9768 O O . ASP B 1 456 ? 131.195 150.184 95.107 1.00 72.98 456 ASP B O 1
ATOM 9773 N N . SER B 1 457 ? 129.346 149.203 95.937 1.00 18.57 457 SER B N 1
ATOM 9774 C CA . SER B 1 457 ? 128.872 150.406 96.605 1.00 18.57 457 SER B CA 1
ATOM 9775 C C . SER B 1 457 ? 129.733 150.807 97.791 1.00 18.57 457 SER B C 1
ATOM 9776 O O . SER B 1 457 ? 129.525 151.890 98.340 1.00 18.57 457 SER B O 1
ATOM 9779 N N . ALA B 1 458 ? 130.656 149.953 98.226 1.00 8.51 458 ALA B N 1
ATOM 9780 C CA . ALA B 1 458 ? 131.707 150.329 99.156 1.00 8.51 458 ALA B CA 1
ATOM 9781 C C . ALA B 1 458 ? 133.036 150.527 98.448 1.00 8.51 458 ALA B C 1
ATOM 9782 O O . ALA B 1 458 ? 134.068 150.648 99.106 1.00 8.51 458 ALA B O 1
ATOM 9784 N N . LEU B 1 459 ? 133.033 150.535 97.118 1.00 0.27 459 LEU B N 1
ATOM 9785 C CA . LEU B 1 459 ? 134.176 151.002 96.344 1.00 0.27 459 LEU B CA 1
ATOM 9786 C C . LEU B 1 459 ? 133.972 152.404 95.805 1.00 0.27 459 LEU B C 1
ATOM 9787 O O . LEU B 1 459 ? 134.915 153.204 95.808 1.00 0.27 459 LEU B O 1
ATOM 9792 N N . SER B 1 460 ? 132.759 152.726 95.348 1.00 34.24 460 SER B N 1
ATOM 9793 C CA . SER B 1 460 ? 132.506 154.073 94.844 1.00 34.24 460 SER B CA 1
ATOM 9794 C C . SER B 1 460 ? 132.635 155.110 95.952 1.00 34.24 460 SER B C 1
ATOM 9795 O O . SER B 1 460 ? 133.248 156.168 95.758 1.00 34.24 460 SER B O 1
ATOM 9798 N N . SER B 1 461 ? 132.131 154.794 97.140 1.00 18.01 461 SER B N 1
ATOM 9799 C CA . SER B 1 461 ? 132.234 155.696 98.274 1.00 18.01 461 SER B CA 1
ATOM 9800 C C . SER B 1 461 ? 133.594 155.668 98.944 1.00 18.01 461 SER B C 1
ATOM 9801 O O . SER B 1 461 ? 133.808 156.427 99.886 1.00 18.01 461 SER B O 1
ATOM 9804 N N . GLY B 1 462 ? 134.494 154.797 98.520 1.00 41.48 462 GLY B N 1
ATOM 9805 C CA . GLY B 1 462 ? 135.849 154.808 99.022 1.00 41.48 462 GLY B CA 1
ATOM 9806 C C . GLY B 1 462 ? 136.755 155.491 98.030 1.00 41.48 462 GLY B C 1
ATOM 9807 O O . GLY B 1 462 ? 137.866 155.898 98.366 1.00 41.48 462 GLY B O 1
ATOM 9808 N N . LEU B 1 463 ? 136.293 155.594 96.788 1.00 10.78 463 LEU B N 1
ATOM 9809 C CA . LEU B 1 463 ? 136.941 156.446 95.800 1.00 10.78 463 LEU B CA 1
ATOM 9810 C C . LEU B 1 463 ? 136.548 157.906 95.937 1.00 10.78 463 LEU B C 1
ATOM 9811 O O . LEU B 1 463 ? 137.356 158.784 95.629 1.00 10.78 463 LEU B O 1
ATOM 9816 N N . ALA B 1 464 ? 135.329 158.189 96.392 1.00 14.32 464 ALA B N 1
ATOM 9817 C CA . ALA B 1 464 ? 134.908 159.555 96.674 1.00 14.32 464 ALA B CA 1
ATOM 9818 C C . ALA B 1 464 ? 135.266 159.999 98.087 1.00 14.32 464 ALA B C 1
ATOM 9819 O O . ALA B 1 464 ? 134.603 160.879 98.639 1.00 14.32 464 ALA B O 1
ATOM 9821 N N . ARG B 1 465 ? 136.272 159.383 98.688 1.00 23.28 465 ARG B N 1
ATOM 9822 C CA . ARG B 1 465 ? 136.783 159.711 100.006 1.00 23.28 465 ARG B CA 1
ATOM 9823 C C . ARG B 1 465 ? 138.258 160.067 99.989 1.00 23.28 465 ARG B C 1
ATOM 9824 O O . ARG B 1 465 ? 138.719 160.759 100.892 1.00 23.28 465 ARG B O 1
ATOM 9832 N N . PHE B 1 466 ? 139.019 159.595 99.002 1.00 16.12 466 PHE B N 1
ATOM 9833 C CA . PHE B 1 466 ? 140.286 160.242 98.702 1.00 16.12 466 PHE B CA 1
ATOM 9834 C C . PHE B 1 466 ? 140.127 161.497 97.863 1.00 16.12 466 PHE B C 1
ATOM 9835 O O . PHE B 1 466 ? 141.092 162.259 97.750 1.00 16.12 466 PHE B O 1
ATOM 9843 N N . ALA B 1 467 ? 138.947 161.728 97.285 1.00 34.47 467 ALA B N 1
ATOM 9844 C CA . ALA B 1 467 ? 138.694 162.976 96.576 1.00 34.47 467 ALA B CA 1
ATOM 9845 C C . ALA B 1 467 ? 138.812 164.167 97.510 1.00 34.47 467 ALA B C 1
ATOM 9846 O O . ALA B 1 467 ? 139.473 165.156 97.188 1.00 34.47 467 ALA B O 1
ATOM 9848 N N . ASP B 1 468 ? 138.215 164.073 98.693 1.00 32.24 468 ASP B N 1
ATOM 9849 C CA . ASP B 1 468 ? 138.299 165.172 99.641 1.00 32.24 468 ASP B CA 1
ATOM 9850 C C . ASP B 1 468 ? 139.602 165.165 100.421 1.00 32.24 468 ASP B C 1
ATOM 9851 O O . ASP B 1 468 ? 139.991 166.200 100.961 1.00 32.24 468 ASP B O 1
ATOM 9856 N N . PHE B 1 469 ? 140.276 164.022 100.524 1.00 13.08 469 PHE B N 1
ATOM 9857 C CA . PHE B 1 469 ? 141.558 164.002 101.218 1.00 13.08 469 PHE B CA 1
ATOM 9858 C C . PHE B 1 469 ? 142.651 164.620 100.361 1.00 13.08 469 PHE B C 1
ATOM 9859 O O . PHE B 1 469 ? 143.469 165.394 100.862 1.00 13.08 469 PHE B O 1
ATOM 9867 N N . LEU B 1 470 ? 142.682 164.302 99.067 1.00 19.94 470 LEU B N 1
ATOM 9868 C CA . LEU B 1 470 ? 143.835 164.655 98.253 1.00 19.94 470 LEU B CA 1
ATOM 9869 C C . LEU B 1 470 ? 143.821 166.102 97.785 1.00 19.94 470 LEU B C 1
ATOM 9870 O O . LEU B 1 470 ? 144.878 166.624 97.419 1.00 19.94 470 LEU B O 1
ATOM 9875 N N . GLN B 1 471 ? 142.668 166.769 97.793 1.00 35.65 471 GLN B N 1
ATOM 9876 C CA . GLN B 1 471 ? 142.583 168.136 97.302 1.00 35.65 471 GLN B CA 1
ATOM 9877 C C . GLN B 1 471 ? 142.712 169.169 98.415 1.00 35.65 471 GLN B C 1
ATOM 9878 O O . GLN B 1 471 ? 142.417 170.346 98.197 1.00 35.65 471 GLN B O 1
ATOM 9884 N N . HIS B 1 472 ? 143.160 168.759 99.595 1.00 41.94 472 HIS B N 1
ATOM 9885 C CA . HIS B 1 472 ? 143.640 169.689 100.600 1.00 41.94 472 HIS B CA 1
ATOM 9886 C C . HIS B 1 472 ? 145.089 170.071 100.294 1.00 41.94 472 HIS B C 1
ATOM 9887 O O . HIS B 1 472 ? 145.658 169.696 99.267 1.00 41.94 472 HIS B O 1
ATOM 9894 N N . GLU B 1 473 ? 145.698 170.840 101.190 1.00 43.28 473 GLU B N 1
ATOM 9895 C CA . GLU B 1 473 ? 147.142 171.018 101.213 1.00 43.28 473 GLU B CA 1
ATOM 9896 C C . GLU B 1 473 ? 147.759 170.122 102.284 1.00 43.28 473 GLU B C 1
ATOM 9897 O O . GLU B 1 473 ? 148.981 170.071 102.438 1.00 43.28 473 GLU B O 1
ATOM 9903 N N . SER B 1 474 ? 146.919 169.385 103.007 1.00 43.65 474 SER B N 1
ATOM 9904 C CA . SER B 1 474 ? 147.336 168.376 103.979 1.00 43.65 474 SER B CA 1
ATOM 9905 C C . SER B 1 474 ? 147.441 167.035 103.267 1.00 43.65 474 SER B C 1
ATOM 9906 O O . SER B 1 474 ? 146.467 166.291 103.166 1.00 43.65 474 SER B O 1
ATOM 9909 N N . LEU B 1 475 ? 148.643 166.708 102.782 1.00 32.56 475 LEU B N 1
ATOM 9910 C CA . LEU B 1 475 ? 148.824 165.494 102.002 1.00 32.56 475 LEU B CA 1
ATOM 9911 C C . LEU B 1 475 ? 150.268 165.014 102.084 1.00 32.56 475 LEU B C 1
ATOM 9912 O O . LEU B 1 475 ? 151.189 165.842 102.064 1.00 32.56 475 LEU B O 1
ATOM 9917 N N . PRO B 1 476 ? 150.493 163.692 102.217 1.00 23.08 476 PRO B N 1
ATOM 9918 C CA . PRO B 1 476 ? 151.844 163.179 102.475 1.00 23.08 476 PRO B CA 1
ATOM 9919 C C . PRO B 1 476 ? 152.664 162.942 101.223 1.00 23.08 476 PRO B C 1
ATOM 9920 O O . PRO B 1 476 ? 152.265 163.322 100.121 1.00 23.08 476 PRO B O 1
ATOM 9924 N N . ASP B 1 477 ? 153.822 162.317 101.400 1.00 31.21 477 ASP B N 1
ATOM 9925 C CA . ASP B 1 477 ? 154.711 161.962 100.306 1.00 31.21 477 ASP B CA 1
ATOM 9926 C C . ASP B 1 477 ? 154.080 160.886 99.427 1.00 31.21 477 ASP B C 1
ATOM 9927 O O . ASP B 1 477 ? 153.189 160.156 99.857 1.00 31.21 477 ASP B O 1
ATOM 9932 N N . ARG B 1 478 ? 154.530 160.786 98.174 1.00 27.39 478 ARG B N 1
ATOM 9933 C CA . ARG B 1 478 ? 154.047 159.660 97.381 1.00 27.39 478 ARG B CA 1
ATOM 9934 C C . ARG B 1 478 ? 154.828 158.386 97.613 1.00 27.39 478 ARG B C 1
ATOM 9935 O O . ARG B 1 478 ? 154.473 157.356 97.039 1.00 27.39 478 ARG B O 1
ATOM 9943 N N . ARG B 1 479 ? 155.915 158.435 98.358 1.00 20.51 479 ARG B N 1
ATOM 9944 C CA . ARG B 1 479 ? 156.616 157.204 98.669 1.00 20.51 479 ARG B CA 1
ATOM 9945 C C . ARG B 1 479 ? 156.056 156.557 99.922 1.00 20.51 479 ARG B C 1
ATOM 9946 O O . ARG B 1 479 ? 155.967 155.331 100.002 1.00 20.51 479 ARG B O 1
ATOM 9954 N N . ASP B 1 480 ? 155.661 157.366 100.901 1.00 10.03 480 ASP B N 1
ATOM 9955 C CA . ASP B 1 480 ? 155.045 156.845 102.107 1.00 10.03 480 ASP B CA 1
ATOM 9956 C C . ASP B 1 480 ? 153.581 156.530 101.888 1.00 10.03 480 ASP B C 1
ATOM 9957 O O . ASP B 1 480 ? 153.056 155.616 102.515 1.00 10.03 480 ASP B O 1
ATOM 9962 N N . LEU B 1 481 ? 152.907 157.257 101.016 1.00 10.38 481 LEU B N 1
ATOM 9963 C CA . LEU B 1 481 ? 151.681 156.726 100.458 1.00 10.38 481 LEU B CA 1
ATOM 9964 C C . LEU B 1 481 ? 152.084 155.716 99.390 1.00 10.38 481 LEU B C 1
ATOM 9965 O O . LEU B 1 481 ? 153.240 155.679 98.968 1.00 10.38 481 LEU B O 1
ATOM 9970 N N . ALA B 1 482 ? 151.150 154.830 99.029 1.00 40.36 482 ALA B N 1
ATOM 9971 C CA . ALA B 1 482 ? 151.348 153.693 98.117 1.00 40.36 482 ALA B CA 1
ATOM 9972 C C . ALA B 1 482 ? 152.378 152.690 98.627 1.00 40.36 482 ALA B C 1
ATOM 9973 O O . ALA B 1 482 ? 152.916 151.908 97.851 1.00 40.36 482 ALA B O 1
ATOM 9975 N N . TRP B 1 483 ? 152.687 152.733 99.918 1.00 26.69 483 TRP B N 1
ATOM 9976 C CA . TRP B 1 483 ? 153.202 151.606 100.679 1.00 26.69 483 TRP B CA 1
ATOM 9977 C C . TRP B 1 483 ? 152.288 151.359 101.869 1.00 26.69 483 TRP B C 1
ATOM 9978 O O . TRP B 1 483 ? 152.281 150.263 102.426 1.00 26.69 483 TRP B O 1
ATOM 9989 N N . THR B 1 484 ? 151.497 152.344 102.254 1.00 5.00 484 THR B N 1
ATOM 9990 C CA . THR B 1 484 ? 150.350 152.099 103.093 1.00 5.00 484 THR B CA 1
ATOM 9991 C C . THR B 1 484 ? 149.185 151.505 102.324 1.00 5.00 484 THR B C 1
ATOM 9992 O O . THR B 1 484 ? 148.462 150.682 102.879 1.00 5.00 484 THR B O 1
ATOM 9996 N N . LEU B 1 485 ? 149.017 151.833 101.049 1.00 5.00 485 LEU B N 1
ATOM 9997 C CA . LEU B 1 485 ? 147.890 151.298 100.298 1.00 5.00 485 LEU B CA 1
ATOM 9998 C C . LEU B 1 485 ? 148.135 149.902 99.738 1.00 5.00 485 LEU B C 1
ATOM 9999 O O . LEU B 1 485 ? 147.183 149.259 99.289 1.00 5.00 485 LEU B O 1
ATOM 10004 N N . SER B 1 486 ? 149.370 149.412 99.755 1.00 10.15 486 SER B N 1
ATOM 10005 C CA . SER B 1 486 ? 149.698 148.112 99.188 1.00 10.15 486 SER B CA 1
ATOM 10006 C C . SER B 1 486 ? 150.076 147.083 100.238 1.00 10.15 486 SER B C 1
ATOM 10007 O O . SER B 1 486 ? 149.540 145.976 100.240 1.00 10.15 486 SER B O 1
ATOM 10010 N N . GLN B 1 487 ? 151.026 147.416 101.109 1.00 5.00 487 GLN B N 1
ATOM 10011 C CA . GLN B 1 487 ? 151.426 146.569 102.225 1.00 5.00 487 GLN B CA 1
ATOM 10012 C C . GLN B 1 487 ? 150.508 146.720 103.434 1.00 5.00 487 GLN B C 1
ATOM 10013 O O . GLN B 1 487 ? 150.414 145.805 104.251 1.00 5.00 487 GLN B O 1
ATOM 10019 N N . GLY B 1 488 ? 149.795 147.828 103.548 1.00 7.77 488 GLY B N 1
ATOM 10020 C CA . GLY B 1 488 ? 148.998 148.102 104.716 1.00 7.77 488 GLY B CA 1
ATOM 10021 C C . GLY B 1 488 ? 147.502 147.929 104.594 1.00 7.77 488 GLY B C 1
ATOM 10022 O O . GLY B 1 488 ? 146.776 148.401 105.471 1.00 7.77 488 GLY B O 1
ATOM 10023 N N . ARG B 1 489 ? 146.999 147.300 103.550 1.00 4.59 489 ARG B N 1
ATOM 10024 C CA . ARG B 1 489 ? 145.629 146.826 103.598 1.00 4.59 489 ARG B CA 1
ATOM 10025 C C . ARG B 1 489 ? 145.563 145.452 102.956 1.00 4.59 489 ARG B C 1
ATOM 10026 O O . ARG B 1 489 ? 146.565 144.917 102.478 1.00 4.59 489 ARG B O 1
ATOM 10034 N N . LYS B 1 490 ? 144.367 144.879 102.947 1.00 5.00 490 LYS B N 1
ATOM 10035 C CA . LYS B 1 490 ? 144.132 143.591 102.323 1.00 5.00 490 LYS B CA 1
ATOM 10036 C C . LYS B 1 490 ? 143.446 143.823 100.989 1.00 5.00 490 LYS B C 1
ATOM 10037 O O . LYS B 1 490 ? 142.638 144.742 100.858 1.00 5.00 490 LYS B O 1
ATOM 10043 N N . ALA B 1 491 ? 143.776 142.992 100.000 1.00 5.00 491 ALA B N 1
ATOM 10044 C CA . ALA B 1 491 ? 143.317 143.166 98.623 1.00 5.00 491 ALA B CA 1
ATOM 10045 C C . ALA B 1 491 ? 142.084 142.305 98.379 1.00 5.00 491 ALA B C 1
ATOM 10046 O O . ALA B 1 491 ? 142.189 141.099 98.170 1.00 5.00 491 ALA B O 1
ATOM 10048 N N . PHE B 1 492 ? 140.917 142.929 98.370 1.00 10.24 492 PHE B N 1
ATOM 10049 C CA . PHE B 1 492 ? 139.644 142.240 98.219 1.00 10.24 492 PHE B CA 1
ATOM 10050 C C . PHE B 1 492 ? 139.308 142.119 96.729 1.00 10.24 492 PHE B C 1
ATOM 10051 O O . PHE B 1 492 ? 140.194 142.207 95.877 1.00 10.24 492 PHE B O 1
ATOM 10059 N N . ALA B 1 493 ? 138.044 141.867 96.386 1.00 7.52 493 ALA B N 1
ATOM 10060 C CA . ALA B 1 493 ? 137.715 141.588 94.988 1.00 7.52 493 ALA B CA 1
ATOM 10061 C C . ALA B 1 493 ? 137.713 142.838 94.109 1.00 7.52 493 ALA B C 1
ATOM 10062 O O . ALA B 1 493 ? 138.650 143.054 93.339 1.00 7.52 493 ALA B O 1
ATOM 10064 N N . HIS B 1 494 ? 136.724 143.717 94.283 1.00 4.73 494 HIS B N 1
ATOM 10065 C CA . HIS B 1 494 ? 136.443 144.792 93.328 1.00 4.73 494 HIS B CA 1
ATOM 10066 C C . HIS B 1 494 ? 137.524 145.852 93.393 1.00 4.73 494 HIS B C 1
ATOM 10067 O O . HIS B 1 494 ? 137.401 146.804 94.159 1.00 4.73 494 HIS B O 1
ATOM 10074 N N . ARG B 1 495 ? 138.559 145.742 92.575 1.00 5.00 495 ARG B N 1
ATOM 10075 C CA . ARG B 1 495 ? 139.707 146.618 92.729 1.00 5.00 495 ARG B CA 1
ATOM 10076 C C . ARG B 1 495 ? 139.885 147.523 91.518 1.00 5.00 495 ARG B C 1
ATOM 10077 O O . ARG B 1 495 ? 139.518 147.173 90.400 1.00 5.00 495 ARG B O 1
ATOM 10085 N N . ALA B 1 496 ? 140.442 148.709 91.769 1.00 5.00 496 ALA B N 1
ATOM 10086 C CA . ALA B 1 496 ? 140.766 149.704 90.756 1.00 5.00 496 ALA B CA 1
ATOM 10087 C C . ALA B 1 496 ? 142.082 150.359 91.144 1.00 5.00 496 ALA B C 1
ATOM 10088 O O . ALA B 1 496 ? 142.443 150.389 92.315 1.00 5.00 496 ALA B O 1
ATOM 10090 N N . ALA B 1 497 ? 142.883 150.766 90.148 1.00 4.26 497 ALA B N 1
ATOM 10091 C CA . ALA B 1 497 ? 144.241 151.288 90.458 1.00 4.26 497 ALA B CA 1
ATOM 10092 C C . ALA B 1 497 ? 144.569 152.524 89.616 1.00 4.26 497 ALA B C 1
ATOM 10093 O O . ALA B 1 497 ? 143.857 152.752 88.616 1.00 4.26 497 ALA B O 1
ATOM 10095 N N . LEU B 1 498 ? 145.622 153.268 89.988 1.00 13.17 498 LEU B N 1
ATOM 10096 C CA . LEU B 1 498 ? 145.955 154.539 89.282 1.00 13.17 498 LEU B CA 1
ATOM 10097 C C . LEU B 1 498 ? 147.469 154.777 89.250 1.00 13.17 498 LEU B C 1
ATOM 10098 O O . LEU B 1 498 ? 148.076 154.800 90.330 1.00 13.17 498 LEU B O 1
ATOM 10103 N N . VAL B 1 499 ? 148.048 154.992 88.064 1.00 16.42 499 VAL B N 1
ATOM 10104 C CA . VAL B 1 499 ? 149.497 155.352 87.980 1.00 16.42 499 VAL B CA 1
ATOM 10105 C C . VAL B 1 499 ? 149.578 156.874 87.820 1.00 16.42 499 VAL B C 1
ATOM 10106 O O . VAL B 1 499 ? 149.075 157.374 86.795 1.00 16.42 499 VAL B O 1
ATOM 10110 N N . THR B 1 500 ? 150.181 157.584 88.781 1.00 28.85 500 THR B N 1
ATOM 10111 C CA . THR B 1 500 ? 150.169 159.073 88.718 1.00 28.85 500 THR B CA 1
ATOM 10112 C C . THR B 1 500 ? 151.538 159.666 89.073 1.00 28.85 500 THR B C 1
ATOM 10113 O O . THR B 1 500 ? 152.399 158.905 89.563 1.00 28.85 500 THR B O 1
ATOM 10117 N N . ARG B 1 501 ? 151.732 160.967 88.815 1.00 41.59 501 ARG B N 1
ATOM 10118 C CA . ARG B 1 501 ? 152.971 161.648 89.173 1.00 41.59 501 ARG B CA 1
ATOM 10119 C C . ARG B 1 501 ? 152.787 162.672 90.279 1.00 41.59 501 ARG B C 1
ATOM 10120 O O . ARG B 1 501 ? 153.593 162.710 91.211 1.00 41.59 501 ARG B O 1
ATOM 10128 N N . ASP B 1 502 ? 151.778 163.534 90.188 1.00 44.39 502 ASP B N 1
ATOM 10129 C CA . ASP B 1 502 ? 151.447 164.458 91.262 1.00 44.39 502 ASP B CA 1
ATOM 10130 C C . ASP B 1 502 ? 150.043 164.189 91.784 1.00 44.39 502 ASP B C 1
ATOM 10131 O O . ASP B 1 502 ? 149.192 163.645 91.078 1.00 44.39 502 ASP B O 1
ATOM 10136 N N . LEU B 1 503 ? 149.810 164.565 93.033 1.00 40.27 503 LEU B N 1
ATOM 10137 C CA . LEU B 1 503 ? 148.632 164.081 93.729 1.00 40.27 503 LEU B CA 1
ATOM 10138 C C . LEU B 1 503 ? 147.409 164.964 93.556 1.00 40.27 503 LEU B C 1
ATOM 10139 O O . LEU B 1 503 ? 146.291 164.452 93.650 1.00 40.27 503 LEU B O 1
ATOM 10144 N N . HIS B 1 504 ? 147.584 166.264 93.305 1.00 52.34 504 HIS B N 1
ATOM 10145 C CA . HIS B 1 504 ? 146.436 167.151 93.121 1.00 52.34 504 HIS B CA 1
ATOM 10146 C C . HIS B 1 504 ? 145.655 166.800 91.860 1.00 52.34 504 HIS B C 1
ATOM 10147 O O . HIS B 1 504 ? 144.416 166.832 91.857 1.00 52.34 504 HIS B O 1
ATOM 10154 N N . ALA B 1 505 ? 146.366 166.457 90.781 1.00 43.81 505 ALA B N 1
ATOM 10155 C CA . ALA B 1 505 ? 145.711 166.041 89.545 1.00 43.81 505 ALA B CA 1
ATOM 10156 C C . ALA B 1 505 ? 144.959 164.734 89.733 1.00 43.81 505 ALA B C 1
ATOM 10157 O O . ALA B 1 505 ? 143.871 164.556 89.177 1.00 43.81 505 ALA B O 1
ATOM 10159 N N . ALA B 1 506 ? 145.516 163.817 90.527 1.00 42.45 506 ALA B N 1
ATOM 10160 C CA . ALA B 1 506 ? 144.800 162.594 90.862 1.00 42.45 506 ALA B CA 1
ATOM 10161 C C . ALA B 1 506 ? 143.570 162.882 91.709 1.00 42.45 506 ALA B C 1
ATOM 10162 O O . ALA B 1 506 ? 142.545 162.212 91.559 1.00 42.45 506 ALA B O 1
ATOM 10164 N N . GLY B 1 507 ? 143.639 163.885 92.583 1.00 43.68 507 GLY B N 1
ATOM 10165 C CA . GLY B 1 507 ? 142.453 164.291 93.316 1.00 43.68 507 GLY B CA 1
ATOM 10166 C C . GLY B 1 507 ? 141.371 164.862 92.416 1.00 43.68 507 GLY B C 1
ATOM 10167 O O . GLY B 1 507 ? 140.177 164.670 92.666 1.00 43.68 507 GLY B O 1
ATOM 10168 N N . THR B 1 508 ? 141.772 165.578 91.363 1.00 40.54 508 THR B N 1
ATOM 10169 C CA . THR B 1 508 ? 140.792 166.039 90.380 1.00 40.54 508 THR B CA 1
ATOM 10170 C C . THR B 1 508 ? 140.215 164.874 89.585 1.00 40.54 508 THR B C 1
ATOM 10171 O O . THR B 1 508 ? 139.032 164.880 89.234 1.00 40.54 508 THR B O 1
ATOM 10175 N N . LEU B 1 509 ? 141.041 163.872 89.291 1.00 33.63 509 LEU B N 1
ATOM 10176 C CA . LEU B 1 509 ? 140.612 162.755 88.456 1.00 33.63 509 LEU B CA 1
ATOM 10177 C C . LEU B 1 509 ? 139.635 161.840 89.178 1.00 33.63 509 LEU B C 1
ATOM 10178 O O . LEU B 1 509 ? 138.684 161.341 88.571 1.00 33.63 509 LEU B O 1
ATOM 10183 N N . LEU B 1 510 ? 139.853 161.599 90.470 1.00 37.49 510 LEU B N 1
ATOM 10184 C CA . LEU B 1 510 ? 139.016 160.659 91.213 1.00 37.49 510 LEU B CA 1
ATOM 10185 C C . LEU B 1 510 ? 137.617 161.169 91.529 1.00 37.49 510 LEU B C 1
ATOM 10186 O O . LEU B 1 510 ? 136.808 160.388 92.033 1.00 37.49 510 LEU B O 1
ATOM 10191 N N . GLN B 1 511 ? 137.303 162.436 91.270 1.00 54.70 511 GLN B N 1
ATOM 10192 C CA . GLN B 1 511 ? 135.998 162.977 91.627 1.00 54.70 511 GLN B CA 1
ATOM 10193 C C . GLN B 1 511 ? 135.035 163.082 90.455 1.00 54.70 511 GLN B C 1
ATOM 10194 O O . GLN B 1 511 ? 133.899 163.525 90.648 1.00 54.70 511 GLN B O 1
ATOM 10200 N N . GLN B 1 512 ? 135.429 162.658 89.261 1.00 58.64 512 GLN B N 1
ATOM 10201 C CA . GLN B 1 512 ? 134.597 162.881 88.088 1.00 58.64 512 GLN B CA 1
ATOM 10202 C C . GLN B 1 512 ? 133.563 161.790 87.864 1.00 58.64 512 GLN B C 1
ATOM 10203 O O . GLN B 1 512 ? 132.834 161.862 86.868 1.00 58.64 512 GLN B O 1
ATOM 10209 N N . ALA B 1 513 ? 133.490 160.803 88.764 1.00 70.52 513 ALA B N 1
ATOM 10210 C CA . ALA B 1 513 ? 132.375 159.856 88.903 1.00 70.52 513 ALA B CA 1
ATOM 10211 C C . ALA B 1 513 ? 132.176 159.003 87.644 1.00 70.52 513 ALA B C 1
ATOM 10212 O O . ALA B 1 513 ? 131.172 159.114 86.933 1.00 70.52 513 ALA B O 1
ATOM 10214 N N . ALA B 1 514 ? 133.189 158.164 87.392 1.00 60.16 514 ALA B N 1
ATOM 10215 C CA . ALA B 1 514 ? 133.136 157.070 86.414 1.00 60.16 514 ALA B CA 1
ATOM 10216 C C . ALA B 1 514 ? 132.895 157.568 84.992 1.00 60.16 514 ALA B C 1
ATOM 10217 O O . ALA B 1 514 ? 132.152 156.965 84.220 1.00 60.16 514 ALA B O 1
ATOM 10219 N N . THR B 1 515 ? 133.496 158.701 84.660 1.00 62.51 515 THR B N 1
ATOM 10220 C CA . THR B 1 515 ? 133.707 159.135 83.284 1.00 62.51 515 THR B CA 1
ATOM 10221 C C . THR B 1 515 ? 135.182 159.445 83.090 1.00 62.51 515 THR B C 1
ATOM 10222 O O . THR B 1 515 ? 135.565 160.488 82.557 1.00 62.51 515 THR B O 1
ATOM 10226 N N . ALA B 1 516 ? 136.031 158.533 83.548 1.00 49.38 516 ALA B N 1
ATOM 10227 C CA . ALA B 1 516 ? 137.443 158.807 83.728 1.00 49.38 516 ALA B CA 1
ATOM 10228 C C . ALA B 1 516 ? 138.284 157.660 83.189 1.00 49.38 516 ALA B C 1
ATOM 10229 O O . ALA B 1 516 ? 137.813 156.522 83.128 1.00 49.38 516 ALA B O 1
ATOM 10231 N N . PRO B 1 517 ? 139.527 157.934 82.749 1.00 43.90 517 PRO B N 1
ATOM 10232 C CA . PRO B 1 517 ? 140.403 156.865 82.208 1.00 43.90 517 PRO B CA 1
ATOM 10233 C C . PRO B 1 517 ? 141.368 156.178 83.177 1.00 43.90 517 PRO B C 1
ATOM 10234 O O . PRO B 1 517 ? 142.574 156.426 83.202 1.00 43.90 517 PRO B O 1
ATOM 10238 N N . PHE B 1 518 ? 140.850 155.273 84.001 1.00 11.79 518 PHE B N 1
ATOM 10239 C CA . PHE B 1 518 ? 141.714 154.456 84.843 1.00 11.79 518 PHE B CA 1
ATOM 10240 C C . PHE B 1 518 ? 141.088 153.078 85.001 1.00 11.79 518 PHE B C 1
ATOM 10241 O O . PHE B 1 518 ? 139.911 152.880 84.703 1.00 11.79 518 PHE B O 1
ATOM 10249 N N . ALA B 1 519 ? 141.910 152.122 85.436 1.00 12.81 519 ALA B N 1
ATOM 10250 C CA . ALA B 1 519 ? 141.561 150.709 85.459 1.00 12.81 519 ALA B CA 1
ATOM 10251 C C . ALA B 1 519 ? 140.407 150.438 86.414 1.00 12.81 519 ALA B C 1
ATOM 10252 O O . ALA B 1 519 ? 140.153 151.195 87.346 1.00 12.81 519 ALA B O 1
ATOM 10254 N N . ARG B 1 520 ? 139.694 149.344 86.163 1.00 23.40 520 ARG B N 1
ATOM 10255 C CA . ARG B 1 520 ? 138.454 149.047 86.868 1.00 23.40 520 ARG B CA 1
ATOM 10256 C C . ARG B 1 520 ? 138.109 147.587 86.626 1.00 23.40 520 ARG B C 1
ATOM 10257 O O . ARG B 1 520 ? 138.541 147.018 85.627 1.00 23.40 520 ARG B O 1
ATOM 10265 N N . GLY B 1 521 ? 137.365 146.975 87.538 1.00 5.00 521 GLY B N 1
ATOM 10266 C CA . GLY B 1 521 ? 136.762 145.684 87.274 1.00 5.00 521 GLY B CA 1
ATOM 10267 C C . GLY B 1 521 ? 137.081 144.656 88.340 1.00 5.00 521 GLY B C 1
ATOM 10268 O O . GLY B 1 521 ? 138.050 144.762 89.085 1.00 5.00 521 GLY B O 1
ATOM 10269 N N . VAL B 1 522 ? 136.242 143.618 88.361 1.00 13.56 522 VAL B N 1
ATOM 10270 C CA . VAL B 1 522 ? 136.276 142.584 89.388 1.00 13.56 522 VAL B CA 1
ATOM 10271 C C . VAL B 1 522 ? 137.509 141.707 89.200 1.00 13.56 522 VAL B C 1
ATOM 10272 O O . VAL B 1 522 ? 137.996 141.518 88.084 1.00 13.56 522 VAL B O 1
ATOM 10276 N N . ALA B 1 523 ? 138.046 141.197 90.299 1.00 5.00 523 ALA B N 1
ATOM 10277 C CA . ALA B 1 523 ? 139.182 140.294 90.266 1.00 5.00 523 ALA B CA 1
ATOM 10278 C C . ALA B 1 523 ? 138.766 138.904 90.703 1.00 5.00 523 ALA B C 1
ATOM 10279 O O . ALA B 1 523 ? 138.311 138.711 91.832 1.00 5.00 523 ALA B O 1
ATOM 10281 N N . GLN B 1 524 ? 138.928 137.951 89.810 1.00 41.83 524 GLN B N 1
ATOM 10282 C CA . GLN B 1 524 ? 138.787 136.525 90.041 1.00 41.83 524 GLN B CA 1
ATOM 10283 C C . GLN B 1 524 ? 140.175 135.887 90.090 1.00 41.83 524 GLN B C 1
ATOM 10284 O O . GLN B 1 524 ? 141.182 136.581 90.257 1.00 41.83 524 GLN B O 1
ATOM 10290 N N . THR B 1 525 ? 140.228 134.554 89.995 1.00 54.84 525 THR B N 1
ATOM 10291 C CA . THR B 1 525 ? 141.432 133.809 90.368 1.00 54.84 525 THR B CA 1
ATOM 10292 C C . THR B 1 525 ? 142.595 134.046 89.405 1.00 54.84 525 THR B C 1
ATOM 10293 O O . THR B 1 525 ? 143.610 134.627 89.803 1.00 54.84 525 THR B O 1
ATOM 10297 N N . GLN B 1 526 ? 142.465 133.609 88.141 1.00 51.02 526 GLN B N 1
ATOM 10298 C CA . GLN B 1 526 ? 143.490 133.767 87.090 1.00 51.02 526 GLN B CA 1
ATOM 10299 C C . GLN B 1 526 ? 144.846 133.189 87.495 1.00 51.02 526 GLN B C 1
ATOM 10300 O O . GLN B 1 526 ? 145.817 133.911 87.712 1.00 51.02 526 GLN B O 1
ATOM 10306 N N . LEU B 1 527 ? 144.895 131.870 87.608 1.00 50.48 527 LEU B N 1
ATOM 10307 C CA . LEU B 1 527 ? 146.127 131.197 88.016 1.00 50.48 527 LEU B CA 1
ATOM 10308 C C . LEU B 1 527 ? 146.936 130.825 86.776 1.00 50.48 527 LEU B C 1
ATOM 10309 O O . LEU B 1 527 ? 146.915 129.684 86.313 1.00 50.48 527 LEU B O 1
ATOM 10314 N N . GLY B 1 528 ? 147.677 131.799 86.242 1.00 43.34 528 GLY B N 1
ATOM 10315 C CA . GLY B 1 528 ? 148.532 131.569 85.092 1.00 43.34 528 GLY B CA 1
ATOM 10316 C C . GLY B 1 528 ? 148.386 132.587 83.979 1.00 43.34 528 GLY B C 1
ATOM 10317 O O . GLY B 1 528 ? 147.267 132.974 83.632 1.00 43.34 528 GLY B O 1
ATOM 10318 N N . LEU B 1 529 ? 149.510 133.014 83.396 1.00 36.75 529 LEU B N 1
ATOM 10319 C CA . LEU B 1 529 ? 149.538 134.031 82.352 1.00 36.75 529 LEU B CA 1
ATOM 10320 C C . LEU B 1 529 ? 150.274 133.490 81.134 1.00 36.75 529 LEU B C 1
ATOM 10321 O O . LEU B 1 529 ? 151.188 132.676 81.261 1.00 36.75 529 LEU B O 1
ATOM 10326 N N . GLY B 1 530 ? 149.858 133.943 79.950 1.00 36.04 530 GLY B N 1
ATOM 10327 C CA . GLY B 1 530 ? 150.381 133.446 78.689 1.00 36.04 530 GLY B CA 1
ATOM 10328 C C . GLY B 1 530 ? 151.170 134.504 77.943 1.00 36.04 530 GLY B C 1
ATOM 10329 O O . GLY B 1 530 ? 150.860 135.691 78.016 1.00 36.04 530 GLY B O 1
ATOM 10330 N N . LEU B 1 531 ? 152.175 134.061 77.195 1.00 28.08 531 LEU B N 1
ATOM 10331 C CA . LEU B 1 531 ? 153.218 134.930 76.671 1.00 28.08 531 LEU B CA 1
ATOM 10332 C C . LEU B 1 531 ? 153.204 134.875 75.153 1.00 28.08 531 LEU B C 1
ATOM 10333 O O . LEU B 1 531 ? 153.292 133.791 74.574 1.00 28.08 531 LEU B O 1
ATOM 10338 N N . LEU B 1 532 ? 153.111 136.032 74.511 1.00 30.63 532 LEU B N 1
ATOM 10339 C CA . LEU B 1 532 ? 153.201 136.148 73.061 1.00 30.63 532 LEU B CA 1
ATOM 10340 C C . LEU B 1 532 ? 154.506 136.843 72.736 1.00 30.63 532 LEU B C 1
ATOM 10341 O O . LEU B 1 532 ? 154.792 137.903 73.292 1.00 30.63 532 LEU B O 1
ATOM 10346 N N . PHE B 1 533 ? 155.285 136.275 71.834 1.00 35.15 533 PHE B N 1
ATOM 10347 C CA . PHE B 1 533 ? 156.607 136.805 71.539 1.00 35.15 533 PHE B CA 1
ATOM 10348 C C . PHE B 1 533 ? 156.604 137.425 70.152 1.00 35.15 533 PHE B C 1
ATOM 10349 O O . PHE B 1 533 ? 156.032 136.865 69.216 1.00 35.15 533 PHE B O 1
ATOM 10357 N N . SER B 1 534 ? 157.229 138.585 70.022 1.00 46.04 534 SER B N 1
ATOM 10358 C CA . SER B 1 534 ? 157.024 139.397 68.836 1.00 46.04 534 SER B CA 1
ATOM 10359 C C . SER B 1 534 ? 158.060 139.101 67.763 1.00 46.04 534 SER B C 1
ATOM 10360 O O . SER B 1 534 ? 159.074 138.443 67.995 1.00 46.04 534 SER B O 1
ATOM 10363 N N . GLY B 1 535 ? 157.789 139.622 66.572 1.00 59.91 535 GLY B N 1
ATOM 10364 C CA . GLY B 1 535 ? 158.651 139.432 65.426 1.00 59.91 535 GLY B CA 1
ATOM 10365 C C . GLY B 1 535 ? 159.233 140.718 64.883 1.00 59.91 535 GLY B C 1
ATOM 10366 O O . GLY B 1 535 ? 159.107 141.781 65.495 1.00 59.91 535 GLY B O 1
ATOM 10367 N N . GLN B 1 536 ? 159.848 140.628 63.712 1.00 62.71 536 GLN B N 1
ATOM 10368 C CA . GLN B 1 536 ? 160.724 141.672 63.205 1.00 62.71 536 GLN B CA 1
ATOM 10369 C C . GLN B 1 536 ? 159.945 142.880 62.695 1.00 62.71 536 GLN B C 1
ATOM 10370 O O . GLN B 1 536 ? 158.765 142.788 62.341 1.00 62.71 536 GLN B O 1
ATOM 10376 N N . GLY B 1 537 ? 160.618 144.033 62.692 1.00 50.96 537 GLY B N 1
ATOM 10377 C CA . GLY B 1 537 ? 160.169 145.206 61.965 1.00 50.96 537 GLY B CA 1
ATOM 10378 C C . GLY B 1 537 ? 159.484 146.283 62.779 1.00 50.96 537 GLY B C 1
ATOM 10379 O O . GLY B 1 537 ? 159.212 147.358 62.233 1.00 50.96 537 GLY B O 1
ATOM 10380 N N . SER B 1 538 ? 159.193 146.046 64.055 1.00 57.92 538 SER B N 1
ATOM 10381 C CA . SER B 1 538 ? 158.406 146.975 64.856 1.00 57.92 538 SER B CA 1
ATOM 10382 C C . SER B 1 538 ? 159.251 147.805 65.812 1.00 57.92 538 SER B C 1
ATOM 10383 O O . SER B 1 538 ? 158.694 148.519 66.649 1.00 57.92 538 SER B O 1
ATOM 10386 N N . GLN B 1 539 ? 160.581 147.683 65.721 1.00 67.20 539 GLN B N 1
ATOM 10387 C CA . GLN B 1 539 ? 161.489 148.351 66.699 1.00 67.20 539 GLN B CA 1
ATOM 10388 C C . GLN B 1 539 ? 161.622 149.855 66.432 1.00 67.20 539 GLN B C 1
ATOM 10389 O O . GLN B 1 539 ? 161.219 150.307 65.339 1.00 67.20 539 GLN B O 1
ATOM 10395 N N . TYR B 1 540 ? 162.173 150.596 67.402 1.00 76.93 540 TYR B N 1
ATOM 10396 C CA . TYR B 1 540 ? 162.363 152.065 67.247 1.00 76.93 540 TYR B CA 1
ATOM 10397 C C . TYR B 1 540 ? 163.766 152.459 67.725 1.00 76.93 540 TYR B C 1
ATOM 10398 O O . TYR B 1 540 ? 164.613 151.557 67.872 1.00 76.93 540 TYR B O 1
ATOM 10407 N N . GLN B 1 541 ? 164.006 153.754 67.965 1.00 99.04 541 GLN B N 1
ATOM 10408 C CA . GLN B 1 541 ? 165.382 154.207 68.315 1.00 99.04 541 GLN B CA 1
ATOM 10409 C C . GLN B 1 541 ? 165.594 154.259 69.832 1.00 99.04 541 GLN B C 1
ATOM 10410 O O . GLN B 1 541 ? 166.435 153.481 70.324 1.00 99.04 541 GLN B O 1
ATOM 10416 N N . ARG B 1 542 ? 164.917 155.179 70.525 1.00 87.66 542 ARG B N 1
ATOM 10417 C CA . ARG B 1 542 ? 165.022 155.236 72.008 1.00 87.66 542 ARG B CA 1
ATOM 10418 C C . ARG B 1 542 ? 164.233 154.058 72.578 1.00 87.66 542 ARG B C 1
ATOM 10419 O O . ARG B 1 542 ? 163.221 154.302 73.265 1.00 87.66 542 ARG B O 1
ATOM 10427 N N . MET B 1 543 ? 164.692 152.834 72.308 1.00 85.64 543 MET B N 1
ATOM 10428 C CA . MET B 1 543 ? 163.957 151.653 72.730 1.00 85.64 543 MET B CA 1
ATOM 10429 C C . MET B 1 543 ? 164.783 150.893 73.749 1.00 85.64 543 MET B C 1
ATOM 10430 O O . MET B 1 543 ? 165.958 150.607 73.509 1.00 85.64 543 MET B O 1
ATOM 10435 N N . GLY B 1 544 ? 164.169 150.567 74.879 1.00 72.71 544 GLY B N 1
ATOM 10436 C CA . GLY B 1 544 ? 164.872 149.878 75.932 1.00 72.71 544 GLY B CA 1
ATOM 10437 C C . GLY B 1 544 ? 165.835 150.736 76.711 1.00 72.71 544 GLY B C 1
ATOM 10438 O O . GLY B 1 544 ? 166.683 150.192 77.422 1.00 72.71 544 GLY B O 1
ATOM 10439 N N . HIS B 1 545 ? 165.736 152.060 76.603 1.00 79.04 545 HIS B N 1
ATOM 10440 C CA . HIS B 1 545 ? 166.673 152.952 77.275 1.00 79.04 545 HIS B CA 1
ATOM 10441 C C . HIS B 1 545 ? 166.213 153.340 78.664 1.00 79.04 545 HIS B C 1
ATOM 10442 O O . HIS B 1 545 ? 167.038 153.453 79.575 1.00 79.04 545 HIS B O 1
ATOM 10449 N N . GLN B 1 546 ? 164.911 153.555 78.837 1.00 69.11 546 GLN B N 1
ATOM 10450 C CA . GLN B 1 546 ? 164.407 154.034 80.116 1.00 69.11 546 GLN B CA 1
ATOM 10451 C C . GLN B 1 546 ? 164.454 152.946 81.176 1.00 69.11 546 GLN B C 1
ATOM 10452 O O . GLN B 1 546 ? 164.748 153.225 82.342 1.00 69.11 546 GLN B O 1
ATOM 10458 N N . LEU B 1 547 ? 164.192 151.701 80.795 1.00 57.28 547 LEU B N 1
ATOM 10459 C CA . LEU B 1 547 ? 164.219 150.619 81.764 1.00 57.28 547 LEU B CA 1
ATOM 10460 C C . LEU B 1 547 ? 165.629 150.199 82.145 1.00 57.28 547 LEU B C 1
ATOM 10461 O O . LEU B 1 547 ? 165.790 149.457 83.117 1.00 57.28 547 LEU B O 1
ATOM 10466 N N . TYR B 1 548 ? 166.648 150.643 81.413 1.00 62.81 548 TYR B N 1
ATOM 10467 C CA . TYR B 1 548 ? 168.002 150.205 81.715 1.00 62.81 548 TYR B CA 1
ATOM 10468 C C . TYR B 1 548 ? 168.579 150.905 82.933 1.00 62.81 548 TYR B C 1
ATOM 10469 O O . TYR B 1 548 ? 169.343 150.295 83.683 1.00 62.81 548 TYR B O 1
ATOM 10478 N N . GLN B 1 549 ? 168.256 152.174 83.148 1.00 56.19 549 GLN B N 1
ATOM 10479 C CA . GLN B 1 549 ? 168.861 152.926 84.236 1.00 56.19 549 GLN B CA 1
ATOM 10480 C C . GLN B 1 549 ? 167.948 153.049 85.444 1.00 56.19 549 GLN B C 1
ATOM 10481 O O . GLN B 1 549 ? 168.256 153.813 86.361 1.00 56.19 549 GLN B O 1
ATOM 10487 N N . VAL B 1 550 ? 166.846 152.309 85.477 1.00 45.72 550 VAL B N 1
ATOM 10488 C CA . VAL B 1 550 ? 165.917 152.328 86.600 1.00 45.72 550 VAL B CA 1
ATOM 10489 C C . VAL B 1 550 ? 165.930 151.000 87.351 1.00 45.72 550 VAL B C 1
ATOM 10490 O O . VAL B 1 550 ? 166.282 150.951 88.529 1.00 45.72 550 VAL B O 1
ATOM 10494 N N . TRP B 1 551 ? 165.564 149.906 86.678 1.00 42.26 551 TRP B N 1
ATOM 10495 C CA . TRP B 1 551 ? 165.438 148.576 87.270 1.00 42.26 551 TRP B CA 1
ATOM 10496 C C . TRP B 1 551 ? 166.769 147.830 87.222 1.00 42.26 551 TRP B C 1
ATOM 10497 O O . TRP B 1 551 ? 167.542 148.011 86.282 1.00 42.26 551 TRP B O 1
ATOM 10508 N N . PRO B 1 552 ? 167.080 146.989 88.218 1.00 49.65 552 PRO B N 1
ATOM 10509 C CA . PRO B 1 552 ? 168.375 146.295 88.208 1.00 49.65 552 PRO B CA 1
ATOM 10510 C C . PRO B 1 552 ? 168.388 144.968 87.459 1.00 49.65 552 PRO B C 1
ATOM 10511 O O . PRO B 1 552 ? 169.438 144.568 86.946 1.00 49.65 552 PRO B O 1
ATOM 10515 N N . ALA B 1 553 ? 167.249 144.274 87.386 1.00 52.43 553 ALA B N 1
ATOM 10516 C CA . ALA B 1 553 ? 167.227 142.962 86.742 1.00 52.43 553 ALA B CA 1
ATOM 10517 C C . ALA B 1 553 ? 167.341 143.083 85.228 1.00 52.43 553 ALA B C 1
ATOM 10518 O O . ALA B 1 553 ? 168.079 142.318 84.596 1.00 52.43 553 ALA B O 1
ATOM 10520 N N . TYR B 1 554 ? 166.621 144.044 84.639 1.00 49.74 554 TYR B N 1
ATOM 10521 C CA . TYR B 1 554 ? 166.734 144.332 83.213 1.00 49.74 554 TYR B CA 1
ATOM 10522 C C . TYR B 1 554 ? 168.137 144.777 82.840 1.00 49.74 554 TYR B C 1
ATOM 10523 O O . TYR B 1 554 ? 168.681 144.342 81.820 1.00 49.74 554 TYR B O 1
ATOM 10532 N N . ALA B 1 555 ? 168.739 145.637 83.659 1.00 57.85 555 ALA B N 1
ATOM 10533 C CA . ALA B 1 555 ? 170.079 146.128 83.364 1.00 57.85 555 ALA B CA 1
ATOM 10534 C C . ALA B 1 555 ? 171.124 145.037 83.524 1.00 57.85 555 ALA B C 1
ATOM 10535 O O . ALA B 1 555 ? 172.118 145.013 82.792 1.00 57.85 555 ALA B O 1
ATOM 10537 N N . ASP B 1 556 ? 170.934 144.142 84.490 1.00 58.11 556 ASP B N 1
ATOM 10538 C CA . ASP B 1 556 ? 171.900 143.069 84.670 1.00 58.11 556 ASP B CA 1
ATOM 10539 C C . ASP B 1 556 ? 171.796 142.037 83.555 1.00 58.11 556 ASP B C 1
ATOM 10540 O O . ASP B 1 556 ? 172.814 141.645 82.973 1.00 58.11 556 ASP B O 1
ATOM 10545 N N . ALA B 1 557 ? 170.574 141.606 83.221 1.00 56.45 557 ALA B N 1
ATOM 10546 C CA . ALA B 1 557 ? 170.408 140.565 82.215 1.00 56.45 557 ALA B CA 1
ATOM 10547 C C . ALA B 1 557 ? 170.663 141.088 80.810 1.00 56.45 557 ALA B C 1
ATOM 10548 O O . ALA B 1 557 ? 171.013 140.309 79.920 1.00 56.45 557 ALA B O 1
ATOM 10550 N N . PHE B 1 558 ? 170.487 142.389 80.585 1.00 64.75 558 PHE B N 1
ATOM 10551 C CA . PHE B 1 558 ? 170.915 142.979 79.325 1.00 64.75 558 PHE B CA 1
ATOM 10552 C C . PHE B 1 558 ? 172.429 142.986 79.205 1.00 64.75 558 PHE B C 1
ATOM 10553 O O . PHE B 1 558 ? 172.958 142.885 78.095 1.00 64.75 558 PHE B O 1
ATOM 10561 N N . ASP B 1 559 ? 173.134 143.119 80.329 1.00 79.63 559 ASP B N 1
ATOM 10562 C CA . ASP B 1 559 ? 174.577 143.317 80.280 1.00 79.63 559 ASP B CA 1
ATOM 10563 C C . ASP B 1 559 ? 175.312 142.039 79.909 1.00 79.63 559 ASP B C 1
ATOM 10564 O O . ASP B 1 559 ? 176.350 142.097 79.240 1.00 79.63 559 ASP B O 1
ATOM 10569 N N . ARG B 1 560 ? 174.792 140.888 80.339 1.00 73.28 560 ARG B N 1
ATOM 10570 C CA . ARG B 1 560 ? 175.430 139.613 80.034 1.00 73.28 560 ARG B CA 1
ATOM 10571 C C . ARG B 1 560 ? 175.387 139.317 78.544 1.00 73.28 560 ARG B C 1
ATOM 10572 O O . ARG B 1 560 ? 176.350 138.786 77.981 1.00 73.28 560 ARG B O 1
ATOM 10580 N N . CYS B 1 561 ? 174.276 139.658 77.890 1.00 81.59 561 CYS B N 1
ATOM 10581 C CA . CYS B 1 561 ? 174.163 139.441 76.454 1.00 81.59 561 CYS B CA 1
ATOM 10582 C C . CYS B 1 561 ? 175.085 140.364 75.673 1.00 81.59 561 CYS B C 1
ATOM 10583 O O . CYS B 1 561 ? 175.538 140.004 74.582 1.00 81.59 561 CYS B O 1
ATOM 10586 N N . ALA B 1 562 ? 175.378 141.547 76.206 1.00 78.32 562 ALA B N 1
ATOM 10587 C CA . ALA B 1 562 ? 176.287 142.443 75.504 1.00 78.32 562 ALA B CA 1
ATOM 10588 C C . ALA B 1 562 ? 177.743 142.062 75.744 1.00 78.32 562 ALA B C 1
ATOM 10589 O O . ALA B 1 562 ? 178.559 142.116 74.817 1.00 78.32 562 ALA B O 1
ATOM 10591 N N . THR B 1 563 ? 178.084 141.662 76.974 1.00 79.39 563 THR B N 1
ATOM 10592 C CA . THR B 1 563 ? 179.475 141.363 77.312 1.00 79.39 563 THR B CA 1
ATOM 10593 C C . THR B 1 563 ? 179.973 140.092 76.634 1.00 79.39 563 THR B C 1
ATOM 10594 O O . THR B 1 563 ? 181.121 140.050 76.176 1.00 79.39 563 THR B O 1
ATOM 10598 N N . LEU B 1 564 ? 179.127 139.062 76.539 1.00 83.36 564 LEU B N 1
ATOM 10599 C CA . LEU B 1 564 ? 179.505 137.843 75.826 1.00 83.36 564 LEU B CA 1
ATOM 10600 C C . LEU B 1 564 ? 179.739 138.107 74.343 1.00 83.36 564 LEU B C 1
ATOM 10601 O O . LEU B 1 564 ? 180.709 137.606 73.756 1.00 83.36 564 LEU B O 1
ATOM 10606 N N . LEU B 1 565 ? 178.877 138.905 73.722 1.00 84.17 565 LEU B N 1
ATOM 10607 C CA . LEU B 1 565 ? 179.058 139.148 72.304 1.00 84.17 565 LEU B CA 1
ATOM 10608 C C . LEU B 1 565 ? 180.186 140.147 72.054 1.00 84.17 565 LEU B C 1
ATOM 10609 O O . LEU B 1 565 ? 180.760 140.139 70.964 1.00 84.17 565 LEU B O 1
ATOM 10614 N N . GLU B 1 566 ? 180.544 140.980 73.039 1.00 85.87 566 GLU B N 1
ATOM 10615 C CA . GLU B 1 566 ? 181.827 141.678 72.955 1.00 85.87 566 GLU B CA 1
ATOM 10616 C C . GLU B 1 566 ? 182.992 140.706 73.069 1.00 85.87 566 GLU B C 1
ATOM 10617 O O . GLU B 1 566 ? 184.039 140.905 72.442 1.00 85.87 566 GLU B O 1
ATOM 10623 N N . ARG B 1 567 ? 182.838 139.673 73.898 1.00 82.86 567 ARG B N 1
ATOM 10624 C CA . ARG B 1 567 ? 183.922 138.729 74.146 1.00 82.86 567 ARG B CA 1
ATOM 10625 C C . ARG B 1 567 ? 184.203 137.866 72.923 1.00 82.86 567 ARG B C 1
ATOM 10626 O O . ARG B 1 567 ? 185.352 137.484 72.676 1.00 82.86 567 ARG B O 1
ATOM 10634 N N . GLU B 1 568 ? 183.166 137.540 72.154 1.00 80.55 568 GLU B N 1
ATOM 10635 C CA . GLU B 1 568 ? 183.305 136.604 71.044 1.00 80.55 568 GLU B CA 1
ATOM 10636 C C . GLU B 1 568 ? 182.946 137.200 69.688 1.00 80.55 568 GLU B C 1
ATOM 10637 O O . GLU B 1 568 ? 182.911 136.461 68.698 1.00 80.55 568 GLU B O 1
ATOM 10643 N N . TYR B 1 569 ? 182.688 138.500 69.608 1.00 87.27 569 TYR B N 1
ATOM 10644 C CA . TYR B 1 569 ? 182.377 139.174 68.349 1.00 87.27 569 TYR B CA 1
ATOM 10645 C C . TYR B 1 569 ? 182.808 140.632 68.480 1.00 87.27 569 TYR B C 1
ATOM 10646 O O . TYR B 1 569 ? 183.582 140.981 69.376 1.00 87.27 569 TYR B O 1
ATOM 10655 N N . GLN B 1 570 ? 182.311 141.491 67.584 1.00 94.76 570 GLN B N 1
ATOM 10656 C CA . GLN B 1 570 ? 182.693 142.898 67.584 1.00 94.76 570 GLN B CA 1
ATOM 10657 C C . GLN B 1 570 ? 181.535 143.885 67.511 1.00 94.76 570 GLN B C 1
ATOM 10658 O O . GLN B 1 570 ? 181.787 145.080 67.319 1.00 94.76 570 GLN B O 1
ATOM 10664 N N . LEU B 1 571 ? 180.287 143.444 67.632 1.00 92.04 571 LEU B N 1
ATOM 10665 C CA . LEU B 1 571 ? 179.176 144.390 67.645 1.00 92.04 571 LEU B CA 1
ATOM 10666 C C . LEU B 1 571 ? 179.013 144.942 69.055 1.00 92.04 571 LEU B C 1
ATOM 10667 O O . LEU B 1 571 ? 178.812 144.183 70.006 1.00 92.04 571 LEU B O 1
ATOM 10672 N N . ASP B 1 572 ? 179.116 146.258 69.196 1.00 95.59 572 ASP B N 1
ATOM 10673 C CA . ASP B 1 572 ? 178.985 146.892 70.498 1.00 95.59 572 ASP B CA 1
ATOM 10674 C C . ASP B 1 572 ? 177.529 147.246 70.739 1.00 95.59 572 ASP B C 1
ATOM 10675 O O . ASP B 1 572 ? 176.917 147.957 69.938 1.00 95.59 572 ASP B O 1
ATOM 10680 N N . ILE B 1 573 ? 176.986 146.756 71.847 1.00 94.12 573 ILE B N 1
ATOM 10681 C CA . ILE B 1 573 ? 175.609 147.006 72.243 1.00 94.12 573 ILE B CA 1
ATOM 10682 C C . ILE B 1 573 ? 175.673 147.990 73.405 1.00 94.12 573 ILE B C 1
ATOM 10683 O O . ILE B 1 573 ? 176.707 148.095 74.075 1.00 94.12 573 ILE B O 1
ATOM 10688 N N . ARG B 1 574 ? 174.584 148.747 73.595 1.00 88.27 574 ARG B N 1
ATOM 10689 C CA . ARG B 1 574 ? 174.337 149.910 74.467 1.00 88.27 574 ARG B CA 1
ATOM 10690 C C . ARG B 1 574 ? 174.968 151.165 73.881 1.00 88.27 574 ARG B C 1
ATOM 10691 O O . ARG B 1 574 ? 174.821 152.243 74.464 1.00 88.27 574 ARG B O 1
ATOM 10699 N N . HIS B 1 575 ? 175.653 151.066 72.744 1.00 98.01 575 HIS B N 1
ATOM 10700 C CA . HIS B 1 575 ? 176.088 152.249 72.016 1.00 98.01 575 HIS B CA 1
ATOM 10701 C C . HIS B 1 575 ? 174.939 152.847 71.213 1.00 98.01 575 HIS B C 1
ATOM 10702 O O . HIS B 1 575 ? 174.547 153.999 71.427 1.00 98.01 575 HIS B O 1
ATOM 10709 N N . GLU B 1 576 ? 174.384 152.063 70.288 1.00 102.94 576 GLU B N 1
ATOM 10710 C CA . GLU B 1 576 ? 173.407 152.574 69.334 1.00 102.94 576 GLU B CA 1
ATOM 10711 C C . GLU B 1 576 ? 172.036 152.779 69.959 1.00 102.94 576 GLU B C 1
ATOM 10712 O O . GLU B 1 576 ? 171.265 153.620 69.485 1.00 102.94 576 GLU B O 1
ATOM 10718 N N . LEU B 1 577 ? 171.712 152.027 71.008 1.00 97.49 577 LEU B N 1
ATOM 10719 C CA . LEU B 1 577 ? 170.412 152.187 71.644 1.00 97.49 577 LEU B CA 1
ATOM 10720 C C . LEU B 1 577 ? 170.403 153.346 72.627 1.00 97.49 577 LEU B C 1
ATOM 10721 O O . LEU B 1 577 ? 169.392 154.047 72.748 1.00 97.49 577 LEU B O 1
ATOM 10726 N N . PHE B 1 578 ? 171.505 153.559 73.349 1.00 88.50 578 PHE B N 1
ATOM 10727 C CA . PHE B 1 578 ? 171.510 154.490 74.471 1.00 88.50 578 PHE B CA 1
ATOM 10728 C C . PHE B 1 578 ? 172.285 155.764 74.157 1.00 88.50 578 PHE B C 1
ATOM 10729 O O . PHE B 1 578 ? 171.723 156.859 74.234 1.00 88.50 578 PHE B O 1
ATOM 10737 N N . ARG B 1 579 ? 173.560 155.654 73.786 1.00 99.05 579 ARG B N 1
ATOM 10738 C CA . ARG B 1 579 ? 174.444 156.812 73.754 1.00 99.05 579 ARG B CA 1
ATOM 10739 C C . ARG B 1 579 ? 174.600 157.441 72.375 1.00 99.05 579 ARG B C 1
ATOM 10740 O O . ARG B 1 579 ? 175.108 158.563 72.289 1.00 99.05 579 ARG B O 1
ATOM 10748 N N . ALA B 1 580 ? 174.190 156.765 71.305 1.00 97.20 580 ALA B N 1
ATOM 10749 C CA . ALA B 1 580 ? 174.367 157.321 69.971 1.00 97.20 580 ALA B CA 1
ATOM 10750 C C . ALA B 1 580 ? 173.361 158.434 69.710 1.00 97.20 580 ALA B C 1
ATOM 10751 O O . ALA B 1 580 ? 172.273 158.469 70.288 1.00 97.20 580 ALA B O 1
ATOM 10753 N N . GLU B 1 581 ? 173.742 159.352 68.829 1.00 104.61 581 GLU B N 1
ATOM 10754 C CA . GLU B 1 581 ? 172.932 160.533 68.573 1.00 104.61 581 GLU B CA 1
ATOM 10755 C C . GLU B 1 581 ? 171.714 160.193 67.721 1.00 104.61 581 GLU B C 1
ATOM 10756 O O . GLU B 1 581 ? 171.763 159.337 66.835 1.00 104.61 581 GLU B O 1
ATOM 10762 N N . VAL B 1 582 ? 170.611 160.876 68.006 1.00 97.83 582 VAL B N 1
ATOM 10763 C CA . VAL B 1 582 ? 169.367 160.670 67.273 1.00 97.83 582 VAL B CA 1
ATOM 10764 C C . VAL B 1 582 ? 169.491 161.354 65.920 1.00 97.83 582 VAL B C 1
ATOM 10765 O O . VAL B 1 582 ? 169.766 162.556 65.844 1.00 97.83 582 VAL B O 1
ATOM 10769 N N . SER B 1 583 ? 169.294 160.587 64.849 1.00 91.82 583 SER B N 1
ATOM 10770 C CA . SER B 1 583 ? 169.360 161.104 63.490 1.00 91.82 583 SER B CA 1
ATOM 10771 C C . SER B 1 583 ? 168.500 160.218 62.597 1.00 91.82 583 SER B C 1
ATOM 10772 O O . SER B 1 583 ? 167.876 159.259 63.056 1.00 91.82 583 SER B O 1
ATOM 10775 N N . LEU B 1 584 ? 168.458 160.560 61.308 1.00 86.76 584 LEU B N 1
ATOM 10776 C CA . LEU B 1 584 ? 167.736 159.733 60.345 1.00 86.76 584 LEU B CA 1
ATOM 10777 C C . LEU B 1 584 ? 168.483 158.438 60.060 1.00 86.76 584 LEU B C 1
ATOM 10778 O O . LEU B 1 584 ? 167.864 157.378 59.918 1.00 86.76 584 LEU B O 1
ATOM 10783 N N . ALA B 1 585 ? 169.814 158.506 59.969 1.00 94.01 585 ALA B N 1
ATOM 10784 C CA . ALA B 1 585 ? 170.602 157.331 59.613 1.00 94.01 585 ALA B CA 1
ATOM 10785 C C . ALA B 1 585 ? 170.651 156.314 60.745 1.00 94.01 585 ALA B C 1
ATOM 10786 O O . ALA B 1 585 ? 170.844 155.121 60.491 1.00 94.01 585 ALA B O 1
ATOM 10788 N N . GLN B 1 586 ? 170.471 156.759 61.992 1.00 98.64 586 GLN B N 1
ATOM 10789 C CA . GLN B 1 586 ? 170.393 155.827 63.114 1.00 98.64 586 GLN B CA 1
ATOM 10790 C C . GLN B 1 586 ? 169.113 154.999 63.070 1.00 98.64 586 GLN B C 1
ATOM 10791 O O . GLN B 1 586 ? 169.074 153.896 63.627 1.00 98.64 586 GLN B O 1
ATOM 10797 N N . GLY B 1 587 ? 168.062 155.515 62.429 1.00 100.40 587 GLY B N 1
ATOM 10798 C CA . GLY B 1 587 ? 166.845 154.736 62.266 1.00 100.40 587 GLY B CA 1
ATOM 10799 C C . GLY B 1 587 ? 167.024 153.534 61.356 1.00 100.40 587 GLY B C 1
ATOM 10800 O O . GLY B 1 587 ? 166.571 152.432 61.676 1.00 100.40 587 GLY B O 1
ATOM 10801 N N . GLU B 1 588 ? 167.692 153.722 60.220 1.00 97.31 588 GLU B N 1
ATOM 10802 C CA . GLU B 1 588 ? 167.905 152.639 59.268 1.00 97.31 588 GLU B CA 1
ATOM 10803 C C . GLU B 1 588 ? 169.246 151.936 59.441 1.00 97.31 588 GLU B C 1
ATOM 10804 O O . GLU B 1 588 ? 169.546 151.015 58.676 1.00 97.31 588 GLU B O 1
ATOM 10810 N N . ARG B 1 589 ? 170.065 152.349 60.407 1.00 101.89 589 ARG B N 1
ATOM 10811 C CA . ARG B 1 589 ? 171.241 151.566 60.752 1.00 101.89 589 ARG B CA 1
ATOM 10812 C C . ARG B 1 589 ? 170.874 150.265 61.448 1.00 101.89 589 ARG B C 1
ATOM 10813 O O . ARG B 1 589 ? 171.489 149.229 61.171 1.00 101.89 589 ARG B O 1
ATOM 10821 N N . LEU B 1 590 ? 169.876 150.294 62.330 1.00 98.78 590 LEU B N 1
ATOM 10822 C CA . LEU B 1 590 ? 169.452 149.107 63.057 1.00 98.78 590 LEU B CA 1
ATOM 10823 C C . LEU B 1 590 ? 168.347 148.337 62.351 1.00 98.78 590 LEU B C 1
ATOM 10824 O O . LEU B 1 590 ? 168.100 147.177 62.699 1.00 98.78 590 LEU B O 1
ATOM 10829 N N . ALA B 1 591 ? 167.685 148.949 61.367 1.00 92.51 591 ALA B N 1
ATOM 10830 C CA . ALA B 1 591 ? 166.663 148.256 60.598 1.00 92.51 591 ALA B CA 1
ATOM 10831 C C . ALA B 1 591 ? 167.249 147.272 59.597 1.00 92.51 591 ALA B C 1
ATOM 10832 O O . ALA B 1 591 ? 166.496 146.479 59.023 1.00 92.51 591 ALA B O 1
ATOM 10834 N N . GLN B 1 592 ? 168.557 147.315 59.359 1.00 93.71 592 GLN B N 1
ATOM 10835 C CA . GLN B 1 592 ? 169.195 146.316 58.521 1.00 93.71 592 GLN B CA 1
ATOM 10836 C C . GLN B 1 592 ? 169.240 144.977 59.244 1.00 93.71 592 GLN B C 1
ATOM 10837 O O . GLN B 1 592 ? 169.275 144.913 60.475 1.00 93.71 592 GLN B O 1
ATOM 10843 N N . THR B 1 593 ? 169.250 143.897 58.460 1.00 88.94 593 THR B N 1
ATOM 10844 C CA . THR B 1 593 ? 169.097 142.555 59.010 1.00 88.94 593 THR B CA 1
ATOM 10845 C C . THR B 1 593 ? 170.371 142.073 59.707 1.00 88.94 593 THR B C 1
ATOM 10846 O O . THR B 1 593 ? 170.330 141.091 60.456 1.00 88.94 593 THR B O 1
ATOM 10850 N N . CYS B 1 594 ? 171.496 142.762 59.502 1.00 86.17 594 CYS B N 1
ATOM 10851 C CA . CYS B 1 594 ? 172.740 142.365 60.154 1.00 86.17 594 CYS B CA 1
ATOM 10852 C C . CYS B 1 594 ? 172.687 142.610 61.657 1.00 86.17 594 CYS B C 1
ATOM 10853 O O . CYS B 1 594 ? 173.251 141.836 62.438 1.00 86.17 594 CYS B O 1
ATOM 10856 N N . LEU B 1 595 ? 171.995 143.669 62.083 1.00 82.36 595 LEU B N 1
ATOM 10857 C CA . LEU B 1 595 ? 171.911 144.038 63.490 1.00 82.36 595 LEU B CA 1
ATOM 10858 C C . LEU B 1 595 ? 170.572 143.732 64.134 1.00 82.36 595 LEU B C 1
ATOM 10859 O O . LEU B 1 595 ? 170.492 143.716 65.364 1.00 82.36 595 LEU B O 1
ATOM 10864 N N . THR B 1 596 ? 169.522 143.514 63.350 1.00 71.47 596 THR B N 1
ATOM 10865 C CA . THR B 1 596 ? 168.183 143.465 63.915 1.00 71.47 596 THR B CA 1
ATOM 10866 C C . THR B 1 596 ? 167.933 142.153 64.659 1.00 71.47 596 THR B C 1
ATOM 10867 O O . THR B 1 596 ? 167.136 142.128 65.600 1.00 71.47 596 THR B O 1
ATOM 10871 N N . GLN B 1 597 ? 168.666 141.084 64.329 1.00 75.49 597 GLN B N 1
ATOM 10872 C CA . GLN B 1 597 ? 168.460 139.818 65.035 1.00 75.49 597 GLN B CA 1
ATOM 10873 C C . GLN B 1 597 ? 169.008 139.826 66.466 1.00 75.49 597 GLN B C 1
ATOM 10874 O O . GLN B 1 597 ? 168.223 139.590 67.405 1.00 75.49 597 GLN B O 1
ATOM 10880 N N . PRO B 1 598 ? 170.339 140.091 66.730 1.00 67.00 598 PRO B N 1
ATOM 10881 C CA . PRO B 1 598 ? 170.828 139.879 68.102 1.00 67.00 598 PRO B CA 1
ATOM 10882 C C . PRO B 1 598 ? 170.372 140.929 69.107 1.00 67.00 598 PRO B C 1
ATOM 10883 O O . PRO B 1 598 ? 170.188 140.600 70.286 1.00 67.00 598 PRO B O 1
ATOM 10887 N N . LEU B 1 599 ? 170.198 142.181 68.661 1.00 64.59 599 LEU B N 1
ATOM 10888 C CA . LEU B 1 599 ? 169.692 143.231 69.542 1.00 64.59 599 LEU B CA 1
ATOM 10889 C C . LEU B 1 599 ? 168.298 142.893 70.032 1.00 64.59 599 LEU B C 1
ATOM 10890 O O . LEU B 1 599 ? 168.000 143.002 71.229 1.00 64.59 599 LEU B O 1
ATOM 10895 N N . LEU B 1 600 ? 167.442 142.453 69.111 1.00 55.21 600 LEU B N 1
ATOM 10896 C CA . LEU B 1 600 ? 166.078 142.114 69.471 1.00 55.21 600 LEU B CA 1
ATOM 10897 C C . LEU B 1 600 ? 166.053 140.877 70.348 1.00 55.21 600 LEU B C 1
ATOM 10898 O O . LEU B 1 600 ? 165.264 140.817 71.292 1.00 55.21 600 LEU B O 1
ATOM 10903 N N . PHE B 1 601 ? 166.952 139.914 70.105 1.00 61.98 601 PHE B N 1
ATOM 10904 C CA . PHE B 1 601 ? 167.007 138.747 70.987 1.00 61.98 601 PHE B CA 1
ATOM 10905 C C . PHE B 1 601 ? 167.427 139.124 72.406 1.00 61.98 601 PHE B C 1
ATOM 10906 O O . PHE B 1 601 ? 166.837 138.637 73.382 1.00 61.98 601 PHE B O 1
ATOM 10914 N N . SER B 1 602 ? 168.432 139.999 72.540 1.00 54.98 602 SER B N 1
ATOM 10915 C CA . SER B 1 602 ? 168.886 140.411 73.867 1.00 54.98 602 SER B CA 1
ATOM 10916 C C . SER B 1 602 ? 167.812 141.199 74.603 1.00 54.98 602 SER B C 1
ATOM 10917 O O . SER B 1 602 ? 167.613 141.001 75.809 1.00 54.98 602 SER B O 1
ATOM 10920 N N . VAL B 1 603 ? 167.094 142.068 73.883 1.00 45.27 603 VAL B N 1
ATOM 10921 C CA . VAL B 1 603 ? 166.022 142.851 74.490 1.00 45.27 603 VAL B CA 1
ATOM 10922 C C . VAL B 1 603 ? 164.897 141.945 74.975 1.00 45.27 603 VAL B C 1
ATOM 10923 O O . VAL B 1 603 ? 164.408 142.105 76.100 1.00 45.27 603 VAL B O 1
ATOM 10927 N N . GLU B 1 604 ? 164.494 140.960 74.161 1.00 49.86 604 GLU B N 1
ATOM 10928 C CA . GLU B 1 604 ? 163.400 140.091 74.588 1.00 49.86 604 GLU B CA 1
ATOM 10929 C C . GLU B 1 604 ? 163.809 139.188 75.739 1.00 49.86 604 GLU B C 1
ATOM 10930 O O . GLU B 1 604 ? 162.990 138.921 76.627 1.00 49.86 604 GLU B O 1
ATOM 10936 N N . TYR B 1 605 ? 165.068 138.742 75.767 1.00 53.77 605 TYR B N 1
ATOM 10937 C CA . TYR B 1 605 ? 165.518 137.955 76.910 1.00 53.77 605 TYR B CA 1
ATOM 10938 C C . TYR B 1 605 ? 165.600 138.799 78.177 1.00 53.77 605 TYR B C 1
ATOM 10939 O O . TYR B 1 605 ? 165.286 138.306 79.267 1.00 53.77 605 TYR B O 1
ATOM 10948 N N . ALA B 1 606 ? 166.035 140.056 78.047 1.00 41.80 606 ALA B N 1
ATOM 10949 C CA . ALA B 1 606 ? 166.191 140.930 79.235 1.00 41.80 606 ALA B CA 1
ATOM 10950 C C . ALA B 1 606 ? 164.809 141.319 79.768 1.00 41.80 606 ALA B C 1
ATOM 10951 O O . ALA B 1 606 ? 164.673 141.474 80.997 1.00 41.80 606 ALA B O 1
ATOM 10953 N N . LEU B 1 607 ? 163.826 141.463 78.875 1.00 33.32 607 LEU B N 1
ATOM 10954 C CA . LEU B 1 607 ? 162.442 141.809 79.297 1.00 33.32 607 LEU B CA 1
ATOM 10955 C C . LEU B 1 607 ? 161.798 140.573 79.929 1.00 33.32 607 LEU B C 1
ATOM 10956 O O . LEU B 1 607 ? 161.049 140.737 80.909 1.00 33.32 607 LEU B O 1
ATOM 10961 N N . ALA B 1 608 ? 162.069 139.390 79.374 1.00 34.40 608 ALA B N 1
ATOM 10962 C CA . ALA B 1 608 ? 161.537 138.141 79.964 1.00 34.40 608 ALA B CA 1
ATOM 10963 C C . ALA B 1 608 ? 162.120 137.971 81.370 1.00 34.40 608 ALA B C 1
ATOM 10964 O O . ALA B 1 608 ? 161.344 137.647 82.291 1.00 34.40 608 ALA B O 1
ATOM 10966 N N . GLN B 1 609 ? 163.431 138.194 81.524 1.00 35.31 609 GLN B N 1
ATOM 10967 C CA . GLN B 1 609 ? 164.044 138.079 82.840 1.00 35.31 609 GLN B CA 1
ATOM 10968 C C . GLN B 1 609 ? 163.398 139.033 83.834 1.00 35.31 609 GLN B C 1
ATOM 10969 O O . GLN B 1 609 ? 163.240 138.696 85.012 1.00 35.31 609 GLN B O 1
ATOM 10975 N N . LEU B 1 610 ? 163.032 140.232 83.373 1.00 34.07 610 LEU B N 1
ATOM 10976 C CA . LEU B 1 610 ? 162.440 141.235 84.254 1.00 34.07 610 LEU B CA 1
ATOM 10977 C C . LEU B 1 610 ? 161.052 140.821 84.706 1.00 34.07 610 LEU B C 1
ATOM 10978 O O . LEU B 1 610 ? 160.747 140.853 85.899 1.00 34.07 610 LEU B O 1
ATOM 10983 N N . TRP B 1 611 ? 160.209 140.394 83.764 1.00 30.55 611 TRP B N 1
ATOM 10984 C CA . TRP B 1 611 ? 158.822 140.055 84.057 1.00 30.55 611 TRP B CA 1
ATOM 10985 C C . TRP B 1 611 ? 158.676 138.822 84.940 1.00 30.55 611 TRP B C 1
ATOM 10986 O O . TRP B 1 611 ? 157.583 138.584 85.456 1.00 30.55 611 TRP B O 1
ATOM 10997 N N . LEU B 1 612 ? 159.726 138.007 85.087 1.00 33.84 612 LEU B N 1
ATOM 10998 C CA . LEU B 1 612 ? 159.653 136.856 85.983 1.00 33.84 612 LEU B CA 1
ATOM 10999 C C . LEU B 1 612 ? 159.803 137.262 87.441 1.00 33.84 612 LEU B C 1
ATOM 11000 O O . LEU B 1 612 ? 159.164 136.671 88.316 1.00 33.84 612 LEU B O 1
ATOM 11005 N N . SER B 1 613 ? 160.641 138.261 87.723 1.00 31.79 613 SER B N 1
ATOM 11006 C CA . SER B 1 613 ? 160.953 138.598 89.105 1.00 31.79 613 SER B CA 1
ATOM 11007 C C . SER B 1 613 ? 159.812 139.311 89.811 1.00 31.79 613 SER B C 1
ATOM 11008 O O . SER B 1 613 ? 159.838 139.420 91.039 1.00 31.79 613 SER B O 1
ATOM 11011 N N . TRP B 1 614 ? 158.810 139.787 89.082 1.00 27.36 614 TRP B N 1
ATOM 11012 C CA . TRP B 1 614 ? 157.676 140.449 89.703 1.00 27.36 614 TRP B CA 1
ATOM 11013 C C . TRP B 1 614 ? 156.550 139.481 90.008 1.00 27.36 614 TRP B C 1
ATOM 11014 O O . TRP B 1 614 ? 155.474 139.918 90.423 1.00 27.36 614 TRP B O 1
ATOM 11025 N N . GLY B 1 615 ? 156.765 138.185 89.797 1.00 32.32 615 GLY B N 1
ATOM 11026 C CA . GLY B 1 615 ? 155.789 137.181 90.177 1.00 32.32 615 GLY B CA 1
ATOM 11027 C C . GLY B 1 615 ? 154.857 136.715 89.078 1.00 32.32 615 GLY B C 1
ATOM 11028 O O . GLY B 1 615 ? 153.633 136.718 89.244 1.00 32.32 615 GLY B O 1
ATOM 11029 N N . ILE B 1 616 ? 155.427 136.299 87.953 1.00 36.50 616 ILE B N 1
ATOM 11030 C CA . ILE B 1 616 ? 154.676 135.759 86.827 1.00 36.50 616 ILE B CA 1
ATOM 11031 C C . ILE B 1 616 ? 155.139 134.340 86.559 1.00 36.50 616 ILE B C 1
ATOM 11032 O O . ILE B 1 616 ? 156.323 134.105 86.297 1.00 36.50 616 ILE B O 1
ATOM 11037 N N . THR B 1 617 ? 154.201 133.402 86.604 1.00 40.90 617 THR B N 1
ATOM 11038 C CA . THR B 1 617 ? 154.457 132.020 86.232 1.00 40.90 617 THR B CA 1
ATOM 11039 C C . THR B 1 617 ? 153.814 131.758 84.880 1.00 40.90 617 THR B C 1
ATOM 11040 O O . THR B 1 617 ? 152.579 131.700 84.792 1.00 40.90 617 THR B O 1
ATOM 11044 N N . PRO B 1 618 ? 154.586 131.620 83.809 1.00 42.57 618 PRO B N 1
ATOM 11045 C CA . PRO B 1 618 ? 153.988 131.413 82.489 1.00 42.57 618 PRO B CA 1
ATOM 11046 C C . PRO B 1 618 ? 153.470 129.997 82.306 1.00 42.57 618 PRO B C 1
ATOM 11047 O O . PRO B 1 618 ? 153.942 129.049 82.934 1.00 42.57 618 PRO B O 1
ATOM 11051 N N . THR B 1 619 ? 152.480 129.864 81.426 1.00 48.99 619 THR B N 1
ATOM 11052 C CA . THR B 1 619 ? 151.929 128.558 81.081 1.00 48.99 619 THR B CA 1
ATOM 11053 C C . THR B 1 619 ? 152.142 128.201 79.620 1.00 48.99 619 THR B C 1
ATOM 11054 O O . THR B 1 619 ? 152.583 127.088 79.320 1.00 48.99 619 THR B O 1
ATOM 11058 N N . VAL B 1 620 ? 151.842 129.110 78.699 1.00 46.84 620 VAL B N 1
ATOM 11059 C CA . VAL B 1 620 ? 151.936 128.857 77.267 1.00 46.84 620 VAL B CA 1
ATOM 11060 C C . VAL B 1 620 ? 152.907 129.870 76.673 1.00 46.84 620 VAL B C 1
ATOM 11061 O O . VAL B 1 620 ? 153.003 131.002 77.156 1.00 46.84 620 VAL B O 1
ATOM 11065 N N . MET B 1 621 ? 153.698 129.442 75.687 1.00 52.00 621 MET B N 1
ATOM 11066 C CA . MET B 1 621 ? 154.777 130.271 75.137 1.00 52.00 621 MET B CA 1
ATOM 11067 C C . MET B 1 621 ? 154.824 130.076 73.625 1.00 52.00 621 MET B C 1
ATOM 11068 O O . MET B 1 621 ? 155.483 129.153 73.147 1.00 52.00 621 MET B O 1
ATOM 11073 N N . ILE B 1 622 ? 154.183 130.958 72.868 1.00 44.18 622 ILE B N 1
ATOM 11074 C CA . ILE B 1 622 ? 154.189 130.846 71.424 1.00 44.18 622 ILE B CA 1
ATOM 11075 C C . ILE B 1 622 ? 155.258 131.785 70.877 1.00 44.18 622 ILE B C 1
ATOM 11076 O O . ILE B 1 622 ? 155.960 132.458 71.621 1.00 44.18 622 ILE B O 1
ATOM 11081 N N . GLY B 1 623 ? 155.428 131.791 69.555 1.00 51.35 623 GLY B N 1
ATOM 11082 C CA . GLY B 1 623 ? 156.391 132.672 68.929 1.00 51.35 623 GLY B CA 1
ATOM 11083 C C . GLY B 1 623 ? 155.878 133.196 67.603 1.00 51.35 623 GLY B C 1
ATOM 11084 O O . GLY B 1 623 ? 154.803 132.818 67.141 1.00 51.35 623 GLY B O 1
ATOM 11085 N N . HIS B 1 624 ? 156.653 134.107 67.012 1.00 67.42 624 HIS B N 1
ATOM 11086 C CA . HIS B 1 624 ? 156.381 134.577 65.652 1.00 67.42 624 HIS B CA 1
ATOM 11087 C C . HIS B 1 624 ? 157.709 135.018 65.032 1.00 67.42 624 HIS B C 1
ATOM 11088 O O . HIS B 1 624 ? 158.151 136.148 65.245 1.00 67.42 624 HIS B O 1
ATOM 11095 N N . SER B 1 625 ? 158.357 134.081 64.328 1.00 73.63 625 SER B N 1
ATOM 11096 C CA . SER B 1 625 ? 159.508 134.227 63.427 1.00 73.63 625 SER B CA 1
ATOM 11097 C C . SER B 1 625 ? 160.836 134.528 64.117 1.00 73.63 625 SER B C 1
ATOM 11098 O O . SER B 1 625 ? 161.903 134.329 63.529 1.00 73.63 625 SER B O 1
ATOM 11101 N N . LEU B 1 626 ? 160.786 134.964 65.369 1.00 70.73 626 LEU B N 1
ATOM 11102 C CA . LEU B 1 626 ? 161.968 135.206 66.189 1.00 70.73 626 LEU B CA 1
ATOM 11103 C C . LEU B 1 626 ? 161.764 134.822 67.636 1.00 70.73 626 LEU B C 1
ATOM 11104 O O . LEU B 1 626 ? 162.749 134.715 68.373 1.00 70.73 626 LEU B O 1
ATOM 11109 N N . GLY B 1 627 ? 160.521 134.610 68.071 1.00 72.69 627 GLY B N 1
ATOM 11110 C CA . GLY B 1 627 ? 160.274 134.229 69.442 1.00 72.69 627 GLY B CA 1
ATOM 11111 C C . GLY B 1 627 ? 160.520 132.763 69.695 1.00 72.69 627 GLY B C 1
ATOM 11112 O O . GLY B 1 627 ? 160.475 132.314 70.839 1.00 72.69 627 GLY B O 1
ATOM 11113 N N . GLU B 1 628 ? 160.773 131.992 68.644 1.00 83.40 628 GLU B N 1
ATOM 11114 C CA . GLU B 1 628 ? 161.183 130.618 68.867 1.00 83.40 628 GLU B CA 1
ATOM 11115 C C . GLU B 1 628 ? 162.604 130.528 69.384 1.00 83.40 628 GLU B C 1
ATOM 11116 O O . GLU B 1 628 ? 162.911 129.608 70.141 1.00 83.40 628 GLU B O 1
ATOM 11122 N N . TRP B 1 629 ? 163.472 131.459 69.011 1.00 87.50 629 TRP B N 1
ATOM 11123 C CA . TRP B 1 629 ? 164.861 131.387 69.436 1.00 87.50 629 TRP B CA 1
ATOM 11124 C C . TRP B 1 629 ? 165.071 131.826 70.879 1.00 87.50 629 TRP B C 1
ATOM 11125 O O . TRP B 1 629 ? 166.143 131.570 71.434 1.00 87.50 629 TRP B O 1
ATOM 11136 N N . VAL B 1 630 ? 164.086 132.475 71.495 1.00 76.26 630 VAL B N 1
ATOM 11137 C CA . VAL B 1 630 ? 164.171 132.836 72.907 1.00 76.26 630 VAL B CA 1
ATOM 11138 C C . VAL B 1 630 ? 163.105 132.158 73.761 1.00 76.26 630 VAL B C 1
ATOM 11139 O O . VAL B 1 630 ? 163.346 131.884 74.954 1.00 76.26 630 VAL B O 1
ATOM 11143 N N . ALA B 1 631 ? 161.952 131.779 73.203 1.00 70.70 631 ALA B N 1
ATOM 11144 C CA . ALA B 1 631 ? 161.009 130.922 73.908 1.00 70.70 631 ALA B CA 1
ATOM 11145 C C . ALA B 1 631 ? 161.565 129.525 74.115 1.00 70.70 631 ALA B C 1
ATOM 11146 O O . ALA B 1 631 ? 161.150 128.834 75.049 1.00 70.70 631 ALA B O 1
ATOM 11148 N N . ALA B 1 632 ? 162.490 129.096 73.262 1.00 82.07 632 ALA B N 1
ATOM 11149 C CA . ALA B 1 632 ? 163.224 127.871 73.534 1.00 82.07 632 ALA B CA 1
ATOM 11150 C C . ALA B 1 632 ? 164.156 128.041 74.727 1.00 82.07 632 ALA B C 1
ATOM 11151 O O . ALA B 1 632 ? 164.146 127.216 75.646 1.00 82.07 632 ALA B O 1
ATOM 11153 N N . THR B 1 633 ? 164.946 129.119 74.754 1.00 72.47 633 THR B N 1
ATOM 11154 C CA . THR B 1 633 ? 165.946 129.261 75.806 1.00 72.47 633 THR B CA 1
ATOM 11155 C C . THR B 1 633 ? 165.352 129.693 77.141 1.00 72.47 633 THR B C 1
ATOM 11156 O O . THR B 1 633 ? 166.055 129.647 78.154 1.00 72.47 633 THR B O 1
ATOM 11160 N N . LEU B 1 634 ? 164.088 130.107 77.175 1.00 67.99 634 LEU B N 1
ATOM 11161 C CA . LEU B 1 634 ? 163.401 130.194 78.458 1.00 67.99 634 LEU B CA 1
ATOM 11162 C C . LEU B 1 634 ? 162.921 128.843 78.963 1.00 67.99 634 LEU B C 1
ATOM 11163 O O . LEU B 1 634 ? 162.533 128.742 80.131 1.00 67.99 634 LEU B O 1
ATOM 11168 N N . ALA B 1 635 ? 162.913 127.817 78.120 1.00 79.62 635 ALA B N 1
ATOM 11169 C CA . ALA B 1 635 ? 162.645 126.463 78.577 1.00 79.62 635 ALA B CA 1
ATOM 11170 C C . ALA B 1 635 ? 163.918 125.684 78.855 1.00 79.62 635 ALA B C 1
ATOM 11171 O O . ALA B 1 635 ? 163.839 124.527 79.278 1.00 79.62 635 ALA B O 1
ATOM 11173 N N . GLY B 1 636 ? 165.079 126.292 78.638 1.00 77.14 636 GLY B N 1
ATOM 11174 C CA . GLY B 1 636 ? 166.355 125.662 78.925 1.00 77.14 636 GLY B CA 1
ATOM 11175 C C . GLY B 1 636 ? 166.724 124.497 78.033 1.00 77.14 636 GLY B C 1
ATOM 11176 O O . GLY B 1 636 ? 167.293 123.512 78.519 1.00 77.14 636 GLY B O 1
ATOM 11177 N N . VAL B 1 637 ? 166.422 124.583 76.738 1.00 80.49 637 VAL B N 1
ATOM 11178 C CA . VAL B 1 637 ? 166.828 123.508 75.844 1.00 80.49 637 VAL B CA 1
ATOM 11179 C C . VAL B 1 637 ? 168.297 123.637 75.467 1.00 80.49 637 VAL B C 1
ATOM 11180 O O . VAL B 1 637 ? 168.947 122.631 75.165 1.00 80.49 637 VAL B O 1
ATOM 11184 N N . PHE B 1 638 ? 168.849 124.848 75.468 1.00 80.82 638 PHE B N 1
ATOM 11185 C CA . PHE B 1 638 ? 170.290 125.014 75.320 1.00 80.82 638 PHE B CA 1
ATOM 11186 C C . PHE B 1 638 ? 170.712 126.275 76.051 1.00 80.82 638 PHE B C 1
ATOM 11187 O O . PHE B 1 638 ? 169.882 127.046 76.537 1.00 80.82 638 PHE B O 1
ATOM 11195 N N . SER B 1 639 ? 172.024 126.458 76.144 1.00 78.99 639 SER B N 1
ATOM 11196 C CA . SER B 1 639 ? 172.579 127.552 76.917 1.00 78.99 639 SER B CA 1
ATOM 11197 C C . SER B 1 639 ? 172.452 128.870 76.163 1.00 78.99 639 SER B C 1
ATOM 11198 O O . SER B 1 639 ? 172.301 128.908 74.939 1.00 78.99 639 SER B O 1
ATOM 11201 N N . LEU B 1 640 ? 172.504 129.959 76.932 1.00 82.29 640 LEU B N 1
ATOM 11202 C CA . LEU B 1 640 ? 172.412 131.303 76.371 1.00 82.29 640 LEU B CA 1
ATOM 11203 C C . LEU B 1 640 ? 173.606 131.623 75.482 1.00 82.29 640 LEU B C 1
ATOM 11204 O O . LEU B 1 640 ? 173.450 132.271 74.437 1.00 82.29 640 LEU B O 1
ATOM 11209 N N . GLU B 1 641 ? 174.802 131.185 75.888 1.00 82.87 641 GLU B N 1
ATOM 11210 C CA . GLU B 1 641 ? 176.007 131.444 75.109 1.00 82.87 641 GLU B CA 1
ATOM 11211 C C . GLU B 1 641 ? 175.936 130.764 73.750 1.00 82.87 641 GLU B C 1
ATOM 11212 O O . GLU B 1 641 ? 176.225 131.381 72.717 1.00 82.87 641 GLU B O 1
ATOM 11218 N N . ASP B 1 642 ? 175.501 129.502 73.734 1.00 82.42 642 ASP B N 1
ATOM 11219 C CA . ASP B 1 642 ? 175.307 128.794 72.477 1.00 82.42 642 ASP B CA 1
ATOM 11220 C C . ASP B 1 642 ? 174.174 129.402 71.664 1.00 82.42 642 ASP B C 1
ATOM 11221 O O . ASP B 1 642 ? 174.236 129.397 70.431 1.00 82.42 642 ASP B O 1
ATOM 11226 N N . ALA B 1 643 ? 173.157 129.955 72.335 1.00 78.35 643 ALA B N 1
ATOM 11227 C CA . ALA B 1 643 ? 172.047 130.601 71.638 1.00 78.35 643 ALA B CA 1
ATOM 11228 C C . ALA B 1 643 ? 172.513 131.833 70.878 1.00 78.35 643 ALA B C 1
ATOM 11229 O O . ALA B 1 643 ? 172.154 132.031 69.712 1.00 78.35 643 ALA B O 1
ATOM 11231 N N . LEU B 1 644 ? 173.334 132.662 71.522 1.00 77.90 644 LEU B N 1
ATOM 11232 C CA . LEU B 1 644 ? 173.863 133.843 70.848 1.00 77.90 644 LEU B CA 1
ATOM 11233 C C . LEU B 1 644 ? 174.846 133.458 69.746 1.00 77.90 644 LEU B C 1
ATOM 11234 O O . LEU B 1 644 ? 174.837 134.060 68.659 1.00 77.90 644 LEU B O 1
ATOM 11239 N N . ARG B 1 645 ? 175.674 132.431 69.999 1.00 86.29 645 ARG B N 1
ATOM 11240 C CA . ARG B 1 645 ? 176.611 131.945 68.990 1.00 86.29 645 ARG B CA 1
ATOM 11241 C C . ARG B 1 645 ? 175.893 131.355 67.782 1.00 86.29 645 ARG B C 1
ATOM 11242 O O . ARG B 1 645 ? 176.448 131.337 66.679 1.00 86.29 645 ARG B O 1
ATOM 11250 N N . LEU B 1 646 ? 174.670 130.856 67.969 1.00 85.93 646 LEU B N 1
ATOM 11251 C CA . LEU B 1 646 ? 173.888 130.393 66.830 1.00 85.93 646 LEU B CA 1
ATOM 11252 C C . LEU B 1 646 ? 173.208 131.545 66.101 1.00 85.93 646 LEU B C 1
ATOM 11253 O O . LEU B 1 646 ? 173.194 131.565 64.866 1.00 85.93 646 LEU B O 1
ATOM 11258 N N . VAL B 1 647 ? 172.631 132.500 66.841 1.00 86.98 647 VAL B N 1
ATOM 11259 C CA . VAL B 1 647 ? 171.814 133.539 66.212 1.00 86.98 647 VAL B CA 1
ATOM 11260 C C . VAL B 1 647 ? 172.678 134.509 65.410 1.00 86.98 647 VAL B C 1
ATOM 11261 O O . VAL B 1 647 ? 172.310 134.899 64.292 1.00 86.98 647 VAL B O 1
ATOM 11265 N N . ALA B 1 648 ? 173.851 134.887 65.939 1.00 88.71 648 ALA B N 1
ATOM 11266 C CA . ALA B 1 648 ? 174.735 135.784 65.189 1.00 88.71 648 ALA B CA 1
ATOM 11267 C C . ALA B 1 648 ? 175.273 135.116 63.925 1.00 88.71 648 ALA B C 1
ATOM 11268 O O . ALA B 1 648 ? 175.326 135.743 62.857 1.00 88.71 648 ALA B O 1
ATOM 11270 N N . ARG B 1 649 ? 175.640 133.834 64.032 1.00 92.24 649 ARG B N 1
ATOM 11271 C CA . ARG B 1 649 ? 176.062 133.040 62.880 1.00 92.24 649 ARG B CA 1
ATOM 11272 C C . ARG B 1 649 ? 174.966 132.926 61.831 1.00 92.24 649 ARG B C 1
ATOM 11273 O O . ARG B 1 649 ? 175.235 133.068 60.630 1.00 92.24 649 ARG B O 1
ATOM 11281 N N . ARG B 1 650 ? 173.728 132.675 62.266 1.00 92.88 650 ARG B N 1
ATOM 11282 C CA . ARG B 1 650 ? 172.608 132.548 61.338 1.00 92.88 650 ARG B CA 1
ATOM 11283 C C . ARG B 1 650 ? 172.325 133.864 60.630 1.00 92.88 650 ARG B C 1
ATOM 11284 O O . ARG B 1 650 ? 172.133 133.889 59.408 1.00 92.88 650 ARG B O 1
ATOM 11292 N N . ALA B 1 651 ? 172.334 134.971 61.378 1.00 92.66 651 ALA B N 1
ATOM 11293 C CA . ALA B 1 651 ? 172.041 136.271 60.790 1.00 92.66 651 ALA B CA 1
ATOM 11294 C C . ALA B 1 651 ? 173.139 136.724 59.842 1.00 92.66 651 ALA B C 1
ATOM 11295 O O . ALA B 1 651 ? 172.855 137.431 58.869 1.00 92.66 651 ALA B O 1
ATOM 11297 N N . GLU B 1 652 ? 174.392 136.337 60.099 1.00 94.15 652 GLU B N 1
ATOM 11298 C CA . GLU B 1 652 ? 175.435 136.654 59.131 1.00 94.15 652 GLU B CA 1
ATOM 11299 C C . GLU B 1 652 ? 175.340 135.770 57.893 1.00 94.15 652 GLU B C 1
ATOM 11300 O O . GLU B 1 652 ? 175.520 136.255 56.770 1.00 94.15 652 GLU B O 1
ATOM 11306 N N . LEU B 1 653 ? 175.044 134.476 58.071 1.00 95.29 653 LEU B N 1
ATOM 11307 C CA . LEU B 1 653 ? 174.949 133.565 56.934 1.00 95.29 653 LEU B CA 1
ATOM 11308 C C . LEU B 1 653 ? 173.749 133.837 56.041 1.00 95.29 653 LEU B C 1
ATOM 11309 O O . LEU B 1 653 ? 173.782 133.479 54.861 1.00 95.29 653 LEU B O 1
ATOM 11314 N N . MET B 1 654 ? 172.682 134.430 56.568 1.00 96.58 654 MET B N 1
ATOM 11315 C CA . MET B 1 654 ? 171.503 134.674 55.747 1.00 96.58 654 MET B CA 1
ATOM 11316 C C . MET B 1 654 ? 171.452 136.113 55.241 1.00 96.58 654 MET B C 1
ATOM 11317 O O . MET B 1 654 ? 170.460 136.522 54.629 1.00 96.58 654 MET B O 1
ATOM 11322 N N . HIS B 1 655 ? 172.519 136.880 55.455 1.00 96.84 655 HIS B N 1
ATOM 11323 C CA . HIS B 1 655 ? 172.542 138.270 55.022 1.00 96.84 655 HIS B CA 1
ATOM 11324 C C . HIS B 1 655 ? 173.037 138.444 53.593 1.00 96.84 655 HIS B C 1
ATOM 11325 O O . HIS B 1 655 ? 172.542 139.326 52.882 1.00 96.84 655 HIS B O 1
ATOM 11332 N N . GLN B 1 656 ? 173.975 137.610 53.137 1.00 100.34 656 GLN B N 1
ATOM 11333 C CA . GLN B 1 656 ? 174.625 137.811 51.843 1.00 100.34 656 GLN B CA 1
ATOM 11334 C C . GLN B 1 656 ? 173.775 137.363 50.656 1.00 100.34 656 GLN B C 1
ATOM 11335 O O . GLN B 1 656 ? 174.247 137.448 49.517 1.00 100.34 656 GLN B O 1
ATOM 11341 N N . ALA B 1 657 ? 172.547 136.902 50.890 1.00 95.19 657 ALA B N 1
ATOM 11342 C CA . ALA B 1 657 ? 171.637 136.560 49.811 1.00 95.19 657 ALA B CA 1
ATOM 11343 C C . ALA B 1 657 ? 171.240 137.817 49.029 1.00 95.19 657 ALA B C 1
ATOM 11344 O O . ALA B 1 657 ? 171.265 138.926 49.570 1.00 95.19 657 ALA B O 1
ATOM 11346 N N . PRO 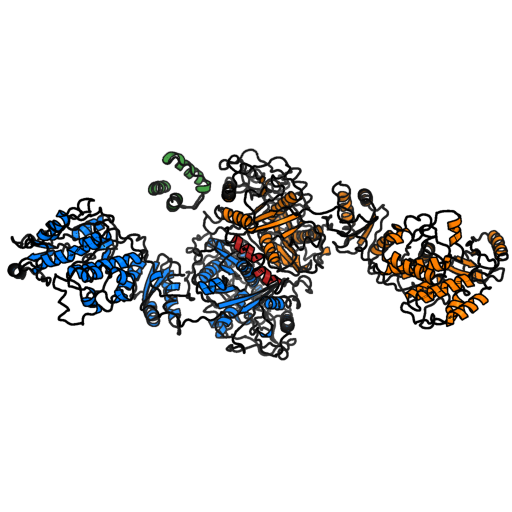B 1 658 ? 170.888 137.676 47.734 1.00 102.95 658 PRO B N 1
ATOM 11347 C CA . PRO B 1 658 ? 170.569 138.863 46.923 1.00 102.95 658 PRO B CA 1
ATOM 11348 C C . PRO B 1 658 ? 169.236 139.528 47.244 1.00 102.95 658 PRO B C 1
ATOM 11349 O O . PRO B 1 658 ? 168.609 139.250 48.271 1.00 102.95 658 PRO B O 1
ATOM 11353 N N . SER B 1 659 ? 168.831 140.439 46.357 1.00 95.40 659 SER B N 1
ATOM 11354 C CA . SER B 1 659 ? 167.680 141.307 46.576 1.00 95.40 659 SER B CA 1
ATOM 11355 C C . SER B 1 659 ? 166.370 140.529 46.659 1.00 95.40 659 SER B C 1
ATOM 11356 O O . SER B 1 659 ? 166.166 139.539 45.953 1.00 95.40 659 SER B O 1
ATOM 11359 N N . GLY B 1 660 ? 165.484 140.992 47.541 1.00 94.88 660 GLY B N 1
ATOM 11360 C CA . GLY B 1 660 ? 164.172 140.404 47.729 1.00 94.88 660 GLY B CA 1
ATOM 11361 C C . GLY B 1 660 ? 163.100 141.446 47.978 1.00 94.88 660 GLY B C 1
ATOM 11362 O O . GLY B 1 660 ? 163.372 142.645 47.872 1.00 94.88 660 GLY B O 1
ATOM 11363 N N . ALA B 1 661 ? 161.885 141.014 48.317 1.00 103.18 661 ALA B N 1
ATOM 11364 C CA . ALA B 1 661 ? 160.763 141.932 48.475 1.00 103.18 661 ALA B CA 1
ATOM 11365 C C . ALA B 1 661 ? 159.746 141.341 49.447 1.00 103.18 661 ALA B C 1
ATOM 11366 O O . ALA B 1 661 ? 159.943 140.263 50.010 1.00 103.18 661 ALA B O 1
ATOM 11368 N N . MET B 1 662 ? 158.644 142.067 49.636 1.00 112.61 662 MET B N 1
ATOM 11369 C CA . MET B 1 662 ? 157.589 141.695 50.571 1.00 112.61 662 MET B CA 1
ATOM 11370 C C . MET B 1 662 ? 156.258 142.266 50.105 1.00 112.61 662 MET B C 1
ATOM 11371 O O . MET B 1 662 ? 156.205 143.217 49.321 1.00 112.61 662 MET B O 1
ATOM 11376 N N . LEU B 1 663 ? 155.178 141.678 50.618 1.00 106.01 663 LEU B N 1
ATOM 11377 C CA . LEU B 1 663 ? 153.826 142.151 50.366 1.00 106.01 663 LEU B CA 1
ATOM 11378 C C . LEU B 1 663 ? 152.922 141.618 51.465 1.00 106.01 663 LEU B C 1
ATOM 11379 O O . LEU B 1 663 ? 153.157 140.528 51.990 1.00 106.01 663 LEU B O 1
ATOM 11384 N N . MET B 1 664 ? 151.902 142.391 51.820 1.00 105.45 664 MET B N 1
ATOM 11385 C CA . MET B 1 664 ? 150.850 141.941 52.722 1.00 105.45 664 MET B CA 1
ATOM 11386 C C . MET B 1 664 ? 149.594 141.796 51.879 1.00 105.45 664 MET B C 1
ATOM 11387 O O . MET B 1 664 ? 149.197 142.741 51.197 1.00 105.45 664 MET B O 1
ATOM 11392 N N . VAL B 1 665 ? 148.960 140.631 51.936 1.00 103.52 665 VAL B N 1
ATOM 11393 C CA . VAL B 1 665 ? 147.721 140.394 51.208 1.00 103.52 665 VAL B CA 1
ATOM 11394 C C . VAL B 1 665 ? 146.608 140.088 52.203 1.00 103.52 665 VAL B C 1
ATOM 11395 O O . VAL B 1 665 ? 146.813 139.371 53.188 1.00 103.52 665 VAL B O 1
ATOM 11399 N N . ALA B 1 666 ? 145.446 140.690 51.973 1.00 102.94 666 ALA B N 1
ATOM 11400 C CA . ALA B 1 666 ? 144.305 140.562 52.879 1.00 102.94 666 ALA B CA 1
ATOM 11401 C C . ALA B 1 666 ? 143.331 139.492 52.385 1.00 102.94 666 ALA B C 1
ATOM 11402 O O . ALA B 1 666 ? 142.133 139.727 52.219 1.00 102.94 666 ALA B O 1
ATOM 11404 N N . LEU B 1 667 ? 143.858 138.292 52.168 1.00 101.48 667 LEU B N 1
ATOM 11405 C CA . LEU B 1 667 ? 143.072 137.157 51.712 1.00 101.48 667 LEU B CA 1
ATOM 11406 C C . LEU B 1 667 ? 143.492 135.929 52.506 1.00 101.48 667 LEU B C 1
ATOM 11407 O O . LEU B 1 667 ? 144.646 135.845 52.942 1.00 101.48 667 LEU B O 1
ATOM 11412 N N . PRO B 1 668 ? 142.583 134.969 52.717 1.00 101.25 668 PRO B N 1
ATOM 11413 C CA . PRO B 1 668 ? 142.910 133.794 53.541 1.00 101.25 668 PRO B CA 1
ATOM 11414 C C . PRO B 1 668 ? 143.964 132.894 52.910 1.00 101.25 668 PRO B C 1
ATOM 11415 O O . PRO B 1 668 ? 144.413 133.088 51.780 1.00 101.25 668 PRO B O 1
ATOM 11419 N N . GLU B 1 669 ? 144.366 131.886 53.688 1.00 105.73 669 GLU B N 1
ATOM 11420 C CA . GLU B 1 669 ? 145.514 131.064 53.316 1.00 105.73 669 GLU B CA 1
ATOM 11421 C C . GLU B 1 669 ? 145.190 130.115 52.168 1.00 105.73 669 GLU B C 1
ATOM 11422 O O . GLU B 1 669 ? 146.036 129.887 51.295 1.00 105.73 669 GLU B O 1
ATOM 11428 N N . ALA B 1 670 ? 143.972 129.564 52.141 1.00 103.72 670 ALA B N 1
ATOM 11429 C CA . ALA B 1 670 ? 143.579 128.688 51.039 1.00 103.72 670 ALA B CA 1
ATOM 11430 C C . ALA B 1 670 ? 143.430 129.466 49.737 1.00 103.72 670 ALA B C 1
ATOM 11431 O O . ALA B 1 670 ? 143.863 128.999 48.677 1.00 103.72 670 ALA B O 1
ATOM 11433 N N . GLN B 1 671 ? 142.829 130.659 49.807 1.00 99.00 671 GLN B N 1
ATOM 11434 C CA . GLN B 1 671 ? 142.616 131.476 48.617 1.00 99.00 671 GLN B CA 1
ATOM 11435 C C . GLN B 1 671 ? 143.933 131.962 48.026 1.00 99.00 671 GLN B C 1
ATOM 11436 O O . GLN B 1 671 ? 144.096 131.988 46.802 1.00 99.00 671 GLN B O 1
ATOM 11442 N N . ILE B 1 672 ? 144.882 132.350 48.878 1.00 107.55 672 ILE B N 1
ATOM 11443 C CA . ILE B 1 672 ? 146.201 132.753 48.399 1.00 107.55 672 ILE B CA 1
ATOM 11444 C C . ILE B 1 672 ? 146.971 131.542 47.879 1.00 107.55 672 ILE B C 1
ATOM 11445 O O . ILE B 1 672 ? 147.665 131.620 46.855 1.00 107.55 672 ILE B O 1
ATOM 11450 N N . ARG B 1 673 ? 146.817 130.387 48.534 1.00 105.38 673 ARG B N 1
ATOM 11451 C CA . ARG B 1 673 ? 147.441 129.161 48.046 1.00 105.38 673 ARG B CA 1
ATOM 11452 C C . ARG B 1 673 ? 146.799 128.624 46.769 1.00 105.38 673 ARG B C 1
ATOM 11453 O O . ARG B 1 673 ? 147.378 127.734 46.137 1.00 105.38 673 ARG B O 1
ATOM 11461 N N . ALA B 1 674 ? 145.627 129.124 46.382 1.00 99.71 674 ALA B N 1
ATOM 11462 C CA . ALA B 1 674 ? 144.978 128.724 45.141 1.00 99.71 674 ALA B CA 1
ATOM 11463 C C . ALA B 1 674 ? 145.004 129.807 44.074 1.00 99.71 674 ALA B C 1
ATOM 11464 O O . ALA B 1 674 ? 145.459 129.556 42.955 1.00 99.71 674 ALA B O 1
ATOM 11466 N N . LEU B 1 675 ? 144.547 131.019 44.391 1.00 97.41 675 LEU B N 1
ATOM 11467 C CA . LEU B 1 675 ? 144.327 132.057 43.391 1.00 97.41 675 LEU B CA 1
ATOM 11468 C C . LEU B 1 675 ? 145.577 132.882 43.092 1.00 97.41 675 LEU B C 1
ATOM 11469 O O . LEU B 1 675 ? 145.458 134.011 42.599 1.00 97.41 675 LEU B O 1
ATOM 11474 N N . ILE B 1 676 ? 146.762 132.349 43.368 1.00 95.50 676 ILE B N 1
ATOM 11475 C CA . ILE B 1 676 ? 148.001 133.054 43.071 1.00 95.50 676 ILE B CA 1
ATOM 11476 C C . ILE B 1 676 ? 148.289 132.956 41.576 1.00 95.50 676 ILE B C 1
ATOM 11477 O O . ILE B 1 676 ? 147.851 132.024 40.890 1.00 95.50 676 ILE B O 1
ATOM 11482 N N . THR B 1 677 ? 148.983 133.966 41.051 1.00 93.37 677 THR B N 1
ATOM 11483 C CA . THR B 1 677 ? 149.362 134.023 39.647 1.00 93.37 677 THR B CA 1
ATOM 11484 C C . THR B 1 677 ? 150.709 133.356 39.391 1.00 93.37 677 THR B C 1
ATOM 11485 O O . THR B 1 677 ? 150.850 132.582 38.437 1.00 93.37 677 THR B O 1
ATOM 11489 N N . ALA B 1 678 ? 151.693 133.637 40.234 1.00 85.38 678 ALA B N 1
ATOM 11490 C CA . ALA B 1 678 ? 153.078 133.222 40.110 1.00 85.38 678 ALA B CA 1
ATOM 11491 C C . ALA B 1 678 ? 153.393 132.111 41.098 1.00 85.38 678 ALA B C 1
ATOM 11492 O O . ALA B 1 678 ? 152.662 131.909 42.072 1.00 85.38 678 ALA B O 1
ATOM 11494 N N . PRO B 1 679 ? 154.464 131.335 40.865 1.00 83.82 679 PRO B N 1
ATOM 11495 C CA . PRO B 1 679 ? 154.946 130.438 41.924 1.00 83.82 679 PRO B CA 1
ATOM 11496 C C . PRO B 1 679 ? 155.651 131.209 43.028 1.00 83.82 679 PRO B C 1
ATOM 11497 O O . PRO B 1 679 ? 156.885 131.272 43.070 1.00 83.82 679 PRO B O 1
ATOM 11501 N N . LEU B 1 680 ? 154.869 131.805 43.924 1.00 81.78 680 LEU B N 1
ATOM 11502 C CA . LEU B 1 680 ? 155.380 132.613 45.019 1.00 81.78 680 LEU B CA 1
ATOM 11503 C C . LEU B 1 680 ? 155.087 131.918 46.339 1.00 81.78 680 LEU B C 1
ATOM 11504 O O . LEU B 1 680 ? 153.959 131.477 46.582 1.00 81.78 680 LEU B O 1
ATOM 11509 N N . ALA B 1 681 ? 156.110 131.820 47.183 1.00 81.93 681 ALA B N 1
ATOM 11510 C CA . ALA B 1 681 ? 156.009 131.075 48.427 1.00 81.93 681 ALA B CA 1
ATOM 11511 C C . ALA B 1 681 ? 155.222 131.856 49.469 1.00 81.93 681 ALA B C 1
ATOM 11512 O O . ALA B 1 681 ? 155.266 133.088 49.513 1.00 81.93 681 ALA B O 1
ATOM 11514 N N . ILE B 1 682 ? 154.499 131.125 50.311 1.00 93.22 682 ILE B N 1
ATOM 11515 C CA . ILE B 1 682 ? 153.764 131.723 51.420 1.00 93.22 682 ILE B CA 1
ATOM 11516 C C . ILE B 1 682 ? 154.773 132.037 52.519 1.00 93.22 682 ILE B C 1
ATOM 11517 O O . ILE B 1 682 ? 155.523 131.161 52.955 1.00 93.22 682 ILE B O 1
ATOM 11522 N N . ALA B 1 683 ? 154.805 133.291 52.962 1.00 93.31 683 ALA B N 1
ATOM 11523 C CA . ALA B 1 683 ? 155.790 133.662 53.968 1.00 93.31 683 ALA B CA 1
ATOM 11524 C C . ALA B 1 683 ? 155.250 133.480 55.380 1.00 93.31 683 ALA B C 1
ATOM 11525 O O . ALA B 1 683 ? 155.933 132.900 56.231 1.00 93.31 683 ALA B O 1
ATOM 11527 N N . ALA B 1 684 ? 154.035 133.956 55.650 1.00 86.07 684 ALA B N 1
ATOM 11528 C CA . ALA B 1 684 ? 153.486 133.887 56.996 1.00 86.07 684 ALA B CA 1
ATOM 11529 C C . ALA B 1 684 ? 151.969 133.906 56.933 1.00 86.07 684 ALA B C 1
ATOM 11530 O O . ALA B 1 684 ? 151.388 134.593 56.091 1.00 86.07 684 ALA B O 1
ATOM 11532 N N . VAL B 1 685 ? 151.340 133.153 57.832 1.00 89.27 685 VAL B N 1
ATOM 11533 C CA . VAL B 1 685 ? 149.894 133.173 58.031 1.00 89.27 685 VAL B CA 1
ATOM 11534 C C . VAL B 1 685 ? 149.636 133.664 59.449 1.00 89.27 685 VAL B C 1
ATOM 11535 O O . VAL B 1 685 ? 150.109 133.053 60.414 1.00 89.27 685 VAL B O 1
ATOM 11539 N N . ASN B 1 686 ? 148.890 134.759 59.582 1.00 90.42 686 ASN B N 1
ATOM 11540 C CA . ASN B 1 686 ? 148.708 135.388 60.886 1.00 90.42 686 ASN B CA 1
ATOM 11541 C C . ASN B 1 686 ? 147.269 135.320 61.375 1.00 90.42 686 ASN B C 1
ATOM 11542 O O . ASN B 1 686 ? 147.019 134.796 62.463 1.00 90.42 686 ASN B O 1
ATOM 11547 N N . ALA B 1 687 ? 146.321 135.833 60.613 1.00 89.81 687 ALA B N 1
ATOM 11548 C CA . ALA B 1 687 ? 144.913 135.892 60.965 1.00 89.81 687 ALA B CA 1
ATOM 11549 C C . ALA B 1 687 ? 144.122 135.396 59.767 1.00 89.81 687 ALA B C 1
ATOM 11550 O O . ALA B 1 687 ? 144.662 135.318 58.659 1.00 89.81 687 ALA B O 1
ATOM 11552 N N . PRO B 1 688 ? 142.834 135.029 59.942 1.00 97.90 688 PRO B N 1
ATOM 11553 C CA . PRO B 1 688 ? 142.044 134.675 58.750 1.00 97.90 688 PRO B CA 1
ATOM 11554 C C . PRO B 1 688 ? 141.446 135.876 58.025 1.00 97.90 688 PRO B C 1
ATOM 11555 O O . PRO B 1 688 ? 140.294 135.838 57.587 1.00 97.90 688 PRO B O 1
ATOM 11559 N N . ASP B 1 689 ? 142.228 136.952 57.912 1.00 96.67 689 ASP B N 1
ATOM 11560 C CA . ASP B 1 689 ? 142.034 138.032 56.954 1.00 96.67 689 ASP B CA 1
ATOM 11561 C C . ASP B 1 689 ? 143.379 138.598 56.514 1.00 96.67 689 ASP B C 1
ATOM 11562 O O . ASP B 1 689 ? 143.442 139.753 56.080 1.00 96.67 689 ASP B O 1
ATOM 11567 N N . TYR B 1 690 ? 144.457 137.827 56.633 1.00 99.78 690 TYR B N 1
ATOM 11568 C CA . TYR B 1 690 ? 145.790 138.410 56.700 1.00 99.78 690 TYR B CA 1
ATOM 11569 C C . TYR B 1 690 ? 146.827 137.343 56.384 1.00 99.78 690 TYR B C 1
ATOM 11570 O O . TYR B 1 690 ? 146.847 136.289 57.027 1.00 99.78 690 TYR B O 1
ATOM 11579 N N . SER B 1 691 ? 147.687 137.620 55.406 1.00 94.10 691 SER B N 1
ATOM 11580 C CA . SER B 1 691 ? 148.801 136.739 55.082 1.00 94.10 691 SER B CA 1
ATOM 11581 C C . SER B 1 691 ? 149.861 137.539 54.342 1.00 94.10 691 SER B C 1
ATOM 11582 O O . SER B 1 691 ? 149.601 138.635 53.843 1.00 94.10 691 SER B O 1
ATOM 11585 N N . VAL B 1 692 ? 151.064 136.976 54.284 1.00 89.50 692 VAL B N 1
ATOM 11586 C CA . VAL B 1 692 ? 152.226 137.633 53.695 1.00 89.50 692 VAL B CA 1
ATOM 11587 C C . VAL B 1 692 ? 152.803 136.721 52.620 1.00 89.50 692 VAL B C 1
ATOM 11588 O O . VAL B 1 692 ? 153.053 135.538 52.875 1.00 89.50 692 VAL B O 1
ATOM 11592 N N . ILE B 1 693 ? 153.010 137.268 51.423 1.00 89.91 693 ILE B N 1
ATOM 11593 C CA . ILE B 1 693 ? 153.658 136.548 50.335 1.00 89.91 693 ILE B CA 1
ATOM 11594 C C . ILE B 1 693 ? 154.975 137.229 49.999 1.00 89.91 693 ILE B C 1
ATOM 11595 O O . ILE B 1 693 ? 155.135 138.443 50.165 1.00 89.91 693 ILE B O 1
ATOM 11600 N N . ALA B 1 694 ? 155.928 136.429 49.528 1.00 95.60 694 ALA B N 1
ATOM 11601 C CA . ALA B 1 694 ? 157.284 136.898 49.297 1.00 95.60 694 ALA B CA 1
ATOM 11602 C C . ALA B 1 694 ? 157.830 136.278 48.024 1.00 95.60 694 ALA B C 1
ATOM 11603 O O . ALA B 1 694 ? 157.318 135.273 47.527 1.00 95.60 694 ALA B O 1
ATOM 11605 N N . GLY B 1 695 ? 158.889 136.891 47.504 1.00 96.43 695 GLY B N 1
ATOM 11606 C CA . GLY B 1 695 ? 159.526 136.418 46.301 1.00 96.43 695 GLY B CA 1
ATOM 11607 C C . GLY B 1 695 ? 160.619 137.350 45.823 1.00 96.43 695 GLY B C 1
ATOM 11608 O O . GLY B 1 695 ? 161.134 138.178 46.581 1.00 96.43 695 GLY B O 1
ATOM 11609 N N . PRO B 1 696 ? 160.999 137.228 44.551 1.00 94.05 696 PRO B N 1
ATOM 11610 C CA . PRO B 1 696 ? 162.071 138.068 44.009 1.00 94.05 696 PRO B CA 1
ATOM 11611 C C . PRO B 1 696 ? 161.632 139.516 43.857 1.00 94.05 696 PRO B C 1
ATOM 11612 O O . PRO B 1 696 ? 160.463 139.876 44.014 1.00 94.05 696 PRO B O 1
ATOM 11616 N N . THR B 1 697 ? 162.615 140.356 43.528 1.00 96.67 697 THR B N 1
ATOM 11617 C CA . THR B 1 697 ? 162.429 141.802 43.560 1.00 96.67 697 THR B CA 1
ATOM 11618 C C . THR B 1 697 ? 161.611 142.329 42.386 1.00 96.67 697 THR B C 1
ATOM 11619 O O . THR B 1 697 ? 161.239 143.507 42.392 1.00 96.67 697 THR B O 1
ATOM 11623 N N . SER B 1 698 ? 161.326 141.499 41.384 1.00 99.78 698 SER B N 1
ATOM 11624 C CA . SER B 1 698 ? 160.515 141.911 40.248 1.00 99.78 698 SER B CA 1
ATOM 11625 C C . SER B 1 698 ? 159.181 141.189 40.149 1.00 99.78 698 SER B C 1
ATOM 11626 O O . SER B 1 698 ? 158.197 141.801 39.730 1.00 99.78 698 SER B O 1
ATOM 11629 N N . GLU B 1 699 ? 159.117 139.913 40.534 1.00 98.88 699 GLU B N 1
ATOM 11630 C CA . GLU B 1 699 ? 157.865 139.165 40.443 1.00 98.88 699 GLU B CA 1
ATOM 11631 C C . GLU B 1 699 ? 156.851 139.657 41.470 1.00 98.88 699 GLU B C 1
ATOM 11632 O O . GLU B 1 699 ? 155.642 139.691 41.198 1.00 98.88 699 GLU B O 1
ATOM 11638 N N . ILE B 1 700 ? 157.332 140.051 42.654 1.00 97.60 700 ILE B N 1
ATOM 11639 C CA . ILE B 1 700 ? 156.464 140.631 43.676 1.00 97.60 700 ILE B CA 1
ATOM 11640 C C . ILE B 1 700 ? 155.926 141.978 43.211 1.00 97.60 700 ILE B C 1
ATOM 11641 O O . ILE B 1 700 ? 154.741 142.286 43.393 1.00 97.60 700 ILE B O 1
ATOM 11646 N N . LEU B 1 701 ? 156.777 142.782 42.569 1.00 93.49 701 LEU B N 1
ATOM 11647 C CA . LEU B 1 701 ? 156.319 144.035 41.978 1.00 93.49 701 LEU B CA 1
ATOM 11648 C C . LEU B 1 701 ? 155.338 143.794 40.838 1.00 93.49 701 LEU B C 1
ATOM 11649 O O . LEU B 1 701 ? 154.459 144.626 40.592 1.00 93.49 701 LEU B O 1
ATOM 11654 N N . ALA B 1 702 ? 155.470 142.664 40.142 1.00 96.16 702 ALA B N 1
ATOM 11655 C CA . ALA B 1 702 ? 154.519 142.320 39.089 1.00 96.16 702 ALA B CA 1
ATOM 11656 C C . ALA B 1 702 ? 153.150 141.976 39.664 1.00 96.16 702 ALA B C 1
ATOM 11657 O O . ALA B 1 702 ? 152.122 142.444 39.161 1.00 96.16 702 ALA B O 1
ATOM 11659 N N . VAL B 1 703 ? 153.112 141.158 40.720 1.00 94.73 703 VAL B N 1
ATOM 11660 C CA . VAL B 1 703 ? 151.807 140.762 41.251 1.00 94.73 703 VAL B CA 1
ATOM 11661 C C . VAL B 1 703 ? 151.179 141.884 42.070 1.00 94.73 703 VAL B C 1
ATOM 11662 O O . VAL B 1 703 ? 149.949 141.980 42.147 1.00 94.73 703 VAL B O 1
ATOM 11666 N N . SER B 1 704 ? 151.994 142.766 42.662 1.00 97.07 704 SER B N 1
ATOM 11667 C CA . SER B 1 704 ? 151.466 143.830 43.513 1.00 97.07 704 SER B CA 1
ATOM 11668 C C . SER B 1 704 ? 150.678 144.862 42.717 1.00 97.07 704 SER B C 1
ATOM 11669 O O . SER B 1 704 ? 149.606 145.303 43.151 1.00 97.07 704 SER B O 1
ATOM 11672 N N . GLN B 1 705 ? 151.187 145.247 41.547 1.00 100.78 705 GLN B N 1
ATOM 11673 C CA . GLN B 1 705 ? 150.521 146.272 40.754 1.00 100.78 705 GLN B CA 1
ATOM 11674 C C . GLN B 1 705 ? 149.244 145.740 40.114 1.00 100.78 705 GLN B C 1
ATOM 11675 O O . GLN B 1 705 ? 148.260 146.476 39.977 1.00 100.78 705 GLN B O 1
ATOM 11681 N N . ARG B 1 706 ? 149.233 144.464 39.723 1.00 98.55 706 ARG B N 1
ATOM 11682 C CA . ARG B 1 706 ? 148.006 143.899 39.177 1.00 98.55 706 ARG B CA 1
ATOM 11683 C C . ARG B 1 706 ? 146.999 143.576 40.278 1.00 98.55 706 ARG B C 1
ATOM 11684 O O . ARG B 1 706 ? 145.791 143.539 40.016 1.00 98.55 706 ARG B O 1
ATOM 11692 N N . LEU B 1 707 ? 147.462 143.349 41.512 1.00 100.60 707 LEU B N 1
ATOM 11693 C CA . LEU B 1 707 ? 146.520 143.156 42.606 1.00 100.60 707 LEU B CA 1
ATOM 11694 C C . LEU B 1 707 ? 145.984 144.484 43.120 1.00 100.60 707 LEU B C 1
ATOM 11695 O O . LEU B 1 707 ? 144.922 144.516 43.752 1.00 100.60 707 LEU B O 1
ATOM 11700 N N . THR B 1 708 ? 146.707 145.582 42.878 1.00 102.30 708 THR B N 1
ATOM 11701 C CA . THR B 1 708 ? 146.165 146.905 43.181 1.00 102.30 708 THR B CA 1
ATOM 11702 C C . THR B 1 708 ? 144.987 147.230 42.273 1.00 102.30 708 THR B C 1
ATOM 11703 O O . THR B 1 708 ? 144.023 147.877 42.698 1.00 102.30 708 THR B O 1
ATOM 11707 N N . GLU B 1 709 ? 145.050 146.769 41.019 1.00 105.06 709 GLU B N 1
ATOM 11708 C CA . GLU B 1 709 ? 143.953 146.946 40.071 1.00 105.06 709 GLU B CA 1
ATOM 11709 C C . GLU B 1 709 ? 142.704 146.185 40.507 1.00 105.06 709 GLU B C 1
ATOM 11710 O O . GLU B 1 709 ? 141.581 146.601 40.199 1.00 105.06 709 GLU B O 1
ATOM 11716 N N . GLN B 1 710 ? 142.880 145.088 41.245 1.00 106.55 710 GLN B N 1
ATOM 11717 C CA . GLN B 1 710 ? 141.782 144.328 41.830 1.00 106.55 710 GLN B CA 1
ATOM 11718 C C . GLN B 1 710 ? 141.075 145.089 42.953 1.00 106.55 710 GLN B C 1
ATOM 11719 O O . GLN B 1 710 ? 139.930 144.746 43.278 1.00 106.55 710 GLN B O 1
ATOM 11725 N N . ASN B 1 711 ? 141.705 146.147 43.489 1.00 108.71 711 ASN B N 1
ATOM 11726 C CA . ASN B 1 711 ? 141.234 146.917 44.654 1.00 108.71 711 ASN B CA 1
ATOM 11727 C C . ASN B 1 711 ? 141.060 146.027 45.883 1.00 108.71 711 ASN B C 1
ATOM 11728 O O . ASN B 1 711 ? 140.060 146.107 46.599 1.00 108.71 711 ASN B O 1
ATOM 11733 N N . ILE B 1 712 ? 142.043 145.163 46.113 1.00 104.04 712 ILE B N 1
ATOM 11734 C CA . ILE B 1 712 ? 142.254 144.499 47.393 1.00 104.04 712 ILE B CA 1
ATOM 11735 C C . ILE B 1 712 ? 143.601 144.981 47.918 1.00 104.04 712 ILE B C 1
ATOM 11736 O O . ILE B 1 712 ? 144.580 145.033 47.161 1.00 104.04 712 ILE B O 1
ATOM 11741 N N . ILE B 1 713 ? 143.643 145.352 49.201 1.00 100.64 713 ILE B N 1
ATOM 11742 C CA . ILE B 1 713 ? 144.726 146.173 49.738 1.00 100.64 713 ILE B CA 1
ATOM 11743 C C . ILE B 1 713 ? 146.015 145.366 49.831 1.00 100.64 713 ILE B C 1
ATOM 11744 O O . ILE B 1 713 ? 146.008 144.188 50.211 1.00 100.64 713 ILE B O 1
ATOM 11749 N N . ASN B 1 714 ? 147.132 146.003 49.471 1.00 109.60 714 ASN B N 1
ATOM 11750 C CA . ASN B 1 714 ? 148.450 145.364 49.472 1.00 109.60 714 ASN B CA 1
ATOM 11751 C C . ASN B 1 714 ? 149.603 146.323 49.797 1.00 109.60 714 ASN B C 1
ATOM 11752 O O . ASN B 1 714 ? 150.269 146.879 48.922 1.00 109.60 714 ASN B O 1
ATOM 11757 N N . LYS B 1 715 ? 149.901 146.451 51.086 1.00 106.47 715 LYS B N 1
ATOM 11758 C CA . LYS B 1 715 ? 151.059 147.227 51.492 1.00 106.47 715 LYS B CA 1
ATOM 11759 C C . LYS B 1 715 ? 152.305 146.344 51.440 1.00 106.47 715 LYS B C 1
ATOM 11760 O O . LYS B 1 715 ? 152.250 145.164 51.090 1.00 106.47 715 LYS B O 1
ATOM 11766 N N . ARG B 1 716 ? 153.446 146.921 51.793 1.00 120.01 716 ARG B N 1
ATOM 11767 C CA . ARG B 1 716 ? 154.698 146.185 51.885 1.00 120.01 716 ARG B CA 1
ATOM 11768 C C . ARG B 1 716 ? 155.175 146.127 53.329 1.00 120.01 716 ARG B C 1
ATOM 11769 O O . ARG B 1 716 ? 154.543 146.655 54.246 1.00 120.01 716 ARG B O 1
ATOM 11777 N N . LEU B 1 717 ? 156.318 145.468 53.518 1.00 116.64 717 LEU B N 1
ATOM 11778 C CA . LEU B 1 717 ? 156.951 145.369 54.820 1.00 116.64 717 LEU B CA 1
ATOM 11779 C C . LEU B 1 717 ? 158.301 146.065 54.893 1.00 116.64 717 LEU B C 1
ATOM 11780 O O . LEU B 1 717 ? 158.851 146.176 55.996 1.00 116.64 717 LEU B O 1
ATOM 11785 N N . HIS B 1 718 ? 158.839 146.526 53.757 1.00 115.03 718 HIS B N 1
ATOM 11786 C CA . HIS B 1 718 ? 160.066 147.327 53.651 1.00 115.03 718 HIS B CA 1
ATOM 11787 C C . HIS B 1 718 ? 161.283 146.593 54.219 1.00 115.03 718 HIS B C 1
ATOM 11788 O O . HIS B 1 718 ? 161.888 147.003 55.209 1.00 115.03 718 HIS B O 1
ATOM 11795 N N . THR B 1 719 ? 161.633 145.491 53.567 1.00 104.65 719 THR B N 1
ATOM 11796 C CA . THR B 1 719 ? 162.807 144.715 53.934 1.00 104.65 719 THR B CA 1
ATOM 11797 C C . THR B 1 719 ? 163.584 144.351 52.676 1.00 104.65 719 THR B C 1
ATOM 11798 O O . THR B 1 719 ? 162.999 143.897 51.688 1.00 104.65 719 THR B O 1
ATOM 11802 N N . SER B 1 720 ? 164.904 144.561 52.714 1.00 103.10 720 SER B N 1
ATOM 11803 C CA . SER B 1 720 ? 165.757 144.268 51.568 1.00 103.10 720 SER B CA 1
ATOM 11804 C C . SER B 1 720 ? 165.867 142.775 51.276 1.00 103.10 720 SER B C 1
ATOM 11805 O O . SER B 1 720 ? 166.156 142.402 50.135 1.00 103.10 720 SER B O 1
ATOM 11808 N N . HIS B 1 721 ? 165.645 141.918 52.267 1.00 102.58 721 HIS B N 1
ATOM 11809 C CA . HIS B 1 721 ? 165.714 140.477 52.085 1.00 102.58 721 HIS B CA 1
ATOM 11810 C C . HIS B 1 721 ? 164.309 139.893 52.143 1.00 102.58 721 HIS B C 1
ATOM 11811 O O . HIS B 1 721 ? 163.490 140.293 52.973 1.00 102.58 721 HIS B O 1
ATOM 11818 N N . ALA B 1 722 ? 164.027 138.944 51.255 1.00 102.83 722 ALA B N 1
ATOM 11819 C CA . ALA B 1 722 ? 162.717 138.292 51.211 1.00 102.83 722 ALA B CA 1
ATOM 11820 C C . ALA B 1 722 ? 162.785 137.024 52.054 1.00 102.83 722 ALA B C 1
ATOM 11821 O O . ALA B 1 722 ? 163.095 135.944 51.553 1.00 102.83 722 ALA B O 1
ATOM 11823 N N . PHE B 1 723 ? 162.473 137.161 53.341 1.00 100.07 723 PHE B N 1
ATOM 11824 C CA . PHE B 1 723 ? 162.459 136.029 54.254 1.00 100.07 723 PHE B CA 1
ATOM 11825 C C . PHE B 1 723 ? 161.356 135.044 53.882 1.00 100.07 723 PHE B C 1
ATOM 11826 O O . PHE B 1 723 ? 160.372 135.396 53.221 1.00 100.07 723 PHE B O 1
ATOM 11834 N N . HIS B 1 724 ? 161.558 133.787 54.306 1.00 100.02 724 HIS B N 1
ATOM 11835 C CA . HIS B 1 724 ? 160.606 132.680 54.143 1.00 100.02 724 HIS B CA 1
ATOM 11836 C C . HIS B 1 724 ? 160.283 132.409 52.676 1.00 100.02 724 HIS B C 1
ATOM 11837 O O . HIS B 1 724 ? 159.162 132.030 52.333 1.00 100.02 724 HIS B O 1
ATOM 11844 N N . SER B 1 725 ? 161.264 132.606 51.806 1.00 95.65 725 SER B N 1
ATOM 11845 C CA . SER B 1 725 ? 161.153 132.344 50.383 1.00 95.65 725 SER B CA 1
ATOM 11846 C C . SER B 1 725 ? 161.965 131.097 50.037 1.00 95.65 725 SER B C 1
ATOM 11847 O O . SER B 1 725 ? 162.439 130.371 50.918 1.00 95.65 725 SER B O 1
ATOM 11850 N N . SER B 1 726 ? 162.120 130.846 48.741 1.00 99.37 726 SER B N 1
ATOM 11851 C CA . SER B 1 726 ? 162.644 129.580 48.235 1.00 99.37 726 SER B CA 1
ATOM 11852 C C . SER B 1 726 ? 164.092 129.681 47.768 1.00 99.37 726 SER B C 1
ATOM 11853 O O . SER B 1 726 ? 164.459 129.082 46.753 1.00 99.37 726 SER B O 1
ATOM 11856 N N . MET B 1 727 ? 164.945 130.428 48.476 1.00 94.03 727 MET B N 1
ATOM 11857 C CA . MET B 1 727 ? 166.340 130.541 48.065 1.00 94.03 727 MET B CA 1
ATOM 11858 C C . MET B 1 727 ? 167.301 130.455 49.247 1.00 94.03 727 MET B C 1
ATOM 11859 O O . MET B 1 727 ? 168.406 131.004 49.189 1.00 94.03 727 MET B O 1
ATOM 11864 N N . MET B 1 728 ? 166.914 129.760 50.314 1.00 99.99 728 MET B N 1
ATOM 11865 C CA . MET B 1 728 ? 167.693 129.693 51.550 1.00 99.99 728 MET B CA 1
ATOM 11866 C C . MET B 1 728 ? 167.913 128.254 51.991 1.00 99.99 728 MET B C 1
ATOM 11867 O O . MET B 1 728 ? 167.676 127.886 53.143 1.00 99.99 728 MET B O 1
ATOM 11872 N N . GLN B 1 729 ? 168.373 127.412 51.063 1.00 96.76 729 GLN B N 1
ATOM 11873 C CA . GLN B 1 729 ? 168.776 126.056 51.425 1.00 96.76 729 GLN B CA 1
ATOM 11874 C C . GLN B 1 729 ? 170.249 125.993 51.820 1.00 96.76 729 GLN B C 1
ATOM 11875 O O . GLN B 1 729 ? 170.609 125.303 52.783 1.00 96.76 729 GLN B O 1
ATOM 11881 N N . ASP B 1 730 ? 171.102 126.722 51.094 1.00 90.48 730 ASP B N 1
ATOM 11882 C CA . ASP B 1 730 ? 172.549 126.599 51.253 1.00 90.48 730 ASP B CA 1
ATOM 11883 C C . ASP B 1 730 ? 173.027 127.141 52.597 1.00 90.48 730 ASP B C 1
ATOM 11884 O O . ASP B 1 730 ? 173.831 126.494 53.285 1.00 90.48 730 ASP B O 1
ATOM 11889 N N . ALA B 1 731 ? 172.531 128.317 52.993 1.00 86.32 731 ALA B N 1
ATOM 11890 C CA . ALA B 1 731 ? 172.883 128.875 54.292 1.00 86.32 731 ALA B CA 1
ATOM 11891 C C . ALA B 1 731 ? 172.329 128.027 55.422 1.00 86.32 731 ALA B C 1
ATOM 11892 O O . ALA B 1 731 ? 172.979 127.881 56.463 1.00 86.32 731 ALA B O 1
ATOM 11894 N N . ALA B 1 732 ? 171.141 127.448 55.219 1.00 91.39 732 ALA B N 1
ATOM 11895 C CA . ALA B 1 732 ? 170.539 126.572 56.217 1.00 91.39 732 ALA B CA 1
ATOM 11896 C C . ALA B 1 732 ? 171.371 125.313 56.426 1.00 91.39 732 ALA B C 1
ATOM 11897 O O . ALA B 1 732 ? 171.574 124.879 57.564 1.00 91.39 732 ALA B O 1
ATOM 11899 N N . GLN B 1 733 ? 171.887 124.729 55.342 1.00 88.13 733 GLN B N 1
ATOM 11900 C CA . GLN B 1 733 ? 172.756 123.561 55.482 1.00 88.13 733 GLN B CA 1
ATOM 11901 C C . GLN B 1 733 ? 174.104 123.934 56.095 1.00 88.13 733 GLN B C 1
ATOM 11902 O O . GLN B 1 733 ? 174.677 123.146 56.861 1.00 88.13 733 GLN B O 1
ATOM 11908 N N . ALA B 1 734 ? 174.609 125.135 55.788 1.00 90.18 734 ALA B N 1
ATOM 11909 C CA . ALA B 1 734 ? 175.855 125.597 56.396 1.00 90.18 734 ALA B CA 1
ATOM 11910 C C . ALA B 1 734 ? 175.705 125.782 57.903 1.00 90.18 734 ALA B C 1
ATOM 11911 O O . ALA B 1 734 ? 176.585 125.389 58.679 1.00 90.18 734 ALA B O 1
ATOM 11913 N N . LEU B 1 735 ? 174.585 126.350 58.339 1.00 97.34 735 LEU B N 1
ATOM 11914 C CA . LEU B 1 735 ? 174.353 126.467 59.772 1.00 97.34 735 LEU B CA 1
ATOM 11915 C C . LEU B 1 735 ? 173.936 125.148 60.416 1.00 97.34 735 LEU B C 1
ATOM 11916 O O . LEU B 1 735 ? 174.065 125.011 61.637 1.00 97.34 735 LEU B O 1
ATOM 11921 N N . ARG B 1 736 ? 173.448 124.177 59.633 1.00 94.92 736 ARG B N 1
ATOM 11922 C CA . ARG B 1 736 ? 173.319 122.817 60.152 1.00 94.92 736 ARG B CA 1
ATOM 11923 C C . ARG B 1 736 ? 174.690 122.224 60.434 1.00 94.92 736 ARG B C 1
ATOM 11924 O O . ARG B 1 736 ? 174.879 121.519 61.431 1.00 94.92 736 ARG B O 1
ATOM 11932 N N . GLN B 1 737 ? 175.660 122.503 59.559 1.00 94.53 737 GLN B N 1
ATOM 11933 C CA . GLN B 1 737 ? 177.043 122.141 59.857 1.00 94.53 737 GLN B CA 1
ATOM 11934 C C . GLN B 1 737 ? 177.574 122.917 61.055 1.00 94.53 737 GLN B C 1
ATOM 11935 O O . GLN B 1 737 ? 178.458 122.429 61.768 1.00 94.53 737 GLN B O 1
ATOM 11941 N N . ALA B 1 738 ? 177.054 124.123 61.291 1.00 98.92 738 ALA B N 1
ATOM 11942 C CA . ALA B 1 738 ? 177.416 124.847 62.504 1.00 98.92 738 ALA B CA 1
ATOM 11943 C C . ALA B 1 738 ? 176.693 124.291 63.730 1.00 98.92 738 ALA B C 1
ATOM 11944 O O . ALA B 1 738 ? 177.159 124.474 64.861 1.00 98.92 738 ALA B O 1
ATOM 11946 N N . PHE B 1 739 ? 175.555 123.613 63.527 1.00 98.90 739 PHE B N 1
ATOM 11947 C CA . PHE B 1 739 ? 174.756 123.115 64.649 1.00 98.90 739 PHE B CA 1
ATOM 11948 C C . PHE B 1 739 ? 175.446 121.998 65.419 1.00 98.90 739 PHE B C 1
ATOM 11949 O O . PHE B 1 739 ? 175.248 121.863 66.631 1.00 98.90 739 PHE B O 1
ATOM 11957 N N . GLU B 1 740 ? 176.235 121.171 64.742 1.00 104.75 740 GLU B N 1
ATOM 11958 C CA . GLU B 1 740 ? 176.576 119.884 65.335 1.00 104.75 740 GLU B CA 1
ATOM 11959 C C . GLU B 1 740 ? 177.767 119.939 66.282 1.00 104.75 740 GLU B C 1
ATOM 11960 O O . GLU B 1 740 ? 178.175 118.891 66.793 1.00 104.75 740 GLU B O 1
ATOM 11966 N N . ASN B 1 741 ? 178.337 121.114 66.533 1.00 97.97 741 ASN B N 1
ATOM 11967 C CA . ASN B 1 741 ? 179.311 121.218 67.613 1.00 97.97 741 ASN B CA 1
ATOM 11968 C C . ASN B 1 741 ? 178.620 121.208 68.974 1.00 97.97 741 ASN B C 1
ATOM 11969 O O . ASN B 1 741 ? 179.077 120.543 69.910 1.00 97.97 741 ASN B O 1
ATOM 11974 N N . VAL B 1 742 ? 177.510 121.934 69.098 1.00 97.69 742 VAL B N 1
ATOM 11975 C CA . VAL B 1 742 ? 176.856 122.157 70.383 1.00 97.69 742 VAL B CA 1
ATOM 11976 C C . VAL B 1 742 ? 175.920 121.005 70.727 1.00 97.69 742 VAL B C 1
ATOM 11977 O O . VAL B 1 742 ? 175.649 120.137 69.890 1.00 97.69 742 VAL B O 1
ATOM 11981 N N . ARG B 1 743 ? 175.432 120.989 71.968 1.00 89.39 743 ARG B N 1
ATOM 11982 C CA . ARG B 1 743 ? 174.454 120.019 72.439 1.00 89.39 743 ARG B CA 1
ATOM 11983 C C . ARG B 1 743 ? 173.197 120.740 72.915 1.00 89.39 743 ARG B C 1
ATOM 11984 O O . ARG B 1 743 ? 173.201 121.953 73.135 1.00 89.39 743 ARG B O 1
ATOM 11992 N N . LEU B 1 744 ? 172.108 119.980 73.055 1.00 76.15 744 LEU B N 1
ATOM 11993 C CA . LEU B 1 744 ? 170.800 120.514 73.432 1.00 76.15 744 LEU B CA 1
ATOM 11994 C C . LEU B 1 744 ? 170.249 119.732 74.623 1.00 76.15 744 LEU B C 1
ATOM 11995 O O . LEU B 1 744 ? 170.926 118.871 75.194 1.00 76.15 744 LEU B O 1
ATOM 12000 N N . ASN B 1 745 ? 169.014 120.042 75.011 1.00 82.20 745 ASN B N 1
ATOM 12001 C CA . ASN B 1 745 ? 168.395 119.457 76.194 1.00 82.20 745 ASN B CA 1
ATOM 12002 C C . ASN B 1 745 ? 166.901 119.291 75.947 1.00 82.20 745 ASN B C 1
ATOM 12003 O O . ASN B 1 745 ? 166.343 119.923 75.043 1.00 82.20 745 ASN B O 1
ATOM 12008 N N . PRO B 1 746 ? 166.230 118.422 76.713 1.00 88.27 746 PRO B N 1
ATOM 12009 C CA . PRO B 1 746 ? 164.766 118.400 76.683 1.00 88.27 746 PRO B CA 1
ATOM 12010 C C . PRO B 1 746 ? 164.188 119.631 77.361 1.00 88.27 746 PRO B C 1
ATOM 12011 O O . PRO B 1 746 ? 164.841 120.239 78.226 1.00 88.27 746 PRO B O 1
ATOM 12015 N N . PRO B 1 747 ? 162.963 120.032 77.011 1.00 83.67 747 PRO B N 1
ATOM 12016 C CA . PRO B 1 747 ? 162.417 121.303 77.501 1.00 83.67 747 PRO B CA 1
ATOM 12017 C C . PRO B 1 747 ? 161.894 121.204 78.929 1.00 83.67 747 PRO B C 1
ATOM 12018 O O . PRO B 1 747 ? 162.048 120.195 79.612 1.00 83.67 747 PRO B O 1
ATOM 12022 N N . THR B 1 748 ? 161.279 122.301 79.378 1.00 85.03 748 THR B N 1
ATOM 12023 C CA . THR B 1 748 ? 160.605 122.367 80.670 1.00 85.03 748 THR B CA 1
ATOM 12024 C C . THR B 1 748 ? 159.145 122.781 80.561 1.00 85.03 748 THR B C 1
ATOM 12025 O O . THR B 1 748 ? 158.269 122.093 81.099 1.00 85.03 748 THR B O 1
ATOM 12029 N N . LEU B 1 749 ? 158.856 123.883 79.872 1.00 75.41 749 LEU B N 1
ATOM 12030 C CA . LEU B 1 749 ? 157.534 124.497 79.852 1.00 75.41 749 LEU B CA 1
ATOM 12031 C C . LEU B 1 749 ? 156.770 124.114 78.589 1.00 75.41 749 LEU B C 1
ATOM 12032 O O . LEU B 1 749 ? 157.336 123.657 77.596 1.00 75.41 749 LEU B O 1
ATOM 12037 N N . THR B 1 750 ? 155.459 124.343 78.627 1.00 65.53 750 THR B N 1
ATOM 12038 C CA . THR B 1 750 ? 154.565 123.853 77.580 1.00 65.53 750 THR B CA 1
ATOM 12039 C C . THR B 1 750 ? 154.588 124.803 76.383 1.00 65.53 750 THR B C 1
ATOM 12040 O O . THR B 1 750 ? 153.641 125.542 76.109 1.00 65.53 750 THR B O 1
ATOM 12044 N N . ILE B 1 751 ? 155.701 124.758 75.652 1.00 64.23 751 ILE B N 1
ATOM 12045 C CA . ILE B 1 751 ? 155.797 125.466 74.383 1.00 64.23 751 ILE B CA 1
ATOM 12046 C C . ILE B 1 751 ? 154.863 124.819 73.379 1.00 64.23 751 ILE B C 1
ATOM 12047 O O . ILE B 1 751 ? 154.706 123.593 73.354 1.00 64.23 751 ILE B O 1
ATOM 12052 N N . ILE B 1 752 ? 154.224 125.628 72.550 1.00 56.57 752 ILE B N 1
ATOM 12053 C CA . ILE B 1 752 ? 153.666 125.106 71.322 1.00 56.57 752 ILE B CA 1
ATOM 12054 C C . ILE B 1 752 ? 154.446 125.747 70.183 1.00 56.57 752 ILE B C 1
ATOM 12055 O O . ILE B 1 752 ? 155.056 126.808 70.332 1.00 56.57 752 ILE B O 1
ATOM 12060 N N . SER B 1 753 ? 154.463 125.064 69.045 1.00 72.35 753 SER B N 1
ATOM 12061 C CA . SER B 1 753 ? 155.295 125.448 67.920 1.00 72.35 753 SER B CA 1
ATOM 12062 C C . SER B 1 753 ? 154.510 126.334 66.959 1.00 72.35 753 SER B C 1
ATOM 12063 O O . SER B 1 753 ? 153.360 126.703 67.206 1.00 72.35 753 SER B O 1
ATOM 12066 N N . THR B 1 754 ? 155.152 126.691 65.849 1.00 86.73 754 THR B N 1
ATOM 12067 C CA . THR B 1 754 ? 154.546 127.554 64.843 1.00 86.73 754 THR B CA 1
ATOM 12068 C C . THR B 1 754 ? 154.388 126.879 63.491 1.00 86.73 754 THR B C 1
ATOM 12069 O O . THR B 1 754 ? 153.283 126.876 62.935 1.00 86.73 754 THR B O 1
ATOM 12073 N N . VAL B 1 755 ? 155.465 126.312 62.939 1.00 81.32 755 VAL B N 1
ATOM 12074 C CA . VAL B 1 755 ? 155.373 125.670 61.631 1.00 81.32 755 VAL B CA 1
ATOM 12075 C C . VAL B 1 755 ? 154.606 124.352 61.710 1.00 81.32 755 VAL B C 1
ATOM 12076 O O . VAL B 1 755 ? 153.907 123.979 60.760 1.00 81.32 755 VAL B O 1
ATOM 12080 N N . THR B 1 756 ? 154.702 123.634 62.832 1.00 82.15 756 THR B N 1
ATOM 12081 C CA . THR B 1 756 ? 153.962 122.388 62.983 1.00 82.15 756 THR B CA 1
ATOM 12082 C C . THR B 1 756 ? 152.482 122.637 63.236 1.00 82.15 756 THR B C 1
ATOM 12083 O O . THR B 1 756 ? 151.648 121.798 62.881 1.00 82.15 756 THR B O 1
ATOM 12087 N N . GLY B 1 757 ? 152.144 123.772 63.846 1.00 75.50 757 GLY B N 1
ATOM 12088 C CA . GLY B 1 757 ? 150.774 124.095 64.188 1.00 75.50 757 GLY B CA 1
ATOM 12089 C C . GLY B 1 757 ? 150.231 123.402 65.417 1.00 75.50 757 GLY B C 1
ATOM 12090 O O . GLY B 1 757 ? 149.034 123.529 65.697 1.00 75.50 757 GLY B O 1
ATOM 12091 N N . ALA B 1 758 ? 151.066 122.690 66.169 1.00 74.92 758 ALA B N 1
ATOM 12092 C CA . ALA B 1 758 ? 150.602 121.871 67.279 1.00 74.92 758 ALA B CA 1
ATOM 12093 C C . ALA B 1 758 ? 151.633 121.928 68.401 1.00 74.92 758 ALA B C 1
ATOM 12094 O O . ALA B 1 758 ? 152.549 122.755 68.384 1.00 74.92 758 ALA B O 1
ATOM 12096 N N . HIS B 1 759 ? 151.497 121.012 69.364 1.00 72.76 759 HIS B N 1
ATOM 12097 C CA . HIS B 1 759 ? 152.316 120.982 70.572 1.00 72.76 759 HIS B CA 1
ATOM 12098 C C . HIS B 1 759 ? 153.758 120.584 70.262 1.00 72.76 759 HIS B C 1
ATOM 12099 O O . HIS B 1 759 ? 154.153 120.363 69.115 1.00 72.76 759 HIS B O 1
ATOM 12106 N N . VAL B 1 760 ? 154.551 120.475 71.321 1.00 79.82 760 VAL B N 1
ATOM 12107 C CA . VAL B 1 760 ? 155.968 120.150 71.226 1.00 79.82 760 VAL B CA 1
ATOM 12108 C C . VAL B 1 760 ? 156.280 119.010 72.189 1.00 79.82 760 VAL B C 1
ATOM 12109 O O . VAL B 1 760 ? 156.010 119.116 73.391 1.00 79.82 760 VAL B O 1
ATOM 12113 N N . SER B 1 761 ? 156.851 117.926 71.658 1.00 87.59 761 SER B N 1
ATOM 12114 C CA . SER B 1 761 ? 157.265 116.766 72.432 1.00 87.59 761 SER B CA 1
ATOM 12115 C C . SER B 1 761 ? 158.717 116.935 72.879 1.00 87.59 761 SER B C 1
ATOM 12116 O O . SER B 1 761 ? 159.281 118.028 72.824 1.00 87.59 761 SER B O 1
ATOM 12119 N N . ALA B 1 762 ? 159.340 115.847 73.337 1.00 86.99 762 ALA B N 1
ATOM 12120 C CA . ALA B 1 762 ? 160.708 115.936 73.843 1.00 86.99 762 ALA B CA 1
ATOM 12121 C C . ALA B 1 762 ? 161.720 116.111 72.715 1.00 86.99 762 ALA B C 1
ATOM 12122 O O . ALA B 1 762 ? 162.678 116.880 72.852 1.00 86.99 762 ALA B O 1
ATOM 12124 N N . ASP B 1 763 ? 161.530 115.409 71.598 1.00 85.57 763 ASP B N 1
ATOM 12125 C CA . ASP B 1 763 ? 162.460 115.458 70.476 1.00 85.57 763 ASP B CA 1
ATOM 12126 C C . ASP B 1 763 ? 162.043 116.428 69.384 1.00 85.57 763 ASP B C 1
ATOM 12127 O O . ASP B 1 763 ? 162.665 116.436 68.318 1.00 85.57 763 ASP B O 1
ATOM 12132 N N . THR B 1 764 ? 161.002 117.230 69.604 1.00 79.05 764 THR B N 1
ATOM 12133 C CA . THR B 1 764 ? 160.588 118.162 68.562 1.00 79.05 764 THR B CA 1
ATOM 12134 C C . THR B 1 764 ? 161.579 119.312 68.434 1.00 79.05 764 THR B C 1
ATOM 12135 O O . THR B 1 764 ? 161.882 119.759 67.322 1.00 79.05 764 THR B O 1
ATOM 12139 N N . LEU B 1 765 ? 162.108 119.790 69.556 1.00 91.34 765 LEU B N 1
ATOM 12140 C CA . LEU B 1 765 ? 163.113 120.841 69.534 1.00 91.34 765 LEU B CA 1
ATOM 12141 C C . LEU B 1 765 ? 164.535 120.304 69.565 1.00 91.34 765 LEU B C 1
ATOM 12142 O O . LEU B 1 765 ? 165.471 121.047 69.253 1.00 91.34 765 LEU B O 1
ATOM 12147 N N . THR B 1 766 ? 164.715 119.036 69.934 1.00 88.21 766 THR B N 1
ATOM 12148 C CA . THR B 1 766 ? 166.054 118.473 70.031 1.00 88.21 766 THR B CA 1
ATOM 12149 C C . THR B 1 766 ? 166.633 118.177 68.650 1.00 88.21 766 THR B C 1
ATOM 12150 O O . THR B 1 766 ? 167.856 118.095 68.497 1.00 88.21 766 THR B O 1
ATOM 12154 N N . THR B 1 767 ? 165.781 118.037 67.640 1.00 88.01 767 THR B N 1
ATOM 12155 C CA . THR B 1 767 ? 166.248 117.734 66.289 1.00 88.01 767 THR B CA 1
ATOM 12156 C C . THR B 1 767 ? 166.846 118.974 65.636 1.00 88.01 767 THR B C 1
ATOM 12157 O O . THR B 1 767 ? 166.208 120.032 65.636 1.00 88.01 767 THR B O 1
ATOM 12161 N N . PRO B 1 768 ? 168.061 118.891 65.081 1.00 84.78 768 PRO B N 1
ATOM 12162 C CA . PRO B 1 768 ? 168.632 120.049 64.371 1.00 84.78 768 PRO B CA 1
ATOM 12163 C C . PRO B 1 768 ? 167.872 120.455 63.120 1.00 84.78 768 PRO B C 1
ATOM 12164 O O . PRO B 1 768 ? 168.052 121.583 62.649 1.00 84.78 768 PRO B O 1
ATOM 12168 N N . ASP B 1 769 ? 167.045 119.576 62.557 1.00 94.87 769 ASP B N 1
ATOM 12169 C CA . ASP B 1 769 ? 166.317 119.889 61.335 1.00 94.87 769 ASP B CA 1
ATOM 12170 C C . ASP B 1 769 ? 165.122 120.805 61.565 1.00 94.87 769 ASP B C 1
ATOM 12171 O O . ASP B 1 769 ? 164.623 121.393 60.595 1.00 94.87 769 ASP B O 1
ATOM 12176 N N . TYR B 1 770 ? 164.654 120.935 62.811 1.00 95.28 770 TYR B N 1
ATOM 12177 C CA . TYR B 1 770 ? 163.542 121.835 63.099 1.00 95.28 770 TYR B CA 1
ATOM 12178 C C . TYR B 1 770 ? 163.930 123.287 62.864 1.00 95.28 770 TYR B C 1
ATOM 12179 O O . TYR B 1 770 ? 163.125 124.083 62.367 1.00 95.28 770 TYR B O 1
ATOM 12188 N N . TRP B 1 771 ? 165.161 123.649 63.211 1.00 96.81 771 TRP B N 1
ATOM 12189 C CA . TRP B 1 771 ? 165.592 125.019 63.009 1.00 96.81 771 TRP B CA 1
ATOM 12190 C C . TRP B 1 771 ? 165.883 125.279 61.539 1.00 96.81 771 TRP B C 1
ATOM 12191 O O . TRP B 1 771 ? 165.886 126.437 61.110 1.00 96.81 771 TRP B O 1
ATOM 12202 N N . ILE B 1 772 ? 166.122 124.217 60.764 1.00 101.73 772 ILE B N 1
ATOM 12203 C CA . ILE B 1 772 ? 166.254 124.347 59.318 1.00 101.73 772 ILE B CA 1
ATOM 12204 C C . ILE B 1 772 ? 164.897 124.604 58.682 1.00 101.73 772 ILE B C 1
ATOM 12205 O O . ILE B 1 772 ? 164.735 125.532 57.882 1.00 101.73 772 ILE B O 1
ATOM 12210 N N . GLU B 1 773 ? 163.895 123.794 59.038 1.00 106.63 773 GLU B N 1
ATOM 12211 C CA . GLU B 1 773 ? 162.563 123.982 58.471 1.00 106.63 773 GLU B CA 1
ATOM 12212 C C . GLU B 1 773 ? 161.846 125.194 59.044 1.00 106.63 773 GLU B C 1
ATOM 12213 O O . GLU B 1 773 ? 160.798 125.571 58.513 1.00 106.63 773 GLU B O 1
ATOM 12219 N N . GLN B 1 774 ? 162.378 125.794 60.113 1.00 98.72 774 GLN B N 1
ATOM 12220 C CA . GLN B 1 774 ? 161.792 127.004 60.680 1.00 98.72 774 GLN B CA 1
ATOM 12221 C C . GLN B 1 774 ? 161.897 128.186 59.719 1.00 98.72 774 GLN B C 1
ATOM 12222 O O . GLN B 1 774 ? 160.969 128.999 59.624 1.00 98.72 774 GLN B O 1
ATOM 12228 N N . MET B 1 775 ? 163.010 128.290 58.987 1.00 95.45 775 MET B N 1
ATOM 12229 C CA . MET B 1 775 ? 163.256 129.429 58.108 1.00 95.45 775 MET B CA 1
ATOM 12230 C C . MET B 1 775 ? 162.576 129.307 56.753 1.00 95.45 775 MET B C 1
ATOM 12231 O O . MET B 1 775 ? 162.444 130.317 56.054 1.00 95.45 775 MET B O 1
ATOM 12236 N N . LEU B 1 776 ? 162.148 128.107 56.367 1.00 92.89 776 LEU B N 1
ATOM 12237 C CA . LEU B 1 776 ? 161.582 127.856 55.045 1.00 92.89 776 LEU B CA 1
ATOM 12238 C C . LEU B 1 776 ? 160.075 127.674 55.051 1.00 92.89 776 LEU B C 1
ATOM 12239 O O . LEU B 1 776 ? 159.390 128.221 54.185 1.00 92.89 776 LEU B O 1
ATOM 12244 N N . MET B 1 777 ? 159.547 126.904 55.996 1.00 95.95 777 MET B N 1
ATOM 12245 C CA . MET B 1 777 ? 158.118 126.661 56.059 1.00 95.95 777 MET B CA 1
ATOM 12246 C C . MET B 1 777 ? 157.393 127.924 56.526 1.00 95.95 777 MET B C 1
ATOM 12247 O O . MET B 1 777 ? 157.961 128.730 57.266 1.00 95.95 777 MET B O 1
ATOM 12252 N N . PRO B 1 778 ? 156.153 128.141 56.081 1.00 96.55 778 PRO B N 1
ATOM 12253 C CA . PRO B 1 778 ? 155.439 129.362 56.477 1.00 96.55 778 PRO B CA 1
ATOM 12254 C C . PRO B 1 778 ? 154.970 129.267 57.919 1.00 96.55 778 PRO B C 1
ATOM 12255 O O . PRO B 1 778 ? 154.328 128.291 58.313 1.00 96.55 778 PRO B O 1
ATOM 12259 N N . VAL B 1 779 ? 155.298 130.291 58.706 1.00 96.87 779 VAL B N 1
ATOM 12260 C CA . VAL B 1 779 ? 154.833 130.351 60.084 1.00 96.87 779 VAL B CA 1
ATOM 12261 C C . VAL B 1 779 ? 153.342 130.658 60.096 1.00 96.87 779 VAL B C 1
ATOM 12262 O O . VAL B 1 779 ? 152.863 131.562 59.396 1.00 96.87 779 VAL B O 1
ATOM 12266 N N . GLN B 1 780 ? 152.589 129.869 60.854 1.00 90.67 780 GLN B N 1
ATOM 12267 C CA . GLN B 1 780 ? 151.133 129.944 60.849 1.00 90.67 780 GLN B CA 1
ATOM 12268 C C . GLN B 1 780 ? 150.699 130.348 62.254 1.00 90.67 780 GLN B C 1
ATOM 12269 O O . GLN B 1 780 ? 150.513 129.505 63.134 1.00 90.67 780 GLN B O 1
ATOM 12275 N N . PHE B 1 781 ? 150.554 131.658 62.459 1.00 79.26 781 PHE B N 1
ATOM 12276 C CA . PHE B 1 781 ? 150.192 132.181 63.770 1.00 79.26 781 PHE B CA 1
ATOM 12277 C C . PHE B 1 781 ? 148.753 131.853 64.135 1.00 79.26 781 PHE B C 1
ATOM 12278 O O . PHE B 1 781 ? 148.458 131.640 65.314 1.00 79.26 781 PHE B O 1
ATOM 12286 N N . SER B 1 782 ? 147.853 131.805 63.150 1.00 77.24 782 SER B N 1
ATOM 12287 C CA . SER B 1 782 ? 146.438 131.608 63.443 1.00 77.24 782 SER B CA 1
ATOM 12288 C C . SER B 1 782 ? 146.143 130.210 63.959 1.00 77.24 782 SER B C 1
ATOM 12289 O O . SER B 1 782 ? 145.259 130.043 64.802 1.00 77.24 782 SER B O 1
ATOM 12292 N N . ALA B 1 783 ? 146.864 129.198 63.477 1.00 79.84 783 ALA B N 1
ATOM 12293 C CA . ALA B 1 783 ? 146.605 127.839 63.938 1.00 79.84 783 ALA B CA 1
ATOM 12294 C C . ALA B 1 783 ? 147.133 127.591 65.340 1.00 79.84 783 ALA B C 1
ATOM 12295 O O . ALA B 1 783 ? 146.729 126.613 65.975 1.00 79.84 783 ALA B O 1
ATOM 12297 N N . ALA B 1 784 ? 148.022 128.443 65.835 1.00 70.47 784 ALA B N 1
ATOM 12298 C CA . ALA B 1 784 ? 148.530 128.323 67.189 1.00 70.47 784 ALA B CA 1
ATOM 12299 C C . ALA B 1 784 ? 147.682 129.082 68.194 1.00 70.47 784 ALA B C 1
ATOM 12300 O O . ALA B 1 784 ? 148.029 129.119 69.376 1.00 70.47 784 ALA B O 1
ATOM 12302 N N . LEU B 1 785 ? 146.576 129.680 67.758 1.00 71.94 785 LEU B N 1
ATOM 12303 C CA . LEU B 1 785 ? 145.805 130.558 68.622 1.00 71.94 785 LEU B CA 1
ATOM 12304 C C . LEU B 1 785 ? 144.320 130.197 68.682 1.00 71.94 785 LEU B C 1
ATOM 12305 O O . LEU B 1 785 ? 143.603 130.749 69.523 1.00 71.94 785 LEU B O 1
ATOM 12310 N N . GLN B 1 786 ? 143.841 129.267 67.863 1.00 67.48 786 GLN B N 1
ATOM 12311 C CA . GLN B 1 786 ? 142.603 128.594 68.228 1.00 67.48 786 GLN B CA 1
ATOM 12312 C C . GLN B 1 786 ? 142.845 127.305 69.001 1.00 67.48 786 GLN B C 1
ATOM 12313 O O . GLN B 1 786 ? 141.881 126.699 69.478 1.00 67.48 786 GLN B O 1
ATOM 12319 N N . GLU B 1 787 ? 144.099 126.879 69.142 1.00 73.81 787 GLU B N 1
ATOM 12320 C CA . GLU B 1 787 ? 144.445 125.707 69.936 1.00 73.81 787 GLU B CA 1
ATOM 12321 C C . GLU B 1 787 ? 144.935 126.063 71.331 1.00 73.81 787 GLU B C 1
ATOM 12322 O O . GLU B 1 787 ? 144.645 125.329 72.286 1.00 73.81 787 GLU B O 1
ATOM 12328 N N . ALA B 1 788 ? 145.665 127.176 71.464 1.00 62.55 788 ALA B N 1
ATOM 12329 C CA . ALA B 1 788 ? 146.089 127.649 72.777 1.00 62.55 788 ALA B CA 1
ATOM 12330 C C . ALA B 1 788 ? 144.899 128.047 73.638 1.00 62.55 788 ALA B C 1
ATOM 12331 O O . ALA B 1 788 ? 144.806 127.638 74.801 1.00 62.55 788 ALA B O 1
ATOM 12333 N N . GLN B 1 789 ? 143.948 128.790 73.076 1.00 61.45 789 GLN B N 1
ATOM 12334 C CA . GLN B 1 789 ? 142.776 129.157 73.859 1.00 61.45 789 GLN B CA 1
ATOM 12335 C C . GLN B 1 789 ? 141.774 128.017 73.996 1.00 61.45 789 GLN B C 1
ATOM 12336 O O . GLN B 1 789 ? 140.756 128.194 74.675 1.00 61.45 789 GLN B O 1
ATOM 12342 N N . ALA B 1 790 ? 142.013 126.872 73.358 1.00 68.28 790 ALA B N 1
ATOM 12343 C CA . ALA B 1 790 ? 141.173 125.695 73.524 1.00 68.28 790 ALA B CA 1
ATOM 12344 C C . ALA B 1 790 ? 141.704 124.752 74.593 1.00 68.28 790 ALA B C 1
ATOM 12345 O O . ALA B 1 790 ? 140.940 124.283 75.439 1.00 68.28 790 ALA B O 1
ATOM 12347 N N . THR B 1 791 ? 143.002 124.463 74.575 1.00 69.71 791 THR B N 1
ATOM 12348 C CA . THR B 1 791 ? 143.561 123.617 75.621 1.00 69.71 791 THR B CA 1
ATOM 12349 C C . THR B 1 791 ? 143.896 124.388 76.895 1.00 69.71 791 THR B C 1
ATOM 12350 O O . THR B 1 791 ? 144.071 123.761 77.944 1.00 69.71 791 THR B O 1
ATOM 12354 N N . PHE B 1 792 ? 143.956 125.720 76.842 1.00 67.65 792 PHE B N 1
ATOM 12355 C CA . PHE B 1 792 ? 144.190 126.559 78.007 1.00 67.65 792 PHE B CA 1
ATOM 12356 C C . PHE B 1 792 ? 143.179 127.692 77.990 1.00 67.65 792 PHE B C 1
ATOM 12357 O O . PHE B 1 792 ? 142.667 128.056 76.935 1.00 67.65 792 PHE B O 1
ATOM 12365 N N . ASP B 1 793 ? 142.891 128.260 79.154 1.00 59.25 793 ASP B N 1
ATOM 12366 C CA . ASP B 1 793 ? 142.004 129.420 79.235 1.00 59.25 793 ASP B CA 1
ATOM 12367 C C . ASP B 1 793 ? 142.807 130.533 79.909 1.00 59.25 793 ASP B C 1
ATOM 12368 O O . ASP B 1 793 ? 142.811 130.654 81.135 1.00 59.25 793 ASP B O 1
ATOM 12373 N N . VAL B 1 794 ? 143.489 131.350 79.106 1.00 49.70 794 VAL B N 1
ATOM 12374 C CA . VAL B 1 794 ? 144.569 132.193 79.600 1.00 49.70 794 VAL B CA 1
ATOM 12375 C C . VAL B 1 794 ? 144.524 133.547 78.894 1.00 49.70 794 VAL B C 1
ATOM 12376 O O . VAL B 1 794 ? 144.010 133.664 77.778 1.00 49.70 794 VAL B O 1
ATOM 12380 N N . ASP B 1 795 ? 144.996 134.591 79.584 1.00 45.14 795 ASP B N 1
ATOM 12381 C CA . ASP B 1 795 ? 145.254 135.897 78.993 1.00 45.14 795 ASP B CA 1
ATOM 12382 C C . ASP B 1 795 ? 146.666 135.971 78.437 1.00 45.14 795 ASP B C 1
ATOM 12383 O O . ASP B 1 795 ? 147.560 135.227 78.841 1.00 45.14 795 ASP B O 1
ATOM 12388 N N . PHE B 1 796 ? 146.863 136.905 77.509 1.00 38.89 796 PHE B N 1
ATOM 12389 C CA . PHE B 1 796 ? 148.080 136.975 76.712 1.00 38.89 796 PHE B CA 1
ATOM 12390 C C . PHE B 1 796 ? 148.794 138.293 76.965 1.00 38.89 796 PHE B C 1
ATOM 12391 O O . PHE B 1 796 ? 148.214 139.364 76.778 1.00 38.89 796 PHE B O 1
ATOM 12399 N N . LEU B 1 797 ? 150.057 138.204 77.365 1.00 31.07 797 LEU B N 1
ATOM 12400 C CA . LEU B 1 797 ? 150.936 139.348 77.564 1.00 31.07 797 LEU B CA 1
ATOM 12401 C C . LEU B 1 797 ? 152.032 139.331 76.516 1.00 31.07 797 LEU B C 1
ATOM 12402 O O . LEU B 1 797 ? 152.813 138.379 76.462 1.00 31.07 797 LEU B O 1
ATOM 12407 N N . GLU B 1 798 ? 152.113 140.382 75.712 1.00 33.85 798 GLU B N 1
ATOM 12408 C CA . GLU B 1 798 ? 153.188 140.478 74.738 1.00 33.85 798 GLU B CA 1
ATOM 12409 C C . GLU B 1 798 ? 154.517 140.698 75.449 1.00 33.85 798 GLU B C 1
ATOM 12410 O O . GLU B 1 798 ? 154.570 141.239 76.551 1.00 33.85 798 GLU B O 1
ATOM 12416 N N . ILE B 1 799 ? 155.590 140.214 74.841 1.00 24.48 799 ILE B N 1
ATOM 12417 C CA . ILE B 1 799 ? 156.946 140.623 75.170 1.00 24.48 799 ILE B CA 1
ATOM 12418 C C . ILE B 1 799 ? 157.568 141.007 73.840 1.00 24.48 799 ILE B C 1
ATOM 12419 O O . ILE B 1 799 ? 157.992 140.138 73.075 1.00 24.48 799 ILE B O 1
ATOM 12424 N N . GLY B 1 800 ? 157.572 142.297 73.529 1.00 44.34 800 GLY B N 1
ATOM 12425 C CA . GLY B 1 800 ? 158.009 142.753 72.232 1.00 44.34 800 GLY B CA 1
ATOM 12426 C C . GLY B 1 800 ? 157.979 144.258 72.084 1.00 44.34 800 GLY B C 1
ATOM 12427 O O . GLY B 1 800 ? 157.289 144.963 72.821 1.00 44.34 800 GLY B O 1
ATOM 12428 N N . PRO B 1 801 ? 158.719 144.783 71.108 1.00 48.24 801 PRO B N 1
ATOM 12429 C CA . PRO B 1 801 ? 158.889 146.233 70.991 1.00 48.24 801 PRO B CA 1
ATOM 12430 C C . PRO B 1 801 ? 157.762 146.964 70.282 1.00 48.24 801 PRO B C 1
ATOM 12431 O O . PRO B 1 801 ? 157.963 148.112 69.882 1.00 48.24 801 PRO B O 1
ATOM 12435 N N . GLY B 1 802 ? 156.596 146.361 70.100 1.00 47.60 802 GLY B N 1
ATOM 12436 C CA . GLY B 1 802 ? 155.528 147.067 69.427 1.00 47.60 802 GLY B CA 1
ATOM 12437 C C . GLY B 1 802 ? 154.161 146.773 69.996 1.00 47.60 802 GLY B C 1
ATOM 12438 O O . GLY B 1 802 ? 154.028 146.452 71.179 1.00 47.60 802 GLY B O 1
ATOM 12439 N N . ALA B 1 803 ? 153.129 146.895 69.160 1.00 62.48 803 ALA B N 1
ATOM 12440 C CA . ALA B 1 803 ? 151.781 146.518 69.564 1.00 62.48 803 ALA B CA 1
ATOM 12441 C C . ALA B 1 803 ? 151.031 145.802 68.446 1.00 62.48 803 ALA B C 1
ATOM 12442 O O . ALA B 1 803 ? 149.796 145.799 68.450 1.00 62.48 803 ALA B O 1
ATOM 12444 N N . THR B 1 804 ? 151.748 145.208 67.488 1.00 71.37 804 THR B N 1
ATOM 12445 C CA . THR B 1 804 ? 151.111 144.560 66.345 1.00 71.37 804 THR B CA 1
ATOM 12446 C C . THR B 1 804 ? 150.342 143.316 66.768 1.00 71.37 804 THR B C 1
ATOM 12447 O O . THR B 1 804 ? 149.163 143.151 66.423 1.00 71.37 804 THR B O 1
ATOM 12451 N N . LEU B 1 805 ? 151.001 142.442 67.535 1.00 58.43 805 LEU B N 1
ATOM 12452 C CA . LEU B 1 805 ? 150.424 141.158 67.921 1.00 58.43 805 LEU B CA 1
ATOM 12453 C C . LEU B 1 805 ? 149.222 141.340 68.830 1.00 58.43 805 LEU B C 1
ATOM 12454 O O . LEU B 1 805 ? 148.238 140.606 68.720 1.00 58.43 805 LEU B O 1
ATOM 12459 N N . THR B 1 806 ? 149.286 142.309 69.735 1.00 58.23 806 THR B N 1
ATOM 12460 C CA . THR B 1 806 ? 148.168 142.568 70.626 1.00 58.23 806 THR B CA 1
ATOM 12461 C C . THR B 1 806 ? 147.029 143.303 69.940 1.00 58.23 806 THR B C 1
ATOM 12462 O O . THR B 1 806 ? 145.917 143.322 70.473 1.00 58.23 806 THR B O 1
ATOM 12466 N N . GLN B 1 807 ? 147.284 143.934 68.793 1.00 64.44 807 GLN B N 1
ATOM 12467 C CA . GLN B 1 807 ? 146.190 144.407 67.956 1.00 64.44 807 GLN B CA 1
ATOM 12468 C C . GLN B 1 807 ? 145.558 143.264 67.181 1.00 64.44 807 GLN B C 1
ATOM 12469 O O . GLN B 1 807 ? 144.353 143.298 66.908 1.00 64.44 807 GLN B O 1
ATOM 12475 N N . LEU B 1 808 ? 146.352 142.254 66.815 1.00 65.26 808 LEU B N 1
ATOM 12476 C CA . LEU B 1 808 ? 145.805 141.101 66.106 1.00 65.26 808 LEU B CA 1
ATOM 12477 C C . LEU B 1 808 ? 145.048 140.153 67.027 1.00 65.26 808 LEU B C 1
ATOM 12478 O O . LEU B 1 808 ? 144.057 139.549 66.607 1.00 65.26 808 LEU B O 1
ATOM 12483 N N . THR B 1 809 ? 145.498 140.010 68.273 1.00 61.29 809 THR B N 1
ATOM 12484 C CA . THR B 1 809 ? 145.002 138.945 69.135 1.00 61.29 809 THR B CA 1
ATOM 12485 C C . THR B 1 809 ? 143.603 139.240 69.662 1.00 61.29 809 THR B C 1
ATOM 12486 O O . THR B 1 809 ? 142.796 138.321 69.820 1.00 61.29 809 THR B O 1
ATOM 12490 N N . ASN B 1 810 ? 143.285 140.503 69.936 1.00 73.26 810 ASN B N 1
ATOM 12491 C CA . ASN B 1 810 ? 141.931 140.836 70.364 1.00 73.26 810 ASN B CA 1
ATOM 12492 C C . ASN B 1 810 ? 140.979 141.035 69.195 1.00 73.26 810 ASN B C 1
ATOM 12493 O O . ASN B 1 810 ? 139.792 141.294 69.420 1.00 73.26 810 ASN B O 1
ATOM 12498 N N . GLY B 1 811 ? 141.470 140.937 67.963 1.00 67.81 811 GLY B N 1
ATOM 12499 C CA . GLY B 1 811 ? 140.636 140.916 66.783 1.00 67.81 811 GLY B CA 1
ATOM 12500 C C . GLY B 1 811 ? 140.059 139.566 66.450 1.00 67.81 811 GLY B C 1
ATOM 12501 O O . GLY B 1 811 ? 139.312 139.443 65.478 1.00 67.81 811 GLY B O 1
ATOM 12502 N N . HIS B 1 812 ? 140.399 138.541 67.227 1.00 70.52 812 HIS B N 1
ATOM 12503 C CA . HIS B 1 812 ? 139.843 137.208 67.070 1.00 70.52 812 HIS B CA 1
ATOM 12504 C C . HIS B 1 812 ? 138.588 137.059 67.922 1.00 70.52 812 HIS B C 1
ATOM 12505 O O . HIS B 1 812 ? 137.996 138.037 68.384 1.00 70.52 812 HIS B O 1
ATOM 12512 N N . ALA B 1 813 ? 138.162 135.815 68.120 1.00 71.15 813 ALA B N 1
ATOM 12513 C CA . ALA B 1 813 ? 137.044 135.495 69.004 1.00 71.15 813 ALA B CA 1
ATOM 12514 C C . ALA B 1 813 ? 137.523 135.116 70.402 1.00 71.15 813 ALA B C 1
ATOM 12515 O O . ALA B 1 813 ? 137.170 134.068 70.936 1.00 71.15 813 ALA B O 1
ATOM 12517 N N . LEU B 1 814 ? 138.343 135.977 71.006 1.00 56.77 814 LEU B N 1
ATOM 12518 C CA . LEU B 1 814 ? 138.763 135.814 72.397 1.00 56.77 814 LEU B CA 1
ATOM 12519 C C . LEU B 1 814 ? 137.666 136.398 73.279 1.00 56.77 814 LEU B C 1
ATOM 12520 O O . LEU B 1 814 ? 137.643 137.587 73.603 1.00 56.77 814 LEU B O 1
ATOM 12525 N N . GLY B 1 815 ? 136.723 135.540 73.656 1.00 55.56 815 GLY B N 1
ATOM 12526 C CA . GLY B 1 815 ? 135.593 135.995 74.447 1.00 55.56 815 GLY B CA 1
ATOM 12527 C C . GLY B 1 815 ? 136.000 136.214 75.890 1.00 55.56 815 GLY B C 1
ATOM 12528 O O . GLY B 1 815 ? 136.635 135.349 76.506 1.00 55.56 815 GLY B O 1
ATOM 12529 N N . ASP B 1 816 ? 135.610 137.378 76.440 1.00 62.74 816 ASP B N 1
ATOM 12530 C CA . ASP B 1 816 ? 135.916 137.930 77.768 1.00 62.74 816 ASP B CA 1
ATOM 12531 C C . ASP B 1 816 ? 137.342 137.675 78.248 1.00 62.74 816 ASP B C 1
ATOM 12532 O O . ASP B 1 816 ? 137.567 137.342 79.413 1.00 62.74 816 ASP B O 1
ATOM 12537 N N . ARG B 1 817 ? 138.303 137.824 77.340 1.00 50.58 817 ARG B N 1
ATOM 12538 C CA . ARG B 1 817 ? 139.729 137.820 77.621 1.00 50.58 817 ARG B CA 1
ATOM 12539 C C . ARG B 1 817 ? 140.354 138.895 76.751 1.00 50.58 817 ARG B C 1
ATOM 12540 O O . ARG B 1 817 ? 139.801 139.255 75.713 1.00 50.58 817 ARG B O 1
ATOM 12548 N N . LEU B 1 818 ? 141.492 139.431 77.177 1.00 33.74 818 LEU B N 1
ATOM 12549 C CA . LEU B 1 818 ? 142.120 140.467 76.369 1.00 33.74 818 LEU B CA 1
ATOM 12550 C C . LEU B 1 818 ? 143.600 140.188 76.175 1.00 33.74 818 LEU B C 1
ATOM 12551 O O . LEU B 1 818 ? 144.094 139.130 76.572 1.00 33.74 818 LEU B O 1
ATOM 12556 N N . ALA B 1 819 ? 144.311 141.133 75.565 1.00 39.13 819 ALA B N 1
ATOM 12557 C CA . ALA B 1 819 ? 145.755 141.060 75.415 1.00 39.13 819 ALA B CA 1
ATOM 12558 C C . ALA B 1 819 ? 146.359 142.434 75.662 1.00 39.13 819 ALA B C 1
ATOM 12559 O O . ALA B 1 819 ? 145.793 143.451 75.260 1.00 39.13 819 ALA B O 1
ATOM 12561 N N . PHE B 1 820 ? 147.525 142.456 76.311 1.00 31.63 820 PHE B N 1
ATOM 12562 C CA . PHE B 1 820 ? 148.191 143.692 76.703 1.00 31.63 820 PHE B CA 1
ATOM 12563 C C . PHE B 1 820 ? 149.633 143.675 76.213 1.00 31.63 820 PHE B C 1
ATOM 12564 O O . PHE B 1 820 ? 150.220 142.615 75.996 1.00 31.63 820 PHE B O 1
ATOM 12572 N N . SER B 1 821 ? 150.211 144.861 76.058 1.00 25.39 821 SER B N 1
ATOM 12573 C CA . SER B 1 821 ? 151.559 144.999 75.533 1.00 25.39 821 SER B CA 1
ATOM 12574 C C . SER B 1 821 ? 152.554 145.295 76.651 1.00 25.39 821 SER B C 1
ATOM 12575 O O . SER B 1 821 ? 152.231 145.237 77.835 1.00 25.39 821 SER B O 1
ATOM 12578 N N . SER B 1 822 ? 153.791 145.607 76.264 1.00 28.96 822 SER B N 1
ATOM 12579 C CA . SER B 1 822 ? 154.835 145.963 77.217 1.00 28.96 822 SER B CA 1
ATOM 12580 C C . SER B 1 822 ? 155.633 147.201 76.859 1.00 28.96 822 SER B C 1
ATOM 12581 O O . SER B 1 822 ? 156.283 147.757 77.747 1.00 28.96 822 SER B O 1
ATOM 12584 N N . LEU B 1 823 ? 155.656 147.628 75.608 1.00 38.80 823 LEU B N 1
ATOM 12585 C CA . LEU B 1 823 ? 156.410 148.819 75.261 1.00 38.80 823 LEU B CA 1
ATOM 12586 C C . LEU B 1 823 ? 155.542 149.755 74.433 1.00 38.80 823 LEU B C 1
ATOM 12587 O O . LEU B 1 823 ? 154.572 149.313 73.814 1.00 38.80 823 LEU B O 1
ATOM 12592 N N . PRO B 1 824 ? 155.833 151.053 74.441 1.00 50.17 824 PRO B N 1
ATOM 12593 C CA . PRO B 1 824 ? 155.073 151.976 73.595 1.00 50.17 824 PRO B CA 1
ATOM 12594 C C . PRO B 1 824 ? 155.382 151.785 72.121 1.00 50.17 824 PRO B C 1
ATOM 12595 O O . PRO B 1 824 ? 156.463 151.343 71.730 1.00 50.17 824 PRO B O 1
ATOM 12599 N N . ALA B 1 825 ? 154.408 152.174 71.297 1.00 59.30 825 ALA B N 1
ATOM 12600 C CA . ALA B 1 825 ? 154.423 151.888 69.863 1.00 59.30 825 ALA B CA 1
ATOM 12601 C C . ALA B 1 825 ? 155.125 153.012 69.108 1.00 59.30 825 ALA B C 1
ATOM 12602 O O . ALA B 1 825 ? 154.511 153.814 68.403 1.00 59.30 825 ALA B O 1
ATOM 12604 N N . GLY B 1 826 ? 156.445 153.072 69.270 1.00 69.82 826 GLY B N 1
ATOM 12605 C CA . GLY B 1 826 ? 157.277 153.926 68.441 1.00 69.82 826 GLY B CA 1
ATOM 12606 C C . GLY B 1 826 ? 157.203 155.423 68.680 1.00 69.82 826 GLY B C 1
ATOM 12607 O O . GLY B 1 826 ? 158.226 156.062 68.940 1.00 69.82 826 GLY B O 1
ATOM 12608 N N . ALA B 1 827 ? 156.005 156.002 68.567 1.00 70.73 827 ALA B N 1
ATOM 12609 C CA . ALA B 1 827 ? 155.851 157.448 68.682 1.00 70.73 827 ALA B CA 1
ATOM 12610 C C . ALA B 1 827 ? 155.952 157.935 70.119 1.00 70.73 827 ALA B C 1
ATOM 12611 O O . ALA B 1 827 ? 156.389 159.065 70.354 1.00 70.73 827 ALA B O 1
ATOM 12613 N N . ARG B 1 828 ? 155.536 157.121 71.082 1.00 72.23 828 ARG B N 1
ATOM 12614 C CA . ARG B 1 828 ? 155.627 157.485 72.493 1.00 72.23 828 ARG B CA 1
ATOM 12615 C C . ARG B 1 828 ? 156.907 156.947 73.122 1.00 72.23 828 ARG B C 1
ATOM 12616 O O . ARG B 1 828 ? 156.876 156.327 74.176 1.00 72.23 828 ARG B O 1
ATOM 12624 N N . SER B 1 829 ? 158.053 157.231 72.504 1.00 64.45 829 SER B N 1
ATOM 12625 C CA . SER B 1 829 ? 159.308 156.571 72.851 1.00 64.45 829 SER B CA 1
ATOM 12626 C C . SER B 1 829 ? 159.874 156.982 74.207 1.00 64.45 829 SER B C 1
ATOM 12627 O O . SER B 1 829 ? 160.862 156.383 74.645 1.00 64.45 829 SER B O 1
ATOM 12630 N N . SER B 1 830 ? 159.304 157.985 74.869 1.00 62.62 830 SER B N 1
ATOM 12631 C CA . SER B 1 830 ? 159.695 158.347 76.224 1.00 62.62 830 SER B CA 1
ATOM 12632 C C . SER B 1 830 ? 158.759 157.784 77.287 1.00 62.62 830 SER B C 1
ATOM 12633 O O . SER B 1 830 ? 158.944 158.078 78.471 1.00 62.62 830 SER B O 1
ATOM 12636 N N . ASP B 1 831 ? 157.761 156.986 76.901 1.00 58.42 831 ASP B N 1
ATOM 12637 C CA . ASP B 1 831 ? 156.824 156.386 77.843 1.00 58.42 831 ASP B CA 1
ATOM 12638 C C . ASP B 1 831 ? 157.176 154.942 78.177 1.00 58.42 831 ASP B C 1
ATOM 12639 O O . ASP B 1 831 ? 156.288 154.138 78.466 1.00 58.42 831 ASP B O 1
ATOM 12644 N N . GLU B 1 832 ? 158.454 154.593 78.158 1.00 63.74 832 GLU B N 1
ATOM 12645 C CA . GLU B 1 832 ? 158.848 153.239 78.510 1.00 63.74 832 GLU B CA 1
ATOM 12646 C C . GLU B 1 832 ? 158.857 152.996 80.010 1.00 63.74 832 GLU B C 1
ATOM 12647 O O . GLU B 1 832 ? 159.097 151.861 80.429 1.00 63.74 832 GLU B O 1
ATOM 12653 N N . HIS B 1 833 ? 158.631 154.026 80.824 1.00 39.73 833 HIS B N 1
ATOM 12654 C CA . HIS B 1 833 ? 158.457 153.870 82.257 1.00 39.73 833 HIS B CA 1
ATOM 12655 C C . HIS B 1 833 ? 157.025 154.069 82.703 1.00 39.73 833 HIS B C 1
ATOM 12656 O O . HIS B 1 833 ? 156.699 153.719 83.835 1.00 39.73 833 HIS B O 1
ATOM 12663 N N . LYS B 1 834 ? 156.167 154.632 81.865 1.00 31.95 834 LYS B N 1
ATOM 12664 C CA . LYS B 1 834 ? 154.749 154.638 82.172 1.00 31.95 834 LYS B CA 1
ATOM 12665 C C . LYS B 1 834 ? 154.015 153.470 81.548 1.00 31.95 834 LYS B C 1
ATOM 12666 O O . LYS B 1 834 ? 153.035 152.991 82.121 1.00 31.95 834 LYS B O 1
ATOM 12672 N N . HIS B 1 835 ? 154.476 152.977 80.403 1.00 32.97 835 HIS B N 1
ATOM 12673 C CA . HIS B 1 835 ? 153.676 152.020 79.654 1.00 32.97 835 HIS B CA 1
ATOM 12674 C C . HIS B 1 835 ? 153.715 150.638 80.298 1.00 32.97 835 HIS B C 1
ATOM 12675 O O . HIS B 1 835 ? 152.670 149.989 80.455 1.00 32.97 835 HIS B O 1
ATOM 12682 N N . ILE B 1 836 ? 154.899 150.191 80.726 1.00 18.52 836 ILE B N 1
ATOM 12683 C CA . ILE B 1 836 ? 154.991 148.923 81.441 1.00 18.52 836 ILE B CA 1
ATOM 12684 C C . ILE B 1 836 ? 154.302 149.025 82.796 1.00 18.52 836 ILE B C 1
ATOM 12685 O O . ILE B 1 836 ? 153.645 148.077 83.244 1.00 18.52 836 ILE B O 1
ATOM 12690 N N . LEU B 1 837 ? 154.360 150.189 83.429 1.00 15.55 837 LEU B N 1
ATOM 12691 C CA . LEU B 1 837 ? 153.772 150.361 84.743 1.00 15.55 837 LEU B CA 1
ATOM 12692 C C . LEU B 1 837 ? 152.270 150.540 84.661 1.00 15.55 837 LEU B C 1
ATOM 12693 O O . LEU B 1 837 ? 151.598 150.475 85.688 1.00 15.55 837 LEU B O 1
ATOM 12698 N N . ASP B 1 838 ? 151.746 150.799 83.471 1.00 15.85 838 ASP B N 1
ATOM 12699 C CA . ASP B 1 838 ? 150.320 150.716 83.206 1.00 15.85 838 ASP B CA 1
ATOM 12700 C C . ASP B 1 838 ? 149.884 149.297 82.908 1.00 15.85 838 ASP B C 1
ATOM 12701 O O . ASP B 1 838 ? 148.771 148.906 83.277 1.00 15.85 838 ASP B O 1
ATOM 12706 N N . THR B 1 839 ? 150.744 148.522 82.246 1.00 6.55 839 THR B N 1
ATOM 12707 C CA . THR B 1 839 ? 150.468 147.100 82.051 1.00 6.55 839 THR B CA 1
ATOM 12708 C C . THR B 1 839 ? 150.386 146.362 83.386 1.00 6.55 839 THR B C 1
ATOM 12709 O O . THR B 1 839 ? 149.511 145.511 83.571 1.00 6.55 839 THR B O 1
ATOM 12713 N N . VAL B 1 840 ? 151.260 146.713 84.341 1.00 10.02 840 VAL B N 1
ATOM 12714 C CA . VAL B 1 840 ? 151.245 146.088 85.670 1.00 10.02 840 VAL B CA 1
ATOM 12715 C C . VAL B 1 840 ? 149.941 146.392 86.398 1.00 10.02 840 VAL B C 1
ATOM 12716 O O . VAL B 1 840 ? 149.295 145.502 86.961 1.00 10.02 840 VAL B O 1
ATOM 12720 N N . ALA B 1 841 ? 149.508 147.641 86.358 1.00 51.60 841 ALA B N 1
ATOM 12721 C CA . ALA B 1 841 ? 148.267 148.011 87.016 1.00 51.60 841 ALA B CA 1
ATOM 12722 C C . ALA B 1 841 ? 147.033 147.559 86.262 1.00 51.60 841 ALA B C 1
ATOM 12723 O O . ALA B 1 841 ? 145.941 147.614 86.826 1.00 51.60 841 ALA B O 1
ATOM 12725 N N . ALA B 1 842 ? 147.157 147.155 85.002 1.00 6.45 842 ALA B N 1
ATOM 12726 C CA . ALA B 1 842 ? 146.014 146.576 84.316 1.00 6.45 842 ALA B CA 1
ATOM 12727 C C . ALA B 1 842 ? 145.984 145.061 84.386 1.00 6.45 842 ALA B C 1
ATOM 12728 O O . ALA B 1 842 ? 144.932 144.471 84.133 1.00 6.45 842 ALA B O 1
ATOM 12730 N N . LEU B 1 843 ? 147.108 144.420 84.700 1.00 5.00 843 LEU B N 1
ATOM 12731 C CA . LEU B 1 843 ? 147.080 143.003 85.039 1.00 5.00 843 LEU B CA 1
ATOM 12732 C C . LEU B 1 843 ? 146.603 142.788 86.466 1.00 5.00 843 LEU B C 1
ATOM 12733 O O . LEU B 1 843 ? 145.917 141.803 86.739 1.00 5.00 843 LEU B O 1
ATOM 12738 N N . TRP B 1 844 ? 146.969 143.685 87.392 1.00 6.00 844 TRP B N 1
ATOM 12739 C CA . TRP B 1 844 ? 146.637 143.482 88.799 1.00 6.00 844 TRP B CA 1
ATOM 12740 C C . TRP B 1 844 ? 145.143 143.594 89.069 1.00 6.00 844 TRP B C 1
ATOM 12741 O O . TRP B 1 844 ? 144.642 142.939 89.981 1.00 6.00 844 TRP B O 1
ATOM 12752 N N . VAL B 1 845 ? 144.417 144.396 88.294 1.00 5.00 845 VAL B N 1
ATOM 12753 C CA . VAL B 1 845 ? 142.969 144.493 88.458 1.00 5.00 845 VAL B CA 1
ATOM 12754 C C . VAL B 1 845 ? 142.301 143.170 88.121 1.00 5.00 845 VAL B C 1
ATOM 12755 O O . VAL B 1 845 ? 141.319 142.781 88.759 1.00 5.00 845 VAL B O 1
ATOM 12759 N N . ARG B 1 846 ? 142.842 142.434 87.153 1.00 13.67 846 ARG B N 1
ATOM 12760 C CA . ARG B 1 846 ? 142.230 141.176 86.744 1.00 13.67 846 ARG B CA 1
ATOM 12761 C C . ARG B 1 846 ? 142.387 140.085 87.795 1.00 13.67 846 ARG B C 1
ATOM 12762 O O . ARG B 1 846 ? 141.507 139.233 87.930 1.00 13.67 846 ARG B O 1
ATOM 12770 N N . GLY B 1 847 ? 143.471 140.093 88.553 1.00 13.11 847 GLY B N 1
ATOM 12771 C CA . GLY B 1 847 ? 143.585 139.145 89.635 1.00 13.11 847 GLY B CA 1
ATOM 12772 C C . GLY B 1 847 ? 144.922 138.453 89.719 1.00 13.11 847 GLY B C 1
ATOM 12773 O O . GLY B 1 847 ? 145.076 137.503 90.485 1.00 13.11 847 GLY B O 1
ATOM 12774 N N . HIS B 1 848 ? 145.904 138.925 88.967 1.00 25.20 848 HIS B N 1
ATOM 12775 C CA . HIS B 1 848 ? 147.154 138.198 88.857 1.00 25.20 848 HIS B CA 1
ATOM 12776 C C . HIS B 1 848 ? 148.018 138.410 90.091 1.00 25.20 848 HIS B C 1
ATOM 12777 O O . HIS B 1 848 ? 147.688 139.174 90.994 1.00 25.20 848 HIS B O 1
ATOM 12784 N N . ASN B 1 849 ? 149.120 137.675 90.138 1.00 27.33 849 ASN B N 1
ATOM 12785 C CA . ASN B 1 849 ? 149.981 137.605 91.319 1.00 27.33 849 ASN B CA 1
ATOM 12786 C C . ASN B 1 849 ? 151.164 138.559 91.218 1.00 27.33 849 ASN B C 1
ATOM 12787 O O . ASN B 1 849 ? 152.309 138.177 91.439 1.00 27.33 849 ASN B O 1
ATOM 12792 N N . ILE B 1 850 ? 150.901 139.812 90.882 1.00 21.05 850 ILE B N 1
ATOM 12793 C CA . ILE B 1 850 ? 151.907 140.856 91.002 1.00 21.05 850 ILE B CA 1
ATOM 12794 C C . ILE B 1 850 ? 151.986 141.242 92.469 1.00 21.05 850 ILE B C 1
ATOM 12795 O O . ILE B 1 850 ? 150.957 141.361 93.141 1.00 21.05 850 ILE B O 1
ATOM 12800 N N . ASP B 1 851 ? 153.194 141.406 92.991 1.00 30.31 851 ASP B N 1
ATOM 12801 C CA . ASP B 1 851 ? 153.373 142.009 94.302 1.00 30.31 851 ASP B CA 1
ATOM 12802 C C . ASP B 1 851 ? 153.696 143.482 94.098 1.00 30.31 851 ASP B C 1
ATOM 12803 O O . ASP B 1 851 ? 154.740 143.823 93.537 1.00 30.31 851 ASP B O 1
ATOM 12808 N N . LEU B 1 852 ? 152.809 144.355 94.567 1.00 13.76 852 LEU B N 1
ATOM 12809 C CA . LEU B 1 852 ? 152.938 145.786 94.338 1.00 13.76 852 LEU B CA 1
ATOM 12810 C C . LEU B 1 852 ? 153.814 146.469 95.380 1.00 13.76 852 LEU B C 1
ATOM 12811 O O . LEU B 1 852 ? 153.625 147.656 95.664 1.00 13.76 852 LEU B O 1
ATOM 12816 N N . SER B 1 853 ? 154.762 145.744 95.971 1.00 20.99 853 SER B N 1
ATOM 12817 C CA . SER B 1 853 ? 155.663 146.291 96.968 1.00 20.99 853 SER B CA 1
ATOM 12818 C C . SER B 1 853 ? 157.046 146.596 96.422 1.00 20.99 853 SER B C 1
ATOM 12819 O O . SER B 1 853 ? 157.811 147.294 97.089 1.00 20.99 853 SER B O 1
ATOM 12822 N N . ALA B 1 854 ? 157.394 146.088 95.245 1.00 34.37 854 ALA B N 1
ATOM 12823 C CA . ALA B 1 854 ? 158.653 146.462 94.616 1.00 34.37 854 ALA B CA 1
ATOM 12824 C C . ALA B 1 854 ? 158.588 147.823 93.940 1.00 34.37 854 ALA B C 1
ATOM 12825 O O . ALA B 1 854 ? 159.635 148.383 93.603 1.00 34.37 854 ALA B O 1
ATOM 12827 N N . PHE B 1 855 ? 157.389 148.365 93.738 1.00 25.16 855 PHE B N 1
ATOM 12828 C CA . PHE B 1 855 ? 157.186 149.689 93.170 1.00 25.16 855 PHE B CA 1
ATOM 12829 C C . PHE B 1 855 ? 156.986 150.744 94.250 1.00 25.16 855 PHE B C 1
ATOM 12830 O O . PHE B 1 855 ? 156.243 151.707 94.043 1.00 25.16 855 PHE B O 1
ATOM 12838 N N . ALA B 1 856 ? 157.604 150.564 95.416 1.00 20.56 856 ALA B N 1
ATOM 12839 C CA . ALA B 1 856 ? 157.381 151.442 96.559 1.00 20.56 856 ALA B CA 1
ATOM 12840 C C . ALA B 1 856 ? 158.408 152.562 96.629 1.00 20.56 856 ALA B C 1
ATOM 12841 O O . ALA B 1 856 ? 158.049 153.739 96.565 1.00 20.56 856 ALA B O 1
ATOM 12843 N N . GLY B 1 857 ? 159.677 152.216 96.748 1.00 25.73 857 GLY B N 1
ATOM 12844 C CA . GLY B 1 857 ? 160.704 153.234 96.866 1.00 25.73 857 GLY B CA 1
ATOM 12845 C C . GLY B 1 857 ? 161.924 152.666 97.560 1.00 25.73 857 GLY B C 1
ATOM 12846 O O . GLY B 1 857 ? 162.228 151.482 97.429 1.00 25.73 857 GLY B O 1
ATOM 12847 N N . GLU B 1 858 ? 162.604 153.531 98.308 1.00 34.57 858 GLU B N 1
ATOM 12848 C CA . GLU B 1 858 ? 163.851 153.130 98.950 1.00 34.57 858 GLU B CA 1
ATOM 12849 C C . GLU B 1 858 ? 163.631 152.611 100.366 1.00 34.57 858 GLU B C 1
ATOM 12850 O O . GLU B 1 858 ? 163.961 151.460 100.664 1.00 34.57 858 GLU B O 1
ATOM 12856 N N . GLN B 1 859 ? 163.081 153.437 101.245 1.00 37.98 859 GLN B N 1
ATOM 12857 C CA . GLN B 1 859 ? 162.748 153.011 102.604 1.00 37.98 859 GLN B CA 1
ATOM 12858 C C . GLN B 1 859 ? 161.541 153.801 103.112 1.00 37.98 859 GLN B C 1
ATOM 12859 O O . GLN B 1 859 ? 161.655 154.959 103.537 1.00 37.98 859 GLN B O 1
ATOM 12865 N N . PRO B 1 860 ? 160.355 153.224 103.020 1.00 25.92 860 PRO B N 1
ATOM 12866 C CA . PRO B 1 860 ? 159.139 153.968 103.334 1.00 25.92 860 PRO B CA 1
ATOM 12867 C C . PRO B 1 860 ? 158.661 153.784 104.767 1.00 25.92 860 PRO B C 1
ATOM 12868 O O . PRO B 1 860 ? 159.042 152.852 105.473 1.00 25.92 860 PRO B O 1
ATOM 12872 N N . ARG B 1 861 ? 157.819 154.721 105.186 1.00 28.09 861 ARG B N 1
ATOM 12873 C CA . ARG B 1 861 ? 157.078 154.680 106.436 1.00 28.09 861 ARG B CA 1
ATOM 12874 C C . ARG B 1 861 ? 155.592 154.735 106.117 1.00 28.09 861 ARG B C 1
ATOM 12875 O O . ARG B 1 861 ? 155.194 154.861 104.965 1.00 28.09 861 ARG B O 1
ATOM 12883 N N . ARG B 1 862 ? 154.766 154.642 107.139 1.00 5.00 862 ARG B N 1
ATOM 12884 C CA . ARG B 1 862 ? 153.328 154.669 106.953 1.00 5.00 862 ARG B CA 1
ATOM 12885 C C . ARG B 1 862 ? 152.780 156.051 107.243 1.00 5.00 862 ARG B C 1
ATOM 12886 O O . ARG B 1 862 ? 153.452 156.900 107.820 1.00 5.00 862 ARG B O 1
ATOM 12894 N N . VAL B 1 863 ? 151.526 156.268 106.823 1.00 5.00 863 VAL B N 1
ATOM 12895 C CA . VAL B 1 863 ? 150.824 157.561 107.086 1.00 5.00 863 VAL B CA 1
ATOM 12896 C C . VAL B 1 863 ? 149.358 157.215 107.374 1.00 5.00 863 VAL B C 1
ATOM 12897 O O . VAL B 1 863 ? 148.923 156.121 106.962 1.00 5.00 863 VAL B O 1
ATOM 12901 N N . SER B 1 864 ? 148.628 158.103 108.054 1.00 5.00 864 SER B N 1
ATOM 12902 C CA . SER B 1 864 ? 147.186 157.861 108.323 1.00 5.00 864 SER B CA 1
ATOM 12903 C C . SER B 1 864 ? 146.369 158.163 107.063 1.00 5.00 864 SER B C 1
ATOM 12904 O O . SER B 1 864 ? 146.341 159.338 106.647 1.00 5.00 864 SER B O 1
ATOM 12907 N N . LEU B 1 865 ? 145.735 157.141 106.478 1.00 5.08 865 LEU B N 1
ATOM 12908 C CA . LEU B 1 865 ? 144.962 157.326 105.220 1.00 5.08 865 LEU B CA 1
ATOM 12909 C C . LEU B 1 865 ? 143.488 156.994 105.482 1.00 5.08 865 LEU B C 1
ATOM 12910 O O . LEU B 1 865 ? 143.228 156.229 106.432 1.00 5.08 865 LEU B O 1
ATOM 12915 N N . PRO B 1 866 ? 142.516 157.541 104.710 1.00 5.00 866 PRO B N 1
ATOM 12916 C CA . PRO B 1 866 ? 141.095 157.185 104.863 1.00 5.00 866 PRO B CA 1
ATOM 12917 C C . PRO B 1 866 ? 140.864 155.674 104.999 1.00 5.00 866 PRO B C 1
ATOM 12918 O O . PRO B 1 866 ? 141.461 154.929 104.237 1.00 5.00 866 PRO B O 1
ATOM 12922 N N . THR B 1 867 ? 139.977 155.256 105.912 1.00 5.00 867 THR B N 1
ATOM 12923 C CA . THR B 1 867 ? 139.782 153.844 106.166 1.00 5.00 867 THR B CA 1
ATOM 12924 C C . THR B 1 867 ? 138.792 153.256 105.169 1.00 5.00 867 THR B C 1
ATOM 12925 O O . THR B 1 867 ? 138.427 153.894 104.181 1.00 5.00 867 THR B O 1
ATOM 12929 N N . TYR B 1 868 ? 138.378 152.015 105.411 1.00 5.00 868 TYR B N 1
ATOM 12930 C CA . TYR B 1 868 ? 137.339 151.385 104.607 1.00 5.00 868 TYR B CA 1
ATOM 12931 C C . TYR B 1 868 ? 136.019 152.124 104.784 1.00 5.00 868 TYR B C 1
ATOM 12932 O O . TYR B 1 868 ? 135.717 152.628 105.864 1.00 5.00 868 TYR B O 1
ATOM 12941 N N . ALA B 1 869 ? 135.233 152.193 103.720 1.00 8.62 869 ALA B N 1
ATOM 12942 C CA . ALA B 1 869 ? 133.967 152.913 103.737 1.00 8.62 869 ALA B CA 1
ATOM 12943 C C . ALA B 1 869 ? 132.817 151.920 103.771 1.00 8.62 869 ALA B C 1
ATOM 12944 O O . ALA B 1 869 ? 132.291 151.537 102.733 1.00 8.62 869 ALA B O 1
ATOM 12946 N N . PHE B 1 870 ? 132.389 151.550 104.976 1.00 6.91 870 PHE B N 1
ATOM 12947 C CA . PHE B 1 870 ? 131.401 150.499 105.182 1.00 6.91 870 PHE B CA 1
ATOM 12948 C C . PHE B 1 870 ? 130.035 150.913 104.658 1.00 6.91 870 PHE B C 1
ATOM 12949 O O . PHE B 1 870 ? 129.765 152.088 104.422 1.00 6.91 870 PHE B O 1
ATOM 12957 N N . ASP B 1 871 ? 129.167 149.925 104.477 1.00 31.89 871 ASP B N 1
ATOM 12958 C CA . ASP B 1 871 ? 127.783 150.182 104.123 1.00 31.89 871 ASP B CA 1
ATOM 12959 C C . ASP B 1 871 ? 126.963 150.422 105.382 1.00 31.89 871 ASP B C 1
ATOM 12960 O O . ASP B 1 871 ? 127.485 150.447 106.493 1.00 31.89 871 ASP B O 1
ATOM 12965 N N . LYS B 1 872 ? 125.657 150.611 105.214 1.00 13.46 872 LYS B N 1
ATOM 12966 C CA . LYS B 1 872 ? 124.815 151.059 106.320 1.00 13.46 872 LYS B CA 1
ATOM 12967 C C . LYS B 1 872 ? 123.432 150.436 106.150 1.00 13.46 872 LYS B C 1
ATOM 12968 O O . LYS B 1 872 ? 122.628 150.929 105.357 1.00 13.46 872 LYS B O 1
ATOM 12974 N N . ILE B 1 873 ? 123.157 149.369 106.904 1.00 9.15 873 ILE B N 1
ATOM 12975 C CA . ILE B 1 873 ? 121.896 148.635 106.839 1.00 9.15 873 ILE B CA 1
ATOM 12976 C C . ILE B 1 873 ? 121.273 148.624 108.230 1.00 9.15 873 ILE B C 1
ATOM 12977 O O . ILE B 1 873 ? 121.969 148.368 109.216 1.00 9.15 873 ILE B O 1
ATOM 12982 N N . ARG B 1 874 ? 119.967 148.872 108.313 1.00 6.36 874 ARG B N 1
ATOM 12983 C CA . ARG B 1 874 ? 119.291 148.948 109.603 1.00 6.36 874 ARG B CA 1
ATOM 12984 C C . ARG B 1 874 ? 118.936 147.568 110.135 1.00 6.36 874 ARG B C 1
ATOM 12985 O O . ARG B 1 874 ? 118.426 146.722 109.401 1.00 6.36 874 ARG B O 1
ATOM 12993 N N . TYR B 1 875 ? 119.276 147.325 111.410 1.00 18.67 875 TYR B N 1
ATOM 12994 C CA . TYR B 1 875 ? 118.967 146.030 112.079 1.00 18.67 875 TYR B CA 1
ATOM 12995 C C . TYR B 1 875 ? 118.468 146.342 113.491 1.00 18.67 875 TYR B C 1
ATOM 12996 O O . TYR B 1 875 ? 119.317 146.559 114.378 1.00 18.67 875 TYR B O 1
ATOM 13005 N N . TRP B 1 876 ? 117.147 146.364 113.697 1.00 24.28 876 TRP B N 1
ATOM 13006 C CA . TRP B 1 876 ? 116.583 146.752 115.019 1.00 24.28 876 TRP B CA 1
ATOM 13007 C C . TRP B 1 876 ? 115.348 145.901 115.316 1.00 24.28 876 TRP B C 1
ATOM 13008 O O . TRP B 1 876 ? 114.779 145.342 114.360 1.00 24.28 876 TRP B O 1
ATOM 13019 N N . VAL B 1 877 ? 114.944 145.815 116.588 1.00 30.33 877 VAL B N 1
ATOM 13020 C CA . VAL B 1 877 ? 113.685 145.088 116.938 1.00 30.33 877 VAL B CA 1
ATOM 13021 C C . VAL B 1 877 ? 112.543 146.109 116.902 1.00 30.33 877 VAL B C 1
ATOM 13022 O O . VAL B 1 877 ? 111.403 145.714 117.225 1.00 30.33 877 VAL B O 1
ATOM 13026 N N . ASP B 1 878 ? 112.846 147.371 116.565 1.00 48.96 878 ASP B N 1
ATOM 13027 C CA . ASP B 1 878 ? 111.824 148.450 116.424 1.00 48.96 878 ASP B CA 1
ATOM 13028 C C . ASP B 1 878 ? 111.203 148.832 117.773 1.00 48.96 878 ASP B C 1
ATOM 13029 O O . ASP B 1 878 ? 110.232 149.607 117.746 1.00 48.96 878 ASP B O 1
ATOM 13034 N N . SER B 1 879 ? 111.757 148.342 118.889 1.00 61.11 879 SER B N 1
ATOM 13035 C CA . SER B 1 879 ? 111.255 148.669 120.253 1.00 61.11 879 SER B CA 1
ATOM 13036 C C . SER B 1 879 ? 109.724 148.610 120.327 1.00 61.11 879 SER B C 1
ATOM 13037 O O . SER B 1 879 ? 109.090 149.680 120.394 1.00 61.11 879 SER B O 1
ATOM 13040 N N . PRO B 1 880 ? 109.105 147.408 120.378 1.00 62.49 880 PRO B N 1
ATOM 13041 C CA . PRO B 1 880 ? 107.642 147.277 120.424 1.00 62.49 880 PRO B CA 1
ATOM 13042 C C . PRO B 1 880 ? 107.028 148.036 121.609 1.00 62.49 880 PRO B C 1
ATOM 13043 O O . PRO B 1 880 ? 105.908 148.485 121.486 1.00 62.49 880 PRO B O 1
ATOM 13047 N N . GLU B 1 881 ? 107.769 148.153 122.713 1.00 62.34 881 GLU B N 1
ATOM 13048 C CA . GLU B 1 881 ? 107.285 148.878 123.917 1.00 62.34 881 GLU B CA 1
ATOM 13049 C C . GLU B 1 881 ? 106.857 150.299 123.531 1.00 62.34 881 GLU B C 1
ATOM 13050 O O . GLU B 1 881 ? 105.712 150.674 123.849 1.00 62.34 881 GLU B O 1
ATOM 13056 N N . GLU B 1 882 ? 107.740 151.057 122.870 1.00 64.75 882 GLU B N 1
ATOM 13057 C CA . GLU B 1 882 ? 107.416 152.464 122.507 1.00 64.75 882 GLU B CA 1
ATOM 13058 C C . GLU B 1 882 ? 106.572 152.489 121.228 1.00 64.75 882 GLU B C 1
ATOM 13059 O O . GLU B 1 882 ? 105.947 153.533 120.965 1.00 64.75 882 GLU B O 1
ATOM 13065 N N . GLN B 1 883 ? 106.570 151.399 120.454 1.00 71.19 883 GLN B N 1
ATOM 13066 C CA . GLN B 1 883 ? 105.685 151.334 119.260 1.00 71.19 883 GLN B CA 1
ATOM 13067 C C . GLN B 1 883 ? 104.241 151.275 119.764 1.00 71.19 883 GLN B C 1
ATOM 13068 O O . GLN B 1 883 ? 103.324 151.502 118.952 1.00 71.19 883 GLN B O 1
ATOM 13074 N N . ARG B 1 884 ? 104.055 150.979 121.055 1.00 92.02 884 ARG B N 1
ATOM 13075 C CA . ARG B 1 884 ? 102.700 150.966 121.668 1.00 92.02 884 ARG B CA 1
ATOM 13076 C C . ARG B 1 884 ? 102.622 152.064 122.734 1.00 92.02 884 ARG B C 1
ATOM 13077 O O . ARG B 1 884 ? 103.408 153.027 122.618 1.00 92.02 884 ARG B O 1
ATOM 13085 N N . LEU C 2 1530 ? 140.242 172.751 171.262 1.00 99.05 1494 LEU C N 1
ATOM 13086 C CA . LEU C 2 1530 ? 139.118 172.868 170.341 1.00 99.05 1494 LEU C CA 1
ATOM 13087 C C . LEU C 2 1530 ? 138.185 171.663 170.509 1.00 99.05 1494 LEU C C 1
ATOM 13088 O O . LEU C 2 1530 ? 137.137 171.567 169.866 1.00 99.05 1494 LEU C O 1
ATOM 13093 N N . GLU C 2 1531 ? 138.548 170.766 171.427 1.00 102.35 1495 GLU C N 1
ATOM 13094 C CA . GLU C 2 1531 ? 137.877 169.471 171.489 1.00 102.35 1495 GLU C CA 1
ATOM 13095 C C . GLU C 2 1531 ? 136.507 169.572 172.152 1.00 102.35 1495 GLU C C 1
ATOM 13096 O O . GLU C 2 1531 ? 135.495 169.183 171.558 1.00 102.35 1495 GLU C O 1
ATOM 13102 N N . GLN C 2 1532 ? 136.450 170.086 173.385 1.00 99.16 1496 GLN C N 1
ATOM 13103 C CA . GLN C 2 1532 ? 135.159 170.262 174.045 1.00 99.16 1496 GLN C CA 1
ATOM 13104 C C . GLN C 2 1532 ? 134.335 171.351 173.373 1.00 99.16 1496 GLN C C 1
ATOM 13105 O O . GLN C 2 1532 ? 133.098 171.296 173.397 1.00 99.16 1496 GLN C O 1
ATOM 13111 N N . ARG C 2 1533 ? 135.006 172.318 172.739 1.00 98.12 1497 ARG C N 1
ATOM 13112 C CA . ARG C 2 1533 ? 134.313 173.352 171.980 1.00 98.12 1497 ARG C CA 1
ATOM 13113 C C . ARG C 2 1533 ? 133.568 172.753 170.795 1.00 98.12 1497 ARG C C 1
ATOM 13114 O O . ARG C 2 1533 ? 132.370 172.992 170.621 1.00 98.12 1497 ARG C O 1
ATOM 13122 N N . LEU C 2 1534 ? 134.254 171.938 169.986 1.00 94.27 1498 LEU C N 1
ATOM 13123 C CA . LEU C 2 1534 ? 133.592 171.293 168.856 1.00 94.27 1498 LEU C CA 1
ATOM 13124 C C . LEU C 2 1534 ? 132.635 170.196 169.294 1.00 94.27 1498 LEU C C 1
ATOM 13125 O O . LEU C 2 1534 ? 131.674 169.906 168.566 1.00 94.27 1498 LEU C O 1
ATOM 13130 N N . ALA C 2 1535 ? 132.861 169.613 170.476 1.00 91.95 1499 ALA C N 1
ATOM 13131 C CA . ALA C 2 1535 ? 131.890 168.702 171.072 1.00 91.95 1499 ALA C CA 1
ATOM 13132 C C . ALA C 2 1535 ? 130.564 169.407 171.322 1.00 91.95 1499 ALA C C 1
ATOM 13133 O O . ALA C 2 1535 ? 129.513 168.962 170.846 1.00 91.95 1499 ALA C O 1
ATOM 13135 N N . GLU C 2 1536 ? 130.603 170.557 172.001 1.00 92.69 1500 GLU C N 1
ATOM 13136 C CA . GLU C 2 1536 ? 129.387 171.344 172.177 1.00 92.69 1500 GLU C CA 1
ATOM 13137 C C . GLU C 2 1536 ? 128.888 171.957 170.872 1.00 92.69 1500 GLU C C 1
ATOM 13138 O O . GLU C 2 1536 ? 127.703 172.291 170.784 1.00 92.69 1500 GLU C O 1
ATOM 13144 N N . ILE C 2 1537 ? 129.755 172.112 169.866 1.00 100.57 1501 ILE C N 1
ATOM 13145 C CA . ILE C 2 1537 ? 129.307 172.607 168.566 1.00 100.57 1501 ILE C CA 1
ATOM 13146 C C . ILE C 2 1537 ? 128.420 171.572 167.877 1.00 100.57 1501 ILE C C 1
ATOM 13147 O O . ILE C 2 1537 ? 127.352 171.908 167.350 1.00 100.57 1501 ILE C O 1
ATOM 13152 N N . TRP C 2 1538 ? 128.817 170.295 167.896 1.00 99.35 1502 TRP C N 1
ATOM 13153 C CA . TRP C 2 1538 ? 127.901 169.302 167.332 1.00 99.35 1502 TRP C CA 1
ATOM 13154 C C . TRP C 2 1538 ? 126.779 168.951 168.304 1.00 99.35 1502 TRP C C 1
ATOM 13155 O O . TRP C 2 1538 ? 125.796 168.326 167.894 1.00 99.35 1502 TRP C O 1
ATOM 13166 N N . GLN C 2 1539 ? 126.885 169.370 169.568 1.00 92.82 1503 GLN C N 1
ATOM 13167 C CA . GLN C 2 1539 ? 125.752 169.369 170.486 1.00 92.82 1503 GLN C CA 1
ATOM 13168 C C . GLN C 2 1539 ? 124.862 170.614 170.345 1.00 92.82 1503 GLN C C 1
ATOM 13169 O O . GLN C 2 1539 ? 124.041 170.876 171.231 1.00 92.82 1503 GLN C O 1
ATOM 13175 N N . GLN C 2 1540 ? 125.003 171.380 169.263 1.00 89.15 1504 GLN C N 1
ATOM 13176 C CA . GLN C 2 1540 ? 124.156 172.553 169.031 1.00 89.15 1504 GLN C CA 1
ATOM 13177 C C . GLN C 2 1540 ? 123.107 172.287 167.961 1.00 89.15 1504 GLN C C 1
ATOM 13178 O O . GLN C 2 1540 ? 123.025 173.019 166.972 1.00 89.15 1504 GLN C O 1
ATOM 13184 N N . LEU C 2 1556 ? 126.054 161.377 163.249 1.00 92.92 1520 LEU C N 1
ATOM 13185 C CA . LEU C 2 1556 ? 125.925 162.393 162.212 1.00 92.92 1520 LEU C CA 1
ATOM 13186 C C . LEU C 2 1556 ? 126.316 161.793 160.867 1.00 92.92 1520 LEU C C 1
ATOM 13187 O O . LEU C 2 1556 ? 127.395 161.221 160.720 1.00 92.92 1520 LEU C O 1
ATOM 13192 N N . GLY C 2 1557 ? 125.423 161.923 159.891 1.00 88.65 1521 GLY C N 1
ATOM 13193 C CA . GLY C 2 1557 ? 125.715 161.591 158.509 1.00 88.65 1521 GLY C CA 1
ATOM 13194 C C . GLY C 2 1557 ? 125.961 162.866 157.721 1.00 88.65 1521 GLY C C 1
ATOM 13195 O O . GLY C 2 1557 ? 125.217 163.840 157.852 1.00 88.65 1521 GLY C O 1
ATOM 13196 N N . GLY C 2 1558 ? 127.012 162.843 156.906 1.00 84.43 1522 GLY C N 1
ATOM 13197 C CA . GLY C 2 1558 ? 127.456 164.033 156.208 1.00 84.43 1522 GLY C CA 1
ATOM 13198 C C . GLY C 2 1558 ? 126.577 164.469 155.054 1.00 84.43 1522 GLY C C 1
ATOM 13199 O O . GLY C 2 1558 ? 126.479 163.774 154.040 1.00 84.43 1522 GLY C O 1
ATOM 13200 N N . HIS C 2 1559 ? 125.931 165.619 155.204 1.00 98.20 1523 HIS C N 1
ATOM 13201 C CA . HIS C 2 1559 ? 125.179 166.225 154.117 1.00 98.20 1523 HIS C CA 1
ATOM 13202 C C . HIS C 2 1559 ? 126.058 167.232 153.388 1.00 98.20 1523 HIS C C 1
ATOM 13203 O O . HIS C 2 1559 ? 126.990 167.791 153.968 1.00 98.20 1523 HIS C O 1
ATOM 13210 N N . SER C 2 1560 ? 125.750 167.472 152.113 1.00 88.94 1524 SER C N 1
ATOM 13211 C CA . SER C 2 1560 ? 126.590 168.330 151.284 1.00 88.94 1524 SER C CA 1
ATOM 13212 C C . SER C 2 1560 ? 126.112 169.781 151.270 1.00 88.94 1524 SER C C 1
ATOM 13213 O O . SER C 2 1560 ? 126.334 170.502 150.292 1.00 88.94 1524 SER C O 1
ATOM 13216 N N . LEU C 2 1561 ? 125.451 170.217 152.343 1.00 98.88 1525 LEU C N 1
ATOM 13217 C CA . LEU C 2 1561 ? 125.134 171.624 152.555 1.00 98.88 1525 LEU C CA 1
ATOM 13218 C C . LEU C 2 1561 ? 125.535 172.118 153.939 1.00 98.88 1525 LEU C C 1
ATOM 13219 O O . LEU C 2 1561 ? 125.736 173.323 154.118 1.00 98.88 1525 LEU C O 1
ATOM 13224 N N . LEU C 2 1562 ? 125.732 171.210 154.904 1.00 95.94 1526 LEU C N 1
ATOM 13225 C CA . LEU C 2 1562 ? 126.195 171.547 156.251 1.00 95.94 1526 LEU C CA 1
ATOM 13226 C C . LEU C 2 1562 ? 127.628 172.055 156.253 1.00 95.94 1526 LEU C C 1
ATOM 13227 O O . LEU C 2 1562 ? 128.088 172.624 157.249 1.00 95.94 1526 LEU C O 1
ATOM 13232 N N . LEU C 2 1563 ? 128.340 171.822 155.149 1.00 97.47 1527 LEU C N 1
ATOM 13233 C CA . LEU C 2 1563 ? 129.711 172.292 154.998 1.00 97.47 1527 LEU C CA 1
ATOM 13234 C C . LEU C 2 1563 ? 129.773 173.814 155.005 1.00 97.47 1527 LEU C C 1
ATOM 13235 O O . LEU C 2 1563 ? 130.716 174.405 155.537 1.00 97.47 1527 LEU C O 1
ATOM 13240 N N . VAL C 2 1564 ? 128.746 174.460 154.445 1.00 97.83 1528 VAL C N 1
ATOM 13241 C CA . VAL C 2 1564 ? 128.641 175.921 154.470 1.00 97.83 1528 VAL C CA 1
ATOM 13242 C C . VAL C 2 1564 ? 128.464 176.424 155.902 1.00 97.83 1528 VAL C C 1
ATOM 13243 O O . VAL C 2 1564 ? 129.092 177.405 156.320 1.00 97.83 1528 VAL C O 1
ATOM 13247 N N . GLN C 2 1565 ? 127.599 175.753 156.672 1.00 105.94 1529 GLN C N 1
ATOM 13248 C CA . GLN C 2 1565 ? 127.355 176.156 158.057 1.00 105.94 1529 GLN C CA 1
ATOM 13249 C C . GLN C 2 1565 ? 128.594 175.952 158.925 1.00 105.94 1529 GLN C C 1
ATOM 13250 O O . GLN C 2 1565 ? 128.940 176.810 159.751 1.00 105.94 1529 GLN C O 1
ATOM 13256 N N . MET C 2 1566 ? 129.287 174.825 158.740 1.00 96.20 1530 MET C N 1
ATOM 13257 C CA . MET C 2 1566 ? 130.473 174.555 159.543 1.00 96.20 1530 MET C CA 1
ATOM 13258 C C . MET C 2 1566 ? 131.661 175.399 159.092 1.00 96.20 1530 MET C C 1
ATOM 13259 O O . MET C 2 1566 ? 132.581 175.642 159.878 1.00 96.20 1530 MET C O 1
ATOM 13264 N N . GLN C 2 1567 ? 131.661 175.852 157.837 1.00 98.71 1531 GLN C N 1
ATOM 13265 C CA . GLN C 2 1567 ? 132.651 176.821 157.385 1.00 98.71 1531 GLN C CA 1
ATOM 13266 C C . GLN C 2 1567 ? 132.396 178.185 158.001 1.00 98.71 1531 GLN C C 1
ATOM 13267 O O . GLN C 2 1567 ? 133.330 178.885 158.405 1.00 98.71 1531 GLN C O 1
ATOM 13273 N N . GLN C 2 1568 ? 131.128 178.587 158.057 1.00 102.40 1532 GLN C N 1
ATOM 13274 C CA . GLN C 2 1568 ? 130.739 179.892 158.573 1.00 102.40 1532 GLN C CA 1
ATOM 13275 C C . GLN C 2 1568 ? 130.966 180.007 160.076 1.00 102.40 1532 GLN C C 1
ATOM 13276 O O . GLN C 2 1568 ? 131.361 181.072 160.564 1.00 102.40 1532 GLN C O 1
ATOM 13282 N N . TYR C 2 1569 ? 130.733 178.917 160.814 1.00 106.91 1533 TYR C N 1
ATOM 13283 C CA . TYR C 2 1569 ? 130.838 178.953 162.270 1.00 106.91 1533 TYR C CA 1
ATOM 13284 C C . TYR C 2 1569 ? 132.267 179.166 162.765 1.00 106.91 1533 TYR C C 1
ATOM 13285 O O . TYR C 2 1569 ? 132.484 179.778 163.817 1.00 106.91 1533 TYR C O 1
ATOM 13294 N N . ILE C 2 1570 ? 133.248 178.660 162.020 1.00 103.52 1534 ILE C N 1
ATOM 13295 C CA . ILE C 2 1570 ? 134.662 178.735 162.384 1.00 103.52 1534 ILE C CA 1
ATOM 13296 C C . ILE C 2 1570 ? 135.149 180.183 162.340 1.00 103.52 1534 ILE C C 1
ATOM 13297 O O . ILE C 2 1570 ? 135.946 180.612 163.186 1.00 103.52 1534 ILE C O 1
ATOM 13302 N N . GLY C 2 1571 ? 134.626 180.958 161.391 1.00 89.85 1535 GLY C N 1
ATOM 13303 C CA . GLY C 2 1571 ? 135.101 182.303 161.113 1.00 89.85 1535 GLY C CA 1
ATOM 13304 C C . GLY C 2 1571 ? 134.993 183.343 162.214 1.00 89.85 1535 GLY C C 1
ATOM 13305 O O . GLY C 2 1571 ? 135.771 184.301 162.222 1.00 89.85 1535 GLY C O 1
ATOM 13306 N N . GLN C 2 1572 ? 134.054 183.186 163.149 1.00 91.91 1536 GLN C N 1
ATOM 13307 C CA . GLN C 2 1572 ? 133.916 184.174 164.216 1.00 91.91 1536 GLN C CA 1
ATOM 13308 C C . GLN C 2 1572 ? 134.614 183.754 165.499 1.00 91.91 1536 GLN C C 1
ATOM 13309 O O . GLN C 2 1572 ? 135.447 184.505 166.019 1.00 91.91 1536 GLN C O 1
ATOM 13315 N N . GLN C 2 1573 ? 134.268 182.572 166.019 1.00 86.73 1537 GLN C N 1
ATOM 13316 C CA . GLN C 2 1573 ? 134.752 182.094 167.311 1.00 86.73 1537 GLN C CA 1
ATOM 13317 C C . GLN C 2 1573 ? 136.266 181.916 167.332 1.00 86.73 1537 GLN C C 1
ATOM 13318 O O . GLN C 2 1573 ? 136.943 182.381 168.257 1.00 86.73 1537 GLN C O 1
ATOM 13324 N N . CYS C 2 1574 ? 136.819 181.253 166.310 1.00 93.94 1538 CYS C N 1
ATOM 13325 C CA . CYS C 2 1574 ? 138.290 181.012 166.287 1.00 93.94 1538 CYS C CA 1
ATOM 13326 C C . CYS C 2 1574 ? 138.948 181.825 165.167 1.00 93.94 1538 CYS C C 1
ATOM 13327 O O . CYS C 2 1574 ? 140.193 181.850 165.124 1.00 93.94 1538 CYS C O 1
ATOM 13330 N N . GLY C 2 1575 ? 138.145 182.463 164.309 1.00 85.91 1539 GLY C N 1
ATOM 13331 C CA . GLY C 2 1575 ? 138.691 183.291 163.216 1.00 85.91 1539 GLY C CA 1
ATOM 13332 C C . GLY C 2 1575 ? 139.752 182.550 162.424 1.00 85.91 1539 GLY C C 1
ATOM 13333 O O . GLY C 2 1575 ? 140.856 183.104 162.259 1.00 85.91 1539 GLY C O 1
ATOM 13334 N N . GLN C 2 1576 ? 139.433 181.346 161.943 1.00 82.25 1540 GLN C N 1
ATOM 13335 C CA . GLN C 2 1576 ? 140.446 180.519 161.235 1.00 82.25 1540 GLN C CA 1
ATOM 13336 C C . GLN C 2 1576 ? 140.003 180.321 159.783 1.00 82.25 1540 GLN C C 1
ATOM 13337 O O . GLN C 2 1576 ? 140.871 180.428 158.892 1.00 82.25 1540 GLN C O 1
ATOM 13343 N N . HIS C 2 1577 ? 138.707 180.073 159.562 1.00 74.09 1541 HIS C N 1
ATOM 13344 C CA . HIS C 2 1577 ? 138.169 179.823 158.195 1.00 74.09 1541 HIS C CA 1
ATOM 13345 C C . HIS C 2 1577 ? 139.028 178.785 157.465 1.00 74.09 1541 HIS C C 1
ATOM 13346 O O . HIS C 2 1577 ? 139.549 179.109 156.380 1.00 74.09 1541 HIS C O 1
ATOM 13353 N N . VAL C 2 1578 ? 139.148 177.579 158.032 1.00 72.33 1542 VAL C N 1
ATOM 13354 C CA . VAL C 2 1578 ? 139.954 176.487 157.406 1.00 72.33 1542 VAL C CA 1
ATOM 13355 C C . VAL C 2 1578 ? 139.305 176.111 156.068 1.00 72.33 1542 VAL C C 1
ATOM 13356 O O . VAL C 2 1578 ? 138.067 176.082 156.026 1.00 72.33 1542 VAL C O 1
ATOM 13360 N N . ALA C 2 1579 ? 140.100 175.840 155.023 1.00 73.80 1543 ALA C N 1
ATOM 13361 C CA . ALA C 2 1579 ? 139.578 175.534 153.664 1.00 73.80 1543 ALA C CA 1
ATOM 13362 C C . ALA C 2 1579 ? 138.431 174.513 153.681 1.00 73.80 1543 ALA C C 1
ATOM 13363 O O . ALA C 2 1579 ? 138.461 173.592 154.520 1.00 73.80 1543 ALA C O 1
ATOM 13365 N N . LEU C 2 1580 ? 137.480 174.641 152.746 1.00 80.30 1544 LEU C N 1
ATOM 13366 C CA . LEU C 2 1580 ? 136.330 173.746 152.721 1.00 80.30 1544 LEU C CA 1
ATOM 13367 C C . LEU C 2 1580 ? 136.742 172.354 152.255 1.00 80.30 1544 LEU C C 1
ATOM 13368 O O . LEU C 2 1580 ? 136.197 171.342 152.708 1.00 80.30 1544 LEU C O 1
ATOM 13373 N N . VAL C 2 1581 ? 137.745 172.292 151.381 1.00 66.42 1545 VAL C N 1
ATOM 13374 C CA . VAL C 2 1581 ? 138.370 171.044 150.963 1.00 66.42 1545 VAL C CA 1
ATOM 13375 C C . VAL C 2 1581 ? 139.011 170.348 152.165 1.00 66.42 1545 VAL C C 1
ATOM 13376 O O . VAL C 2 1581 ? 138.984 169.116 152.265 1.00 66.42 1545 VAL C O 1
ATOM 13380 N N . ASP C 2 1582 ? 139.527 171.126 153.126 1.00 68.34 1546 ASP C N 1
ATOM 13381 C CA . ASP C 2 1582 ? 140.068 170.532 154.344 1.00 68.34 1546 ASP C CA 1
ATOM 13382 C C . ASP C 2 1582 ? 138.981 170.288 155.376 1.00 68.34 1546 ASP C C 1
ATOM 13383 O O . ASP C 2 1582 ? 139.243 169.672 156.413 1.00 68.34 1546 ASP C O 1
ATOM 13388 N N . LEU C 2 1583 ? 137.763 170.756 155.096 1.00 79.53 1547 LEU C N 1
ATOM 13389 C CA . LEU C 2 1583 ? 136.624 170.451 156.002 1.00 79.53 1547 LEU C CA 1
ATOM 13390 C C . LEU C 2 1583 ? 135.951 169.189 155.459 1.00 79.53 1547 LEU C C 1
ATOM 13391 O O . LEU C 2 1583 ? 135.082 168.631 156.156 1.00 79.53 1547 LEU C O 1
ATOM 13396 N N . LEU C 2 1584 ? 136.336 168.766 154.250 1.00 74.65 1548 LEU C N 1
ATOM 13397 C CA . LEU C 2 1584 ? 135.722 167.569 153.615 1.00 74.65 1548 LEU C CA 1
ATOM 13398 C C . LEU C 2 1584 ? 136.573 166.338 153.936 1.00 74.65 1548 LEU C C 1
ATOM 13399 O O . LEU C 2 1584 ? 137.329 165.899 153.049 1.00 74.65 1548 LEU C O 1
ATOM 13404 N N . ARG C 2 1585 ? 136.453 165.810 155.158 1.00 84.34 1549 ARG C N 1
ATOM 13405 C CA . ARG C 2 1585 ? 137.278 164.643 155.571 1.00 84.34 1549 ARG C CA 1
ATOM 13406 C C . ARG C 2 1585 ? 136.371 163.437 155.822 1.00 84.34 1549 ARG C C 1
ATOM 13407 O O . ARG C 2 1585 ? 136.366 162.526 154.973 1.00 84.34 1549 ARG C O 1
ATOM 13415 N N . PHE C 2 1586 ? 135.652 163.428 156.949 1.00 97.01 1550 PHE C N 1
ATOM 13416 C CA . PHE C 2 1586 ? 134.775 162.281 157.308 1.00 97.01 1550 PHE C CA 1
ATOM 13417 C C . PHE C 2 1586 ? 133.394 162.807 157.714 1.00 97.01 1550 PHE C C 1
ATOM 13418 O O . PHE C 2 1586 ? 133.044 163.934 157.313 1.00 97.01 1550 PHE C O 1
ATOM 13426 N N . THR C 2 1587 ? 132.640 162.016 158.485 1.00 89.15 1551 THR C N 1
ATOM 13427 C CA . THR C 2 1587 ? 131.278 162.427 158.925 1.00 89.15 1551 THR C CA 1
ATOM 13428 C C . THR C 2 1587 ? 131.279 162.680 160.435 1.00 89.15 1551 THR C C 1
ATOM 13429 O O . THR C 2 1587 ? 130.181 162.774 161.014 1.00 89.15 1551 THR C O 1
ATOM 13433 N N . THR C 2 1588 ? 132.460 162.778 161.049 1.00 93.44 1552 THR C N 1
ATOM 13434 C CA . THR C 2 1588 ? 132.535 162.942 162.525 1.00 93.44 1552 THR C CA 1
ATOM 13435 C C . THR C 2 1588 ? 132.792 164.408 162.873 1.00 93.44 1552 THR C C 1
ATOM 13436 O O . THR C 2 1588 ? 133.131 165.164 161.949 1.00 93.44 1552 THR C O 1
ATOM 13440 N N . ILE C 2 1589 ? 132.583 164.803 164.134 1.00 91.37 1553 ILE C N 1
ATOM 13441 C CA . ILE C 2 1589 ? 132.900 166.154 164.581 1.00 91.37 1553 ILE C CA 1
ATOM 13442 C C . ILE C 2 1589 ? 133.898 166.037 165.719 1.00 91.37 1553 ILE C C 1
ATOM 13443 O O . ILE C 2 1589 ? 134.868 166.795 165.786 1.00 91.37 1553 ILE C O 1
ATOM 13448 N N . LYS C 2 1590 ? 133.687 165.071 166.607 1.00 98.13 1554 LYS C N 1
ATOM 13449 C CA . LYS C 2 1590 ? 134.613 164.921 167.719 1.00 98.13 1554 LYS C CA 1
ATOM 13450 C C . LYS C 2 1590 ? 135.913 164.266 167.263 1.00 98.13 1554 LYS C C 1
ATOM 13451 O O . LYS C 2 1590 ? 137.002 164.782 167.538 1.00 98.13 1554 LYS C O 1
ATOM 13457 N N . ARG C 2 1591 ? 135.827 163.158 166.519 1.00 91.77 1555 ARG C N 1
ATOM 13458 C CA . ARG C 2 1591 ? 137.052 162.493 166.082 1.00 91.77 1555 ARG C CA 1
ATOM 13459 C C . ARG C 2 1591 ? 137.722 163.259 164.946 1.00 91.77 1555 ARG C C 1
ATOM 13460 O O . ARG C 2 1591 ? 138.957 163.305 164.865 1.00 91.77 1555 ARG C O 1
ATOM 13468 N N . LEU C 2 1592 ? 136.924 163.885 164.072 1.00 89.82 1556 LEU C N 1
ATOM 13469 C CA . LEU C 2 1592 ? 137.468 164.811 163.085 1.00 89.82 1556 LEU C CA 1
ATOM 13470 C C . LEU C 2 1592 ? 138.095 166.032 163.743 1.00 89.82 1556 LEU C C 1
ATOM 13471 O O . LEU C 2 1592 ? 139.105 166.534 163.241 1.00 89.82 1556 LEU C O 1
ATOM 13476 N N . ALA C 2 1593 ? 137.536 166.492 164.867 1.00 88.09 1557 ALA C N 1
ATOM 13477 C CA . ALA C 2 1593 ? 138.146 167.566 165.641 1.00 88.09 1557 ALA C CA 1
ATOM 13478 C C . ALA C 2 1593 ? 139.491 167.142 166.212 1.00 88.09 1557 ALA C C 1
ATOM 13479 O O . ALA C 2 1593 ? 140.455 167.915 166.184 1.00 88.09 1557 ALA C O 1
ATOM 13481 N N . GLU C 2 1594 ? 139.571 165.907 166.717 1.00 91.32 1558 GLU C N 1
ATOM 13482 C CA . GLU C 2 1594 ? 140.828 165.366 167.230 1.00 91.32 1558 GLU C CA 1
ATOM 13483 C C . GLU C 2 1594 ? 141.890 165.271 166.137 1.00 91.32 1558 GLU C C 1
ATOM 13484 O O . GLU C 2 1594 ? 143.031 165.728 166.322 1.00 91.32 1558 GLU C O 1
ATOM 13490 N N . PHE C 2 1595 ? 141.518 164.713 164.981 1.00 86.26 1559 PHE C N 1
ATOM 13491 C CA . PHE C 2 1595 ? 142.485 164.511 163.908 1.00 86.26 1559 PHE C CA 1
ATOM 13492 C C . PHE C 2 1595 ? 142.901 165.836 163.280 1.00 86.26 1559 PHE C C 1
ATOM 13493 O O . PHE C 2 1595 ? 144.072 166.024 162.928 1.00 86.26 1559 PHE C O 1
ATOM 13501 N N . LEU C 2 1596 ? 141.965 166.771 163.130 1.00 86.72 1560 LEU C N 1
ATOM 13502 C CA . LEU C 2 1596 ? 142.273 168.030 162.473 1.00 86.72 1560 LEU C CA 1
ATOM 13503 C C . LEU C 2 1596 ? 142.757 169.092 163.455 1.00 86.72 1560 LEU C C 1
ATOM 13504 O O . LEU C 2 1596 ? 143.124 170.193 163.031 1.00 86.72 1560 LEU C O 1
ATOM 13509 N N . LEU C 2 1597 ? 142.778 168.779 164.753 1.00 91.07 1561 LEU C N 1
ATOM 13510 C CA . LEU C 2 1597 ? 143.635 169.474 165.704 1.00 91.07 1561 LEU C CA 1
ATOM 13511 C C . LEU C 2 1597 ? 145.066 168.962 165.647 1.00 91.07 1561 LEU C C 1
ATOM 13512 O O . LEU C 2 1597 ? 146.005 169.761 165.581 1.00 91.07 1561 LEU C O 1
ATOM 13517 N N . ALA C 2 1598 ? 145.258 167.648 165.675 1.00 90.12 1562 ALA C N 1
ATOM 13518 C CA . ALA C 2 1598 ? 146.614 167.121 165.580 1.00 90.12 1562 ALA C CA 1
ATOM 13519 C C . ALA C 2 1598 ? 146.698 165.905 164.661 1.00 90.12 1562 ALA C C 1
ATOM 13520 O O . ALA C 2 1598 ? 147.338 165.952 163.609 1.00 90.12 1562 ALA C O 1
ATOM 13522 N N . UNK D 3 1 ? 156.701 157.072 147.677 1.00 26.40 2 UNK D N 1
ATOM 13523 C CA . UNK D 3 1 ? 156.229 157.072 146.300 1.00 26.40 2 UNK D CA 1
ATOM 13524 C C . UNK D 3 1 ? 157.389 157.234 145.334 1.00 26.40 2 UNK D C 1
ATOM 13525 O O . UNK D 3 1 ? 157.254 156.957 144.155 1.00 26.40 2 UNK D O 1
ATOM 13527 N N . UNK D 3 2 ? 158.534 157.686 145.832 1.00 25.48 3 UNK D N 1
ATOM 13528 C CA . UNK D 3 2 ? 159.735 157.774 145.018 1.00 25.48 3 UNK D CA 1
ATOM 13529 C C . UNK D 3 2 ? 160.721 156.645 145.289 1.00 25.48 3 UNK D C 1
ATOM 13530 O O . UNK D 3 2 ? 161.879 156.741 144.868 1.00 25.48 3 UNK D O 1
ATOM 13532 N N . UNK D 3 3 ? 160.303 155.596 145.997 1.00 27.18 4 UNK D N 1
ATOM 13533 C CA . UNK D 3 3 ? 161.057 154.352 146.128 1.00 27.18 4 UNK D CA 1
ATOM 13534 C C . UNK D 3 3 ? 160.372 153.171 145.455 1.00 27.18 4 UNK D C 1
ATOM 13535 O O . UNK D 3 3 ? 161.045 152.353 144.812 1.00 27.18 4 UNK D O 1
ATOM 13537 N N . UNK D 3 4 ? 159.042 153.078 145.573 1.00 22.38 5 UNK D N 1
ATOM 13538 C CA . UNK D 3 4 ? 158.289 152.081 144.819 1.00 22.38 5 UNK D CA 1
ATOM 13539 C C . UNK D 3 4 ? 158.388 152.337 143.327 1.00 22.38 5 UNK D C 1
ATOM 13540 O O . UNK D 3 4 ? 158.415 151.392 142.537 1.00 22.38 5 UNK D O 1
ATOM 13542 N N . UNK D 3 5 ? 158.460 153.609 142.923 1.00 18.32 6 UNK D N 1
ATOM 13543 C CA . UNK D 3 5 ? 158.601 153.942 141.510 1.00 18.32 6 UNK D CA 1
ATOM 13544 C C . UNK D 3 5 ? 159.950 153.501 140.957 1.00 18.32 6 UNK D C 1
ATOM 13545 O O . UNK D 3 5 ? 160.023 152.973 139.843 1.00 18.32 6 UNK D O 1
ATOM 13547 N N . UNK D 3 6 ? 161.023 153.681 141.726 1.00 16.21 7 UNK D N 1
ATOM 13548 C CA . UNK D 3 6 ? 162.335 153.237 141.268 1.00 16.21 7 UNK D CA 1
ATOM 13549 C C . UNK D 3 6 ? 162.438 151.720 141.263 1.00 16.21 7 UNK D C 1
ATOM 13550 O O . UNK D 3 6 ? 163.085 151.142 140.380 1.00 16.21 7 UNK D O 1
ATOM 13552 N N . UNK D 3 7 ? 161.789 151.052 142.222 1.00 21.32 8 UNK D N 1
ATOM 13553 C CA . UNK D 3 7 ? 161.762 149.590 142.195 1.00 21.32 8 UNK D CA 1
ATOM 13554 C C . UNK D 3 7 ? 160.957 149.065 141.010 1.00 21.32 8 UNK D C 1
ATOM 13555 O O . UNK D 3 7 ? 161.346 148.068 140.385 1.00 21.32 8 UNK D O 1
ATOM 13557 N N . UNK D 3 8 ? 159.843 149.732 140.677 1.00 15.00 9 UNK D N 1
ATOM 13558 C CA . UNK D 3 8 ? 159.057 149.356 139.506 1.00 15.00 9 UNK D CA 1
ATOM 13559 C C . UNK D 3 8 ? 159.861 149.519 138.229 1.00 15.00 9 UNK D C 1
ATOM 13560 O O . UNK D 3 8 ? 159.911 148.605 137.407 1.00 15.00 9 UNK D O 1
ATOM 13562 N N . UNK D 3 9 ? 160.552 150.648 138.072 1.00 16.50 10 UNK D N 1
ATOM 13563 C CA . UNK D 3 9 ? 161.358 150.848 136.871 1.00 16.50 10 UNK D CA 1
ATOM 13564 C C . UNK D 3 9 ? 162.613 149.994 136.845 1.00 16.50 10 UNK D C 1
ATOM 13565 O O . UNK D 3 9 ? 163.268 149.932 135.803 1.00 16.50 10 UNK D O 1
ATOM 13567 N N . UNK D 3 10 ? 162.995 149.378 137.960 1.00 21.34 11 UNK D N 1
ATOM 13568 C CA . UNK D 3 10 ? 163.967 148.294 137.895 1.00 21.34 11 UNK D CA 1
ATOM 13569 C C . UNK D 3 10 ? 163.319 146.929 137.702 1.00 21.34 11 UNK D C 1
ATOM 13570 O O . UNK D 3 10 ? 164.038 145.951 137.478 1.00 21.34 11 UNK D O 1
ATOM 13572 N N . UNK D 3 11 ? 161.990 146.833 137.785 1.00 20.89 12 UNK D N 1
ATOM 13573 C CA . UNK D 3 11 ? 161.310 145.567 137.528 1.00 20.89 12 UNK D CA 1
ATOM 13574 C C . UNK D 3 11 ? 160.868 145.414 136.080 1.00 20.89 12 UNK D C 1
ATOM 13575 O O . UNK D 3 11 ? 161.189 144.414 135.436 1.00 20.89 12 UNK D O 1
ATOM 13577 N N . UNK D 3 12 ? 160.127 146.396 135.560 1.00 17.44 13 UNK D N 1
ATOM 13578 C CA . UNK D 3 12 ? 159.533 146.345 134.228 1.00 17.44 13 UNK D CA 1
ATOM 13579 C C . UNK D 3 12 ? 160.547 146.513 133.108 1.00 17.44 13 UNK D C 1
ATOM 13580 O O . UNK D 3 12 ? 160.177 146.358 131.945 1.00 17.44 13 UNK D O 1
ATOM 13582 N N . UNK D 3 13 ? 161.800 146.842 133.409 1.00 24.36 14 UNK D N 1
ATOM 13583 C CA . UNK D 3 13 ? 162.848 146.815 132.383 1.00 24.36 14 UNK D CA 1
ATOM 13584 C C . UNK D 3 13 ? 163.592 145.484 132.415 1.00 24.36 14 UNK D C 1
ATOM 13585 O O . UNK D 3 13 ? 163.537 144.718 131.450 1.00 24.36 14 UNK D O 1
ATOM 13587 N N . UNK D 3 14 ? 164.289 145.189 133.527 1.00 43.77 15 UNK D N 1
ATOM 13588 C CA . UNK D 3 14 ? 164.934 143.873 133.634 1.00 43.77 15 UNK D CA 1
ATOM 13589 C C . UNK D 3 14 ? 165.047 143.438 135.103 1.00 43.77 15 UNK D C 1
ATOM 13590 O O . UNK D 3 14 ? 166.074 143.620 135.760 1.00 43.77 15 UNK D O 1
ATOM 13592 N N . UNK D 3 15 ? 163.973 142.847 135.631 1.00 42.40 16 UNK D N 1
ATOM 13593 C CA . UNK D 3 15 ? 164.064 141.931 136.764 1.00 42.40 16 UNK D CA 1
ATOM 13594 C C . UNK D 3 15 ? 163.280 140.656 136.487 1.00 42.40 16 UNK D C 1
ATOM 13595 O O . UNK D 3 15 ? 163.824 139.548 136.513 1.00 42.40 16 UNK D O 1
ATOM 13597 N N . UNK D 3 16 ? 161.982 140.832 136.217 1.00 39.68 17 UNK D N 1
ATOM 13598 C CA . UNK D 3 16 ? 161.092 139.781 135.756 1.00 39.68 17 UNK D CA 1
ATOM 13599 C C . UNK D 3 16 ? 160.537 140.057 134.365 1.00 39.68 17 UNK D C 1
ATOM 13600 O O . UNK D 3 16 ? 160.017 139.134 133.723 1.00 39.68 17 UNK D O 1
ATOM 13602 N N . UNK D 3 17 ? 160.659 141.287 133.871 1.00 31.00 18 UNK D N 1
ATOM 13603 C CA . UNK D 3 17 ? 160.446 141.530 132.454 1.00 31.00 18 UNK D CA 1
ATOM 13604 C C . UNK D 3 17 ? 161.496 140.828 131.606 1.00 31.00 18 UNK D C 1
ATOM 13605 O O . UNK D 3 17 ? 161.161 140.219 130.590 1.00 31.00 18 UNK D O 1
ATOM 13607 N N . UNK D 3 18 ? 162.774 140.897 132.002 1.00 35.03 19 UNK D N 1
ATOM 13608 C CA . UNK D 3 18 ? 163.829 140.236 131.231 1.00 35.03 19 UNK D CA 1
ATOM 13609 C C . UNK D 3 18 ? 163.722 138.726 131.311 1.00 35.03 19 UNK D C 1
ATOM 13610 O O . UNK D 3 18 ? 164.028 138.033 130.338 1.00 35.03 19 UNK D O 1
ATOM 13612 N N . UNK D 3 19 ? 163.293 138.202 132.453 1.00 39.72 20 UNK D N 1
ATOM 13613 C CA . UNK D 3 19 ? 163.004 136.785 132.586 1.00 39.72 20 UNK D CA 1
ATOM 13614 C C . UNK D 3 19 ? 161.686 136.401 131.943 1.00 39.72 20 UNK D C 1
ATOM 13615 O O . UNK D 3 19 ? 161.348 135.217 131.945 1.00 39.72 20 UNK D O 1
ATOM 13617 N N . UNK D 3 20 ? 160.958 137.370 131.380 1.00 38.77 21 UNK D N 1
ATOM 13618 C CA . UNK D 3 20 ? 159.727 137.036 130.621 1.00 38.77 21 UNK D CA 1
ATOM 13619 C C . UNK D 3 20 ? 160.036 137.230 129.135 1.00 38.77 21 UNK D C 1
ATOM 13620 O O . UNK D 3 20 ? 159.191 136.859 128.300 1.00 38.77 21 UNK D O 1
ATOM 13622 N N . UNK D 3 21 ? 161.208 137.797 128.832 1.00 30.46 22 UNK D N 1
ATOM 13623 C CA . UNK D 3 21 ? 161.628 137.990 127.425 1.00 30.46 22 UNK D CA 1
ATOM 13624 C C . UNK D 3 21 ? 162.576 136.852 127.042 1.00 30.46 22 UNK D C 1
ATOM 13625 O O . UNK D 3 21 ? 162.398 136.268 125.959 1.00 30.46 22 UNK D O 1
ATOM 13627 N N . UNK D 3 22 ? 163.565 136.570 127.895 1.00 38.30 23 UNK D N 1
ATOM 13628 C CA . UNK D 3 22 ? 164.524 135.473 127.624 1.00 38.30 23 UNK D CA 1
ATOM 13629 C C . UNK D 3 22 ? 163.789 134.135 127.734 1.00 38.30 23 UNK D C 1
ATOM 13630 O O . UNK D 3 22 ? 164.135 133.205 126.981 1.00 38.30 23 UNK D O 1
ATOM 13632 N N . UNK D 3 23 ? 162.807 134.055 128.635 1.00 38.27 24 UNK D N 1
ATOM 13633 C CA . UNK D 3 23 ? 162.061 132.792 128.832 1.00 38.27 24 UNK D CA 1
ATOM 13634 C C . UNK D 3 23 ? 160.615 132.961 128.365 1.00 38.27 24 UNK D C 1
ATOM 13635 O O . UNK D 3 23 ? 159.918 133.808 128.957 1.00 38.27 24 UNK D O 1
ATOM 13637 N N . UNK D 3 24 ? 160.204 132.214 127.334 1.00 40.45 25 UNK D N 1
ATOM 13638 C CA . UNK D 3 24 ? 158.803 132.238 126.841 1.00 40.45 25 UNK D CA 1
ATOM 13639 C C . UNK D 3 24 ? 158.307 133.660 126.554 1.00 40.45 25 UNK D C 1
ATOM 13640 O O . UNK D 3 24 ? 157.399 134.122 127.275 1.00 40.45 25 UNK D O 1
ATOM 13642 N N . UNK D 3 25 ? 158.849 134.313 125.522 1.00 32.61 26 UNK D N 1
ATOM 13643 C CA . UNK D 3 25 ? 158.338 135.648 125.129 1.00 32.61 26 UNK D CA 1
ATOM 13644 C C . UNK D 3 25 ? 157.167 135.461 124.160 1.00 32.61 26 UNK D C 1
ATOM 13645 O O . UNK D 3 25 ? 157.176 134.461 123.415 1.00 32.61 26 UNK D O 1
ATOM 13647 N N . UNK D 3 26 ? 156.207 136.390 124.169 1.00 17.30 27 UNK D N 1
ATOM 13648 C CA . UNK D 3 26 ? 155.041 136.302 123.259 1.00 17.30 27 UNK D CA 1
ATOM 13649 C C . UNK D 3 26 ? 154.634 137.710 122.809 1.00 17.30 27 UNK D C 1
ATOM 13650 O O . UNK D 3 26 ? 154.145 137.824 121.668 1.00 17.30 27 UNK D O 1
#

Secondary structure (DSSP, 8-state):
--EEEEEE----TT-SSSTTTHHHHHTT----EE--SSSSTTTT--HHHHTSS----EE---S-SSEE-HHHHT--TTTSTTS-TTTTTHHHHHHHHHTTTT--GGG-SS---EEE------THHHHH--GGGHHHHHHHTTT--S-EE--B-TTTHHHHHHHHHHHHHHTTS-SS-EEE--B--S---------TTSSB-SSS---TTSTT---B-B--B---EEEEEHHHHHHHT----EEEEEEEEE--TT-SSSSS---SSHHHHHHHHHHHHTT--GGG----B------TTHHHHHHHHHHHHTTT-SSSS-B--B-GGGTS-B-TT-SSSHHHHHHHHHHHH-B-----S-SS--TT---TTSSB----S--B---SSS-----EEEE-SS--EEEEEEEEPPP--GGGSPPPPS-EEEEEEESSSHHHHTTTTHHHHTTTSSSPPPSHHHHTTTTTTSPP-SEEEEEEES-HHHHHHHHH-SSS--SEEE-------BB--B--SS---SSTT-HHHHH-HHHHHHSTTHHHHHTTSSS--TTHHHHSSPP-SSTTTTTTSSTTTHHHHHHHHHHHHHHTTTT---B-B---SSSHHHHHHHHHTSS-HHHHHHTHHHHHHHHHTS---EEEEE-S-TTTGGGS--SS-EEEEEEETTEEEEEE-HHHHHHHHHHSTTTT---B----SS-TTSTT-SSTTHHHHHTTTT-------SBPBPSSSSSB--TTSSSSHHHHHHHHHS-EEHHHHHHHHHHH----EE-BSSSSSTTHHHHSS--TT--EE-SS-SSS-TT-HHHHHHHHHHHHHHHT----GGGSS-SS-------------EE--PPPS--/--EEEEEEE--BTTB-SSSSSTTTTTTT----EE--STTTTTTT--TTTTT-TTEE-EEB--S-SSEE-GGGTT--TTSSTTS-HHHHHHHHHHHHHHHTTT--STT-SS--EEEE-------TTTTTTT-----STTSHHHHHHHTTT--S-EEE---SS-HHHHHHHHHHHHTTTTS-SSEE--EEE--S-SS--EE--TTSSB-SSS---SSSTT---B-BB-EEEEEEEEETTSSTTTT----EEEEEEE-----SSSSSSS---STTHHHHHHHHHHHHT--TTS--EEE------SSHHHHHHHHHHHHTTT---SS-EEEE-STTTS-B-SSSTTHHHHHHHHHHHHHTEE-PPSS--S--TT--STTSSEEE-SS-EE---SSS---EEEEE--SS---EEEEEEEPPP---SSSPPPPS-EE--EEESSGGGTHHHHSSHHHHHTSS----TTTTTTTTTSSS---SEEE--EES-HHHHHHHTTS-S-S-S----------EEEEE--TT---SS-S-TTTTT-HHHHHHHHHHHHHHHHHS---TTIIIIISPP-HHHHHHHSSHHHHHHHHHHHHHHHHHHHHHTT--EEEE--SSSTHHHHTTTTTSS-HHHHHHHHHHHHHHTTSS-----EEE-S-HHHHHHS-SS--EEEEEEETTEEEEE--TTHHHHHHHHHHHTT--------SS-TTSS--SHHHHHHHHHHTTS------SEEB-SSS-SB--TTTTTSTHHHHHHHHSPEETGGGTSSHHHH----EEEESSSSHHHHHHTTS--TT--EE-SS--STTTT-TTTHHHHHHHHHHTTT----TTTTS-SS-------------EE-----HHHH-/-HHHHHHHHT-----SSHHHHHHHHHHHHT-----STTT-S-S-SHHHHHHHH-/-TTHHHHHHHHTTTTSSHHHHSSS--